Protein 7OZ4 (pdb70)

Structure (mmCIF, N/CA/C/O backbone):
data_7OZ4
#
_entry.id   7OZ4
#
_cell.length_a   1.00
_cell.length_b   1.00
_cell.length_c   1.00
_cell.angle_alpha   90.00
_cell.angle_beta   90.00
_cell.angle_gamma   90.00
#
_symmetry.space_group_name_H-M   'P 1'
#
loop_
_atom_site.group_PDB
_atom_site.id
_atom_site.type_symbol
_atom_site.label_atom_id
_atom_site.label_alt_id
_atom_site.label_comp_id
_atom_site.label_asym_id
_atom_site.label_entity_id
_atom_site.label_seq_id
_atom_site.pdbx_PDB_ins_code
_atom_site.Cartn_x
_atom_site.Cartn_y
_atom_site.Cartn_z
_atom_site.occupancy
_atom_site.B_iso_or_equiv
_atom_site.auth_seq_id
_atom_site.auth_comp_id
_atom_site.auth_asym_id
_atom_site.auth_atom_id
_atom_site.pdbx_PDB_model_num
ATOM 1 N N . VAL A 1 31 ? 384.483 499.451 662.161 1.00 50.31 31 VAL A N 1
ATOM 2 C CA . VAL A 1 31 ? 384.707 500.733 661.513 1.00 50.31 31 VAL A CA 1
ATOM 3 C C . VAL A 1 31 ? 386.197 501.000 661.414 1.00 50.31 31 VAL A C 1
ATOM 4 O O . VAL A 1 31 ? 386.617 502.008 660.856 1.00 50.31 31 VAL A O 1
ATOM 8 N N . ALA A 1 32 ? 386.989 500.101 661.970 1.00 48.85 32 ALA A N 1
ATOM 9 C CA . ALA A 1 32 ? 388.430 500.262 661.930 1.00 48.85 32 ALA A CA 1
ATOM 10 C C . ALA A 1 32 ? 389.033 499.384 660.846 1.00 48.85 32 ALA A C 1
ATOM 11 O O . ALA A 1 32 ? 388.548 498.273 660.608 1.00 48.85 32 ALA A O 1
ATOM 13 N N . PRO A 1 33 ? 390.075 499.852 660.166 1.00 46.65 33 PRO A N 1
A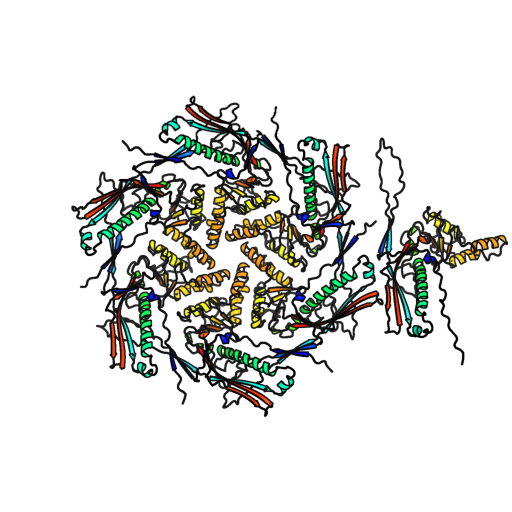TOM 14 C CA . PRO A 1 33 ? 390.677 499.044 659.101 1.00 46.65 33 PRO A CA 1
ATOM 15 C C . PRO A 1 33 ? 391.235 497.743 659.650 1.00 46.65 33 PRO A C 1
ATOM 16 O O . PRO A 1 33 ? 391.745 497.691 660.769 1.00 46.65 33 PRO A O 1
ATOM 20 N N . SER A 1 34 ? 391.136 496.688 658.850 1.00 47.39 34 SER A N 1
ATOM 21 C CA . SER A 1 34 ? 391.619 495.377 659.262 1.00 47.39 34 SER A CA 1
ATOM 22 C C . SER A 1 34 ? 393.122 495.304 659.035 1.00 47.39 34 SER A C 1
ATOM 23 O O . SER A 1 34 ? 393.585 495.366 657.892 1.00 47.39 34 SER A O 1
ATOM 26 N N . VAL A 1 35 ? 393.880 495.162 660.117 1.00 45.93 35 VAL A N 1
ATOM 27 C CA . VAL A 1 35 ? 395.335 495.113 660.014 1.00 45.93 35 VAL A CA 1
ATOM 28 C C . VAL A 1 35 ? 395.722 493.802 659.333 1.00 45.93 35 VAL A C 1
ATOM 29 O O . VAL A 1 35 ? 395.513 492.717 659.877 1.00 45.93 35 VAL A O 1
ATOM 33 N N . GLN A 1 36 ? 396.252 493.889 658.122 1.00 43.56 36 GLN A N 1
ATOM 34 C CA . GLN A 1 36 ? 396.643 492.675 657.424 1.00 43.56 36 GLN A CA 1
ATOM 35 C C . GLN A 1 36 ? 397.903 492.089 658.047 1.00 43.56 36 GLN A C 1
ATOM 36 O O . GLN A 1 36 ? 398.867 492.804 658.330 1.00 43.56 36 GLN A O 1
ATOM 42 N N . GLN A 1 37 ? 397.892 490.774 658.256 1.00 44.46 37 GLN A N 1
ATOM 43 C CA . GLN A 1 37 ? 398.934 490.091 659.006 1.00 44.46 37 GLN A CA 1
ATOM 44 C C . GLN A 1 37 ? 399.508 488.938 658.205 1.00 44.46 37 GLN A C 1
ATOM 45 O O . GLN A 1 37 ? 398.768 488.110 657.668 1.00 44.46 37 GLN A O 1
ATOM 51 N N . LYS A 1 38 ? 400.829 488.890 658.134 1.00 47.89 38 LYS A N 1
ATOM 52 C CA . LYS A 1 38 ? 401.559 487.782 657.547 1.00 47.89 38 LYS A CA 1
ATOM 53 C C . LYS A 1 38 ? 402.372 487.098 658.637 1.00 47.89 38 LYS A C 1
ATOM 54 O O . LYS A 1 38 ? 402.781 487.721 659.620 1.00 47.89 38 LYS A O 1
ATOM 60 N N . LEU A 1 39 ? 402.598 485.803 658.464 1.00 50.89 39 LEU A N 1
ATOM 61 C CA . LEU A 1 39 ? 403.259 484.998 659.478 1.00 50.89 39 LEU A CA 1
ATOM 62 C C . LEU A 1 39 ? 404.637 484.593 658.980 1.00 50.89 39 LEU A C 1
ATOM 63 O O . LEU A 1 39 ? 404.761 483.995 657.906 1.00 50.89 39 LEU A O 1
ATOM 68 N N . GLU A 1 40 ? 405.663 484.923 659.757 1.00 52.85 40 GLU A N 1
ATOM 69 C CA . GLU A 1 40 ? 407.033 484.518 659.483 1.00 52.85 40 GLU A CA 1
ATOM 70 C C . GLU A 1 40 ? 407.653 484.022 660.777 1.00 52.85 40 GLU A C 1
ATOM 71 O O . GLU A 1 40 ? 407.442 484.618 661.835 1.00 52.85 40 GLU A O 1
ATOM 77 N N . THR A 1 41 ? 408.405 482.933 660.700 1.00 56.03 41 THR A N 1
ATOM 78 C CA . THR A 1 41 ? 409.008 482.380 661.902 1.00 56.03 41 THR A CA 1
ATOM 79 C C . THR A 1 41 ? 410.135 483.273 662.406 1.00 56.03 41 THR A C 1
ATOM 80 O O . THR A 1 41 ? 410.945 483.786 661.632 1.00 56.03 41 THR A O 1
ATOM 84 N N . LYS A 1 42 ? 410.180 483.458 663.722 1.00 54.71 42 LYS A N 1
ATOM 85 C CA . LYS A 1 42 ? 411.351 484.066 664.336 1.00 54.71 42 LYS A CA 1
ATOM 86 C C . LYS A 1 42 ? 412.495 483.067 664.284 1.00 54.71 42 LYS A C 1
ATOM 87 O O . LYS A 1 42 ? 412.548 482.141 665.096 1.00 54.71 42 LYS A O 1
ATOM 93 N N . VAL A 1 43 ? 413.399 483.250 663.334 1.00 51.42 43 VAL A N 1
ATOM 94 C CA . VAL A 1 43 ? 414.444 482.267 663.082 1.00 51.42 43 VAL A CA 1
ATOM 95 C C . VAL A 1 43 ? 415.392 482.220 664.271 1.00 51.42 43 VAL A C 1
ATOM 96 O O . VAL A 1 43 ? 415.708 483.251 664.874 1.00 51.42 43 VAL A O 1
ATOM 100 N N . GLN A 1 44 ? 415.827 481.016 664.623 1.00 49.57 44 GLN A N 1
ATOM 101 C CA . GLN A 1 44 ? 416.724 480.785 665.743 1.00 49.57 44 GLN A CA 1
ATOM 102 C C . GLN A 1 44 ? 418.069 480.293 665.236 1.00 49.57 44 GLN A C 1
ATOM 103 O O . GLN A 1 44 ? 418.214 479.912 664.072 1.00 49.57 44 GLN A O 1
ATOM 109 N N . GLU A 1 45 ? 419.048 480.290 666.137 1.00 47.71 45 GLU A N 1
ATOM 110 C CA . GLU A 1 45 ? 420.404 479.907 665.773 1.00 47.71 45 GLU A CA 1
ATOM 111 C C . GLU A 1 45 ? 420.419 478.525 665.145 1.00 47.71 45 GLU A C 1
ATOM 112 O O . GLU A 1 45 ? 419.783 477.594 665.643 1.00 47.71 45 GLU A O 1
ATOM 118 N N . SER A 1 46 ? 421.133 478.404 664.035 1.00 45.91 46 SER A N 1
ATOM 119 C CA . SER A 1 46 ? 421.258 477.119 663.372 1.00 45.91 46 SER A CA 1
ATOM 120 C C . SER A 1 46 ? 422.056 476.153 664.239 1.00 45.91 46 SER A C 1
ATOM 121 O O . SER A 1 46 ? 423.027 476.533 664.895 1.00 45.91 46 SER A O 1
ATOM 124 N N . SER A 1 47 ? 421.629 474.893 664.244 1.00 43.58 47 SER A N 1
ATOM 125 C CA . SER A 1 47 ? 422.208 473.858 665.091 1.00 43.58 47 SER A CA 1
ATOM 126 C C . SER A 1 47 ? 422.853 472.752 664.268 1.00 43.58 47 SER A C 1
ATOM 127 O O . SER A 1 47 ? 422.728 471.571 664.585 1.00 43.58 47 SER A O 1
ATOM 130 N N . ASP A 1 48 ? 423.544 473.117 663.191 1.00 42.82 48 ASP A N 1
ATOM 131 C CA . ASP A 1 48 ? 424.262 472.112 662.419 1.00 42.82 48 ASP A CA 1
ATOM 132 C C . ASP A 1 48 ? 425.454 471.559 663.184 1.00 42.82 48 ASP A C 1
ATOM 133 O O . ASP A 1 48 ? 425.991 470.503 662.817 1.00 42.82 48 ASP A O 1
ATOM 138 N N . PHE A 1 49 ? 425.870 472.239 664.249 1.00 37.48 49 PHE A N 1
ATOM 139 C CA . PHE A 1 49 ? 426.898 471.686 665.115 1.00 37.48 49 PHE A CA 1
ATOM 140 C C . PHE A 1 49 ? 426.505 470.293 665.584 1.00 37.48 49 PHE A C 1
ATOM 141 O O . PHE A 1 49 ? 427.357 469.411 665.723 1.00 37.48 49 PHE A O 1
ATOM 149 N N . LEU A 1 50 ? 425.212 470.072 665.825 1.00 38.78 50 LEU A N 1
ATOM 150 C CA . LEU A 1 50 ? 424.751 468.722 666.120 1.00 38.78 50 LEU A CA 1
ATOM 151 C C . LEU A 1 50 ? 424.975 467.786 664.945 1.00 38.78 50 LEU A C 1
ATOM 152 O O . LEU A 1 50 ? 425.273 466.604 665.144 1.00 38.78 50 LEU A O 1
ATOM 157 N N . LYS A 1 51 ? 424.825 468.279 663.716 1.00 37.93 51 LYS A N 1
ATOM 158 C CA . LYS A 1 51 ? 425.118 467.430 662.570 1.00 37.93 51 LYS A CA 1
ATOM 159 C C . LYS A 1 51 ? 426.569 466.982 662.596 1.00 37.93 51 LYS A C 1
ATOM 160 O O . LYS A 1 51 ? 426.894 465.872 662.161 1.00 37.93 51 LYS A O 1
ATOM 166 N N . SER A 1 52 ? 427.455 467.831 663.108 1.00 35.58 52 SER A N 1
ATOM 167 C CA . SER A 1 52 ? 428.839 467.405 663.297 1.00 35.58 52 SER A CA 1
ATOM 168 C C . SER A 1 52 ? 428.959 466.364 664.407 1.00 35.58 52 SER A C 1
ATOM 169 O O . SER A 1 52 ? 429.725 465.404 664.281 1.00 35.58 52 SER A O 1
ATOM 172 N N . ILE A 1 53 ? 428.211 466.537 665.499 1.00 35.00 53 ILE A N 1
ATOM 173 C CA . ILE A 1 53 ? 428.287 465.620 666.629 1.00 35.00 53 ILE A CA 1
ATOM 174 C C . ILE A 1 53 ? 427.849 464.219 666.219 1.00 35.00 53 ILE A C 1
ATOM 175 O O . ILE A 1 53 ? 427.097 464.035 665.255 1.00 35.00 53 ILE A O 1
ATOM 180 N N . ASN A 1 54 ? 428.334 463.216 666.946 1.00 37.83 54 ASN A N 1
ATOM 181 C CA . ASN A 1 54 ? 427.847 461.859 666.748 1.00 37.83 54 ASN A CA 1
ATOM 182 C C . ASN A 1 54 ? 426.663 461.588 667.668 1.00 37.83 54 ASN A C 1
ATOM 183 O O . ASN A 1 54 ? 426.592 462.116 668.777 1.00 37.83 54 ASN A O 1
ATOM 188 N N . PHE A 1 55 ? 425.728 460.773 667.196 1.00 35.63 55 PHE A N 1
ATOM 189 C CA . PHE A 1 55 ? 424.619 460.285 668.005 1.00 35.63 55 PHE A CA 1
ATOM 190 C C . PHE A 1 55 ? 424.704 458.772 668.093 1.00 35.63 55 PHE A C 1
ATOM 191 O O . PHE A 1 55 ? 424.933 458.106 667.080 1.00 35.63 55 PHE A O 1
ATOM 199 N N . TYR A 1 56 ? 424.515 458.224 669.285 1.00 39.51 56 TYR A N 1
ATOM 200 C CA . TYR A 1 56 ? 424.433 456.779 669.425 1.00 39.51 56 TYR A CA 1
ATOM 201 C C . TYR A 1 56 ? 423.247 456.423 670.302 1.00 39.51 56 TYR A C 1
ATOM 202 O O . TYR A 1 56 ? 423.041 457.036 671.355 1.00 39.51 56 TYR A O 1
ATOM 211 N N . GLY A 1 57 ? 422.472 455.439 669.862 1.00 42.08 57 GLY A N 1
ATOM 212 C CA . GLY A 1 57 ? 421.346 454.952 670.626 1.00 42.08 57 GLY A CA 1
ATOM 213 C C . GLY A 1 57 ? 421.720 453.807 671.537 1.00 42.08 57 GLY A C 1
ATOM 214 O O . GLY A 1 57 ? 421.349 452.660 671.276 1.00 42.08 57 GLY A O 1
ATOM 215 N N . VAL A 1 58 ? 422.463 454.102 672.599 1.00 42.51 58 VAL A N 1
ATOM 216 C CA . VAL A 1 58 ? 422.866 453.031 673.514 1.00 42.51 58 VAL A CA 1
ATOM 217 C C . VAL A 1 58 ? 421.621 452.335 674.042 1.00 42.51 58 VAL A C 1
ATOM 218 O O . VAL A 1 58 ? 420.598 453.004 674.293 1.00 42.51 58 VAL A O 1
ATOM 222 N N . PRO A 1 59 ? 421.606 451.010 674.158 1.00 42.51 59 PRO A N 1
ATOM 223 C CA . PRO A 1 59 ? 420.430 450.319 674.697 1.00 42.51 59 PRO A CA 1
ATOM 224 C C . PRO A 1 59 ? 420.419 450.154 676.208 1.00 42.51 59 PRO A C 1
ATOM 225 O O . PRO A 1 59 ? 419.478 449.553 676.728 1.00 42.51 59 PRO A O 1
ATOM 229 N N . GLU A 1 60 ? 421.407 450.673 676.927 1.00 46.17 60 GLU A N 1
ATOM 230 C CA . GLU A 1 60 ? 421.479 450.490 678.369 1.00 46.17 60 GLU A CA 1
ATOM 231 C C . GLU A 1 60 ? 421.826 451.808 679.040 1.00 46.17 60 GLU A C 1
ATOM 232 O O . GLU A 1 60 ? 422.737 452.514 678.599 1.00 46.17 60 GLU A O 1
ATOM 238 N N . GLN A 1 61 ? 421.095 452.135 680.100 1.00 43.55 61 GLN A N 1
ATOM 239 C CA . GLN A 1 61 ? 421.367 453.338 680.870 1.00 43.55 61 GLN A CA 1
ATOM 240 C C . GLN A 1 61 ? 422.545 453.094 681.808 1.00 43.55 61 GLN A C 1
ATOM 241 O O . GLN A 1 61 ? 422.789 451.965 682.238 1.00 43.55 61 GLN A O 1
ATOM 247 N N . GLU A 1 62 ? 423.278 454.160 682.130 1.00 44.17 62 GLU A N 1
ATOM 248 C CA . GLU A 1 62 ? 424.527 454.073 682.888 1.00 44.17 62 GLU A CA 1
ATOM 249 C C . GLU A 1 62 ? 425.490 453.077 682.237 1.00 44.17 62 GLU A C 1
ATOM 250 O O . GLU A 1 62 ? 425.754 451.993 682.751 1.00 44.17 62 GLU A O 1
ATOM 256 N N . GLY A 1 63 ? 425.979 453.460 681.064 1.00 43.80 63 GLY A N 1
ATOM 257 C CA . GLY A 1 63 ? 427.055 452.746 680.413 1.00 43.80 63 GLY A CA 1
ATOM 258 C C . GLY A 1 63 ? 428.409 453.154 680.963 1.00 43.80 63 GLY A C 1
ATOM 259 O O . GLY A 1 63 ? 428.527 454.001 681.849 1.00 43.80 63 GLY A O 1
ATOM 260 N N . GLU A 1 64 ? 429.451 452.537 680.413 1.00 44.26 64 GLU A N 1
ATOM 261 C CA . GLU A 1 64 ? 430.811 452.807 680.854 1.00 44.26 64 GLU A CA 1
ATOM 262 C C . GLU A 1 64 ? 431.773 452.329 679.786 1.00 44.26 64 GLU A C 1
ATOM 263 O O . GLU A 1 64 ? 431.555 451.283 679.173 1.00 44.26 64 GLU A O 1
ATOM 269 N N . LYS A 1 65 ? 432.832 453.096 679.573 1.00 40.79 65 LYS A N 1
ATOM 270 C CA . LYS A 1 65 ? 433.850 452.778 678.579 1.00 40.79 65 LYS A CA 1
ATOM 271 C C . LYS A 1 65 ? 435.077 452.249 679.300 1.00 40.79 65 LYS A C 1
ATOM 272 O O . LYS A 1 65 ? 435.613 452.913 680.191 1.00 40.79 65 LYS A O 1
ATOM 278 N N . ILE A 1 66 ? 435.515 451.054 678.916 1.00 43.49 66 ILE A N 1
ATOM 279 C CA . ILE A 1 66 ? 436.722 450.467 679.486 1.00 43.49 66 ILE A CA 1
ATOM 280 C C . ILE A 1 66 ? 437.904 450.889 678.623 1.00 43.49 66 ILE A C 1
ATOM 281 O O . ILE A 1 66 ? 438.035 450.457 677.475 1.00 43.49 66 ILE A O 1
ATOM 286 N N . GLY A 1 67 ? 438.762 451.734 679.173 1.00 47.52 67 GLY A N 1
ATOM 287 C CA . GLY A 1 67 ? 439.958 452.153 678.483 1.00 47.52 67 GLY A CA 1
ATOM 288 C C . GLY A 1 67 ? 441.079 451.158 678.676 1.00 47.52 67 GLY A C 1
ATOM 289 O O . GLY A 1 67 ? 441.718 451.113 679.733 1.00 47.52 67 GLY A O 1
ATOM 290 N N . LEU A 1 68 ? 441.299 450.340 677.652 1.00 49.24 68 LEU A N 1
ATOM 291 C CA . LEU A 1 68 ? 442.407 449.399 677.651 1.00 49.24 68 LEU A CA 1
ATOM 292 C C . LEU A 1 68 ? 443.729 450.139 677.515 1.00 49.24 68 LEU A C 1
ATOM 293 O O . LEU A 1 68 ? 443.821 451.156 676.823 1.00 49.24 68 LEU A O 1
ATOM 298 N N . GLY A 1 69 ? 444.759 449.628 678.179 1.00 53.76 69 GLY A N 1
ATOM 299 C CA . GLY A 1 69 ? 446.053 450.275 678.114 1.00 53.76 69 GLY A CA 1
ATOM 300 C C . GLY A 1 69 ? 447.167 449.337 678.500 1.00 53.76 69 GLY A C 1
ATOM 301 O O . GLY A 1 69 ? 446.988 448.413 679.298 1.00 53.76 69 GLY A O 1
ATOM 302 N N . VAL A 1 70 ? 448.336 449.598 677.924 1.00 52.57 70 VAL A N 1
ATOM 303 C CA . VAL A 1 70 ? 449.534 448.805 678.162 1.00 52.57 70 VAL A CA 1
ATOM 304 C C . VAL A 1 70 ? 450.607 449.706 678.746 1.00 52.57 70 VAL A C 1
ATOM 305 O O . VAL A 1 70 ? 451.791 449.559 678.430 1.00 52.57 70 VAL A O 1
ATOM 309 N N . SER A 1 71 ? 450.195 450.675 679.560 1.00 57.60 71 SER A N 1
ATOM 310 C CA . SER A 1 71 ? 451.111 451.639 680.160 1.00 57.60 71 SER A CA 1
ATOM 311 C C . SER A 1 71 ? 452.342 450.981 680.761 1.00 57.60 71 SER A C 1
ATOM 312 O O . SER A 1 71 ? 452.241 450.233 681.737 1.00 57.60 71 SER A O 1
ATOM 315 N N . GLY A 1 72 ? 453.510 451.283 680.202 1.00 54.55 72 GLY A N 1
ATOM 316 C CA . GLY A 1 72 ? 454.749 450.713 680.667 1.00 54.55 72 GLY A CA 1
ATOM 317 C C . GLY A 1 72 ? 455.448 449.910 679.592 1.00 54.55 72 GLY A C 1
ATOM 318 O O . GLY A 1 72 ? 454.815 449.303 678.725 1.00 54.55 72 GLY A O 1
ATOM 319 N N . PRO A 1 73 ? 456.773 449.901 679.622 1.00 54.68 73 PRO A N 1
ATOM 320 C CA . PRO A 1 73 ? 457.535 449.092 678.673 1.00 54.68 73 PRO A CA 1
ATOM 321 C C . PRO A 1 73 ? 457.486 447.625 679.060 1.00 54.68 73 PRO A C 1
ATOM 322 O O . PRO A 1 73 ? 457.141 447.258 680.180 1.00 54.68 73 PRO A O 1
ATOM 326 N N . VAL A 1 74 ? 457.850 446.780 678.104 1.00 53.40 74 VAL A N 1
ATOM 327 C CA . VAL A 1 74 ? 457.870 445.346 678.352 1.00 53.40 74 VAL A CA 1
ATOM 328 C C . VAL A 1 74 ? 459.284 444.825 678.154 1.00 53.40 74 VAL A C 1
ATOM 329 O O . VAL A 1 74 ? 459.670 443.809 678.740 1.00 53.40 74 VAL A O 1
ATOM 333 N N . ALA A 1 75 ? 460.070 445.522 677.340 1.00 53.08 75 ALA A N 1
ATOM 334 C CA . ALA A 1 75 ? 461.385 445.023 676.974 1.00 53.08 75 ALA A CA 1
ATOM 335 C C . ALA A 1 75 ? 462.347 445.101 678.147 1.00 53.08 75 ALA A C 1
ATOM 336 O O . ALA A 1 75 ? 462.294 446.019 678.966 1.00 53.08 75 ALA A O 1
ATOM 338 N N . SER A 1 76 ? 463.222 444.109 678.228 1.00 56.86 76 SER A N 1
ATOM 339 C CA . SER A 1 76 ? 464.345 444.103 679.155 1.00 56.86 76 SER A CA 1
ATOM 340 C C . SER A 1 76 ? 465.349 443.082 678.636 1.00 56.86 76 SER A C 1
ATOM 341 O O . SER A 1 76 ? 465.187 442.536 677.541 1.00 56.86 76 SER A O 1
ATOM 344 N N . THR A 1 77 ? 466.401 442.834 679.403 1.00 60.57 77 THR A N 1
ATOM 345 C CA . THR A 1 77 ? 467.486 441.987 678.928 1.00 60.57 77 THR A CA 1
ATOM 346 C C . THR A 1 77 ? 468.001 441.067 680.029 1.00 60.57 77 THR A C 1
ATOM 347 O O . THR A 1 77 ? 469.207 440.910 680.224 1.00 60.57 77 THR A O 1
ATOM 351 N N . THR A 1 78 ? 467.088 440.427 680.753 1.00 62.58 78 THR A N 1
ATOM 352 C CA . THR A 1 78 ? 467.486 439.609 681.891 1.00 62.58 78 THR A CA 1
ATOM 353 C C . THR A 1 78 ? 468.461 438.516 681.468 1.00 62.58 78 THR A C 1
ATOM 354 O O . THR A 1 78 ? 468.321 437.910 680.403 1.00 62.58 78 THR A O 1
ATOM 358 N N . ASP A 1 79 ? 469.474 438.295 682.302 1.00 66.83 79 ASP A N 1
ATOM 359 C CA . ASP A 1 79 ? 470.542 437.339 682.019 1.00 66.83 79 ASP A CA 1
ATOM 360 C C . ASP A 1 79 ? 469.971 435.937 682.118 1.00 66.83 79 ASP A C 1
ATOM 361 O O . ASP A 1 79 ? 469.853 435.371 683.206 1.00 66.83 79 ASP A O 1
ATOM 366 N N . THR A 1 80 ? 469.634 435.359 680.971 1.00 63.77 80 THR A N 1
ATOM 367 C CA . THR A 1 80 ? 468.829 434.145 680.971 1.00 63.77 80 THR A CA 1
ATOM 368 C C . THR A 1 80 ? 469.586 432.964 681.561 1.00 63.77 80 THR A C 1
ATOM 369 O O . THR A 1 80 ? 468.969 431.998 682.020 1.00 63.77 80 THR A O 1
ATOM 373 N N . THR A 1 81 ? 470.918 433.010 681.548 1.00 67.29 81 THR A N 1
ATOM 374 C CA . THR A 1 81 ? 471.688 431.890 682.079 1.00 67.29 81 THR A CA 1
ATOM 375 C C . THR A 1 81 ? 471.609 431.826 683.600 1.00 67.29 81 THR A C 1
ATOM 376 O O . THR A 1 81 ? 471.385 430.753 684.172 1.00 67.29 81 THR A O 1
ATOM 380 N N . GLN A 1 82 ? 471.794 432.959 684.274 1.00 64.89 82 GLN A N 1
ATOM 381 C CA . GLN A 1 82 ? 471.758 432.975 685.728 1.00 64.89 82 GLN A CA 1
ATOM 382 C C . GLN A 1 82 ? 470.388 433.324 686.275 1.00 64.89 82 GLN A C 1
ATOM 383 O O . GLN A 1 82 ? 470.127 433.086 687.458 1.00 64.89 82 GLN A O 1
ATOM 389 N N . GLN A 1 83 ? 469.519 433.888 685.447 1.00 61.91 83 GLN A N 1
ATOM 390 C CA . GLN A 1 83 ? 468.225 434.366 685.907 1.00 61.91 83 GLN A CA 1
ATOM 391 C C . GLN A 1 83 ? 467.141 433.834 684.986 1.00 61.91 83 GLN A C 1
ATOM 392 O O . GLN A 1 83 ? 467.437 433.258 683.936 1.00 61.91 83 GLN A O 1
ATOM 398 N N . ASP A 1 84 ? 465.890 434.020 685.372 1.00 56.42 84 ASP A N 1
ATOM 399 C CA . ASP A 1 84 ? 464.743 433.606 684.591 1.00 56.42 84 ASP A CA 1
ATOM 400 C C . ASP A 1 84 ? 464.125 434.839 683.941 1.00 56.42 84 ASP A C 1
ATOM 401 O O . ASP A 1 84 ? 464.437 435.975 684.297 1.00 56.42 84 ASP A O 1
ATOM 406 N N . ARG A 1 85 ? 463.249 434.607 682.968 1.00 50.66 85 ARG A N 1
ATOM 407 C CA . ARG A 1 85 ? 462.561 435.689 682.270 1.00 50.66 85 ARG A CA 1
ATOM 408 C C . ARG A 1 85 ? 461.166 435.848 682.866 1.00 50.66 85 ARG A C 1
ATOM 409 O O . ARG A 1 85 ? 460.166 435.417 682.297 1.00 50.66 85 ARG A O 1
ATOM 417 N N . GLU A 1 86 ? 461.101 436.485 684.031 1.00 55.99 86 GLU A N 1
ATOM 418 C CA . GLU A 1 86 ? 459.815 436.674 684.696 1.00 55.99 86 GLU A CA 1
ATOM 419 C C . GLU A 1 86 ? 458.960 437.607 683.855 1.00 55.99 86 GLU A C 1
ATOM 420 O O . GLU A 1 86 ? 459.414 438.657 683.399 1.00 55.99 86 GLU A O 1
ATOM 426 N N . THR A 1 87 ? 457.716 437.202 683.625 1.00 55.10 87 THR A N 1
ATOM 427 C CA . THR A 1 87 ? 456.826 437.945 682.748 1.00 55.10 87 THR A CA 1
ATOM 428 C C . THR A 1 87 ? 456.158 439.080 683.514 1.00 55.10 87 THR A C 1
ATOM 429 O O . THR A 1 87 ? 455.950 438.992 684.725 1.00 55.10 87 THR A O 1
ATOM 433 N N . SER A 1 88 ? 455.830 440.157 682.805 1.00 53.38 88 SER A N 1
ATOM 434 C CA . SER A 1 88 ? 455.216 441.332 683.404 1.00 53.38 88 SER A CA 1
ATOM 435 C C . SER A 1 88 ? 453.808 441.530 682.860 1.00 53.38 88 SER A C 1
ATOM 436 O O . SER A 1 88 ? 453.595 441.514 681.645 1.00 53.38 88 SER A O 1
ATOM 438 N N . ASP A 1 89 ? 452.852 441.731 683.763 1.00 52.83 89 ASP A N 1
ATOM 439 C CA . ASP A 1 89 ? 451.453 441.916 683.386 1.00 52.83 89 ASP A CA 1
ATOM 440 C C . ASP A 1 89 ? 451.300 443.327 682.849 1.00 52.83 89 ASP A C 1
ATOM 441 O O . ASP A 1 89 ? 450.991 444.267 683.578 1.00 52.83 89 ASP A O 1
ATOM 446 N N . ILE A 1 90 ? 451.516 443.478 681.548 1.00 54.24 90 ILE A N 1
ATOM 447 C CA . ILE A 1 90 ? 451.474 444.802 680.922 1.00 54.24 90 ILE A CA 1
ATOM 448 C C . ILE A 1 90 ? 450.039 445.010 680.449 1.00 54.24 90 ILE A C 1
ATOM 449 O O . ILE A 1 90 ? 449.677 444.791 679.291 1.00 54.24 90 ILE A O 1
ATOM 454 N N . SER A 1 91 ? 449.194 445.449 681.377 1.00 54.43 91 SER A N 1
ATOM 455 C CA . SER A 1 91 ? 447.833 445.851 681.030 1.00 54.43 91 SER A CA 1
ATOM 456 C C . SER A 1 91 ? 447.311 446.772 682.124 1.00 54.43 91 SER A C 1
ATOM 457 O O . SER A 1 91 ? 446.942 446.307 683.206 1.00 54.43 91 SER A O 1
ATOM 460 N N . THR A 1 92 ? 447.293 448.068 681.844 1.00 56.57 92 THR A N 1
ATOM 461 C CA . THR A 1 92 ? 446.660 449.059 682.703 1.00 56.57 92 THR A CA 1
ATOM 462 C C . THR A 1 92 ? 445.367 449.467 682.017 1.00 56.57 92 THR A C 1
ATOM 463 O O . THR A 1 92 ? 445.392 450.143 680.984 1.00 56.57 92 THR A O 1
ATOM 467 N N . MET A 1 93 ? 444.240 449.058 682.586 1.00 55.06 93 MET A N 1
ATOM 468 C CA . MET A 1 93 ? 442.952 449.205 681.920 1.00 55.06 93 MET A CA 1
ATOM 469 C C . MET A 1 93 ? 441.961 449.828 682.892 1.00 55.06 93 MET A C 1
ATOM 470 O O . MET A 1 93 ? 441.663 449.244 683.938 1.00 55.06 93 MET A O 1
ATOM 475 N N . ASP A 1 94 ? 441.450 451.008 682.538 1.00 52.29 94 ASP A N 1
ATOM 476 C CA . ASP A 1 94 ? 440.550 451.774 683.399 1.00 52.29 94 ASP A CA 1
ATOM 477 C C . ASP A 1 94 ? 439.188 451.964 682.743 1.00 52.29 94 ASP A C 1
ATOM 478 O O . ASP A 1 94 ? 438.896 451.318 681.737 1.00 52.29 94 ASP A O 1
ATOM 483 N N . GLY A 1 95 ? 438.340 452.829 683.301 1.00 47.66 95 GLY A N 1
ATOM 484 C CA . GLY A 1 95 ? 437.023 453.024 682.728 1.00 47.66 95 GLY A CA 1
ATOM 485 C C . GLY A 1 95 ? 436.471 454.408 682.984 1.00 47.66 95 GLY A C 1
ATOM 486 O O . GLY A 1 95 ? 436.945 455.144 683.853 1.00 47.66 95 GLY A O 1
ATOM 487 N N . ARG A 1 96 ? 435.449 454.755 682.203 1.00 44.00 96 ARG A N 1
ATOM 488 C CA . ARG A 1 96 ? 434.756 456.037 682.320 1.00 44.00 96 ARG A CA 1
ATOM 489 C C . ARG A 1 96 ? 433.256 455.781 682.333 1.00 44.00 96 ARG A C 1
ATOM 490 O O . ARG A 1 96 ? 432.719 455.183 681.396 1.00 44.00 96 ARG A O 1
ATOM 498 N N . ARG A 1 97 ? 432.587 456.249 683.384 1.00 43.05 97 ARG A N 1
ATOM 499 C CA . ARG A 1 97 ? 431.166 455.999 683.588 1.00 43.05 97 ARG A CA 1
ATOM 500 C C . ARG A 1 97 ? 430.367 457.157 683.013 1.00 43.05 97 ARG A C 1
ATOM 501 O O . ARG A 1 97 ? 430.577 458.311 683.395 1.00 43.05 97 ARG A O 1
ATOM 509 N N . TYR A 1 98 ? 429.447 456.858 682.105 1.00 38.96 98 TYR A N 1
ATOM 510 C CA . TYR A 1 98 ? 428.502 457.841 681.602 1.00 38.96 98 TYR A CA 1
ATOM 511 C C . TYR A 1 98 ? 427.081 457.367 681.865 1.00 38.96 98 TYR A C 1
ATOM 512 O O . TYR A 1 98 ? 426.757 456.198 681.646 1.00 38.96 98 TYR A O 1
ATOM 521 N N . ARG A 1 99 ? 426.240 458.279 682.334 1.00 42.89 99 ARG A N 1
ATOM 522 C CA . ARG A 1 99 ? 424.896 457.950 682.789 1.00 42.89 99 ARG A CA 1
ATOM 523 C C . ARG A 1 99 ? 423.910 458.463 681.749 1.00 42.89 99 ARG A C 1
ATOM 524 O O . ARG A 1 99 ? 423.712 459.671 681.614 1.00 42.89 99 ARG A O 1
ATOM 532 N N . CYS A 1 100 ? 423.271 457.547 681.030 1.00 44.38 100 CYS A N 1
ATOM 533 C CA . CYS A 1 100 ? 422.301 457.963 680.029 1.00 44.38 100 CYS A CA 1
ATOM 534 C C . CYS A 1 100 ? 421.038 458.444 680.725 1.00 44.38 100 CYS A C 1
ATOM 535 O O . CYS A 1 100 ? 420.016 457.754 680.717 1.00 44.38 100 CYS A O 1
ATOM 538 N N . GLU A 1 101 ? 421.095 459.633 681.312 1.00 46.88 101 GLU A N 1
ATOM 539 C CA . GLU A 1 101 ? 420.046 460.099 682.202 1.00 46.88 101 GLU A CA 1
ATOM 540 C C . GLU A 1 101 ? 418.951 460.826 681.417 1.00 46.88 101 GLU A C 1
ATOM 541 O O . GLU A 1 101 ? 419.177 461.359 680.336 1.00 46.88 101 GLU A O 1
ATOM 547 N N . GLN A 1 102 ? 417.751 460.851 681.987 1.00 45.43 102 GLN A N 1
ATOM 548 C CA . GLN A 1 102 ? 416.565 461.389 681.332 1.00 45.43 102 GLN A CA 1
ATOM 549 C C . GLN A 1 102 ? 416.510 462.907 681.424 1.00 45.43 102 GLN A C 1
ATOM 550 O O . GLN A 1 102 ? 416.484 463.467 682.523 1.00 45.43 102 GLN A O 1
ATOM 556 N N . THR A 1 103 ? 416.475 463.567 680.270 1.00 48.33 103 THR A N 1
ATOM 557 C CA . THR A 1 103 ? 416.138 464.977 680.183 1.00 48.33 103 THR A CA 1
ATOM 558 C C . THR A 1 103 ? 414.685 465.083 679.741 1.00 48.33 103 THR A C 1
ATOM 559 O O . THR A 1 103 ? 414.121 464.136 679.176 1.00 48.33 103 THR A O 1
ATOM 563 N N . ASN A 1 104 ? 414.078 466.227 680.014 1.00 53.33 104 ASN A N 1
ATOM 564 C CA . ASN A 1 104 ? 412.634 466.289 680.173 1.00 53.33 104 ASN A CA 1
ATOM 565 C C . ASN A 1 104 ? 412.075 467.571 679.567 1.00 53.33 104 ASN A C 1
ATOM 566 O O . ASN A 1 104 ? 411.941 468.580 680.260 1.00 53.33 104 ASN A O 1
ATOM 571 N N . SER A 1 105 ? 411.712 467.519 678.290 1.00 53.42 105 SER A N 1
ATOM 572 C CA . SER A 1 105 ? 411.063 468.619 677.598 1.00 53.42 105 SER A CA 1
ATOM 573 C C . SER A 1 105 ? 409.558 468.401 677.550 1.00 53.42 105 SER A C 1
ATOM 574 O O . SER A 1 105 ? 409.074 467.273 677.647 1.00 53.42 105 SER A O 1
ATOM 577 N N . ASP A 1 106 ? 408.823 469.492 677.364 1.00 54.47 106 ASP A N 1
ATOM 578 C CA . ASP A 1 106 ? 407.370 469.437 677.321 1.00 54.47 106 ASP A CA 1
ATOM 579 C C . ASP A 1 106 ? 406.819 470.794 676.918 1.00 54.47 106 ASP A C 1
ATOM 580 O O . ASP A 1 106 ? 407.417 471.832 677.209 1.00 54.47 106 ASP A O 1
ATOM 585 N N . THR A 1 107 ? 405.679 470.772 676.238 1.00 52.17 107 THR A N 1
ATOM 586 C CA . THR A 1 107 ? 405.068 472.000 675.757 1.00 52.17 107 THR A CA 1
ATOM 587 C C . THR A 1 107 ? 403.571 471.806 675.591 1.00 52.17 107 THR A C 1
ATOM 588 O O . THR A 1 107 ? 403.110 470.747 675.167 1.00 52.17 107 THR A O 1
ATOM 592 N N . HIS A 1 108 ? 402.808 472.834 675.928 1.00 51.60 108 HIS A N 1
ATOM 593 C CA . HIS A 1 108 ? 401.361 472.753 675.832 1.00 51.60 108 HIS A CA 1
ATOM 594 C C . HIS A 1 108 ? 400.832 473.935 675.046 1.00 51.60 108 HIS A C 1
ATOM 595 O O . HIS A 1 108 ? 401.296 475.063 675.214 1.00 51.60 108 HIS A O 1
ATOM 602 N N . ILE A 1 109 ? 399.854 473.666 674.194 1.00 48.76 109 ILE A N 1
ATOM 603 C CA . ILE A 1 109 ? 399.203 474.695 673.394 1.00 48.76 109 ILE A CA 1
ATOM 604 C C . ILE A 1 109 ? 397.734 474.693 673.774 1.00 48.76 109 ILE A C 1
ATOM 605 O O . ILE A 1 109 ? 397.026 473.715 673.514 1.00 48.76 109 ILE A O 1
ATOM 610 N N . THR A 1 110 ? 397.276 475.764 674.408 1.00 50.22 110 THR A N 1
ATOM 611 C CA . THR A 1 110 ? 395.870 475.833 674.767 1.00 50.22 110 THR A CA 1
ATOM 612 C C . THR A 1 110 ? 395.033 475.885 673.503 1.00 50.22 110 THR A C 1
ATOM 613 O O . THR A 1 110 ? 395.426 476.493 672.508 1.00 50.22 110 THR A O 1
ATOM 617 N N . TYR A 1 111 ? 393.876 475.225 673.537 1.00 50.49 111 TYR A N 1
ATOM 618 C CA . TYR A 1 111 ? 392.999 475.237 672.372 1.00 50.49 111 TYR A CA 1
ATOM 619 C C . TYR A 1 111 ? 392.620 476.663 672.007 1.00 50.49 111 TYR A C 1
ATOM 620 O O . TYR A 1 111 ? 392.494 477.007 670.827 1.00 50.49 111 TYR A O 1
ATOM 629 N N . GLN A 1 112 ? 392.432 477.505 673.021 1.00 51.79 112 GLN A N 1
ATOM 630 C CA . GLN A 1 112 ? 392.124 478.906 672.783 1.00 51.79 112 GLN A CA 1
ATOM 631 C C . GLN A 1 112 ? 393.194 479.562 671.928 1.00 51.79 112 GLN A C 1
ATOM 632 O O . GLN A 1 112 ? 392.887 480.206 670.921 1.00 51.79 112 GLN A O 1
ATOM 638 N N . LYS A 1 113 ? 394.459 479.413 672.321 1.00 51.35 113 LYS A N 1
ATOM 639 C CA . LYS A 1 113 ? 395.550 480.026 671.574 1.00 51.35 113 LYS A CA 1
ATOM 640 C C . LYS A 1 113 ? 395.675 479.431 670.184 1.00 51.35 113 LYS A C 1
ATOM 641 O O . LYS A 1 113 ? 395.954 480.149 669.220 1.00 51.35 113 LYS A O 1
ATOM 647 N N . LEU A 1 114 ? 395.494 478.121 670.059 1.00 50.49 114 LEU A N 1
ATOM 648 C CA . LEU A 1 114 ? 395.628 477.505 668.750 1.00 50.49 114 LEU A CA 1
ATOM 649 C C . LEU A 1 114 ? 394.465 477.896 667.849 1.00 50.49 114 LEU A C 1
ATOM 650 O O . LEU A 1 114 ? 394.634 478.045 666.635 1.00 50.49 114 LEU A O 1
ATOM 655 N N . ASP A 1 115 ? 393.272 478.061 668.420 1.00 51.90 115 ASP A N 1
ATOM 656 C CA . ASP A 1 115 ? 392.144 478.512 667.611 1.00 51.90 115 ASP A CA 1
ATOM 657 C C . ASP A 1 115 ? 392.250 479.993 667.293 1.00 51.90 115 ASP A C 1
ATOM 658 O O . ASP A 1 115 ? 391.935 480.415 666.177 1.00 51.90 115 ASP A O 1
ATOM 663 N N . ALA A 1 116 ? 392.694 480.797 668.261 1.00 47.52 116 ALA A N 1
ATOM 664 C CA . ALA A 1 116 ? 392.709 482.242 668.076 1.00 47.52 116 ALA A CA 1
ATOM 665 C C . ALA A 1 116 ? 393.574 482.637 666.891 1.00 47.52 116 ALA A C 1
ATOM 666 O O . ALA A 1 116 ? 393.293 483.629 666.212 1.00 47.52 116 ALA A O 1
ATOM 668 N N . TRP A 1 117 ? 394.625 481.869 666.618 1.00 47.84 117 TRP A N 1
ATOM 669 C CA . TRP A 1 117 ? 395.478 482.115 665.469 1.00 47.84 117 TRP A CA 1
ATOM 670 C C . TRP A 1 117 ? 395.313 481.064 664.388 1.00 47.84 117 TRP A C 1
ATOM 671 O O . TRP A 1 117 ? 396.243 480.831 663.613 1.00 47.84 117 TRP A O 1
ATOM 682 N N . ALA A 1 118 ? 394.150 480.427 664.311 1.00 46.78 118 ALA A N 1
ATOM 683 C CA . ALA A 1 118 ? 393.915 479.478 663.234 1.00 46.78 118 ALA A CA 1
ATOM 684 C C . ALA A 1 118 ? 393.793 480.152 661.883 1.00 46.78 118 ALA A C 1
ATOM 685 O O . ALA A 1 118 ? 393.723 479.455 660.868 1.00 46.78 118 ALA A O 1
ATOM 687 N N . LYS A 1 119 ? 393.749 481.483 661.855 1.00 44.93 119 LYS A N 1
ATOM 688 C CA . LYS A 1 119 ? 393.794 482.211 660.596 1.00 44.93 119 LYS A CA 1
ATOM 689 C C . LYS A 1 119 ? 394.987 481.799 659.754 1.00 44.93 119 LYS A C 1
ATOM 690 O O . LYS A 1 119 ? 394.902 481.774 658.523 1.00 44.93 119 LYS A O 1
ATOM 696 N N . PHE A 1 120 ? 396.101 481.468 660.394 1.00 49.83 120 PHE A N 1
ATOM 697 C CA . PHE A 1 120 ? 397.293 480.986 659.709 1.00 49.83 120 PHE A CA 1
ATOM 698 C C . PHE A 1 120 ? 397.194 479.470 659.612 1.00 49.83 120 PHE A C 1
ATOM 699 O O . PHE A 1 120 ? 397.280 478.773 660.625 1.00 49.83 120 PHE A O 1
ATOM 707 N N . ALA A 1 121 ? 397.013 478.961 658.394 1.00 55.11 121 ALA A N 1
ATOM 708 C CA . ALA A 1 121 ? 396.867 477.520 658.227 1.00 55.11 121 ALA A CA 1
ATOM 709 C C . ALA A 1 121 ? 398.108 476.785 658.709 1.00 55.11 121 ALA A C 1
ATOM 710 O O . ALA A 1 121 ? 398.008 475.742 659.367 1.00 55.11 121 ALA A O 1
ATOM 712 N N . ASP A 1 122 ? 399.288 477.319 658.404 1.00 59.41 122 ASP A N 1
ATOM 713 C CA . ASP A 1 122 ? 400.553 476.687 658.758 1.00 59.41 122 ASP A CA 1
ATOM 714 C C . ASP A 1 122 ? 401.043 477.082 660.145 1.00 59.41 122 ASP A C 1
ATOM 715 O O . ASP A 1 122 ? 402.241 476.972 660.431 1.00 59.41 122 ASP A O 1
ATOM 720 N N . PHE A 1 123 ? 400.145 477.531 661.019 1.00 51.68 123 PHE A N 1
ATOM 721 C CA . PHE A 1 123 ? 400.546 477.927 662.364 1.00 51.68 123 PHE A CA 1
ATOM 722 C C . PHE A 1 123 ? 401.083 476.746 663.157 1.00 51.68 123 PHE A C 1
ATOM 723 O O . PHE A 1 123 ? 402.118 476.848 663.826 1.00 51.68 123 PHE A O 1
ATOM 731 N N . GLN A 1 124 ? 400.388 475.612 663.100 1.00 52.81 124 GLN A N 1
ATOM 732 C CA . GLN A 1 124 ? 400.808 474.449 663.870 1.00 52.81 124 GLN A CA 1
ATOM 733 C C . GLN A 1 124 ? 402.151 473.911 663.395 1.00 52.81 124 GLN A C 1
ATOM 734 O O . GLN A 1 124 ? 403.005 473.554 664.214 1.00 52.81 124 GLN A O 1
ATOM 740 N N . THR A 1 125 ? 402.359 473.843 662.082 1.00 54.78 125 THR A N 1
ATOM 741 C CA . THR A 1 125 ? 403.628 473.338 661.580 1.00 54.78 125 THR A CA 1
ATOM 742 C C . THR A 1 125 ? 404.775 474.254 661.974 1.00 54.78 125 THR A C 1
ATOM 743 O O . THR A 1 125 ? 405.834 473.783 662.402 1.00 54.78 125 THR A O 1
ATOM 747 N N . ARG A 1 126 ? 404.588 475.568 661.841 1.00 54.24 126 ARG A N 1
ATOM 748 C CA . ARG A 1 126 ? 405.665 476.488 662.184 1.00 54.24 126 ARG A CA 1
ATOM 749 C C . ARG A 1 126 ? 405.944 476.479 663.678 1.00 54.24 126 ARG A C 1
ATOM 750 O O . ARG A 1 126 ? 407.105 476.514 664.092 1.00 54.24 126 ARG A O 1
ATOM 758 N N . ILE A 1 127 ? 404.903 476.423 664.508 1.00 51.37 127 ILE A N 1
ATOM 759 C CA . ILE A 1 127 ? 405.146 476.428 665.945 1.00 51.37 127 ILE A CA 1
ATOM 760 C C . ILE A 1 127 ? 405.865 475.151 666.363 1.00 51.37 127 ILE A C 1
ATOM 761 O O . ILE A 1 127 ? 406.776 475.182 667.199 1.00 51.37 127 ILE A O 1
ATOM 766 N N . ARG A 1 128 ? 405.510 474.018 665.754 1.00 54.57 128 ARG A N 1
ATOM 767 C CA . ARG A 1 128 ? 406.176 472.771 666.118 1.00 54.57 128 ARG A CA 1
ATOM 768 C C . ARG A 1 128 ? 407.620 472.750 665.631 1.00 54.57 128 ARG A C 1
ATOM 769 O O . ARG A 1 128 ? 408.514 472.286 666.346 1.00 54.57 128 ARG A O 1
ATOM 777 N N . ASP A 1 129 ? 407.875 473.245 664.423 1.00 53.25 129 ASP A N 1
ATOM 778 C CA . ASP A 1 129 ? 409.248 473.264 663.932 1.00 53.25 129 ASP A CA 1
ATOM 779 C C . ASP A 1 129 ? 410.110 474.210 664.753 1.00 53.25 129 ASP A C 1
ATOM 780 O O . ASP A 1 129 ? 411.287 473.929 665.004 1.00 53.25 129 ASP A O 1
ATOM 785 N N . ALA A 1 130 ? 409.542 475.337 665.183 1.00 52.70 130 ALA A N 1
ATOM 786 C CA . ALA A 1 130 ? 410.281 476.235 666.057 1.00 52.70 130 ALA A CA 1
ATOM 787 C C . ALA A 1 130 ? 410.615 475.558 667.377 1.00 52.70 130 ALA A C 1
ATOM 788 O O . ALA A 1 130 ? 411.736 475.685 667.885 1.00 52.70 130 ALA A O 1
ATOM 790 N N . ILE A 1 131 ? 409.658 474.825 667.946 1.00 50.28 131 ILE A N 1
ATOM 791 C CA . ILE A 1 131 ? 409.934 474.098 669.180 1.00 50.28 131 ILE A CA 1
ATOM 792 C C . ILE A 1 131 ? 411.024 473.059 668.959 1.00 50.28 131 ILE A C 1
ATOM 793 O O . ILE A 1 131 ? 411.891 472.867 669.812 1.00 50.28 131 ILE A O 1
ATOM 798 N N . ILE A 1 132 ? 411.001 472.373 667.819 1.00 48.76 132 ILE A N 1
ATOM 799 C CA . ILE A 1 132 ? 412.000 471.337 667.558 1.00 48.76 132 ILE A CA 1
ATOM 800 C C . ILE A 1 132 ? 413.394 471.948 667.451 1.00 48.76 132 ILE A C 1
ATOM 801 O O . ILE A 1 132 ? 414.366 471.438 668.026 1.00 48.76 132 ILE A O 1
ATOM 806 N N . LYS A 1 133 ? 413.514 473.046 666.704 1.00 47.96 133 LYS A N 1
ATOM 807 C CA . LYS A 1 133 ? 414.817 473.684 666.554 1.00 47.96 133 LYS A CA 1
ATOM 808 C C . LYS A 1 133 ? 415.341 474.171 667.897 1.00 47.96 133 LYS A C 1
ATOM 809 O O . LYS A 1 133 ? 416.537 474.042 668.191 1.00 47.96 133 LYS A O 1
ATOM 815 N N . ARG A 1 134 ? 414.464 474.727 668.730 1.00 49.43 134 ARG A N 1
ATOM 816 C CA . ARG A 1 134 ? 414.904 475.177 670.042 1.00 49.43 134 ARG A CA 1
ATOM 817 C C . ARG A 1 134 ? 415.331 474.010 670.916 1.00 49.43 134 ARG A C 1
ATOM 818 O O . ARG A 1 134 ? 416.219 474.166 671.753 1.00 49.43 134 ARG A O 1
ATOM 826 N N . GLN A 1 135 ? 414.730 472.835 670.734 1.00 49.10 135 GLN A N 1
ATOM 827 C CA . GLN A 1 135 ? 415.192 471.662 671.468 1.00 49.10 135 GLN A CA 1
ATOM 828 C C . GLN A 1 135 ? 416.603 471.280 671.057 1.00 49.10 135 GLN A C 1
ATOM 829 O O . GLN A 1 135 ? 417.421 470.897 671.899 1.00 49.10 135 GLN A O 1
ATOM 835 N N . ALA A 1 136 ? 416.899 471.349 669.761 1.00 44.97 136 ALA A N 1
ATOM 836 C CA . ALA A 1 136 ? 418.263 471.066 669.327 1.00 44.97 136 ALA A CA 1
ATOM 837 C C . ALA A 1 136 ? 419.239 472.065 669.936 1.00 44.97 136 ALA A C 1
ATOM 838 O O . ALA A 1 136 ? 420.308 471.686 670.446 1.00 44.97 136 ALA A O 1
ATOM 840 N N . LEU A 1 137 ? 418.883 473.348 669.905 1.00 45.24 137 LEU A N 1
ATOM 841 C CA . LEU A 1 137 ? 419.707 474.348 670.567 1.00 45.24 137 LEU A CA 1
ATOM 842 C C . LEU A 1 137 ? 419.860 474.040 672.043 1.00 45.24 137 LEU A C 1
ATOM 843 O O . LEU A 1 137 ? 420.920 474.286 672.616 1.00 45.24 137 LEU A O 1
ATOM 848 N N . ASP A 1 138 ? 418.819 473.503 672.671 1.00 47.59 138 ASP A N 1
ATOM 849 C CA . ASP A 1 138 ? 418.910 473.188 674.089 1.00 47.59 138 ASP A CA 1
ATOM 850 C C . ASP A 1 138 ? 419.818 471.995 674.334 1.00 47.59 138 ASP A C 1
ATOM 851 O O . ASP A 1 138 ? 420.507 471.945 675.355 1.00 47.59 138 ASP A O 1
ATOM 856 N N . ARG A 1 139 ? 419.832 471.032 673.417 1.00 42.59 139 ARG A N 1
ATOM 857 C CA . ARG A 1 139 ? 420.820 469.964 673.499 1.00 42.59 139 ARG A CA 1
ATOM 858 C C . ARG A 1 139 ? 422.221 470.545 673.527 1.00 42.59 139 ARG A C 1
ATOM 859 O O . ARG A 1 139 ? 423.040 470.187 674.379 1.00 42.59 139 ARG A O 1
ATOM 867 N N . ILE A 1 140 ? 422.503 471.475 672.617 1.00 39.12 140 ILE A N 1
ATOM 868 C CA . ILE A 1 140 ? 423.821 472.113 672.598 1.00 39.12 140 ILE A CA 1
ATOM 869 C C . ILE A 1 140 ? 424.083 472.835 673.913 1.00 39.12 140 ILE A C 1
ATOM 870 O O . ILE A 1 140 ? 425.181 472.770 674.484 1.00 39.12 140 ILE A O 1
ATOM 875 N N . MET A 1 141 ? 423.073 473.546 674.400 1.00 43.56 141 MET A N 1
ATOM 876 C CA . MET A 1 141 ? 423.231 474.380 675.579 1.00 43.56 141 MET A CA 1
ATOM 877 C C . MET A 1 141 ? 423.540 473.532 676.799 1.00 43.56 141 MET A C 1
ATOM 878 O O . MET A 1 141 ? 424.360 473.914 677.639 1.00 43.56 141 MET A O 1
ATOM 883 N N . ILE A 1 142 ? 422.894 472.371 676.907 1.00 40.25 142 ILE A N 1
ATOM 884 C CA . ILE A 1 142 ? 423.206 471.432 677.977 1.00 40.25 142 ILE A CA 1
ATOM 885 C C . ILE A 1 142 ? 424.609 470.879 677.805 1.00 40.25 142 ILE A C 1
ATOM 886 O O . ILE A 1 142 ? 425.369 470.765 678.773 1.00 40.25 142 ILE A O 1
ATOM 891 N N . GLY A 1 143 ? 424.974 470.524 676.575 1.00 39.67 143 GLY A N 1
ATOM 892 C CA . GLY A 1 143 ? 426.273 469.926 676.347 1.00 39.67 143 GLY A CA 1
ATOM 893 C C . GLY A 1 143 ? 427.416 470.833 676.728 1.00 39.67 143 GLY A C 1
ATOM 894 O O . GLY A 1 143 ? 428.498 470.362 677.079 1.00 39.67 143 GLY A O 1
ATOM 895 N N . PHE A 1 144 ? 427.201 472.140 676.663 1.00 36.67 144 PHE A N 1
ATOM 896 C CA . PHE A 1 144 ? 428.270 473.059 677.012 1.00 36.67 144 PHE A CA 1
ATOM 897 C C . PHE A 1 144 ? 428.064 473.799 678.321 1.00 36.67 144 PHE A C 1
ATOM 898 O O . PHE A 1 144 ? 429.041 474.298 678.882 1.00 36.67 144 PHE A O 1
ATOM 906 N N . ASN A 1 145 ? 426.841 473.863 678.837 1.00 41.84 145 ASN A N 1
ATOM 907 C CA . ASN A 1 145 ? 426.574 474.578 680.075 1.00 41.84 145 ASN A CA 1
ATOM 908 C C . ASN A 1 145 ? 426.308 473.672 681.258 1.00 41.84 145 ASN A C 1
ATOM 909 O O . ASN A 1 145 ? 426.806 473.952 682.347 1.00 41.84 145 ASN A O 1
ATOM 914 N N . GLY A 1 146 ? 425.535 472.607 681.072 1.00 43.07 146 GLY A N 1
ATOM 915 C CA . GLY A 1 146 ? 425.076 471.795 682.181 1.00 43.07 146 GLY A CA 1
ATOM 916 C C . GLY A 1 146 ? 426.205 471.302 683.057 1.00 43.07 146 GLY A C 1
ATOM 917 O O . GLY A 1 146 ? 427.205 470.785 682.552 1.00 43.07 146 GLY A O 1
ATOM 918 N N . VAL A 1 147 ? 426.067 471.470 684.369 1.00 44.79 147 VAL A N 1
ATOM 919 C CA . VAL A 1 147 ? 427.148 471.111 685.274 1.00 44.79 147 VAL A CA 1
ATOM 920 C C . VAL A 1 147 ? 426.677 470.118 686.323 1.00 44.79 147 VAL A C 1
ATOM 921 O O . VAL A 1 147 ? 427.472 469.317 686.824 1.00 44.79 147 VAL A O 1
ATOM 925 N N . SER A 1 148 ? 425.394 470.150 686.665 1.00 52.08 148 SER A N 1
ATOM 926 C CA . SER A 1 148 ? 424.926 469.369 687.808 1.00 52.08 148 SER A CA 1
ATOM 927 C C . SER A 1 148 ? 423.426 469.153 687.666 1.00 52.08 148 SER A C 1
ATOM 928 O O . SER A 1 148 ? 422.649 470.100 687.800 1.00 52.08 148 SER A O 1
ATOM 931 N N . ARG A 1 149 ? 423.028 467.911 687.424 1.00 55.22 149 ARG A N 1
ATOM 932 C CA . ARG A 1 149 ? 421.606 467.617 687.378 1.00 55.22 149 ARG A CA 1
ATOM 933 C C . ARG A 1 149 ? 420.999 467.581 688.768 1.00 55.22 149 ARG A C 1
ATOM 934 O O . ARG A 1 149 ? 421.131 466.584 689.481 1.00 55.22 149 ARG A O 1
ATOM 942 N N . ALA A 1 150 ? 420.337 468.660 689.164 1.00 63.08 150 ALA A N 1
ATOM 943 C CA . ALA A 1 150 ? 419.492 468.579 690.339 1.00 63.08 150 ALA A CA 1
ATOM 944 C C . ALA A 1 150 ? 418.231 467.795 689.999 1.00 63.08 150 ALA A C 1
ATOM 945 O O . ALA A 1 150 ? 417.801 467.733 688.845 1.00 63.08 150 ALA A O 1
ATOM 947 N N . ALA A 1 151 ? 417.638 467.181 691.024 1.00 68.08 151 ALA A N 1
ATOM 948 C CA . ALA A 1 151 ? 416.397 466.445 690.810 1.00 68.08 151 ALA A CA 1
ATOM 949 C C . ALA A 1 151 ? 415.291 467.362 690.306 1.00 68.08 151 ALA A C 1
ATOM 950 O O . ALA A 1 151 ? 414.306 466.894 689.726 1.00 68.08 151 ALA A O 1
ATOM 952 N N . THR A 1 152 ? 415.433 468.663 690.524 1.00 67.82 152 THR A N 1
ATOM 953 C CA . THR A 1 152 ? 414.521 469.663 690.001 1.00 67.82 152 THR A CA 1
ATOM 954 C C . THR A 1 152 ? 415.340 470.754 689.334 1.00 67.82 152 THR A C 1
ATOM 955 O O . THR A 1 152 ? 416.330 471.225 689.900 1.00 67.82 152 THR A O 1
ATOM 959 N N . SER A 1 153 ? 414.942 471.152 688.132 1.00 64.85 153 SER A N 1
ATOM 960 C CA . SER A 1 153 ? 415.609 472.228 687.415 1.00 64.85 153 SER A CA 1
ATOM 961 C C . SER A 1 153 ? 414.772 473.489 687.548 1.00 64.85 153 SER A C 1
ATOM 962 O O . SER A 1 153 ? 413.621 473.525 687.101 1.00 64.85 153 SER A O 1
ATOM 965 N N . ASP A 1 154 ? 415.348 474.516 688.162 1.00 65.17 154 ASP A N 1
ATOM 966 C CA . ASP A 1 154 ? 414.658 475.781 688.380 1.00 65.17 154 ASP A CA 1
ATOM 967 C C . ASP A 1 154 ? 414.946 476.694 687.196 1.00 65.17 154 ASP A C 1
ATOM 968 O O . ASP A 1 154 ? 416.082 477.132 687.000 1.00 65.17 154 ASP A O 1
ATOM 973 N N . ARG A 1 155 ? 413.913 476.979 686.405 1.00 62.26 155 ARG A N 1
ATOM 974 C CA . ARG A 1 155 ? 414.092 477.806 685.221 1.00 62.26 155 ARG A CA 1
ATOM 975 C C . ARG A 1 155 ? 414.512 479.221 685.590 1.00 62.26 155 ARG A C 1
ATOM 976 O O . ARG A 1 155 ? 415.351 479.825 684.914 1.00 62.26 155 ARG A O 1
ATOM 984 N N . VAL A 1 156 ? 413.923 479.772 686.650 1.00 65.23 156 VAL A N 1
ATOM 985 C CA . VAL A 1 156 ? 414.213 481.151 687.032 1.00 65.23 156 VAL A CA 1
ATOM 986 C C . VAL A 1 156 ? 415.640 481.280 687.541 1.00 65.23 156 VAL A C 1
ATOM 987 O O . VAL A 1 156 ? 416.383 482.179 687.134 1.00 65.23 156 VAL A O 1
ATOM 991 N N . ALA A 1 157 ? 416.041 480.389 688.449 1.00 63.66 157 ALA A N 1
ATOM 992 C CA . ALA A 1 157 ? 417.367 480.496 689.047 1.00 63.66 157 ALA A CA 1
ATOM 993 C C . ALA A 1 157 ? 418.465 480.268 688.018 1.00 63.66 157 ALA A C 1
ATOM 994 O O . ALA A 1 157 ? 419.473 480.982 688.010 1.00 63.66 157 ALA A O 1
ATOM 996 N N . ASN A 1 158 ? 418.292 479.283 687.142 1.00 59.67 158 ASN A N 1
ATOM 997 C CA . ASN A 1 158 ? 419.316 478.914 686.165 1.00 59.67 158 ASN A CA 1
ATOM 998 C C . ASN A 1 158 ? 418.679 478.687 684.803 1.00 59.67 158 ASN A C 1
ATOM 999 O O . ASN A 1 158 ? 418.507 477.547 684.357 1.00 59.67 158 ASN A O 1
ATOM 1004 N N . PRO A 1 159 ? 418.313 479.769 684.107 1.00 57.85 159 PRO A N 1
ATOM 1005 C CA . PRO A 1 159 ? 417.700 479.629 682.780 1.00 57.85 159 PRO A CA 1
ATOM 1006 C C . PRO A 1 159 ? 418.677 479.246 681.685 1.00 57.85 159 PRO A C 1
ATOM 1007 O O . PRO A 1 159 ? 418.241 478.977 680.557 1.00 57.85 159 PRO A O 1
ATOM 1011 N N . MET A 1 160 ? 419.975 479.227 681.967 1.00 53.37 160 MET A N 1
ATOM 1012 C CA . MET A 1 160 ? 420.954 478.697 681.029 1.00 53.37 160 MET A CA 1
ATOM 1013 C C . MET A 1 160 ? 421.016 477.178 681.052 1.00 53.37 160 MET A C 1
ATOM 1014 O O . MET A 1 160 ? 421.879 476.600 680.389 1.00 53.37 160 MET A O 1
ATOM 1019 N N . LEU A 1 161 ? 420.123 476.539 681.808 1.00 50.05 161 LEU A N 1
ATOM 1020 C CA . LEU A 1 161 ? 419.988 475.086 681.858 1.00 50.05 161 LEU A CA 1
ATOM 1021 C C . LEU A 1 161 ? 421.216 474.417 682.467 1.00 50.05 161 LEU A C 1
ATOM 1022 O O . LEU A 1 161 ? 421.639 473.350 682.028 1.00 50.05 161 LEU A O 1
ATOM 1027 N N . GLN A 1 162 ? 421.790 475.042 683.488 1.00 51.89 162 GLN A N 1
ATOM 1028 C CA . GLN A 1 162 ? 422.822 474.384 684.280 1.00 51.89 162 GLN A CA 1
ATOM 1029 C C . GLN A 1 162 ? 422.217 473.670 685.482 1.00 51.89 162 GLN A C 1
ATOM 1030 O O . GLN A 1 162 ? 422.672 473.809 686.612 1.00 51.89 162 GLN A O 1
ATOM 1036 N N . ASP A 1 163 ? 421.159 472.908 685.236 1.00 57.41 163 ASP A N 1
ATOM 1037 C CA . ASP A 1 163 ? 420.618 471.999 686.235 1.00 57.41 163 ASP A CA 1
ATOM 1038 C C . ASP A 1 163 ? 420.121 470.688 685.660 1.00 57.41 163 ASP A C 1
ATOM 1039 O O . ASP A 1 163 ? 419.546 469.895 686.409 1.00 57.41 163 ASP A O 1
ATOM 1044 N N . VAL A 1 164 ? 420.305 470.432 684.375 1.00 51.69 164 VAL A N 1
ATOM 1045 C CA . VAL A 1 164 ? 419.655 469.296 683.749 1.00 51.69 164 VAL A CA 1
ATOM 1046 C C . VAL A 1 164 ? 420.578 468.094 683.664 1.00 51.69 164 VAL A C 1
ATOM 1047 O O . VAL A 1 164 ? 420.149 466.960 683.874 1.00 51.69 164 VAL A O 1
ATOM 1051 N N . ASN A 1 165 ? 421.849 468.307 683.368 1.00 47.55 165 ASN A N 1
ATOM 1052 C CA . ASN A 1 165 ? 422.737 467.191 683.100 1.00 47.55 165 ASN A CA 1
ATOM 1053 C C . ASN A 1 165 ? 424.168 467.657 683.328 1.00 47.55 165 ASN A C 1
ATOM 1054 O O . ASN A 1 165 ? 424.407 468.746 683.859 1.00 47.55 165 ASN A O 1
ATOM 1059 N N . LYS A 1 166 ? 425.121 466.817 682.947 1.00 45.53 166 LYS A N 1
ATOM 1060 C CA . LYS A 1 166 ? 426.538 467.158 682.977 1.00 45.53 166 LYS A CA 1
ATOM 1061 C C . LYS A 1 166 ? 426.996 467.161 681.527 1.00 45.53 166 LYS A C 1
ATOM 1062 O O . LYS A 1 166 ? 427.163 466.101 680.919 1.00 45.53 166 LYS A O 1
ATOM 1068 N N . GLY A 1 167 ? 427.195 468.348 680.973 1.00 40.42 167 GLY A N 1
ATOM 1069 C CA . GLY A 1 167 ? 427.551 468.461 679.582 1.00 40.42 167 GLY A CA 1
ATOM 1070 C C . GLY A 1 167 ? 428.962 467.970 679.325 1.00 40.42 167 GLY A C 1
ATOM 1071 O O . GLY A 1 167 ? 429.662 467.466 680.203 1.00 40.42 167 GLY A O 1
ATOM 1072 N N . TRP A 1 168 ? 429.377 468.119 678.070 1.00 35.83 168 TRP A N 1
ATOM 1073 C CA . TRP A 1 168 ? 430.715 467.700 677.680 1.00 35.83 168 TRP A CA 1
ATOM 1074 C C . TRP A 1 168 ? 431.771 468.418 678.503 1.00 35.83 168 TRP A C 1
ATOM 1075 O O . TRP A 1 168 ? 432.709 467.798 679.022 1.00 35.83 168 TRP A O 1
ATOM 1086 N N . LEU A 1 169 ? 431.627 469.734 678.641 1.00 40.42 169 LEU A N 1
ATOM 1087 C CA . LEU A 1 169 ? 432.620 470.515 679.361 1.00 40.42 169 LEU A CA 1
ATOM 1088 C C . LEU A 1 169 ? 432.645 470.181 680.842 1.00 40.42 169 LEU A C 1
ATOM 1089 O O . LEU A 1 169 ? 433.719 470.165 681.446 1.00 40.42 169 LEU A O 1
ATOM 1094 N N . GLN A 1 170 ? 431.493 469.910 681.450 1.00 43.38 170 GLN A N 1
ATOM 1095 C CA . GLN A 1 170 ? 431.518 469.504 682.847 1.00 43.38 170 GLN A CA 1
ATOM 1096 C C . GLN A 1 170 ? 432.248 468.180 683.017 1.00 43.38 170 GLN A C 1
ATOM 1097 O O . GLN A 1 170 ? 432.994 467.990 683.986 1.00 43.38 170 GLN A O 1
ATOM 1103 N N . ASN A 1 171 ? 432.053 467.253 682.081 1.00 42.68 171 ASN A N 1
ATOM 1104 C CA . ASN A 1 171 ? 432.741 465.972 682.170 1.00 42.68 171 ASN A CA 1
ATOM 1105 C C . ASN A 1 171 ? 434.248 466.168 682.187 1.00 42.68 171 ASN A C 1
ATOM 1106 O O . ASN A 1 171 ? 434.950 465.577 683.012 1.00 42.68 171 ASN A O 1
ATOM 1111 N N . LEU A 1 172 ? 434.765 467.018 681.300 1.00 40.69 172 LEU A N 1
ATOM 1112 C CA . LEU A 1 172 ? 436.186 467.338 681.373 1.00 40.69 172 LEU A CA 1
ATOM 1113 C C . LEU A 1 172 ? 436.545 467.943 682.720 1.00 40.69 172 LEU A C 1
ATOM 1114 O O . LEU A 1 172 ? 437.615 467.666 683.269 1.00 40.69 172 LEU A O 1
ATOM 1119 N N . ARG A 1 173 ? 435.665 468.776 683.268 1.00 45.53 173 ARG A N 1
ATOM 1120 C CA . ARG A 1 173 ? 435.930 469.355 684.575 1.00 45.53 173 ARG A CA 1
ATOM 1121 C C . ARG A 1 173 ? 436.018 468.275 685.641 1.00 45.53 173 ARG A C 1
ATOM 1122 O O . ARG A 1 173 ? 436.785 468.406 686.601 1.00 45.53 173 ARG A O 1
ATOM 1130 N N . GLU A 1 174 ? 435.240 467.200 685.498 1.00 45.25 174 GLU A N 1
ATOM 1131 C CA . GLU A 1 174 ? 435.303 466.096 686.455 1.00 45.25 174 GLU A CA 1
ATOM 1132 C C . GLU A 1 174 ? 436.147 464.929 685.948 1.00 45.25 174 GLU A C 1
ATOM 1133 O O . GLU A 1 174 ? 437.143 464.568 686.579 1.00 45.25 174 GLU A O 1
ATOM 1139 N N . GLN A 1 175 ? 435.770 464.327 684.823 1.00 44.70 175 GLN A N 1
ATOM 1140 C CA . GLN A 1 175 ? 436.591 463.267 684.250 1.00 44.70 175 GLN A CA 1
ATOM 1141 C C . GLN A 1 175 ? 437.901 463.862 683.767 1.00 44.70 175 GLN A C 1
ATOM 1142 O O . GLN A 1 175 ? 437.904 464.865 683.050 1.00 44.70 175 GLN A O 1
ATOM 1148 N N . ALA A 1 176 ? 439.011 463.240 684.149 1.00 45.11 176 ALA A N 1
ATOM 1149 C CA . ALA A 1 176 ? 440.342 463.719 683.801 1.00 45.11 176 ALA A CA 1
ATOM 1150 C C . ALA A 1 176 ? 440.475 465.203 684.111 1.00 45.11 176 ALA A C 1
ATOM 1151 O O . ALA A 1 176 ? 440.510 466.026 683.192 1.00 45.11 176 ALA A O 1
ATOM 1153 N N . PRO A 1 177 ? 440.529 465.584 685.387 1.00 45.85 177 PRO A N 1
ATOM 1154 C CA . PRO A 1 177 ? 440.652 467.011 685.715 1.00 45.85 177 PRO A CA 1
ATOM 1155 C C . PRO A 1 177 ? 441.878 467.671 685.119 1.00 45.85 177 PRO A C 1
ATOM 1156 O O . PRO A 1 177 ? 441.831 468.865 684.805 1.00 45.85 177 PRO A O 1
ATOM 1160 N N . GLN A 1 178 ? 442.977 466.935 684.948 1.00 45.77 178 GLN A N 1
ATOM 1161 C CA . GLN A 1 178 ? 444.187 467.539 684.407 1.00 45.77 178 GLN A CA 1
ATOM 1162 C C . GLN A 1 178 ? 444.002 468.037 682.983 1.00 45.77 178 GLN A C 1
ATOM 1163 O O . GLN A 1 178 ? 444.789 468.870 682.526 1.00 45.77 178 GLN A O 1
ATOM 1169 N N . ARG A 1 179 ? 442.984 467.557 682.274 1.00 43.89 179 ARG A N 1
ATOM 1170 C CA . ARG A 1 179 ? 442.670 468.076 680.951 1.00 43.89 179 ARG A CA 1
ATOM 1171 C C . ARG A 1 179 ? 442.108 469.484 680.984 1.00 43.89 179 ARG A C 1
ATOM 1172 O O . ARG A 1 179 ? 441.695 469.979 679.935 1.00 43.89 179 ARG A O 1
ATOM 1180 N N . VAL A 1 180 ? 442.049 470.137 682.139 1.00 44.51 180 VAL A N 1
ATOM 1181 C CA . VAL A 1 180 ? 441.372 471.416 682.267 1.00 44.51 180 VAL A CA 1
ATOM 1182 C C . VAL A 1 180 ? 442.313 472.424 682.902 1.00 44.51 180 VAL A C 1
ATOM 1183 O O . VAL A 1 180 ? 442.969 472.125 683.904 1.00 44.51 180 VAL A O 1
ATOM 1187 N N . MET A 1 181 ? 442.376 473.620 682.326 1.00 51.27 181 MET A N 1
ATOM 1188 C CA . MET A 1 181 ? 443.145 474.722 682.902 1.00 51.27 181 MET A CA 1
ATOM 1189 C C . MET A 1 181 ? 442.208 475.527 683.791 1.00 51.27 181 MET A C 1
ATOM 1190 O O . MET A 1 181 ? 441.551 476.466 683.347 1.00 51.27 181 MET A O 1
ATOM 1195 N N . LYS A 1 182 ? 442.145 475.144 685.063 1.00 60.48 182 LYS A N 1
ATOM 1196 C CA . LYS A 1 182 ? 441.355 475.915 686.013 1.00 60.48 182 LYS A CA 1
ATOM 1197 C C . LYS A 1 182 ? 441.912 477.327 686.157 1.00 60.48 182 LYS A C 1
ATOM 1198 O O . LYS A 1 182 ? 441.157 478.305 686.167 1.00 60.48 182 LYS A O 1
ATOM 1204 N N . GLU A 1 183 ? 443.236 477.452 686.254 1.00 69.43 183 GLU A N 1
ATOM 1205 C CA . GLU A 1 183 ? 443.877 478.749 686.426 1.00 69.43 183 GLU A CA 1
ATOM 1206 C C . GLU A 1 183 ? 445.093 478.878 685.523 1.00 69.43 183 GLU A C 1
ATOM 1207 O O . GLU A 1 183 ? 445.310 478.041 684.643 1.00 69.43 183 GLU A O 1
ATOM 1213 N N . GLY A 1 184 ? 445.893 479.919 685.743 1.00 77.37 184 GLY A N 1
ATOM 1214 C CA . GLY A 1 184 ? 447.119 480.116 684.994 1.00 77.37 184 GLY A CA 1
ATOM 1215 C C . GLY A 1 184 ? 448.361 480.055 685.859 1.00 77.37 184 GLY A C 1
ATOM 1216 O O . GLY A 1 184 ? 448.341 479.470 686.945 1.00 77.37 184 GLY A O 1
ATOM 1217 N N . LYS A 1 185 ? 449.449 480.659 685.390 1.00 86.33 185 LYS A N 1
ATOM 1218 C CA . LYS A 1 185 ? 450.714 480.684 686.123 1.00 86.33 185 LYS A CA 1
ATOM 1219 C C . LYS A 1 185 ? 450.708 481.899 687.041 1.00 86.33 185 LYS A C 1
ATOM 1220 O O . LYS A 1 185 ? 450.920 483.029 686.594 1.00 86.33 185 LYS A O 1
ATOM 1226 N N . ALA A 1 186 ? 450.478 481.660 688.331 1.00 89.85 186 ALA A N 1
ATOM 1227 C CA . ALA A 1 186 ? 450.370 482.715 689.336 1.00 89.85 186 ALA A CA 1
ATOM 1228 C C . ALA A 1 186 ? 449.277 483.716 688.954 1.00 89.85 186 ALA A C 1
ATOM 1229 O O . ALA A 1 186 ? 449.500 484.923 688.856 1.00 89.85 186 ALA A O 1
ATOM 1231 N N . ALA A 1 187 ? 448.083 483.180 688.730 1.00 87.33 187 ALA A N 1
ATOM 1232 C CA . ALA A 1 187 ? 446.912 483.978 688.409 1.00 87.33 187 ALA A CA 1
ATOM 1233 C C . ALA A 1 187 ? 445.904 483.896 689.547 1.00 87.33 187 ALA A C 1
ATOM 1234 O O . ALA A 1 187 ? 445.917 482.962 690.355 1.00 87.33 187 ALA A O 1
ATOM 1236 N N . ALA A 1 188 ? 445.025 484.895 689.605 1.00 87.23 188 ALA A N 1
ATOM 1237 C CA . ALA A 1 188 ? 444.046 485.006 690.687 1.00 87.23 188 ALA A CA 1
ATOM 1238 C C . ALA A 1 188 ? 442.829 484.133 690.376 1.00 87.23 188 ALA A C 1
ATOM 1239 O O . ALA A 1 188 ? 441.739 484.604 690.044 1.00 87.23 188 ALA A O 1
ATOM 1241 N N . GLY A 1 189 ? 443.038 482.822 690.490 1.00 80.63 189 GLY A N 1
ATOM 1242 C CA . GLY A 1 189 ? 441.961 481.870 690.283 1.00 80.63 189 GLY A CA 1
ATOM 1243 C C . GLY A 1 189 ? 441.407 481.837 688.879 1.00 80.63 189 GLY A C 1
ATOM 1244 O O . GLY A 1 189 ? 440.315 481.305 688.661 1.00 80.63 189 GLY A O 1
ATOM 1245 N N . LYS A 1 190 ? 442.132 482.389 687.915 1.00 72.07 190 LYS A N 1
ATOM 1246 C CA . LYS A 1 190 ? 441.675 482.466 686.537 1.00 72.07 190 LYS A CA 1
ATOM 1247 C C . LYS A 1 190 ? 442.893 482.229 685.652 1.00 72.07 190 LYS A C 1
ATOM 1248 O O . LYS A 1 190 ? 443.925 481.723 686.102 1.00 72.07 190 LYS A O 1
ATOM 1254 N N . ILE A 1 191 ? 442.777 482.562 684.374 1.00 62.89 191 ILE A N 1
ATOM 1255 C CA . ILE A 1 191 ? 443.904 482.522 683.453 1.00 62.89 191 ILE A CA 1
ATOM 1256 C C . ILE A 1 191 ? 444.100 483.938 682.942 1.00 62.89 191 ILE A C 1
ATOM 1257 O O . ILE A 1 191 ? 443.377 484.395 682.051 1.00 62.89 191 ILE A O 1
ATOM 1262 N N . THR A 1 192 ? 445.070 484.645 683.505 1.00 63.44 192 THR A N 1
ATOM 1263 C CA . THR A 1 192 ? 445.388 485.974 683.015 1.00 63.44 192 THR A CA 1
ATOM 1264 C C . THR A 1 192 ? 445.933 485.869 681.601 1.00 63.44 192 THR A C 1
ATOM 1265 O O . THR A 1 192 ? 447.053 485.396 681.400 1.00 63.44 192 THR A O 1
ATOM 1269 N N . VAL A 1 193 ? 445.162 486.284 680.627 1.00 60.84 193 VAL A N 1
ATOM 1270 C CA . VAL A 1 193 ? 445.603 486.248 679.240 1.00 60.84 193 VAL A CA 1
ATOM 1271 C C . VAL A 1 193 ? 446.498 487.457 678.996 1.00 60.84 193 VAL A C 1
ATOM 1272 O O . VAL A 1 193 ? 446.387 488.481 679.676 1.00 60.84 193 VAL A O 1
ATOM 1276 N N . GLY A 1 194 ? 447.390 487.338 678.011 1.00 65.11 194 GLY A N 1
ATOM 1277 C CA . GLY A 1 194 ? 448.489 488.287 677.876 1.00 65.11 194 GLY A CA 1
ATOM 1278 C C . GLY A 1 194 ? 448.070 489.722 677.635 1.00 65.11 194 GLY A C 1
ATOM 1279 O O . GLY A 1 194 ? 448.920 490.612 677.549 1.00 65.11 194 GLY A O 1
ATOM 1280 N N . GLY A 1 195 ? 446.772 489.969 677.511 1.00 73.18 195 GLY A N 1
ATOM 1281 C CA . GLY A 1 195 ? 446.286 491.331 677.429 1.00 73.18 195 GLY A CA 1
ATOM 1282 C C . GLY A 1 195 ? 446.619 492.112 678.683 1.00 73.18 195 GLY A C 1
ATOM 1283 O O . GLY A 1 195 ? 446.826 493.328 678.632 1.00 73.18 195 GLY A O 1
ATOM 1284 N N . ALA A 1 196 ? 446.672 491.417 679.816 1.00 74.55 196 ALA A N 1
ATOM 1285 C CA . ALA A 1 196 ? 447.025 492.008 681.100 1.00 74.55 196 ALA A CA 1
ATOM 1286 C C . ALA A 1 196 ? 448.400 491.511 681.520 1.00 74.55 196 ALA A C 1
ATOM 1287 O O . ALA A 1 196 ? 448.665 490.304 681.481 1.00 74.55 196 ALA A O 1
ATOM 1289 N N . GLY A 1 197 ? 449.268 492.441 681.913 1.00 73.27 197 GLY A N 1
ATOM 1290 C CA . GLY A 1 197 ? 450.590 492.102 682.398 1.00 73.27 197 GLY A CA 1
ATOM 1291 C C . GLY A 1 197 ? 451.391 491.244 681.445 1.00 73.27 197 GLY A C 1
ATOM 1292 O O . GLY A 1 197 ? 451.781 491.693 680.363 1.00 73.27 197 GLY A O 1
ATOM 1293 N N . ALA A 1 198 ? 451.650 490.002 681.844 1.00 70.90 198 ALA A N 1
ATOM 1294 C CA . ALA A 1 198 ? 452.390 489.068 681.004 1.00 70.90 198 ALA A CA 1
ATOM 1295 C C . ALA A 1 198 ? 452.029 487.650 681.421 1.00 70.90 198 ALA A C 1
ATOM 1296 O O . ALA A 1 198 ? 452.532 487.158 682.435 1.00 70.90 198 ALA A O 1
ATOM 1298 N N . ASP A 1 199 ? 451.153 487.006 680.651 1.00 58.16 199 ASP A N 1
ATOM 1299 C CA . ASP A 1 199 ? 450.923 485.573 680.780 1.00 58.16 199 ASP A CA 1
ATOM 1300 C C . ASP A 1 199 ? 450.149 485.046 679.581 1.00 58.16 199 ASP A C 1
ATOM 1301 O O . ASP A 1 199 ? 449.089 485.576 679.236 1.00 58.16 199 ASP A O 1
ATOM 1306 N N . TYR A 1 200 ? 450.683 484.015 678.935 1.00 48.29 200 TYR A N 1
ATOM 1307 C CA . TYR A 1 200 ? 450.086 483.354 677.780 1.00 48.29 200 TYR A CA 1
ATOM 1308 C C . TYR A 1 200 ? 449.838 484.285 676.609 1.00 48.29 200 TYR A C 1
ATOM 1309 O O . TYR A 1 200 ? 449.094 483.919 675.699 1.00 48.29 200 TYR A O 1
ATOM 1318 N N . GLY A 1 201 ? 450.434 485.476 676.610 1.00 47.75 201 GLY A N 1
ATOM 1319 C CA . GLY A 1 201 ? 450.373 486.388 675.483 1.00 47.75 201 GLY A CA 1
ATOM 1320 C C . GLY A 1 201 ? 449.017 486.471 674.819 1.00 47.75 201 GLY A C 1
ATOM 1321 O O . GLY A 1 201 ? 447.991 486.530 675.497 1.00 47.75 201 GLY A O 1
ATOM 1322 N N . ASN A 1 202 ? 448.996 486.457 673.493 1.00 43.61 202 ASN A N 1
ATOM 1323 C CA . ASN A 1 202 ? 447.726 486.374 672.801 1.00 43.61 202 ASN A CA 1
ATOM 1324 C C . ASN A 1 202 ? 447.081 485.017 673.054 1.00 43.61 202 ASN A C 1
ATOM 1325 O O . ASN A 1 202 ? 447.748 484.029 673.358 1.00 43.61 202 ASN A O 1
ATOM 1330 N N . LEU A 1 203 ? 445.757 484.982 672.934 1.00 40.88 203 LEU A N 1
ATOM 1331 C CA . LEU A 1 203 ? 445.018 483.757 673.194 1.00 40.88 203 LEU A CA 1
ATOM 1332 C C . LEU A 1 203 ? 445.461 482.609 672.298 1.00 40.88 203 LEU A C 1
ATOM 1333 O O . LEU A 1 203 ? 445.297 481.443 672.673 1.00 40.88 203 LEU A O 1
ATOM 1338 N N . ASP A 1 204 ? 446.014 482.910 671.124 1.00 41.77 204 ASP A N 1
ATOM 1339 C CA . ASP A 1 204 ? 446.542 481.856 670.268 1.00 41.77 204 ASP A CA 1
ATOM 1340 C C . ASP A 1 204 ? 447.635 481.069 670.965 1.00 41.77 204 ASP A C 1
ATOM 1341 O O . ASP A 1 204 ? 447.785 479.869 670.721 1.00 41.77 204 ASP A O 1
ATOM 1346 N N . ALA A 1 205 ? 448.408 481.720 671.833 1.00 39.59 205 ALA A N 1
ATOM 1347 C CA . ALA A 1 205 ? 449.403 480.990 672.603 1.00 39.59 205 ALA A CA 1
ATOM 1348 C C . ALA A 1 205 ? 448.741 479.971 673.507 1.00 39.59 205 ALA A C 1
ATOM 1349 O O . ALA A 1 205 ? 449.253 478.865 673.684 1.00 39.59 205 ALA A O 1
ATOM 1351 N N . LEU A 1 206 ? 447.597 480.323 674.091 1.00 39.21 206 LEU A N 1
ATOM 1352 C CA . LEU A 1 206 ? 446.883 479.369 674.930 1.00 39.21 206 LEU A CA 1
ATOM 1353 C C . LEU A 1 206 ? 446.432 478.161 674.129 1.00 39.21 206 LEU A C 1
ATOM 1354 O O . LEU A 1 206 ? 446.560 477.024 674.588 1.00 39.21 206 LEU A O 1
ATOM 1359 N N . VAL A 1 207 ? 445.897 478.386 672.931 1.00 38.40 207 VAL A N 1
ATOM 1360 C CA . VAL A 1 207 ? 445.462 477.259 672.114 1.00 38.40 207 VAL A CA 1
ATOM 1361 C C . VAL A 1 207 ? 446.647 476.395 671.716 1.00 38.40 207 VAL A C 1
ATOM 1362 O O . VAL A 1 207 ? 446.574 475.164 671.755 1.00 38.40 207 VAL A O 1
ATOM 1366 N N . TYR A 1 208 ? 447.758 477.018 671.330 1.00 38.97 208 TYR A N 1
ATOM 1367 C CA . TYR A 1 208 ? 448.951 476.248 670.995 1.00 38.97 208 TYR A CA 1
ATOM 1368 C C . TYR A 1 208 ? 449.450 475.459 672.197 1.00 38.97 208 TYR A C 1
ATOM 1369 O O . TYR A 1 208 ? 449.804 474.280 672.076 1.00 38.97 208 TYR A O 1
ATOM 1378 N N . ASP A 1 209 ? 449.479 476.089 673.368 1.00 40.67 209 ASP A N 1
ATOM 1379 C CA . ASP A 1 209 ? 449.966 475.407 674.555 1.00 40.67 209 ASP A CA 1
ATOM 1380 C C . ASP A 1 209 ? 449.055 474.259 674.948 1.00 40.67 209 ASP A C 1
ATOM 1381 O O . ASP A 1 209 ? 449.531 473.189 675.344 1.00 40.67 209 ASP A O 1
ATOM 1386 N N . ILE A 1 210 ? 447.743 474.455 674.852 1.00 37.42 210 ILE A N 1
ATOM 1387 C CA . ILE A 1 210 ? 446.817 473.398 675.236 1.00 37.42 210 ILE A CA 1
ATOM 1388 C C . ILE A 1 210 ? 446.871 472.263 674.226 1.00 37.42 210 ILE A C 1
ATOM 1389 O O . ILE A 1 210 ? 446.627 471.100 674.558 1.00 37.42 210 ILE A O 1
ATOM 1394 N N . THR A 1 211 ? 447.190 472.582 672.974 1.00 36.84 211 THR A N 1
ATOM 1395 C CA . THR A 1 211 ? 447.320 471.542 671.967 1.00 36.84 211 THR A CA 1
ATOM 1396 C C . THR A 1 211 ? 448.519 470.657 672.252 1.00 36.84 211 THR A C 1
ATOM 1397 O O . THR A 1 211 ? 448.446 469.433 672.103 1.00 36.84 211 THR A O 1
ATOM 1401 N N . ASN A 1 212 ? 449.629 471.251 672.667 1.00 36.54 212 ASN A N 1
ATOM 1402 C CA . ASN A 1 212 ? 450.871 470.506 672.744 1.00 36.54 212 ASN A CA 1
ATOM 1403 C C . ASN A 1 212 ? 451.189 469.965 674.126 1.00 36.54 212 ASN A C 1
ATOM 1404 O O . ASN A 1 212 ? 452.072 469.112 674.245 1.00 36.54 212 ASN A O 1
ATOM 1409 N N . HIS A 1 213 ? 450.503 470.412 675.167 1.00 37.72 213 HIS A N 1
ATOM 1410 C CA . HIS A 1 213 ? 450.875 469.996 676.504 1.00 37.72 213 HIS A CA 1
ATOM 1411 C C . HIS A 1 213 ? 449.740 469.392 677.312 1.00 37.72 213 HIS A C 1
ATOM 1412 O O . HIS A 1 213 ? 450.004 468.841 678.384 1.00 37.72 213 HIS A O 1
ATOM 1419 N N . LEU A 1 214 ? 448.499 469.466 676.843 1.00 38.72 214 LEU A N 1
ATOM 1420 C CA . LEU A 1 214 ? 447.391 468.739 677.449 1.00 38.72 214 LEU A CA 1
ATOM 1421 C C . LEU A 1 214 ? 446.784 467.705 676.523 1.00 38.72 214 LEU A C 1
ATOM 1422 O O . LEU A 1 214 ? 446.570 466.567 676.938 1.00 38.72 214 LEU A O 1
ATOM 1427 N N . VAL A 1 215 ? 446.490 468.078 675.279 1.00 39.47 215 VAL A N 1
ATOM 1428 C CA . VAL A 1 215 ? 446.091 467.088 674.293 1.00 39.47 215 VAL A CA 1
ATOM 1429 C C . VAL A 1 215 ? 447.171 466.028 674.211 1.00 39.47 215 VAL A C 1
ATOM 1430 O O . VAL A 1 215 ? 448.366 466.342 674.167 1.00 39.47 215 VAL A O 1
ATOM 1434 N N . GLU A 1 216 ? 446.761 464.765 674.221 1.00 46.29 216 GLU A N 1
ATOM 1435 C CA . GLU A 1 216 ? 447.730 463.685 674.145 1.00 46.29 216 GLU A CA 1
ATOM 1436 C C . GLU A 1 216 ? 448.544 463.799 672.866 1.00 46.29 216 GLU A C 1
ATOM 1437 O O . GLU A 1 216 ? 448.019 464.144 671.805 1.00 46.29 216 GLU A O 1
ATOM 1439 N N . PRO A 1 217 ? 449.838 463.502 672.982 1.00 48.43 217 PRO A N 1
ATOM 1440 C CA . PRO A 1 217 ? 450.768 463.749 671.887 1.00 48.43 217 PRO A CA 1
ATOM 1441 C C . PRO A 1 217 ? 450.308 463.090 670.598 1.00 48.43 217 PRO A C 1
ATOM 1442 O O . PRO A 1 217 ? 450.439 463.668 669.514 1.00 48.43 217 PRO A O 1
ATOM 1444 N N . TRP A 1 218 ? 449.758 461.902 670.689 1.00 51.90 218 TRP A N 1
ATOM 1445 C CA . TRP A 1 218 ? 449.376 461.233 669.457 1.00 51.90 218 TRP A CA 1
ATOM 1446 C C . TRP A 1 218 ? 448.128 461.782 668.859 1.00 51.90 218 TRP A C 1
ATOM 1447 O O . TRP A 1 218 ? 447.670 461.210 667.861 1.00 51.90 218 TRP A O 1
ATOM 1458 N N . TYR A 1 219 ? 447.564 462.851 669.420 1.00 50.80 219 TYR A N 1
ATOM 1459 C CA . TYR A 1 219 ? 446.428 463.540 668.822 1.00 50.80 219 TYR A CA 1
ATOM 1460 C C . TYR A 1 219 ? 446.682 465.001 668.505 1.00 50.80 219 TYR A C 1
ATOM 1461 O O . TYR A 1 219 ? 445.916 465.576 667.726 1.00 50.80 219 TYR A O 1
ATOM 1470 N N . ALA A 1 220 ? 447.714 465.624 669.076 1.00 48.44 220 ALA A N 1
ATOM 1471 C CA . ALA A 1 220 ? 447.962 467.037 668.820 1.00 48.44 220 ALA A CA 1
ATOM 1472 C C . ALA A 1 220 ? 448.220 467.320 667.350 1.00 48.44 220 ALA A C 1
ATOM 1473 O O . ALA A 1 220 ? 447.955 468.434 666.889 1.00 48.44 220 ALA A O 1
ATOM 1475 N N . GLU A 1 221 ? 448.725 466.345 666.605 1.00 51.77 221 GLU A N 1
ATOM 1476 C CA . GLU A 1 221 ? 448.948 466.520 665.179 1.00 51.77 221 GLU A CA 1
ATOM 1477 C C . GLU A 1 221 ? 447.739 466.152 664.336 1.00 51.77 221 GLU A C 1
ATOM 1478 O O . GLU A 1 221 ? 447.818 466.239 663.107 1.00 51.77 221 GLU A O 1
ATOM 1484 N N . ASP A 1 222 ? 446.641 465.737 664.952 1.00 51.37 222 ASP A N 1
ATOM 1485 C CA . ASP A 1 222 ? 445.473 465.344 664.184 1.00 51.37 222 ASP A CA 1
ATOM 1486 C C . ASP A 1 222 ? 444.951 466.560 663.428 1.00 51.37 222 ASP A C 1
ATOM 1487 O O . ASP A 1 222 ? 444.907 467.660 663.991 1.00 51.37 222 ASP A O 1
ATOM 1492 N N . PRO A 1 223 ? 444.556 466.414 662.161 1.00 46.75 223 PRO A N 1
ATOM 1493 C CA . PRO A 1 223 ? 444.219 467.597 661.357 1.00 46.75 223 PRO A CA 1
ATOM 1494 C C . PRO A 1 223 ? 442.877 468.218 661.692 1.00 46.75 223 PRO A C 1
ATOM 1495 O O . PRO A 1 223 ? 442.566 469.286 661.151 1.00 46.75 223 PRO A O 1
ATOM 1499 N N . ASP A 1 224 ? 442.072 467.600 662.552 1.00 41.72 224 ASP A N 1
ATOM 1500 C CA . ASP A 1 224 ? 440.720 468.073 662.807 1.00 41.72 224 ASP A CA 1
ATOM 1501 C C . ASP A 1 224 ? 440.515 468.584 664.225 1.00 41.72 224 ASP A C 1
ATOM 1502 O O . ASP A 1 224 ? 439.369 468.716 664.660 1.00 41.72 224 ASP A O 1
ATOM 1507 N N . LEU A 1 225 ? 441.586 468.882 664.956 1.00 38.01 225 LEU A N 1
ATOM 1508 C CA . LEU A 1 225 ? 441.418 469.534 666.245 1.00 38.01 225 LEU A CA 1
ATOM 1509 C C . LEU A 1 225 ? 440.823 470.914 666.042 1.00 38.01 225 LEU A C 1
ATOM 1510 O O . LEU A 1 225 ? 441.514 471.824 665.582 1.00 38.01 225 LEU A O 1
ATOM 1515 N N . VAL A 1 226 ? 439.553 471.087 666.378 1.00 34.33 226 VAL A N 1
ATOM 1516 C CA . VAL A 1 226 ? 438.894 472.371 666.247 1.00 34.33 226 VAL A CA 1
ATOM 1517 C C . VAL A 1 226 ? 438.759 472.974 667.631 1.00 34.33 226 VAL A C 1
ATOM 1518 O O . VAL A 1 226 ? 438.726 472.264 668.643 1.00 34.33 226 VAL A O 1
ATOM 1522 N N . VAL A 1 227 ? 438.694 474.294 667.677 1.00 33.94 227 VAL A N 1
ATOM 1523 C CA . VAL A 1 227 ? 438.550 475.023 668.925 1.00 33.94 227 VAL A CA 1
ATOM 1524 C C . VAL A 1 227 ? 437.100 475.472 669.008 1.00 33.94 227 VAL A C 1
ATOM 1525 O O . VAL A 1 227 ? 436.730 476.530 668.498 1.00 33.94 227 VAL A O 1
ATOM 1529 N N . VAL A 1 228 ? 436.282 474.654 669.650 1.00 36.63 228 VAL A N 1
ATOM 1530 C CA . VAL A 1 228 ? 434.906 475.010 669.949 1.00 36.63 228 VAL A CA 1
ATOM 1531 C C . VAL A 1 228 ? 434.910 476.062 671.045 1.00 36.63 228 VAL A C 1
ATOM 1532 O O . VAL A 1 228 ? 435.674 475.963 672.015 1.00 36.63 228 VAL A O 1
ATOM 1536 N N . CYS A 1 229 ? 434.074 477.080 670.885 1.00 41.27 229 CYS A N 1
ATOM 1537 C CA . CYS A 1 229 ? 434.048 478.208 671.802 1.00 41.27 229 CYS A CA 1
ATOM 1538 C C . CYS A 1 229 ? 432.962 479.175 671.370 1.00 41.27 229 CYS A C 1
ATOM 1539 O O . CYS A 1 229 ? 432.515 479.149 670.221 1.00 41.27 229 CYS A O 1
ATOM 1542 N N . GLY A 1 230 ? 432.558 480.038 672.297 1.00 43.59 230 GLY A N 1
ATOM 1543 C CA . GLY A 1 230 ? 431.464 480.940 672.029 1.00 43.59 230 GLY A CA 1
ATOM 1544 C C . GLY A 1 230 ? 431.788 481.944 670.942 1.00 43.59 230 GLY A C 1
ATOM 1545 O O . GLY A 1 230 ? 432.941 482.295 670.698 1.00 43.59 230 GLY A O 1
ATOM 1546 N N . ARG A 1 231 ? 430.730 482.396 670.267 1.00 43.78 231 ARG A N 1
ATOM 1547 C CA . ARG A 1 231 ? 430.863 483.466 669.285 1.00 43.78 231 ARG A CA 1
ATOM 1548 C C . ARG A 1 231 ? 431.588 484.658 669.888 1.00 43.78 231 ARG A C 1
ATOM 1549 O O . ARG A 1 231 ? 432.481 485.252 669.267 1.00 43.78 231 ARG A O 1
ATOM 1557 N N . ASN A 1 232 ? 431.226 485.002 671.121 1.00 41.68 232 ASN A N 1
ATOM 1558 C CA . ASN A 1 232 ? 431.816 486.159 671.772 1.00 41.68 232 ASN A CA 1
ATOM 1559 C C . ASN A 1 232 ? 433.303 485.976 672.009 1.00 41.68 232 ASN A C 1
ATOM 1560 O O . ASN A 1 232 ? 434.038 486.964 672.080 1.00 41.68 232 ASN A O 1
ATOM 1565 N N . LEU A 1 233 ? 433.777 484.736 672.129 1.00 42.20 233 LEU A N 1
ATOM 1566 C CA . LEU A 1 233 ? 435.200 484.549 672.388 1.00 42.20 233 LEU A CA 1
ATOM 1567 C C . LEU A 1 233 ? 436.037 484.942 671.180 1.00 42.20 233 LEU A C 1
ATOM 1568 O O . LEU A 1 233 ? 437.002 485.697 671.309 1.00 42.20 233 LEU A O 1
ATOM 1573 N N . LEU A 1 234 ? 435.678 484.463 669.990 1.00 42.54 234 LEU A N 1
ATOM 1574 C CA . LEU A 1 234 ? 436.366 484.962 668.804 1.00 42.54 234 LEU A CA 1
ATOM 1575 C C . LEU A 1 234 ? 436.129 486.441 668.590 1.00 42.54 234 LEU A C 1
ATOM 1576 O O . LEU A 1 234 ? 437.037 487.146 668.134 1.00 42.54 234 LEU A O 1
ATOM 1581 N N . SER A 1 235 ? 434.925 486.935 668.876 1.00 44.40 235 SER A N 1
ATOM 1582 C CA . SER A 1 235 ? 434.703 488.366 668.731 1.00 44.40 235 SER A CA 1
ATOM 1583 C C . SER A 1 235 ? 435.757 489.143 669.503 1.00 44.40 235 SER A C 1
ATOM 1584 O O . SER A 1 235 ? 436.470 489.978 668.942 1.00 44.40 235 SER A O 1
ATOM 1587 N N . ASP A 1 236 ? 435.921 488.817 670.778 1.00 43.39 236 ASP A N 1
ATOM 1588 C CA . ASP A 1 236 ? 436.879 489.511 671.621 1.00 43.39 236 ASP A CA 1
ATOM 1589 C C . ASP A 1 236 ? 438.312 489.050 671.397 1.00 43.39 236 ASP A C 1
ATOM 1590 O O . ASP A 1 236 ? 439.239 489.702 671.886 1.00 43.39 236 ASP A O 1
ATOM 1595 N N . LYS A 1 237 ? 438.528 487.955 670.676 1.00 42.25 237 LYS A N 1
ATOM 1596 C CA . LYS A 1 237 ? 439.896 487.604 670.327 1.00 42.25 237 LYS A CA 1
ATOM 1597 C C . LYS A 1 237 ? 440.365 488.405 669.126 1.00 42.25 237 LYS A C 1
ATOM 1598 O O . LYS A 1 237 ? 441.483 488.930 669.118 1.00 42.25 237 LYS A O 1
ATOM 1604 N N . TYR A 1 238 ? 439.530 488.503 668.096 1.00 43.99 238 TYR A N 1
ATOM 1605 C CA . TYR A 1 238 ? 439.870 489.317 666.938 1.00 43.99 238 TYR A CA 1
ATOM 1606 C C . TYR A 1 238 ? 439.702 490.799 667.208 1.00 43.99 238 TYR A C 1
ATOM 1607 O O . TYR A 1 238 ? 440.321 491.614 666.516 1.00 43.99 238 TYR A O 1
ATOM 1616 N N . PHE A 1 239 ? 438.892 491.162 668.195 1.00 43.30 239 PHE A N 1
ATOM 1617 C CA . PHE A 1 239 ? 438.618 492.567 668.466 1.00 43.30 239 PHE A CA 1
ATOM 1618 C C . PHE A 1 239 ? 439.861 493.419 668.672 1.00 43.30 239 PHE A C 1
ATOM 1619 O O . PHE A 1 239 ? 439.919 494.511 668.085 1.00 43.30 239 PHE A O 1
ATOM 1627 N N . PRO A 1 240 ? 440.868 493.016 669.452 1.00 46.69 240 PRO A N 1
ATOM 1628 C CA . PRO A 1 240 ? 442.049 493.876 669.602 1.00 46.69 240 PRO A CA 1
ATOM 1629 C C . PRO A 1 240 ? 442.761 494.166 668.298 1.00 46.69 240 PRO A C 1
ATOM 1630 O O . PRO A 1 240 ? 443.461 495.179 668.209 1.00 46.69 240 PRO A O 1
ATOM 1634 N N . LEU A 1 241 ? 442.608 493.313 667.284 1.00 46.17 241 LEU A N 1
ATOM 1635 C CA . LEU A 1 241 ? 443.303 493.540 666.023 1.00 46.17 241 LEU A CA 1
ATOM 1636 C C . LEU A 1 241 ? 442.821 494.801 665.332 1.00 46.17 241 LEU A C 1
ATOM 1637 O O . LEU A 1 241 ? 443.567 495.400 664.549 1.00 46.17 241 LEU A O 1
ATOM 1642 N N . VAL A 1 242 ? 441.589 495.223 665.598 1.00 46.61 242 VAL A N 1
ATOM 1643 C CA . VAL A 1 242 ? 441.040 496.435 665.012 1.00 46.61 242 VAL A CA 1
ATOM 1644 C C . VAL A 1 242 ? 440.724 497.477 666.078 1.00 46.61 242 VAL A C 1
ATOM 1645 O O . VAL A 1 242 ? 439.910 498.355 665.858 1.00 46.61 242 VAL A O 1
ATOM 1649 N N . ASN A 1 243 ? 441.376 497.391 667.230 1.00 50.65 243 ASN A N 1
ATOM 1650 C CA . ASN A 1 243 ? 441.125 498.307 668.327 1.00 50.65 243 ASN A CA 1
ATOM 1651 C C . ASN A 1 243 ? 442.389 498.960 668.865 1.00 50.65 243 ASN A C 1
ATOM 1652 O O . ASN A 1 243 ? 442.294 499.802 669.764 1.00 50.65 243 ASN A O 1
ATOM 1657 N N . ARG A 1 244 ? 443.564 498.617 668.344 1.00 58.99 244 ARG A N 1
ATOM 1658 C CA . ARG A 1 244 ? 444.814 499.129 668.894 1.00 58.99 244 ARG A CA 1
ATOM 1659 C C . ARG A 1 244 ? 445.476 500.162 667.987 1.00 58.99 244 ARG A C 1
ATOM 1660 O O . ARG A 1 244 ? 446.641 500.513 668.208 1.00 58.99 244 ARG A O 1
ATOM 1668 N N . ASP A 1 245 ? 444.761 500.662 666.982 1.00 64.83 245 ASP A N 1
ATOM 1669 C CA . ASP A 1 245 ? 445.285 501.661 666.048 1.00 64.83 245 ASP A CA 1
ATOM 1670 C C . ASP A 1 245 ? 446.596 501.190 665.421 1.00 64.83 245 ASP A C 1
ATOM 1671 O O . ASP A 1 245 ? 447.651 501.807 665.572 1.00 64.83 245 ASP A O 1
ATOM 1676 N N . ARG A 1 246 ? 446.512 500.071 664.715 1.00 63.95 246 ARG A N 1
ATOM 1677 C CA . ARG A 1 246 ? 447.677 499.478 664.084 1.00 63.95 246 ARG A CA 1
ATOM 1678 C C . ARG A 1 246 ? 447.996 500.199 662.782 1.00 63.95 246 ARG A C 1
ATOM 1679 O O . ARG A 1 246 ? 447.194 500.975 662.263 1.00 63.95 246 ARG A O 1
ATOM 1687 N N . ASP A 1 247 ? 449.192 499.943 662.263 1.00 65.64 247 ASP A N 1
ATOM 1688 C CA . ASP A 1 247 ? 449.572 500.525 660.988 1.00 65.64 247 ASP A CA 1
ATOM 1689 C C . ASP A 1 247 ? 448.678 499.968 659.882 1.00 65.64 247 ASP A C 1
ATOM 1690 O O . ASP A 1 247 ? 448.161 498.854 659.993 1.00 65.64 247 ASP A O 1
ATOM 1695 N N . PRO A 1 248 ? 448.469 500.727 658.808 1.00 60.03 248 PRO A N 1
ATOM 1696 C CA . PRO A 1 248 ? 447.562 500.255 657.752 1.00 60.03 248 PRO A CA 1
ATOM 1697 C C . PRO A 1 248 ? 447.952 498.912 657.164 1.00 60.03 248 PRO A C 1
ATOM 1698 O O . PRO A 1 248 ? 447.070 498.136 656.774 1.00 60.03 248 PRO A O 1
ATOM 1702 N N . VAL A 1 249 ? 449.247 498.607 657.083 1.00 57.52 249 VAL A N 1
ATOM 1703 C CA . VAL A 1 249 ? 449.659 497.281 656.636 1.00 57.52 249 VAL A CA 1
ATOM 1704 C C . VAL A 1 249 ? 449.147 496.227 657.606 1.00 57.52 249 VAL A C 1
ATOM 1705 O O . VAL A 1 249 ? 448.609 495.183 657.209 1.00 57.52 249 VAL A O 1
ATOM 1709 N N . GLN A 1 250 ? 449.301 496.496 658.901 1.00 57.11 250 GLN A N 1
ATOM 1710 C CA . GLN A 1 250 ? 448.772 495.585 659.899 1.00 57.11 250 GLN A CA 1
ATOM 1711 C C . GLN A 1 250 ? 447.256 495.513 659.829 1.00 57.11 250 GLN A C 1
ATOM 1712 O O . GLN A 1 250 ? 446.680 494.476 660.146 1.00 57.11 250 GLN A O 1
ATOM 1718 N N . GLN A 1 251 ? 446.589 496.592 659.406 1.00 57.21 251 GLN A N 1
ATOM 1719 C CA . GLN A 1 251 ? 445.140 496.527 659.231 1.00 57.21 251 GLN A CA 1
ATOM 1720 C C . GLN A 1 251 ? 444.759 495.599 658.088 1.00 57.21 251 GLN A C 1
ATOM 1721 O O . GLN A 1 251 ? 443.787 494.842 658.191 1.00 57.21 251 GLN A O 1
ATOM 1727 N N . ILE A 1 252 ? 445.500 495.653 656.985 1.00 56.44 252 ILE A N 1
ATOM 1728 C CA . ILE A 1 252 ? 445.237 494.740 655.877 1.00 56.44 252 ILE A CA 1
ATOM 1729 C C . ILE A 1 252 ? 445.422 493.300 656.335 1.00 56.44 252 ILE A C 1
ATOM 1730 O O . ILE A 1 252 ? 444.580 492.424 656.083 1.00 56.44 252 ILE A O 1
ATOM 1735 N N . ALA A 1 253 ? 446.527 493.038 657.032 1.00 56.22 253 ALA A N 1
ATOM 1736 C CA . ALA A 1 253 ? 446.749 491.690 657.540 1.00 56.22 253 ALA A CA 1
ATOM 1737 C C . ALA A 1 253 ? 445.698 491.303 658.566 1.00 56.22 253 ALA A C 1
ATOM 1738 O O . ALA A 1 253 ? 445.336 490.129 658.673 1.00 56.22 253 ALA A O 1
ATOM 1740 N N . ALA A 1 254 ? 445.201 492.272 659.332 1.00 53.99 254 ALA A N 1
ATOM 1741 C CA . ALA A 1 254 ? 444.151 491.989 660.299 1.00 53.99 254 ALA A CA 1
ATOM 1742 C C . ALA A 1 254 ? 442.889 491.523 659.600 1.00 53.99 254 ALA A C 1
ATOM 1743 O O . ALA A 1 254 ? 442.217 490.601 660.068 1.00 53.99 254 ALA A O 1
ATOM 1745 N N . ASP A 1 255 ? 442.544 492.156 658.483 1.00 55.61 255 ASP A N 1
ATOM 1746 C CA . ASP A 1 255 ? 441.396 491.692 657.714 1.00 55.61 255 ASP A CA 1
ATOM 1747 C C . ASP A 1 255 ? 441.617 490.270 657.223 1.00 55.61 255 ASP A C 1
ATOM 1748 O O . ASP A 1 255 ? 440.694 489.444 657.251 1.00 55.61 255 ASP A O 1
ATOM 1753 N N . LEU A 1 256 ? 442.841 489.962 656.794 1.00 52.64 256 LEU A N 1
ATOM 1754 C CA . LEU A 1 256 ? 443.140 488.606 656.345 1.00 52.64 256 LEU A CA 1
ATOM 1755 C C . LEU A 1 256 ? 442.891 487.589 657.450 1.00 52.64 256 LEU A C 1
ATOM 1756 O O . LEU A 1 256 ? 442.263 486.549 657.223 1.00 52.64 256 LEU A O 1
ATOM 1761 N N . ILE A 1 257 ? 443.378 487.871 658.657 1.00 51.43 257 ILE A N 1
ATOM 1762 C CA . ILE A 1 257 ? 443.246 486.910 659.748 1.00 51.43 257 ILE A CA 1
ATOM 1763 C C . ILE A 1 257 ? 441.797 486.802 660.208 1.00 51.43 257 ILE A C 1
ATOM 1764 O O . ILE A 1 257 ? 441.314 485.707 660.506 1.00 51.43 257 ILE A O 1
ATOM 1769 N N . ILE A 1 258 ? 441.079 487.924 660.275 1.00 49.00 258 ILE A N 1
ATOM 1770 C CA . ILE A 1 258 ? 439.673 487.870 660.658 1.00 49.00 258 ILE A CA 1
ATOM 1771 C C . ILE A 1 258 ? 438.889 487.044 659.654 1.00 49.00 258 ILE A C 1
ATOM 1772 O O . ILE A 1 258 ? 438.014 486.255 660.027 1.00 49.00 258 ILE A O 1
ATOM 1777 N N . SER A 1 259 ? 439.193 487.206 658.366 1.00 50.67 259 SER A N 1
ATOM 1778 C CA . SER A 1 259 ? 438.584 486.339 657.369 1.00 50.67 259 SER A CA 1
ATOM 1779 C C . SER A 1 259 ? 438.967 484.886 657.608 1.00 50.67 259 SER A C 1
ATOM 1780 O O . SER A 1 259 ? 438.122 483.989 657.526 1.00 50.67 259 SER A O 1
ATOM 1783 N N . GLN A 1 260 ? 440.231 484.633 657.916 1.00 48.48 260 GLN A N 1
ATOM 1784 C CA . GLN A 1 260 ? 440.696 483.276 658.177 1.00 48.48 260 GLN A CA 1
ATOM 1785 C C . GLN A 1 260 ? 440.213 482.860 659.558 1.00 48.48 260 GLN A C 1
ATOM 1786 O O . GLN A 1 260 ? 440.830 483.187 660.572 1.00 48.48 260 GLN A O 1
ATOM 1792 N N . LYS A 1 261 ? 439.113 482.110 659.601 1.00 43.90 261 LYS A N 1
ATOM 1793 C CA . LYS A 1 261 ? 438.438 481.831 660.862 1.00 43.90 261 LYS A CA 1
ATOM 1794 C C . LYS A 1 261 ? 439.320 481.118 661.877 1.00 43.90 261 LYS A C 1
ATOM 1795 O O . LYS A 1 261 ? 439.030 481.179 663.076 1.00 43.90 261 LYS A O 1
ATOM 1801 N N . ARG A 1 262 ? 440.386 480.462 661.432 1.00 37.95 262 ARG A N 1
ATOM 1802 C CA . ARG A 1 262 ? 441.164 479.606 662.311 1.00 37.95 262 ARG A CA 1
ATOM 1803 C C . ARG A 1 262 ? 441.723 480.389 663.493 1.00 37.95 262 ARG A C 1
ATOM 1804 O O . ARG A 1 262 ? 442.129 481.544 663.357 1.00 37.95 262 ARG A O 1
ATOM 1812 N N . ILE A 1 263 ? 441.728 479.755 664.661 1.00 36.38 263 ILE A N 1
ATOM 1813 C CA . ILE A 1 263 ? 442.322 480.326 665.861 1.00 36.38 263 ILE A CA 1
ATOM 1814 C C . ILE A 1 263 ? 443.550 479.502 666.211 1.00 36.38 263 ILE A C 1
ATOM 1815 O O . ILE A 1 263 ? 443.655 478.326 665.842 1.00 36.38 263 ILE A O 1
ATOM 1820 N N . GLY A 1 264 ? 444.485 480.127 666.924 1.00 40.08 264 GLY A N 1
ATOM 1821 C CA . GLY A 1 264 ? 445.730 479.467 667.253 1.00 40.08 264 GLY A CA 1
ATOM 1822 C C . GLY A 1 264 ? 446.371 478.934 665.995 1.00 40.08 264 GLY A C 1
ATOM 1823 O O . GLY A 1 264 ? 446.830 479.692 665.139 1.00 40.08 264 GLY A O 1
ATOM 1824 N N . ASN A 1 265 ? 446.386 477.616 665.875 1.00 39.95 265 ASN A N 1
ATOM 1825 C CA . ASN A 1 265 ? 446.710 476.959 664.627 1.00 39.95 265 ASN A CA 1
ATOM 1826 C C . ASN A 1 265 ? 445.550 476.119 664.125 1.00 39.95 265 ASN A C 1
ATOM 1827 O O . ASN A 1 265 ? 445.691 475.443 663.100 1.00 39.95 265 ASN A O 1
ATOM 1832 N N . LEU A 1 266 ? 444.412 476.146 664.807 1.00 35.91 266 LEU A N 1
ATOM 1833 C CA . LEU A 1 266 ? 443.371 475.165 664.586 1.00 35.91 266 LEU A CA 1
ATOM 1834 C C . LEU A 1 266 ? 442.091 475.812 664.082 1.00 35.91 266 LEU A C 1
ATOM 1835 O O . LEU A 1 266 ? 441.813 476.974 664.389 1.00 35.91 266 LEU A O 1
ATOM 1840 N N . PRO A 1 267 ? 441.293 475.085 663.305 1.00 35.21 267 PRO A N 1
ATOM 1841 C CA . PRO A 1 267 ? 439.990 475.609 662.908 1.00 35.21 267 PRO A CA 1
ATOM 1842 C C . PRO A 1 267 ? 439.146 475.883 664.136 1.00 35.21 267 PRO A C 1
ATOM 1843 O O . PRO A 1 267 ? 439.248 475.191 665.148 1.00 35.21 267 PRO A O 1
ATOM 1847 N N . ALA A 1 268 ? 438.334 476.922 664.054 1.00 34.24 268 ALA A N 1
ATOM 1848 C CA . ALA A 1 268 ? 437.471 477.295 665.159 1.00 34.24 268 ALA A CA 1
ATOM 1849 C C . ALA A 1 268 ? 436.021 477.000 664.815 1.00 34.24 268 ALA A C 1
ATOM 1850 O O . ALA A 1 268 ? 435.650 476.857 663.649 1.00 34.24 268 ALA A O 1
ATOM 1852 N N . ILE A 1 269 ? 435.206 476.890 665.856 1.00 35.65 269 ILE A N 1
ATOM 1853 C CA . ILE A 1 269 ? 433.780 476.637 665.728 1.00 35.65 269 ILE A CA 1
ATOM 1854 C C . ILE A 1 269 ? 433.039 477.718 666.497 1.00 35.65 269 ILE A C 1
ATOM 1855 O O . ILE A 1 269 ? 433.280 477.914 667.691 1.00 35.65 269 ILE A O 1
ATOM 1860 N N . ARG A 1 270 ? 432.141 478.414 665.817 1.00 41.23 270 ARG A N 1
ATOM 1861 C CA . ARG A 1 270 ? 431.354 479.470 666.445 1.00 41.23 270 ARG A CA 1
ATOM 1862 C C . ARG A 1 270 ? 430.065 478.914 667.036 1.00 41.23 270 ARG A C 1
ATOM 1863 O O . ARG A 1 270 ? 428.972 479.391 666.742 1.00 41.23 270 ARG A O 1
ATOM 1871 N N . VAL A 1 271 ? 430.194 477.895 667.874 1.00 37.45 271 VAL A N 1
ATOM 1872 C CA . VAL A 1 271 ? 429.015 477.188 668.385 1.00 37.45 271 VAL A CA 1
ATOM 1873 C C . VAL A 1 271 ? 428.171 478.149 669.210 1.00 37.45 271 VAL A C 1
ATOM 1874 O O . VAL A 1 271 ? 428.728 479.040 669.875 1.00 37.45 271 VAL A O 1
ATOM 1878 N N . PRO A 1 272 ? 426.850 478.058 669.161 1.00 37.31 272 PRO A N 1
ATOM 1879 C CA . PRO A 1 272 ? 426.026 478.935 669.992 1.00 37.31 272 PRO A CA 1
ATOM 1880 C C . PRO A 1 272 ? 425.921 478.438 671.421 1.00 37.31 272 PRO A C 1
ATOM 1881 O O . PRO A 1 272 ? 425.974 477.240 671.700 1.00 37.31 272 PRO A O 1
ATOM 1885 N N . TYR A 1 273 ? 425.778 479.397 672.334 1.00 40.27 273 TYR A N 1
ATOM 1886 C CA . TYR A 1 273 ? 425.514 479.134 673.746 1.00 40.27 273 TYR A CA 1
ATOM 1887 C C . TYR A 1 273 ? 426.662 478.405 674.425 1.00 40.27 273 TYR A C 1
ATOM 1888 O O . TYR A 1 273 ? 426.466 477.707 675.417 1.00 40.27 273 TYR A O 1
ATOM 1897 N N . PHE A 1 274 ? 427.866 478.559 673.903 1.00 38.69 274 PHE A N 1
ATOM 1898 C CA . PHE A 1 274 ? 429.034 478.150 674.653 1.00 38.69 274 PHE A CA 1
ATOM 1899 C C . PHE A 1 274 ? 429.213 479.077 675.854 1.00 38.69 274 PHE A C 1
ATOM 1900 O O . PHE A 1 274 ? 428.843 480.251 675.799 1.00 38.69 274 PHE A O 1
ATOM 1908 N N . PRO A 1 275 ? 429.746 478.573 676.964 1.00 39.27 275 PRO A N 1
ATOM 1909 C CA . PRO A 1 275 ? 430.002 479.451 678.107 1.00 39.27 275 PRO A CA 1
ATOM 1910 C C . PRO A 1 275 ? 431.017 480.524 677.762 1.00 39.27 275 PRO A C 1
ATOM 1911 O O . PRO A 1 275 ? 431.910 480.325 676.939 1.00 39.27 275 PRO A O 1
ATOM 1915 N N . ALA A 1 276 ? 430.865 481.678 678.399 1.00 43.07 276 ALA A N 1
ATOM 1916 C CA . ALA A 1 276 ? 431.847 482.736 678.243 1.00 43.07 276 ALA A CA 1
ATOM 1917 C C . ALA A 1 276 ? 433.168 482.318 678.870 1.00 43.07 276 ALA A C 1
ATOM 1918 O O . ALA A 1 276 ? 433.204 481.581 679.858 1.00 43.07 276 ALA A O 1
ATOM 1920 N N . ASN A 1 277 ? 434.261 482.786 678.272 1.00 42.81 277 ASN A N 1
ATOM 1921 C CA . ASN A 1 277 ? 435.606 482.571 678.806 1.00 42.81 277 ASN A CA 1
ATOM 1922 C C . ASN A 1 277 ? 435.944 481.087 678.898 1.00 42.81 277 ASN A C 1
ATOM 1923 O O . ASN A 1 277 ? 436.719 480.658 679.754 1.00 42.81 277 ASN A O 1
ATOM 1928 N N . GLY A 1 278 ? 435.363 480.296 678.010 1.00 42.22 278 GLY A N 1
ATOM 1929 C CA . GLY A 1 278 ? 435.667 478.884 677.937 1.00 42.22 278 GLY A CA 1
ATOM 1930 C C . GLY A 1 278 ? 436.198 478.541 676.563 1.00 42.22 278 GLY A C 1
ATOM 1931 O O . GLY A 1 278 ? 435.809 479.136 675.559 1.00 42.22 278 GLY A O 1
ATOM 1932 N N . LEU A 1 279 ? 437.104 477.569 676.528 1.00 39.15 279 LEU A N 1
ATOM 1933 C CA . LEU A 1 279 ? 437.773 477.222 675.275 1.00 39.15 279 LEU A CA 1
ATOM 1934 C C . LEU A 1 279 ? 437.972 475.715 675.209 1.00 39.15 279 LEU A C 1
ATOM 1935 O O . LEU A 1 279 ? 438.759 475.167 675.977 1.00 39.15 279 LEU A O 1
ATOM 1940 N N . LEU A 1 280 ? 437.283 475.050 674.289 1.00 35.64 280 LEU A N 1
ATOM 1941 C CA . LEU A 1 280 ? 437.414 473.614 674.108 1.00 35.64 280 LEU A CA 1
ATOM 1942 C C . LEU A 1 280 ? 438.243 473.370 672.859 1.00 35.64 280 LEU A C 1
ATOM 1943 O O . LEU A 1 280 ? 438.003 473.998 671.829 1.00 35.64 280 LEU A O 1
ATOM 1948 N N . VAL A 1 281 ? 439.234 472.497 672.954 1.00 35.48 281 VAL A N 1
ATOM 1949 C CA . VAL A 1 281 ? 440.010 472.053 671.805 1.00 35.48 281 VAL A CA 1
ATOM 1950 C C . VAL A 1 281 ? 439.862 470.547 671.714 1.00 35.48 281 VAL A C 1
ATOM 1951 O O . VAL A 1 281 ? 440.142 469.819 672.675 1.00 35.48 281 VAL A O 1
ATOM 1955 N N . THR A 1 282 ? 439.405 470.078 670.559 1.00 35.17 282 THR A N 1
ATOM 1956 C CA . THR A 1 282 ? 439.082 468.670 670.414 1.00 35.17 282 THR A CA 1
ATOM 1957 C C . THR A 1 282 ? 438.644 468.404 668.991 1.00 35.17 282 THR A C 1
ATOM 1958 O O . THR A 1 282 ? 438.317 469.329 668.250 1.00 35.17 282 THR A O 1
ATOM 1962 N N . ARG A 1 283 ? 438.669 467.137 668.613 1.00 34.45 283 ARG A N 1
ATOM 1963 C CA . ARG A 1 283 ? 438.033 466.740 667.373 1.00 34.45 283 ARG A CA 1
ATOM 1964 C C . ARG A 1 283 ? 436.546 466.590 667.624 1.00 34.45 283 ARG A C 1
ATOM 1965 O O . ARG A 1 283 ? 436.135 466.014 668.631 1.00 34.45 283 ARG A O 1
ATOM 1973 N N . LEU A 1 284 ? 435.726 467.125 666.723 1.00 34.20 284 LEU A N 1
ATOM 1974 C CA . LEU A 1 284 ? 434.289 467.048 666.954 1.00 34.20 284 LEU A CA 1
ATOM 1975 C C . LEU A 1 284 ? 433.806 465.611 666.977 1.00 34.20 284 LEU A C 1
ATOM 1976 O O . LEU A 1 284 ? 432.782 465.311 667.595 1.00 34.20 284 LEU A O 1
ATOM 1981 N N . ASP A 1 285 ? 434.532 464.706 666.330 1.00 38.00 285 ASP A N 1
ATOM 1982 C CA . ASP A 1 285 ? 434.178 463.302 666.423 1.00 38.00 285 ASP A CA 1
ATOM 1983 C C . ASP A 1 285 ? 434.289 462.784 667.850 1.00 38.00 285 ASP A C 1
ATOM 1984 O O . ASP A 1 285 ? 433.615 461.811 668.193 1.00 38.00 285 ASP A O 1
ATOM 1989 N N . ASN A 1 286 ? 435.117 463.416 668.688 1.00 37.72 286 ASN A N 1
ATOM 1990 C CA . ASN A 1 286 ? 435.176 463.028 670.094 1.00 37.72 286 ASN A CA 1
ATOM 1991 C C . ASN A 1 286 ? 433.834 463.227 670.769 1.00 37.72 286 ASN A C 1
ATOM 1992 O O . ASN A 1 286 ? 433.458 462.466 671.666 1.00 37.72 286 ASN A O 1
ATOM 1997 N N . LEU A 1 287 ? 433.101 464.249 670.358 1.00 36.60 287 LEU A N 1
ATOM 1998 C CA . LEU A 1 287 ? 431.902 464.661 671.061 1.00 36.60 287 LEU A CA 1
ATOM 1999 C C . LEU A 1 287 ? 430.726 463.852 670.537 1.00 36.60 287 LEU A C 1
ATOM 2000 O O . LEU A 1 287 ? 430.426 463.873 669.332 1.00 36.60 287 LEU A O 1
ATOM 2005 N N . SER A 1 288 ? 430.061 463.132 671.433 1.00 34.73 288 SER A N 1
ATOM 2006 C CA . SER A 1 288 ? 428.929 462.339 671.014 1.00 34.73 288 SER A CA 1
ATOM 2007 C C . SER A 1 288 ? 427.867 462.390 672.093 1.00 34.73 288 SER A C 1
ATOM 2008 O O . SER A 1 288 ? 428.139 462.696 673.256 1.00 34.73 288 SER A O 1
ATOM 2011 N N . ILE A 1 289 ? 426.639 462.121 671.675 1.00 35.11 289 ILE A N 1
ATOM 2012 C CA . ILE A 1 289 ? 425.492 462.065 672.565 1.00 35.11 289 ILE A CA 1
ATOM 2013 C C . ILE A 1 289 ? 424.984 460.635 672.571 1.00 35.11 289 ILE A C 1
ATOM 2014 O O . ILE A 1 289 ? 424.643 460.079 671.519 1.00 35.11 289 ILE A O 1
ATOM 2019 N N . TYR A 1 290 ? 424.960 460.039 673.751 1.00 35.58 290 TYR A N 1
ATOM 2020 C CA . TYR A 1 290 ? 424.456 458.691 673.936 1.00 35.58 290 TYR A CA 1
ATOM 2021 C C . TYR A 1 290 ? 423.043 458.790 674.483 1.00 35.58 290 TYR A C 1
ATOM 2022 O O . TYR A 1 290 ? 422.849 459.143 675.650 1.00 35.58 290 TYR A O 1
ATOM 2031 N N . TYR A 1 291 ? 422.063 458.497 673.641 1.00 39.51 291 TYR A N 1
ATOM 2032 C CA . TYR A 1 291 ? 420.668 458.555 674.028 1.00 39.51 291 TYR A CA 1
ATOM 2033 C C . TYR A 1 291 ? 420.121 457.142 674.102 1.00 39.51 291 TYR A C 1
ATOM 2034 O O . TYR A 1 291 ? 420.455 456.293 673.273 1.00 39.51 291 TYR A O 1
ATOM 2043 N N . GLN A 1 292 ? 419.303 456.891 675.109 1.00 42.98 292 GLN A N 1
ATOM 2044 C CA . GLN A 1 292 ? 418.662 455.597 675.243 1.00 42.98 292 GLN A CA 1
ATOM 2045 C C . GLN A 1 292 ? 417.737 455.343 674.070 1.00 42.98 292 GLN A C 1
ATOM 2046 O O . GLN A 1 292 ? 416.720 456.023 673.917 1.00 42.98 292 GLN A O 1
ATOM 2052 N N . GLU A 1 293 ? 418.082 454.368 673.242 1.00 50.44 293 GLU A N 1
ATOM 2053 C CA . GLU A 1 293 ? 417.146 453.924 672.225 1.00 50.44 293 GLU A CA 1
ATOM 2054 C C . GLU A 1 293 ? 415.932 453.312 672.901 1.00 50.44 293 GLU A C 1
ATOM 2055 O O . GLU A 1 293 ? 416.061 452.406 673.728 1.00 50.44 293 GLU A O 1
ATOM 2061 N N . GLY A 1 294 ? 414.752 453.813 672.559 1.00 52.12 294 GLY A N 1
ATOM 2062 C CA . GLY A 1 294 ? 413.531 453.404 673.207 1.00 52.12 294 GLY A CA 1
ATOM 2063 C C . GLY A 1 294 ? 413.198 454.170 674.469 1.00 52.12 294 GLY A C 1
ATOM 2064 O O . GLY A 1 294 ? 412.068 454.074 674.956 1.00 52.12 294 GLY A O 1
ATOM 2065 N N . GLY A 1 295 ? 414.142 454.926 675.009 1.00 51.89 295 GLY A N 1
ATOM 2066 C CA . GLY A 1 295 ? 413.835 455.792 676.120 1.00 51.89 295 GLY A CA 1
ATOM 2067 C C . GLY A 1 295 ? 413.255 457.125 675.724 1.00 51.89 295 GLY A C 1
ATOM 2068 O O . GLY A 1 295 ? 413.014 457.973 676.584 1.00 51.89 295 GLY A O 1
ATOM 2069 N N . ARG A 1 296 ? 413.031 457.337 674.431 1.00 50.13 296 ARG A N 1
ATOM 2070 C CA . ARG A 1 296 ? 412.480 458.586 673.917 1.00 50.13 296 ARG A CA 1
ATOM 2071 C C . ARG A 1 296 ? 410.963 458.502 673.905 1.00 50.13 296 ARG A C 1
ATOM 2072 O O . ARG A 1 296 ? 410.358 458.079 672.921 1.00 50.13 296 ARG A O 1
ATOM 2080 N N . ARG A 1 297 ? 410.318 458.907 674.995 1.00 51.29 297 ARG A N 1
ATOM 2081 C CA . ARG A 1 297 ? 408.879 459.117 674.919 1.00 51.29 297 ARG A CA 1
ATOM 2082 C C . ARG A 1 297 ? 408.575 460.405 674.177 1.00 51.29 297 ARG A C 1
ATOM 2083 O O . ARG A 1 297 ? 409.036 461.483 674.569 1.00 51.29 297 ARG A O 1
ATOM 2091 N N . ARG A 1 298 ? 407.783 460.281 673.122 1.00 53.66 298 ARG A N 1
ATOM 2092 C CA . ARG A 1 298 ? 407.027 461.386 672.563 1.00 53.66 298 ARG A CA 1
ATOM 2093 C C . ARG A 1 298 ? 405.552 461.067 672.739 1.00 53.66 298 ARG A C 1
ATOM 2094 O O . ARG A 1 298 ? 405.022 460.177 672.069 1.00 53.66 298 ARG A O 1
ATOM 2102 N N . THR A 1 299 ? 404.899 461.793 673.636 1.00 49.59 299 THR A N 1
ATOM 2103 C CA . THR A 1 299 ? 403.490 461.607 673.929 1.00 49.59 299 THR A CA 1
ATOM 2104 C C . THR A 1 299 ? 402.727 462.830 673.460 1.00 49.59 299 THR A C 1
ATOM 2105 O O . THR A 1 299 ? 403.152 463.959 673.712 1.00 49.59 299 THR A O 1
ATOM 2109 N N . ILE A 1 300 ? 401.624 462.608 672.769 1.00 47.55 300 ILE A N 1
ATOM 2110 C CA . ILE A 1 300 ? 400.718 463.680 672.381 1.00 47.55 300 ILE A CA 1
ATOM 2111 C C . ILE A 1 300 ? 399.407 463.382 673.095 1.00 47.55 300 ILE A C 1
ATOM 2112 O O . ILE A 1 300 ? 398.663 462.471 672.723 1.00 47.55 300 ILE A O 1
ATOM 2117 N N . LEU A 1 301 ? 399.127 464.131 674.154 1.00 50.83 301 LEU A N 1
ATOM 2118 C CA . LEU A 1 301 ? 397.929 463.920 674.957 1.00 50.83 301 LEU A CA 1
ATOM 2119 C C . LEU A 1 301 ? 397.043 465.145 674.764 1.00 50.83 301 LEU A C 1
ATOM 2120 O O . LEU A 1 301 ? 397.368 466.248 675.196 1.00 50.83 301 LEU A O 1
ATOM 2125 N N . ASP A 1 302 ? 395.920 464.952 674.084 1.00 54.31 302 ASP A N 1
ATOM 2126 C CA . ASP A 1 302 ? 394.964 466.035 673.887 1.00 54.31 302 ASP A CA 1
ATOM 2127 C C . ASP A 1 302 ? 394.206 466.236 675.183 1.00 54.31 302 ASP A C 1
ATOM 2128 O O . ASP A 1 302 ? 393.108 465.711 675.368 1.00 54.31 302 ASP A O 1
ATOM 2133 N N . ASN A 1 303 ? 394.784 467.024 676.083 1.00 55.16 303 ASN A N 1
ATOM 2134 C CA . ASN A 1 303 ? 394.235 467.197 677.419 1.00 55.16 303 ASN A CA 1
ATOM 2135 C C . ASN A 1 303 ? 392.982 468.049 677.284 1.00 55.16 303 ASN A C 1
ATOM 2136 O O . ASN A 1 303 ? 392.948 469.239 677.608 1.00 55.16 303 ASN A O 1
ATOM 2141 N N . ALA A 1 304 ? 391.929 467.418 676.777 1.00 56.25 304 ALA A N 1
ATOM 2142 C CA . ALA A 1 304 ? 390.664 468.110 676.643 1.00 56.25 304 ALA A CA 1
ATOM 2143 C C . ALA A 1 304 ? 390.087 468.526 677.981 1.00 56.25 304 ALA A C 1
ATOM 2144 O O . ALA A 1 304 ? 389.223 469.402 678.011 1.00 56.25 304 ALA A O 1
ATOM 2146 N N . LYS A 1 305 ? 390.534 467.935 679.084 1.00 60.04 305 LYS A N 1
ATOM 2147 C CA . LYS A 1 305 ? 390.128 468.400 680.398 1.00 60.04 305 LYS A CA 1
ATOM 2148 C C . LYS A 1 305 ? 390.640 469.798 680.697 1.00 60.04 305 LYS A C 1
ATOM 2149 O O . LYS A 1 305 ? 389.941 470.571 681.362 1.00 60.04 305 LYS A O 1
ATOM 2155 N N . ARG A 1 306 ? 391.837 470.136 680.221 1.00 59.70 306 ARG A N 1
ATOM 2156 C CA . ARG A 1 306 ? 392.367 471.490 680.309 1.00 59.70 306 ARG A CA 1
ATOM 2157 C C . ARG A 1 306 ? 392.257 472.232 678.989 1.00 59.70 306 ARG A C 1
ATOM 2158 O O . ARG A 1 306 ? 392.654 473.399 678.913 1.00 59.70 306 ARG A O 1
ATOM 2166 N N . ASP A 1 307 ? 391.740 471.583 677.949 1.00 56.52 307 ASP A N 1
ATOM 2167 C CA . ASP A 1 307 ? 391.678 472.155 676.607 1.00 56.52 307 ASP A CA 1
ATOM 2168 C C . ASP A 1 307 ? 393.063 472.607 676.151 1.00 56.52 307 ASP A C 1
ATOM 2169 O O . ASP A 1 307 ? 393.283 473.758 675.780 1.00 56.52 307 ASP A O 1
ATOM 2171 N N . ARG A 1 308 ? 394.003 471.668 676.189 1.00 51.89 308 ARG A N 1
ATOM 2172 C CA . ARG A 1 308 ? 395.369 471.918 675.768 1.00 51.89 308 ARG A CA 1
ATOM 2173 C C . ARG A 1 308 ? 395.829 470.776 674.885 1.00 51.89 308 ARG A C 1
ATOM 2174 O O . ARG A 1 308 ? 395.242 469.696 674.907 1.00 51.89 308 ARG A O 1
ATOM 2182 N N . ILE A 1 309 ? 396.867 471.016 674.102 1.00 48.85 309 ILE A N 1
ATOM 2183 C CA . ILE A 1 309 ? 397.570 469.955 673.399 1.00 48.85 309 ILE A CA 1
ATOM 2184 C C . ILE A 1 309 ? 398.902 469.807 674.117 1.00 48.85 309 ILE A C 1
ATOM 2185 O O . ILE A 1 309 ? 399.772 470.676 674.034 1.00 48.85 309 ILE A O 1
ATOM 2190 N N . GLU A 1 310 ? 399.042 468.710 674.861 1.00 51.50 310 GLU A N 1
ATOM 2191 C CA . GLU A 1 310 ? 400.253 468.422 675.604 1.00 51.50 310 GLU A CA 1
ATOM 2192 C C . GLU A 1 310 ? 401.163 467.563 674.750 1.00 51.50 310 GLU A C 1
ATOM 2193 O O . GLU A 1 310 ? 400.722 466.569 674.168 1.00 51.50 310 GLU A O 1
ATOM 2199 N N . ASN A 1 311 ? 402.434 467.931 674.686 1.00 49.89 311 ASN A N 1
ATOM 2200 C CA . ASN A 1 311 ? 403.414 467.225 673.878 1.00 49.89 311 ASN A CA 1
ATOM 2201 C C . ASN A 1 311 ? 404.612 467.013 674.789 1.00 49.89 311 ASN A C 1
ATOM 2202 O O . ASN A 1 311 ? 405.319 467.963 675.129 1.00 49.89 311 ASN A O 1
ATOM 2207 N N . TYR A 1 312 ? 404.813 465.766 675.191 1.00 48.21 312 TYR A N 1
ATOM 2208 C CA . TYR A 1 312 ? 405.835 465.382 676.146 1.00 48.21 312 TYR A CA 1
ATOM 2209 C C . TYR A 1 312 ? 406.997 464.729 675.419 1.00 48.21 312 TYR A C 1
ATOM 2210 O O . TYR A 1 312 ? 406.790 463.856 674.573 1.00 48.21 312 TYR A O 1
ATOM 2219 N N . GLU A 1 313 ? 408.215 465.155 675.743 1.00 52.24 313 GLU A N 1
ATOM 2220 C CA . GLU A 1 313 ? 409.434 464.674 675.111 1.00 52.24 313 GLU A CA 1
ATOM 2221 C C . GLU A 1 313 ? 410.370 464.237 676.228 1.00 52.24 313 GLU A C 1
ATOM 2222 O O . GLU A 1 313 ? 411.208 465.014 676.691 1.00 52.24 313 GLU A O 1
ATOM 2228 N N . SER A 1 314 ? 410.241 462.997 676.663 1.00 51.61 314 SER A N 1
ATOM 2229 C CA . SER A 1 314 ? 411.089 462.469 677.722 1.00 51.61 314 SER A CA 1
ATOM 2230 C C . SER A 1 314 ? 412.233 461.723 677.055 1.00 51.61 314 SER A C 1
ATOM 2231 O O . SER A 1 314 ? 412.093 460.547 676.711 1.00 51.61 314 SER A O 1
ATOM 2234 N N . SER A 1 315 ? 413.353 462.403 676.848 1.00 49.13 315 SER A N 1
ATOM 2235 C CA . SER A 1 315 ? 414.434 461.830 676.068 1.00 49.13 315 SER A CA 1
ATOM 2236 C C . SER A 1 315 ? 415.662 461.675 676.941 1.00 49.13 315 SER A C 1
ATOM 2237 O O . SER A 1 315 ? 416.046 462.604 677.645 1.00 49.13 315 SER A O 1
ATOM 2240 N N . ASN A 1 316 ? 416.273 460.502 676.906 1.00 45.88 316 ASN A N 1
ATOM 2241 C CA . ASN A 1 316 ? 417.515 460.317 677.632 1.00 45.88 316 ASN A CA 1
ATOM 2242 C C . ASN A 1 316 ? 418.682 460.825 676.803 1.00 45.88 316 ASN A C 1
ATOM 2243 O O . ASN A 1 316 ? 418.707 460.684 675.580 1.00 45.88 316 ASN A O 1
ATOM 2248 N N . ASP A 1 317 ? 419.654 461.427 677.482 1.00 43.14 317 ASP A N 1
ATOM 2249 C CA . ASP A 1 317 ? 420.839 461.971 676.848 1.00 43.14 317 ASP A CA 1
ATOM 2250 C C . ASP A 1 317 ? 422.041 461.650 677.718 1.00 43.14 317 ASP A C 1
ATOM 2251 O O . ASP A 1 317 ? 421.915 461.441 678.925 1.00 43.14 317 ASP A O 1
ATOM 2256 N N . ALA A 1 318 ? 423.212 461.601 677.087 1.00 37.61 318 ALA A N 1
ATOM 2257 C CA . ALA A 1 318 ? 424.469 461.417 677.809 1.00 37.61 318 ALA A CA 1
ATOM 2258 C C . ALA A 1 318 ? 425.564 462.051 676.961 1.00 37.61 318 ALA A C 1
ATOM 2259 O O . ALA A 1 318 ? 425.992 461.470 675.962 1.00 37.61 318 ALA A O 1
ATOM 2261 N N . TYR A 1 319 ? 426.004 463.232 677.362 1.00 38.04 319 TYR A N 1
ATOM 2262 C CA . TYR A 1 319 ? 427.002 463.970 676.604 1.00 38.04 319 TYR A CA 1
ATOM 2263 C C . TYR A 1 319 ? 428.380 463.450 676.978 1.00 38.04 319 TYR A C 1
ATOM 2264 O O . TYR A 1 319 ? 428.865 463.703 678.083 1.00 38.04 319 TYR A O 1
ATOM 2273 N N . VAL A 1 320 ? 429.012 462.712 676.073 1.00 35.97 320 VAL A N 1
ATOM 2274 C CA . VAL A 1 320 ? 430.218 461.967 676.391 1.00 35.97 320 VAL A CA 1
ATOM 2275 C C . VAL A 1 320 ? 431.317 462.321 675.405 1.00 35.97 320 VAL A C 1
ATOM 2276 O O . VAL A 1 320 ? 431.074 462.447 674.197 1.00 35.97 320 VAL A O 1
ATOM 2280 N N . ILE A 1 321 ? 432.525 462.482 675.923 1.00 36.09 321 ILE A N 1
ATOM 2281 C CA . ILE A 1 321 ? 433.714 462.581 675.095 1.00 36.09 321 ILE A CA 1
ATOM 2282 C C . ILE A 1 321 ? 434.219 461.170 674.860 1.00 36.09 321 ILE A C 1
ATOM 2283 O O . ILE A 1 321 ? 434.462 460.430 675.817 1.00 36.09 321 ILE A O 1
ATOM 2288 N N . GLU A 1 322 ? 434.363 460.786 673.591 1.00 38.38 322 GLU A N 1
ATOM 2289 C CA . GLU A 1 322 ? 434.730 459.407 673.300 1.00 38.38 322 GLU A CA 1
ATOM 2290 C C . GLU A 1 322 ? 436.097 459.071 673.880 1.00 38.38 322 GLU A C 1
ATOM 2291 O O . GLU A 1 322 ? 436.279 458.001 674.471 1.00 38.38 322 GLU A O 1
ATOM 2297 N N . ASP A 1 323 ? 437.066 459.974 673.743 1.00 41.75 323 ASP A N 1
ATOM 2298 C CA . ASP A 1 323 ? 438.380 459.774 674.334 1.00 41.75 323 ASP A CA 1
ATOM 2299 C C . ASP A 1 323 ? 438.867 461.091 674.907 1.00 41.75 323 ASP A C 1
ATOM 2300 O O . ASP A 1 323 ? 438.908 462.103 674.203 1.00 41.75 323 ASP A O 1
ATOM 2305 N N . LEU A 1 324 ? 439.249 461.068 676.178 1.00 37.60 324 LEU A N 1
ATOM 2306 C CA . LEU A 1 324 ? 439.666 462.268 676.881 1.00 37.60 324 LEU A CA 1
ATOM 2307 C C . LEU A 1 324 ? 441.112 462.641 676.612 1.00 37.60 324 LEU A C 1
ATOM 2308 O O . LEU A 1 324 ? 441.577 463.663 677.124 1.00 37.60 324 LEU A O 1
ATOM 2313 N N . ALA A 1 325 ? 441.834 461.846 675.830 1.00 43.41 325 ALA A N 1
ATOM 2314 C CA . ALA A 1 325 ? 443.227 462.171 675.557 1.00 43.41 325 ALA A CA 1
ATOM 2315 C C . ALA A 1 325 ? 443.351 463.361 674.621 1.00 43.41 325 ALA A C 1
ATOM 2316 O O . ALA A 1 325 ? 444.382 464.041 674.626 1.00 43.41 325 ALA A O 1
ATOM 2318 N N . CYS A 1 326 ? 442.332 463.627 673.815 1.00 44.44 326 CYS A N 1
ATOM 2319 C CA . CYS A 1 326 ? 442.333 464.744 672.878 1.00 44.44 326 CYS A CA 1
ATOM 2320 C C . CYS A 1 326 ? 441.103 465.606 673.080 1.00 44.44 326 CYS A C 1
ATOM 2321 O O . CYS A 1 326 ? 440.378 465.941 672.143 1.00 44.44 326 CYS A O 1
ATOM 2324 N N . ALA A 1 327 ? 440.841 465.962 674.332 1.00 39.30 327 ALA A N 1
ATOM 2325 C CA . ALA A 1 327 ? 439.786 466.923 674.639 1.00 39.30 327 ALA A CA 1
ATOM 2326 C C . ALA A 1 327 ? 440.235 467.685 675.883 1.00 39.30 327 ALA A C 1
ATOM 2327 O O . ALA A 1 327 ? 440.016 467.240 677.009 1.00 39.30 327 ALA A O 1
ATOM 2329 N N . ALA A 1 328 ? 440.867 468.828 675.662 1.00 38.50 328 ALA A N 1
ATOM 2330 C CA . ALA A 1 328 ? 441.327 469.668 676.750 1.00 38.50 328 ALA A CA 1
ATOM 2331 C C . ALA A 1 328 ? 440.549 470.972 676.717 1.00 38.50 328 ALA A C 1
ATOM 2332 O O . ALA A 1 328 ? 439.863 471.269 675.744 1.00 38.50 328 ALA A O 1
ATOM 2334 N N . MET A 1 329 ? 440.633 471.748 677.791 1.00 41.91 329 MET A N 1
ATOM 2335 C CA . MET A 1 329 ? 439.868 472.981 677.828 1.00 41.91 329 MET A CA 1
ATOM 2336 C C . MET A 1 329 ? 440.476 473.929 678.848 1.00 41.91 329 MET A C 1
ATOM 2337 O O . MET A 1 329 ? 441.270 473.535 679.701 1.00 41.91 329 MET A O 1
ATOM 2342 N N . ALA A 1 330 ? 440.100 475.193 678.730 1.00 45.46 330 ALA A N 1
ATOM 2343 C CA . ALA A 1 330 ? 440.593 476.256 679.586 1.00 45.46 330 ALA A CA 1
ATOM 2344 C C . ALA A 1 330 ? 439.420 477.028 680.168 1.00 45.46 330 ALA A C 1
ATOM 2345 O O . ALA A 1 330 ? 438.442 477.316 679.468 1.00 45.46 330 ALA A O 1
ATOM 2347 N N . GLU A 1 331 ? 439.547 477.365 681.446 1.00 52.59 331 GLU A N 1
ATOM 2348 C CA . GLU A 1 331 ? 438.548 478.084 682.215 1.00 52.59 331 GLU A CA 1
ATOM 2349 C C . GLU A 1 331 ? 438.977 479.525 682.430 1.00 52.59 331 GLU A C 1
ATOM 2350 O O . GLU A 1 331 ? 440.169 479.831 682.492 1.00 52.59 331 GLU A O 1
ATOM 2356 N N . ASN A 1 332 ? 437.986 480.400 682.559 1.00 55.29 332 ASN A N 1
ATOM 2357 C CA . ASN A 1 332 ? 438.199 481.737 683.103 1.00 55.29 332 ASN A CA 1
ATOM 2358 C C . ASN A 1 332 ? 439.281 482.491 682.339 1.00 55.29 332 ASN A C 1
ATOM 2359 O O . ASN A 1 332 ? 440.098 483.202 682.921 1.00 55.29 332 ASN A O 1
ATOM 2364 N N . ILE A 1 333 ? 439.287 482.341 681.021 1.00 50.64 333 ILE A N 1
ATOM 2365 C CA . ILE A 1 333 ? 440.291 483.014 680.214 1.00 50.64 333 ILE A CA 1
ATOM 2366 C C . ILE A 1 333 ? 439.854 484.456 680.002 1.00 50.64 333 ILE A C 1
ATOM 2367 O O . ILE A 1 333 ? 439.187 484.796 679.020 1.00 50.64 333 ILE A O 1
ATOM 2372 N N . ALA A 1 334 ? 440.231 485.319 680.940 1.00 55.78 334 ALA A N 1
ATOM 2373 C CA . ALA A 1 334 ? 439.815 486.711 680.895 1.00 55.78 334 ALA A CA 1
ATOM 2374 C C . ALA A 1 334 ? 440.659 487.477 679.893 1.00 55.78 334 ALA A C 1
ATOM 2375 O O . ALA A 1 334 ? 441.678 488.071 680.255 1.00 55.78 334 ALA A O 1
ATOM 2377 N N . LEU A 1 335 ? 440.248 487.470 678.630 1.00 56.65 335 LEU A N 1
ATOM 2378 C CA . LEU A 1 335 ? 441.018 488.119 677.577 1.00 56.65 335 LEU A CA 1
ATOM 2379 C C . LEU A 1 335 ? 440.844 489.619 677.745 1.00 56.65 335 LEU A C 1
ATOM 2380 O O . LEU A 1 335 ? 439.787 490.172 677.434 1.00 56.65 335 LEU A O 1
ATOM 2385 N N . ALA A 1 336 ? 441.879 490.285 678.244 1.00 64.64 336 ALA A N 1
ATOM 2386 C CA . ALA A 1 336 ? 441.820 491.725 678.448 1.00 64.64 336 ALA A CA 1
ATOM 2387 C C . ALA A 1 336 ? 442.931 492.426 677.688 1.00 64.64 336 ALA A C 1
ATOM 2388 O O . ALA A 1 336 ? 443.489 493.412 678.163 1.00 64.64 336 ALA A O 1
ATOM 2390 N N . VAL B 1 31 ? 458.908 378.121 686.724 1.00 44.25 31 VAL G N 1
ATOM 2391 C CA . VAL B 1 31 ? 458.562 379.533 686.649 1.00 44.25 31 VAL G CA 1
ATOM 2392 C C . VAL B 1 31 ? 457.128 379.755 687.095 1.00 44.25 31 VAL G C 1
ATOM 2393 O O . VAL B 1 31 ? 456.223 379.029 686.703 1.00 44.25 31 VAL G O 1
ATOM 2397 N N . ALA B 1 32 ? 456.930 380.751 687.932 1.00 43.67 32 ALA G N 1
ATOM 2398 C CA . ALA B 1 32 ? 455.594 381.055 688.418 1.00 43.67 32 ALA G CA 1
ATOM 2399 C C . ALA B 1 32 ? 454.796 381.747 687.323 1.00 43.67 32 ALA G C 1
ATOM 2400 O O . ALA B 1 32 ? 455.258 382.750 686.772 1.00 43.67 32 ALA G O 1
ATOM 2402 N N . PRO B 1 33 ? 453.612 381.243 686.974 1.00 44.10 33 PRO G N 1
ATOM 2403 C CA . PRO B 1 33 ? 452.800 381.916 685.958 1.00 44.10 33 PRO G CA 1
ATOM 2404 C C . PRO B 1 33 ? 452.506 383.349 686.361 1.00 44.10 33 PRO G C 1
ATOM 2405 O O . PRO B 1 33 ? 452.288 383.653 687.535 1.00 44.10 33 PRO G O 1
ATOM 2409 N N . SER B 1 34 ? 452.518 384.236 685.375 1.00 44.74 34 SER G N 1
ATOM 2410 C CA . SER B 1 34 ? 452.263 385.639 685.645 1.00 44.74 34 SER G CA 1
ATOM 2411 C C . SER B 1 34 ? 450.837 385.834 686.131 1.00 44.74 34 SER G C 1
ATOM 2412 O O . SER B 1 34 ? 449.886 385.305 685.549 1.00 44.74 34 SER G O 1
ATOM 2415 N N . VAL B 1 35 ? 450.687 386.604 687.201 1.00 45.19 35 VAL G N 1
ATOM 2416 C CA . VAL B 1 35 ? 449.372 386.871 687.769 1.00 45.19 35 VAL G CA 1
ATOM 2417 C C . VAL B 1 35 ? 448.689 387.944 686.931 1.00 45.19 35 VAL G C 1
ATOM 2418 O O . VAL B 1 35 ? 449.118 389.100 686.903 1.00 45.19 35 VAL G O 1
ATOM 2422 N N . GLN B 1 36 ? 447.646 387.555 686.207 1.00 44.34 36 GLN G N 1
ATOM 2423 C CA . GLN B 1 36 ? 447.106 388.434 685.181 1.00 44.34 36 GLN G CA 1
ATOM 2424 C C . GLN B 1 36 ? 446.287 389.539 685.842 1.00 44.34 36 GLN G C 1
ATOM 2425 O O . GLN B 1 36 ? 445.719 389.344 686.917 1.00 44.34 36 GLN G O 1
ATOM 2431 N N . GLN B 1 37 ? 446.235 390.709 685.210 1.00 43.48 37 GLN G N 1
ATOM 2432 C CA . GLN B 1 37 ? 445.647 391.894 685.821 1.00 43.48 37 GLN G CA 1
ATOM 2433 C C . GLN B 1 37 ? 444.232 392.161 685.311 1.00 43.48 37 GLN G C 1
ATOM 2434 O O . GLN B 1 37 ? 443.869 391.807 684.189 1.00 43.48 37 GLN G O 1
ATOM 2440 N N . LYS B 1 38 ? 443.436 392.807 686.166 1.00 44.13 38 LYS G N 1
ATOM 2441 C CA . LYS B 1 38 ? 442.158 393.416 685.806 1.00 44.13 38 LYS G CA 1
ATOM 2442 C C . LYS B 1 38 ? 442.188 394.883 686.191 1.00 44.13 38 LYS G C 1
ATOM 2443 O O . LYS B 1 38 ? 442.628 395.222 687.291 1.00 44.13 38 LYS G O 1
ATOM 2449 N N . LEU B 1 39 ? 441.705 395.744 685.309 1.00 45.58 39 LEU G N 1
ATOM 2450 C CA . LEU B 1 39 ? 441.603 397.173 685.590 1.00 45.58 39 LEU G CA 1
ATOM 2451 C C . LEU B 1 39 ? 440.131 397.564 685.641 1.00 45.58 39 LEU G C 1
ATOM 2452 O O . LEU B 1 39 ? 439.459 397.613 684.607 1.00 45.58 39 LEU G O 1
ATOM 2457 N N . GLU B 1 40 ? 439.637 397.855 686.842 1.00 48.90 40 GLU G N 1
ATOM 2458 C CA . GLU B 1 40 ? 438.302 398.397 687.035 1.00 48.90 40 GLU G CA 1
ATOM 2459 C C . GLU B 1 40 ? 438.415 399.549 688.012 1.00 48.90 40 GLU G C 1
ATOM 2460 O O . GLU B 1 40 ? 439.390 399.633 688.761 1.00 48.90 40 GLU G O 1
ATOM 2466 N N . THR B 1 41 ? 437.428 400.436 688.010 1.00 49.43 41 THR G N 1
ATOM 2467 C CA . THR B 1 41 ? 437.477 401.574 688.916 1.00 49.43 41 THR G CA 1
ATOM 2468 C C . THR B 1 41 ? 437.128 401.152 690.337 1.00 49.43 41 THR G C 1
ATOM 2469 O O . THR B 1 41 ? 436.182 400.393 690.564 1.00 49.43 41 THR G O 1
ATOM 2473 N N . LYS B 1 42 ? 437.925 401.620 691.292 1.00 50.25 42 LYS G N 1
ATOM 2474 C CA . LYS B 1 42 ? 437.617 401.442 692.702 1.00 50.25 42 LYS G CA 1
ATOM 2475 C C . LYS B 1 42 ? 436.409 402.302 693.022 1.00 50.25 42 LYS G C 1
ATOM 2476 O O . LYS B 1 42 ? 436.540 403.526 693.120 1.00 50.25 42 LYS G O 1
ATOM 2482 N N . VAL B 1 43 ? 435.238 401.683 693.178 1.00 48.83 43 VAL G N 1
ATOM 2483 C CA . VAL B 1 43 ? 433.978 402.419 693.162 1.00 48.83 43 VAL G CA 1
ATOM 2484 C C . VAL B 1 43 ? 433.997 403.497 694.234 1.00 48.83 43 VAL G C 1
ATOM 2485 O O . VAL B 1 43 ? 434.104 403.208 695.430 1.00 48.83 43 VAL G O 1
ATOM 2489 N N . GLN B 1 44 ? 433.903 404.746 693.794 1.00 46.35 44 GLN G N 1
ATOM 2490 C CA . GLN B 1 44 ? 434.078 405.901 694.654 1.00 46.35 44 GLN G CA 1
ATOM 2491 C C . GLN B 1 44 ? 432.726 406.407 695.142 1.00 46.35 44 GLN G C 1
ATOM 2492 O O . GLN B 1 44 ? 431.686 406.119 694.544 1.00 46.35 44 GLN G O 1
ATOM 2498 N N . GLU B 1 45 ? 432.754 407.155 696.246 1.00 47.39 45 GLU G N 1
ATOM 2499 C CA . GLU B 1 45 ? 431.567 407.718 696.881 1.00 47.39 45 GLU G CA 1
ATOM 2500 C C . GLU B 1 45 ? 430.604 408.258 695.840 1.00 47.39 45 GLU G C 1
ATOM 2501 O O . GLU B 1 45 ? 430.943 409.162 695.075 1.00 47.39 45 GLU G O 1
ATOM 2507 N N . SER B 1 46 ? 429.393 407.711 695.818 1.00 45.80 46 SER G N 1
ATOM 2508 C CA . SER B 1 46 ? 428.472 407.954 694.716 1.00 45.80 46 SER G CA 1
ATOM 2509 C C . SER B 1 46 ? 427.926 409.371 694.787 1.00 45.80 46 SER G C 1
ATOM 2510 O O . SER B 1 46 ? 427.157 409.704 695.691 1.00 45.80 46 SER G O 1
ATOM 2513 N N . SER B 1 47 ? 428.325 410.200 693.831 1.00 42.89 47 SER G N 1
ATOM 2514 C CA . SER B 1 47 ? 427.839 411.566 693.753 1.00 42.89 47 SER G CA 1
ATOM 2515 C C . SER B 1 47 ? 426.684 411.691 692.772 1.00 42.89 47 SER G C 1
ATOM 2516 O O . SER B 1 47 ? 426.750 412.497 691.840 1.00 42.89 47 SER G O 1
ATOM 2519 N N . ASP B 1 48 ? 425.626 410.908 692.959 1.00 43.42 48 ASP G N 1
ATOM 2520 C CA . ASP B 1 48 ? 424.443 411.080 692.125 1.00 43.42 48 ASP G CA 1
ATOM 2521 C C . ASP B 1 48 ? 423.612 412.278 692.551 1.00 43.42 48 ASP G C 1
ATOM 2522 O O . ASP B 1 48 ? 422.816 412.779 691.749 1.00 43.42 48 ASP G O 1
ATOM 2527 N N . PHE B 1 49 ? 423.793 412.746 693.785 1.00 37.62 49 PHE G N 1
ATOM 2528 C CA . PHE B 1 49 ? 423.140 413.964 694.237 1.00 37.62 49 PHE G CA 1
ATOM 2529 C C . PHE B 1 49 ? 423.414 415.112 693.281 1.00 37.62 49 PHE G C 1
ATOM 2530 O O . PHE B 1 49 ? 422.520 415.909 692.974 1.00 37.62 49 PHE G O 1
ATOM 2538 N N . LEU B 1 50 ? 424.635 415.180 692.758 1.00 37.62 50 LEU G N 1
ATOM 2539 C CA . LEU B 1 50 ? 425.016 416.249 691.850 1.00 37.62 50 LEU G CA 1
ATOM 2540 C C . LEU B 1 50 ? 424.255 416.204 690.536 1.00 37.62 50 LEU G C 1
ATOM 2541 O O . LEU B 1 50 ? 424.309 417.175 689.777 1.00 37.62 50 LEU G O 1
ATOM 2546 N N . LYS B 1 51 ? 423.564 415.107 690.234 1.00 38.10 51 LYS G N 1
ATOM 2547 C CA . LYS B 1 51 ? 422.729 415.113 689.041 1.00 38.10 51 LYS G CA 1
ATOM 2548 C C . LYS B 1 51 ? 421.518 416.013 689.217 1.00 38.10 51 LYS G C 1
ATOM 2549 O O . LYS B 1 51 ? 421.046 416.608 688.243 1.00 38.10 51 LYS G O 1
ATOM 2555 N N . SER B 1 52 ? 421.005 416.142 690.444 1.00 37.91 52 SER G N 1
ATOM 2556 C CA . SER B 1 52 ? 419.863 417.024 690.654 1.00 37.91 52 SER G CA 1
ATOM 2557 C C . SER B 1 52 ? 420.272 418.491 690.671 1.00 37.91 52 SER G C 1
ATOM 2558 O O . SER B 1 52 ? 419.510 419.347 690.213 1.00 37.91 52 SER G O 1
ATOM 2561 N N . ILE B 1 53 ? 421.461 418.799 691.189 1.00 37.02 53 ILE G N 1
ATOM 2562 C CA . ILE B 1 53 ? 421.930 420.177 691.236 1.00 37.02 53 ILE G CA 1
ATOM 2563 C C . ILE B 1 53 ? 422.018 420.751 689.833 1.00 37.02 53 ILE G C 1
ATOM 2564 O O . ILE B 1 53 ? 422.495 420.093 688.903 1.00 37.02 53 ILE G O 1
ATOM 2569 N N . ASN B 1 54 ? 421.561 421.989 689.672 1.00 37.47 54 ASN G N 1
ATOM 2570 C CA . ASN B 1 54 ? 421.599 422.587 688.347 1.00 37.47 54 ASN G CA 1
ATOM 2571 C C . ASN B 1 54 ? 423.007 423.042 687.977 1.00 37.47 54 ASN G C 1
ATOM 2572 O O . ASN B 1 54 ? 423.836 423.363 688.829 1.00 37.47 54 ASN G O 1
ATOM 2577 N N . PHE B 1 55 ? 423.255 423.079 686.671 1.00 36.48 55 PHE G N 1
ATOM 2578 C CA . PHE B 1 55 ? 424.487 423.589 686.093 1.00 36.48 55 PHE G CA 1
ATOM 2579 C C . PHE B 1 55 ? 424.138 424.653 685.072 1.00 36.48 55 PHE G C 1
ATOM 2580 O O . PHE B 1 55 ? 423.129 424.538 684.374 1.00 36.48 55 PHE G O 1
ATOM 2588 N N . TYR B 1 56 ? 424.967 425.685 684.976 1.00 39.24 56 TYR G N 1
ATOM 2589 C CA . TYR B 1 56 ? 424.730 426.720 683.986 1.00 39.24 56 TYR G CA 1
ATOM 2590 C C . TYR B 1 56 ? 426.048 427.282 683.484 1.00 39.24 56 TYR G C 1
ATOM 2591 O O . TYR B 1 56 ? 426.969 427.536 684.268 1.00 39.24 56 TYR G O 1
ATOM 2600 N N . GLY B 1 57 ? 426.119 427.494 682.173 1.00 38.63 57 GLY G N 1
ATOM 2601 C CA . GLY B 1 57 ? 427.293 428.075 681.556 1.00 38.63 57 GLY G CA 1
ATOM 2602 C C . GLY B 1 57 ? 427.255 429.585 681.464 1.00 38.63 57 GLY G C 1
ATOM 2603 O O . GLY B 1 57 ? 427.266 430.148 680.368 1.00 38.63 57 GLY G O 1
ATOM 2604 N N . VAL B 1 58 ? 427.207 430.251 682.605 1.00 39.25 58 VAL G N 1
ATOM 2605 C CA . VAL B 1 58 ? 427.243 431.716 682.609 1.00 39.25 58 VAL G CA 1
ATOM 2606 C C . VAL B 1 58 ? 428.628 432.185 682.190 1.00 39.25 58 VAL G C 1
ATOM 2607 O O . VAL B 1 58 ? 429.622 431.791 682.817 1.00 39.25 58 VAL G O 1
ATOM 2611 N N . PRO B 1 59 ? 428.755 432.999 681.146 1.00 39.34 59 PRO G N 1
ATOM 2612 C CA . PRO B 1 59 ? 430.067 433.506 680.730 1.00 39.34 59 PRO G CA 1
ATOM 2613 C C . PRO B 1 59 ? 430.491 434.790 681.437 1.00 39.34 59 PRO G C 1
ATOM 2614 O O . PRO B 1 59 ? 430.963 435.740 680.810 1.00 39.34 59 PRO G O 1
ATOM 2618 N N . GLU B 1 60 ? 430.337 434.825 682.759 1.00 41.07 60 GLU G N 1
ATOM 2619 C CA . GLU B 1 60 ? 430.775 435.979 683.537 1.00 41.07 60 GLU G CA 1
ATOM 2620 C C . GLU B 1 60 ? 431.252 435.518 684.902 1.00 41.07 60 GLU G C 1
ATOM 2621 O O . GLU B 1 60 ? 430.583 434.716 685.556 1.00 41.07 60 GLU G O 1
ATOM 2627 N N . GLN B 1 61 ? 432.397 436.046 685.331 1.00 44.93 61 GLN G N 1
ATOM 2628 C CA . GLN B 1 61 ? 432.988 435.620 686.592 1.00 44.93 61 GLN G CA 1
ATOM 2629 C C . GLN B 1 61 ? 432.081 435.948 687.767 1.00 44.93 61 GLN G C 1
ATOM 2630 O O . GLN B 1 61 ? 431.930 435.135 688.684 1.00 44.93 61 GLN G O 1
ATOM 2636 N N . GLU B 1 62 ? 431.477 437.130 687.768 1.00 46.41 62 GLU G N 1
ATOM 2637 C CA . GLU B 1 62 ? 430.612 437.545 688.862 1.00 46.41 62 GLU G CA 1
ATOM 2638 C C . GLU B 1 62 ? 429.328 438.114 688.289 1.00 46.41 62 GLU G C 1
ATOM 2639 O O . GLU B 1 62 ? 429.333 438.712 687.211 1.00 46.41 62 GLU G O 1
ATOM 2645 N N . GLY B 1 63 ? 428.228 437.923 689.010 1.00 48.58 63 GLY G N 1
ATOM 2646 C CA . GLY B 1 63 ? 426.955 438.472 688.597 1.00 48.58 63 GLY G CA 1
ATOM 2647 C C . GLY B 1 63 ? 426.001 438.575 689.766 1.00 48.58 63 GLY G C 1
ATOM 2648 O O . GLY B 1 63 ? 426.308 438.166 690.888 1.00 48.58 63 GLY G O 1
ATOM 2649 N N . GLU B 1 64 ? 424.828 439.136 689.492 1.00 47.87 64 GLU G N 1
ATOM 2650 C CA . GLU B 1 64 ? 423.748 439.188 690.458 1.00 47.87 64 GLU G CA 1
ATOM 2651 C C . GLU B 1 64 ? 422.521 438.491 689.900 1.00 47.87 64 GLU G C 1
ATOM 2652 O O . GLU B 1 64 ? 422.393 438.275 688.694 1.00 47.87 64 GLU G O 1
ATOM 2658 N N . LYS B 1 65 ? 421.625 438.124 690.805 1.00 45.58 65 LYS G N 1
ATOM 2659 C CA . LYS B 1 65 ? 420.349 437.517 690.463 1.00 45.58 65 LYS G CA 1
ATOM 2660 C C . LYS B 1 65 ? 419.245 438.457 690.920 1.00 45.58 65 LYS G C 1
ATOM 2661 O O . LYS B 1 65 ? 419.148 438.772 692.109 1.00 45.58 65 LYS G O 1
ATOM 2667 N N . ILE B 1 66 ? 418.418 438.904 689.981 1.00 45.35 66 ILE G N 1
ATOM 2668 C CA . ILE B 1 66 ? 417.390 439.900 690.247 1.00 45.35 66 ILE G CA 1
ATOM 2669 C C . ILE B 1 66 ? 416.030 439.228 690.186 1.00 45.35 66 ILE G C 1
ATOM 2670 O O . ILE B 1 66 ? 415.673 438.624 689.169 1.00 45.35 66 ILE G O 1
ATOM 2675 N N . GLY B 1 67 ? 415.281 439.330 691.272 1.00 49.16 67 GLY G N 1
ATOM 2676 C CA . GLY B 1 67 ? 413.909 438.855 691.319 1.00 49.16 67 GLY G CA 1
ATOM 2677 C C . GLY B 1 67 ? 412.974 440.029 691.528 1.00 49.16 67 GLY G C 1
ATOM 2678 O O . GLY B 1 67 ? 413.281 440.942 692.292 1.00 49.16 67 GLY G O 1
ATOM 2679 N N . LEU B 1 68 ? 411.834 439.998 690.844 1.00 51.89 68 LEU G N 1
ATOM 2680 C CA . LEU B 1 68 ? 410.949 441.155 690.846 1.00 51.89 68 LEU G CA 1
ATOM 2681 C C . LEU B 1 68 ? 410.059 441.189 692.081 1.00 51.89 68 LEU G C 1
ATOM 2682 O O . LEU B 1 68 ? 410.137 442.118 692.892 1.00 51.89 68 LEU G O 1
ATOM 2687 N N . GLY B 1 69 ? 409.198 440.191 692.231 1.00 55.83 69 GLY G N 1
ATOM 2688 C CA . GLY B 1 69 ? 408.269 440.161 693.334 1.00 55.83 69 GLY G CA 1
ATOM 2689 C C . GLY B 1 69 ? 407.266 441.299 693.242 1.00 55.83 69 GLY G C 1
ATOM 2690 O O . GLY B 1 69 ? 407.088 441.936 692.203 1.00 55.83 69 GLY G O 1
ATOM 2691 N N . VAL B 1 70 ? 406.595 441.540 694.370 1.00 54.67 70 VAL G N 1
ATOM 2692 C CA . VAL B 1 70 ? 405.698 442.676 694.537 1.00 54.67 70 VAL G CA 1
ATOM 2693 C C . VAL B 1 70 ? 405.847 443.190 695.959 1.00 54.67 70 VAL G C 1
ATOM 2694 O O . VAL B 1 70 ? 406.429 442.533 696.823 1.00 54.67 70 VAL G O 1
ATOM 2698 N N . SER B 1 71 ? 405.292 444.376 696.199 1.00 60.08 71 SER G N 1
ATOM 2699 C CA . SER B 1 71 ? 405.401 445.042 697.490 1.00 60.08 71 SER G CA 1
ATOM 2700 C C . SER B 1 71 ? 404.246 444.706 698.427 1.00 60.08 71 SER G C 1
ATOM 2701 O O . SER B 1 71 ? 404.173 445.263 699.527 1.00 60.08 71 SER G O 1
ATOM 2704 N N . GLY B 1 72 ? 403.340 443.820 698.020 1.00 52.31 72 GLY G N 1
ATOM 2705 C CA . GLY B 1 72 ? 402.273 443.401 698.894 1.00 52.31 72 GLY G CA 1
ATOM 2706 C C . GLY B 1 72 ? 400.922 443.331 698.219 1.00 52.31 72 GLY G C 1
ATOM 2707 O O . GLY B 1 72 ? 400.813 443.083 697.016 1.00 52.31 72 GLY G O 1
ATOM 2708 N N . PRO B 1 73 ? 399.859 443.540 698.993 1.00 51.99 73 PRO G N 1
ATOM 2709 C CA . PRO B 1 73 ? 398.502 443.423 698.450 1.00 51.99 73 PRO G CA 1
ATOM 2710 C C . PRO B 1 73 ? 398.277 444.398 697.309 1.00 51.99 73 PRO G C 1
ATOM 2711 O O . PRO B 1 73 ? 398.805 445.511 697.280 1.00 51.99 73 PRO G O 1
ATOM 2715 N N . VAL B 1 74 ? 397.471 443.961 696.347 1.00 48.64 74 VAL G N 1
ATOM 2716 C CA . VAL B 1 74 ? 397.311 444.707 695.109 1.00 48.64 74 VAL G CA 1
ATOM 2717 C C . VAL B 1 74 ? 395.867 445.138 694.948 1.00 48.64 74 VAL G C 1
ATOM 2718 O O . VAL B 1 74 ? 395.558 446.333 694.932 1.00 48.64 74 VAL G O 1
ATOM 2722 N N . ALA B 1 75 ? 394.975 444.160 694.827 1.00 48.38 75 ALA G N 1
ATOM 2723 C CA . ALA B 1 75 ? 393.585 444.461 694.538 1.00 48.38 75 ALA G CA 1
ATOM 2724 C C . ALA B 1 75 ? 392.980 445.287 695.656 1.00 48.38 75 ALA G C 1
ATOM 2725 O O . ALA B 1 75 ? 393.073 444.928 696.831 1.00 48.38 75 ALA G O 1
ATOM 2727 N N . SER B 1 76 ? 392.365 446.401 695.282 1.00 53.01 76 SER G N 1
ATOM 2728 C CA . SER B 1 76 ? 391.720 447.277 696.253 1.00 53.01 76 SER G CA 1
ATOM 2729 C C . SER B 1 76 ? 390.746 448.152 695.485 1.00 53.01 76 SER G C 1
ATOM 2730 O O . SER B 1 76 ? 391.162 448.918 694.612 1.00 53.01 76 SER G O 1
ATOM 2733 N N . THR B 1 77 ? 389.463 448.022 695.789 1.00 54.86 77 THR G N 1
ATOM 2734 C CA . THR B 1 77 ? 388.464 448.868 695.168 1.00 54.86 77 THR G CA 1
ATOM 2735 C C . THR B 1 77 ? 388.652 450.302 695.625 1.00 54.86 77 THR G C 1
ATOM 2736 O O . THR B 1 77 ? 389.133 450.559 696.731 1.00 54.86 77 THR G O 1
ATOM 2740 N N . THR B 1 78 ? 388.292 451.237 694.756 1.00 57.83 78 THR G N 1
ATOM 2741 C CA . THR B 1 78 ? 388.345 452.655 695.066 1.00 57.83 78 THR G CA 1
ATOM 2742 C C . THR B 1 78 ? 387.010 453.286 694.716 1.00 57.83 78 THR G C 1
ATOM 2743 O O . THR B 1 78 ? 386.377 452.910 693.728 1.00 57.83 78 THR G O 1
ATOM 2747 N N . ASP B 1 79 ? 386.581 454.240 695.533 1.00 60.76 79 ASP G N 1
ATOM 2748 C CA . ASP B 1 79 ? 385.341 454.952 695.264 1.00 60.76 79 ASP G CA 1
ATOM 2749 C C . ASP B 1 79 ? 385.551 455.918 694.108 1.00 60.76 79 ASP G C 1
ATOM 2750 O O . ASP B 1 79 ? 385.656 457.131 694.314 1.00 60.76 79 ASP G O 1
ATOM 2755 N N . THR B 1 80 ? 385.587 455.387 692.885 1.00 60.00 80 THR G N 1
ATOM 2756 C CA . THR B 1 80 ? 385.984 456.172 691.725 1.00 60.00 80 THR G CA 1
ATOM 2757 C C . THR B 1 80 ? 385.035 457.320 691.435 1.00 60.00 80 THR G C 1
ATOM 2758 O O . THR B 1 80 ? 385.387 458.202 690.645 1.00 60.00 80 THR G O 1
ATOM 2762 N N . THR B 1 81 ? 383.844 457.325 692.029 1.00 61.92 81 THR G N 1
ATOM 2763 C CA . THR B 1 81 ? 382.931 458.444 691.839 1.00 61.92 81 THR G CA 1
ATOM 2764 C C . THR B 1 81 ? 383.442 459.710 692.516 1.00 61.92 81 THR G C 1
ATOM 2765 O O . THR B 1 81 ? 383.421 460.789 691.915 1.00 61.92 81 THR G O 1
ATOM 2769 N N . GLN B 1 82 ? 383.909 459.594 693.758 1.00 63.73 82 GLN G N 1
ATOM 2770 C CA . GLN B 1 82 ? 384.382 460.739 694.523 1.00 63.73 82 GLN G CA 1
ATOM 2771 C C . GLN B 1 82 ? 385.860 460.664 694.864 1.00 63.73 82 GLN G C 1
ATOM 2772 O O . GLN B 1 82 ? 386.352 461.523 695.602 1.00 63.73 82 GLN G O 1
ATOM 2778 N N . GLN B 1 83 ? 386.578 459.668 694.358 1.00 59.65 83 GLN G N 1
ATOM 2779 C CA . GLN B 1 83 ? 387.979 459.484 694.691 1.00 59.65 83 GLN G CA 1
ATOM 2780 C C . GLN B 1 83 ? 388.738 459.035 693.455 1.00 59.65 83 GLN G C 1
ATOM 2781 O O . GLN B 1 83 ? 388.204 458.324 692.603 1.00 59.65 83 GLN G O 1
ATOM 2787 N N . ASP B 1 84 ? 389.991 459.464 693.364 1.00 57.40 84 ASP G N 1
ATOM 2788 C CA . ASP B 1 84 ? 390.869 458.979 692.311 1.00 57.40 84 ASP G CA 1
ATOM 2789 C C . ASP B 1 84 ? 391.175 457.504 692.529 1.00 57.40 84 ASP G C 1
ATOM 2790 O O . ASP B 1 84 ? 391.115 456.991 693.649 1.00 57.40 84 ASP G O 1
ATOM 2795 N N . ARG B 1 85 ? 391.500 456.814 691.441 1.00 53.38 85 ARG G N 1
ATOM 2796 C CA . ARG B 1 85 ? 392.050 455.468 691.537 1.00 53.38 85 ARG G CA 1
ATOM 2797 C C . ARG B 1 85 ? 393.535 455.598 691.849 1.00 53.38 85 ARG G C 1
ATOM 2798 O O . ARG B 1 85 ? 394.347 455.875 690.964 1.00 53.38 85 ARG G O 1
ATOM 2806 N N . GLU B 1 86 ? 393.891 455.406 693.116 1.00 59.56 86 GLU G N 1
ATOM 2807 C CA . GLU B 1 86 ? 395.272 455.577 693.548 1.00 59.56 86 GLU G CA 1
ATOM 2808 C C . GLU B 1 86 ? 396.127 454.410 693.081 1.00 59.56 86 GLU G C 1
ATOM 2809 O O . GLU B 1 86 ? 395.776 453.248 693.300 1.00 59.56 86 GLU G O 1
ATOM 2815 N N . THR B 1 87 ? 397.267 454.719 692.467 1.00 54.41 87 THR G N 1
ATOM 2816 C CA . THR B 1 87 ? 398.144 453.713 691.884 1.00 54.41 87 THR G CA 1
ATOM 2817 C C . THR B 1 87 ? 399.462 453.675 692.640 1.00 54.41 87 THR G C 1
ATOM 2818 O O . THR B 1 87 ? 400.055 454.724 692.909 1.00 54.41 87 THR G O 1
ATOM 2822 N N . SER B 1 88 ? 399.920 452.471 692.972 1.00 56.31 88 SER G N 1
ATOM 2823 C CA . SER B 1 88 ? 401.164 452.273 693.704 1.00 56.31 88 SER G CA 1
ATOM 2824 C C . SER B 1 88 ? 402.012 451.232 692.992 1.00 56.31 88 SER G C 1
ATOM 2825 O O . SER B 1 88 ? 401.489 450.213 692.532 1.00 56.31 88 SER G O 1
ATOM 2827 N N . ASP B 1 89 ? 403.316 451.485 692.905 1.00 57.05 89 ASP G N 1
ATOM 2828 C CA . ASP B 1 89 ? 404.219 450.535 692.274 1.00 57.05 89 ASP G CA 1
ATOM 2829 C C . ASP B 1 89 ? 404.367 449.288 693.126 1.00 57.05 89 ASP G C 1
ATOM 2830 O O . ASP B 1 89 ? 404.413 449.357 694.357 1.00 57.05 89 ASP G O 1
ATOM 2835 N N . ILE B 1 90 ? 404.462 448.145 692.459 1.00 57.65 90 ILE G N 1
ATOM 2836 C CA . ILE B 1 90 ? 404.721 446.865 693.111 1.00 57.65 90 ILE G CA 1
ATOM 2837 C C . ILE B 1 90 ? 405.787 446.136 692.295 1.00 57.65 90 ILE G C 1
ATOM 2838 O O . ILE B 1 90 ? 405.498 445.419 691.332 1.00 57.65 90 ILE G O 1
ATOM 2843 N N . SER B 1 91 ? 407.049 446.355 692.653 1.00 58.74 91 SER G N 1
ATOM 2844 C CA . SER B 1 91 ? 408.141 445.557 692.113 1.00 58.74 91 SER G CA 1
ATOM 2845 C C . SER B 1 91 ? 409.291 445.686 693.108 1.00 58.74 91 SER G C 1
ATOM 2846 O O . SER B 1 91 ? 409.963 446.720 693.143 1.00 58.74 91 SER G O 1
ATOM 2849 N N . THR B 1 92 ? 409.493 444.657 693.915 1.00 60.25 92 THR G N 1
ATOM 2850 C CA . THR B 1 92 ? 410.555 444.657 694.910 1.00 60.25 92 THR G CA 1
ATOM 2851 C C . THR B 1 92 ? 411.730 443.902 694.298 1.00 60.25 92 THR G C 1
ATOM 2852 O O . THR B 1 92 ? 411.946 442.723 694.577 1.00 60.25 92 THR G O 1
ATOM 2856 N N . MET B 1 93 ? 412.488 444.599 693.464 1.00 52.20 93 MET G N 1
ATOM 2857 C CA . MET B 1 93 ? 413.624 444.011 692.765 1.00 52.20 93 MET G CA 1
ATOM 2858 C C . MET B 1 93 ? 414.740 443.768 693.764 1.00 52.20 93 MET G C 1
ATOM 2859 O O . MET B 1 93 ? 415.515 444.670 694.079 1.00 52.20 93 MET G O 1
ATOM 2864 N N . ASP B 1 94 ? 414.814 442.548 694.280 1.00 51.93 94 ASP G N 1
ATOM 2865 C CA . ASP B 1 94 ? 415.853 442.188 695.228 1.00 51.93 94 ASP G CA 1
ATOM 2866 C C . ASP B 1 94 ? 417.010 441.545 694.481 1.00 51.93 94 ASP G C 1
ATOM 2867 O O . ASP B 1 94 ? 416.807 440.739 693.569 1.00 51.93 94 ASP G O 1
ATOM 2872 N N . GLY B 1 95 ? 418.225 441.914 694.867 1.00 52.71 95 GLY G N 1
ATOM 2873 C CA . GLY B 1 95 ? 419.398 441.491 694.137 1.00 52.71 95 GLY G CA 1
ATOM 2874 C C . GLY B 1 95 ? 420.373 440.642 694.922 1.00 52.71 95 GLY G C 1
ATOM 2875 O O . GLY B 1 95 ? 421.005 441.117 695.868 1.00 52.71 95 GLY G O 1
ATOM 2876 N N . ARG B 1 96 ? 420.504 439.385 694.528 1.00 49.83 96 ARG G N 1
ATOM 2877 C CA . ARG B 1 96 ? 421.500 438.488 695.074 1.00 49.83 96 ARG G CA 1
ATOM 2878 C C . ARG B 1 96 ? 422.836 438.706 694.381 1.00 49.83 96 ARG G C 1
ATOM 2879 O O . ARG B 1 96 ? 422.970 439.551 693.496 1.00 49.83 96 ARG G O 1
ATOM 2887 N N . ARG B 1 97 ? 423.846 437.947 694.796 1.00 49.40 97 ARG G N 1
ATOM 2888 C CA . ARG B 1 97 ? 425.172 438.024 694.208 1.00 49.40 97 ARG G CA 1
ATOM 2889 C C . ARG B 1 97 ? 425.764 436.627 694.123 1.00 49.40 97 ARG G C 1
ATOM 2890 O O . ARG B 1 97 ? 425.490 435.771 694.964 1.00 49.40 97 ARG G O 1
ATOM 2898 N N . TYR B 1 98 ? 426.587 436.408 693.105 1.00 43.58 98 TYR G N 1
ATOM 2899 C CA . TYR B 1 98 ? 427.318 435.159 692.963 1.00 43.58 98 TYR G CA 1
ATOM 2900 C C . TYR B 1 98 ? 428.648 435.481 692.311 1.00 43.58 98 TYR G C 1
ATOM 2901 O O . TYR B 1 98 ? 428.791 436.499 691.633 1.00 43.58 98 TYR G O 1
ATOM 2910 N N . ARG B 1 99 ? 429.624 434.601 692.503 1.00 45.78 99 ARG G N 1
ATOM 2911 C CA . ARG B 1 99 ? 430.981 434.869 692.039 1.00 45.78 99 ARG G CA 1
ATOM 2912 C C . ARG B 1 99 ? 431.631 433.568 691.604 1.00 45.78 99 ARG G C 1
ATOM 2913 O O . ARG B 1 99 ? 432.130 432.814 692.442 1.00 45.78 99 ARG G O 1
ATOM 2921 N N . CYS B 1 100 ? 431.670 433.328 690.296 1.00 48.32 100 CYS G N 1
ATOM 2922 C CA . CYS B 1 100 ? 432.218 432.089 689.754 1.00 48.32 100 CYS G CA 1
ATOM 2923 C C . CYS B 1 100 ? 433.728 432.136 689.947 1.00 48.32 100 CYS G C 1
ATOM 2924 O O . CYS B 1 100 ? 434.509 432.346 689.016 1.00 48.32 100 CYS G O 1
ATOM 2927 N N . GLU B 1 101 ? 434.140 431.941 691.190 1.00 52.78 101 GLU G N 1
ATOM 2928 C CA . GLU B 1 101 ? 435.535 432.090 691.562 1.00 52.78 101 GLU G CA 1
ATOM 2929 C C . GLU B 1 101 ? 436.301 430.797 691.320 1.00 52.78 101 GLU G C 1
ATOM 2930 O O . GLU B 1 101 ? 435.726 429.712 691.236 1.00 52.78 101 GLU G O 1
ATOM 2936 N N . GLN B 1 102 ? 437.616 430.932 691.200 1.00 51.20 102 GLN G N 1
ATOM 2937 C CA . GLN B 1 102 ? 438.446 429.853 690.689 1.00 51.20 102 GLN G CA 1
ATOM 2938 C C . GLN B 1 102 ? 438.823 428.873 691.785 1.00 51.20 102 GLN G C 1
ATOM 2939 O O . GLN B 1 102 ? 439.247 429.275 692.869 1.00 51.20 102 GLN G O 1
ATOM 2945 N N . THR B 1 103 ? 438.676 427.583 691.496 1.00 52.78 103 THR G N 1
ATOM 2946 C CA . THR B 1 103 ? 439.138 426.518 692.373 1.00 52.78 103 THR G CA 1
ATOM 2947 C C . THR B 1 103 ? 439.900 425.516 691.528 1.00 52.78 103 THR G C 1
ATOM 2948 O O . THR B 1 103 ? 439.320 424.885 690.638 1.00 52.78 103 THR G O 1
ATOM 2952 N N . ASN B 1 104 ? 441.185 425.363 691.810 1.00 53.48 104 ASN G N 1
ATOM 2953 C CA . ASN B 1 104 ? 442.046 424.550 690.973 1.00 53.48 104 ASN G CA 1
ATOM 2954 C C . ASN B 1 104 ? 441.946 423.082 691.343 1.00 53.48 104 ASN G C 1
ATOM 2955 O O . ASN B 1 104 ? 441.631 422.719 692.476 1.00 53.48 104 ASN G O 1
ATOM 2960 N N . SER B 1 105 ? 442.234 422.234 690.364 1.00 50.39 105 SER G N 1
ATOM 2961 C CA . SER B 1 105 ? 442.513 420.829 690.581 1.00 50.39 105 SER G CA 1
ATOM 2962 C C . SER B 1 105 ? 443.668 420.461 689.670 1.00 50.39 105 SER G C 1
ATOM 2963 O O . SER B 1 105 ? 443.809 421.025 688.583 1.00 50.39 105 SER G O 1
ATOM 2966 N N . ASP B 1 106 ? 444.495 419.531 690.113 1.00 51.68 106 ASP G N 1
ATOM 2967 C CA . ASP B 1 106 ? 445.679 419.196 689.335 1.00 51.68 106 ASP G CA 1
ATOM 2968 C C . ASP B 1 106 ? 446.223 417.853 689.784 1.00 51.68 106 ASP G C 1
ATOM 2969 O O . ASP B 1 106 ? 446.536 417.666 690.962 1.00 51.68 106 ASP G O 1
ATOM 2974 N N . THR B 1 107 ? 446.315 416.919 688.849 1.00 48.66 107 THR G N 1
ATOM 2975 C CA . THR B 1 107 ? 446.838 415.596 689.144 1.00 48.66 107 THR G CA 1
ATOM 2976 C C . THR B 1 107 ? 447.931 415.255 688.153 1.00 48.66 107 THR G C 1
ATOM 2977 O O . THR B 1 107 ? 447.801 415.510 686.955 1.00 48.66 107 THR G O 1
ATOM 2981 N N . HIS B 1 108 ? 449.002 414.673 688.659 1.00 44.90 108 HIS G N 1
ATOM 2982 C CA . HIS B 1 108 ? 450.132 414.302 687.830 1.00 44.90 108 HIS G CA 1
ATOM 2983 C C . HIS B 1 108 ? 450.300 412.798 687.922 1.00 44.90 108 HIS G C 1
ATOM 2984 O O . HIS B 1 108 ? 450.412 412.247 689.020 1.00 44.90 108 HIS G O 1
ATOM 2991 N N . ILE B 1 109 ? 450.303 412.135 686.773 1.00 43.69 109 ILE G N 1
ATOM 2992 C CA . ILE B 1 109 ? 450.610 410.713 686.754 1.00 43.69 109 ILE G CA 1
ATOM 2993 C C . ILE B 1 109 ? 452.095 410.552 686.483 1.00 43.69 109 ILE G C 1
ATOM 2994 O O . ILE B 1 109 ? 452.610 411.028 685.465 1.00 43.69 109 ILE G O 1
ATOM 2999 N N . THR B 1 110 ? 452.792 409.910 687.409 1.00 43.74 110 THR G N 1
ATOM 3000 C CA . THR B 1 110 ? 454.223 409.724 687.261 1.00 43.74 110 THR G CA 1
ATOM 3001 C C . THR B 1 110 ? 454.493 408.897 686.014 1.00 43.74 110 THR G C 1
ATOM 3002 O O . THR B 1 110 ? 453.825 407.890 685.772 1.00 43.74 110 THR G O 1
ATOM 3006 N N . TYR B 1 111 ? 455.457 409.334 685.204 1.00 45.65 111 TYR G N 1
ATOM 3007 C CA . TYR B 1 111 ? 455.660 408.674 683.921 1.00 45.65 111 TYR G CA 1
ATOM 3008 C C . TYR B 1 111 ? 456.066 407.223 684.119 1.00 45.65 111 TYR G C 1
ATOM 3009 O O . TYR B 1 111 ? 455.684 406.356 683.333 1.00 45.65 111 TYR G O 1
ATOM 3018 N N . GLN B 1 112 ? 456.838 406.940 685.167 1.00 47.72 112 GLN G N 1
ATOM 3019 C CA . GLN B 1 112 ? 457.226 405.559 685.430 1.00 47.72 112 GLN G CA 1
ATOM 3020 C C . GLN B 1 112 ? 456.024 404.713 685.839 1.00 47.72 112 GLN G C 1
ATOM 3021 O O . GLN B 1 112 ? 455.932 403.540 685.463 1.00 47.72 112 GLN G O 1
ATOM 3027 N N . LYS B 1 113 ? 455.086 405.286 686.596 1.00 45.20 113 LYS G N 1
ATOM 3028 C CA . LYS B 1 113 ? 453.838 404.573 686.857 1.00 45.20 113 LYS G CA 1
ATOM 3029 C C . LYS B 1 113 ? 452.968 404.482 685.616 1.00 45.20 113 LYS G C 1
ATOM 3030 O O . LYS B 1 113 ? 452.251 403.494 685.435 1.00 45.20 113 LYS G O 1
ATOM 3036 N N . LEU B 1 114 ? 452.999 405.505 684.767 1.00 46.15 114 LEU G N 1
ATOM 3037 C CA . LEU B 1 114 ? 452.265 405.441 683.511 1.00 46.15 114 LEU G CA 1
ATOM 3038 C C . LEU B 1 114 ? 452.776 404.300 682.648 1.00 46.15 114 LEU G C 1
ATOM 3039 O O . LEU B 1 114 ? 451.997 403.593 682.004 1.00 46.15 114 LEU G O 1
ATOM 3044 N N . ASP B 1 115 ? 454.087 404.127 682.599 1.00 46.08 115 ASP G N 1
ATOM 3045 C CA . ASP B 1 115 ? 454.657 403.082 681.768 1.00 46.08 115 ASP G CA 1
ATOM 3046 C C . ASP B 1 115 ? 454.517 401.706 682.398 1.00 46.08 115 ASP G C 1
ATOM 3047 O O . ASP B 1 115 ? 454.315 400.723 681.679 1.00 46.08 115 ASP G O 1
ATOM 3052 N N . ALA B 1 116 ? 454.611 401.613 683.727 1.00 45.44 116 ALA G N 1
ATOM 3053 C CA . ALA B 1 116 ? 454.560 400.316 684.392 1.00 45.44 116 ALA G CA 1
ATOM 3054 C C . ALA B 1 116 ? 453.245 399.594 684.152 1.00 45.44 116 ALA G C 1
ATOM 3055 O O . ALA B 1 116 ? 453.179 398.374 684.330 1.00 45.44 116 ALA G O 1
ATOM 3057 N N . TRP B 1 117 ? 452.207 400.316 683.747 1.00 42.83 117 TRP G N 1
ATOM 3058 C CA . TRP B 1 117 ? 450.904 399.752 683.435 1.00 42.83 117 TRP G CA 1
ATOM 3059 C C . TRP B 1 117 ? 450.586 399.879 681.953 1.00 42.83 117 TRP G C 1
ATOM 3060 O O . TRP B 1 117 ? 449.466 400.223 681.576 1.00 42.83 117 TRP G O 1
ATOM 3071 N N . ALA B 1 118 ? 451.569 399.616 681.106 1.00 46.00 118 ALA G N 1
ATOM 3072 C CA . ALA B 1 118 ? 451.332 399.685 679.673 1.00 46.00 118 ALA G CA 1
ATOM 3073 C C . ALA B 1 118 ? 450.523 398.512 679.155 1.00 46.00 118 ALA G C 1
ATOM 3074 O O . ALA B 1 118 ? 450.143 398.527 677.980 1.00 46.00 118 ALA G O 1
ATOM 3076 N N . LYS B 1 119 ? 450.260 397.495 679.979 1.00 47.31 119 LYS G N 1
ATOM 3077 C CA . LYS B 1 119 ? 449.348 396.442 679.550 1.00 47.31 119 LYS G CA 1
ATOM 3078 C C . LYS B 1 119 ? 447.994 397.015 679.182 1.00 47.31 119 LYS G C 1
ATOM 3079 O O . LYS B 1 119 ? 447.349 396.537 678.245 1.00 47.31 119 LYS G O 1
ATOM 3085 N N . PHE B 1 120 ? 447.566 398.047 679.894 1.00 47.86 120 PHE G N 1
ATOM 3086 C CA . PHE B 1 120 ? 446.223 398.586 679.783 1.00 47.86 120 PHE G CA 1
ATOM 3087 C C . PHE B 1 120 ? 446.281 399.782 678.849 1.00 47.86 120 PHE G C 1
ATOM 3088 O O . PHE B 1 120 ? 446.819 400.832 679.216 1.00 47.86 120 PHE G O 1
ATOM 3096 N N . ALA B 1 121 ? 445.744 399.625 677.643 1.00 53.97 121 ALA G N 1
ATOM 3097 C CA . ALA B 1 121 ? 445.743 400.741 676.709 1.00 53.97 121 ALA G CA 1
ATOM 3098 C C . ALA B 1 121 ? 444.953 401.911 677.271 1.00 53.97 121 ALA G C 1
ATOM 3099 O O . ALA B 1 121 ? 445.362 403.070 677.142 1.00 53.97 121 ALA G O 1
ATOM 3101 N N . ASP B 1 122 ? 443.828 401.624 677.916 1.00 54.34 122 ASP G N 1
ATOM 3102 C CA . ASP B 1 122 ? 442.934 402.641 678.439 1.00 54.34 122 ASP G CA 1
ATOM 3103 C C . ASP B 1 122 ? 443.295 403.077 679.854 1.00 54.34 122 ASP G C 1
ATOM 3104 O O . ASP B 1 122 ? 442.440 403.631 680.552 1.00 54.34 122 ASP G O 1
ATOM 3109 N N . PHE B 1 123 ? 444.529 402.831 680.296 1.00 47.55 123 PHE G N 1
ATOM 3110 C CA . PHE B 1 123 ? 444.893 403.195 681.659 1.00 47.55 123 PHE G CA 1
ATOM 3111 C C . PHE B 1 123 ? 444.699 404.681 681.897 1.00 47.55 123 PHE G C 1
ATOM 3112 O O . PHE B 1 123 ? 444.093 405.085 682.896 1.00 47.55 123 PHE G O 1
ATOM 3120 N N . GLN B 1 124 ? 445.196 405.517 680.983 1.00 50.09 124 GLN G N 1
ATOM 3121 C CA . GLN B 1 124 ? 444.998 406.951 681.140 1.00 50.09 124 GLN G CA 1
ATOM 3122 C C . GLN B 1 124 ? 443.521 407.293 681.136 1.00 50.09 124 GLN G C 1
ATOM 3123 O O . GLN B 1 124 ? 443.078 408.148 681.902 1.00 50.09 124 GLN G O 1
ATOM 3129 N N . THR B 1 125 ? 442.737 406.626 680.289 1.00 49.04 125 THR G N 1
ATOM 3130 C CA . THR B 1 125 ? 441.308 406.912 680.243 1.00 49.04 125 THR G CA 1
ATOM 3131 C C . THR B 1 125 ? 440.631 406.542 681.552 1.00 49.04 125 THR G C 1
ATOM 3132 O O . THR B 1 125 ? 439.772 407.280 682.044 1.00 49.04 125 THR G O 1
ATOM 3136 N N . ARG B 1 126 ? 441.006 405.411 682.143 1.00 50.86 126 ARG G N 1
ATOM 3137 C CA . ARG B 1 126 ? 440.342 405.008 683.375 1.00 50.86 126 ARG G CA 1
ATOM 3138 C C . ARG B 1 126 ? 440.753 405.883 684.553 1.00 50.86 126 ARG G C 1
ATOM 3139 O O . ARG B 1 126 ? 439.906 406.232 685.382 1.00 50.86 126 ARG G O 1
ATOM 3147 N N . ILE B 1 127 ? 442.028 406.261 684.645 1.00 46.42 127 ILE G N 1
ATOM 3148 C CA . ILE B 1 127 ? 442.430 407.149 685.732 1.00 46.42 127 ILE G CA 1
ATOM 3149 C C . ILE B 1 127 ? 441.791 408.519 685.551 1.00 46.42 127 ILE G C 1
ATOM 3150 O O . ILE B 1 127 ? 441.489 409.211 686.528 1.00 46.42 127 ILE G O 1
ATOM 3155 N N . ARG B 1 128 ? 441.543 408.920 684.304 1.00 50.57 128 ARG G N 1
ATOM 3156 C CA . ARG B 1 128 ? 440.825 410.160 684.036 1.00 50.57 128 ARG G CA 1
ATOM 3157 C C . ARG B 1 128 ? 439.385 410.083 684.520 1.00 50.57 128 ARG G C 1
ATOM 3158 O O . ARG B 1 128 ? 438.863 411.036 685.110 1.00 50.57 128 ARG G O 1
ATOM 3166 N N . ASP B 1 129 ? 438.718 408.960 684.276 1.00 47.15 129 ASP G N 1
ATOM 3167 C CA . ASP B 1 129 ? 437.355 408.803 684.767 1.00 47.15 129 ASP G CA 1
ATOM 3168 C C . ASP B 1 129 ? 437.321 408.863 686.286 1.00 47.15 129 ASP G C 1
ATOM 3169 O O . ASP B 1 129 ? 436.425 409.478 686.877 1.00 47.15 129 ASP G O 1
ATOM 3174 N N . ALA B 1 130 ? 438.301 408.238 686.936 1.00 44.64 130 ALA G N 1
ATOM 3175 C CA . ALA B 1 130 ? 438.359 408.281 688.391 1.00 44.64 130 ALA G CA 1
ATOM 3176 C C . ALA B 1 130 ? 438.540 409.704 688.897 1.00 44.64 130 ALA G C 1
ATOM 3177 O O . ALA B 1 130 ? 437.920 410.095 689.889 1.00 44.64 130 ALA G O 1
ATOM 3179 N N . ILE B 1 131 ? 439.394 410.493 688.243 1.00 44.64 131 ILE G N 1
ATOM 3180 C CA . ILE B 1 131 ? 439.596 411.857 688.713 1.00 44.64 131 ILE G CA 1
ATOM 3181 C C . ILE B 1 131 ? 438.366 412.715 688.455 1.00 44.64 131 ILE G C 1
ATOM 3182 O O . ILE B 1 131 ? 438.067 413.612 689.242 1.00 44.64 131 ILE G O 1
ATOM 3187 N N . ILE B 1 132 ? 437.620 412.461 687.379 1.00 43.04 132 ILE G N 1
ATOM 3188 C CA . ILE B 1 132 ? 436.375 413.203 687.189 1.00 43.04 132 ILE G CA 1
ATOM 3189 C C . ILE B 1 132 ? 435.374 412.874 688.288 1.00 43.04 132 ILE G C 1
ATOM 3190 O O . ILE B 1 132 ? 434.688 413.765 688.813 1.00 43.04 132 ILE G O 1
ATOM 3195 N N . LYS B 1 133 ? 435.260 411.598 688.648 1.00 43.75 133 LYS G N 1
ATOM 3196 C CA . LYS B 1 133 ? 434.340 411.228 689.716 1.00 43.75 133 LYS G CA 1
ATOM 3197 C C . LYS B 1 133 ? 434.711 411.942 691.009 1.00 43.75 133 LYS G C 1
ATOM 3198 O O . LYS B 1 133 ? 433.848 412.491 691.702 1.00 43.75 133 LYS G O 1
ATOM 3204 N N . ARG B 1 134 ? 436.002 411.970 691.335 1.00 46.30 134 ARG G N 1
ATOM 3205 C CA . ARG B 1 134 ? 436.419 412.644 692.552 1.00 46.30 134 ARG G CA 1
ATOM 3206 C C . ARG B 1 134 ? 436.211 414.143 692.447 1.00 46.30 134 ARG G C 1
ATOM 3207 O O . ARG B 1 134 ? 435.916 414.796 693.449 1.00 46.30 134 ARG G O 1
ATOM 3215 N N . GLN B 1 135 ? 436.347 414.706 691.252 1.00 45.15 135 GLN G N 1
ATOM 3216 C CA . GLN B 1 135 ? 436.097 416.130 691.091 1.00 45.15 135 GLN G CA 1
ATOM 3217 C C . GLN B 1 135 ? 434.631 416.457 691.308 1.00 45.15 135 GLN G C 1
ATOM 3218 O O . GLN B 1 135 ? 434.306 417.425 691.997 1.00 45.15 135 GLN G O 1
ATOM 3224 N N . ALA B 1 136 ? 433.733 415.666 690.732 1.00 44.21 136 ALA G N 1
ATOM 3225 C CA . ALA B 1 136 ? 432.314 415.897 690.976 1.00 44.21 136 ALA G CA 1
ATOM 3226 C C . ALA B 1 136 ? 431.989 415.717 692.454 1.00 44.21 136 ALA G C 1
ATOM 3227 O O . ALA B 1 136 ? 431.234 416.505 693.047 1.00 44.21 136 ALA G O 1
ATOM 3229 N N . LEU B 1 137 ? 432.570 414.690 693.068 1.00 45.88 137 LEU G N 1
ATOM 3230 C CA . LEU B 1 137 ? 432.354 414.449 694.486 1.00 45.88 137 LEU G CA 1
ATOM 3231 C C . LEU B 1 137 ? 432.863 415.606 695.330 1.00 45.88 137 LEU G C 1
ATOM 3232 O O . LEU B 1 137 ? 432.189 416.047 696.268 1.00 45.88 137 LEU G O 1
ATOM 3237 N N . ASP B 1 138 ? 434.051 416.117 695.014 1.00 47.59 138 ASP G N 1
ATOM 3238 C CA . ASP B 1 138 ? 434.584 417.252 695.751 1.00 47.59 138 ASP G CA 1
ATOM 3239 C C . ASP B 1 138 ? 433.799 418.526 695.484 1.00 47.59 138 ASP G C 1
ATOM 3240 O O . ASP B 1 138 ? 433.815 419.428 696.320 1.00 47.59 138 ASP G O 1
ATOM 3245 N N . ARG B 1 139 ? 433.097 418.615 694.360 1.00 40.44 139 ARG G N 1
ATOM 3246 C CA . ARG B 1 139 ? 432.170 419.720 694.167 1.00 40.44 139 ARG G CA 1
ATOM 3247 C C . ARG B 1 139 ? 431.098 419.714 695.243 1.00 40.44 139 ARG G C 1
ATOM 3248 O O . ARG B 1 139 ? 430.792 420.753 695.835 1.00 40.44 139 ARG G O 1
ATOM 3256 N N . ILE B 1 140 ? 430.533 418.544 695.534 1.00 43.72 140 ILE G N 1
ATOM 3257 C CA . ILE B 1 140 ? 429.567 418.458 696.632 1.00 43.72 140 ILE G CA 1
ATOM 3258 C C . ILE B 1 140 ? 430.221 418.823 697.956 1.00 43.72 140 ILE G C 1
ATOM 3259 O O . ILE B 1 140 ? 429.660 419.577 698.762 1.00 43.72 140 ILE G O 1
ATOM 3264 N N . MET B 1 141 ? 431.404 418.272 698.212 1.00 49.74 141 MET G N 1
ATOM 3265 C CA . MET B 1 141 ? 432.049 418.472 699.503 1.00 49.74 141 MET G CA 1
ATOM 3266 C C . MET B 1 141 ? 432.378 419.937 699.741 1.00 49.74 141 MET G C 1
ATOM 3267 O O . MET B 1 141 ? 432.178 420.454 700.847 1.00 49.74 141 MET G O 1
ATOM 3272 N N . ILE B 1 142 ? 432.860 420.632 698.715 1.00 46.70 142 ILE G N 1
ATOM 3273 C CA . ILE B 1 142 ? 433.114 422.061 698.843 1.00 46.70 142 ILE G CA 1
ATOM 3274 C C . ILE B 1 142 ? 431.805 422.820 698.999 1.00 46.70 142 ILE G C 1
ATOM 3275 O O . ILE B 1 142 ? 431.660 423.655 699.897 1.00 46.70 142 ILE G O 1
ATOM 3280 N N . GLY B 1 143 ? 430.824 422.526 698.143 1.00 44.60 143 GLY G N 1
ATOM 3281 C CA . GLY B 1 143 ? 429.578 423.265 698.179 1.00 44.60 143 GLY G CA 1
ATOM 3282 C C . GLY B 1 143 ? 428.867 423.169 699.509 1.00 44.60 143 GLY G C 1
ATOM 3283 O O . GLY B 1 143 ? 428.098 424.058 699.872 1.00 44.60 143 GLY G O 1
ATOM 3284 N N . PHE B 1 144 ? 429.103 422.094 700.250 1.00 45.92 144 PHE G N 1
ATOM 3285 C CA . PHE B 1 144 ? 428.506 421.976 701.571 1.00 45.92 144 PHE G CA 1
ATOM 3286 C C . PHE B 1 144 ? 429.465 422.308 702.703 1.00 45.92 144 PHE G C 1
ATOM 3287 O O . PHE B 1 144 ? 429.014 422.495 703.834 1.00 45.92 144 PHE G O 1
ATOM 3295 N N . ASN B 1 145 ? 430.765 422.392 702.438 1.00 51.27 145 ASN G N 1
ATOM 3296 C CA . ASN B 1 145 ? 431.728 422.674 703.488 1.00 51.27 145 ASN G CA 1
ATOM 3297 C C . ASN B 1 145 ? 432.487 423.972 703.308 1.00 51.27 145 ASN G C 1
ATOM 3298 O O . ASN B 1 145 ? 433.089 424.445 704.275 1.00 51.27 145 ASN G O 1
ATOM 3303 N N . GLY B 1 146 ? 432.499 424.550 702.115 1.00 52.46 146 GLY G N 1
ATOM 3304 C CA . GLY B 1 146 ? 433.286 425.743 701.899 1.00 52.46 146 GLY G CA 1
ATOM 3305 C C . GLY B 1 146 ? 432.804 426.909 702.728 1.00 52.46 146 GLY G C 1
ATOM 3306 O O . GLY B 1 146 ? 431.766 427.497 702.427 1.00 52.46 146 GLY G O 1
ATOM 3307 N N . VAL B 1 147 ? 433.557 427.263 703.766 1.00 56.90 147 VAL G N 1
ATOM 3308 C CA . VAL B 1 147 ? 433.179 428.354 704.651 1.00 56.90 147 VAL G CA 1
ATOM 3309 C C . VAL B 1 147 ? 433.859 429.662 704.290 1.00 56.90 147 VAL G C 1
ATOM 3310 O O . VAL B 1 147 ? 433.405 430.721 704.749 1.00 56.90 147 VAL G O 1
ATOM 3314 N N . SER B 1 148 ? 434.922 429.638 703.499 1.00 60.64 148 SER G N 1
ATOM 3315 C CA . SER B 1 148 ? 435.683 430.850 703.253 1.00 60.64 148 SER G CA 1
ATOM 3316 C C . SER B 1 148 ? 436.510 430.669 701.992 1.00 60.64 148 SER G C 1
ATOM 3317 O O . SER B 1 148 ? 436.560 429.588 701.404 1.00 60.64 148 SER G O 1
ATOM 3320 N N . ARG B 1 149 ? 437.164 431.747 701.587 1.00 60.88 149 ARG G N 1
ATOM 3321 C CA . ARG B 1 149 ? 438.036 431.736 700.420 1.00 60.88 149 ARG G CA 1
ATOM 3322 C C . ARG B 1 149 ? 439.433 432.144 700.867 1.00 60.88 149 ARG G C 1
ATOM 3323 O O . ARG B 1 149 ? 439.723 433.333 701.030 1.00 60.88 149 ARG G O 1
ATOM 3331 N N . ALA B 1 150 ? 440.296 431.158 701.073 1.00 69.37 150 ALA G N 1
ATOM 3332 C CA . ALA B 1 150 ? 441.709 431.415 701.293 1.00 69.37 150 ALA G CA 1
ATOM 3333 C C . ALA B 1 150 ? 442.401 431.440 699.940 1.00 69.37 150 ALA G C 1
ATOM 3334 O O . ALA B 1 150 ? 442.104 430.614 699.075 1.00 69.37 150 ALA G O 1
ATOM 3336 N N . ALA B 1 151 ? 443.305 432.402 699.750 1.00 68.60 151 ALA G N 1
ATOM 3337 C CA . ALA B 1 151 ? 444.009 432.491 698.477 1.00 68.60 151 ALA G CA 1
ATOM 3338 C C . ALA B 1 151 ? 444.731 431.190 698.169 1.00 68.60 151 ALA G C 1
ATOM 3339 O O . ALA B 1 151 ? 444.664 430.686 697.044 1.00 68.60 151 ALA G O 1
ATOM 3341 N N . THR B 1 152 ? 445.418 430.628 699.157 1.00 69.58 152 THR G N 1
ATOM 3342 C CA . THR B 1 152 ? 445.964 429.282 699.076 1.00 69.58 152 THR G CA 1
ATOM 3343 C C . THR B 1 152 ? 445.245 428.427 700.106 1.00 69.58 152 THR G C 1
ATOM 3344 O O . THR B 1 152 ? 445.137 428.818 701.272 1.00 69.58 152 THR G O 1
ATOM 3348 N N . SER B 1 153 ? 444.748 427.273 699.678 1.00 71.64 153 SER G N 1
ATOM 3349 C CA . SER B 1 153 ? 443.992 426.394 700.560 1.00 71.64 153 SER G CA 1
ATOM 3350 C C . SER B 1 153 ? 444.898 425.262 701.024 1.00 71.64 153 SER G C 1
ATOM 3351 O O . SER B 1 153 ? 445.411 424.491 700.207 1.00 71.64 153 SER G O 1
ATOM 3354 N N . ASP B 1 154 ? 445.103 425.168 702.332 1.00 73.49 154 ASP G N 1
ATOM 3355 C CA . ASP B 1 154 ? 445.840 424.049 702.897 1.00 73.49 154 ASP G CA 1
ATOM 3356 C C . ASP B 1 154 ? 445.013 422.778 702.775 1.00 73.49 154 ASP G C 1
ATOM 3357 O O . ASP B 1 154 ? 443.783 422.810 702.861 1.00 73.49 154 ASP G O 1
ATOM 3362 N N . ARG B 1 155 ? 445.696 421.657 702.557 1.00 68.79 155 ARG G N 1
ATOM 3363 C CA . ARG B 1 155 ? 445.071 420.344 702.552 1.00 68.79 155 ARG G CA 1
ATOM 3364 C C . ARG B 1 155 ? 445.396 419.538 703.797 1.00 68.79 155 ARG G C 1
ATOM 3365 O O . ARG B 1 155 ? 445.044 418.358 703.867 1.00 68.79 155 ARG G O 1
ATOM 3373 N N . VAL B 1 156 ? 446.066 420.138 704.775 1.00 71.63 156 VAL G N 1
ATOM 3374 C CA . VAL B 1 156 ? 446.415 419.435 706.001 1.00 71.63 156 VAL G CA 1
ATOM 3375 C C . VAL B 1 156 ? 445.439 419.854 707.088 1.00 71.63 156 VAL G C 1
ATOM 3376 O O . VAL B 1 156 ? 444.714 419.024 707.644 1.00 71.63 156 VAL G O 1
ATOM 3380 N N . ALA B 1 157 ? 445.411 421.148 707.394 1.00 73.46 157 ALA G N 1
ATOM 3381 C CA . ALA B 1 157 ? 444.480 421.672 708.382 1.00 73.46 157 ALA G CA 1
ATOM 3382 C C . ALA B 1 157 ? 443.083 421.872 707.820 1.00 73.46 157 ALA G C 1
ATOM 3383 O O . ALA B 1 157 ? 442.167 422.208 708.577 1.00 73.46 157 ALA G O 1
ATOM 3385 N N . ASN B 1 158 ? 442.900 421.681 706.518 1.00 72.12 158 ASN G N 1
ATOM 3386 C CA . ASN B 1 158 ? 441.594 421.780 705.876 1.00 72.12 158 ASN G CA 1
ATOM 3387 C C . ASN B 1 158 ? 441.381 420.545 705.014 1.00 72.12 158 ASN G C 1
ATOM 3388 O O . ASN B 1 158 ? 441.350 420.627 703.782 1.00 72.12 158 ASN G O 1
ATOM 3393 N N . PRO B 1 159 ? 441.244 419.372 705.636 1.00 70.51 159 PRO G N 1
ATOM 3394 C CA . PRO B 1 159 ? 441.062 418.150 704.843 1.00 70.51 159 PRO G CA 1
ATOM 3395 C C . PRO B 1 159 ? 439.733 418.108 704.123 1.00 70.51 159 PRO G C 1
ATOM 3396 O O . PRO B 1 159 ? 439.623 417.439 703.092 1.00 70.51 159 PRO G O 1
ATOM 3400 N N . MET B 1 160 ? 438.726 418.803 704.634 1.00 65.97 160 MET G N 1
ATOM 3401 C CA . MET B 1 160 ? 437.411 418.866 704.023 1.00 65.97 160 MET G CA 1
ATOM 3402 C C . MET B 1 160 ? 437.331 419.961 702.963 1.00 65.97 160 MET G C 1
ATOM 3403 O O . MET B 1 160 ? 436.268 420.165 702.370 1.00 65.97 160 MET G O 1
ATOM 3408 N N . LEU B 1 161 ? 438.447 420.635 702.683 1.00 60.67 161 LEU G N 1
ATOM 3409 C CA . LEU B 1 161 ? 438.496 421.765 701.758 1.00 60.67 161 LEU G CA 1
ATOM 3410 C C . LEU B 1 161 ? 437.548 422.870 702.180 1.00 60.67 161 LEU G C 1
ATOM 3411 O O . LEU B 1 161 ? 436.930 423.525 701.341 1.00 60.67 161 LEU G O 1
ATOM 3416 N N . GLN B 1 162 ? 437.438 423.092 703.484 1.00 63.36 162 GLN G N 1
ATOM 3417 C CA . GLN B 1 162 ? 436.452 424.038 703.975 1.00 63.36 162 GLN G CA 1
ATOM 3418 C C . GLN B 1 162 ? 436.722 425.461 703.510 1.00 63.36 162 GLN G C 1
ATOM 3419 O O . GLN B 1 162 ? 435.811 426.291 703.561 1.00 63.36 162 GLN G O 1
ATOM 3425 N N . ASP B 1 163 ? 437.932 425.772 703.044 1.00 65.17 163 ASP G N 1
ATOM 3426 C CA . ASP B 1 163 ? 438.241 427.136 702.636 1.00 65.17 163 ASP G CA 1
ATOM 3427 C C . ASP B 1 163 ? 438.606 427.262 701.163 1.00 65.17 163 ASP G C 1
ATOM 3428 O O . ASP B 1 163 ? 439.144 428.297 700.759 1.00 65.17 163 ASP G O 1
ATOM 3433 N N . VAL B 1 164 ? 438.334 426.245 700.348 1.00 57.80 164 VAL G N 1
ATOM 3434 C CA . VAL B 1 164 ? 438.606 426.369 698.922 1.00 57.80 164 VAL G CA 1
ATOM 3435 C C . VAL B 1 164 ? 437.627 427.336 698.270 1.00 57.80 164 VAL G C 1
ATOM 3436 O O . VAL B 1 164 ? 437.998 428.104 697.376 1.00 57.80 164 VAL G O 1
ATOM 3440 N N . ASN B 1 165 ? 436.372 427.319 698.696 1.00 53.61 165 ASN G N 1
ATOM 3441 C CA . ASN B 1 165 ? 435.365 428.208 698.137 1.00 53.61 165 ASN G CA 1
ATOM 3442 C C . ASN B 1 165 ? 434.290 428.438 699.189 1.00 53.61 165 ASN G C 1
ATOM 3443 O O . ASN B 1 165 ? 434.445 428.059 700.352 1.00 53.61 165 ASN G O 1
ATOM 3448 N N . LYS B 1 166 ? 433.192 429.065 698.784 1.00 52.84 166 LYS G N 1
ATOM 3449 C CA . LYS B 1 166 ? 432.078 429.362 699.677 1.00 52.84 166 LYS G CA 1
ATOM 3450 C C . LYS B 1 166 ? 430.869 428.576 699.192 1.00 52.84 166 LYS G C 1
ATOM 3451 O O . LYS B 1 166 ? 430.284 428.902 698.156 1.00 52.84 166 LYS G O 1
ATOM 3457 N N . GLY B 1 167 ? 430.492 427.546 699.940 1.00 48.12 167 GLY G N 1
ATOM 3458 C CA . GLY B 1 167 ? 429.427 426.666 699.521 1.00 48.12 167 GLY G CA 1
ATOM 3459 C C . GLY B 1 167 ? 428.052 427.234 699.780 1.00 48.12 167 GLY G C 1
ATOM 3460 O O . GLY B 1 167 ? 427.880 428.359 700.243 1.00 48.12 167 GLY G O 1
ATOM 3461 N N . TRP B 1 168 ? 427.044 426.420 699.468 1.00 42.80 168 TRP G N 1
ATOM 3462 C CA . TRP B 1 168 ? 425.663 426.854 699.638 1.00 42.80 168 TRP G CA 1
ATOM 3463 C C . TRP B 1 168 ? 425.392 427.245 701.080 1.00 42.80 168 TRP G C 1
ATOM 3464 O O . TRP B 1 168 ? 424.782 428.287 701.352 1.00 42.80 168 TRP G O 1
ATOM 3475 N N . LEU B 1 169 ? 425.838 426.416 702.021 1.00 53.69 169 LEU G N 1
ATOM 3476 C CA . LEU B 1 169 ? 425.558 426.696 703.419 1.00 53.69 169 LEU G CA 1
ATOM 3477 C C . LEU B 1 169 ? 426.202 428.001 703.849 1.00 53.69 169 LEU G C 1
ATOM 3478 O O . LEU B 1 169 ? 425.616 428.766 704.622 1.00 53.69 169 LEU G O 1
ATOM 3483 N N . GLN B 1 170 ? 427.403 428.291 703.349 1.00 54.24 170 GLN G N 1
ATOM 3484 C CA . GLN B 1 170 ? 428.018 429.557 703.714 1.00 54.24 170 GLN G CA 1
ATOM 3485 C C . GLN B 1 170 ? 427.331 430.730 703.031 1.00 54.24 170 GLN G C 1
ATOM 3486 O O . GLN B 1 170 ? 427.325 431.840 703.573 1.00 54.24 170 GLN G O 1
ATOM 3492 N N . ASN B 1 171 ? 426.737 430.511 701.859 1.00 54.19 171 ASN G N 1
ATOM 3493 C CA . ASN B 1 171 ? 425.900 431.556 701.285 1.00 54.19 171 ASN G CA 1
ATOM 3494 C C . ASN B 1 171 ? 424.724 431.867 702.195 1.00 54.19 171 ASN G C 1
ATOM 3495 O O . ASN B 1 171 ? 424.384 433.036 702.400 1.00 54.19 171 ASN G O 1
ATOM 3500 N N . LEU B 1 172 ? 424.097 430.839 702.769 1.00 56.40 172 LEU G N 1
ATOM 3501 C CA . LEU B 1 172 ? 423.003 431.098 703.702 1.00 56.40 172 LEU G CA 1
ATOM 3502 C C . LEU B 1 172 ? 423.494 431.791 704.966 1.00 56.40 172 LEU G C 1
ATOM 3503 O O . LEU B 1 172 ? 422.801 432.650 705.517 1.00 56.40 172 LEU G O 1
ATOM 3508 N N . ARG B 1 173 ? 424.677 431.429 705.445 1.00 57.66 173 ARG G N 1
ATOM 3509 C CA . ARG B 1 173 ? 425.175 432.064 706.655 1.00 57.66 173 ARG G CA 1
ATOM 3510 C C . ARG B 1 173 ? 425.651 433.490 706.421 1.00 57.66 173 ARG G C 1
ATOM 3511 O O . ARG B 1 173 ? 425.691 434.271 707.376 1.00 57.66 173 ARG G O 1
ATOM 3519 N N . GLU B 1 174 ? 426.018 433.854 705.192 1.00 60.76 174 GLU G N 1
ATOM 3520 C CA . GLU B 1 174 ? 426.465 435.219 704.940 1.00 60.76 174 GLU G CA 1
ATOM 3521 C C . GLU B 1 174 ? 425.348 436.135 704.466 1.00 60.76 174 GLU G C 1
ATOM 3522 O O . GLU B 1 174 ? 425.358 437.322 704.798 1.00 60.76 174 GLU G O 1
ATOM 3528 N N . GLN B 1 175 ? 424.391 435.618 703.707 1.00 60.37 175 GLN G N 1
ATOM 3529 C CA . GLN B 1 175 ? 423.252 436.390 703.236 1.00 60.37 175 GLN G CA 1
ATOM 3530 C C . GLN B 1 175 ? 421.974 435.667 703.633 1.00 60.37 175 GLN G C 1
ATOM 3531 O O . GLN B 1 175 ? 421.847 434.457 703.421 1.00 60.37 175 GLN G O 1
ATOM 3537 N N . ALA B 1 176 ? 421.045 436.412 704.225 1.00 63.90 176 ALA G N 1
ATOM 3538 C CA . ALA B 1 176 ? 419.874 435.883 704.909 1.00 63.90 176 ALA G CA 1
ATOM 3539 C C . ALA B 1 176 ? 420.301 434.943 706.029 1.00 63.90 176 ALA G C 1
ATOM 3540 O O . ALA B 1 176 ? 420.039 433.738 705.958 1.00 63.90 176 ALA G O 1
ATOM 3542 N N . PRO B 1 177 ? 420.970 435.447 707.068 1.00 64.62 177 PRO G N 1
ATOM 3543 C CA . PRO B 1 177 ? 421.290 434.582 708.209 1.00 64.62 177 PRO G CA 1
ATOM 3544 C C . PRO B 1 177 ? 420.066 434.139 708.974 1.00 64.62 177 PRO G C 1
ATOM 3545 O O . PRO B 1 177 ? 420.130 433.130 709.685 1.00 64.62 177 PRO G O 1
ATOM 3549 N N . GLN B 1 178 ? 418.952 434.866 708.853 1.00 65.36 178 GLN G N 1
ATOM 3550 C CA . GLN B 1 178 ? 417.729 434.472 709.540 1.00 65.36 178 GLN G CA 1
ATOM 3551 C C . GLN B 1 178 ? 417.315 433.061 709.162 1.00 65.36 178 GLN G C 1
ATOM 3552 O O . GLN B 1 178 ? 416.765 432.334 709.995 1.00 65.36 178 GLN G O 1
ATOM 3558 N N . ARG B 1 179 ? 417.592 432.645 707.927 1.00 63.07 179 ARG G N 1
ATOM 3559 C CA . ARG B 1 179 ? 417.316 431.277 707.517 1.00 63.07 179 ARG G CA 1
ATOM 3560 C C . ARG B 1 179 ? 418.175 430.264 708.254 1.00 63.07 179 ARG G C 1
ATOM 3561 O O . ARG B 1 179 ? 417.867 429.071 708.211 1.00 63.07 179 ARG G O 1
ATOM 3569 N N . VAL B 1 180 ? 419.236 430.701 708.916 1.00 68.68 180 VAL G N 1
ATOM 3570 C CA . VAL B 1 180 ? 420.144 429.806 709.618 1.00 68.68 180 VAL G CA 1
ATOM 3571 C C . VAL B 1 180 ? 419.802 429.830 711.095 1.00 68.68 180 VAL G C 1
ATOM 3572 O O . VAL B 1 180 ? 419.593 430.900 711.678 1.00 68.68 180 VAL G O 1
ATOM 3576 N N . MET B 1 181 ? 419.728 428.655 711.699 1.00 79.93 181 MET G N 1
ATOM 3577 C CA . MET B 1 181 ? 419.444 428.517 713.120 1.00 79.93 181 MET G CA 1
ATOM 3578 C C . MET B 1 181 ? 420.727 428.059 713.801 1.00 79.93 181 MET G C 1
ATOM 3579 O O . MET B 1 181 ? 421.230 426.967 713.519 1.00 79.93 181 MET G O 1
ATOM 3584 N N . LYS B 1 182 ? 421.266 428.898 714.679 1.00 84.67 182 LYS G N 1
ATOM 3585 C CA . LYS B 1 182 ? 422.495 428.583 715.395 1.00 84.67 182 LYS G CA 1
ATOM 3586 C C . LYS B 1 182 ? 422.259 428.238 716.854 1.00 84.67 182 LYS G C 1
ATOM 3587 O O . LYS B 1 182 ? 422.798 427.243 717.345 1.00 84.67 182 LYS G O 1
ATOM 3593 N N . GLU B 1 183 ? 421.467 429.035 717.560 1.00 90.87 183 GLU G N 1
ATOM 3594 C CA . GLU B 1 183 ? 421.162 428.802 718.963 1.00 90.87 183 GLU G CA 1
ATOM 3595 C C . GLU B 1 183 ? 419.734 428.296 719.073 1.00 90.87 183 GLU G C 1
ATOM 3596 O O . GLU B 1 183 ? 418.814 428.899 718.511 1.00 90.87 183 GLU G O 1
ATOM 3602 N N . GLY B 1 184 ? 419.555 427.196 719.792 1.00 97.52 184 GLY G N 1
ATOM 3603 C CA . GLY B 1 184 ? 418.249 426.584 719.899 1.00 97.52 184 GLY G CA 1
ATOM 3604 C C . GLY B 1 184 ? 417.343 427.344 720.838 1.00 97.52 184 GLY G C 1
ATOM 3605 O O . GLY B 1 184 ? 417.404 428.575 720.911 1.00 97.52 184 GLY G O 1
ATOM 3606 N N . LYS B 1 185 ? 416.511 426.621 721.581 1.00 102.85 185 LYS G N 1
ATOM 3607 C CA . LYS B 1 185 ? 415.579 427.244 722.518 1.00 102.85 185 LYS G CA 1
ATOM 3608 C C . LYS B 1 185 ? 416.373 427.770 723.710 1.00 102.85 185 LYS G C 1
ATOM 3609 O O . LYS B 1 185 ? 416.320 427.238 724.822 1.00 102.85 185 LYS G O 1
ATOM 3615 N N . ALA B 1 186 ? 417.123 428.839 723.459 1.00 101.06 186 ALA G N 1
ATOM 3616 C CA . ALA B 1 186 ? 417.958 429.501 724.459 1.00 101.06 186 ALA G CA 1
ATOM 3617 C C . ALA B 1 186 ? 418.909 428.509 725.125 1.00 101.06 186 ALA G C 1
ATOM 3618 O O . ALA B 1 186 ? 418.850 428.245 726.326 1.00 101.06 186 ALA G O 1
ATOM 3620 N N . ALA B 1 187 ? 419.792 427.949 724.310 1.00 101.29 187 ALA G N 1
ATOM 3621 C CA . ALA B 1 187 ? 420.818 427.034 724.777 1.00 101.29 187 ALA G CA 1
ATOM 3622 C C . ALA B 1 187 ? 422.192 427.653 724.564 1.00 101.29 187 ALA G C 1
ATOM 3623 O O . ALA B 1 187 ? 422.330 428.752 724.021 1.00 101.29 187 ALA G O 1
ATOM 3625 N N . ALA B 1 188 ? 423.224 426.925 724.991 1.00 99.63 188 ALA G N 1
ATOM 3626 C CA . ALA B 1 188 ? 424.597 427.429 724.954 1.00 99.63 188 ALA G CA 1
ATOM 3627 C C . ALA B 1 188 ? 425.152 427.395 723.528 1.00 99.63 188 ALA G C 1
ATOM 3628 O O . ALA B 1 188 ? 426.095 426.673 723.207 1.00 99.63 188 ALA G O 1
ATOM 3630 N N . GLY B 1 189 ? 424.540 428.203 722.665 1.00 94.80 189 GLY G N 1
ATOM 3631 C CA . GLY B 1 189 ? 424.973 428.310 721.287 1.00 94.80 189 GLY G CA 1
ATOM 3632 C C . GLY B 1 189 ? 424.790 427.063 720.452 1.00 94.80 189 GLY G C 1
ATOM 3633 O O . GLY B 1 189 ? 425.259 427.028 719.312 1.00 94.80 189 GLY G O 1
ATOM 3634 N N . LYS B 1 190 ? 424.107 426.047 720.977 1.00 90.41 190 LYS G N 1
ATOM 3635 C CA . LYS B 1 190 ? 423.942 424.765 720.310 1.00 90.41 190 LYS G CA 1
ATOM 3636 C C . LYS B 1 190 ? 422.463 424.420 720.250 1.00 90.41 190 LYS G C 1
ATOM 3637 O O . LYS B 1 190 ? 421.689 424.749 721.150 1.00 90.41 190 LYS G O 1
ATOM 3643 N N . ILE B 1 191 ? 422.076 423.740 719.180 1.00 90.02 191 ILE G N 1
ATOM 3644 C CA . ILE B 1 191 ? 420.707 423.281 718.998 1.00 90.02 191 ILE G CA 1
ATOM 3645 C C . ILE B 1 191 ? 420.624 421.902 719.637 1.00 90.02 191 ILE G C 1
ATOM 3646 O O . ILE B 1 191 ? 420.964 420.896 719.011 1.00 90.02 191 ILE G O 1
ATOM 3651 N N . THR B 1 192 ? 420.164 421.840 720.876 1.00 95.21 192 THR G N 1
ATOM 3652 C CA . THR B 1 192 ? 420.177 420.577 721.596 1.00 95.21 192 THR G CA 1
ATOM 3653 C C . THR B 1 192 ? 418.919 419.786 721.244 1.00 95.21 192 THR G C 1
ATOM 3654 O O . THR B 1 192 ? 418.184 420.140 720.319 1.00 95.21 192 THR G O 1
ATOM 3658 N N . VAL B 1 193 ? 418.667 418.696 721.960 1.00 99.08 193 VAL G N 1
ATOM 3659 C CA . VAL B 1 193 ? 417.548 417.812 721.686 1.00 99.08 193 VAL G CA 1
ATOM 3660 C C . VAL B 1 193 ? 416.774 417.573 722.976 1.00 99.08 193 VAL G C 1
ATOM 3661 O O . VAL B 1 193 ? 417.054 418.169 724.015 1.00 99.08 193 VAL G O 1
ATOM 3665 N N . GLY B 1 194 ? 415.791 416.677 722.892 1.00 105.14 194 GLY G N 1
ATOM 3666 C CA . GLY B 1 194 ? 414.852 416.452 723.977 1.00 105.14 194 GLY G CA 1
ATOM 3667 C C . GLY B 1 194 ? 415.474 415.964 725.265 1.00 105.14 194 GLY G C 1
ATOM 3668 O O . GLY B 1 194 ? 414.809 416.006 726.306 1.00 105.14 194 GLY G O 1
ATOM 3669 N N . GLY B 1 195 ? 416.720 415.498 725.230 1.00 104.68 195 GLY G N 1
ATOM 3670 C CA . GLY B 1 195 ? 417.388 415.152 726.468 1.00 104.68 195 GLY G CA 1
ATOM 3671 C C . GLY B 1 195 ? 417.826 416.340 727.296 1.00 104.68 195 GLY G C 1
ATOM 3672 O O . GLY B 1 195 ? 418.156 416.164 728.474 1.00 104.68 195 GLY G O 1
ATOM 3673 N N . ALA B 1 196 ? 417.822 417.539 726.719 1.00 104.37 196 ALA G N 1
ATOM 3674 C CA . ALA B 1 196 ? 418.298 418.750 727.383 1.00 104.37 196 ALA G CA 1
ATOM 3675 C C . ALA B 1 196 ? 417.102 419.659 727.653 1.00 104.37 196 ALA G C 1
ATOM 3676 O O . ALA B 1 196 ? 416.734 420.489 726.822 1.00 104.37 196 ALA G O 1
ATOM 3678 N N . GLY B 1 197 ? 416.504 419.495 728.826 1.00 102.84 197 GLY G N 1
ATOM 3679 C CA . GLY B 1 197 ? 415.404 420.356 729.228 1.00 102.84 197 GLY G CA 1
ATOM 3680 C C . GLY B 1 197 ? 414.253 420.257 728.252 1.00 102.84 197 GLY G C 1
ATOM 3681 O O . GLY B 1 197 ? 413.734 419.170 727.972 1.00 102.84 197 GLY G O 1
ATOM 3682 N N . ALA B 1 198 ? 413.839 421.410 727.729 1.00 104.54 198 ALA G N 1
ATOM 3683 C CA . ALA B 1 198 ? 412.799 421.498 726.707 1.00 104.54 198 ALA G CA 1
ATOM 3684 C C . ALA B 1 198 ? 413.396 422.243 725.518 1.00 104.54 198 ALA G C 1
ATOM 3685 O O . ALA B 1 198 ? 413.449 423.476 725.512 1.00 104.54 198 ALA G O 1
ATOM 3687 N N . ASP B 1 199 ? 413.855 421.495 724.514 1.00 101.59 199 ASP G N 1
ATOM 3688 C CA . ASP B 1 199 ? 414.459 422.109 723.336 1.00 101.59 199 ASP G CA 1
ATOM 3689 C C . ASP B 1 199 ? 414.228 421.190 722.139 1.00 101.59 199 ASP G C 1
ATOM 3690 O O . ASP B 1 199 ? 414.971 420.224 721.945 1.00 101.59 199 ASP G O 1
ATOM 3695 N N . TYR B 1 200 ? 413.188 421.486 721.358 1.00 97.74 200 TYR G N 1
ATOM 3696 C CA . TYR B 1 200 ? 412.971 420.883 720.046 1.00 97.74 200 TYR G CA 1
ATOM 3697 C C . TYR B 1 200 ? 412.772 419.374 720.039 1.00 97.74 200 TYR G C 1
ATOM 3698 O O . TYR B 1 200 ? 412.612 418.791 718.964 1.00 97.74 200 TYR G O 1
ATOM 3707 N N . GLY B 1 201 ? 412.769 418.732 721.201 1.00 102.98 201 GLY G N 1
ATOM 3708 C CA . GLY B 1 201 ? 412.529 417.299 721.223 1.00 102.98 201 GLY G CA 1
ATOM 3709 C C . GLY B 1 201 ? 413.502 416.562 720.325 1.00 102.98 201 GLY G C 1
ATOM 3710 O O . GLY B 1 201 ? 414.722 416.651 720.485 1.00 102.98 201 GLY G O 1
ATOM 3711 N N . ASN B 1 202 ? 412.958 415.829 719.359 1.00 98.11 202 ASN G N 1
ATOM 3712 C CA . ASN B 1 202 ? 413.752 415.077 718.401 1.00 98.11 202 ASN G CA 1
ATOM 3713 C C . ASN B 1 202 ? 414.080 415.946 717.190 1.00 98.11 202 ASN G C 1
ATOM 3714 O O . ASN B 1 202 ? 413.759 417.135 717.146 1.00 98.11 202 ASN G O 1
ATOM 3719 N N . LEU B 1 203 ? 414.729 415.359 716.183 1.00 90.47 203 LEU G N 1
ATOM 3720 C CA . LEU B 1 203 ? 414.987 416.091 714.951 1.00 90.47 203 LEU G CA 1
ATOM 3721 C C . LEU B 1 203 ? 413.713 416.386 714.181 1.00 90.47 203 LEU G C 1
ATOM 3722 O O . LEU B 1 203 ? 413.705 417.297 713.349 1.00 90.47 203 LEU G O 1
ATOM 3727 N N . ASP B 1 204 ? 412.649 415.624 714.421 1.00 92.12 204 ASP G N 1
ATOM 3728 C CA . ASP B 1 204 ? 411.412 415.823 713.676 1.00 92.12 204 ASP G CA 1
ATOM 3729 C C . ASP B 1 204 ? 410.802 417.182 713.975 1.00 92.12 204 ASP G C 1
ATOM 3730 O O . ASP B 1 204 ? 410.400 417.905 713.058 1.00 92.12 204 ASP G O 1
ATOM 3735 N N . ALA B 1 205 ? 410.735 417.555 715.251 1.00 91.47 205 ALA G N 1
ATOM 3736 C CA . ALA B 1 205 ? 410.222 418.872 715.601 1.00 91.47 205 ALA G CA 1
ATOM 3737 C C . ALA B 1 205 ? 411.120 419.969 715.054 1.00 91.47 205 ALA G C 1
ATOM 3738 O O . ALA B 1 205 ? 410.634 421.017 714.617 1.00 91.47 205 ALA G O 1
ATOM 3740 N N . LEU B 1 206 ? 412.434 419.755 715.088 1.00 87.35 206 LEU G N 1
ATOM 3741 C CA . LEU B 1 206 ? 413.354 420.765 714.585 1.00 87.35 206 LEU G CA 1
ATOM 3742 C C . LEU B 1 206 ? 413.140 421.016 713.102 1.00 87.35 206 LEU G C 1
ATOM 3743 O O . LEU B 1 206 ? 413.097 422.166 712.655 1.00 87.35 206 LEU G O 1
ATOM 3748 N N . VAL B 1 207 ? 413.008 419.948 712.320 1.00 83.65 207 VAL G N 1
ATOM 3749 C CA . VAL B 1 207 ? 412.753 420.113 710.896 1.00 83.65 207 VAL G CA 1
ATOM 3750 C C . VAL B 1 207 ? 411.371 420.702 710.669 1.00 83.65 207 VAL G C 1
ATOM 3751 O O . VAL B 1 207 ? 411.165 421.491 709.743 1.00 83.65 207 VAL G O 1
ATOM 3755 N N . TYR B 1 208 ? 410.401 420.347 711.512 1.00 84.19 208 TYR G N 1
ATOM 3756 C CA . TYR B 1 208 ? 409.083 420.947 711.371 1.00 84.19 208 TYR G CA 1
ATOM 3757 C C . TYR B 1 208 ? 409.130 422.452 711.604 1.00 84.19 208 TYR G C 1
ATOM 3758 O O . TYR B 1 208 ? 408.506 423.222 710.864 1.00 84.19 208 TYR G O 1
ATOM 3767 N N . ASP B 1 209 ? 409.864 422.892 712.623 1.00 82.14 209 ASP G N 1
ATOM 3768 C CA . ASP B 1 209 ? 410.001 424.325 712.848 1.00 82.14 209 ASP G CA 1
ATOM 3769 C C . ASP B 1 209 ? 410.797 424.985 711.736 1.00 82.14 209 ASP G C 1
ATOM 3770 O O . ASP B 1 209 ? 410.489 426.111 711.336 1.00 82.14 209 ASP G O 1
ATOM 3775 N N . ILE B 1 210 ? 411.821 424.311 711.224 1.00 76.49 210 ILE G N 1
ATOM 3776 C CA . ILE B 1 210 ? 412.551 424.853 710.083 1.00 76.49 210 ILE G CA 1
ATOM 3777 C C . ILE B 1 210 ? 411.620 425.009 708.891 1.00 76.49 210 ILE G C 1
ATOM 3778 O O . ILE B 1 210 ? 411.621 426.041 708.209 1.00 76.49 210 ILE G O 1
ATOM 3783 N N . THR B 1 211 ? 410.804 423.992 708.626 1.00 76.30 211 THR G N 1
ATOM 3784 C CA . THR B 1 211 ? 409.914 424.039 707.475 1.00 76.30 211 THR G CA 1
ATOM 3785 C C . THR B 1 211 ? 408.864 425.128 707.630 1.00 76.30 211 THR G C 1
ATOM 3786 O O . THR B 1 211 ? 408.548 425.834 706.668 1.00 76.30 211 THR G O 1
ATOM 3790 N N . ASN B 1 212 ? 408.312 425.282 708.832 1.00 75.95 212 ASN G N 1
ATOM 3791 C CA . ASN B 1 212 ? 407.244 426.259 709.007 1.00 75.95 212 ASN G CA 1
ATOM 3792 C C . ASN B 1 212 ? 407.795 427.661 709.221 1.00 75.95 212 ASN G C 1
ATOM 3793 O O . ASN B 1 212 ? 407.461 428.585 708.471 1.00 75.95 212 ASN G O 1
ATOM 3798 N N . HIS B 1 213 ? 408.645 427.842 710.224 1.00 74.04 213 HIS G N 1
ATOM 3799 C CA . HIS B 1 213 ? 409.115 429.172 710.583 1.00 74.04 213 HIS G CA 1
ATOM 3800 C C . HIS B 1 213 ? 410.143 429.701 709.589 1.00 74.04 213 HIS G C 1
ATOM 3801 O O . HIS B 1 213 ? 409.927 430.741 708.961 1.00 74.04 213 HIS G O 1
ATOM 3808 N N . LEU B 1 214 ? 411.258 428.990 709.428 1.00 68.51 214 LEU G N 1
ATOM 3809 C CA . LEU B 1 214 ? 412.356 429.522 708.630 1.00 68.51 214 LEU G CA 1
ATOM 3810 C C . LEU B 1 214 ? 412.017 429.519 707.146 1.00 68.51 214 LEU G C 1
ATOM 3811 O O . LEU B 1 214 ? 412.047 430.566 706.492 1.00 68.51 214 LEU G O 1
ATOM 3816 N N . VAL B 1 215 ? 411.700 428.348 706.592 1.00 64.17 215 VAL G N 1
ATOM 3817 C CA . VAL B 1 215 ? 411.263 428.296 705.204 1.00 64.17 215 VAL G CA 1
ATOM 3818 C C . VAL B 1 215 ? 410.007 429.133 705.045 1.00 64.17 215 VAL G C 1
ATOM 3819 O O . VAL B 1 215 ? 409.128 429.135 705.916 1.00 64.17 215 VAL G O 1
ATOM 3823 N N . GLU B 1 216 ? 409.933 429.885 703.950 1.00 56.48 216 GLU G N 1
ATOM 3824 C CA . GLU B 1 216 ? 408.748 430.689 703.691 1.00 56.48 216 GLU G CA 1
ATOM 3825 C C . GLU B 1 216 ? 407.527 429.792 703.589 1.00 56.48 216 GLU G C 1
ATOM 3826 O O . GLU B 1 216 ? 407.572 428.729 702.965 1.00 56.48 216 GLU G O 1
ATOM 3828 N N . PRO B 1 217 ? 406.428 430.237 704.196 1.00 54.86 217 PRO G N 1
ATOM 3829 C CA . PRO B 1 217 ? 405.278 429.368 704.397 1.00 54.86 217 PRO G CA 1
ATOM 3830 C C . PRO B 1 217 ? 404.686 428.861 703.093 1.00 54.86 217 PRO G C 1
ATOM 3831 O O . PRO B 1 217 ? 403.968 427.856 703.108 1.00 54.86 217 PRO G O 1
ATOM 3833 N N . TRP B 1 218 ? 404.962 429.511 701.966 1.00 49.86 218 TRP G N 1
ATOM 3834 C CA . TRP B 1 218 ? 404.437 429.034 700.697 1.00 49.86 218 TRP G CA 1
ATOM 3835 C C . TRP B 1 218 ? 405.304 427.951 700.074 1.00 49.86 218 TRP G C 1
ATOM 3836 O O . TRP B 1 218 ? 405.065 427.563 698.924 1.00 49.86 218 TRP G O 1
ATOM 3847 N N . TYR B 1 219 ? 406.307 427.459 700.802 1.00 52.18 219 TYR G N 1
ATOM 3848 C CA . TYR B 1 219 ? 407.072 426.295 700.382 1.00 52.18 219 TYR G CA 1
ATOM 3849 C C . TYR B 1 219 ? 406.852 425.079 701.263 1.00 52.18 219 TYR G C 1
ATOM 3850 O O . TYR B 1 219 ? 407.153 423.966 700.827 1.00 52.18 219 TYR G O 1
ATOM 3859 N N . ALA B 1 220 ? 406.333 425.250 702.479 1.00 55.74 220 ALA G N 1
ATOM 3860 C CA . ALA B 1 220 ? 406.138 424.099 703.350 1.00 55.74 220 ALA G CA 1
ATOM 3861 C C . ALA B 1 220 ? 405.250 423.056 702.692 1.00 55.74 220 ALA G C 1
ATOM 3862 O O . ALA B 1 220 ? 405.545 421.856 702.755 1.00 55.74 220 ALA G O 1
ATOM 3864 N N . GLU B 1 221 ? 404.180 423.489 702.034 1.00 54.40 221 GLU G N 1
ATOM 3865 C CA . GLU B 1 221 ? 403.305 422.567 701.325 1.00 54.40 221 GLU G CA 1
ATOM 3866 C C . GLU B 1 221 ? 403.975 421.925 700.122 1.00 54.40 221 GLU G C 1
ATOM 3867 O O . GLU B 1 221 ? 403.453 420.935 699.599 1.00 54.40 221 GLU G O 1
ATOM 3873 N N . ASP B 1 222 ? 405.101 422.460 699.668 1.00 51.02 222 ASP G N 1
ATOM 3874 C CA . ASP B 1 222 ? 405.786 421.883 698.521 1.00 51.02 222 ASP G CA 1
ATOM 3875 C C . ASP B 1 222 ? 406.236 420.464 698.861 1.00 51.02 222 ASP G C 1
ATOM 3876 O O . ASP B 1 222 ? 406.660 420.211 699.997 1.00 51.02 222 ASP G O 1
ATOM 3881 N N . PRO B 1 223 ? 406.128 419.514 697.933 1.00 49.65 223 PRO G N 1
ATOM 3882 C CA . PRO B 1 223 ? 406.555 418.140 698.206 1.00 49.65 223 PRO G CA 1
ATOM 3883 C C . PRO B 1 223 ? 408.041 417.878 698.014 1.00 49.65 223 PRO G C 1
ATOM 3884 O O . PRO B 1 223 ? 408.475 416.743 698.220 1.00 49.65 223 PRO G O 1
ATOM 3888 N N . ASP B 1 224 ? 408.842 418.869 697.630 1.00 50.33 224 ASP G N 1
ATOM 3889 C CA . ASP B 1 224 ? 410.248 418.633 697.343 1.00 50.33 224 ASP G CA 1
ATOM 3890 C C . ASP B 1 224 ? 411.195 419.150 698.416 1.00 50.33 224 ASP G C 1
ATOM 3891 O O . ASP B 1 224 ? 412.408 419.131 698.202 1.00 50.33 224 ASP G O 1
ATOM 3896 N N . LEU B 1 225 ? 410.691 419.605 699.558 1.00 49.41 225 LEU G N 1
ATOM 3897 C CA . LEU B 1 225 ? 411.572 419.985 700.661 1.00 49.41 225 LEU G CA 1
ATOM 3898 C C . LEU B 1 225 ? 412.207 418.736 701.235 1.00 49.41 225 LEU G C 1
ATOM 3899 O O . LEU B 1 225 ? 411.599 418.025 702.034 1.00 49.41 225 LEU G O 1
ATOM 3904 N N . VAL B 1 226 ? 413.441 418.468 700.830 1.00 47.77 226 VAL G N 1
ATOM 3905 C CA . VAL B 1 226 ? 414.203 417.341 701.329 1.00 47.77 226 VAL G CA 1
ATOM 3906 C C . VAL B 1 226 ? 415.153 417.846 702.398 1.00 47.77 226 VAL G C 1
ATOM 3907 O O . VAL B 1 226 ? 415.581 419.009 702.373 1.00 47.77 226 VAL G O 1
ATOM 3911 N N . VAL B 1 227 ? 415.465 416.971 703.348 1.00 52.95 227 VAL G N 1
ATOM 3912 C CA . VAL B 1 227 ? 416.429 417.256 704.399 1.00 52.95 227 VAL G CA 1
ATOM 3913 C C . VAL B 1 227 ? 417.766 416.681 703.952 1.00 52.95 227 VAL G C 1
ATOM 3914 O O . VAL B 1 227 ? 417.973 415.469 703.965 1.00 52.95 227 VAL G O 1
ATOM 3918 N N . VAL B 1 228 ? 418.677 417.560 703.559 1.00 53.13 228 VAL G N 1
ATOM 3919 C CA . VAL B 1 228 ? 420.027 417.160 703.195 1.00 53.13 228 VAL G CA 1
ATOM 3920 C C . VAL B 1 228 ? 420.821 416.992 704.484 1.00 53.13 228 VAL G C 1
ATOM 3921 O O . VAL B 1 228 ? 420.891 417.911 705.303 1.00 53.13 228 VAL G O 1
ATOM 3925 N N . CYS B 1 229 ? 421.414 415.819 704.676 1.00 59.41 229 CYS G N 1
ATOM 3926 C CA . CYS B 1 229 ? 422.087 415.542 705.934 1.00 59.41 229 CYS G CA 1
ATOM 3927 C C . CYS B 1 229 ? 423.074 414.403 705.748 1.00 59.41 229 CYS G C 1
ATOM 3928 O O . CYS B 1 229 ? 422.963 413.604 704.818 1.00 59.41 229 CYS G O 1
ATOM 3931 N N . GLY B 1 230 ? 424.036 414.335 706.665 1.00 65.14 230 GLY G N 1
ATOM 3932 C CA . GLY B 1 230 ? 425.013 413.272 706.633 1.00 65.14 230 GLY G CA 1
ATOM 3933 C C . GLY B 1 230 ? 424.511 411.997 707.275 1.00 65.14 230 GLY G C 1
ATOM 3934 O O . GLY B 1 230 ? 423.533 411.981 708.018 1.00 65.14 230 GLY G O 1
ATOM 3935 N N . ARG B 1 231 ? 425.214 410.904 706.979 1.00 66.64 231 ARG G N 1
ATOM 3936 C CA . ARG B 1 231 ? 424.811 409.605 707.501 1.00 66.64 231 ARG G CA 1
ATOM 3937 C C . ARG B 1 231 ? 424.878 409.581 709.018 1.00 66.64 231 ARG G C 1
ATOM 3938 O O . ARG B 1 231 ? 424.014 408.996 709.677 1.00 66.64 231 ARG G O 1
ATOM 3946 N N . ASN B 1 232 ? 425.907 410.204 709.593 1.00 73.78 232 ASN G N 1
ATOM 3947 C CA . ASN B 1 232 ? 426.090 410.142 711.038 1.00 73.78 232 ASN G CA 1
ATOM 3948 C C . ASN B 1 232 ? 424.918 410.766 711.782 1.00 73.78 232 ASN G C 1
ATOM 3949 O O . ASN B 1 232 ? 424.550 410.297 712.866 1.00 73.78 232 ASN G O 1
ATOM 3954 N N . LEU B 1 233 ? 424.316 411.817 711.220 1.00 74.50 233 LEU G N 1
ATOM 3955 C CA . LEU B 1 233 ? 423.124 412.391 711.834 1.00 74.50 233 LEU G CA 1
ATOM 3956 C C . LEU B 1 233 ? 421.985 411.385 711.858 1.00 74.50 233 LEU G C 1
ATOM 3957 O O . LEU B 1 233 ? 421.343 411.175 712.893 1.00 74.50 233 LEU G O 1
ATOM 3962 N N . LEU B 1 234 ? 421.723 410.743 710.721 1.00 77.91 234 LEU G N 1
ATOM 3963 C CA . LEU B 1 234 ? 420.695 409.711 710.682 1.00 77.91 234 LEU G CA 1
ATOM 3964 C C . LEU B 1 234 ? 421.057 408.546 711.592 1.00 77.91 234 LEU G C 1
ATOM 3965 O O . LEU B 1 234 ? 420.180 407.937 712.213 1.00 77.91 234 LEU G O 1
ATOM 3970 N N . SER B 1 235 ? 422.342 408.210 711.667 1.00 79.69 235 SER G N 1
ATOM 3971 C CA . SER B 1 235 ? 422.769 407.125 712.538 1.00 79.69 235 SER G CA 1
ATOM 3972 C C . SER B 1 235 ? 422.378 407.405 713.979 1.00 79.69 235 SER G C 1
ATOM 3973 O O . SER B 1 235 ? 421.822 406.540 714.660 1.00 79.69 235 SER G O 1
ATOM 3976 N N . ASP B 1 236 ? 422.648 408.618 714.458 1.00 82.53 236 ASP G N 1
ATOM 3977 C CA . ASP B 1 236 ? 422.272 408.965 715.823 1.00 82.53 236 ASP G CA 1
ATOM 3978 C C . ASP B 1 236 ? 420.775 409.179 715.976 1.00 82.53 236 ASP G C 1
ATOM 3979 O O . ASP B 1 236 ? 420.264 409.096 717.097 1.00 82.53 236 ASP G O 1
ATOM 3984 N N . LYS B 1 237 ? 420.065 409.472 714.888 1.00 87.20 237 LYS G N 1
ATOM 3985 C CA . LYS B 1 237 ? 418.612 409.555 714.968 1.00 87.20 237 LYS G CA 1
ATOM 3986 C C . LYS B 1 237 ? 417.982 408.171 715.060 1.00 87.20 237 LYS G C 1
ATOM 3987 O O . LYS B 1 237 ? 417.059 407.955 715.851 1.00 87.20 237 LYS G O 1
ATOM 3993 N N . TYR B 1 238 ? 418.475 407.222 714.269 1.00 87.05 238 TYR G N 1
ATOM 3994 C CA . TYR B 1 238 ? 417.874 405.897 714.199 1.00 87.05 238 TYR G CA 1
ATOM 3995 C C . TYR B 1 238 ? 418.467 404.905 715.187 1.00 87.05 238 TYR G C 1
ATOM 3996 O O . TYR B 1 238 ? 417.886 403.833 715.376 1.00 87.05 238 TYR G O 1
ATOM 4005 N N . PHE B 1 239 ? 419.604 405.215 715.804 1.00 92.39 239 PHE G N 1
ATOM 4006 C CA . PHE B 1 239 ? 420.193 404.269 716.749 1.00 92.39 239 PHE G CA 1
ATOM 4007 C C . PHE B 1 239 ? 419.333 404.051 717.984 1.00 92.39 239 PHE G C 1
ATOM 4008 O O . PHE B 1 239 ? 419.101 402.883 718.342 1.00 92.39 239 PHE G O 1
ATOM 4016 N N . PRO B 1 240 ? 418.835 405.081 718.675 1.00 98.15 240 PRO G N 1
ATOM 4017 C CA . PRO B 1 240 ? 417.964 404.811 719.826 1.00 98.15 240 PRO G CA 1
ATOM 4018 C C . PRO B 1 240 ? 416.702 404.071 719.448 1.00 98.15 240 PRO G C 1
ATOM 4019 O O . PRO B 1 240 ? 416.044 403.506 720.326 1.00 98.15 240 PRO G O 1
ATOM 4023 N N . LEU B 1 241 ? 416.338 404.059 718.169 1.00 99.37 241 LEU G N 1
ATOM 4024 C CA . LEU B 1 241 ? 415.128 403.363 717.760 1.00 99.37 241 LEU G CA 1
ATOM 4025 C C . LEU B 1 241 ? 415.319 401.853 717.728 1.00 99.37 241 LEU G C 1
ATOM 4026 O O . LEU B 1 241 ? 414.340 401.111 717.838 1.00 99.37 241 LEU G O 1
ATOM 4031 N N . VAL B 1 242 ? 416.553 401.374 717.583 1.00 98.38 242 VAL G N 1
ATOM 4032 C CA . VAL B 1 242 ? 416.751 399.977 717.209 1.00 98.38 242 VAL G CA 1
ATOM 4033 C C . VAL B 1 242 ? 417.545 399.183 718.230 1.00 98.38 242 VAL G C 1
ATOM 4034 O O . VAL B 1 242 ? 418.073 398.114 717.906 1.00 98.38 242 VAL G O 1
ATOM 4038 N N . ASN B 1 243 ? 417.651 399.677 719.458 1.00 106.59 243 ASN G N 1
ATOM 4039 C CA . ASN B 1 243 ? 418.290 398.886 720.499 1.00 106.59 243 ASN G CA 1
ATOM 4040 C C . ASN B 1 243 ? 417.567 398.955 721.833 1.00 106.59 243 ASN G C 1
ATOM 4041 O O . ASN B 1 243 ? 418.188 398.684 722.863 1.00 106.59 243 ASN G O 1
ATOM 4046 N N . ARG B 1 244 ? 416.284 399.308 721.850 1.00 120.94 244 ARG G N 1
ATOM 4047 C CA . ARG B 1 244 ? 415.557 399.488 723.096 1.00 120.94 244 ARG G CA 1
ATOM 4048 C C . ARG B 1 244 ? 415.147 398.181 723.761 1.00 120.94 244 ARG G C 1
ATOM 4049 O O . ARG B 1 244 ? 414.971 398.166 724.984 1.00 120.94 244 ARG G O 1
ATOM 4057 N N . ASP B 1 245 ? 414.996 397.099 722.997 1.00 119.01 245 ASP G N 1
ATOM 4058 C CA . ASP B 1 245 ? 414.510 395.818 723.521 1.00 119.01 245 ASP G CA 1
ATOM 4059 C C . ASP B 1 245 ? 413.133 395.970 724.163 1.00 119.01 245 ASP G C 1
ATOM 4060 O O . ASP B 1 245 ? 412.944 395.700 725.350 1.00 119.01 245 ASP G O 1
ATOM 4065 N N . ARG B 1 246 ? 412.166 396.422 723.371 1.00 129.80 246 ARG G N 1
ATOM 4066 C CA . ARG B 1 246 ? 410.816 396.655 723.850 1.00 129.80 246 ARG G CA 1
ATOM 4067 C C . ARG B 1 246 ? 409.848 395.631 723.255 1.00 129.80 246 ARG G C 1
ATOM 4068 O O . ARG B 1 246 ? 410.240 394.670 722.589 1.00 129.80 246 ARG G O 1
ATOM 4076 N N . ASP B 1 247 ? 408.553 395.854 723.504 1.00 134.04 247 ASP G N 1
ATOM 4077 C CA . ASP B 1 247 ? 407.500 394.992 722.993 1.00 134.04 247 ASP G CA 1
ATOM 4078 C C . ASP B 1 247 ? 407.546 394.952 721.467 1.00 134.04 247 ASP G C 1
ATOM 4079 O O . ASP B 1 247 ? 408.045 395.883 720.831 1.00 134.04 247 ASP G O 1
ATOM 4084 N N . PRO B 1 248 ? 407.035 393.865 720.853 1.00 128.16 248 PRO G N 1
ATOM 4085 C CA . PRO B 1 248 ? 407.261 393.646 719.419 1.00 128.16 248 PRO G CA 1
ATOM 4086 C C . PRO B 1 248 ? 406.889 394.831 718.555 1.00 128.16 248 PRO G C 1
ATOM 4087 O O . PRO B 1 248 ? 407.749 395.364 717.853 1.00 128.16 248 PRO G O 1
ATOM 4091 N N . VAL B 1 249 ? 405.632 395.272 718.630 1.00 125.62 249 VAL G N 1
ATOM 4092 C CA . VAL B 1 249 ? 405.161 396.351 717.765 1.00 125.62 249 VAL G CA 1
ATOM 4093 C C . VAL B 1 249 ? 406.078 397.563 717.835 1.00 125.62 249 VAL G C 1
ATOM 4094 O O . VAL B 1 249 ? 406.268 398.265 716.836 1.00 125.62 249 VAL G O 1
ATOM 4098 N N . GLN B 1 250 ? 406.691 397.807 718.994 1.00 125.71 250 GLN G N 1
ATOM 4099 C CA . GLN B 1 250 ? 407.626 398.918 719.100 1.00 125.71 250 GLN G CA 1
ATOM 4100 C C . GLN B 1 250 ? 408.808 398.726 718.161 1.00 125.71 250 GLN G C 1
ATOM 4101 O O . GLN B 1 250 ? 409.098 399.590 717.328 1.00 125.71 250 GLN G O 1
ATOM 4107 N N . GLN B 1 251 ? 409.476 397.575 718.255 1.00 116.37 251 GLN G N 1
ATOM 4108 C CA . GLN B 1 251 ? 410.613 397.310 717.380 1.00 116.37 251 GLN G CA 1
ATOM 4109 C C . GLN B 1 251 ? 410.185 397.264 715.924 1.00 116.37 251 GLN G C 1
ATOM 4110 O O . GLN B 1 251 ? 410.942 397.661 715.032 1.00 116.37 251 GLN G O 1
ATOM 4116 N N . ILE B 1 252 ? 408.961 396.820 715.673 1.00 112.73 252 ILE G N 1
ATOM 4117 C CA . ILE B 1 252 ? 408.461 396.636 714.320 1.00 112.73 252 ILE G CA 1
ATOM 4118 C C . ILE B 1 252 ? 408.236 397.975 713.638 1.00 112.73 252 ILE G C 1
ATOM 4119 O O . ILE B 1 252 ? 408.701 398.225 712.517 1.00 112.73 252 ILE G O 1
ATOM 4124 N N . ALA B 1 253 ? 407.539 398.874 714.321 1.00 109.42 253 ALA G N 1
ATOM 4125 C CA . ALA B 1 253 ? 407.326 400.196 713.763 1.00 109.42 253 ALA G CA 1
ATOM 4126 C C . ALA B 1 253 ? 408.630 400.980 713.712 1.00 109.42 253 ALA G C 1
ATOM 4127 O O . ALA B 1 253 ? 408.812 401.838 712.842 1.00 109.42 253 ALA G O 1
ATOM 4129 N N . ALA B 1 254 ? 409.555 400.710 714.641 1.00 103.02 254 ALA G N 1
ATOM 4130 C CA . ALA B 1 254 ? 410.860 401.360 714.578 1.00 103.02 254 ALA G CA 1
ATOM 4131 C C . ALA B 1 254 ? 411.598 400.965 713.309 1.00 103.02 254 ALA G C 1
ATOM 4132 O O . ALA B 1 254 ? 412.290 401.787 712.695 1.00 103.02 254 ALA G O 1
ATOM 4134 N N . ASP B 1 255 ? 411.464 399.706 712.902 1.00 97.58 255 ASP G N 1
ATOM 4135 C CA . ASP B 1 255 ? 412.029 399.284 711.629 1.00 97.58 255 ASP G CA 1
ATOM 4136 C C . ASP B 1 255 ? 411.376 400.022 710.469 1.00 97.58 255 ASP G C 1
ATOM 4137 O O . ASP B 1 255 ? 412.048 400.378 709.494 1.00 97.58 255 ASP G O 1
ATOM 4142 N N . LEU B 1 256 ? 410.067 400.271 710.559 1.00 90.53 256 LEU G N 1
ATOM 4143 C CA . LEU B 1 256 ? 409.407 401.050 709.512 1.00 90.53 256 LEU G CA 1
ATOM 4144 C C . LEU B 1 256 ? 410.053 402.418 709.351 1.00 90.53 256 LEU G C 1
ATOM 4145 O O . LEU B 1 256 ? 410.265 402.884 708.227 1.00 90.53 256 LEU G O 1
ATOM 4150 N N . ILE B 1 257 ? 410.372 403.078 710.463 1.00 89.11 257 ILE G N 1
ATOM 4151 C CA . ILE B 1 257 ? 410.986 404.401 710.391 1.00 89.11 257 ILE G CA 1
ATOM 4152 C C . ILE B 1 257 ? 412.368 404.328 709.759 1.00 89.11 257 ILE G C 1
ATOM 4153 O O . ILE B 1 257 ? 412.673 405.067 708.820 1.00 89.11 257 ILE G O 1
ATOM 4158 N N . ILE B 1 258 ? 413.225 403.437 710.259 1.00 86.35 258 ILE G N 1
ATOM 4159 C CA . ILE B 1 258 ? 414.594 403.422 709.754 1.00 86.35 258 ILE G CA 1
ATOM 4160 C C . ILE B 1 258 ? 414.621 402.999 708.295 1.00 86.35 258 ILE G C 1
ATOM 4161 O O . ILE B 1 258 ? 415.575 403.302 707.572 1.00 86.35 258 ILE G O 1
ATOM 4166 N N . SER B 1 259 ? 413.582 402.296 707.839 1.00 85.16 259 SER G N 1
ATOM 4167 C CA . SER B 1 259 ? 413.445 401.964 706.427 1.00 85.16 259 SER G CA 1
ATOM 4168 C C . SER B 1 259 ? 412.692 403.033 705.645 1.00 85.16 259 SER G C 1
ATOM 4169 O O . SER B 1 259 ? 412.536 402.898 704.428 1.00 85.16 259 SER G O 1
ATOM 4172 N N . GLN B 1 260 ? 412.211 404.071 706.318 1.00 79.64 260 GLN G N 1
ATOM 4173 C CA . GLN B 1 260 ? 411.548 405.202 705.685 1.00 79.64 260 GLN G CA 1
ATOM 4174 C C . GLN B 1 260 ? 412.374 406.443 706.009 1.00 79.64 260 GLN G C 1
ATOM 4175 O O . GLN B 1 260 ? 412.267 406.997 707.105 1.00 79.64 260 GLN G O 1
ATOM 4181 N N . LYS B 1 261 ? 413.192 406.884 705.054 1.00 72.08 261 LYS G N 1
ATOM 4182 C CA . LYS B 1 261 ? 414.235 407.851 705.370 1.00 72.08 261 LYS G CA 1
ATOM 4183 C C . LYS B 1 261 ? 413.687 409.224 705.742 1.00 72.08 261 LYS G C 1
ATOM 4184 O O . LYS B 1 261 ? 414.458 410.089 706.168 1.00 72.08 261 LYS G O 1
ATOM 4190 N N . ARG B 1 262 ? 412.379 409.430 705.637 1.00 70.01 262 ARG G N 1
ATOM 4191 C CA . ARG B 1 262 ? 411.783 410.725 705.926 1.00 70.01 262 ARG G CA 1
ATOM 4192 C C . ARG B 1 262 ? 412.122 411.204 707.334 1.00 70.01 262 ARG G C 1
ATOM 4193 O O . ARG B 1 262 ? 412.139 410.421 708.286 1.00 70.01 262 ARG G O 1
ATOM 4201 N N . ILE B 1 263 ? 412.398 412.501 707.457 1.00 68.92 263 ILE G N 1
ATOM 4202 C CA . ILE B 1 263 ? 412.542 413.173 708.744 1.00 68.92 263 ILE G CA 1
ATOM 4203 C C . ILE B 1 263 ? 411.340 414.084 708.933 1.00 68.92 263 ILE G C 1
ATOM 4204 O O . ILE B 1 263 ? 411.045 414.916 708.067 1.00 68.92 263 ILE G O 1
ATOM 4209 N N . GLY B 1 264 ? 410.664 413.943 710.064 1.00 75.72 264 GLY G N 1
ATOM 4210 C CA . GLY B 1 264 ? 409.391 414.625 710.218 1.00 75.72 264 GLY G CA 1
ATOM 4211 C C . GLY B 1 264 ? 408.449 414.096 709.161 1.00 75.72 264 GLY G C 1
ATOM 4212 O O . GLY B 1 264 ? 407.954 412.966 709.243 1.00 75.72 264 GLY G O 1
ATOM 4213 N N . ASN B 1 265 ? 408.185 414.915 708.149 1.00 68.35 265 ASN G N 1
ATOM 4214 C CA . ASN B 1 265 ? 407.564 414.435 706.924 1.00 68.35 265 ASN G CA 1
ATOM 4215 C C . ASN B 1 265 ? 408.470 414.581 705.718 1.00 68.35 265 ASN G C 1
ATOM 4216 O O . ASN B 1 265 ? 408.244 413.913 704.703 1.00 68.35 265 ASN G O 1
ATOM 4221 N N . LEU B 1 266 ? 409.486 415.424 705.814 1.00 61.28 266 LEU G N 1
ATOM 4222 C CA . LEU B 1 266 ? 410.327 415.720 704.671 1.00 61.28 266 LEU G CA 1
ATOM 4223 C C . LEU B 1 266 ? 411.227 414.530 704.356 1.00 61.28 266 LEU G C 1
ATOM 4224 O O . LEU B 1 266 ? 411.799 413.929 705.267 1.00 61.28 266 LEU G O 1
ATOM 4229 N N . PRO B 1 267 ? 411.362 414.159 703.087 1.00 56.51 267 PRO G N 1
ATOM 4230 C CA . PRO B 1 267 ? 412.327 413.119 702.731 1.00 56.51 267 PRO G CA 1
ATOM 4231 C C . PRO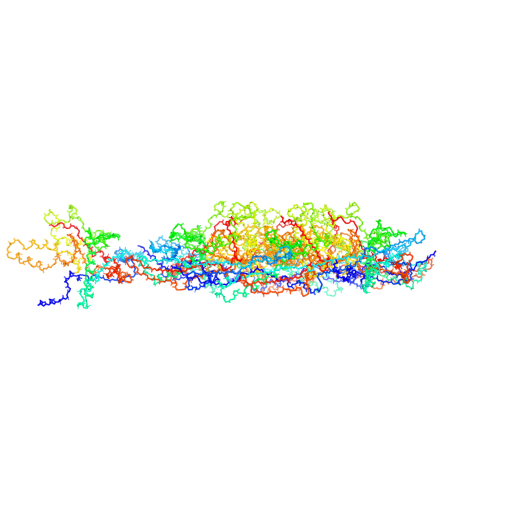 B 1 267 ? 413.732 413.550 703.099 1.00 56.51 267 PRO G C 1
ATOM 4232 O O . PRO B 1 267 ? 414.055 414.737 703.120 1.00 56.51 267 PRO G O 1
ATOM 4236 N N . ALA B 1 268 ? 414.567 412.569 703.416 1.00 59.74 268 ALA G N 1
ATOM 4237 C CA . ALA B 1 268 ? 415.955 412.810 703.773 1.00 59.74 268 ALA G CA 1
ATOM 4238 C C . ALA B 1 268 ? 416.842 412.331 702.640 1.00 59.74 268 ALA G C 1
ATOM 4239 O O . ALA B 1 268 ? 416.618 411.253 702.083 1.00 59.74 268 ALA G O 1
ATOM 4241 N N . ILE B 1 269 ? 417.833 413.134 702.292 1.00 54.48 269 ILE G N 1
ATOM 4242 C CA . ILE B 1 269 ? 418.768 412.808 701.230 1.00 54.48 269 ILE G CA 1
ATOM 4243 C C . ILE B 1 269 ? 420.151 412.750 701.855 1.00 54.48 269 ILE G C 1
ATOM 4244 O O . ILE B 1 269 ? 420.809 413.783 702.020 1.00 54.48 269 ILE G O 1
ATOM 4249 N N . ARG B 1 270 ? 420.591 411.552 702.221 1.00 58.29 270 ARG G N 1
ATOM 4250 C CA . ARG B 1 270 ? 421.945 411.372 702.718 1.00 58.29 270 ARG G CA 1
ATOM 4251 C C . ARG B 1 270 ? 422.916 411.754 701.613 1.00 58.29 270 ARG G C 1
ATOM 4252 O O . ARG B 1 270 ? 422.990 411.077 700.583 1.00 58.29 270 ARG G O 1
ATOM 4260 N N . VAL B 1 271 ? 423.649 412.839 701.809 1.00 51.57 271 VAL G N 1
ATOM 4261 C CA . VAL B 1 271 ? 424.585 413.366 700.819 1.00 51.57 271 VAL G CA 1
ATOM 4262 C C . VAL B 1 271 ? 425.995 413.237 701.378 1.00 51.57 271 VAL G C 1
ATOM 4263 O O . VAL B 1 271 ? 426.218 413.578 702.543 1.00 51.57 271 VAL G O 1
ATOM 4267 N N . PRO B 1 272 ? 426.958 412.756 700.596 1.00 52.19 272 PRO G N 1
ATOM 4268 C CA . PRO B 1 272 ? 428.315 412.582 701.123 1.00 52.19 272 PRO G CA 1
ATOM 4269 C C . PRO B 1 272 ? 428.918 413.898 701.580 1.00 52.19 272 PRO G C 1
ATOM 4270 O O . PRO B 1 272 ? 428.665 414.958 701.008 1.00 52.19 272 PRO G O 1
ATOM 4274 N N . TYR B 1 273 ? 429.727 413.813 702.633 1.00 50.73 273 TYR G N 1
ATOM 4275 C CA . TYR B 1 273 ? 430.468 414.954 703.159 1.00 50.73 273 TYR G CA 1
ATOM 4276 C C . TYR B 1 273 ? 429.555 416.095 703.583 1.00 50.73 273 TYR G C 1
ATOM 4277 O O . TYR B 1 273 ? 429.746 417.238 703.172 1.00 50.73 273 TYR G O 1
ATOM 4286 N N . PHE B 1 274 ? 428.543 415.800 704.370 1.00 56.04 274 PHE G N 1
ATOM 4287 C CA . PHE B 1 274 ? 427.808 416.880 705.002 1.00 56.04 274 PHE G CA 1
ATOM 4288 C C . PHE B 1 274 ? 428.478 417.253 706.324 1.00 56.04 274 PHE G C 1
ATOM 4289 O O . PHE B 1 274 ? 429.072 416.398 706.984 1.00 56.04 274 PHE G O 1
ATOM 4297 N N . PRO B 1 275 ? 428.409 418.520 706.729 1.00 57.06 275 PRO G N 1
ATOM 4298 C CA . PRO B 1 275 ? 429.132 418.955 707.928 1.00 57.06 275 PRO G CA 1
ATOM 4299 C C . PRO B 1 275 ? 428.664 418.235 709.182 1.00 57.06 275 PRO G C 1
ATOM 4300 O O . PRO B 1 275 ? 427.694 417.475 709.191 1.00 57.06 275 PRO G O 1
ATOM 4304 N N . ALA B 1 276 ? 429.386 418.490 710.268 1.00 65.47 276 ALA G N 1
ATOM 4305 C CA . ALA B 1 276 ? 429.138 417.786 711.517 1.00 65.47 276 ALA G CA 1
ATOM 4306 C C . ALA B 1 276 ? 427.879 418.312 712.189 1.00 65.47 276 ALA G C 1
ATOM 4307 O O . ALA B 1 276 ? 427.758 419.512 712.452 1.00 65.47 276 ALA G O 1
ATOM 4309 N N . ASN B 1 277 ? 426.945 417.406 712.470 1.00 69.61 277 ASN G N 1
ATOM 4310 C CA . ASN B 1 277 ? 425.713 417.734 713.180 1.00 69.61 277 ASN G CA 1
ATOM 4311 C C . ASN B 1 277 ? 424.945 418.841 712.469 1.00 69.61 277 ASN G C 1
ATOM 4312 O O . ASN B 1 277 ? 424.235 419.632 713.089 1.00 69.61 277 ASN G O 1
ATOM 4317 N N . GLY B 1 278 ? 425.089 418.901 711.144 1.00 64.85 278 GLY G N 1
ATOM 4318 C CA . GLY B 1 278 ? 424.457 419.923 710.345 1.00 64.85 278 GLY G CA 1
ATOM 4319 C C . GLY B 1 278 ? 423.224 419.381 709.640 1.00 64.85 278 GLY G C 1
ATOM 4320 O O . GLY B 1 278 ? 423.061 418.169 709.455 1.00 64.85 278 GLY G O 1
ATOM 4321 N N . LEU B 1 279 ? 422.356 420.303 709.239 1.00 60.74 279 LEU G N 1
ATOM 4322 C CA . LEU B 1 279 ? 421.126 419.930 708.560 1.00 60.74 279 LEU G CA 1
ATOM 4323 C C . LEU B 1 279 ? 420.716 421.054 707.628 1.00 60.74 279 LEU G C 1
ATOM 4324 O O . LEU B 1 279 ? 420.841 422.227 707.970 1.00 60.74 279 LEU G O 1
ATOM 4329 N N . LEU B 1 280 ? 420.198 420.689 706.460 1.00 53.80 280 LEU G N 1
ATOM 4330 C CA . LEU B 1 280 ? 419.702 421.661 705.501 1.00 53.80 280 LEU G CA 1
ATOM 4331 C C . LEU B 1 280 ? 418.333 421.205 705.038 1.00 53.80 280 LEU G C 1
ATOM 4332 O O . LEU B 1 280 ? 418.071 420.003 704.982 1.00 53.80 280 LEU G O 1
ATOM 4337 N N . VAL B 1 281 ? 417.466 422.151 704.706 1.00 52.45 281 VAL G N 1
ATOM 4338 C CA . VAL B 1 281 ? 416.157 421.870 704.144 1.00 52.45 281 VAL G CA 1
ATOM 4339 C C . VAL B 1 281 ? 416.007 422.721 702.902 1.00 52.45 281 VAL G C 1
ATOM 4340 O O . VAL B 1 281 ? 416.069 423.955 702.982 1.00 52.45 281 VAL G O 1
ATOM 4344 N N . THR B 1 282 ? 415.805 422.070 701.762 1.00 47.46 282 THR G N 1
ATOM 4345 C CA . THR B 1 282 ? 415.664 422.802 700.512 1.00 47.46 282 THR G CA 1
ATOM 4346 C C . THR B 1 282 ? 415.212 421.840 699.437 1.00 47.46 282 THR G C 1
ATOM 4347 O O . THR B 1 282 ? 415.154 420.631 699.653 1.00 47.46 282 THR G O 1
ATOM 4351 N N . ARG B 1 283 ? 414.873 422.389 698.280 1.00 43.83 283 ARG G N 1
ATOM 4352 C CA . ARG B 1 283 ? 414.677 421.555 697.107 1.00 43.83 283 ARG G CA 1
ATOM 4353 C C . ARG B 1 283 ? 416.029 421.265 696.480 1.00 43.83 283 ARG G C 1
ATOM 4354 O O . ARG B 1 283 ? 416.907 422.127 696.451 1.00 43.83 283 ARG G O 1
ATOM 4362 N N . LEU B 1 284 ? 416.210 420.039 695.994 1.00 39.88 284 LEU G N 1
ATOM 4363 C CA . LEU B 1 284 ? 417.480 419.710 695.361 1.00 39.88 284 LEU G CA 1
ATOM 4364 C C . LEU B 1 284 ? 417.734 420.608 694.163 1.00 39.88 284 LEU G C 1
ATOM 4365 O O . LEU B 1 284 ? 418.870 421.026 693.923 1.00 39.88 284 LEU G O 1
ATOM 4370 N N . ASP B 1 285 ? 416.690 420.917 693.400 1.00 41.37 285 ASP G N 1
ATOM 4371 C CA . ASP B 1 285 ? 416.858 421.799 692.256 1.00 41.37 285 ASP G CA 1
ATOM 4372 C C . ASP B 1 285 ? 417.064 423.246 692.662 1.00 41.37 285 ASP G C 1
ATOM 4373 O O . ASP B 1 285 ? 417.446 424.054 691.815 1.00 41.37 285 ASP G O 1
ATOM 4378 N N . ASN B 1 286 ? 416.819 423.589 693.926 1.00 44.11 286 ASN G N 1
ATOM 4379 C CA . ASN B 1 286 ? 417.021 424.962 694.372 1.00 44.11 286 ASN G CA 1
ATOM 4380 C C . ASN B 1 286 ? 418.493 425.341 694.393 1.00 44.11 286 ASN G C 1
ATOM 4381 O O . ASN B 1 286 ? 418.827 426.525 694.311 1.00 44.11 286 ASN G O 1
ATOM 4386 N N . LEU B 1 287 ? 419.383 424.360 694.492 1.00 39.35 287 LEU G N 1
ATOM 4387 C CA . LEU B 1 287 ? 420.811 424.618 694.581 1.00 39.35 287 LEU G CA 1
ATOM 4388 C C . LEU B 1 287 ? 421.440 424.473 693.206 1.00 39.35 287 LEU G C 1
ATOM 4389 O O . LEU B 1 287 ? 421.147 423.515 692.482 1.00 39.35 287 LEU G O 1
ATOM 4394 N N . SER B 1 288 ? 422.303 425.417 692.842 1.00 39.00 288 SER G N 1
ATOM 4395 C CA . SER B 1 288 ? 422.949 425.354 691.546 1.00 39.00 288 SER G CA 1
ATOM 4396 C C . SER B 1 288 ? 424.414 425.711 691.704 1.00 39.00 288 SER G C 1
ATOM 4397 O O . SER B 1 288 ? 424.825 426.318 692.696 1.00 39.00 288 SER G O 1
ATOM 4400 N N . ILE B 1 289 ? 425.201 425.289 690.731 1.00 38.13 289 ILE G N 1
ATOM 4401 C CA . ILE B 1 289 ? 426.624 425.592 690.682 1.00 38.13 289 ILE G CA 1
ATOM 4402 C C . ILE B 1 289 ? 426.868 426.293 689.356 1.00 38.13 289 ILE G C 1
ATOM 4403 O O . ILE B 1 289 ? 427.162 425.653 688.347 1.00 38.13 289 ILE G O 1
ATOM 4408 N N . TYR B 1 290 ? 426.763 427.617 689.347 1.00 39.38 290 TYR G N 1
ATOM 4409 C CA . TYR B 1 290 ? 427.073 428.342 688.128 1.00 39.38 290 TYR G CA 1
ATOM 4410 C C . TYR B 1 290 ? 428.561 428.234 687.860 1.00 39.38 290 TYR G C 1
ATOM 4411 O O . TYR B 1 290 ? 429.372 428.362 688.777 1.00 39.38 290 TYR G O 1
ATOM 4420 N N . TYR B 1 291 ? 428.938 427.979 686.613 1.00 38.56 291 TYR G N 1
ATOM 4421 C CA . TYR B 1 291 ? 430.357 427.920 686.308 1.00 38.56 291 TYR G CA 1
ATOM 4422 C C . TYR B 1 291 ? 430.624 428.657 685.012 1.00 38.56 291 TYR G C 1
ATOM 4423 O O . TYR B 1 291 ? 429.794 428.669 684.103 1.00 38.56 291 TYR G O 1
ATOM 4432 N N . GLN B 1 292 ? 431.798 429.265 684.937 1.00 39.91 292 GLN G N 1
ATOM 4433 C CA . GLN B 1 292 ? 432.155 430.099 683.797 1.00 39.91 292 GLN G CA 1
ATOM 4434 C C . GLN B 1 292 ? 432.634 429.199 682.673 1.00 39.91 292 GLN G C 1
ATOM 4435 O O . GLN B 1 292 ? 433.829 428.984 682.487 1.00 39.91 292 GLN G O 1
ATOM 4441 N N . GLU B 1 293 ? 431.687 428.654 681.914 1.00 40.51 293 GLU G N 1
ATOM 4442 C CA . GLU B 1 293 ? 432.050 427.846 680.762 1.00 40.51 293 GLU G CA 1
ATOM 4443 C C . GLU B 1 293 ? 432.792 428.699 679.750 1.00 40.51 293 GLU G C 1
ATOM 4444 O O . GLU B 1 293 ? 432.376 429.816 679.430 1.00 40.51 293 GLU G O 1
ATOM 4450 N N . GLY B 1 294 ? 433.895 428.165 679.243 1.00 39.50 294 GLY G N 1
ATOM 4451 C CA . GLY B 1 294 ? 434.841 428.935 678.484 1.00 39.50 294 GLY G CA 1
ATOM 4452 C C . GLY B 1 294 ? 435.944 429.536 679.322 1.00 39.50 294 GLY G C 1
ATOM 4453 O O . GLY B 1 294 ? 436.994 429.891 678.781 1.00 39.50 294 GLY G O 1
ATOM 4454 N N . GLY B 1 295 ? 435.724 429.663 680.626 1.00 42.33 295 GLY G N 1
ATOM 4455 C CA . GLY B 1 295 ? 436.759 429.949 681.593 1.00 42.33 295 GLY G CA 1
ATOM 4456 C C . GLY B 1 295 ? 437.280 428.716 682.290 1.00 42.33 295 GLY G C 1
ATOM 4457 O O . GLY B 1 295 ? 437.996 428.841 683.292 1.00 42.33 295 GLY G O 1
ATOM 4458 N N . ARG B 1 296 ? 436.928 427.530 681.802 1.00 42.04 296 ARG G N 1
ATOM 4459 C CA . ARG B 1 296 ? 437.405 426.262 682.334 1.00 42.04 296 ARG G CA 1
ATOM 4460 C C . ARG B 1 296 ? 438.647 425.818 681.576 1.00 42.04 296 ARG G C 1
ATOM 4461 O O . ARG B 1 296 ? 438.599 425.627 680.358 1.00 42.04 296 ARG G O 1
ATOM 4469 N N . ARG B 1 297 ? 439.750 425.642 682.294 1.00 44.38 297 ARG G N 1
ATOM 4470 C CA . ARG B 1 297 ? 441.039 425.335 681.692 1.00 44.38 297 ARG G CA 1
ATOM 4471 C C . ARG B 1 297 ? 441.470 423.924 682.061 1.00 44.38 297 ARG G C 1
ATOM 4472 O O . ARG B 1 297 ? 441.534 423.585 683.242 1.00 44.38 297 ARG G O 1
ATOM 4480 N N . ARG B 1 298 ? 441.801 423.122 681.050 1.00 48.98 298 ARG G N 1
ATOM 4481 C CA . ARG B 1 298 ? 442.169 421.720 681.228 1.00 48.98 298 ARG G CA 1
ATOM 4482 C C . ARG B 1 298 ? 443.486 421.446 680.505 1.00 48.98 298 ARG G C 1
ATOM 4483 O O . ARG B 1 298 ? 443.596 420.558 679.665 1.00 48.98 298 ARG G O 1
ATOM 4491 N N . THR B 1 299 ? 444.494 422.253 680.808 1.00 48.40 299 THR G N 1
ATOM 4492 C CA . THR B 1 299 ? 445.760 422.176 680.095 1.00 48.40 299 THR G CA 1
ATOM 4493 C C . THR B 1 299 ? 446.542 420.939 680.518 1.00 48.40 299 THR G C 1
ATOM 4494 O O . THR B 1 299 ? 446.668 420.648 681.712 1.00 48.40 299 THR G O 1
ATOM 4498 N N . ILE B 1 300 ? 447.060 420.208 679.536 1.00 49.23 300 ILE G N 1
ATOM 4499 C CA . ILE B 1 300 ? 447.906 419.047 679.772 1.00 49.23 300 ILE G CA 1
ATOM 4500 C C . ILE B 1 300 ? 449.344 419.458 679.510 1.00 49.23 300 ILE G C 1
ATOM 4501 O O . ILE B 1 300 ? 449.784 419.494 678.355 1.00 49.23 300 ILE G O 1
ATOM 4506 N N . LEU B 1 301 ? 450.083 419.767 680.569 1.00 47.76 301 LEU G N 1
ATOM 4507 C CA . LEU B 1 301 ? 451.477 420.164 680.440 1.00 47.76 301 LEU G CA 1
ATOM 4508 C C . LEU B 1 301 ? 452.340 418.931 680.628 1.00 47.76 301 LEU G C 1
ATOM 4509 O O . LEU B 1 301 ? 452.361 418.350 681.713 1.00 47.76 301 LEU G O 1
ATOM 4514 N N . ASP B 1 302 ? 453.056 418.545 679.576 1.00 48.63 302 ASP G N 1
ATOM 4515 C CA . ASP B 1 302 ? 453.829 417.306 679.550 1.00 48.63 302 ASP G CA 1
ATOM 4516 C C . ASP B 1 302 ? 455.207 417.565 680.150 1.00 48.63 302 ASP G C 1
ATOM 4517 O O . ASP B 1 302 ? 456.234 417.560 679.471 1.00 48.63 302 ASP G O 1
ATOM 4522 N N . ASN B 1 303 ? 455.227 417.755 681.466 1.00 47.74 303 ASN G N 1
ATOM 4523 C CA . ASN B 1 303 ? 456.418 418.238 682.158 1.00 47.74 303 ASN G CA 1
ATOM 4524 C C . ASN B 1 303 ? 457.473 417.141 682.155 1.00 47.74 303 ASN G C 1
ATOM 4525 O O . ASN B 1 303 ? 457.689 416.429 683.136 1.00 47.74 303 ASN G O 1
ATOM 4530 N N . ALA B 1 304 ? 458.162 417.027 681.024 1.00 47.19 304 ALA G N 1
ATOM 4531 C CA . ALA B 1 304 ? 459.246 416.067 680.902 1.00 47.19 304 ALA G CA 1
ATOM 4532 C C . ALA B 1 304 ? 460.357 416.308 681.901 1.00 47.19 304 ALA G C 1
ATOM 4533 O O . ALA B 1 304 ? 461.074 415.365 682.239 1.00 47.19 304 ALA G O 1
ATOM 4535 N N . LYS B 1 305 ? 460.491 417.536 682.399 1.00 50.87 305 LYS G N 1
ATOM 4536 C CA . LYS B 1 305 ? 461.544 417.865 683.348 1.00 50.87 305 LYS G CA 1
ATOM 4537 C C . LYS B 1 305 ? 461.496 416.990 684.591 1.00 50.87 305 LYS G C 1
ATOM 4538 O O . LYS B 1 305 ? 462.529 416.805 685.240 1.00 50.87 305 LYS G O 1
ATOM 4544 N N . ARG B 1 306 ? 460.328 416.447 684.930 1.00 50.11 306 ARG G N 1
ATOM 4545 C CA . ARG B 1 306 ? 460.172 415.609 686.110 1.00 50.11 306 ARG G CA 1
ATOM 4546 C C . ARG B 1 306 ? 459.711 414.199 685.778 1.00 50.11 306 ARG G C 1
ATOM 4547 O O . ARG B 1 306 ? 459.318 413.463 686.691 1.00 50.11 306 ARG G O 1
ATOM 4555 N N . ASP B 1 307 ? 459.758 413.796 684.509 1.00 48.89 307 ASP G N 1
ATOM 4556 C CA . ASP B 1 307 ? 459.210 412.513 684.075 1.00 48.89 307 ASP G CA 1
ATOM 4557 C C . ASP B 1 307 ? 457.782 412.362 684.596 1.00 48.89 307 ASP G C 1
ATOM 4558 O O . ASP B 1 307 ? 457.474 411.535 685.450 1.00 48.89 307 ASP G O 1
ATOM 4560 N N . ARG B 1 308 ? 456.929 413.231 684.077 1.00 45.69 308 ARG G N 1
ATOM 4561 C CA . ARG B 1 308 ? 455.646 413.477 684.705 1.00 45.69 308 ARG G CA 1
ATOM 4562 C C . ARG B 1 308 ? 454.696 414.035 683.662 1.00 45.69 308 ARG G C 1
ATOM 4563 O O . ARG B 1 308 ? 455.121 414.713 682.727 1.00 45.69 308 ARG G O 1
ATOM 4571 N N . ILE B 1 309 ? 453.413 413.733 683.815 1.00 44.23 309 ILE G N 1
ATOM 4572 C CA . ILE B 1 309 ? 452.376 414.358 683.009 1.00 44.23 309 ILE G CA 1
ATOM 4573 C C . ILE B 1 309 ? 451.489 415.135 683.972 1.00 44.23 309 ILE G C 1
ATOM 4574 O O . ILE B 1 309 ? 450.984 414.594 684.962 1.00 44.23 309 ILE G O 1
ATOM 4579 N N . GLU B 1 310 ? 451.353 416.427 683.714 1.00 49.19 310 GLU G N 1
ATOM 4580 C CA . GLU B 1 310 ? 450.585 417.312 684.571 1.00 49.19 310 GLU G CA 1
ATOM 4581 C C . GLU B 1 310 ? 449.250 417.634 683.926 1.00 49.19 310 GLU G C 1
ATOM 4582 O O . GLU B 1 310 ? 449.190 418.013 682.754 1.00 49.19 310 GLU G O 1
ATOM 4588 N N . ASN B 1 311 ? 448.179 417.513 684.701 1.00 48.21 311 ASN G N 1
ATOM 4589 C CA . ASN B 1 311 ? 446.845 417.901 684.260 1.00 48.21 311 ASN G CA 1
ATOM 4590 C C . ASN B 1 311 ? 446.397 418.994 685.219 1.00 48.21 311 ASN G C 1
ATOM 4591 O O . ASN B 1 311 ? 446.106 418.712 686.387 1.00 48.21 311 ASN G O 1
ATOM 4596 N N . TYR B 1 312 ? 446.390 420.236 684.733 1.00 47.84 312 TYR G N 1
ATOM 4597 C CA . TYR B 1 312 ? 445.890 421.380 685.488 1.00 47.84 312 TYR G CA 1
ATOM 4598 C C . TYR B 1 312 ? 444.486 421.673 684.996 1.00 47.84 312 TYR G C 1
ATOM 4599 O O . TYR B 1 312 ? 444.301 422.172 683.882 1.00 47.84 312 TYR G O 1
ATOM 4608 N N . GLU B 1 313 ? 443.487 421.374 685.812 1.00 48.92 313 GLU G N 1
ATOM 4609 C CA . GLU B 1 313 ? 442.107 421.671 685.471 1.00 48.92 313 GLU G CA 1
ATOM 4610 C C . GLU B 1 313 ? 441.601 422.704 686.473 1.00 48.92 313 GLU G C 1
ATOM 4611 O O . GLU B 1 313 ? 441.269 422.399 687.617 1.00 48.92 313 GLU G O 1
ATOM 4617 N N . SER B 1 314 ? 441.590 423.948 686.035 1.00 47.35 314 SER G N 1
ATOM 4618 C CA . SER B 1 314 ? 440.964 425.012 686.788 1.00 47.35 314 SER G CA 1
ATOM 4619 C C . SER B 1 314 ? 439.488 425.061 686.449 1.00 47.35 314 SER G C 1
ATOM 4620 O O . SER B 1 314 ? 439.070 424.672 685.357 1.00 47.35 314 SER G O 1
ATOM 4623 N N . SER B 1 315 ? 438.695 425.537 687.399 1.00 45.98 315 SER G N 1
ATOM 4624 C CA . SER B 1 315 ? 437.275 425.690 687.142 1.00 45.98 315 SER G CA 1
ATOM 4625 C C . SER B 1 315 ? 436.755 426.846 687.975 1.00 45.98 315 SER G C 1
ATOM 4626 O O . SER B 1 315 ? 437.136 427.017 689.135 1.00 45.98 315 SER G O 1
ATOM 4629 N N . ASN B 1 316 ? 435.884 427.636 687.368 1.00 45.03 316 ASN G N 1
ATOM 4630 C CA . ASN B 1 316 ? 435.261 428.771 688.030 1.00 45.03 316 ASN G CA 1
ATOM 4631 C C . ASN B 1 316 ? 433.884 428.326 688.493 1.00 45.03 316 ASN G C 1
ATOM 4632 O O . ASN B 1 316 ? 433.040 427.951 687.675 1.00 45.03 316 ASN G O 1
ATOM 4637 N N . ASP B 1 317 ? 433.659 428.365 689.799 1.00 46.45 317 ASP G N 1
ATOM 4638 C CA . ASP B 1 317 ? 432.420 427.892 690.392 1.00 46.45 317 ASP G CA 1
ATOM 4639 C C . ASP B 1 317 ? 431.843 428.969 691.292 1.00 46.45 317 ASP G C 1
ATOM 4640 O O . ASP B 1 317 ? 432.581 429.802 691.829 1.00 46.45 317 ASP G O 1
ATOM 4645 N N . ALA B 1 318 ? 430.520 428.957 691.439 1.00 43.71 318 ALA G N 1
ATOM 4646 C CA . ALA B 1 318 ? 429.795 429.858 692.326 1.00 43.71 318 ALA G CA 1
ATOM 4647 C C . ALA B 1 318 ? 428.656 429.043 692.905 1.00 43.71 318 ALA G C 1
ATOM 4648 O O . ALA B 1 318 ? 427.656 428.799 692.224 1.00 43.71 318 ALA G O 1
ATOM 4650 N N . TYR B 1 319 ? 428.821 428.597 694.141 1.00 45.06 319 TYR G N 1
ATOM 4651 C CA . TYR B 1 319 ? 427.752 427.877 694.804 1.00 45.06 319 TYR G CA 1
ATOM 4652 C C . TYR B 1 319 ? 426.715 428.881 695.258 1.00 45.06 319 TYR G C 1
ATOM 4653 O O . TYR B 1 319 ? 427.025 429.798 696.023 1.00 45.06 319 TYR G O 1
ATOM 4662 N N . VAL B 1 320 ? 425.490 428.734 694.773 1.00 43.15 320 VAL G N 1
ATOM 4663 C CA . VAL B 1 320 ? 424.457 429.711 695.053 1.00 43.15 320 VAL G CA 1
ATOM 4664 C C . VAL B 1 320 ? 423.167 428.965 695.350 1.00 43.15 320 VAL G C 1
ATOM 4665 O O . VAL B 1 320 ? 423.008 427.786 695.011 1.00 43.15 320 VAL G O 1
ATOM 4669 N N . ILE B 1 321 ? 422.255 429.666 696.004 1.00 44.43 321 ILE G N 1
ATOM 4670 C CA . ILE B 1 321 ? 420.918 429.180 696.284 1.00 44.43 321 ILE G CA 1
ATOM 4671 C C . ILE B 1 321 ? 419.958 429.986 695.432 1.00 44.43 321 ILE G C 1
ATOM 4672 O O . ILE B 1 321 ? 419.914 431.216 695.540 1.00 44.43 321 ILE G O 1
ATOM 4677 N N . GLU B 1 322 ? 419.199 429.312 694.572 1.00 47.92 322 GLU G N 1
ATOM 4678 C CA . GLU B 1 322 ? 418.305 430.051 693.691 1.00 47.92 322 GLU G CA 1
ATOM 4679 C C . GLU B 1 322 ? 417.241 430.794 694.482 1.00 47.92 322 GLU G C 1
ATOM 4680 O O . GLU B 1 322 ? 416.901 431.936 694.158 1.00 47.92 322 GLU G O 1
ATOM 4686 N N . ASP B 1 323 ? 416.703 430.167 695.521 1.00 51.50 323 ASP G N 1
ATOM 4687 C CA . ASP B 1 323 ? 415.635 430.767 696.311 1.00 51.50 323 ASP G CA 1
ATOM 4688 C C . ASP B 1 323 ? 416.015 430.637 697.778 1.00 51.50 323 ASP G C 1
ATOM 4689 O O . ASP B 1 323 ? 416.127 429.522 698.292 1.00 51.50 323 ASP G O 1
ATOM 4694 N N . LEU B 1 324 ? 416.191 431.771 698.454 1.00 52.99 324 LEU G N 1
ATOM 4695 C CA . LEU B 1 324 ? 416.477 431.744 699.884 1.00 52.99 324 LEU G CA 1
ATOM 4696 C C . LEU B 1 324 ? 415.272 431.398 700.734 1.00 52.99 324 LEU G C 1
ATOM 4697 O O . LEU B 1 324 ? 415.453 430.901 701.848 1.00 52.99 324 LEU G O 1
ATOM 4702 N N . ALA B 1 325 ? 414.058 431.669 700.262 1.00 56.52 325 ALA G N 1
ATOM 4703 C CA . ALA B 1 325 ? 412.885 431.286 701.033 1.00 56.52 325 ALA G CA 1
ATOM 4704 C C . ALA B 1 325 ? 412.842 429.776 701.229 1.00 56.52 325 ALA G C 1
ATOM 4705 O O . ALA B 1 325 ? 412.520 429.285 702.316 1.00 56.52 325 ALA G O 1
ATOM 4707 N N . CYS B 1 326 ? 413.181 429.023 700.184 1.00 55.42 326 CYS G N 1
ATOM 4708 C CA . CYS B 1 326 ? 413.189 427.563 700.247 1.00 55.42 326 CYS G CA 1
ATOM 4709 C C . CYS B 1 326 ? 414.588 427.043 700.582 1.00 55.42 326 CYS G C 1
ATOM 4710 O O . CYS B 1 326 ? 415.140 426.173 699.916 1.00 55.42 326 CYS G O 1
ATOM 4713 N N . ALA B 1 327 ? 415.177 427.610 701.631 1.00 54.40 327 ALA G N 1
ATOM 4714 C CA . ALA B 1 327 ? 416.504 427.160 702.049 1.00 54.40 327 ALA G CA 1
ATOM 4715 C C . ALA B 1 327 ? 416.699 427.561 703.510 1.00 54.40 327 ALA G C 1
ATOM 4716 O O . ALA B 1 327 ? 416.937 428.731 703.812 1.00 54.40 327 ALA G O 1
ATOM 4718 N N . ALA B 1 328 ? 416.610 426.585 704.404 1.00 57.64 328 ALA G N 1
ATOM 4719 C CA . ALA B 1 328 ? 416.820 426.854 705.818 1.00 57.64 328 ALA G CA 1
ATOM 4720 C C . ALA B 1 328 ? 417.629 425.734 706.442 1.00 57.64 328 ALA G C 1
ATOM 4721 O O . ALA B 1 328 ? 417.360 424.563 706.193 1.00 57.64 328 ALA G O 1
ATOM 4723 N N . MET B 1 329 ? 418.609 426.085 707.262 1.00 65.35 329 MET G N 1
ATOM 4724 C CA . MET B 1 329 ? 419.465 425.066 707.842 1.00 65.35 329 MET G CA 1
ATOM 4725 C C . MET B 1 329 ? 419.358 425.083 709.355 1.00 65.35 329 MET G C 1
ATOM 4726 O O . MET B 1 329 ? 418.663 425.905 709.953 1.00 65.35 329 MET G O 1
ATOM 4731 N N . ALA B 1 330 ? 420.072 424.145 709.961 1.00 71.47 330 ALA G N 1
ATOM 4732 C CA . ALA B 1 330 ? 420.312 424.108 711.394 1.00 71.47 330 ALA G CA 1
ATOM 4733 C C . ALA B 1 330 ? 421.774 423.758 711.588 1.00 71.47 330 ALA G C 1
ATOM 4734 O O . ALA B 1 330 ? 422.231 422.713 711.111 1.00 71.47 330 ALA G O 1
ATOM 4736 N N . GLU B 1 331 ? 422.507 424.631 712.258 1.00 76.12 331 GLU G N 1
ATOM 4737 C CA . GLU B 1 331 ? 423.917 424.404 712.518 1.00 76.12 331 GLU G CA 1
ATOM 4738 C C . GLU B 1 331 ? 424.108 424.013 713.974 1.00 76.12 331 GLU G C 1
ATOM 4739 O O . GLU B 1 331 ? 423.399 424.504 714.855 1.00 76.12 331 GLU G O 1
ATOM 4745 N N . ASN B 1 332 ? 425.065 423.119 714.216 1.00 79.82 332 ASN G N 1
ATOM 4746 C CA . ASN B 1 332 ? 425.460 422.719 715.563 1.00 79.82 332 ASN G CA 1
ATOM 4747 C C . ASN B 1 332 ? 424.290 422.071 716.306 1.00 79.82 332 ASN G C 1
ATOM 4748 O O . ASN B 1 332 ? 423.825 422.547 717.342 1.00 79.82 332 ASN G O 1
ATOM 4753 N N . ILE B 1 333 ? 423.817 420.970 715.730 1.00 78.34 333 ILE G N 1
ATOM 4754 C CA . ILE B 1 333 ? 422.755 420.191 716.351 1.00 78.34 333 ILE G CA 1
ATOM 4755 C C . ILE B 1 333 ? 423.363 419.318 717.434 1.00 78.34 333 ILE G C 1
ATOM 4756 O O . ILE B 1 333 ? 423.884 418.235 717.155 1.00 78.34 333 ILE G O 1
ATOM 4761 N N . ALA B 1 334 ? 423.314 419.785 718.674 1.00 85.11 334 ALA G N 1
ATOM 4762 C CA . ALA B 1 334 ? 423.788 418.974 719.785 1.00 85.11 334 ALA G CA 1
ATOM 4763 C C . ALA B 1 334 ? 422.869 417.780 719.990 1.00 85.11 334 ALA G C 1
ATOM 4764 O O . ALA B 1 334 ? 421.731 417.938 720.438 1.00 85.11 334 ALA G O 1
ATOM 4766 N N . LEU B 1 335 ? 423.345 416.584 719.668 1.00 84.74 335 LEU G N 1
ATOM 4767 C CA . LEU B 1 335 ? 422.522 415.388 719.796 1.00 84.74 335 LEU G CA 1
ATOM 4768 C C . LEU B 1 335 ? 422.683 414.739 721.164 1.00 84.74 335 LEU G C 1
ATOM 4769 O O . LEU B 1 335 ? 421.933 413.830 721.519 1.00 84.74 335 LEU G O 1
ATOM 4774 N N . VAL C 1 31 ? 418.192 448.117 693.959 1.00 49.78 31 VAL F N 1
ATOM 4775 C CA . VAL C 1 31 ? 419.524 447.558 693.780 1.00 49.78 31 VAL F CA 1
ATOM 4776 C C . VAL C 1 31 ? 420.256 448.288 692.668 1.00 49.78 31 VAL F C 1
ATOM 4777 O O . VAL C 1 31 ? 419.791 449.311 692.170 1.00 49.78 31 VAL F O 1
ATOM 4781 N N . ALA C 1 32 ? 421.408 447.755 692.281 1.00 50.25 32 ALA F N 1
ATOM 4782 C CA . ALA C 1 32 ? 422.236 448.427 691.302 1.00 50.25 32 ALA F CA 1
ATOM 4783 C C . ALA C 1 32 ? 421.613 448.353 689.909 1.00 50.25 32 ALA F C 1
ATOM 4784 O O . ALA C 1 32 ? 421.021 447.342 689.533 1.00 50.25 32 ALA F O 1
ATOM 4786 N N . PRO C 1 33 ? 421.736 449.411 689.136 1.00 48.61 33 PRO F N 1
ATOM 4787 C CA . PRO C 1 33 ? 421.365 449.369 687.718 1.00 48.61 33 PRO F CA 1
ATOM 4788 C C . PRO C 1 33 ? 422.495 448.804 686.874 1.00 48.61 33 PRO F C 1
ATOM 4789 O O . PRO C 1 33 ? 422.615 449.136 685.691 1.00 48.61 33 PRO F O 1
ATOM 4793 N N . SER C 1 34 ? 423.298 447.934 687.489 1.00 47.18 34 SER F N 1
ATOM 4794 C CA . SER C 1 34 ? 424.723 447.743 687.227 1.00 47.18 34 SER F CA 1
ATOM 4795 C C . SER C 1 34 ? 425.131 447.975 685.780 1.00 47.18 34 SER F C 1
ATOM 4796 O O . SER C 1 34 ? 424.478 447.514 684.841 1.00 47.18 34 SER F O 1
ATOM 4799 N N . VAL C 1 35 ? 426.269 448.655 685.634 1.00 41.54 35 VAL F N 1
ATOM 4800 C CA . VAL C 1 35 ? 426.673 449.289 684.388 1.00 41.54 35 VAL F CA 1
ATOM 4801 C C . VAL C 1 35 ? 426.828 448.289 683.253 1.00 41.54 35 VAL F C 1
ATOM 4802 O O . VAL C 1 35 ? 426.982 447.081 683.467 1.00 41.54 35 VAL F O 1
ATOM 4806 N N . GLN C 1 36 ? 426.753 448.798 682.026 1.00 42.52 36 GLN F N 1
ATOM 4807 C CA . GLN C 1 36 ? 427.155 448.057 680.842 1.00 42.52 36 GLN F CA 1
ATOM 4808 C C . GLN C 1 36 ? 428.483 448.614 680.342 1.00 42.52 36 GLN F C 1
ATOM 4809 O O . GLN C 1 36 ? 428.639 449.831 680.208 1.00 42.52 36 GLN F O 1
ATOM 4815 N N . GLN C 1 37 ? 429.440 447.732 680.072 1.00 41.18 37 GLN F N 1
ATOM 4816 C CA . GLN C 1 37 ? 430.812 448.132 679.793 1.00 41.18 37 GLN F CA 1
ATOM 4817 C C . GLN C 1 37 ? 431.211 447.731 678.383 1.00 41.18 37 GLN F C 1
ATOM 4818 O O . GLN C 1 37 ? 431.046 446.571 677.996 1.00 41.18 37 GLN F O 1
ATOM 4824 N N . LYS C 1 38 ? 431.750 448.681 677.626 1.00 41.08 38 LYS F N 1
ATOM 4825 C CA . LYS C 1 38 ? 432.276 448.420 676.295 1.00 41.08 38 LYS F CA 1
ATOM 4826 C C . LYS C 1 38 ? 433.784 448.617 676.307 1.00 41.08 38 LYS F C 1
ATOM 4827 O O . LYS C 1 38 ? 434.299 449.490 677.013 1.00 41.08 38 LYS F O 1
ATOM 4833 N N . LEU C 1 39 ? 434.489 447.796 675.537 1.00 44.59 39 LEU F N 1
ATOM 4834 C CA . LEU C 1 39 ? 435.945 447.786 675.551 1.00 44.59 39 LEU F CA 1
ATOM 4835 C C . LEU C 1 39 ? 436.494 448.636 674.418 1.00 44.59 39 LEU F C 1
ATOM 4836 O O . LEU C 1 39 ? 436.096 448.469 673.263 1.00 44.59 39 LEU F O 1
ATOM 4841 N N . GLU C 1 40 ? 437.413 449.535 674.745 1.00 45.79 40 GLU F N 1
ATOM 4842 C CA . GLU C 1 40 ? 438.060 450.358 673.739 1.00 45.79 40 GLU F CA 1
ATOM 4843 C C . GLU C 1 40 ? 439.527 450.523 674.091 1.00 45.79 40 GLU F C 1
ATOM 4844 O O . GLU C 1 40 ? 439.878 450.693 675.261 1.00 45.79 40 GLU F O 1
ATOM 4850 N N . THR C 1 41 ? 440.380 450.471 673.074 1.00 46.41 41 THR F N 1
ATOM 4851 C CA . THR C 1 41 ? 441.821 450.539 673.268 1.00 46.41 41 THR F CA 1
ATOM 4852 C C . THR C 1 41 ? 442.275 451.990 673.253 1.00 46.41 41 THR F C 1
ATOM 4853 O O . THR C 1 41 ? 442.060 452.703 672.269 1.00 46.41 41 THR F O 1
ATOM 4857 N N . LYS C 1 42 ? 442.909 452.421 674.335 1.00 50.41 42 LYS F N 1
ATOM 4858 C CA . LYS C 1 42 ? 443.492 453.752 674.369 1.00 50.41 42 LYS F CA 1
ATOM 4859 C C . LYS C 1 42 ? 444.737 453.767 673.495 1.00 50.41 42 LYS F C 1
ATOM 4860 O O . LYS C 1 42 ? 445.706 453.051 673.769 1.00 50.41 42 LYS F O 1
ATOM 4866 N N . VAL C 1 43 ? 444.705 454.579 672.437 1.00 49.93 43 VAL F N 1
ATOM 4867 C CA . VAL C 1 43 ? 445.724 454.497 671.401 1.00 49.93 43 VAL F CA 1
ATOM 4868 C C . VAL C 1 43 ? 447.077 454.910 671.956 1.00 49.93 43 VAL F C 1
ATOM 4869 O O . VAL C 1 43 ? 447.219 455.967 672.581 1.00 49.93 43 VAL F O 1
ATOM 4873 N N . GLN C 1 44 ? 448.079 454.061 671.742 1.00 48.25 44 GLN F N 1
ATOM 4874 C CA . GLN C 1 44 ? 449.457 454.383 672.076 1.00 48.25 44 GLN F CA 1
ATOM 4875 C C . GLN C 1 44 ? 450.078 455.216 670.961 1.00 48.25 44 GLN F C 1
ATOM 4876 O O . GLN C 1 44 ? 449.572 455.275 669.841 1.00 48.25 44 GLN F O 1
ATOM 4882 N N . GLU C 1 45 ? 451.198 455.858 671.283 1.00 48.60 45 GLU F N 1
ATOM 4883 C CA . GLU C 1 45 ? 451.852 456.755 670.341 1.00 48.60 45 GLU F CA 1
ATOM 4884 C C . GLU C 1 45 ? 452.128 456.031 669.034 1.00 48.60 45 GLU F C 1
ATOM 4885 O O . GLU C 1 45 ? 452.594 454.891 669.031 1.00 48.60 45 GLU F O 1
ATOM 4891 N N . SER C 1 46 ? 451.815 456.686 667.923 1.00 47.19 46 SER F N 1
ATOM 4892 C CA . SER C 1 46 ? 451.970 456.044 666.627 1.00 47.19 46 SER F CA 1
ATOM 4893 C C . SER C 1 46 ? 453.448 455.888 666.298 1.00 47.19 46 SER F C 1
ATOM 4894 O O . SER C 1 46 ? 454.234 456.829 666.442 1.00 47.19 46 SER F O 1
ATOM 4897 N N . SER C 1 47 ? 453.822 454.688 665.856 1.00 45.73 47 SER F N 1
ATOM 4898 C CA . SER C 1 47 ? 455.205 454.325 665.589 1.00 45.73 47 SER F CA 1
ATOM 4899 C C . SER C 1 47 ? 455.561 454.440 664.116 1.00 45.73 47 SER F C 1
ATOM 4900 O O . SER C 1 47 ? 456.430 453.709 663.631 1.00 45.73 47 SER F O 1
ATOM 4903 N N . ASP C 1 48 ? 454.906 455.341 663.388 1.00 45.23 48 ASP F N 1
ATOM 4904 C CA . ASP C 1 48 ? 455.180 455.485 661.966 1.00 45.23 48 ASP F CA 1
ATOM 4905 C C . ASP C 1 48 ? 456.602 455.943 661.690 1.00 45.23 48 ASP F C 1
ATOM 4906 O O . ASP C 1 48 ? 457.065 455.814 660.552 1.00 45.23 48 ASP F O 1
ATOM 4911 N N . PHE C 1 49 ? 457.299 456.468 662.696 1.00 39.67 49 PHE F N 1
ATOM 4912 C CA . PHE C 1 49 ? 458.719 456.761 662.546 1.00 39.67 49 PHE F CA 1
ATOM 4913 C C . PHE C 1 49 ? 459.496 455.522 662.128 1.00 39.67 49 PHE F C 1
ATOM 4914 O O . PHE C 1 49 ? 460.474 455.618 661.382 1.00 39.67 49 PHE F O 1
ATOM 4922 N N . LEU C 1 50 ? 459.070 454.347 662.590 1.00 38.28 50 LEU F N 1
ATOM 4923 C CA . LEU C 1 50 ? 459.749 453.112 662.226 1.00 38.28 50 LEU F CA 1
ATOM 4924 C C . LEU C 1 50 ? 459.583 452.767 660.756 1.00 38.28 50 LEU F C 1
ATOM 4925 O O . LEU C 1 50 ? 460.239 451.838 660.279 1.00 38.28 50 LEU F O 1
ATOM 4930 N N . LYS C 1 51 ? 458.708 453.462 660.039 1.00 39.73 51 LYS F N 1
ATOM 4931 C CA . LYS C 1 51 ? 458.592 453.251 658.606 1.00 39.73 51 LYS F CA 1
ATOM 4932 C C . LYS C 1 51 ? 459.667 453.983 657.817 1.00 39.73 51 LYS F C 1
ATOM 4933 O O . LYS C 1 51 ? 459.781 453.759 656.609 1.00 39.73 51 LYS F O 1
ATOM 4939 N N . SER C 1 52 ? 460.447 454.846 658.460 1.00 39.95 52 SER F N 1
ATOM 4940 C CA . SER C 1 52 ? 461.502 455.575 657.775 1.00 39.95 52 SER F CA 1
ATOM 4941 C C . SER C 1 52 ? 462.893 455.026 658.049 1.00 39.95 52 SER F C 1
ATOM 4942 O O . SER C 1 52 ? 463.766 455.136 657.185 1.00 39.95 52 SER F O 1
ATOM 4945 N N . ILE C 1 53 ? 463.127 454.443 659.219 1.00 38.10 53 ILE F N 1
ATOM 4946 C CA . ILE C 1 53 ? 464.402 453.795 659.491 1.00 38.10 53 ILE F CA 1
ATOM 4947 C C . ILE C 1 53 ? 464.451 452.503 658.700 1.00 38.10 53 ILE F C 1
ATOM 4948 O O . ILE C 1 53 ? 463.426 452.039 658.189 1.00 38.10 53 ILE F O 1
ATOM 4953 N N . ASN C 1 54 ? 465.629 451.911 658.587 1.00 40.14 54 ASN F N 1
ATOM 4954 C CA . ASN C 1 54 ? 465.827 450.733 657.754 1.00 40.14 54 ASN F CA 1
ATOM 4955 C C . ASN C 1 54 ? 465.959 449.503 658.642 1.00 40.14 54 ASN F C 1
ATOM 4956 O O . ASN C 1 54 ? 466.897 449.399 659.436 1.00 40.14 54 ASN F O 1
ATOM 4961 N N . PHE C 1 55 ? 465.024 448.572 658.508 1.00 39.35 55 PHE F N 1
ATOM 4962 C CA . PHE C 1 55 ? 465.147 447.276 659.153 1.00 39.35 55 PHE F CA 1
ATOM 4963 C C . PHE C 1 55 ? 465.908 446.347 658.224 1.00 39.35 55 PHE F C 1
ATOM 4964 O O . PHE C 1 55 ? 465.433 446.039 657.129 1.00 39.35 55 PHE F O 1
ATOM 4972 N N . TYR C 1 56 ? 467.080 445.894 658.649 1.00 42.17 56 TYR F N 1
ATOM 4973 C CA . TYR C 1 56 ? 467.821 444.914 657.873 1.00 42.17 56 TYR F CA 1
ATOM 4974 C C . TYR C 1 56 ? 467.870 443.605 658.639 1.00 42.17 56 TYR F C 1
ATOM 4975 O O . TYR C 1 56 ? 468.266 443.577 659.809 1.00 42.17 56 TYR F O 1
ATOM 4984 N N . GLY C 1 57 ? 467.459 442.530 657.975 1.00 43.94 57 GLY F N 1
ATOM 4985 C CA . GLY C 1 57 ? 467.451 441.215 658.572 1.00 43.94 57 GLY F CA 1
ATOM 4986 C C . GLY C 1 57 ? 468.759 440.486 658.374 1.00 43.94 57 GLY F C 1
ATOM 4987 O O . GLY C 1 57 ? 468.824 439.483 657.659 1.00 43.94 57 GLY F O 1
ATOM 4988 N N . VAL C 1 58 ? 469.814 440.994 658.996 1.00 43.08 58 VAL F N 1
ATOM 4989 C CA . VAL C 1 58 ? 471.092 440.289 658.946 1.00 43.08 58 VAL F CA 1
ATOM 4990 C C . VAL C 1 58 ? 470.928 438.924 659.598 1.00 43.08 58 VAL F C 1
ATOM 4991 O O . VAL C 1 58 ? 470.350 438.831 660.696 1.00 43.08 58 VAL F O 1
ATOM 4995 N N . PRO C 1 59 ? 471.368 437.834 658.966 1.00 43.62 59 PRO F N 1
ATOM 4996 C CA . PRO C 1 59 ? 471.227 436.519 659.604 1.00 43.62 59 PRO F CA 1
ATOM 4997 C C . PRO C 1 59 ? 472.214 436.269 660.729 1.00 43.62 59 PRO F C 1
ATOM 4998 O O . PRO C 1 59 ? 471.937 435.423 661.586 1.00 43.62 59 PRO F O 1
ATOM 5002 N N . GLU C 1 60 ? 473.341 436.966 660.772 1.00 46.13 60 GLU F N 1
ATOM 5003 C CA . GLU C 1 60 ? 474.339 436.727 661.801 1.00 46.13 60 GLU F CA 1
ATOM 5004 C C . GLU C 1 60 ? 474.209 437.765 662.907 1.00 46.13 60 GLU F C 1
ATOM 5005 O O . GLU C 1 60 ? 473.885 438.926 662.654 1.00 46.13 60 GLU F O 1
ATOM 5011 N N . GLN C 1 61 ? 474.474 437.330 664.139 1.00 45.58 61 GLN F N 1
ATOM 5012 C CA . GLN C 1 61 ? 474.287 438.202 665.293 1.00 45.58 61 GLN F CA 1
ATOM 5013 C C . GLN C 1 61 ? 475.225 439.399 665.251 1.00 45.58 61 GLN F C 1
ATOM 5014 O O . GLN C 1 61 ? 474.785 440.549 665.339 1.00 45.58 61 GLN F O 1
ATOM 5020 N N . GLU C 1 62 ? 476.518 439.156 665.108 1.00 45.38 62 GLU F N 1
ATOM 5021 C CA . GLU C 1 62 ? 477.522 440.207 665.235 1.00 45.38 62 GLU F CA 1
ATOM 5022 C C . GLU C 1 62 ? 478.185 440.427 663.885 1.00 45.38 62 GLU F C 1
ATOM 5023 O O . GLU C 1 62 ? 479.025 439.627 663.462 1.00 45.38 62 GLU F O 1
ATOM 5029 N N . GLY C 1 63 ? 477.809 441.502 663.209 1.00 45.84 63 GLY F N 1
ATOM 5030 C CA . GLY C 1 63 ? 478.454 441.891 661.979 1.00 45.84 63 GLY F CA 1
ATOM 5031 C C . GLY C 1 63 ? 479.548 442.910 662.236 1.00 45.84 63 GLY F C 1
ATOM 5032 O O . GLY C 1 63 ? 479.856 443.257 663.371 1.00 45.84 63 GLY F O 1
ATOM 5033 N N . GLU C 1 64 ? 480.136 443.390 661.147 1.00 46.79 64 GLU F N 1
ATOM 5034 C CA . GLU C 1 64 ? 481.241 444.330 661.243 1.00 46.79 64 GLU F CA 1
ATOM 5035 C C . GLU C 1 64 ? 481.309 445.154 659.973 1.00 46.79 64 GLU F C 1
ATOM 5036 O O . GLU C 1 64 ? 481.326 444.605 658.869 1.00 46.79 64 GLU F O 1
ATOM 5042 N N . LYS C 1 65 ? 481.364 446.469 660.135 1.00 50.22 65 LYS F N 1
ATOM 5043 C CA . LYS C 1 65 ? 481.449 447.389 659.009 1.00 50.22 65 LYS F CA 1
ATOM 5044 C C . LYS C 1 65 ? 482.837 448.004 659.014 1.00 50.22 65 LYS F C 1
ATOM 5045 O O . LYS C 1 65 ? 483.156 448.805 659.895 1.00 50.22 65 LYS F O 1
ATOM 5051 N N . ILE C 1 66 ? 483.659 447.630 658.042 1.00 53.07 66 ILE F N 1
ATOM 5052 C CA . ILE C 1 66 ? 485.026 448.125 657.950 1.00 53.07 66 ILE F CA 1
ATOM 5053 C C . ILE C 1 66 ? 485.077 449.169 656.844 1.00 53.07 66 ILE F C 1
ATOM 5054 O O . ILE C 1 66 ? 484.663 448.917 655.706 1.00 53.07 66 ILE F O 1
ATOM 5059 N N . GLY C 1 67 ? 485.550 450.365 657.190 1.00 54.99 67 GLY F N 1
ATOM 5060 C CA . GLY C 1 67 ? 485.547 451.477 656.268 1.00 54.99 67 GLY F CA 1
ATOM 5061 C C . GLY C 1 67 ? 486.956 451.884 655.902 1.00 54.99 67 GLY F C 1
ATOM 5062 O O . GLY C 1 67 ? 487.838 451.966 656.765 1.00 54.99 67 GLY F O 1
ATOM 5063 N N . LEU C 1 68 ? 487.159 452.144 654.613 1.00 54.81 68 LEU F N 1
ATOM 5064 C CA . LEU C 1 68 ? 488.451 452.521 654.063 1.00 54.81 68 LEU F CA 1
ATOM 5065 C C . LEU C 1 68 ? 488.601 454.031 654.100 1.00 54.81 68 LEU F C 1
ATOM 5066 O O . LEU C 1 68 ? 487.836 454.750 653.449 1.00 54.81 68 LEU F O 1
ATOM 5071 N N . GLY C 1 69 ? 489.607 454.510 654.834 1.00 57.51 69 GLY F N 1
ATOM 5072 C CA . GLY C 1 69 ? 489.873 455.923 654.952 1.00 57.51 69 GLY F CA 1
ATOM 5073 C C . GLY C 1 69 ? 491.223 456.288 654.356 1.00 57.51 69 GLY F C 1
ATOM 5074 O O . GLY C 1 69 ? 491.976 455.435 653.875 1.00 57.51 69 GLY F O 1
ATOM 5075 N N . VAL C 1 70 ? 491.509 457.584 654.380 1.00 53.89 70 VAL F N 1
ATOM 5076 C CA . VAL C 1 70 ? 492.771 458.124 653.903 1.00 53.89 70 VAL F CA 1
ATOM 5077 C C . VAL C 1 70 ? 493.241 459.161 654.909 1.00 53.89 70 VAL F C 1
ATOM 5078 O O . VAL C 1 70 ? 492.507 460.104 655.221 1.00 53.89 70 VAL F O 1
ATOM 5082 N N . SER C 1 71 ? 494.466 458.997 655.405 1.00 55.77 71 SER F N 1
ATOM 5083 C CA . SER C 1 71 ? 494.978 459.807 656.510 1.00 55.77 71 SER F CA 1
ATOM 5084 C C . SER C 1 71 ? 495.582 461.112 655.988 1.00 55.77 71 SER F C 1
ATOM 5085 O O . SER C 1 71 ? 496.796 461.322 655.981 1.00 55.77 71 SER F O 1
ATOM 5088 N N . GLY C 1 72 ? 494.695 462.006 655.563 1.00 52.36 72 GLY F N 1
ATOM 5089 C CA . GLY C 1 72 ? 495.077 463.349 655.204 1.00 52.36 72 GLY F CA 1
ATOM 5090 C C . GLY C 1 72 ? 495.994 463.439 654.000 1.00 52.36 72 GLY F C 1
ATOM 5091 O O . GLY C 1 72 ? 495.659 463.002 652.899 1.00 52.36 72 GLY F O 1
ATOM 5092 N N . PRO C 1 73 ? 497.171 464.027 654.192 1.00 48.60 73 PRO F N 1
ATOM 5093 C CA . PRO C 1 73 ? 498.047 464.315 653.052 1.00 48.60 73 PRO F CA 1
ATOM 5094 C C . PRO C 1 73 ? 498.681 463.060 652.481 1.00 48.60 73 PRO F C 1
ATOM 5095 O O . PRO C 1 73 ? 498.991 462.114 653.207 1.00 48.60 73 PRO F O 1
ATOM 5099 N N . VAL C 1 74 ? 498.891 463.065 651.168 1.00 48.50 74 VAL F N 1
ATOM 5100 C CA . VAL C 1 74 ? 499.668 462.016 650.519 1.00 48.50 74 VAL F CA 1
ATOM 5101 C C . VAL C 1 74 ? 500.736 462.661 649.650 1.00 48.50 74 VAL F C 1
ATOM 5102 O O . VAL C 1 74 ? 501.547 461.967 649.028 1.00 48.50 74 VAL F O 1
ATOM 5106 N N . ALA C 1 75 ? 500.737 463.989 649.592 1.00 44.13 75 ALA F N 1
ATOM 5107 C CA . ALA C 1 75 ? 501.706 464.742 648.809 1.00 44.13 75 ALA F CA 1
ATOM 5108 C C . ALA C 1 75 ? 502.774 465.306 649.731 1.00 44.13 75 ALA F C 1
ATOM 5109 O O . ALA C 1 75 ? 502.455 465.944 650.736 1.00 44.13 75 ALA F O 1
ATOM 5111 N N . SER C 1 76 ? 504.037 465.062 649.392 1.00 49.14 76 SER F N 1
ATOM 5112 C CA . SER C 1 76 ? 505.145 465.521 650.227 1.00 49.14 76 SER F CA 1
ATOM 5113 C C . SER C 1 76 ? 506.406 465.594 649.380 1.00 49.14 76 SER F C 1
ATOM 5114 O O . SER C 1 76 ? 506.954 464.557 649.005 1.00 49.14 76 SER F O 1
ATOM 5117 N N . THR C 1 77 ? 506.875 466.806 649.105 1.00 50.88 77 THR F N 1
ATOM 5118 C CA . THR C 1 77 ? 508.135 466.955 648.398 1.00 50.88 77 THR F CA 1
ATOM 5119 C C . THR C 1 77 ? 509.298 466.708 649.346 1.00 50.88 77 THR F C 1
ATOM 5120 O O . THR C 1 77 ? 509.238 467.042 650.533 1.00 50.88 77 THR F O 1
ATOM 5124 N N . THR C 1 78 ? 510.355 466.096 648.822 1.00 55.27 78 THR F N 1
ATOM 5125 C CA . THR C 1 78 ? 511.583 465.885 649.570 1.00 55.27 78 THR F CA 1
ATOM 5126 C C . THR C 1 78 ? 512.773 466.030 648.637 1.00 55.27 78 THR F C 1
ATOM 5127 O O . THR C 1 78 ? 512.654 465.879 647.419 1.00 55.27 78 THR F O 1
ATOM 5131 N N . ASP C 1 79 ? 513.923 466.337 649.227 1.00 63.90 79 ASP F N 1
ATOM 5132 C CA . ASP C 1 79 ? 515.165 466.479 648.473 1.00 63.90 79 ASP F CA 1
ATOM 5133 C C . ASP C 1 79 ? 515.707 465.080 648.206 1.00 63.90 79 ASP F C 1
ATOM 5134 O O . ASP C 1 79 ? 515.867 464.270 649.119 1.00 63.90 79 ASP F O 1
ATOM 5139 N N . THR C 1 80 ? 515.894 464.757 646.930 1.00 61.03 80 THR F N 1
ATOM 5140 C CA . THR C 1 80 ? 516.397 463.440 646.576 1.00 61.03 80 THR F CA 1
ATOM 5141 C C . THR C 1 80 ? 517.861 463.278 646.948 1.00 61.03 80 THR F C 1
ATOM 5142 O O . THR C 1 80 ? 518.373 462.155 646.937 1.00 61.03 80 THR F O 1
ATOM 5146 N N . THR C 1 81 ? 518.546 464.376 647.275 1.00 68.43 81 THR F N 1
ATOM 5147 C CA . THR C 1 81 ? 519.983 464.310 647.521 1.00 68.43 81 THR F CA 1
ATOM 5148 C C . THR C 1 81 ? 520.293 463.891 648.953 1.00 68.43 81 THR F C 1
ATOM 5149 O O . THR C 1 81 ? 521.055 462.943 649.175 1.00 68.43 81 THR F O 1
ATOM 5153 N N . GLN C 1 82 ? 519.714 464.577 649.938 1.00 69.37 82 GLN F N 1
ATOM 5154 C CA . GLN C 1 82 ? 519.982 464.267 651.336 1.00 69.37 82 GLN F CA 1
ATOM 5155 C C . GLN C 1 82 ? 518.993 463.246 651.884 1.00 69.37 82 GLN F C 1
ATOM 5156 O O . GLN C 1 82 ? 519.386 462.147 652.282 1.00 69.37 82 GLN F O 1
ATOM 5162 N N . GLN C 1 83 ? 517.709 463.581 651.889 1.00 64.60 83 GLN F N 1
ATOM 5163 C CA . GLN C 1 83 ? 516.683 462.706 652.442 1.00 64.60 83 GLN F CA 1
ATOM 5164 C C . GLN C 1 83 ? 516.216 461.767 651.342 1.00 64.60 83 GLN F C 1
ATOM 5165 O O . GLN C 1 83 ? 515.460 462.169 650.455 1.00 64.60 83 GLN F O 1
ATOM 5171 N N . ASP C 1 84 ? 516.658 460.516 651.400 1.00 59.31 84 ASP F N 1
ATOM 5172 C CA . ASP C 1 84 ? 516.232 459.557 650.396 1.00 59.31 84 ASP F CA 1
ATOM 5173 C C . ASP C 1 84 ? 514.723 459.372 650.469 1.00 59.31 84 ASP F C 1
ATOM 5174 O O . ASP C 1 84 ? 514.115 459.481 651.537 1.00 59.31 84 ASP F O 1
ATOM 5179 N N . ARG C 1 85 ? 514.118 459.099 649.313 1.00 52.05 85 ARG F N 1
ATOM 5180 C CA . ARG C 1 85 ? 512.669 459.173 649.157 1.00 52.05 85 ARG F CA 1
ATOM 5181 C C . ARG C 1 85 ? 511.905 458.328 650.159 1.00 52.05 85 ARG F C 1
ATOM 5182 O O . ARG C 1 85 ? 511.938 457.096 650.106 1.00 52.05 85 ARG F O 1
ATOM 5190 N N . GLU C 1 86 ? 511.187 458.992 651.054 1.00 55.50 86 GLU F N 1
ATOM 5191 C CA . GLU C 1 86 ? 510.389 458.334 652.074 1.00 55.50 86 GLU F CA 1
ATOM 5192 C C . GLU C 1 86 ? 508.972 458.140 651.562 1.00 55.50 86 GLU F C 1
ATOM 5193 O O . GLU C 1 86 ? 508.482 458.930 650.750 1.00 55.50 86 GLU F O 1
ATOM 5199 N N . THR C 1 87 ? 508.322 457.082 652.030 1.00 54.05 87 THR F N 1
ATOM 5200 C CA . THR C 1 87 ? 506.931 456.821 651.713 1.00 54.05 87 THR F CA 1
ATOM 5201 C C . THR C 1 87 ? 506.215 456.376 652.978 1.00 54.05 87 THR F C 1
ATOM 5202 O O . THR C 1 87 ? 506.835 455.887 653.926 1.00 54.05 87 THR F O 1
ATOM 5206 N N . SER C 1 88 ? 504.899 456.568 652.996 1.00 58.02 88 SER F N 1
ATOM 5207 C CA . SER C 1 88 ? 504.094 456.244 654.165 1.00 58.02 88 SER F CA 1
ATOM 5208 C C . SER C 1 88 ? 502.842 455.494 653.738 1.00 58.02 88 SER F C 1
ATOM 5209 O O . SER C 1 88 ? 502.359 455.647 652.615 1.00 58.02 88 SER F O 1
ATOM 5211 N N . ASP C 1 89 ? 502.327 454.670 654.649 1.00 60.43 89 ASP F N 1
ATOM 5212 C CA . ASP C 1 89 ? 501.165 453.825 654.375 1.00 60.43 89 ASP F CA 1
ATOM 5213 C C . ASP C 1 89 ? 499.911 454.602 654.741 1.00 60.43 89 ASP F C 1
ATOM 5214 O O . ASP C 1 89 ? 499.398 454.509 655.856 1.00 60.43 89 ASP F O 1
ATOM 5219 N N . ILE C 1 90 ? 499.406 455.382 653.791 1.00 60.00 90 ILE F N 1
ATOM 5220 C CA . ILE C 1 90 ? 498.157 456.123 653.997 1.00 60.00 90 ILE F CA 1
ATOM 5221 C C . ILE C 1 90 ? 497.043 455.210 653.498 1.00 60.00 90 ILE F C 1
ATOM 5222 O O . ILE C 1 90 ? 496.526 455.339 652.386 1.00 60.00 90 ILE F O 1
ATOM 5227 N N . SER C 1 91 ? 496.691 454.233 654.328 1.00 58.40 91 SER F N 1
ATOM 5228 C CA . SER C 1 91 ? 495.607 453.313 654.000 1.00 58.40 91 SER F CA 1
ATOM 5229 C C . SER C 1 91 ? 494.843 452.901 655.256 1.00 58.40 91 SER F C 1
ATOM 5230 O O . SER C 1 91 ? 494.548 451.725 655.469 1.00 58.40 91 SER F O 1
ATOM 5233 N N . THR C 1 92 ? 494.520 453.863 656.116 1.00 59.15 92 THR F N 1
ATOM 5234 C CA . THR C 1 92 ? 493.877 453.540 657.385 1.00 59.15 92 THR F CA 1
ATOM 5235 C C . THR C 1 92 ? 492.522 452.874 657.171 1.00 59.15 92 THR F C 1
ATOM 5236 O O . THR C 1 92 ? 491.821 453.133 656.190 1.00 59.15 92 THR F O 1
ATOM 5240 N N . MET C 1 93 ? 492.168 451.982 658.095 1.00 55.59 93 MET F N 1
ATOM 5241 C CA . MET C 1 93 ? 490.892 451.284 658.067 1.00 55.59 93 MET F CA 1
ATOM 5242 C C . MET C 1 93 ? 490.382 451.115 659.485 1.00 55.59 93 MET F C 1
ATOM 5243 O O . MET C 1 93 ? 491.168 450.900 660.410 1.00 55.59 93 MET F O 1
ATOM 5248 N N . ASP C 1 94 ? 489.068 451.207 659.653 1.00 57.95 94 ASP F N 1
ATOM 5249 C CA . ASP C 1 94 ? 488.487 451.015 660.976 1.00 57.95 94 ASP F CA 1
ATOM 5250 C C . ASP C 1 94 ? 487.187 450.225 660.890 1.00 57.95 94 ASP F C 1
ATOM 5251 O O . ASP C 1 94 ? 486.459 450.286 659.901 1.00 57.95 94 ASP F O 1
ATOM 5256 N N . GLY C 1 95 ? 486.904 449.475 661.952 1.00 52.48 95 GLY F N 1
ATOM 5257 C CA . GLY C 1 95 ? 485.777 448.575 661.958 1.00 52.48 95 GLY F CA 1
ATOM 5258 C C . GLY C 1 95 ? 484.749 448.968 662.999 1.00 52.48 95 GLY F C 1
ATOM 5259 O O . GLY C 1 95 ? 485.061 449.566 664.027 1.00 52.48 95 GLY F O 1
ATOM 5260 N N . ARG C 1 96 ? 483.501 448.619 662.703 1.00 46.62 96 ARG F N 1
ATOM 5261 C CA . ARG C 1 96 ? 482.381 448.865 663.597 1.00 46.62 96 ARG F CA 1
ATOM 5262 C C . ARG C 1 96 ? 481.621 447.562 663.779 1.00 46.62 96 ARG F C 1
ATOM 5263 O O . ARG C 1 96 ? 481.205 446.943 662.793 1.00 46.62 96 ARG F O 1
ATOM 5271 N N . ARG C 1 97 ? 481.458 447.143 665.029 1.00 45.47 97 ARG F N 1
ATOM 5272 C CA . ARG C 1 97 ? 480.689 445.957 665.357 1.00 45.47 97 ARG F CA 1
ATOM 5273 C C . ARG C 1 97 ? 479.232 446.326 665.595 1.00 45.47 97 ARG F C 1
ATOM 5274 O O . ARG C 1 97 ? 478.869 447.501 665.672 1.00 45.47 97 ARG F O 1
ATOM 5282 N N . TYR C 1 98 ? 478.384 445.302 665.689 1.00 40.31 98 TYR F N 1
ATOM 5283 C CA . TYR C 1 98 ? 477.050 445.486 666.256 1.00 40.31 98 TYR F CA 1
ATOM 5284 C C . TYR C 1 98 ? 476.542 444.128 666.740 1.00 40.31 98 TYR F C 1
ATOM 5285 O O . TYR C 1 98 ? 476.098 443.310 665.933 1.00 40.31 98 TYR F O 1
ATOM 5294 N N . ARG C 1 99 ? 476.608 443.903 668.044 1.00 45.56 99 ARG F N 1
ATOM 5295 C CA . ARG C 1 99 ? 476.091 442.668 668.613 1.00 45.56 99 ARG F CA 1
ATOM 5296 C C . ARG C 1 99 ? 474.571 442.728 668.608 1.00 45.56 99 ARG F C 1
ATOM 5297 O O . ARG C 1 99 ? 473.973 443.527 669.333 1.00 45.56 99 ARG F O 1
ATOM 5305 N N . CYS C 1 100 ? 473.939 441.874 667.805 1.00 45.93 100 CYS F N 1
ATOM 5306 C CA . CYS C 1 100 ? 472.485 441.829 667.766 1.00 45.93 100 CYS F CA 1
ATOM 5307 C C . CYS C 1 100 ? 471.979 441.193 669.048 1.00 45.93 100 CYS F C 1
ATOM 5308 O O . CYS C 1 100 ? 471.487 440.063 669.042 1.00 45.93 100 CYS F O 1
ATOM 5311 N N . GLU C 1 101 ? 472.106 441.923 670.149 1.00 50.93 101 GLU F N 1
ATOM 5312 C CA . GLU C 1 101 ? 471.788 441.411 671.468 1.00 50.93 101 GLU F CA 1
ATOM 5313 C C . GLU C 1 101 ? 470.314 441.033 671.566 1.00 50.93 101 GLU F C 1
ATOM 5314 O O . GLU C 1 101 ? 469.461 441.565 670.853 1.00 50.93 101 GLU F O 1
ATOM 5320 N N . GLN C 1 102 ? 470.023 440.086 672.451 1.00 47.41 102 GLN F N 1
ATOM 5321 C CA . GLN C 1 102 ? 468.664 439.593 672.618 1.00 47.41 102 GLN F CA 1
ATOM 5322 C C . GLN C 1 102 ? 467.909 440.454 673.617 1.00 47.41 102 GLN F C 1
ATOM 5323 O O . GLN C 1 102 ? 468.228 440.451 674.809 1.00 47.41 102 GLN F O 1
ATOM 5329 N N . THR C 1 103 ? 466.902 441.175 673.137 1.00 49.49 103 THR F N 1
ATOM 5330 C CA . THR C 1 103 ? 465.989 441.917 673.991 1.00 49.49 103 THR F CA 1
ATOM 5331 C C . THR C 1 103 ? 464.837 440.999 674.373 1.00 49.49 103 THR F C 1
ATOM 5332 O O . THR C 1 103 ? 464.190 440.401 673.504 1.00 49.49 103 THR F O 1
ATOM 5336 N N . ASN C 1 104 ? 464.596 440.891 675.673 1.00 52.91 104 ASN F N 1
ATOM 5337 C CA . ASN C 1 104 ? 463.602 439.979 676.226 1.00 52.91 104 ASN F CA 1
ATOM 5338 C C . ASN C 1 104 ? 462.320 440.761 676.453 1.00 52.91 104 ASN F C 1
ATOM 5339 O O . ASN C 1 104 ? 462.233 441.582 677.367 1.00 52.91 104 ASN F O 1
ATOM 5344 N N . SER C 1 105 ? 461.326 440.515 675.613 1.00 49.68 105 SER F N 1
ATOM 5345 C CA . SER C 1 105 ? 459.991 441.059 675.806 1.00 49.68 105 SER F CA 1
ATOM 5346 C C . SER C 1 105 ? 459.063 439.937 676.241 1.00 49.68 105 SER F C 1
ATOM 5347 O O . SER C 1 105 ? 458.943 438.923 675.547 1.00 49.68 105 SER F O 1
ATOM 5350 N N . ASP C 1 106 ? 458.417 440.113 677.389 1.00 53.03 106 ASP F N 1
ATOM 5351 C CA . ASP C 1 106 ? 457.565 439.068 677.932 1.00 53.03 106 ASP F CA 1
ATOM 5352 C C . ASP C 1 106 ? 456.308 439.683 678.522 1.00 53.03 106 ASP F C 1
ATOM 5353 O O . ASP C 1 106 ? 456.376 440.654 679.280 1.00 53.03 106 ASP F O 1
ATOM 5358 N N . THR C 1 107 ? 455.162 439.108 678.179 1.00 49.41 107 THR F N 1
ATOM 5359 C CA . THR C 1 107 ? 453.882 439.607 678.657 1.00 49.41 107 THR F CA 1
ATOM 5360 C C . THR C 1 107 ? 453.030 438.434 679.104 1.00 49.41 107 THR F C 1
ATOM 5361 O O . THR C 1 107 ? 452.969 437.416 678.417 1.00 49.41 107 THR F O 1
ATOM 5365 N N . HIS C 1 108 ? 452.357 438.576 680.242 1.00 48.17 108 HIS F N 1
ATOM 5366 C CA . HIS C 1 108 ? 451.487 437.515 680.722 1.00 48.17 108 HIS F CA 1
ATOM 5367 C C . HIS C 1 108 ? 450.142 438.086 681.132 1.00 48.17 108 HIS F C 1
ATOM 5368 O O . HIS C 1 108 ? 450.038 439.238 681.556 1.00 48.17 108 HIS F O 1
ATOM 5375 N N . ILE C 1 109 ? 449.115 437.253 681.012 1.00 44.88 109 ILE F N 1
ATOM 5376 C CA . ILE C 1 109 ? 447.734 437.633 681.287 1.00 44.88 109 ILE F CA 1
ATOM 5377 C C . ILE C 1 109 ? 447.179 436.579 682.234 1.00 44.88 109 ILE F C 1
ATOM 5378 O O . ILE C 1 109 ? 446.829 435.476 681.808 1.00 44.88 109 ILE F O 1
ATOM 5383 N N . THR C 1 110 ? 447.080 436.915 683.513 1.00 44.49 110 THR F N 1
ATOM 5384 C CA . THR C 1 110 ? 446.679 435.933 684.507 1.00 44.49 110 THR F CA 1
ATOM 5385 C C . THR C 1 110 ? 445.279 435.410 684.218 1.00 44.49 110 THR F C 1
ATOM 5386 O O . THR C 1 110 ? 444.452 436.091 683.613 1.00 44.49 110 THR F O 1
ATOM 5390 N N . TYR C 1 111 ? 445.021 434.172 684.644 1.00 45.26 111 TYR F N 1
ATOM 5391 C CA . TYR C 1 111 ? 443.712 433.577 684.405 1.00 45.26 111 TYR F CA 1
ATOM 5392 C C . TYR C 1 111 ? 442.606 434.325 685.128 1.00 45.26 111 TYR F C 1
ATOM 5393 O O . TYR C 1 111 ? 441.482 434.386 684.628 1.00 45.26 111 TYR F O 1
ATOM 5402 N N . GLN C 1 112 ? 442.880 434.869 686.311 1.00 45.79 112 GLN F N 1
ATOM 5403 C CA . GLN C 1 112 ? 441.843 435.626 686.998 1.00 45.79 112 GLN F CA 1
ATOM 5404 C C . GLN C 1 112 ? 441.464 436.868 686.202 1.00 45.79 112 GLN F C 1
ATOM 5405 O O . GLN C 1 112 ? 440.278 437.138 685.985 1.00 45.79 112 GLN F O 1
ATOM 5411 N N . LYS C 1 113 ? 442.456 437.622 685.731 1.00 41.69 113 LYS F N 1
ATOM 5412 C CA . LYS C 1 113 ? 442.159 438.790 684.916 1.00 41.69 113 LYS F CA 1
ATOM 5413 C C . LYS C 1 113 ? 441.700 438.415 683.517 1.00 41.69 113 LYS F C 1
ATOM 5414 O O . LYS C 1 113 ? 441.126 439.255 682.820 1.00 41.69 113 LYS F O 1
ATOM 5420 N N . LEU C 1 114 ? 441.925 437.179 683.091 1.00 41.09 114 LEU F N 1
ATOM 5421 C CA . LEU C 1 114 ? 441.471 436.762 681.774 1.00 41.09 114 LEU F CA 1
ATOM 5422 C C . LEU C 1 114 ? 440.044 436.243 681.800 1.00 41.09 114 LEU F C 1
ATOM 5423 O O . LEU C 1 114 ? 439.304 436.410 680.828 1.00 41.09 114 LEU F O 1
ATOM 5428 N N . ASP C 1 115 ? 439.640 435.612 682.901 1.00 44.41 115 ASP F N 1
ATOM 5429 C CA . ASP C 1 115 ? 438.267 435.156 683.035 1.00 44.41 115 ASP F CA 1
ATOM 5430 C C . ASP C 1 115 ? 437.379 436.210 683.675 1.00 44.41 115 ASP F C 1
ATOM 5431 O O . ASP C 1 115 ? 436.159 436.177 683.488 1.00 44.41 115 ASP F O 1
ATOM 5436 N N . ALA C 1 116 ? 437.962 437.146 684.423 1.00 41.30 116 ALA F N 1
ATOM 5437 C CA . ALA C 1 116 ? 437.176 438.269 684.914 1.00 41.30 116 ALA F CA 1
ATOM 5438 C C . ALA C 1 116 ? 436.611 439.082 683.759 1.00 41.30 116 ALA F C 1
ATOM 5439 O O . ALA C 1 116 ? 435.443 439.484 683.782 1.00 41.30 116 ALA F O 1
ATOM 5441 N N . TRP C 1 117 ? 437.417 439.313 682.727 1.00 40.01 117 TRP F N 1
ATOM 5442 C CA . TRP C 1 117 ? 437.027 440.110 681.568 1.00 40.01 117 TRP F CA 1
ATOM 5443 C C . TRP C 1 117 ? 436.589 439.241 680.406 1.00 40.01 117 TRP F C 1
ATOM 5444 O O . TRP C 1 117 ? 436.842 439.563 679.247 1.00 40.01 117 TRP F O 1
ATOM 5455 N N . ALA C 1 118 ? 435.938 438.120 680.689 1.00 38.21 118 ALA F N 1
ATOM 5456 C CA . ALA C 1 118 ? 435.467 437.268 679.612 1.00 38.21 118 ALA F CA 1
ATOM 5457 C C . ALA C 1 118 ? 434.285 437.862 678.863 1.00 38.21 118 ALA F C 1
ATOM 5458 O O . ALA C 1 118 ? 433.924 437.338 677.805 1.00 38.21 118 ALA F O 1
ATOM 5460 N N . LYS C 1 119 ? 433.683 438.936 679.370 1.00 42.59 119 LYS F N 1
ATOM 5461 C CA . LYS C 1 119 ? 432.510 439.501 678.718 1.00 42.59 119 LYS F CA 1
ATOM 5462 C C . LYS C 1 119 ? 432.820 440.073 677.344 1.00 42.59 119 LYS F C 1
ATOM 5463 O O . LYS C 1 119 ? 431.887 440.341 676.582 1.00 42.59 119 LYS F O 1
ATOM 5469 N N . PHE C 1 120 ? 434.088 440.273 677.009 1.00 41.42 120 PHE F N 1
ATOM 5470 C CA . PHE C 1 120 ? 434.473 440.727 675.681 1.00 41.42 120 PHE F CA 1
ATOM 5471 C C . PHE C 1 120 ? 434.895 439.526 674.851 1.00 41.42 120 PHE F C 1
ATOM 5472 O O . PHE C 1 120 ? 435.605 438.644 675.343 1.00 41.42 120 PHE F O 1
ATOM 5480 N N . ALA C 1 121 ? 434.457 439.496 673.596 1.00 45.49 121 ALA F N 1
ATOM 5481 C CA . ALA C 1 121 ? 434.774 438.391 672.704 1.00 45.49 121 ALA F CA 1
ATOM 5482 C C . ALA C 1 121 ? 436.171 438.483 672.114 1.00 45.49 121 ALA F C 1
ATOM 5483 O O . ALA C 1 121 ? 436.595 437.554 671.421 1.00 45.49 121 ALA F O 1
ATOM 5485 N N . ASP C 1 122 ? 436.892 439.574 672.358 1.00 46.05 122 ASP F N 1
ATOM 5486 C CA . ASP C 1 122 ? 438.185 439.768 671.723 1.00 46.05 122 ASP F CA 1
ATOM 5487 C C . ASP C 1 122 ? 439.225 440.338 672.680 1.00 46.05 122 ASP F C 1
ATOM 5488 O O . ASP C 1 122 ? 440.151 441.033 672.251 1.00 46.05 122 ASP F O 1
ATOM 5493 N N . PHE C 1 123 ? 439.108 440.038 673.970 1.00 40.53 123 PHE F N 1
ATOM 5494 C CA . PHE C 1 123 ? 440.016 440.640 674.937 1.00 40.53 123 PHE F CA 1
ATOM 5495 C C . PHE C 1 123 ? 441.459 440.247 674.653 1.00 40.53 123 PHE F C 1
ATOM 5496 O O . PHE C 1 123 ? 442.359 441.094 674.676 1.00 40.53 123 PHE F O 1
ATOM 5504 N N . GLN C 1 124 ? 441.694 438.969 674.362 1.00 41.44 124 GLN F N 1
ATOM 5505 C CA . GLN C 1 124 ? 443.044 438.533 674.025 1.00 41.44 124 GLN F CA 1
ATOM 5506 C C . GLN C 1 124 ? 443.533 439.219 672.761 1.00 41.44 124 GLN F C 1
ATOM 5507 O O . GLN C 1 124 ? 444.681 439.668 672.688 1.00 41.44 124 GLN F O 1
ATOM 5513 N N . THR C 1 125 ? 442.666 439.319 671.752 1.00 42.16 125 THR F N 1
ATOM 5514 C CA . THR C 1 125 ? 443.049 439.971 670.508 1.00 42.16 125 THR F CA 1
ATOM 5515 C C . THR C 1 125 ? 443.426 441.426 670.742 1.00 42.16 125 THR F C 1
ATOM 5516 O O . THR C 1 125 ? 444.449 441.906 670.235 1.00 42.16 125 THR F O 1
ATOM 5520 N N . ARG C 1 126 ? 442.611 442.138 671.514 1.00 43.55 126 ARG F N 1
ATOM 5521 C CA . ARG C 1 126 ? 442.847 443.557 671.722 1.00 43.55 126 ARG F CA 1
ATOM 5522 C C . ARG C 1 126 ? 444.126 443.791 672.508 1.00 43.55 126 ARG F C 1
ATOM 5523 O O . ARG C 1 126 ? 444.911 444.689 672.176 1.00 43.55 126 ARG F O 1
ATOM 5531 N N . ILE C 1 127 ? 444.368 442.988 673.543 1.00 38.04 127 ILE F N 1
ATOM 5532 C CA . ILE C 1 127 ? 445.604 443.166 674.287 1.00 38.04 127 ILE F CA 1
ATOM 5533 C C . ILE C 1 127 ? 446.800 442.779 673.429 1.00 38.04 127 ILE F C 1
ATOM 5534 O O . ILE C 1 127 ? 447.877 443.370 673.556 1.00 38.04 127 ILE F O 1
ATOM 5539 N N . ARG C 1 128 ? 446.632 441.826 672.511 1.00 40.53 128 ARG F N 1
ATOM 5540 C CA . ARG C 1 128 ? 447.728 441.460 671.619 1.00 40.53 128 ARG F CA 1
ATOM 5541 C C . ARG C 1 128 ? 448.130 442.620 670.723 1.00 40.53 128 ARG F C 1
ATOM 5542 O O . ARG C 1 128 ? 449.319 442.901 670.547 1.00 40.53 128 ARG F O 1
ATOM 5550 N N . ASP C 1 129 ? 447.147 443.287 670.123 1.00 41.42 129 ASP F N 1
ATOM 5551 C CA . ASP C 1 129 ? 447.472 444.415 669.259 1.00 41.42 129 ASP F CA 1
ATOM 5552 C C . ASP C 1 129 ? 448.146 445.525 670.050 1.00 41.42 129 ASP F C 1
ATOM 5553 O O . ASP C 1 129 ? 449.130 446.130 669.591 1.00 41.42 129 ASP F O 1
ATOM 5558 N N . ALA C 1 130 ? 447.635 445.804 671.248 1.00 40.99 130 ALA F N 1
ATOM 5559 C CA . ALA C 1 130 ? 448.246 446.833 672.073 1.00 40.99 130 ALA F CA 1
ATOM 5560 C C . ALA C 1 130 ? 449.695 446.492 672.376 1.00 40.99 130 ALA F C 1
ATOM 5561 O O . ALA C 1 130 ? 450.560 447.370 672.348 1.00 40.99 130 ALA F O 1
ATOM 5563 N N . ILE C 1 131 ? 449.982 445.220 672.651 1.00 39.19 131 ILE F N 1
ATOM 5564 C CA . ILE C 1 131 ? 451.352 444.830 672.957 1.00 39.19 131 ILE F CA 1
ATOM 5565 C C . ILE C 1 131 ? 452.232 444.923 671.720 1.00 39.19 131 ILE F C 1
ATOM 5566 O O . ILE C 1 131 ? 453.398 445.315 671.806 1.00 39.19 131 ILE F O 1
ATOM 5571 N N . ILE C 1 132 ? 451.702 444.563 670.552 1.00 39.31 132 ILE F N 1
ATOM 5572 C CA . ILE C 1 132 ? 452.481 444.715 669.322 1.00 39.31 132 ILE F CA 1
ATOM 5573 C C . ILE C 1 132 ? 452.892 446.168 669.140 1.00 39.31 132 ILE F C 1
ATOM 5574 O O . ILE C 1 132 ? 454.062 446.482 668.879 1.00 39.31 132 ILE F O 1
ATOM 5579 N N . LYS C 1 133 ? 451.932 447.079 669.273 1.00 42.31 133 LYS F N 1
ATOM 5580 C CA . LYS C 1 133 ? 452.255 448.480 669.032 1.00 42.31 133 LYS F CA 1
ATOM 5581 C C . LYS C 1 133 ? 453.162 449.026 670.130 1.00 42.31 133 LYS F C 1
ATOM 5582 O O . LYS C 1 133 ? 454.072 449.820 669.859 1.00 42.31 133 LYS F O 1
ATOM 5588 N N . ARG C 1 134 ? 452.951 448.589 671.370 1.00 43.02 134 ARG F N 1
ATOM 5589 C CA . ARG C 1 134 ? 453.841 448.997 672.447 1.00 43.02 134 ARG F CA 1
ATOM 5590 C C . ARG C 1 134 ? 455.252 448.482 672.227 1.00 43.02 134 ARG F C 1
ATOM 5591 O O . ARG C 1 134 ? 456.211 449.125 672.655 1.00 43.02 134 ARG F O 1
ATOM 5599 N N . GLN C 1 135 ? 455.415 447.345 671.555 1.00 44.96 135 GLN F N 1
ATOM 5600 C CA . GLN C 1 135 ? 456.765 446.887 671.240 1.00 44.96 135 GLN F CA 1
ATOM 5601 C C . GLN C 1 135 ? 457.408 447.762 670.182 1.00 44.96 135 GLN F C 1
ATOM 5602 O O . GLN C 1 135 ? 458.619 447.997 670.220 1.00 44.96 135 GLN F O 1
ATOM 5608 N N . ALA C 1 136 ? 456.626 448.248 669.226 1.00 40.01 136 ALA F N 1
ATOM 5609 C CA . ALA C 1 136 ? 457.185 449.213 668.285 1.00 40.01 136 ALA F CA 1
ATOM 5610 C C . ALA C 1 136 ? 457.717 450.434 669.031 1.00 40.01 136 ALA F C 1
ATOM 5611 O O . ALA C 1 136 ? 458.852 450.886 668.805 1.00 40.01 136 ALA F O 1
ATOM 5613 N N . LEU C 1 137 ? 456.912 450.958 669.951 1.00 42.28 137 LEU F N 1
ATOM 5614 C CA . LEU C 1 137 ? 457.360 452.103 670.736 1.00 42.28 137 LEU F CA 1
ATOM 5615 C C . LEU C 1 137 ? 458.561 451.749 671.596 1.00 42.28 137 LEU F C 1
ATOM 5616 O O . LEU C 1 137 ? 459.411 452.603 671.847 1.00 42.28 137 LEU F O 1
ATOM 5621 N N . ASP C 1 138 ? 458.647 450.506 672.060 1.00 43.83 138 ASP F N 1
ATOM 5622 C CA . ASP C 1 138 ? 459.838 450.074 672.775 1.00 43.83 138 ASP F CA 1
ATOM 5623 C C . ASP C 1 138 ? 461.055 450.095 671.867 1.00 43.83 138 ASP F C 1
ATOM 5624 O O . ASP C 1 138 ? 462.144 450.469 672.300 1.00 43.83 138 ASP F O 1
ATOM 5629 N N . ARG C 1 139 ? 460.898 449.673 670.614 1.00 42.05 139 ARG F N 1
ATOM 5630 C CA . ARG C 1 139 ? 462.032 449.724 669.699 1.00 42.05 139 ARG F CA 1
ATOM 5631 C C . ARG C 1 139 ? 462.516 451.154 669.541 1.00 42.05 139 ARG F C 1
ATOM 5632 O O . ARG C 1 139 ? 463.716 451.433 669.650 1.00 42.05 139 ARG F O 1
ATOM 5640 N N . ILE C 1 140 ? 461.586 452.089 669.344 1.00 38.31 140 ILE F N 1
ATOM 5641 C CA . ILE C 1 140 ? 461.981 453.493 669.231 1.00 38.31 140 ILE F CA 1
ATOM 5642 C C . ILE C 1 140 ? 462.648 453.970 670.517 1.00 38.31 140 ILE F C 1
ATOM 5643 O O . ILE C 1 140 ? 463.714 454.599 670.496 1.00 38.31 140 ILE F O 1
ATOM 5648 N N . MET C 1 141 ? 462.021 453.682 671.657 1.00 44.54 141 MET F N 1
ATOM 5649 C CA . MET C 1 141 ? 462.464 454.255 672.916 1.00 44.54 141 MET F CA 1
ATOM 5650 C C . MET C 1 141 ? 463.773 453.646 673.385 1.00 44.54 141 MET F C 1
ATOM 5651 O O . MET C 1 141 ? 464.566 454.326 674.037 1.00 44.54 141 MET F O 1
ATOM 5656 N N . ILE C 1 142 ? 464.029 452.377 673.074 1.00 42.02 142 ILE F N 1
ATOM 5657 C CA . ILE C 1 142 ? 465.339 451.818 673.374 1.00 42.02 142 ILE F CA 1
ATOM 5658 C C . ILE C 1 142 ? 466.384 452.415 672.450 1.00 42.02 142 ILE F C 1
ATOM 5659 O O . ILE C 1 142 ? 467.505 452.715 672.874 1.00 42.02 142 ILE F O 1
ATOM 5664 N N . GLY C 1 143 ? 466.037 452.611 671.177 1.00 40.85 143 GLY F N 1
ATOM 5665 C CA . GLY C 1 143 ? 466.994 453.182 670.251 1.00 40.85 143 GLY F CA 1
ATOM 5666 C C . GLY C 1 143 ? 467.476 454.552 670.672 1.00 40.85 143 GLY F C 1
ATOM 5667 O O . GLY C 1 143 ? 468.632 454.905 670.431 1.00 40.85 143 GLY F O 1
ATOM 5668 N N . PHE C 1 144 ? 466.610 455.343 671.299 1.00 39.28 144 PHE F N 1
ATOM 5669 C CA . PHE C 1 144 ? 467.017 456.672 671.739 1.00 39.28 144 PHE F CA 1
ATOM 5670 C C . PHE C 1 144 ? 467.429 456.702 673.207 1.00 39.28 144 PHE F C 1
ATOM 5671 O O . PHE C 1 144 ? 468.568 457.053 673.529 1.00 39.28 144 PHE F O 1
ATOM 5679 N N . ASN C 1 145 ? 466.525 456.331 674.108 1.00 45.07 145 ASN F N 1
ATOM 5680 C CA . ASN C 1 145 ? 466.826 456.412 675.527 1.00 45.07 145 ASN F CA 1
ATOM 5681 C C . ASN C 1 145 ? 467.810 455.351 675.983 1.00 45.07 145 ASN F C 1
ATOM 5682 O O . ASN C 1 145 ? 468.408 455.508 677.052 1.00 45.07 145 ASN F O 1
ATOM 5687 N N . GLY C 1 146 ? 467.976 454.274 675.222 1.00 47.39 146 GLY F N 1
ATOM 5688 C CA . GLY C 1 146 ? 468.890 453.233 675.643 1.00 47.39 146 GLY F CA 1
ATOM 5689 C C . GLY C 1 146 ? 470.285 453.790 675.783 1.00 47.39 146 GLY F C 1
ATOM 5690 O O . GLY C 1 146 ? 470.960 454.054 674.787 1.00 47.39 146 GLY F O 1
ATOM 5691 N N . VAL C 1 147 ? 470.732 453.954 677.024 1.00 52.45 147 VAL F N 1
ATOM 5692 C CA . VAL C 1 147 ? 471.967 454.672 677.310 1.00 52.45 147 VAL F CA 1
ATOM 5693 C C . VAL C 1 147 ? 473.100 453.738 677.690 1.00 52.45 147 VAL F C 1
ATOM 5694 O O . VAL C 1 147 ? 474.252 454.190 677.781 1.00 52.45 147 VAL F O 1
ATOM 5698 N N . SER C 1 148 ? 472.825 452.461 677.906 1.00 55.56 148 SER F N 1
ATOM 5699 C CA . SER C 1 148 ? 473.861 451.546 678.358 1.00 55.56 148 SER F CA 1
ATOM 5700 C C . SER C 1 148 ? 473.354 450.125 678.189 1.00 55.56 148 SER F C 1
ATOM 5701 O O . SER C 1 148 ? 472.197 449.894 677.832 1.00 55.56 148 SER F O 1
ATOM 5704 N N . ARG C 1 149 ? 474.238 449.174 678.450 1.00 58.00 149 ARG F N 1
ATOM 5705 C CA . ARG C 1 149 ? 473.911 447.762 678.394 1.00 58.00 149 ARG F CA 1
ATOM 5706 C C . ARG C 1 149 ? 473.986 447.166 679.790 1.00 58.00 149 ARG F C 1
ATOM 5707 O O . ARG C 1 149 ? 474.919 447.449 680.546 1.00 58.00 149 ARG F O 1
ATOM 5715 N N . ALA C 1 150 ? 472.993 446.350 680.132 1.00 62.95 150 ALA F N 1
ATOM 5716 C CA . ALA C 1 150 ? 472.981 445.649 681.403 1.00 62.95 150 ALA F CA 1
ATOM 5717 C C . ALA C 1 150 ? 472.664 444.184 681.155 1.00 62.95 150 ALA F C 1
ATOM 5718 O O . ALA C 1 150 ? 471.890 443.848 680.258 1.00 62.95 150 ALA F O 1
ATOM 5720 N N . ALA C 1 151 ? 473.284 443.314 681.953 1.00 65.73 151 ALA F N 1
ATOM 5721 C CA . ALA C 1 151 ? 473.030 441.884 681.821 1.00 65.73 151 ALA F CA 1
ATOM 5722 C C . ALA C 1 151 ? 471.690 441.497 682.426 1.00 65.73 151 ALA F C 1
ATOM 5723 O O . ALA C 1 151 ? 471.076 440.517 681.992 1.00 65.73 151 ALA F O 1
ATOM 5725 N N . THR C 1 152 ? 471.227 442.238 683.427 1.00 68.93 152 THR F N 1
ATOM 5726 C CA . THR C 1 152 ? 469.921 442.005 684.035 1.00 68.93 152 THR F CA 1
ATOM 5727 C C . THR C 1 152 ? 469.363 443.359 684.438 1.00 68.93 152 THR F C 1
ATOM 5728 O O . THR C 1 152 ? 469.750 443.909 685.474 1.00 68.93 152 THR F O 1
ATOM 5732 N N . SER C 1 153 ? 468.457 443.898 683.630 1.00 69.30 153 SER F N 1
ATOM 5733 C CA . SER C 1 153 ? 467.976 445.265 683.801 1.00 69.30 153 SER F CA 1
ATOM 5734 C C . SER C 1 153 ? 466.612 445.226 684.476 1.00 69.30 153 SER F C 1
ATOM 5735 O O . SER C 1 153 ? 465.682 444.575 683.993 1.00 69.30 153 SER F O 1
ATOM 5738 N N . ASP C 1 154 ? 466.501 445.924 685.602 1.00 74.12 154 ASP F N 1
ATOM 5739 C CA . ASP C 1 154 ? 465.217 446.090 686.268 1.00 74.12 154 ASP F CA 1
ATOM 5740 C C . ASP C 1 154 ? 464.383 447.155 685.563 1.00 74.12 154 ASP F C 1
ATOM 5741 O O . ASP C 1 154 ? 464.888 448.224 685.207 1.00 74.12 154 ASP F O 1
ATOM 5746 N N . ARG C 1 155 ? 463.110 446.848 685.326 1.00 69.63 155 ARG F N 1
ATOM 5747 C CA . ARG C 1 155 ? 462.261 447.789 684.608 1.00 69.63 155 ARG F CA 1
ATOM 5748 C C . ARG C 1 155 ? 461.865 448.964 685.491 1.00 69.63 155 ARG F C 1
ATOM 5749 O O . ARG C 1 155 ? 461.824 450.109 685.027 1.00 69.63 155 ARG F O 1
ATOM 5757 N N . VAL C 1 156 ? 461.572 448.704 686.764 1.00 73.90 156 VAL F N 1
ATOM 5758 C CA . VAL C 1 156 ? 461.054 449.758 687.628 1.00 73.90 156 VAL F CA 1
ATOM 5759 C C . VAL C 1 156 ? 462.102 450.840 687.856 1.00 73.90 156 VAL F C 1
ATOM 5760 O O . VAL C 1 15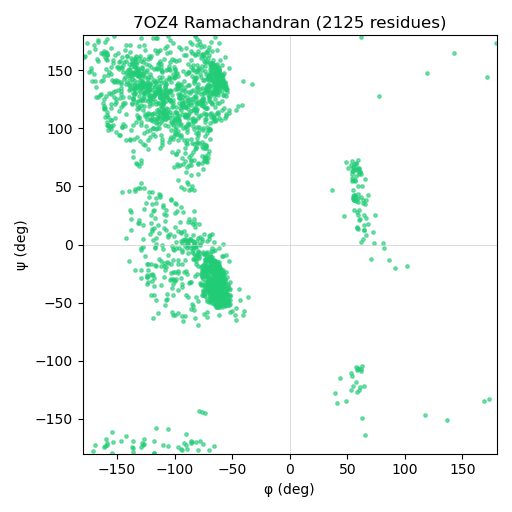6 ? 461.774 452.028 687.946 1.00 73.90 156 VAL F O 1
ATOM 5764 N N . ALA C 1 157 ? 463.376 450.456 687.944 1.00 74.56 157 ALA F N 1
ATOM 5765 C CA . ALA C 1 157 ? 464.414 451.441 688.230 1.00 74.56 157 ALA F CA 1
ATOM 5766 C C . ALA C 1 157 ? 464.657 452.370 687.050 1.00 74.56 157 ALA F C 1
ATOM 5767 O O . ALA C 1 157 ? 465.007 453.537 687.247 1.00 74.56 157 ALA F O 1
ATOM 5769 N N . ASN C 1 158 ? 464.486 451.879 685.826 1.00 69.93 158 ASN F N 1
ATOM 5770 C CA . ASN C 1 158 ? 464.742 452.667 684.624 1.00 69.93 158 ASN F CA 1
ATOM 5771 C C . ASN C 1 158 ? 463.530 452.551 683.716 1.00 69.93 158 ASN F C 1
ATOM 5772 O O . ASN C 1 158 ? 463.464 451.658 682.862 1.00 69.93 158 ASN F O 1
ATOM 5777 N N . PRO C 1 159 ? 462.545 453.430 683.879 1.00 63.80 159 PRO F N 1
ATOM 5778 C CA . PRO C 1 159 ? 461.322 453.314 683.075 1.00 63.80 159 PRO F CA 1
ATOM 5779 C C . PRO C 1 159 ? 461.571 453.441 681.589 1.00 63.80 159 PRO F C 1
ATOM 5780 O O . PRO C 1 159 ? 460.870 452.805 680.793 1.00 63.80 159 PRO F O 1
ATOM 5784 N N . MET C 1 160 ? 462.554 454.237 681.189 1.00 57.23 160 MET F N 1
ATOM 5785 C CA . MET C 1 160 ? 462.827 454.483 679.784 1.00 57.23 160 MET F CA 1
ATOM 5786 C C . MET C 1 160 ? 463.661 453.395 679.139 1.00 57.23 160 MET F C 1
ATOM 5787 O O . MET C 1 160 ? 464.189 453.622 678.047 1.00 57.23 160 MET F O 1
ATOM 5792 N N . LEU C 1 161 ? 463.796 452.232 679.774 1.00 53.78 161 LEU F N 1
ATOM 5793 C CA . LEU C 1 161 ? 464.608 451.144 679.236 1.00 53.78 161 LEU F CA 1
ATOM 5794 C C . LEU C 1 161 ? 466.024 451.618 678.953 1.00 53.78 161 LEU F C 1
ATOM 5795 O O . LEU C 1 161 ? 466.636 451.253 677.949 1.00 53.78 161 LEU F O 1
ATOM 5800 N N . GLN C 1 162 ? 466.546 452.453 679.848 1.00 58.09 162 GLN F N 1
ATOM 5801 C CA . GLN C 1 162 ? 467.819 453.106 679.583 1.00 58.09 162 GLN F CA 1
ATOM 5802 C C . GLN C 1 162 ? 468.953 452.104 679.450 1.00 58.09 162 GLN F C 1
ATOM 5803 O O . GLN C 1 162 ? 469.914 452.351 678.713 1.00 58.09 162 GLN F O 1
ATOM 5809 N N . ASP C 1 163 ? 468.859 450.971 680.137 1.00 60.69 163 ASP F N 1
ATOM 5810 C CA . ASP C 1 163 ? 469.918 449.972 680.159 1.00 60.69 163 ASP F CA 1
ATOM 5811 C C . ASP C 1 163 ? 469.443 448.629 679.616 1.00 60.69 163 ASP F C 1
ATOM 5812 O O . ASP C 1 163 ? 469.708 447.577 680.197 1.00 60.69 163 ASP F O 1
ATOM 5817 N N . VAL C 1 164 ? 468.727 448.651 678.498 1.00 52.09 164 VAL F N 1
ATOM 5818 C CA . VAL C 1 164 ? 468.302 447.433 677.830 1.00 52.09 164 VAL F CA 1
ATOM 5819 C C . VAL C 1 164 ? 469.169 447.126 676.621 1.00 52.09 164 VAL F C 1
ATOM 5820 O O . VAL C 1 164 ? 469.482 445.967 676.352 1.00 52.09 164 VAL F O 1
ATOM 5824 N N . ASN C 1 165 ? 469.574 448.153 675.889 1.00 49.72 165 ASN F N 1
ATOM 5825 C CA . ASN C 1 165 ? 470.431 447.974 674.732 1.00 49.72 165 ASN F CA 1
ATOM 5826 C C . ASN C 1 165 ? 471.240 449.245 674.526 1.00 49.72 165 ASN F C 1
ATOM 5827 O O . ASN C 1 165 ? 471.116 450.218 675.273 1.00 49.72 165 ASN F O 1
ATOM 5832 N N . LYS C 1 166 ? 472.073 449.229 673.504 1.00 48.10 166 LYS F N 1
ATOM 5833 C CA . LYS C 1 166 ? 472.939 450.348 673.176 1.00 48.10 166 LYS F CA 1
ATOM 5834 C C . LYS C 1 166 ? 472.271 451.115 672.044 1.00 48.10 166 LYS F C 1
ATOM 5835 O O . LYS C 1 166 ? 472.263 450.662 670.896 1.00 48.10 166 LYS F O 1
ATOM 5841 N N . GLY C 1 167 ? 471.694 452.260 672.369 1.00 45.73 167 GLY F N 1
ATOM 5842 C CA . GLY C 1 167 ? 470.886 452.976 671.410 1.00 45.73 167 GLY F CA 1
ATOM 5843 C C . GLY C 1 167 ? 471.699 453.745 670.388 1.00 45.73 167 GLY F C 1
ATOM 5844 O O . GLY C 1 167 ? 472.922 453.842 670.468 1.00 45.73 167 GLY F O 1
ATOM 5845 N N . TRP C 1 168 ? 470.982 454.292 669.402 1.00 37.59 168 TRP F N 1
ATOM 5846 C CA . TRP C 1 168 ? 471.618 455.147 668.407 1.00 37.59 168 TRP F CA 1
ATOM 5847 C C . TRP C 1 168 ? 472.385 456.269 669.083 1.00 37.59 168 TRP F C 1
ATOM 5848 O O . TRP C 1 168 ? 473.569 456.503 668.800 1.00 37.59 168 TRP F O 1
ATOM 5859 N N . LEU C 1 169 ? 471.719 456.971 669.992 1.00 44.20 169 LEU F N 1
ATOM 5860 C CA . LEU C 1 169 ? 472.323 458.137 670.612 1.00 44.20 169 LEU F CA 1
ATOM 5861 C C . LEU C 1 169 ? 473.558 457.753 671.406 1.00 44.20 169 LEU F C 1
ATOM 5862 O O . LEU C 1 169 ? 474.560 458.477 671.402 1.00 44.20 169 LEU F O 1
ATOM 5867 N N . GLN C 1 170 ? 473.519 456.614 672.090 1.00 45.84 170 GLN F N 1
ATOM 5868 C CA . GLN C 1 170 ? 474.706 456.198 672.821 1.00 45.84 170 GLN F CA 1
ATOM 5869 C C . GLN C 1 170 ? 475.815 455.782 671.871 1.00 45.84 170 GLN F C 1
ATOM 5870 O O . GLN C 1 170 ? 476.997 455.925 672.201 1.00 45.84 170 GLN F O 1
ATOM 5876 N N . ASN C 1 171 ? 475.463 455.288 670.683 1.00 46.36 171 ASN F N 1
ATOM 5877 C CA . ASN C 1 171 ? 476.487 455.032 669.679 1.00 46.36 171 ASN F CA 1
ATOM 5878 C C . ASN C 1 171 ? 477.237 456.307 669.337 1.00 46.36 171 ASN F C 1
ATOM 5879 O O . ASN C 1 171 ? 478.467 456.299 669.231 1.00 46.36 171 ASN F O 1
ATOM 5884 N N . LEU C 1 172 ? 476.519 457.418 669.182 1.00 43.96 172 LEU F N 1
ATOM 5885 C CA . LEU C 1 172 ? 477.201 458.690 668.971 1.00 43.96 172 LEU F CA 1
ATOM 5886 C C . LEU C 1 172 ? 478.093 459.041 670.151 1.00 43.96 172 LEU F C 1
ATOM 5887 O O . LEU C 1 172 ? 479.223 459.504 669.970 1.00 43.96 172 LEU F O 1
ATOM 5892 N N . ARG C 1 173 ? 477.605 458.828 671.368 1.00 46.65 173 ARG F N 1
ATOM 5893 C CA . ARG C 1 173 ? 478.377 459.201 672.541 1.00 46.65 173 ARG F CA 1
ATOM 5894 C C . ARG C 1 173 ? 479.565 458.286 672.790 1.00 46.65 173 ARG F C 1
ATOM 5895 O O . ARG C 1 173 ? 480.379 458.591 673.666 1.00 46.65 173 ARG F O 1
ATOM 5903 N N . GLU C 1 174 ? 479.682 457.178 672.072 1.00 50.99 174 GLU F N 1
ATOM 5904 C CA . GLU C 1 174 ? 480.872 456.342 672.188 1.00 50.99 174 GLU F CA 1
ATOM 5905 C C . GLU C 1 174 ? 481.657 456.213 670.896 1.00 50.99 174 GLU F C 1
ATOM 5906 O O . GLU C 1 174 ? 482.885 456.143 670.935 1.00 50.99 174 GLU F O 1
ATOM 5912 N N . GLN C 1 175 ? 480.992 456.176 669.747 1.00 49.42 175 GLN F N 1
ATOM 5913 C CA . GLN C 1 175 ? 481.668 456.249 668.459 1.00 49.42 175 GLN F CA 1
ATOM 5914 C C . GLN C 1 175 ? 481.681 457.707 668.021 1.00 49.42 175 GLN F C 1
ATOM 5915 O O . GLN C 1 175 ? 480.619 458.310 667.835 1.00 49.42 175 GLN F O 1
ATOM 5921 N N . ALA C 1 176 ? 482.873 458.265 667.857 1.00 48.51 176 ALA F N 1
ATOM 5922 C CA . ALA C 1 176 ? 483.040 459.670 667.508 1.00 48.51 176 ALA F CA 1
ATOM 5923 C C . ALA C 1 176 ? 482.292 460.561 668.488 1.00 48.51 176 ALA F C 1
ATOM 5924 O O . ALA C 1 176 ? 481.261 461.143 668.135 1.00 48.51 176 ALA F O 1
ATOM 5926 N N . PRO C 1 177 ? 482.771 460.688 669.727 1.00 47.56 177 PRO F N 1
ATOM 5927 C CA . PRO C 1 177 ? 482.103 461.584 670.678 1.00 47.56 177 PRO F CA 1
ATOM 5928 C C . PRO C 1 177 ? 482.117 463.036 670.252 1.00 47.56 177 PRO F C 1
ATOM 5929 O O . PRO C 1 177 ? 481.298 463.816 670.753 1.00 47.56 177 PRO F O 1
ATOM 5933 N N . GLN C 1 178 ? 483.016 463.432 669.348 1.00 47.75 178 GLN F N 1
ATOM 5934 C CA . GLN C 1 178 ? 483.017 464.810 668.871 1.00 47.75 178 GLN F CA 1
ATOM 5935 C C . GLN C 1 178 ? 481.710 465.184 668.195 1.00 47.75 178 GLN F C 1
ATOM 5936 O O . GLN C 1 178 ? 481.379 466.370 668.127 1.00 47.75 178 GLN F O 1
ATOM 5942 N N . ARG C 1 179 ? 480.956 464.204 667.698 1.00 43.24 179 ARG F N 1
ATOM 5943 C CA . ARG C 1 179 ? 479.661 464.490 667.101 1.00 43.24 179 ARG F CA 1
ATOM 5944 C C . ARG C 1 179 ? 478.656 465.024 668.104 1.00 43.24 179 ARG F C 1
ATOM 5945 O O . ARG C 1 179 ? 477.628 465.568 667.692 1.00 43.24 179 ARG F O 1
ATOM 5953 N N . VAL C 1 180 ? 478.915 464.883 669.394 1.00 42.42 180 VAL F N 1
ATOM 5954 C CA . VAL C 1 180 ? 477.959 465.252 670.427 1.00 42.42 180 VAL F CA 1
ATOM 5955 C C . VAL C 1 180 ? 478.449 466.514 671.116 1.00 42.42 180 VAL F C 1
ATOM 5956 O O . VAL C 1 180 ? 479.648 466.693 671.345 1.00 42.42 180 VAL F O 1
ATOM 5960 N N . MET C 1 181 ? 477.515 467.402 671.438 1.00 46.96 181 MET F N 1
ATOM 5961 C CA . MET C 1 181 ? 477.800 468.588 672.235 1.00 46.96 181 MET F CA 1
ATOM 5962 C C . MET C 1 181 ? 477.258 468.335 673.634 1.00 46.96 181 MET F C 1
ATOM 5963 O O . MET C 1 181 ? 476.117 468.675 673.945 1.00 46.96 181 MET F O 1
ATOM 5968 N N . LYS C 1 182 ? 478.086 467.736 674.483 1.00 52.28 182 LYS F N 1
ATOM 5969 C CA . LYS C 1 182 ? 477.667 467.475 675.850 1.00 52.28 182 LYS F CA 1
ATOM 5970 C C . LYS C 1 182 ? 477.528 468.746 676.670 1.00 52.28 182 LYS F C 1
ATOM 5971 O O . LYS C 1 182 ? 476.933 468.707 677.750 1.00 52.28 182 LYS F O 1
ATOM 5977 N N . GLU C 1 183 ? 478.054 469.864 676.185 1.00 62.56 183 GLU F N 1
ATOM 5978 C CA . GLU C 1 183 ? 477.923 471.136 676.874 1.00 62.56 183 GLU F CA 1
ATOM 5979 C C . GLU C 1 183 ? 477.899 472.240 675.833 1.00 62.56 183 GLU F C 1
ATOM 5980 O O . GLU C 1 183 ? 478.267 472.038 674.674 1.00 62.56 183 GLU F O 1
ATOM 5986 N N . GLY C 1 184 ? 477.472 473.418 676.261 1.00 66.36 184 GLY F N 1
ATOM 5987 C CA . GLY C 1 184 ? 477.403 474.547 675.369 1.00 66.36 184 GLY F CA 1
ATOM 5988 C C . GLY C 1 184 ? 478.782 475.006 674.954 1.00 66.36 184 GLY F C 1
ATOM 5989 O O . GLY C 1 184 ? 479.813 474.527 675.428 1.00 66.36 184 GLY F O 1
ATOM 5990 N N . LYS C 1 185 ? 478.796 475.970 674.042 1.00 71.51 185 LYS F N 1
ATOM 5991 C CA . LYS C 1 185 ? 480.048 476.537 673.552 1.00 71.51 185 LYS F CA 1
ATOM 5992 C C . LYS C 1 185 ? 480.674 477.327 674.691 1.00 71.51 185 LYS F C 1
ATOM 5993 O O . LYS C 1 185 ? 480.295 478.471 674.952 1.00 71.51 185 LYS F O 1
ATOM 5999 N N . ALA C 1 186 ? 481.631 476.709 675.379 1.00 74.64 186 ALA F N 1
ATOM 6000 C CA . ALA C 1 186 ? 482.249 477.290 676.567 1.00 74.64 186 ALA F CA 1
ATOM 6001 C C . ALA C 1 186 ? 481.184 477.607 677.621 1.00 74.64 186 ALA F C 1
ATOM 6002 O O . ALA C 1 186 ? 480.928 478.758 677.972 1.00 74.64 186 ALA F O 1
ATOM 6004 N N . ALA C 1 187 ? 480.544 476.543 678.095 1.00 73.55 187 ALA F N 1
ATOM 6005 C CA . ALA C 1 187 ? 479.470 476.639 679.076 1.00 73.55 187 ALA F CA 1
ATOM 6006 C C . ALA C 1 187 ? 479.731 475.691 680.245 1.00 73.55 187 ALA F C 1
ATOM 6007 O O . ALA C 1 187 ? 480.713 474.947 680.269 1.00 73.55 187 ALA F O 1
ATOM 6009 N N . ALA C 1 188 ? 478.830 475.731 681.224 1.00 71.73 188 ALA F N 1
ATOM 6010 C CA . ALA C 1 188 ? 478.965 474.945 682.450 1.00 71.73 188 ALA F CA 1
ATOM 6011 C C . ALA C 1 188 ? 478.153 473.655 682.347 1.00 71.73 188 ALA F C 1
ATOM 6012 O O . ALA C 1 188 ? 477.158 473.449 683.041 1.00 71.73 188 ALA F O 1
ATOM 6014 N N . GLY C 1 189 ? 478.602 472.781 681.452 1.00 67.09 189 GLY F N 1
ATOM 6015 C CA . GLY C 1 189 ? 478.014 471.454 681.339 1.00 67.09 189 GLY F CA 1
ATOM 6016 C C . GLY C 1 189 ? 476.560 471.431 680.922 1.00 67.09 189 GLY F C 1
ATOM 6017 O O . GLY C 1 189 ? 475.799 470.572 681.388 1.00 67.09 189 GLY F O 1
ATOM 6018 N N . LYS C 1 190 ? 476.154 472.355 680.053 1.00 59.29 190 LYS F N 1
ATOM 6019 C CA . LYS C 1 190 ? 474.798 472.399 679.527 1.00 59.29 190 LYS F CA 1
ATOM 6020 C C . LYS C 1 190 ? 474.747 473.394 678.381 1.00 59.29 190 LYS F C 1
ATOM 6021 O O . LYS C 1 190 ? 475.385 474.448 678.443 1.00 59.29 190 LYS F O 1
ATOM 6027 N N . ILE C 1 191 ? 473.993 473.054 677.341 1.00 55.09 191 ILE F N 1
ATOM 6028 C CA . ILE C 1 191 ? 473.783 473.963 676.221 1.00 55.09 191 ILE F CA 1
ATOM 6029 C C . ILE C 1 191 ? 472.657 474.911 676.605 1.00 55.09 191 ILE F C 1
ATOM 6030 O O . ILE C 1 191 ? 471.520 474.483 676.811 1.00 55.09 191 ILE F O 1
ATOM 6035 N N . THR C 1 192 ? 472.961 476.195 676.692 1.00 57.19 192 THR F N 1
ATOM 6036 C CA . THR C 1 192 ? 471.960 477.174 677.074 1.00 57.19 192 THR F CA 1
ATOM 6037 C C . THR C 1 192 ? 471.286 477.734 675.824 1.00 57.19 192 THR F C 1
ATOM 6038 O O . THR C 1 192 ? 471.462 477.228 674.715 1.00 57.19 192 THR F O 1
ATOM 6042 N N . VAL C 1 193 ? 470.476 478.772 676.004 1.00 61.72 193 VAL F N 1
ATOM 6043 C CA . VAL C 1 193 ? 469.929 479.562 674.914 1.00 61.72 193 VAL F CA 1
ATOM 6044 C C . VAL C 1 193 ? 470.037 481.033 675.299 1.00 61.72 193 VAL F C 1
ATOM 6045 O O . VAL C 1 193 ? 470.532 481.380 676.374 1.00 61.72 193 VAL F O 1
ATOM 6049 N N . GLY C 1 194 ? 469.554 481.906 674.412 1.00 69.91 194 GLY F N 1
ATOM 6050 C CA . GLY C 1 194 ? 469.791 483.334 674.551 1.00 69.91 194 GLY F CA 1
ATOM 6051 C C . GLY C 1 194 ? 469.274 483.948 675.832 1.00 69.91 194 GLY F C 1
ATOM 6052 O O . GLY C 1 194 ? 469.823 484.955 676.291 1.00 69.91 194 GLY F O 1
ATOM 6053 N N . GLY C 1 195 ? 468.234 483.367 676.426 1.00 80.72 195 GLY F N 1
ATOM 6054 C CA . GLY C 1 195 ? 467.679 483.937 677.638 1.00 80.72 195 GLY F CA 1
ATOM 6055 C C . GLY C 1 195 ? 468.578 483.815 678.851 1.00 80.72 195 GLY F C 1
ATOM 6056 O O . GLY C 1 195 ? 468.391 484.556 679.822 1.00 80.72 195 GLY F O 1
ATOM 6057 N N . ALA C 1 196 ? 469.545 482.900 678.819 1.00 81.62 196 ALA F N 1
ATOM 6058 C CA . ALA C 1 196 ? 470.449 482.667 679.940 1.00 81.62 196 ALA F CA 1
ATOM 6059 C C . ALA C 1 196 ? 471.877 482.916 679.472 1.00 81.62 196 ALA F C 1
ATOM 6060 O O . ALA C 1 196 ? 472.325 482.314 678.491 1.00 81.62 196 ALA F O 1
ATOM 6062 N N . GLY C 1 197 ? 472.585 483.794 680.176 1.00 85.78 197 GLY F N 1
ATOM 6063 C CA . GLY C 1 197 ? 473.963 484.090 679.822 1.00 85.78 197 GLY F CA 1
ATOM 6064 C C . GLY C 1 197 ? 474.044 484.604 678.402 1.00 85.78 197 GLY F C 1
ATOM 6065 O O . GLY C 1 197 ? 473.353 485.556 678.022 1.00 85.78 197 GLY F O 1
ATOM 6066 N N . ALA C 1 198 ? 474.902 483.973 677.600 1.00 78.40 198 ALA F N 1
ATOM 6067 C CA . ALA C 1 198 ? 474.972 484.282 676.174 1.00 78.40 198 ALA F CA 1
ATOM 6068 C C . ALA C 1 198 ? 475.584 483.074 675.463 1.00 78.40 198 ALA F C 1
ATOM 6069 O O . ALA C 1 198 ? 476.807 482.913 675.468 1.00 78.40 198 ALA F O 1
ATOM 6071 N N . ASP C 1 199 ? 474.728 482.236 674.873 1.00 62.35 199 ASP F N 1
ATOM 6072 C CA . ASP C 1 199 ? 475.182 481.136 674.029 1.00 62.35 199 ASP F CA 1
ATOM 6073 C C . ASP C 1 199 ? 474.021 480.530 673.256 1.00 62.35 199 ASP F C 1
ATOM 6074 O O . ASP C 1 199 ? 473.013 480.154 673.858 1.00 62.35 199 ASP F O 1
ATOM 6079 N N . TYR C 1 200 ? 474.153 480.422 671.932 1.00 51.82 200 TYR F N 1
ATOM 6080 C CA . TYR C 1 200 ? 473.139 479.799 671.085 1.00 51.82 200 TYR F CA 1
ATOM 6081 C C . TYR C 1 200 ? 471.771 480.458 671.288 1.00 51.82 200 TYR F C 1
ATOM 6082 O O . TYR C 1 200 ? 470.831 479.866 671.815 1.00 51.82 200 TYR F O 1
ATOM 6091 N N . GLY C 1 201 ? 471.708 481.716 670.863 1.00 50.22 201 GLY F N 1
ATOM 6092 C CA . GLY C 1 201 ? 470.536 482.551 671.032 1.00 50.22 201 GLY F CA 1
ATOM 6093 C C . GLY C 1 201 ? 469.202 481.853 670.893 1.00 50.22 201 GLY F C 1
ATOM 6094 O O . GLY C 1 201 ? 468.306 482.058 671.713 1.00 50.22 201 GLY F O 1
ATOM 6095 N N . ASN C 1 202 ? 469.051 481.018 669.874 1.00 44.07 202 ASN F N 1
ATOM 6096 C CA . ASN C 1 202 ? 467.812 480.294 669.659 1.00 44.07 202 ASN F CA 1
ATOM 6097 C C . ASN C 1 202 ? 468.109 478.843 669.323 1.00 44.07 202 ASN F C 1
ATOM 6098 O O . ASN C 1 202 ? 469.188 478.506 668.838 1.00 44.07 202 ASN F O 1
ATOM 6103 N N . LEU C 1 203 ? 467.125 477.982 669.579 1.00 39.71 203 LEU F N 1
ATOM 6104 C CA . LEU C 1 203 ? 467.302 476.566 669.293 1.00 39.71 203 LEU F CA 1
ATOM 6105 C C . LEU C 1 203 ? 467.589 476.332 667.819 1.00 39.71 203 LEU F C 1
ATOM 6106 O O . LEU C 1 203 ? 468.435 475.502 667.467 1.00 39.71 203 LEU F O 1
ATOM 6111 N N . ASP C 1 204 ? 466.896 477.055 666.939 1.00 41.27 204 ASP F N 1
ATOM 6112 C CA . ASP C 1 204 ? 467.163 476.918 665.513 1.00 41.27 204 ASP F CA 1
ATOM 6113 C C . ASP C 1 204 ? 468.603 477.279 665.183 1.00 41.27 204 ASP F C 1
ATOM 6114 O O . ASP C 1 204 ? 469.192 476.708 664.260 1.00 41.27 204 ASP F O 1
ATOM 6119 N N . ALA C 1 205 ? 469.190 478.210 665.933 1.00 40.73 205 ALA F N 1
ATOM 6120 C CA . ALA C 1 205 ? 470.606 478.505 665.764 1.00 40.73 205 ALA F CA 1
ATOM 6121 C C . ALA C 1 205 ? 471.468 477.310 666.135 1.00 40.73 205 ALA F C 1
ATOM 6122 O O . ALA C 1 205 ? 472.459 477.018 665.458 1.00 40.73 205 ALA F O 1
ATOM 6124 N N . LEU C 1 206 ? 471.121 476.620 667.220 1.00 40.52 206 LEU F N 1
ATOM 6125 C CA . LEU C 1 206 ? 471.858 475.416 667.575 1.00 40.52 206 LEU F CA 1
ATOM 6126 C C . LEU C 1 206 ? 471.775 474.388 666.463 1.00 40.52 206 LEU F C 1
ATOM 6127 O O . LEU C 1 206 ? 472.774 473.747 666.122 1.00 40.52 206 LEU F O 1
ATOM 6132 N N . VAL C 1 207 ? 470.592 474.227 665.873 1.00 38.14 207 VAL F N 1
ATOM 6133 C CA . VAL C 1 207 ? 470.448 473.284 664.771 1.00 38.14 207 VAL F CA 1
ATOM 6134 C C . VAL C 1 207 ? 471.320 473.694 663.598 1.00 38.14 207 VAL F C 1
ATOM 6135 O O . VAL C 1 207 ? 471.968 472.854 662.970 1.00 38.14 207 VAL F O 1
ATOM 6139 N N . TYR C 1 208 ? 471.340 474.984 663.267 1.00 39.64 208 TYR F N 1
ATOM 6140 C CA . TYR C 1 208 ? 472.168 475.422 662.148 1.00 39.64 208 TYR F CA 1
ATOM 6141 C C . TYR C 1 208 ? 473.647 475.216 662.438 1.00 39.64 208 TYR F C 1
ATOM 6142 O O . TYR C 1 208 ? 474.396 474.746 661.571 1.00 39.64 208 TYR F O 1
ATOM 6151 N N . ASP C 1 209 ? 474.088 475.566 663.645 1.00 41.16 209 ASP F N 1
ATOM 6152 C CA . ASP C 1 209 ? 475.491 475.386 663.990 1.00 41.16 209 ASP F CA 1
ATOM 6153 C C . ASP C 1 209 ? 475.876 473.916 663.957 1.00 41.16 209 ASP F C 1
ATOM 6154 O O . ASP C 1 209 ? 476.938 473.549 663.440 1.00 41.16 209 ASP F O 1
ATOM 6159 N N . ILE C 1 210 ? 475.012 473.058 664.497 1.00 37.79 210 ILE F N 1
ATOM 6160 C CA . ILE C 1 210 ? 475.263 471.624 664.461 1.00 37.79 210 ILE F CA 1
ATOM 6161 C C . ILE C 1 210 ? 475.397 471.154 663.025 1.00 37.79 210 ILE F C 1
ATOM 6162 O O . ILE C 1 210 ? 476.327 470.421 662.674 1.00 37.79 210 ILE F O 1
ATOM 6167 N N . THR C 1 211 ? 474.472 471.581 662.170 1.00 38.21 211 THR F N 1
ATOM 6168 C CA . THR C 1 211 ? 474.432 471.089 660.805 1.00 38.21 211 THR F CA 1
ATOM 6169 C C . THR C 1 211 ? 475.719 471.424 660.074 1.00 38.21 211 THR F C 1
ATOM 6170 O O . THR C 1 211 ? 476.275 470.592 659.352 1.00 38.21 211 THR F O 1
ATOM 6174 N N . ASN C 1 212 ? 476.206 472.647 660.248 1.00 37.32 212 ASN F N 1
ATOM 6175 C CA . ASN C 1 212 ? 477.414 473.042 659.542 1.00 37.32 212 ASN F CA 1
ATOM 6176 C C . ASN C 1 212 ? 478.636 472.340 660.113 1.00 37.32 212 ASN F C 1
ATOM 6177 O O . ASN C 1 212 ? 479.425 471.747 659.370 1.00 37.32 212 ASN F O 1
ATOM 6182 N N . HIS C 1 213 ? 478.793 472.360 661.435 1.00 39.41 213 HIS F N 1
ATOM 6183 C CA . HIS C 1 213 ? 480.061 471.954 662.027 1.00 39.41 213 HIS F CA 1
ATOM 6184 C C . HIS C 1 213 ? 480.173 470.450 662.239 1.00 39.41 213 HIS F C 1
ATOM 6185 O O . HIS C 1 213 ? 481.158 469.837 661.823 1.00 39.41 213 HIS F O 1
ATOM 6192 N N . LEU C 1 214 ? 479.182 469.841 662.886 1.00 36.70 214 LEU F N 1
ATOM 6193 C CA . LEU C 1 214 ? 479.310 468.438 663.250 1.00 36.70 214 LEU F CA 1
ATOM 6194 C C . LEU C 1 214 ? 479.029 467.528 662.064 1.00 36.70 214 LEU F C 1
ATOM 6195 O O . LEU C 1 214 ? 479.800 466.606 661.787 1.00 36.70 214 LEU F O 1
ATOM 6200 N N . VAL C 1 215 ? 477.930 467.770 661.352 1.00 38.30 215 VAL F N 1
ATOM 6201 C CA . VAL C 1 215 ? 477.647 466.995 660.155 1.00 38.30 215 VAL F CA 1
ATOM 6202 C C . VAL C 1 215 ? 478.770 467.195 659.150 1.00 38.30 215 VAL F C 1
ATOM 6203 O O . VAL C 1 215 ? 479.303 468.299 659.002 1.00 38.30 215 VAL F O 1
ATOM 6207 N N . GLU C 1 216 ? 479.154 466.117 658.474 1.00 45.42 216 GLU F N 1
ATOM 6208 C CA . GLU C 1 216 ? 480.160 466.226 657.429 1.00 45.42 216 GLU F CA 1
ATOM 6209 C C . GLU C 1 216 ? 479.646 467.102 656.297 1.00 45.42 216 GLU F C 1
ATOM 6210 O O . GLU C 1 216 ? 478.442 467.184 656.042 1.00 45.42 216 GLU F O 1
ATOM 6212 N N . PRO C 1 217 ? 480.579 467.758 655.606 1.00 49.02 217 PRO F N 1
ATOM 6213 C CA . PRO C 1 217 ? 480.208 468.800 654.655 1.00 49.02 217 PRO F CA 1
ATOM 6214 C C . PRO C 1 217 ? 479.301 468.272 653.551 1.00 49.02 217 PRO F C 1
ATOM 6215 O O . PRO C 1 217 ? 478.296 468.905 653.212 1.00 49.02 217 PRO F O 1
ATOM 6217 N N . TRP C 1 218 ? 479.633 467.123 652.973 1.00 51.25 218 TRP F N 1
ATOM 6218 C CA . TRP C 1 218 ? 478.882 466.643 651.821 1.00 51.25 218 TRP F CA 1
ATOM 6219 C C . TRP C 1 218 ? 477.483 466.153 652.175 1.00 51.25 218 TRP F C 1
ATOM 6220 O O . TRP C 1 218 ? 476.673 465.948 651.267 1.00 51.25 218 TRP F O 1
ATOM 6231 N N . TYR C 1 219 ? 477.172 465.961 653.456 1.00 49.53 219 TYR F N 1
ATOM 6232 C CA . TYR C 1 219 ? 475.812 465.656 653.874 1.00 49.53 219 TYR F CA 1
ATOM 6233 C C . TYR C 1 219 ? 475.054 466.856 654.409 1.00 49.53 219 TYR F C 1
ATOM 6234 O O . TYR C 1 219 ? 473.821 466.847 654.369 1.00 49.53 219 TYR F O 1
ATOM 6243 N N . ALA C 1 220 ? 475.750 467.882 654.899 1.00 50.43 220 ALA F N 1
ATOM 6244 C CA . ALA C 1 220 ? 475.071 469.020 655.506 1.00 50.43 220 ALA F CA 1
ATOM 6245 C C . ALA C 1 220 ? 474.067 469.656 654.555 1.00 50.43 220 ALA F C 1
ATOM 6246 O O . ALA C 1 220 ? 473.048 470.193 654.999 1.00 50.43 220 ALA F O 1
ATOM 6248 N N . GLU C 1 221 ? 474.328 469.600 653.253 1.00 57.13 221 GLU F N 1
ATOM 6249 C CA . GLU C 1 221 ? 473.413 470.136 652.258 1.00 57.13 221 GLU F CA 1
ATOM 6250 C C . GLU C 1 221 ? 472.449 469.092 651.719 1.00 57.13 221 GLU F C 1
ATOM 6251 O O . GLU C 1 221 ? 471.642 469.415 650.841 1.00 57.13 221 GLU F O 1
ATOM 6257 N N . ASP C 1 222 ? 472.514 467.862 652.215 1.00 56.46 222 ASP F N 1
ATOM 6258 C CA . ASP C 1 222 ? 471.626 466.827 651.714 1.00 56.46 222 ASP F CA 1
ATOM 6259 C C . ASP C 1 222 ? 470.175 467.215 651.980 1.00 56.46 222 ASP F C 1
ATOM 6260 O O . ASP C 1 222 ? 469.858 467.721 653.060 1.00 56.46 222 ASP F O 1
ATOM 6265 N N . PRO C 1 223 ? 469.279 467.020 651.014 1.00 56.00 223 PRO F N 1
ATOM 6266 C CA . PRO C 1 223 ? 467.866 467.330 651.273 1.00 56.00 223 PRO F CA 1
ATOM 6267 C C . PRO C 1 223 ? 467.288 466.562 652.446 1.00 56.00 223 PRO F C 1
ATOM 6268 O O . PRO C 1 223 ? 466.502 467.118 653.224 1.00 56.00 223 PRO F O 1
ATOM 6272 N N . ASP C 1 224 ? 467.684 465.306 652.616 1.00 51.88 224 ASP F N 1
ATOM 6273 C CA . ASP C 1 224 ? 467.021 464.410 653.549 1.00 51.88 224 ASP F CA 1
ATOM 6274 C C . ASP C 1 224 ? 467.517 464.554 654.976 1.00 51.88 224 ASP F C 1
ATOM 6275 O O . ASP C 1 224 ? 466.974 463.900 655.869 1.00 51.88 224 ASP F O 1
ATOM 6280 N N . LEU C 1 225 ? 468.530 465.376 655.213 1.00 39.79 225 LEU F N 1
ATOM 6281 C CA . LEU C 1 225 ? 468.998 465.604 656.569 1.00 39.79 225 LEU F CA 1
ATOM 6282 C C . LEU C 1 225 ? 467.868 466.215 657.383 1.00 39.79 225 LEU F C 1
ATOM 6283 O O . LEU C 1 225 ? 467.330 467.259 657.011 1.00 39.79 225 LEU F O 1
ATOM 6288 N N . VAL C 1 226 ? 467.475 465.554 658.474 1.00 36.25 226 VAL F N 1
ATOM 6289 C CA . VAL C 1 226 ? 466.369 466.021 659.292 1.00 36.25 226 VAL F CA 1
ATOM 6290 C C . VAL C 1 226 ? 466.785 466.029 660.755 1.00 36.25 226 VAL F C 1
ATOM 6291 O O . VAL C 1 226 ? 467.736 465.359 661.167 1.00 36.25 226 VAL F O 1
ATOM 6295 N N . VAL C 1 227 ? 466.040 466.792 661.541 1.00 34.23 227 VAL F N 1
ATOM 6296 C CA . VAL C 1 227 ? 466.322 466.985 662.954 1.00 34.23 227 VAL F CA 1
ATOM 6297 C C . VAL C 1 227 ? 465.272 466.230 663.747 1.00 34.23 227 VAL F C 1
ATOM 6298 O O . VAL C 1 227 ? 464.094 466.603 663.750 1.00 34.23 227 VAL F O 1
ATOM 6302 N N . VAL C 1 228 ? 465.700 465.177 664.422 1.00 32.93 228 VAL F N 1
ATOM 6303 C CA . VAL C 1 228 ? 464.824 464.347 665.229 1.00 32.93 228 VAL F CA 1
ATOM 6304 C C . VAL C 1 228 ? 464.904 464.819 666.670 1.00 32.93 228 VAL F C 1
ATOM 6305 O O . VAL C 1 228 ? 465.996 464.911 667.246 1.00 32.93 228 VAL F O 1
ATOM 6309 N N . CYS C 1 229 ? 463.754 465.124 667.256 1.00 34.48 229 CYS F N 1
ATOM 6310 C CA . CYS C 1 229 ? 463.705 465.513 668.653 1.00 34.48 229 CYS F CA 1
ATOM 6311 C C . CYS C 1 229 ? 462.298 465.293 669.176 1.00 34.48 229 CYS F C 1
ATOM 6312 O O . CYS C 1 229 ? 461.342 465.151 668.413 1.00 34.48 229 CYS F O 1
ATOM 6315 N N . GLY C 1 230 ? 462.183 465.269 670.497 1.00 38.91 230 GLY F N 1
ATOM 6316 C CA . GLY C 1 230 ? 460.892 465.092 671.115 1.00 38.91 230 GLY F CA 1
ATOM 6317 C C . GLY C 1 230 ? 459.976 466.271 670.872 1.00 38.91 230 GLY F C 1
ATOM 6318 O O . GLY C 1 230 ? 460.402 467.381 670.566 1.00 38.91 230 GLY F O 1
ATOM 6319 N N . ARG C 1 231 ? 458.679 466.009 671.006 1.00 41.78 231 ARG F N 1
ATOM 6320 C CA . ARG C 1 231 ? 457.687 467.047 670.766 1.00 41.78 231 ARG F CA 1
ATOM 6321 C C . ARG C 1 231 ? 457.797 468.173 671.782 1.00 41.78 231 ARG F C 1
ATOM 6322 O O . ARG C 1 231 ? 457.480 469.326 671.468 1.00 41.78 231 ARG F O 1
ATOM 6330 N N . ASN C 1 232 ? 458.247 467.857 672.996 1.00 39.29 232 ASN F N 1
ATOM 6331 C CA . ASN C 1 232 ? 458.408 468.878 674.023 1.00 39.29 232 ASN F CA 1
ATOM 6332 C C . ASN C 1 232 ? 459.376 469.958 673.571 1.00 39.29 232 ASN F C 1
ATOM 6333 O O . ASN C 1 232 ? 459.126 471.154 673.764 1.00 39.29 232 ASN F O 1
ATOM 6338 N N . LEU C 1 233 ? 460.485 469.555 672.965 1.00 37.28 233 LEU F N 1
ATOM 6339 C CA . LEU C 1 233 ? 461.505 470.514 672.579 1.00 37.28 233 LEU F CA 1
ATOM 6340 C C . LEU C 1 233 ? 460.991 471.453 671.496 1.00 37.28 233 LEU F C 1
ATOM 6341 O O . LEU C 1 233 ? 461.173 472.671 671.576 1.00 37.28 233 LEU F O 1
ATOM 6346 N N . LEU C 1 234 ? 460.318 470.905 670.486 1.00 37.55 234 LEU F N 1
ATOM 6347 C CA . LEU C 1 234 ? 459.772 471.748 669.431 1.00 37.55 234 LEU F CA 1
ATOM 6348 C C . LEU C 1 234 ? 458.641 472.627 669.942 1.00 37.55 234 LEU F C 1
ATOM 6349 O O . LEU C 1 234 ? 458.512 473.781 669.519 1.00 37.55 234 LEU F O 1
ATOM 6354 N N . SER C 1 235 ? 457.795 472.096 670.825 1.00 39.89 235 SER F N 1
ATOM 6355 C CA . SER C 1 235 ? 456.731 472.922 671.386 1.00 39.89 235 SER F CA 1
ATOM 6356 C C . SER C 1 235 ? 457.313 474.105 672.144 1.00 39.89 235 SER F C 1
ATOM 6357 O O . SER C 1 235 ? 456.858 475.242 671.981 1.00 39.89 235 SER F O 1
ATOM 6360 N N . ASP C 1 236 ? 458.343 473.860 672.955 1.00 38.52 236 ASP F N 1
ATOM 6361 C CA . ASP C 1 236 ? 458.999 474.964 673.644 1.00 38.52 236 ASP F CA 1
ATOM 6362 C C . ASP C 1 236 ? 459.569 475.961 672.650 1.00 38.52 236 ASP F C 1
ATOM 6363 O O . ASP C 1 236 ? 459.460 477.174 672.849 1.00 38.52 236 ASP F O 1
ATOM 6368 N N . LYS C 1 237 ? 460.188 475.471 671.577 1.00 38.71 237 LYS F N 1
ATOM 6369 C CA . LYS C 1 237 ? 460.798 476.377 670.614 1.00 38.71 237 LYS F CA 1
ATOM 6370 C C . LYS C 1 237 ? 459.753 477.263 669.959 1.00 38.71 237 LYS F C 1
ATOM 6371 O O . LYS C 1 237 ? 459.913 478.485 669.892 1.00 38.71 237 LYS F O 1
ATOM 6377 N N . TYR C 1 238 ? 458.667 476.667 669.477 1.00 39.76 238 TYR F N 1
ATOM 6378 C CA . TYR C 1 238 ? 457.671 477.450 668.762 1.00 39.76 238 TYR F CA 1
ATOM 6379 C C . TYR C 1 238 ? 456.796 478.276 669.687 1.00 39.76 238 TYR F C 1
ATOM 6380 O O . TYR C 1 238 ? 456.156 479.219 669.218 1.00 39.76 238 TYR F O 1
ATOM 6389 N N . PHE C 1 239 ? 456.735 477.946 670.974 1.00 41.28 239 PHE F N 1
ATOM 6390 C CA . PHE C 1 239 ? 455.783 478.633 671.842 1.00 41.28 239 PHE F CA 1
ATOM 6391 C C . PHE C 1 239 ? 456.015 480.133 671.919 1.00 41.28 239 PHE F C 1
ATOM 6392 O O . PHE C 1 239 ? 455.057 480.889 671.683 1.00 41.28 239 PHE F O 1
ATOM 6400 N N . PRO C 1 240 ? 457.218 480.640 672.216 1.00 41.28 240 PRO F N 1
ATOM 6401 C CA . PRO C 1 240 ? 457.393 482.099 672.228 1.00 41.28 240 PRO F CA 1
ATOM 6402 C C . PRO C 1 240 ? 457.209 482.728 670.868 1.00 41.28 240 PRO F C 1
ATOM 6403 O O . PRO C 1 240 ? 457.064 483.951 670.786 1.00 41.28 240 PRO F O 1
ATOM 6407 N N . LEU C 1 241 ? 457.217 481.935 669.800 1.00 45.51 241 LEU F N 1
ATOM 6408 C CA . LEU C 1 241 ? 456.964 482.470 668.472 1.00 45.51 241 LEU F CA 1
ATOM 6409 C C . LEU C 1 241 ? 455.517 482.913 668.300 1.00 45.51 241 LEU F C 1
ATOM 6410 O O . LEU C 1 241 ? 455.222 483.671 667.373 1.00 45.51 241 LEU F O 1
ATOM 6415 N N . VAL C 1 242 ? 454.612 482.459 669.160 1.00 42.53 242 VAL F N 1
ATOM 6416 C CA . VAL C 1 242 ? 453.227 482.913 669.154 1.00 42.53 242 VAL F CA 1
ATOM 6417 C C . VAL C 1 242 ? 452.803 483.419 670.529 1.00 42.53 242 VAL F C 1
ATOM 6418 O O . VAL C 1 242 ? 451.643 483.316 670.894 1.00 42.53 242 VAL F O 1
ATOM 6422 N N . ASN C 1 243 ? 453.741 483.963 671.298 1.00 43.53 243 ASN F N 1
ATOM 6423 C CA . ASN C 1 243 ? 453.484 484.367 672.673 1.00 43.53 243 ASN F CA 1
ATOM 6424 C C . ASN C 1 243 ? 453.988 485.775 672.962 1.00 43.53 243 ASN F C 1
ATOM 6425 O O . ASN C 1 243 ? 454.159 486.140 674.128 1.00 43.53 243 ASN F O 1
ATOM 6430 N N . ARG C 1 244 ? 454.219 486.582 671.933 1.00 49.04 244 ARG F N 1
ATOM 6431 C CA . ARG C 1 244 ? 454.885 487.871 672.087 1.00 49.04 244 ARG F CA 1
ATOM 6432 C C . ARG C 1 244 ? 454.112 488.974 671.374 1.00 49.04 244 ARG F C 1
ATOM 6433 O O . ARG C 1 244 ? 454.670 489.737 670.585 1.00 49.04 244 ARG F O 1
ATOM 6441 N N . ASP C 1 245 ? 452.801 489.018 671.615 1.00 53.16 245 ASP F N 1
ATOM 6442 C CA . ASP C 1 245 ? 451.881 490.073 671.155 1.00 53.16 245 ASP F CA 1
ATOM 6443 C C . ASP C 1 245 ? 452.223 490.589 669.761 1.00 53.16 245 ASP F C 1
ATOM 6444 O O . ASP C 1 245 ? 452.246 491.792 669.499 1.00 53.16 245 ASP F O 1
ATOM 6449 N N . ARG C 1 246 ? 452.469 489.657 668.851 1.00 51.99 246 ARG F N 1
ATOM 6450 C CA . ARG C 1 246 ? 452.913 490.013 667.515 1.00 51.99 246 ARG F CA 1
ATOM 6451 C C . ARG C 1 246 ? 451.768 490.593 666.695 1.00 51.99 246 ARG F C 1
ATOM 6452 O O . ARG C 1 246 ? 450.601 490.244 666.883 1.00 51.99 246 ARG F O 1
ATOM 6460 N N . ASP C 1 247 ? 452.119 491.491 665.777 1.00 57.02 247 ASP F N 1
ATOM 6461 C CA . ASP C 1 247 ? 451.139 492.161 664.942 1.00 57.02 247 ASP F CA 1
ATOM 6462 C C . ASP C 1 247 ? 450.569 491.174 663.926 1.00 57.02 247 ASP F C 1
ATOM 6463 O O . ASP C 1 247 ? 451.116 490.089 663.734 1.00 57.02 247 ASP F O 1
ATOM 6468 N N . PRO C 1 248 ? 449.452 491.517 663.272 1.00 54.93 248 PRO F N 1
ATOM 6469 C CA . PRO C 1 248 ? 448.811 490.541 662.373 1.00 54.93 248 PRO F CA 1
ATOM 6470 C C . PRO C 1 248 ? 449.725 489.980 661.299 1.00 54.93 248 PRO F C 1
ATOM 6471 O O . PRO C 1 248 ? 449.610 488.794 660.970 1.00 54.93 248 PRO F O 1
ATOM 6475 N N . VAL C 1 249 ? 450.623 490.788 660.735 1.00 53.79 249 VAL F N 1
ATOM 6476 C CA . VAL C 1 249 ? 451.559 490.261 659.744 1.00 53.79 249 VAL F CA 1
ATOM 6477 C C . VAL C 1 249 ? 452.417 489.170 660.365 1.00 53.79 249 VAL F C 1
ATOM 6478 O O . VAL C 1 249 ? 452.580 488.080 659.802 1.00 53.79 249 VAL F O 1
ATOM 6482 N N . GLN C 1 250 ? 452.965 489.445 661.548 1.00 53.51 250 GLN F N 1
ATOM 6483 C CA . GLN C 1 250 ? 453.808 488.462 662.208 1.00 53.51 250 GLN F CA 1
ATOM 6484 C C . GLN C 1 250 ? 453.006 487.251 662.655 1.00 53.51 250 GLN F C 1
ATOM 6485 O O . GLN C 1 250 ? 453.540 486.143 662.693 1.00 53.51 250 GLN F O 1
ATOM 6491 N N . GLN C 1 251 ? 451.731 487.432 662.993 1.00 54.34 251 GLN F N 1
ATOM 6492 C CA . GLN C 1 251 ? 450.915 486.276 663.347 1.00 54.34 251 GLN F CA 1
ATOM 6493 C C . GLN C 1 251 ? 450.727 485.356 662.153 1.00 54.34 251 GLN F C 1
ATOM 6494 O O . GLN C 1 251 ? 450.753 484.131 662.299 1.00 54.34 251 GLN F O 1
ATOM 6500 N N . ILE C 1 252 ? 450.531 485.925 660.965 1.00 52.99 252 ILE F N 1
ATOM 6501 C CA . ILE C 1 252 ? 450.429 485.099 659.768 1.00 52.99 252 ILE F CA 1
ATOM 6502 C C . ILE C 1 252 ? 451.738 484.363 659.522 1.00 52.99 252 ILE F C 1
ATOM 6503 O O . ILE C 1 252 ? 451.754 483.161 659.219 1.00 52.99 252 ILE F O 1
ATOM 6508 N N . ALA C 1 253 ? 452.858 485.069 659.661 1.00 53.68 253 ALA F N 1
ATOM 6509 C CA . ALA C 1 253 ? 454.145 484.415 659.482 1.00 53.68 253 ALA F CA 1
ATOM 6510 C C . ALA C 1 253 ? 454.327 483.294 660.491 1.00 53.68 253 ALA F C 1
ATOM 6511 O O . ALA C 1 253 ? 454.806 482.214 660.141 1.00 53.68 253 ALA F O 1
ATOM 6513 N N . ALA C 1 254 ? 453.947 483.531 661.746 1.00 52.35 254 ALA F N 1
ATOM 6514 C CA . ALA C 1 254 ? 454.095 482.509 662.774 1.00 52.35 254 ALA F CA 1
ATOM 6515 C C . ALA C 1 254 ? 453.201 481.314 662.492 1.00 52.35 254 ALA F C 1
ATOM 6516 O O . ALA C 1 254 ? 453.616 480.165 662.657 1.00 52.35 254 ALA F O 1
ATOM 6518 N N . ASP C 1 255 ? 451.964 481.562 662.074 1.00 51.63 255 ASP F N 1
ATOM 6519 C CA . ASP C 1 255 ? 451.109 480.453 661.682 1.00 51.63 255 ASP F CA 1
ATOM 6520 C C . ASP C 1 255 ? 451.759 479.658 660.566 1.00 51.63 255 ASP F C 1
ATOM 6521 O O . ASP C 1 255 ? 451.685 478.428 660.546 1.00 51.63 255 ASP F O 1
ATOM 6526 N N . LEU C 1 256 ? 452.437 480.345 659.645 1.00 46.83 256 LEU F N 1
ATOM 6527 C CA . LEU C 1 256 ? 453.138 479.637 658.577 1.00 46.83 256 LEU F CA 1
ATOM 6528 C C . LEU C 1 256 ? 454.314 478.830 659.111 1.00 46.83 256 LEU F C 1
ATOM 6529 O O . LEU C 1 256 ? 454.515 477.678 658.711 1.00 46.83 256 LEU F O 1
ATOM 6534 N N . ILE C 1 257 ? 455.108 479.417 660.005 1.00 47.36 257 ILE F N 1
ATOM 6535 C CA . ILE C 1 257 ? 456.323 478.746 660.467 1.00 47.36 257 ILE F CA 1
ATOM 6536 C C . ILE C 1 257 ? 455.986 477.533 661.320 1.00 47.36 257 ILE F C 1
ATOM 6537 O O . ILE C 1 257 ? 456.591 476.469 661.167 1.00 47.36 257 ILE F O 1
ATOM 6542 N N . ILE C 1 258 ? 455.038 477.670 662.246 1.00 44.15 258 ILE F N 1
ATOM 6543 C CA . ILE C 1 258 ? 454.641 476.504 663.022 1.00 44.15 258 ILE F CA 1
ATOM 6544 C C . ILE C 1 258 ? 453.866 475.507 662.171 1.00 44.15 258 ILE F C 1
ATOM 6545 O O . ILE C 1 258 ? 453.915 474.303 662.440 1.00 44.15 258 ILE F O 1
ATOM 6550 N N . SER C 1 259 ? 453.179 475.964 661.124 1.00 46.22 259 SER F N 1
ATOM 6551 C CA . SER C 1 259 ? 452.478 475.035 660.246 1.00 46.22 259 SER F CA 1
ATOM 6552 C C . SER C 1 259 ? 453.453 474.069 659.586 1.00 46.22 259 SER F C 1
ATOM 6553 O O . SER C 1 259 ? 453.293 472.848 659.678 1.00 46.22 259 SER F O 1
ATOM 6556 N N . GLN C 1 260 ? 454.480 474.598 658.930 1.00 44.54 260 GLN F N 1
ATOM 6557 C CA . GLN C 1 260 ? 455.561 473.762 658.432 1.00 44.54 260 GLN F CA 1
ATOM 6558 C C . GLN C 1 260 ? 456.402 473.339 659.624 1.00 44.54 260 GLN F C 1
ATOM 6559 O O . GLN C 1 260 ? 456.361 473.982 660.672 1.00 44.54 260 GLN F O 1
ATOM 6565 N N . LYS C 1 261 ? 457.127 472.240 659.492 1.00 40.85 261 LYS F N 1
ATOM 6566 C CA . LYS C 1 261 ? 457.881 471.763 660.640 1.00 40.85 261 LYS F CA 1
ATOM 6567 C C . LYS C 1 261 ? 459.368 472.048 660.553 1.00 40.85 261 LYS F C 1
ATOM 6568 O O . LYS C 1 261 ? 460.117 471.545 661.390 1.00 40.85 261 LYS F O 1
ATOM 6574 N N . ARG C 1 262 ? 459.819 472.835 659.585 1.00 39.01 262 ARG F N 1
ATOM 6575 C CA . ARG C 1 262 ? 461.247 473.072 659.445 1.00 39.01 262 ARG F CA 1
ATOM 6576 C C . ARG C 1 262 ? 461.793 473.791 660.670 1.00 39.01 262 ARG F C 1
ATOM 6577 O O . ARG C 1 262 ? 461.234 474.795 661.117 1.00 39.01 262 ARG F O 1
ATOM 6585 N N . ILE C 1 263 ? 462.888 473.268 661.215 1.00 36.19 263 ILE F N 1
ATOM 6586 C CA . ILE C 1 263 ? 463.624 473.902 662.301 1.00 36.19 263 ILE F CA 1
ATOM 6587 C C . ILE C 1 263 ? 464.977 474.328 661.756 1.00 36.19 263 ILE F C 1
ATOM 6588 O O . ILE C 1 263 ? 465.656 473.546 661.081 1.00 36.19 263 ILE F O 1
ATOM 6593 N N . GLY C 1 264 ? 465.362 475.568 662.035 1.00 40.03 264 GLY F N 1
ATOM 6594 C CA . GLY C 1 264 ? 466.567 476.097 661.441 1.00 40.03 264 GLY F CA 1
ATOM 6595 C C . GLY C 1 264 ? 466.445 476.070 659.937 1.00 40.03 264 GLY F C 1
ATOM 6596 O O . GLY C 1 264 ? 465.716 476.868 659.343 1.00 40.03 264 GLY F O 1
ATOM 6597 N N . ASN C 1 265 ? 467.154 475.141 659.308 1.00 40.49 265 ASN F N 1
ATOM 6598 C CA . ASN C 1 265 ? 467.046 474.948 657.870 1.00 40.49 265 ASN F CA 1
ATOM 6599 C C . ASN C 1 265 ? 466.845 473.481 657.516 1.00 40.49 265 ASN F C 1
ATOM 6600 O O . ASN C 1 265 ? 467.101 473.085 656.376 1.00 40.49 265 ASN F O 1
ATOM 6605 N N . LEU C 1 266 ? 466.375 472.671 658.462 1.00 38.24 266 LEU F N 1
ATOM 6606 C CA . LEU C 1 266 ? 466.183 471.254 658.223 1.00 38.24 266 LEU F CA 1
ATOM 6607 C C . LEU C 1 266 ? 464.801 470.827 658.690 1.00 38.24 266 LEU F C 1
ATOM 6608 O O . LEU C 1 266 ? 464.291 471.352 659.684 1.00 38.24 266 LEU F O 1
ATOM 6613 N N . PRO C 1 267 ? 464.170 469.885 657.995 1.00 34.99 267 PRO F N 1
ATOM 6614 C CA . PRO C 1 267 ? 462.876 469.377 658.455 1.00 34.99 267 PRO F CA 1
ATOM 6615 C C . PRO C 1 267 ? 462.994 468.734 659.824 1.00 34.99 267 PRO F C 1
ATOM 6616 O O . PRO C 1 267 ? 464.003 468.113 660.160 1.00 34.99 267 PRO F O 1
ATOM 6620 N N . ALA C 1 268 ? 461.943 468.890 660.622 1.00 35.42 268 ALA F N 1
ATOM 6621 C CA . ALA C 1 268 ? 461.909 468.381 661.983 1.00 35.42 268 ALA F CA 1
ATOM 6622 C C . ALA C 1 268 ? 460.966 467.193 662.063 1.00 35.42 268 ALA F C 1
ATOM 6623 O O . ALA C 1 268 ? 459.867 467.229 661.502 1.00 35.42 268 ALA F O 1
ATOM 6625 N N . ILE C 1 269 ? 461.398 466.150 662.760 1.00 35.46 269 ILE F N 1
ATOM 6626 C CA . ILE C 1 269 ? 460.602 464.950 662.976 1.00 35.46 269 ILE F CA 1
ATOM 6627 C C . ILE C 1 269 ? 460.203 464.921 664.441 1.00 35.46 269 ILE F C 1
ATOM 6628 O O . ILE C 1 269 ? 461.054 465.060 665.326 1.00 35.46 269 ILE F O 1
ATOM 6633 N N . ARG C 1 270 ? 458.917 464.751 664.697 1.00 38.94 270 ARG F N 1
ATOM 6634 C CA . ARG C 1 270 ? 458.413 464.613 666.055 1.00 38.94 270 ARG F CA 1
ATOM 6635 C C . ARG C 1 270 ? 458.347 463.126 666.373 1.00 38.94 270 ARG F C 1
ATOM 6636 O O . ARG C 1 270 ? 457.679 462.365 665.669 1.00 38.94 270 ARG F O 1
ATOM 6644 N N . VAL C 1 271 ? 459.046 462.710 667.422 1.00 37.95 271 VAL F N 1
ATOM 6645 C CA . VAL C 1 271 ? 459.175 461.306 667.784 1.00 37.95 271 VAL F CA 1
ATOM 6646 C C . VAL C 1 271 ? 458.873 461.164 669.266 1.00 37.95 271 VAL F C 1
ATOM 6647 O O . VAL C 1 271 ? 459.476 461.866 670.080 1.00 37.95 271 VAL F O 1
ATOM 6651 N N . PRO C 1 272 ? 457.969 460.274 669.661 1.00 40.45 272 PRO F N 1
ATOM 6652 C CA . PRO C 1 272 ? 457.703 460.084 671.085 1.00 40.45 272 PRO F CA 1
ATOM 6653 C C . PRO C 1 272 ? 458.890 459.446 671.773 1.00 40.45 272 PRO F C 1
ATOM 6654 O O . PRO C 1 272 ? 459.702 458.761 671.151 1.00 40.45 272 PRO F O 1
ATOM 6658 N N . TYR C 1 273 ? 458.993 459.697 673.073 1.00 41.86 273 TYR F N 1
ATOM 6659 C CA . TYR C 1 273 ? 459.999 459.087 673.935 1.00 41.86 273 TYR F CA 1
ATOM 6660 C C . TYR C 1 273 ? 461.415 459.497 673.560 1.00 41.86 273 TYR F C 1
ATOM 6661 O O . TYR C 1 273 ? 462.382 458.900 674.033 1.00 41.86 273 TYR F O 1
ATOM 6670 N N . PHE C 1 274 ? 461.559 460.500 672.726 1.00 38.01 274 PHE F N 1
ATOM 6671 C CA . PHE C 1 274 ? 462.882 461.054 672.530 1.00 38.01 274 PHE F CA 1
ATOM 6672 C C . PHE C 1 274 ? 463.367 461.660 673.841 1.00 38.01 274 PHE F C 1
ATOM 6673 O O . PHE C 1 274 ? 462.566 462.186 674.615 1.00 38.01 274 PHE F O 1
ATOM 6681 N N . PRO C 1 275 ? 464.664 461.584 674.126 1.00 40.34 275 PRO F N 1
ATOM 6682 C CA . PRO C 1 275 ? 465.152 462.083 675.411 1.00 40.34 275 PRO F CA 1
ATOM 6683 C C . PRO C 1 275 ? 464.796 463.544 675.609 1.00 40.34 275 PRO F C 1
ATOM 6684 O O . PRO C 1 275 ? 464.701 464.320 674.658 1.00 40.34 275 PRO F O 1
ATOM 6688 N N . ALA C 1 276 ? 464.562 463.903 676.865 1.00 41.14 276 ALA F N 1
ATOM 6689 C CA . ALA C 1 276 ? 464.310 465.293 677.195 1.00 41.14 276 ALA F CA 1
ATOM 6690 C C . ALA C 1 276 ? 465.545 466.128 676.900 1.00 41.14 276 ALA F C 1
ATOM 6691 O O . ALA C 1 276 ? 466.653 465.797 677.330 1.00 41.14 276 ALA F O 1
ATOM 6693 N N . ASN C 1 277 ? 465.347 467.214 676.161 1.00 43.34 277 ASN F N 1
ATOM 6694 C CA . ASN C 1 277 ? 466.409 468.175 675.877 1.00 43.34 277 ASN F CA 1
ATOM 6695 C C . ASN C 1 277 ? 467.585 467.534 675.145 1.00 43.34 277 ASN F C 1
ATOM 6696 O O . ASN C 1 277 ? 468.747 467.876 675.374 1.00 43.34 277 ASN F O 1
ATOM 6701 N N . GLY C 1 278 ? 467.282 466.595 674.252 1.00 39.56 278 GLY F N 1
ATOM 6702 C CA . GLY C 1 278 ? 468.224 466.123 673.268 1.00 39.56 278 GLY F CA 1
ATOM 6703 C C . GLY C 1 278 ? 467.841 466.665 671.901 1.00 39.56 278 GLY F C 1
ATOM 6704 O O . GLY C 1 278 ? 466.780 467.254 671.716 1.00 39.56 278 GLY F O 1
ATOM 6705 N N . LEU C 1 279 ? 468.731 466.460 670.936 1.00 36.45 279 LEU F N 1
ATOM 6706 C CA . LEU C 1 279 ? 468.444 466.896 669.572 1.00 36.45 279 LEU F CA 1
ATOM 6707 C C . LEU C 1 279 ? 469.347 466.133 668.616 1.00 36.45 279 LEU F C 1
ATOM 6708 O O . LEU C 1 279 ? 470.551 466.382 668.582 1.00 36.45 279 LEU F O 1
ATOM 6713 N N . LEU C 1 280 ? 468.776 465.226 667.835 1.00 36.87 280 LEU F N 1
ATOM 6714 C CA . LEU C 1 280 ? 469.537 464.433 666.885 1.00 36.87 280 LEU F CA 1
ATOM 6715 C C . LEU C 1 280 ? 469.408 465.070 665.514 1.00 36.87 280 LEU F C 1
ATOM 6716 O O . LEU C 1 280 ? 468.322 465.512 665.141 1.00 36.87 280 LEU F O 1
ATOM 6721 N N . VAL C 1 281 ? 470.507 465.148 664.776 1.00 36.67 281 VAL F N 1
ATOM 6722 C CA . VAL C 1 281 ? 470.490 465.679 663.421 1.00 36.67 281 VAL F CA 1
ATOM 6723 C C . VAL C 1 281 ? 471.024 464.580 662.525 1.00 36.67 281 VAL F C 1
ATOM 6724 O O . VAL C 1 281 ? 472.207 464.228 662.611 1.00 36.67 281 VAL F O 1
ATOM 6728 N N . THR C 1 282 ? 470.170 464.031 661.671 1.00 38.51 282 THR F N 1
ATOM 6729 C CA . THR C 1 282 ? 470.645 462.935 660.843 1.00 38.51 282 THR F CA 1
ATOM 6730 C C . THR C 1 282 ? 469.707 462.746 659.674 1.00 38.51 282 THR F C 1
ATOM 6731 O O . THR C 1 282 ? 468.602 463.280 659.658 1.00 38.51 282 THR F O 1
ATOM 6735 N N . ARG C 1 283 ? 470.178 462.013 658.680 1.00 41.86 283 ARG F N 1
ATOM 6736 C CA . ARG C 1 283 ? 469.274 461.532 657.655 1.00 41.86 283 ARG F CA 1
ATOM 6737 C C . ARG C 1 283 ? 468.560 460.304 658.188 1.00 41.86 283 ARG F C 1
ATOM 6738 O O . ARG C 1 283 ? 469.175 459.437 658.808 1.00 41.86 283 ARG F O 1
ATOM 6746 N N . LEU C 1 284 ? 467.249 460.228 657.973 1.00 39.62 284 LEU F N 1
ATOM 6747 C CA . LEU C 1 284 ? 466.551 459.052 658.466 1.00 39.62 284 LEU F CA 1
ATOM 6748 C C . LEU C 1 284 ? 466.955 457.792 657.720 1.00 39.62 284 LEU F C 1
ATOM 6749 O O . LEU C 1 284 ? 466.708 456.691 658.212 1.00 39.62 284 LEU F O 1
ATOM 6754 N N . ASP C 1 285 ? 467.582 457.922 656.557 1.00 43.11 285 ASP F N 1
ATOM 6755 C CA . ASP C 1 285 ? 468.206 456.762 655.947 1.00 43.11 285 ASP F CA 1
ATOM 6756 C C . ASP C 1 285 ? 469.424 456.299 656.724 1.00 43.11 285 ASP F C 1
ATOM 6757 O O . ASP C 1 285 ? 469.934 455.211 656.452 1.00 43.11 285 ASP F O 1
ATOM 6762 N N . ASN C 1 286 ? 469.898 457.097 657.674 1.00 39.72 286 ASN F N 1
ATOM 6763 C CA . ASN C 1 286 ? 471.107 456.806 658.424 1.00 39.72 286 ASN F CA 1
ATOM 6764 C C . ASN C 1 286 ? 470.814 456.205 659.786 1.00 39.72 286 ASN F C 1
ATOM 6765 O O . ASN C 1 286 ? 471.698 456.173 660.641 1.00 39.72 286 ASN F O 1
ATOM 6770 N N . LEU C 1 287 ? 469.590 455.746 660.014 1.00 37.10 287 LEU F N 1
ATOM 6771 C CA . LEU C 1 287 ? 469.231 455.015 661.219 1.00 37.10 287 LEU F CA 1
ATOM 6772 C C . LEU C 1 287 ? 468.717 453.648 660.805 1.00 37.10 287 LEU F C 1
ATOM 6773 O O . LEU C 1 287 ? 467.833 453.552 659.948 1.00 37.10 287 LEU F O 1
ATOM 6778 N N . SER C 1 288 ? 469.255 452.589 661.401 1.00 36.89 288 SER F N 1
ATOM 6779 C CA . SER C 1 288 ? 468.842 451.278 660.939 1.00 36.89 288 SER F CA 1
ATOM 6780 C C . SER C 1 288 ? 468.805 450.292 662.089 1.00 36.89 288 SER F C 1
ATOM 6781 O O . SER C 1 288 ? 469.538 450.421 663.074 1.00 36.89 288 SER F O 1
ATOM 6784 N N . ILE C 1 289 ? 467.930 449.306 661.940 1.00 36.10 289 ILE F N 1
ATOM 6785 C CA . ILE C 1 289 ? 467.786 448.211 662.886 1.00 36.10 289 ILE F CA 1
ATOM 6786 C C . ILE C 1 289 ? 468.303 446.953 662.211 1.00 36.10 289 ILE F C 1
ATOM 6787 O O . ILE C 1 289 ? 467.748 446.506 661.199 1.00 36.10 289 ILE F O 1
ATOM 6792 N N . TYR C 1 290 ? 469.360 446.387 662.767 1.00 39.21 290 TYR F N 1
ATOM 6793 C CA . TYR C 1 290 ? 469.848 445.080 662.354 1.00 39.21 290 TYR F CA 1
ATOM 6794 C C . TYR C 1 290 ? 469.334 444.059 663.354 1.00 39.21 290 TYR F C 1
ATOM 6795 O O . TYR C 1 290 ? 469.891 443.898 664.441 1.00 39.21 290 TYR F O 1
ATOM 6804 N N . TYR C 1 291 ? 468.262 443.377 662.980 1.00 41.76 291 TYR F N 1
ATOM 6805 C CA . TYR C 1 291 ? 467.683 442.314 663.784 1.00 41.76 291 TYR F CA 1
ATOM 6806 C C . TYR C 1 291 ? 468.050 440.981 663.155 1.00 41.76 291 TYR F C 1
ATOM 6807 O O . TYR C 1 291 ? 467.886 440.793 661.946 1.00 41.76 291 TYR F O 1
ATOM 6816 N N . GLN C 1 292 ? 468.549 440.064 663.971 1.00 45.51 292 GLN F N 1
ATOM 6817 C CA . GLN C 1 292 ? 469.058 438.800 663.459 1.00 45.51 292 GLN F CA 1
ATOM 6818 C C . GLN C 1 292 ? 467.889 437.980 662.951 1.00 45.51 292 GLN F C 1
ATOM 6819 O O . GLN C 1 292 ? 467.185 437.338 663.729 1.00 45.51 292 GLN F O 1
ATOM 6825 N N . GLU C 1 293 ? 467.676 438.004 661.638 1.00 46.43 293 GLU F N 1
ATOM 6826 C CA . GLU C 1 293 ? 466.564 437.281 661.045 1.00 46.43 293 GLU F CA 1
ATOM 6827 C C . GLU C 1 293 ? 466.635 435.816 661.433 1.00 46.43 293 GLU F C 1
ATOM 6828 O O . GLU C 1 293 ? 467.664 435.162 661.256 1.00 46.43 293 GLU F O 1
ATOM 6834 N N . GLY C 1 294 ? 465.532 435.304 661.957 1.00 46.96 294 GLY F N 1
ATOM 6835 C CA . GLY C 1 294 ? 465.505 434.019 662.605 1.00 46.96 294 GLY F CA 1
ATOM 6836 C C . GLY C 1 294 ? 465.502 434.100 664.113 1.00 46.96 294 GLY F C 1
ATOM 6837 O O . GLY C 1 294 ? 465.129 433.125 664.771 1.00 46.96 294 GLY F O 1
ATOM 6838 N N . GLY C 1 295 ? 465.897 435.237 664.670 1.00 47.23 295 GLY F N 1
ATOM 6839 C CA . GLY C 1 295 ? 465.793 435.511 666.084 1.00 47.23 295 GLY F CA 1
ATOM 6840 C C . GLY C 1 295 ? 464.458 436.078 666.501 1.00 47.23 295 GLY F C 1
ATOM 6841 O O . GLY C 1 295 ? 464.283 436.438 667.670 1.00 47.23 295 GLY F O 1
ATOM 6842 N N . ARG C 1 296 ? 463.506 436.179 665.573 1.00 48.84 296 ARG F N 1
ATOM 6843 C CA . ARG C 1 296 ? 462.153 436.629 665.888 1.00 48.84 296 ARG F CA 1
ATOM 6844 C C . ARG C 1 296 ? 461.414 435.475 666.564 1.00 48.84 296 ARG F C 1
ATOM 6845 O O . ARG C 1 296 ? 460.575 434.788 665.981 1.00 48.84 296 ARG F O 1
ATOM 6853 N N . ARG C 1 297 ? 461.752 435.268 667.832 1.00 47.59 297 ARG F N 1
ATOM 6854 C CA . ARG C 1 297 ? 461.350 434.069 668.557 1.00 47.59 297 ARG F CA 1
ATOM 6855 C C . ARG C 1 297 ? 460.072 434.330 669.333 1.00 47.59 297 ARG F C 1
ATOM 6856 O O . ARG C 1 297 ? 460.091 434.951 670.398 1.00 47.59 297 ARG F O 1
ATOM 6864 N N . ARG C 1 298 ? 458.959 433.826 668.817 1.00 47.53 298 ARG F N 1
ATOM 6865 C CA . ARG C 1 298 ? 457.669 433.926 669.479 1.00 47.53 298 ARG F CA 1
ATOM 6866 C C . ARG C 1 298 ? 457.312 432.591 670.104 1.00 47.53 298 ARG F C 1
ATOM 6867 O O . ARG C 1 298 ? 457.272 431.571 669.411 1.00 47.53 298 ARG F O 1
ATOM 6875 N N . THR C 1 299 ? 457.044 432.598 671.405 1.00 46.98 299 THR F N 1
ATOM 6876 C CA . THR C 1 299 ? 456.607 431.389 672.088 1.00 46.98 299 THR F CA 1
ATOM 6877 C C . THR C 1 299 ? 455.410 431.707 672.965 1.00 46.98 299 THR F C 1
ATOM 6878 O O . THR C 1 299 ? 455.498 432.557 673.854 1.00 46.98 299 THR F O 1
ATOM 6882 N N . ILE C 1 300 ? 454.304 431.013 672.727 1.00 45.57 300 ILE F N 1
ATOM 6883 C CA . ILE C 1 300 ? 453.086 431.189 673.507 1.00 45.57 300 ILE F CA 1
ATOM 6884 C C . ILE C 1 300 ? 453.097 430.083 674.555 1.00 45.57 300 ILE F C 1
ATOM 6885 O O . ILE C 1 300 ? 452.589 428.983 674.340 1.00 45.57 300 ILE F O 1
ATOM 6890 N N . LEU C 1 301 ? 453.692 430.373 675.705 1.00 48.69 301 LEU F N 1
ATOM 6891 C CA . LEU C 1 301 ? 453.767 429.403 676.792 1.00 48.69 301 LEU F CA 1
ATOM 6892 C C . LEU C 1 301 ? 452.527 429.577 677.652 1.00 48.69 301 LEU F C 1
ATOM 6893 O O . LEU C 1 301 ? 452.464 430.475 678.493 1.00 48.69 301 LEU F O 1
ATOM 6898 N N . ASP C 1 302 ? 451.530 428.720 677.442 1.00 47.97 302 ASP F N 1
ATOM 6899 C CA . ASP C 1 302 ? 450.309 428.794 678.230 1.00 47.97 302 ASP F CA 1
ATOM 6900 C C . ASP C 1 302 ? 450.566 428.251 679.626 1.00 47.97 302 ASP F C 1
ATOM 6901 O O . ASP C 1 302 ? 450.097 427.167 679.977 1.00 47.97 302 ASP F O 1
ATOM 6906 N N . ASN C 1 303 ? 451.286 429.018 680.436 1.00 50.76 303 ASN F N 1
ATOM 6907 C CA . ASN C 1 303 ? 451.816 428.511 681.690 1.00 50.76 303 ASN F CA 1
ATOM 6908 C C . ASN C 1 303 ? 450.699 428.295 682.692 1.00 50.76 303 ASN F C 1
ATOM 6909 O O . ASN C 1 303 ? 450.509 429.110 683.599 1.00 50.76 303 ASN F O 1
ATOM 6914 N N . ALA C 1 304 ? 449.958 427.200 682.540 1.00 50.45 304 ALA F N 1
ATOM 6915 C CA . ALA C 1 304 ? 448.919 426.876 683.504 1.00 50.45 304 ALA F CA 1
ATOM 6916 C C . ALA C 1 304 ? 449.481 426.670 684.900 1.00 50.45 304 ALA F C 1
ATOM 6917 O O . ALA C 1 304 ? 448.772 426.907 685.882 1.00 50.45 304 ALA F O 1
ATOM 6919 N N . LYS C 1 305 ? 450.744 426.255 685.002 1.00 53.41 305 LYS F N 1
ATOM 6920 C CA . LYS C 1 305 ? 451.359 426.016 686.298 1.00 53.41 305 LYS F CA 1
ATOM 6921 C C . LYS C 1 305 ? 451.325 427.254 687.179 1.00 53.41 305 LYS F C 1
ATOM 6922 O O . LYS C 1 305 ? 451.294 427.129 688.405 1.00 53.41 305 LYS F O 1
ATOM 6928 N N . ARG C 1 306 ? 451.319 428.443 686.585 1.00 53.27 306 ARG F N 1
ATOM 6929 C CA . ARG C 1 306 ? 451.127 429.667 687.343 1.00 53.27 306 ARG F CA 1
ATOM 6930 C C . ARG C 1 306 ? 449.812 430.347 686.989 1.00 53.27 306 ARG F C 1
ATOM 6931 O O . ARG C 1 306 ? 449.591 431.486 687.406 1.00 53.27 306 ARG F O 1
ATOM 6939 N N . ASP C 1 307 ? 448.942 429.674 686.237 1.00 49.62 307 ASP F N 1
ATOM 6940 C CA . ASP C 1 307 ? 447.661 430.230 685.800 1.00 49.62 307 ASP F CA 1
ATOM 6941 C C . ASP C 1 307 ? 447.863 431.542 685.054 1.00 49.62 307 ASP F C 1
ATOM 6942 O O . ASP C 1 307 ? 447.081 432.484 685.176 1.00 49.62 307 ASP F O 1
ATOM 6944 N N . ARG C 1 308 ? 448.928 431.592 684.265 1.00 49.05 308 ARG F N 1
ATOM 6945 C CA . ARG C 1 308 ? 449.249 432.785 683.495 1.00 49.05 308 ARG F CA 1
ATOM 6946 C C . ARG C 1 308 ? 449.556 432.350 682.075 1.00 49.05 308 ARG F C 1
ATOM 6947 O O . ARG C 1 308 ? 450.571 431.691 681.845 1.00 49.05 308 ARG F O 1
ATOM 6955 N N . ILE C 1 309 ? 448.692 432.700 681.129 1.00 45.69 309 ILE F N 1
ATOM 6956 C CA . ILE C 1 309 ? 449.089 432.568 679.737 1.00 45.69 309 ILE F CA 1
ATOM 6957 C C . ILE C 1 309 ? 450.218 433.557 679.496 1.00 45.69 309 ILE F C 1
ATOM 6958 O O . ILE C 1 309 ? 450.193 434.683 680.002 1.00 45.69 309 ILE F O 1
ATOM 6963 N N . GLU C 1 310 ? 451.247 433.124 678.785 1.00 48.83 310 GLU F N 1
ATOM 6964 C CA . GLU C 1 310 ? 452.430 433.945 678.594 1.00 48.83 310 GLU F CA 1
ATOM 6965 C C . GLU C 1 310 ? 452.739 434.100 677.117 1.00 48.83 310 GLU F C 1
ATOM 6966 O O . GLU C 1 310 ? 452.173 433.417 676.263 1.00 48.83 310 GLU F O 1
ATOM 6972 N N . ASN C 1 311 ? 453.635 435.031 676.834 1.00 48.70 311 ASN F N 1
ATOM 6973 C CA . ASN C 1 311 ? 454.136 435.269 675.495 1.00 48.70 311 ASN F CA 1
ATOM 6974 C C . ASN C 1 311 ? 455.566 435.754 675.610 1.00 48.70 311 ASN F C 1
ATOM 6975 O O . ASN C 1 311 ? 455.818 436.829 676.163 1.00 48.70 311 ASN F O 1
ATOM 6980 N N . TYR C 1 312 ? 456.496 434.952 675.105 1.00 47.91 312 TYR F N 1
ATOM 6981 C CA . TYR C 1 312 ? 457.910 435.287 675.094 1.00 47.91 312 TYR F CA 1
ATOM 6982 C C . TYR C 1 312 ? 458.221 435.809 673.701 1.00 47.91 312 TYR F C 1
ATOM 6983 O O . TYR C 1 312 ? 458.324 435.039 672.743 1.00 47.91 312 TYR F O 1
ATOM 6992 N N . GLU C 1 313 ? 458.303 437.125 673.587 1.00 49.92 313 GLU F N 1
ATOM 6993 C CA . GLU C 1 313 ? 458.619 437.771 672.320 1.00 49.92 313 GLU F CA 1
ATOM 6994 C C . GLU C 1 313 ? 460.089 438.176 672.293 1.00 49.92 313 GLU F C 1
ATOM 6995 O O . GLU C 1 313 ? 460.440 439.353 672.276 1.00 49.92 313 GLU F O 1
ATOM 7001 N N . SER C 1 314 ? 460.957 437.174 672.291 1.00 48.71 314 SER F N 1
ATOM 7002 C CA . SER C 1 314 ? 462.383 437.451 672.237 1.00 48.71 314 SER F CA 1
ATOM 7003 C C . SER C 1 314 ? 462.758 437.996 670.867 1.00 48.71 314 SER F C 1
ATOM 7004 O O . SER C 1 314 ? 462.298 437.508 669.833 1.00 48.71 314 SER F O 1
ATOM 7007 N N . SER C 1 315 ? 463.601 439.022 670.860 1.00 47.66 315 SER F N 1
ATOM 7008 C CA . SER C 1 315 ? 463.992 439.622 669.596 1.00 47.66 315 SER F CA 1
ATOM 7009 C C . SER C 1 315 ? 465.438 440.082 669.648 1.00 47.66 315 SER F C 1
ATOM 7010 O O . SER C 1 315 ? 465.805 440.895 670.495 1.00 47.66 315 SER F O 1
ATOM 7013 N N . ASN C 1 316 ? 466.257 439.562 668.744 1.00 46.44 316 ASN F N 1
ATOM 7014 C CA . ASN C 1 316 ? 467.616 440.051 668.584 1.00 46.44 316 ASN F CA 1
ATOM 7015 C C . ASN C 1 316 ? 467.571 441.333 667.772 1.00 46.44 316 ASN F C 1
ATOM 7016 O O . ASN C 1 316 ? 466.922 441.382 666.726 1.00 46.44 316 ASN F O 1
ATOM 7021 N N . ASP C 1 317 ? 468.254 442.369 668.254 1.00 45.81 317 ASP F N 1
ATOM 7022 C CA . ASP C 1 317 ? 468.293 443.646 667.561 1.00 45.81 317 ASP F CA 1
ATOM 7023 C C . ASP C 1 317 ? 469.657 444.290 667.756 1.00 45.81 317 ASP F C 1
ATOM 7024 O O . ASP C 1 317 ? 470.423 443.912 668.643 1.00 45.81 317 ASP F O 1
ATOM 7029 N N . ALA C 1 318 ? 469.964 445.246 666.883 1.00 40.05 318 ALA F N 1
ATOM 7030 C CA . ALA C 1 318 ? 471.172 446.049 666.999 1.00 40.05 318 ALA F CA 1
ATOM 7031 C C . ALA C 1 318 ? 470.901 447.406 666.387 1.00 40.05 318 ALA F C 1
ATOM 7032 O O . ALA C 1 318 ? 470.529 447.494 665.215 1.00 40.05 318 ALA F O 1
ATOM 7034 N N . TYR C 1 319 ? 471.090 448.450 667.180 1.00 41.82 319 TYR F N 1
ATOM 7035 C CA . TYR C 1 319 ? 470.868 449.819 666.748 1.00 41.82 319 TYR F CA 1
ATOM 7036 C C . TYR C 1 319 ? 472.151 450.345 666.125 1.00 41.82 319 TYR F C 1
ATOM 7037 O O . TYR C 1 319 ? 473.189 450.394 666.791 1.00 41.82 319 TYR F O 1
ATOM 7046 N N . VAL C 1 320 ? 472.097 450.736 664.856 1.00 39.01 320 VAL F N 1
ATOM 7047 C CA . VAL C 1 320 ? 473.296 451.212 664.193 1.00 39.01 320 VAL F CA 1
ATOM 7048 C C . VAL C 1 320 ? 473.012 452.510 663.463 1.00 39.01 320 VAL F C 1
ATOM 7049 O O . VAL C 1 320 ? 471.889 452.794 663.039 1.00 39.01 320 VAL F O 1
ATOM 7053 N N . ILE C 1 321 ? 474.067 453.302 663.331 1.00 38.63 321 ILE F N 1
ATOM 7054 C CA . ILE C 1 321 ? 474.088 454.476 662.481 1.00 38.63 321 ILE F CA 1
ATOM 7055 C C . ILE C 1 321 ? 475.034 454.149 661.340 1.00 38.63 321 ILE F C 1
ATOM 7056 O O . ILE C 1 321 ? 476.220 453.886 661.566 1.00 38.63 321 ILE F O 1
ATOM 7061 N N . GLU C 1 322 ? 474.508 454.150 660.116 1.00 42.70 322 GLU F N 1
ATOM 7062 C CA . GLU C 1 322 ? 475.278 453.660 658.980 1.00 42.70 322 GLU F CA 1
ATOM 7063 C C . GLU C 1 322 ? 476.547 454.472 658.772 1.00 42.70 322 GLU F C 1
ATOM 7064 O O . GLU C 1 322 ? 477.624 453.912 658.539 1.00 42.70 322 GLU F O 1
ATOM 7070 N N . ASP C 1 323 ? 476.445 455.795 658.843 1.00 44.32 323 ASP F N 1
ATOM 7071 C CA . ASP C 1 323 ? 477.607 456.661 658.706 1.00 44.32 323 ASP F CA 1
ATOM 7072 C C . ASP C 1 323 ? 477.554 457.734 659.776 1.00 44.32 323 ASP F C 1
ATOM 7073 O O . ASP C 1 323 ? 476.541 458.421 659.917 1.00 44.32 323 ASP F O 1
ATOM 7078 N N . LEU C 1 324 ? 478.643 457.884 660.519 1.00 43.55 324 LEU F N 1
ATOM 7079 C CA . LEU C 1 324 ? 478.696 458.911 661.545 1.00 43.55 324 LEU F CA 1
ATOM 7080 C C . LEU C 1 324 ? 479.042 460.278 660.980 1.00 43.55 324 LEU F C 1
ATOM 7081 O O . LEU C 1 324 ? 479.116 461.247 661.743 1.00 43.55 324 LEU F O 1
ATOM 7086 N N . ALA C 1 325 ? 479.273 460.375 659.672 1.00 45.33 325 ALA F N 1
ATOM 7087 C CA . ALA C 1 325 ? 479.503 461.677 659.064 1.00 45.33 325 ALA F CA 1
ATOM 7088 C C . ALA C 1 325 ? 478.284 462.573 659.224 1.00 45.33 325 ALA F C 1
ATOM 7089 O O . ALA C 1 325 ? 478.398 463.732 659.634 1.00 45.33 325 ALA F O 1
ATOM 7091 N N . CYS C 1 326 ? 477.101 462.040 658.933 1.00 43.28 326 CYS F N 1
ATOM 7092 C CA . CYS C 1 326 ? 475.857 462.801 658.971 1.00 43.28 326 CYS F CA 1
ATOM 7093 C C . CYS C 1 326 ? 475.048 462.499 660.216 1.00 43.28 326 CYS F C 1
ATOM 7094 O O . CYS C 1 326 ? 473.823 462.423 660.165 1.00 43.28 326 CYS F O 1
ATOM 7097 N N . ALA C 1 327 ? 475.703 462.316 661.350 1.00 40.08 327 ALA F N 1
ATOM 7098 C CA . ALA C 1 327 ? 475.017 462.031 662.605 1.00 40.08 327 ALA F CA 1
ATOM 7099 C C . ALA C 1 327 ? 475.593 462.947 663.674 1.00 40.08 327 ALA F C 1
ATOM 7100 O O . ALA C 1 327 ? 476.590 462.629 664.320 1.00 40.08 327 ALA F O 1
ATOM 7102 N N . ALA C 1 328 ? 474.965 464.095 663.856 1.00 37.68 328 ALA F N 1
ATOM 7103 C CA . ALA C 1 328 ? 475.382 464.997 664.909 1.00 37.68 328 ALA F CA 1
ATOM 7104 C C . ALA C 1 328 ? 474.363 464.976 666.038 1.00 37.68 328 ALA F C 1
ATOM 7105 O O . ALA C 1 328 ? 473.235 464.513 665.882 1.00 37.68 328 ALA F O 1
ATOM 7107 N N . MET C 1 329 ? 474.759 465.494 667.191 1.00 41.63 329 MET F N 1
ATOM 7108 C CA . MET C 1 329 ? 473.849 465.459 668.322 1.00 41.63 329 MET F CA 1
ATOM 7109 C C . MET C 1 329 ? 474.113 466.653 669.219 1.00 41.63 329 MET F C 1
ATOM 7110 O O . MET C 1 329 ? 475.212 467.204 669.247 1.00 41.63 329 MET F O 1
ATOM 7115 N N . ALA C 1 330 ? 473.069 467.061 669.929 1.00 41.69 330 ALA F N 1
ATOM 7116 C CA . ALA C 1 330 ? 473.167 467.984 671.041 1.00 41.69 330 ALA F CA 1
ATOM 7117 C C . ALA C 1 330 ? 472.544 467.336 672.263 1.00 41.69 330 ALA F C 1
ATOM 7118 O O . ALA C 1 330 ? 471.488 466.705 672.180 1.00 41.69 330 ALA F O 1
ATOM 7120 N N . GLU C 1 331 ? 473.211 467.498 673.401 1.00 48.19 331 GLU F N 1
ATOM 7121 C CA . GLU C 1 331 ? 472.746 466.931 674.654 1.00 48.19 331 GLU F CA 1
ATOM 7122 C C . GLU C 1 331 ? 472.863 467.996 675.733 1.00 48.19 331 GLU F C 1
ATOM 7123 O O . GLU C 1 331 ? 473.687 468.906 675.631 1.00 48.19 331 GLU F O 1
ATOM 7129 N N . ASN C 1 332 ? 472.014 467.880 676.755 1.00 47.95 332 ASN F N 1
ATOM 7130 C CA . ASN C 1 332 ? 471.988 468.799 677.891 1.00 47.95 332 ASN F CA 1
ATOM 7131 C C . ASN C 1 332 ? 471.514 470.188 677.473 1.00 47.95 332 ASN F C 1
ATOM 7132 O O . ASN C 1 332 ? 472.070 471.200 677.898 1.00 47.95 332 ASN F O 1
ATOM 7137 N N . ILE C 1 333 ? 470.480 470.238 676.635 1.00 43.01 333 ILE F N 1
ATOM 7138 C CA . ILE C 1 333 ? 469.905 471.514 676.227 1.00 43.01 333 ILE F CA 1
ATOM 7139 C C . ILE C 1 333 ? 469.144 472.108 677.403 1.00 43.01 333 ILE F C 1
ATOM 7140 O O . ILE C 1 333 ? 468.159 471.533 677.876 1.00 43.01 333 ILE F O 1
ATOM 7145 N N . ALA C 1 334 ? 469.592 473.270 677.877 1.00 45.49 334 ALA F N 1
ATOM 7146 C CA . ALA C 1 334 ? 468.969 473.868 679.052 1.00 45.49 334 ALA F CA 1
ATOM 7147 C C . ALA C 1 334 ? 467.513 474.220 678.786 1.00 45.49 334 ALA F C 1
ATOM 7148 O O . ALA C 1 334 ? 466.618 473.811 679.534 1.00 45.49 334 ALA F O 1
ATOM 7150 N N . LEU C 1 335 ? 467.249 474.958 677.714 1.00 43.59 335 LEU F N 1
ATOM 7151 C CA . LEU C 1 335 ? 465.887 475.354 677.380 1.00 43.59 335 LEU F CA 1
ATOM 7152 C C . LEU C 1 335 ? 465.661 475.307 675.875 1.00 43.59 335 LEU F C 1
ATOM 7153 O O . LEU C 1 335 ? 464.900 474.485 675.378 1.00 43.59 335 LEU F O 1
ATOM 7158 N N . VAL D 1 31 ? 423.059 551.492 626.553 1.00 38.10 31 VAL B N 1
ATOM 7159 C CA . VAL D 1 31 ? 423.553 551.787 627.886 1.00 38.10 31 VAL B CA 1
ATOM 7160 C C . VAL D 1 31 ? 424.630 550.783 628.243 1.00 38.10 31 VAL B C 1
ATOM 7161 O O . VAL D 1 31 ? 425.809 551.118 628.300 1.00 38.10 31 VAL B O 1
ATOM 7165 N N . ALA D 1 32 ? 424.218 549.544 628.486 1.00 37.64 32 ALA B N 1
ATOM 7166 C CA . ALA D 1 32 ? 425.150 548.472 628.767 1.00 37.64 32 ALA B CA 1
ATOM 7167 C C . ALA D 1 32 ? 424.748 547.236 627.975 1.00 37.64 32 ALA B C 1
ATOM 7168 O O . ALA D 1 32 ? 423.555 547.004 627.755 1.00 37.64 32 ALA B O 1
ATOM 7170 N N . PRO D 1 33 ? 425.709 546.432 627.534 1.00 38.22 33 PRO B N 1
ATOM 7171 C CA . PRO D 1 33 ? 425.373 545.288 626.687 1.00 38.22 33 PRO B CA 1
ATOM 7172 C C . PRO D 1 33 ? 424.503 544.291 627.430 1.00 38.22 33 PRO B C 1
ATOM 7173 O O . PRO D 1 33 ? 424.621 544.123 628.644 1.00 38.22 33 PRO B O 1
ATOM 7177 N N . SER D 1 34 ? 423.622 543.629 626.689 1.00 43.54 34 SER B N 1
ATOM 7178 C CA . SER D 1 34 ? 422.827 542.563 627.275 1.00 43.54 34 SER B CA 1
ATOM 7179 C C . SER D 1 34 ? 423.729 541.411 627.680 1.00 43.54 34 SER B C 1
ATOM 7180 O O . SER D 1 34 ? 424.659 541.051 626.956 1.00 43.54 34 SER B O 1
ATOM 7183 N N . VAL D 1 35 ? 423.451 540.834 628.845 1.00 42.98 35 VAL B N 1
ATOM 7184 C CA . VAL D 1 35 ? 424.237 539.724 629.369 1.00 42.98 35 VAL B CA 1
ATOM 7185 C C . VAL D 1 35 ? 423.602 538.440 628.850 1.00 42.98 35 VAL B C 1
ATOM 7186 O O . VAL D 1 35 ? 422.573 538.003 629.356 1.00 42.98 35 VAL B O 1
ATOM 7190 N N . GLN D 1 36 ? 424.201 537.836 627.831 1.00 46.33 36 GLN B N 1
ATOM 7191 C CA . GLN D 1 36 ? 423.655 536.597 627.298 1.00 46.33 36 GLN B CA 1
ATOM 7192 C C . GLN D 1 36 ? 423.712 535.506 628.360 1.00 46.33 36 GLN B C 1
ATOM 7193 O O . GLN D 1 36 ? 424.668 535.414 629.133 1.00 46.33 36 GLN B O 1
ATOM 7199 N N . GLN D 1 37 ? 422.669 534.679 628.412 1.00 46.48 37 GLN B N 1
ATOM 7200 C CA . GLN D 1 37 ? 422.565 533.659 629.446 1.00 46.48 37 GLN B CA 1
ATOM 7201 C C . GLN D 1 37 ? 422.245 532.303 628.844 1.00 46.48 37 GLN B C 1
ATOM 7202 O O . GLN D 1 37 ? 421.398 532.190 627.955 1.00 46.48 37 GLN B O 1
ATOM 7208 N N . LYS D 1 38 ? 422.932 531.281 629.339 1.00 46.05 38 LYS B N 1
ATOM 7209 C CA . LYS D 1 38 ? 422.599 529.893 629.086 1.00 46.05 38 LYS B CA 1
ATOM 7210 C C . LYS D 1 38 ? 421.966 529.334 630.351 1.00 46.05 38 LYS B C 1
ATOM 7211 O O . LYS D 1 38 ? 421.840 530.033 631.356 1.00 46.05 38 LYS B O 1
ATOM 7217 N N . LEU D 1 39 ? 421.567 528.066 630.325 1.00 49.54 39 LEU B N 1
ATOM 7218 C CA . LEU D 1 39 ? 420.890 527.470 631.474 1.00 49.54 39 LEU B CA 1
ATOM 7219 C C . LEU D 1 39 ? 421.536 526.139 631.816 1.00 49.54 39 LEU B C 1
ATOM 7220 O O . LEU D 1 39 ? 421.373 525.161 631.082 1.00 49.54 39 LEU B O 1
ATOM 7225 N N . GLU D 1 40 ? 422.244 526.095 632.940 1.00 52.18 40 GLU B N 1
ATOM 7226 C CA . GLU D 1 40 ? 422.811 524.854 633.441 1.00 52.18 40 GLU B CA 1
ATOM 7227 C C . GLU D 1 40 ? 421.854 524.235 634.448 1.00 52.18 40 GLU B C 1
ATOM 7228 O O . GLU D 1 40 ? 421.341 524.926 635.332 1.00 52.18 40 GLU B O 1
ATOM 7234 N N . THR D 1 41 ? 421.611 522.938 634.307 1.00 50.75 41 THR B N 1
ATOM 7235 C CA . THR D 1 41 ? 420.854 522.197 635.306 1.00 50.75 41 THR B CA 1
ATOM 7236 C C . THR D 1 41 ? 421.816 521.830 636.425 1.00 50.75 41 THR B C 1
ATOM 7237 O O . THR D 1 41 ? 422.833 521.169 636.207 1.00 50.75 41 THR B O 1
ATOM 7241 N N . LYS D 1 42 ? 421.532 522.323 637.621 1.00 48.02 42 LYS B N 1
ATOM 7242 C CA . LYS D 1 42 ? 422.383 522.017 638.755 1.00 48.02 42 LYS B CA 1
ATOM 7243 C C . LYS D 1 42 ? 422.138 520.570 639.150 1.00 48.02 42 LYS B C 1
ATOM 7244 O O . LYS D 1 42 ? 421.044 520.220 639.601 1.00 48.02 42 LYS B O 1
ATOM 7250 N N . VAL D 1 43 ? 423.140 519.713 638.956 1.00 48.17 43 VAL B N 1
ATOM 7251 C CA . VAL D 1 43 ? 422.960 518.292 639.216 1.00 48.17 43 VAL B CA 1
ATOM 7252 C C . VAL D 1 43 ? 422.882 518.054 640.716 1.00 48.17 43 VAL B C 1
ATOM 7253 O O . VAL D 1 43 ? 423.705 518.558 641.493 1.00 48.17 43 VAL B O 1
ATOM 7257 N N . GLN D 1 44 ? 421.870 517.304 641.132 1.00 52.06 44 GLN B N 1
ATOM 7258 C CA . GLN D 1 44 ? 421.647 516.997 642.532 1.00 52.06 44 GLN B CA 1
ATOM 7259 C C . GLN D 1 44 ? 422.590 515.883 642.968 1.00 52.06 44 GLN B C 1
ATOM 7260 O O . GLN D 1 44 ? 423.332 515.313 642.167 1.00 52.06 44 GLN B O 1
ATOM 7266 N N . GLU D 1 45 ? 422.569 515.572 644.259 1.00 54.52 45 GLU B N 1
ATOM 7267 C CA . GLU D 1 45 ? 423.314 514.424 644.742 1.00 54.52 45 GLU B CA 1
ATOM 7268 C C . GLU D 1 45 ? 422.800 513.156 644.078 1.00 54.52 45 GLU B C 1
ATOM 7269 O O . GLU D 1 45 ? 421.595 512.970 643.911 1.00 54.52 45 GLU B O 1
ATOM 7275 N N . SER D 1 46 ? 423.719 512.285 643.677 1.00 54.05 46 SER B N 1
ATOM 7276 C CA . SER D 1 46 ? 423.314 511.045 643.033 1.00 54.05 46 SER B CA 1
ATOM 7277 C C . SER D 1 46 ? 422.578 510.161 644.027 1.00 54.05 46 SER B C 1
ATOM 7278 O O . SER D 1 46 ? 423.054 509.933 645.143 1.00 54.05 46 SER B O 1
ATOM 7281 N N . SER D 1 47 ? 421.413 509.663 643.626 1.00 50.03 47 SER B N 1
ATOM 7282 C CA . SER D 1 47 ? 420.624 508.769 644.466 1.00 50.03 47 SER B CA 1
ATOM 7283 C C . SER D 1 47 ? 420.404 507.480 643.692 1.00 50.03 47 SER B C 1
ATOM 7284 O O . SER D 1 47 ? 419.354 507.271 643.082 1.00 50.03 47 SER B O 1
ATOM 7287 N N . ASP D 1 48 ? 421.403 506.604 643.736 1.00 46.52 48 ASP B N 1
ATOM 7288 C CA . ASP D 1 48 ? 421.271 505.237 643.262 1.00 46.52 48 ASP B CA 1
ATOM 7289 C C . ASP D 1 48 ? 421.071 504.266 644.407 1.00 46.52 48 ASP B C 1
ATOM 7290 O O . ASP D 1 48 ? 420.846 503.077 644.166 1.00 46.52 48 ASP B O 1
ATOM 7295 N N . PHE D 1 49 ? 421.146 504.759 645.644 1.00 42.69 49 PHE B N 1
ATOM 7296 C CA . PHE D 1 49 ? 420.826 503.960 646.815 1.00 42.69 49 PHE B CA 1
ATOM 7297 C C . PHE D 1 49 ? 419.386 503.483 646.794 1.00 42.69 49 PHE B C 1
ATOM 7298 O O . PHE D 1 49 ? 419.049 502.528 647.497 1.00 42.69 49 PHE B O 1
ATOM 7306 N N . LEU D 1 50 ? 418.530 504.130 646.009 1.00 42.60 50 LEU B N 1
ATOM 7307 C CA . LEU D 1 50 ? 417.182 503.637 645.779 1.00 42.60 50 LEU B CA 1
ATOM 7308 C C . LEU D 1 50 ? 417.137 502.487 644.785 1.00 42.60 50 LEU B C 1
ATOM 7309 O O . LEU D 1 50 ? 416.068 501.905 644.584 1.00 42.60 50 LEU B O 1
ATOM 7314 N N . LYS D 1 51 ? 418.253 502.158 644.146 1.00 43.60 51 LYS B N 1
ATOM 7315 C CA . LYS D 1 51 ? 418.319 500.992 643.281 1.00 43.60 51 LYS B CA 1
ATOM 7316 C C . LYS D 1 51 ? 418.738 499.738 644.025 1.00 43.60 51 LYS B C 1
ATOM 7317 O O . LYS D 1 51 ? 418.930 498.694 643.395 1.00 43.60 51 LYS B O 1
ATOM 7323 N N . SER D 1 52 ? 418.912 499.819 645.342 1.00 41.54 52 SER B N 1
ATOM 7324 C CA . SER D 1 52 ? 419.163 498.648 646.161 1.00 41.54 52 SER B CA 1
ATOM 7325 C C . SER D 1 52 ? 418.161 498.472 647.285 1.00 41.54 52 SER B C 1
ATOM 7326 O O . SER D 1 52 ? 418.014 497.353 647.783 1.00 41.54 52 SER B O 1
ATOM 7329 N N . ILE D 1 53 ? 417.483 499.534 647.707 1.00 41.64 53 ILE B N 1
ATOM 7330 C CA . ILE D 1 53 ? 416.334 499.372 648.576 1.00 41.64 53 ILE B CA 1
ATOM 7331 C C . ILE D 1 53 ? 415.247 498.606 647.834 1.00 41.64 53 ILE B C 1
ATOM 7332 O O . ILE D 1 53 ? 415.109 498.695 646.609 1.00 41.64 53 ILE B O 1
ATOM 7337 N N . ASN D 1 54 ? 414.474 497.824 648.578 1.00 41.89 54 ASN B N 1
ATOM 7338 C CA . ASN D 1 54 ? 413.356 497.108 647.986 1.00 41.89 54 ASN B CA 1
ATOM 7339 C C . ASN D 1 54 ? 412.146 498.024 647.920 1.00 41.89 54 ASN B C 1
ATOM 7340 O O . ASN D 1 54 ? 411.998 498.923 648.746 1.00 41.89 54 ASN B O 1
ATOM 7345 N N . PHE D 1 55 ? 411.291 497.802 646.927 1.00 42.81 55 PHE B N 1
ATOM 7346 C CA . PHE D 1 55 ? 410.023 498.512 646.807 1.00 42.81 55 PHE B CA 1
ATOM 7347 C C . PHE D 1 55 ? 408.904 497.502 646.632 1.00 42.81 55 PHE B C 1
ATOM 7348 O O . PHE D 1 55 ? 408.947 496.681 645.709 1.00 42.81 55 PHE B O 1
ATOM 7356 N N . TYR D 1 56 ? 407.903 497.562 647.502 1.00 44.10 56 TYR B N 1
ATOM 7357 C CA . TYR D 1 56 ? 406.766 496.666 647.397 1.00 44.10 56 TYR B CA 1
ATOM 7358 C C . TYR D 1 56 ? 405.479 497.468 647.335 1.00 44.10 56 TYR B C 1
ATOM 7359 O O . TYR D 1 56 ? 405.293 498.424 648.092 1.00 44.10 56 TYR B O 1
ATOM 7368 N N . GLY D 1 57 ? 404.600 497.075 646.424 1.00 44.19 57 GLY B N 1
ATOM 7369 C CA . GLY D 1 57 ? 403.286 497.672 646.337 1.00 44.19 57 GLY B CA 1
ATOM 7370 C C . GLY D 1 57 ? 402.238 496.921 647.126 1.00 44.19 57 GLY B C 1
ATOM 7371 O O . GLY D 1 57 ? 401.350 496.299 646.540 1.00 44.19 57 GLY B O 1
ATOM 7372 N N . VAL D 1 58 ? 402.327 496.953 648.450 1.00 44.24 58 VAL B N 1
ATOM 7373 C CA . VAL D 1 58 ? 401.293 496.329 649.267 1.00 44.24 58 VAL B CA 1
ATOM 7374 C C . VAL D 1 58 ? 400.035 497.179 649.132 1.00 44.24 58 VAL B C 1
ATOM 7375 O O . VAL D 1 58 ? 400.097 498.407 649.277 1.00 44.24 58 VAL B O 1
ATOM 7379 N N . PRO D 1 59 ? 398.896 496.595 648.779 1.00 44.25 59 PRO B N 1
ATOM 7380 C CA . PRO D 1 59 ? 397.664 497.368 648.589 1.00 44.25 59 PRO B CA 1
ATOM 7381 C C . PRO D 1 59 ? 396.889 497.583 649.881 1.00 44.25 59 PRO B C 1
ATOM 7382 O O . PRO D 1 59 ? 395.679 497.361 649.947 1.00 44.25 59 PRO B O 1
ATOM 7386 N N . GLU D 1 60 ? 397.584 498.010 650.927 1.00 47.07 60 GLU B N 1
ATOM 7387 C CA . GLU D 1 60 ? 396.958 498.237 652.217 1.00 47.07 60 GLU B CA 1
ATOM 7388 C C . GLU D 1 60 ? 397.513 499.513 652.818 1.00 47.07 60 GLU B C 1
ATOM 7389 O O . GLU D 1 60 ? 398.715 499.767 652.739 1.00 47.07 60 GLU B O 1
ATOM 7395 N N . GLN D 1 61 ? 396.640 500.305 653.435 1.00 47.84 61 GLN B N 1
ATOM 7396 C CA . GLN D 1 61 ? 397.111 501.484 654.146 1.00 47.84 61 GLN B CA 1
ATOM 7397 C C . GLN D 1 61 ? 397.966 501.101 655.337 1.00 47.84 61 GLN B C 1
ATOM 7398 O O . GLN D 1 61 ? 398.683 501.946 655.880 1.00 47.84 61 GLN B O 1
ATOM 7404 N N . GLU D 1 62 ? 397.910 499.838 655.744 1.00 49.35 62 GLU B N 1
ATOM 7405 C CA . GLU D 1 62 ? 398.616 499.351 656.914 1.00 49.35 62 GLU B CA 1
ATOM 7406 C C . GLU D 1 62 ? 398.784 497.847 656.791 1.00 49.35 62 GLU B C 1
ATOM 7407 O O . GLU D 1 62 ? 397.911 497.164 656.255 1.00 49.35 62 GLU B O 1
ATOM 7413 N N . GLY D 1 63 ? 399.906 497.339 657.294 1.00 50.49 63 GLY B N 1
ATOM 7414 C CA . GLY D 1 63 ? 400.139 495.916 657.344 1.00 50.49 63 GLY B CA 1
ATOM 7415 C C . GLY D 1 63 ? 400.856 495.539 658.629 1.00 50.49 63 GLY B C 1
ATOM 7416 O O . GLY D 1 63 ? 401.318 496.396 659.384 1.00 50.49 63 GLY B O 1
ATOM 7417 N N . GLU D 1 64 ? 400.957 494.236 658.852 1.00 48.26 64 GLU B N 1
ATOM 7418 C CA . GLU D 1 64 ? 401.621 493.758 660.048 1.00 48.26 64 GLU B CA 1
ATOM 7419 C C . GLU D 1 64 ? 402.293 492.433 659.745 1.00 48.26 64 GLU B C 1
ATOM 7420 O O . GLU D 1 64 ? 401.844 491.675 658.884 1.00 48.26 64 GLU B O 1
ATOM 7426 N N . LYS D 1 65 ? 403.375 492.167 660.461 1.00 49.02 65 LYS B N 1
ATOM 7427 C CA . LYS D 1 65 ? 404.076 490.900 660.370 1.00 49.02 65 LYS B CA 1
ATOM 7428 C C . LYS D 1 65 ? 404.167 490.281 661.756 1.00 49.02 65 LYS B C 1
ATOM 7429 O O . LYS D 1 65 ? 404.217 490.989 662.764 1.00 49.02 65 LYS B O 1
ATOM 7435 N N . ILE D 1 66 ? 404.185 488.953 661.793 1.00 49.78 66 ILE B N 1
ATOM 7436 C CA . ILE D 1 66 ? 404.110 488.197 663.034 1.00 49.78 66 ILE B CA 1
ATOM 7437 C C . ILE D 1 66 ? 405.307 487.270 663.138 1.00 49.78 66 ILE B C 1
ATOM 7438 O O . ILE D 1 66 ? 405.646 486.567 662.181 1.00 49.78 66 ILE B O 1
ATOM 7443 N N . GLY D 1 67 ? 405.938 487.267 664.300 1.00 54.78 67 GLY B N 1
ATOM 7444 C CA . GLY D 1 67 ? 407.010 486.332 664.605 1.00 54.78 67 GLY B CA 1
ATOM 7445 C C . GLY D 1 67 ? 406.603 485.431 665.752 1.00 54.78 67 GLY B C 1
ATOM 7446 O O . GLY D 1 67 ? 406.002 485.890 666.728 1.00 54.78 67 GLY B O 1
ATOM 7447 N N . LEU D 1 68 ? 406.938 484.144 665.632 1.00 58.95 68 LEU B N 1
ATOM 7448 C CA . LEU D 1 68 ? 406.522 483.179 666.647 1.00 58.95 68 LEU B CA 1
ATOM 7449 C C . LEU D 1 68 ? 407.429 483.247 667.868 1.00 58.95 68 LEU B C 1
ATOM 7450 O O . LEU D 1 68 ? 407.024 483.721 668.931 1.00 58.95 68 LEU B O 1
ATOM 7455 N N . GLY D 1 69 ? 408.671 482.815 667.724 1.00 58.93 69 GLY B N 1
ATOM 7456 C CA . GLY D 1 69 ? 409.606 482.939 668.821 1.00 58.93 69 GLY B CA 1
ATOM 7457 C C . GLY D 1 69 ? 409.377 481.879 669.874 1.00 58.93 69 GLY B C 1
ATOM 7458 O O . GLY D 1 69 ? 408.260 481.728 670.374 1.00 58.93 69 GLY B O 1
ATOM 7459 N N . VAL D 1 70 ? 410.425 481.159 670.246 1.00 58.77 70 VAL B N 1
ATOM 7460 C CA . VAL D 1 70 ? 410.313 480.100 671.237 1.00 58.77 70 VAL B CA 1
ATOM 7461 C C . VAL D 1 70 ? 411.314 480.360 672.349 1.00 58.77 70 VAL B C 1
ATOM 7462 O O . VAL D 1 70 ? 411.881 479.419 672.915 1.00 58.77 70 VAL B O 1
ATOM 7466 N N . SER D 1 71 ? 411.521 481.641 672.667 1.00 63.13 71 SER B N 1
ATOM 7467 C CA . SER D 1 71 ? 412.643 482.113 673.474 1.00 63.13 71 SER B CA 1
ATOM 7468 C C . SER D 1 71 ? 412.986 481.197 674.642 1.00 63.13 71 SER B C 1
ATOM 7469 O O . SER D 1 71 ? 414.119 480.719 674.762 1.00 63.13 71 SER B O 1
ATOM 7472 N N . GLY D 1 72 ? 412.019 480.949 675.515 1.00 64.05 72 GLY B N 1
ATOM 7473 C CA . GLY D 1 72 ? 412.248 480.110 676.664 1.00 64.05 72 GLY B CA 1
ATOM 7474 C C . GLY D 1 72 ? 412.709 478.723 676.268 1.00 64.05 72 GLY B C 1
ATOM 7475 O O . GLY D 1 72 ? 412.098 478.058 675.428 1.00 64.05 72 GLY B O 1
ATOM 7476 N N . PRO D 1 73 ? 413.806 478.263 676.858 1.00 58.24 73 PRO B N 1
ATOM 7477 C CA . PRO D 1 73 ? 414.296 476.916 676.565 1.00 58.24 73 PRO B CA 1
ATOM 7478 C C . PRO D 1 73 ? 413.369 475.862 677.141 1.00 58.24 73 PRO B C 1
ATOM 7479 O O . PRO D 1 73 ? 412.457 476.139 677.919 1.00 58.24 73 PRO B O 1
ATOM 7483 N N . VAL D 1 74 ? 413.622 474.623 676.740 1.00 54.58 74 VAL B N 1
ATOM 7484 C CA . VAL D 1 74 ? 412.873 473.476 677.233 1.00 54.58 74 VAL B CA 1
ATOM 7485 C C . VAL D 1 74 ? 413.867 472.447 677.737 1.00 54.58 74 VAL B C 1
ATOM 7486 O O . VAL D 1 74 ? 415.062 472.734 677.858 1.00 54.58 74 VAL B O 1
ATOM 7490 N N . ALA D 1 75 ? 413.368 471.266 678.082 1.00 55.29 75 ALA B N 1
ATOM 7491 C CA . ALA D 1 75 ? 414.198 470.179 678.577 1.00 55.29 75 ALA B CA 1
ATOM 7492 C C . ALA D 1 75 ? 414.822 470.547 679.910 1.00 55.29 75 ALA B C 1
ATOM 7493 O O . ALA D 1 75 ? 416.044 470.526 680.064 1.00 55.29 75 ALA B O 1
ATOM 7495 N N . SER D 1 76 ? 413.984 470.892 680.876 1.00 55.48 76 SER B N 1
ATOM 7496 C CA . SER D 1 76 ? 414.416 471.092 682.249 1.00 55.48 76 SER B CA 1
ATOM 7497 C C . SER D 1 76 ? 413.974 469.884 683.064 1.00 55.48 76 SER B C 1
ATOM 7498 O O . SER D 1 76 ? 412.790 469.533 683.067 1.00 55.48 76 SER B O 1
ATOM 7501 N N . THR D 1 77 ? 414.925 469.245 683.737 1.00 60.36 77 THR B N 1
ATOM 7502 C CA . THR D 1 77 ? 414.617 468.046 684.500 1.00 60.36 77 THR B CA 1
ATOM 7503 C C . THR D 1 77 ? 413.806 468.391 685.742 1.00 60.36 77 THR B C 1
ATOM 7504 O O . THR D 1 77 ? 413.977 469.448 686.353 1.00 60.36 77 THR B O 1
ATOM 7508 N N . THR D 1 78 ? 412.902 467.488 686.108 1.00 62.84 78 THR B N 1
ATOM 7509 C CA . THR D 1 78 ? 412.059 467.688 687.274 1.00 62.84 78 THR B CA 1
ATOM 7510 C C . THR D 1 78 ? 411.932 466.390 688.049 1.00 62.84 78 THR B C 1
ATOM 7511 O O . THR D 1 78 ? 411.970 465.299 687.476 1.00 62.84 78 THR B O 1
ATOM 7515 N N . ASP D 1 79 ? 411.771 466.525 689.365 1.00 68.00 79 ASP B N 1
ATOM 7516 C CA . ASP D 1 79 ? 411.488 465.392 690.236 1.00 68.00 79 ASP B CA 1
ATOM 7517 C C . ASP D 1 79 ? 410.051 464.955 690.014 1.00 68.00 79 ASP B C 1
ATOM 7518 O O . ASP D 1 79 ? 409.133 465.475 690.652 1.00 68.00 79 ASP B O 1
ATOM 7523 N N . THR D 1 80 ? 409.847 463.992 689.117 1.00 63.25 80 THR B N 1
ATOM 7524 C CA . THR D 1 80 ? 408.493 463.663 688.693 1.00 63.25 80 THR B CA 1
ATOM 7525 C C . THR D 1 80 ? 407.737 462.880 689.751 1.00 63.25 80 THR B C 1
ATOM 7526 O O . THR D 1 80 ? 406.502 462.855 689.731 1.00 63.25 80 THR B O 1
ATOM 7530 N N . THR D 1 81 ? 408.445 462.236 690.673 1.00 67.81 81 THR B N 1
ATOM 7531 C CA . THR D 1 81 ? 407.769 461.400 691.658 1.00 67.81 81 THR B CA 1
ATOM 7532 C C . THR D 1 81 ? 407.072 462.219 692.737 1.00 67.81 81 THR B C 1
ATOM 7533 O O . THR D 1 81 ? 406.060 461.770 693.286 1.00 67.81 81 THR B O 1
ATOM 7537 N N . GLN D 1 82 ? 407.580 463.406 693.057 1.00 66.66 82 GLN B N 1
ATOM 7538 C CA . GLN D 1 82 ? 406.958 464.271 694.051 1.00 66.66 82 GLN B CA 1
ATOM 7539 C C . GLN D 1 82 ? 406.512 465.608 693.478 1.00 66.66 82 GLN B C 1
ATOM 7540 O O . GLN D 1 82 ? 406.472 466.599 694.212 1.00 66.66 82 GLN B O 1
ATOM 7546 N N . GLN D 1 83 ? 406.171 465.665 692.196 1.00 66.05 83 GLN B N 1
ATOM 7547 C CA . GLN D 1 83 ? 405.866 466.939 691.566 1.00 66.05 83 GLN B CA 1
ATOM 7548 C C . GLN D 1 83 ? 405.270 466.675 690.192 1.00 66.05 83 GLN B C 1
ATOM 7549 O O . GLN D 1 83 ? 405.634 465.703 689.525 1.00 66.05 83 GLN B O 1
ATOM 7555 N N . ASP D 1 84 ? 404.350 467.542 689.781 1.00 62.87 84 ASP B N 1
ATOM 7556 C CA . ASP D 1 84 ? 403.869 467.492 688.411 1.00 62.87 84 ASP B CA 1
ATOM 7557 C C . ASP D 1 84 ? 405.024 467.780 687.458 1.00 62.87 84 ASP B C 1
ATOM 7558 O O . ASP D 1 84 ? 406.098 468.229 687.862 1.00 62.87 84 ASP B O 1
ATOM 7563 N N . ARG D 1 85 ? 404.813 467.522 686.176 1.00 55.65 85 ARG B N 1
ATOM 7564 C CA . ARG D 1 85 ? 405.949 467.750 685.300 1.00 55.65 85 ARG B CA 1
ATOM 7565 C C . ARG D 1 85 ? 405.915 469.146 684.687 1.00 55.65 85 ARG B C 1
ATOM 7566 O O . ARG D 1 85 ? 406.865 469.530 683.999 1.00 55.65 85 ARG B O 1
ATOM 7574 N N . GLU D 1 86 ? 404.846 469.907 684.933 1.00 59.19 86 GLU B N 1
ATOM 7575 C CA . GLU D 1 86 ? 404.789 471.351 684.695 1.00 59.19 86 GLU B CA 1
ATOM 7576 C C . GLU D 1 86 ? 405.130 471.712 683.246 1.00 59.19 86 GLU B C 1
ATOM 7577 O O . GLU D 1 86 ? 406.173 472.293 682.945 1.00 59.19 86 GLU B O 1
ATOM 7583 N N . THR D 1 87 ? 404.219 471.337 682.355 1.00 54.33 87 THR B N 1
ATOM 7584 C CA . THR D 1 87 ? 404.318 471.785 680.974 1.00 54.33 87 THR B CA 1
ATOM 7585 C C . THR D 1 87 ? 404.446 473.303 680.917 1.00 54.33 87 THR B C 1
ATOM 7586 O O . THR D 1 87 ? 403.979 474.021 681.802 1.00 54.33 87 THR B O 1
ATOM 7590 N N . SER D 1 88 ? 405.098 473.792 679.865 1.00 53.31 88 SER B N 1
ATOM 7591 C CA . SER D 1 88 ? 405.345 475.219 679.711 1.00 53.31 88 SER B CA 1
ATOM 7592 C C . SER D 1 88 ? 405.121 475.612 678.263 1.00 53.31 88 SER B C 1
ATOM 7593 O O . SER D 1 88 ? 405.606 474.932 677.356 1.00 53.31 88 SER B O 1
ATOM 7595 N N . ASP D 1 89 ? 404.396 476.705 678.049 1.00 55.37 89 ASP B N 1
ATOM 7596 C CA . ASP D 1 89 ? 404.215 477.272 676.717 1.00 55.37 89 ASP B CA 1
ATOM 7597 C C . ASP D 1 89 ? 405.281 478.336 676.505 1.00 55.37 89 ASP B C 1
ATOM 7598 O O . ASP D 1 89 ? 405.256 479.385 677.156 1.00 55.37 89 ASP B O 1
ATOM 7603 N N . ILE D 1 90 ? 406.210 478.078 675.587 1.00 59.15 90 ILE B N 1
ATOM 7604 C CA . ILE D 1 90 ? 407.293 479.020 675.334 1.00 59.15 90 ILE B CA 1
ATOM 7605 C C . ILE D 1 90 ? 407.137 479.766 674.021 1.00 59.15 90 ILE B C 1
ATOM 7606 O O . ILE D 1 90 ? 407.829 480.777 673.812 1.00 59.15 90 ILE B O 1
ATOM 7611 N N . SER D 1 91 ? 406.263 479.312 673.127 1.00 58.12 91 SER B N 1
ATOM 7612 C CA . SER D 1 91 ? 406.080 479.989 671.851 1.00 58.12 91 SER B CA 1
ATOM 7613 C C . SER D 1 91 ? 405.469 481.360 672.097 1.00 58.12 91 SER B C 1
ATOM 7614 O O . SER D 1 91 ? 404.300 481.473 672.473 1.00 58.12 91 SER B O 1
ATOM 7617 N N . THR D 1 92 ? 406.260 482.404 671.886 1.00 60.53 92 THR B N 1
ATOM 7618 C CA . THR D 1 92 ? 405.801 483.767 672.102 1.00 60.53 92 THR B CA 1
ATOM 7619 C C . THR D 1 92 ? 404.937 484.212 670.925 1.00 60.53 92 THR B C 1
ATOM 7620 O O . THR D 1 92 ? 404.534 483.414 670.077 1.00 60.53 92 THR B O 1
ATOM 7624 N N . MET D 1 93 ? 404.641 485.506 670.877 1.00 58.54 93 MET B N 1
ATOM 7625 C CA . MET D 1 93 ? 403.978 486.133 669.741 1.00 58.54 93 MET B CA 1
ATOM 7626 C C . MET D 1 93 ? 404.430 487.580 669.700 1.00 58.54 93 MET B C 1
ATOM 7627 O O . MET D 1 93 ? 404.227 488.313 670.670 1.00 58.54 93 MET B O 1
ATOM 7632 N N . ASP D 1 94 ? 405.042 487.994 668.597 1.00 58.53 94 ASP B N 1
ATOM 7633 C CA . ASP D 1 94 ? 405.427 489.389 668.456 1.00 58.53 94 ASP B CA 1
ATOM 7634 C C . ASP D 1 94 ? 404.963 489.895 667.105 1.00 58.53 94 ASP B C 1
ATOM 7635 O O . ASP D 1 94 ? 404.933 489.142 666.132 1.00 58.53 94 ASP B O 1
ATOM 7640 N N . GLY D 1 95 ? 404.590 491.167 667.055 1.00 54.43 95 GLY B N 1
ATOM 7641 C CA . GLY D 1 95 ? 404.067 491.729 665.828 1.00 54.43 95 GLY B CA 1
ATOM 7642 C C . GLY D 1 95 ? 404.617 493.096 665.504 1.00 54.43 95 GLY B C 1
ATOM 7643 O O . GLY D 1 95 ? 404.695 493.972 666.369 1.00 54.43 95 GLY B O 1
ATOM 7644 N N . ARG D 1 96 ? 404.995 493.291 664.253 1.00 52.19 96 ARG B N 1
ATOM 7645 C CA . ARG D 1 96 ? 405.491 494.573 663.776 1.00 52.19 96 ARG B CA 1
ATOM 7646 C C . ARG D 1 96 ? 404.424 495.192 662.887 1.00 52.19 96 ARG B C 1
ATOM 7647 O O . ARG D 1 96 ? 404.070 494.623 661.849 1.00 52.19 96 ARG B O 1
ATOM 7655 N N . ARG D 1 97 ? 403.913 496.346 663.298 1.00 49.74 97 ARG B N 1
ATOM 7656 C CA . ARG D 1 97 ? 402.935 497.076 662.510 1.00 49.74 97 ARG B CA 1
ATOM 7657 C C . ARG D 1 97 ? 403.626 498.167 661.712 1.00 49.74 97 ARG B C 1
ATOM 7658 O O . ARG D 1 97 ? 404.632 498.733 662.144 1.00 49.74 97 ARG B O 1
ATOM 7666 N N . TYR D 1 98 ? 403.084 498.456 660.532 1.00 47.02 98 TYR B N 1
ATOM 7667 C CA . TYR D 1 98 ? 403.550 499.592 659.751 1.00 47.02 98 TYR B CA 1
ATOM 7668 C C . TYR D 1 98 ? 402.374 500.219 659.025 1.00 47.02 98 TYR B C 1
ATOM 7669 O O . TYR D 1 98 ? 401.633 499.528 658.321 1.00 47.02 98 TYR B O 1
ATOM 7678 N N . ARG D 1 99 ? 402.202 501.520 659.200 1.00 49.10 99 ARG B N 1
ATOM 7679 C CA . ARG D 1 99 ? 401.134 502.255 658.546 1.00 49.10 99 ARG B CA 1
ATOM 7680 C C . ARG D 1 99 ? 401.720 502.958 657.333 1.00 49.10 99 ARG B C 1
ATOM 7681 O O . ARG D 1 99 ? 402.549 503.861 657.479 1.00 49.10 99 ARG B O 1
ATOM 7689 N N . CYS D 1 100 ? 401.291 502.546 656.143 1.00 52.18 100 CYS B N 1
ATOM 7690 C CA . CYS D 1 100 ? 401.742 503.186 654.917 1.00 52.18 100 CYS B CA 1
ATOM 7691 C C . CYS D 1 100 ? 401.062 504.539 654.817 1.00 52.18 100 CYS B C 1
ATOM 7692 O O . CYS D 1 100 ? 400.127 504.712 654.036 1.00 52.18 100 CYS B O 1
ATOM 7695 N N . GLU D 1 101 ? 401.504 505.492 655.625 1.00 54.15 101 GLU B N 1
ATOM 7696 C CA . GLU D 1 101 ? 400.725 506.697 655.821 1.00 54.15 101 GLU B CA 1
ATOM 7697 C C . GLU D 1 101 ? 401.159 507.758 654.812 1.00 54.15 101 GLU B C 1
ATOM 7698 O O . GLU D 1 101 ? 402.212 507.657 654.183 1.00 54.15 101 GLU B O 1
ATOM 7704 N N . GLN D 1 102 ? 400.322 508.774 654.641 1.00 54.23 102 GLN B N 1
ATOM 7705 C CA . GLN D 1 102 ? 400.404 509.660 653.487 1.00 54.23 102 GLN B CA 1
ATOM 7706 C C . GLN D 1 102 ? 401.493 510.717 653.624 1.00 54.23 102 GLN B C 1
ATOM 7707 O O . GLN D 1 102 ? 401.662 511.323 654.685 1.00 54.23 102 GLN B O 1
ATOM 7713 N N . THR D 1 103 ? 402.216 510.937 652.526 1.00 55.72 103 THR B N 1
ATOM 7714 C CA . THR D 1 103 ? 403.210 511.994 652.387 1.00 55.72 103 THR B CA 1
ATOM 7715 C C . THR D 1 103 ? 402.752 512.913 651.265 1.00 55.72 103 THR B C 1
ATOM 7716 O O . THR D 1 103 ? 402.437 512.446 650.167 1.00 55.72 103 THR B O 1
ATOM 7720 N N . ASN D 1 104 ? 402.709 514.210 651.543 1.00 60.18 104 ASN B N 1
ATOM 7721 C CA . ASN D 1 104 ? 402.175 515.188 650.601 1.00 60.18 104 ASN B CA 1
ATOM 7722 C C . ASN D 1 104 ? 403.312 515.926 649.899 1.00 60.18 104 ASN B C 1
ATOM 7723 O O . ASN D 1 104 ? 403.670 517.048 650.248 1.00 60.18 104 ASN B O 1
ATOM 7728 N N . SER D 1 105 ? 403.899 515.278 648.896 1.00 56.43 105 SER B N 1
ATOM 7729 C CA . SER D 1 105 ? 404.858 515.982 648.057 1.00 56.43 105 SER B CA 1
ATOM 7730 C C . SER D 1 105 ? 404.101 516.953 647.166 1.00 56.43 105 SER B C 1
ATOM 7731 O O . SER D 1 105 ? 403.085 516.586 646.576 1.00 56.43 105 SER B O 1
ATOM 7734 N N . ASP D 1 106 ? 404.568 518.192 647.072 1.00 56.59 106 ASP B N 1
ATOM 7735 C CA . ASP D 1 106 ? 403.788 519.184 646.343 1.00 56.59 106 ASP B CA 1
ATOM 7736 C C . ASP D 1 106 ? 404.664 520.329 645.854 1.00 56.59 106 ASP B C 1
ATOM 7737 O O . ASP D 1 106 ? 405.458 520.892 646.609 1.00 56.59 106 ASP B O 1
ATOM 7742 N N . THR D 1 107 ? 404.523 520.646 644.570 1.00 52.85 107 THR B N 1
ATOM 7743 C CA . THR D 1 107 ? 405.369 521.627 643.911 1.00 52.85 107 THR B CA 1
ATOM 7744 C C . THR D 1 107 ? 404.499 522.554 643.084 1.00 52.85 107 THR B C 1
ATOM 7745 O O . THR D 1 107 ? 403.670 522.094 642.299 1.00 52.85 107 THR B O 1
ATOM 7749 N N . HIS D 1 108 ? 404.693 523.855 643.243 1.00 48.76 108 HIS B N 1
ATOM 7750 C CA . HIS D 1 108 ? 403.952 524.835 642.466 1.00 48.76 108 HIS B CA 1
ATOM 7751 C C . HIS D 1 108 ? 404.931 525.724 641.728 1.00 48.76 108 HIS B C 1
ATOM 7752 O O . HIS D 1 108 ? 405.961 526.115 642.274 1.00 48.76 108 HIS B O 1
ATOM 7759 N N . ILE D 1 109 ? 404.612 526.031 640.481 1.00 47.64 109 ILE B N 1
ATOM 7760 C CA . ILE D 1 109 ? 405.429 526.899 639.651 1.00 47.64 109 ILE B CA 1
ATOM 7761 C C . ILE D 1 109 ? 404.603 528.139 639.368 1.00 47.64 109 ILE B C 1
ATOM 7762 O O . ILE D 1 109 ? 403.588 528.064 638.666 1.00 47.64 109 ILE B O 1
ATOM 7767 N N . THR D 1 110 ? 405.017 529.276 639.911 1.00 48.92 110 THR B N 1
ATOM 7768 C CA . THR D 1 110 ? 404.261 530.493 639.683 1.00 48.92 110 THR B CA 1
ATOM 7769 C C . THR D 1 110 ? 404.287 530.847 638.203 1.00 48.92 110 THR B C 1
ATOM 7770 O O . THR D 1 110 ? 405.180 530.441 637.459 1.00 48.92 110 THR B O 1
ATOM 7774 N N . TYR D 1 111 ? 403.268 531.574 637.761 1.00 49.07 111 TYR B N 1
ATOM 7775 C CA . TYR D 1 111 ? 403.270 532.005 636.373 1.00 49.07 111 TYR B CA 1
ATOM 7776 C C . TYR D 1 111 ? 404.415 532.968 636.125 1.00 49.07 111 TYR B C 1
ATOM 7777 O O . TYR D 1 111 ? 404.949 533.038 635.017 1.00 49.07 111 TYR B O 1
ATOM 7786 N N . GLN D 1 112 ? 404.791 533.732 637.147 1.00 47.36 112 GLN B N 1
ATOM 7787 C CA . GLN D 1 112 ? 405.837 534.733 636.989 1.00 47.36 112 GLN B CA 1
ATOM 7788 C C . GLN D 1 112 ? 407.172 534.082 636.672 1.00 47.36 112 GLN B C 1
ATOM 7789 O O . GLN D 1 112 ? 407.912 534.549 635.800 1.00 47.36 112 GLN B O 1
ATOM 7795 N N . LYS D 1 113 ? 407.509 533.006 637.383 1.00 48.90 113 LYS B N 1
ATOM 7796 C CA . LYS D 1 113 ? 408.750 532.294 637.101 1.00 48.90 113 LYS B CA 1
ATOM 7797 C C . LYS D 1 113 ? 408.703 531.638 635.730 1.00 48.90 113 LYS B C 1
ATOM 7798 O O . LYS D 1 113 ? 409.702 531.614 635.008 1.00 48.90 113 LYS B O 1
ATOM 7804 N N . LEU D 1 114 ? 407.556 531.080 635.356 1.00 48.74 114 LEU B N 1
ATOM 7805 C CA . LEU D 1 114 ? 407.438 530.509 634.021 1.00 48.74 114 LEU B CA 1
ATOM 7806 C C . LEU D 1 114 ? 407.580 531.582 632.951 1.00 48.74 114 LEU B C 1
ATOM 7807 O O . LEU D 1 114 ? 408.201 531.351 631.909 1.00 48.74 114 LEU B O 1
ATOM 7812 N N . ASP D 1 115 ? 406.991 532.752 633.182 1.00 51.34 115 ASP B N 1
ATOM 7813 C CA . ASP D 1 115 ? 406.966 533.791 632.160 1.00 51.34 115 ASP B CA 1
ATOM 7814 C C . ASP D 1 115 ? 408.312 534.481 632.035 1.00 51.34 115 ASP B C 1
ATOM 7815 O O . ASP D 1 115 ? 408.783 534.733 630.922 1.00 51.34 115 ASP B O 1
ATOM 7820 N N . ALA D 1 116 ? 408.943 534.800 633.163 1.00 49.14 116 ALA B N 1
ATOM 7821 C CA . ALA D 1 116 ? 410.181 535.562 633.126 1.00 49.14 116 ALA B CA 1
ATOM 7822 C C . ALA D 1 116 ? 411.326 534.772 632.518 1.00 49.14 116 ALA B C 1
ATOM 7823 O O . ALA D 1 116 ? 412.279 535.377 632.020 1.00 49.14 116 ALA B O 1
ATOM 7825 N N . TRP D 1 117 ? 411.249 533.445 632.535 1.00 47.14 117 TRP B N 1
ATOM 7826 C CA . TRP D 1 117 ? 412.243 532.589 631.906 1.00 47.14 117 TRP B CA 1
ATOM 7827 C C . TRP D 1 117 ? 411.695 531.938 630.642 1.00 47.14 117 TRP B C 1
ATOM 7828 O O . TRP D 1 117 ? 412.103 530.838 630.273 1.00 47.14 117 TRP B O 1
ATOM 7839 N N . ALA D 1 118 ? 410.770 532.620 629.968 1.00 49.48 118 ALA B N 1
ATOM 7840 C CA . ALA D 1 118 ? 410.115 532.068 628.794 1.00 49.48 118 ALA B CA 1
ATOM 7841 C C . ALA D 1 118 ? 411.052 531.890 627.611 1.00 49.48 118 ALA B C 1
ATOM 7842 O O . ALA D 1 118 ? 410.704 531.156 626.681 1.00 49.48 118 ALA B O 1
ATOM 7844 N N . LYS D 1 119 ? 412.213 532.545 627.608 1.00 50.94 119 LYS B N 1
ATOM 7845 C CA . LYS D 1 119 ? 413.138 532.375 626.494 1.00 50.94 119 LYS B CA 1
ATOM 7846 C C . LYS D 1 119 ? 413.630 530.937 626.387 1.00 50.94 119 LYS B C 1
ATOM 7847 O O . LYS D 1 119 ? 413.701 530.392 625.280 1.00 50.94 119 LYS B O 1
ATOM 7853 N N . PHE D 1 120 ? 413.961 530.305 627.511 1.00 49.57 120 PHE B N 1
ATOM 7854 C CA . PHE D 1 120 ? 414.374 528.906 627.511 1.00 49.57 120 PHE B CA 1
ATOM 7855 C C . PHE D 1 120 ? 413.138 528.058 627.272 1.00 49.57 120 PHE B C 1
ATOM 7856 O O . PHE D 1 120 ? 412.284 527.937 628.155 1.00 49.57 120 PHE B O 1
ATOM 7864 N N . ALA D 1 121 ? 413.039 527.467 626.083 1.00 56.21 121 ALA B N 1
ATOM 7865 C CA . ALA D 1 121 ? 411.820 526.762 625.707 1.00 56.21 121 ALA B CA 1
ATOM 7866 C C . ALA D 1 121 ? 411.521 525.621 626.668 1.00 56.21 121 ALA B C 1
ATOM 7867 O O . ALA D 1 121 ? 410.390 525.474 627.141 1.00 56.21 121 ALA B O 1
ATOM 7869 N N . ASP D 1 122 ? 412.532 524.817 626.989 1.00 59.15 122 ASP B N 1
ATOM 7870 C CA . ASP D 1 122 ? 412.343 523.631 627.812 1.00 59.15 122 ASP B CA 1
ATOM 7871 C C . ASP D 1 122 ? 412.348 523.940 629.299 1.00 59.15 122 ASP B C 1
ATOM 7872 O O . ASP D 1 122 ? 412.232 523.013 630.112 1.00 59.15 122 ASP B O 1
ATOM 7877 N N . PHE D 1 123 ? 412.479 525.220 629.664 1.00 53.96 123 PHE B N 1
ATOM 7878 C CA . PHE D 1 123 ? 412.621 525.613 631.063 1.00 53.96 123 PHE B CA 1
ATOM 7879 C C . PHE D 1 123 ? 411.709 524.808 631.972 1.00 53.96 123 PHE B C 1
ATOM 7880 O O . PHE D 1 123 ? 412.179 524.070 632.847 1.00 53.96 123 PHE B O 1
ATOM 7888 N N . GLN D 1 124 ? 410.399 524.904 631.740 1.00 56.41 124 GLN B N 1
ATOM 7889 C CA . GLN D 1 124 ? 409.440 524.181 632.561 1.00 56.41 124 GLN B CA 1
ATOM 7890 C C . GLN D 1 124 ? 409.811 522.712 632.677 1.00 56.41 124 GLN B C 1
ATOM 7891 O O . GLN D 1 124 ? 410.065 522.221 633.784 1.00 56.41 124 GLN B O 1
ATOM 7897 N N . THR D 1 125 ? 409.933 522.019 631.543 1.00 58.23 125 THR B N 1
ATOM 7898 C CA . THR D 1 125 ? 410.210 520.588 631.592 1.00 58.23 125 THR B CA 1
ATOM 7899 C C . THR D 1 125 ? 411.413 520.296 632.474 1.00 58.23 125 THR B C 1
ATOM 7900 O O . THR D 1 125 ? 411.360 519.400 633.326 1.00 58.23 125 THR B O 1
ATOM 7904 N N . ARG D 1 126 ? 412.481 521.083 632.332 1.00 55.77 126 ARG B N 1
ATOM 7905 C CA . ARG D 1 126 ? 413.698 520.770 633.067 1.00 55.77 126 ARG B CA 1
ATOM 7906 C C . ARG D 1 126 ? 413.451 520.807 634.564 1.00 55.77 126 ARG B C 1
ATOM 7907 O O . ARG D 1 126 ? 413.889 519.902 635.285 1.00 55.77 126 ARG B O 1
ATOM 7915 N N . ILE D 1 127 ? 412.702 521.803 635.049 1.00 54.01 127 ILE B N 1
ATOM 7916 C CA . ILE D 1 127 ? 412.469 521.817 636.488 1.00 54.01 127 ILE B CA 1
ATOM 7917 C C . ILE D 1 127 ? 411.720 520.565 636.896 1.00 54.01 127 ILE B C 1
ATOM 7918 O O . ILE D 1 127 ? 412.056 519.943 637.912 1.00 54.01 127 ILE B O 1
ATOM 7923 N N . ARG D 1 128 ? 410.760 520.123 636.078 1.00 56.15 128 ARG B N 1
ATOM 7924 C CA . ARG D 1 128 ? 410.072 518.880 636.391 1.00 56.15 128 ARG B CA 1
ATOM 7925 C C . ARG D 1 128 ? 411.072 517.749 636.559 1.00 56.15 128 ARG B C 1
ATOM 7926 O O . ARG D 1 128 ? 411.110 517.102 637.613 1.00 56.15 128 ARG B O 1
ATOM 7934 N N . ASP D 1 129 ? 411.957 517.564 635.577 1.00 57.46 129 ASP B N 1
ATOM 7935 C CA . ASP D 1 129 ? 412.973 516.532 635.721 1.00 57.46 129 ASP B CA 1
ATOM 7936 C C . ASP D 1 129 ? 413.710 516.700 637.037 1.00 57.46 129 ASP B C 1
ATOM 7937 O O . ASP D 1 129 ? 413.753 515.770 637.852 1.00 57.46 129 ASP B O 1
ATOM 7942 N N . ALA D 1 130 ? 414.196 517.912 637.307 1.00 55.22 130 ALA B N 1
ATOM 7943 C CA . ALA D 1 130 ? 414.930 518.128 638.541 1.00 55.22 130 ALA B CA 1
ATOM 7944 C C . ALA D 1 130 ? 414.089 517.751 639.741 1.00 55.22 130 ALA B C 1
ATOM 7945 O O . ALA D 1 130 ? 414.553 516.999 640.607 1.00 55.22 130 ALA B O 1
ATOM 7947 N N . ILE D 1 131 ? 412.827 518.188 639.776 1.00 53.68 131 ILE B N 1
ATOM 7948 C CA . ILE D 1 131 ? 412.049 517.912 640.974 1.00 53.68 131 ILE B CA 1
ATOM 7949 C C . ILE D 1 131 ? 411.809 516.422 641.100 1.00 53.68 131 ILE B C 1
ATOM 7950 O O . ILE D 1 131 ? 411.876 515.873 642.206 1.00 53.68 131 ILE B O 1
ATOM 7955 N N . ILE D 1 132 ? 411.612 515.727 639.977 1.00 53.64 132 ILE B N 1
ATOM 7956 C CA . ILE D 1 132 ? 411.455 514.283 640.061 1.00 53.64 132 ILE B CA 1
ATOM 7957 C C . ILE D 1 132 ? 412.678 513.673 640.717 1.00 53.64 132 ILE B C 1
ATOM 7958 O O . ILE D 1 132 ? 412.565 512.928 641.698 1.00 53.64 132 ILE B O 1
ATOM 7963 N N . LYS D 1 133 ? 413.870 514.043 640.238 1.00 51.35 133 LYS B N 1
ATOM 7964 C CA . LYS D 1 133 ? 415.084 513.576 640.889 1.00 51.35 133 LYS B CA 1
ATOM 7965 C C . LYS D 1 133 ? 415.076 513.960 642.355 1.00 51.35 133 LYS B C 1
ATOM 7966 O O . LYS D 1 133 ? 415.241 513.099 643.225 1.00 51.35 133 LYS B O 1
ATOM 7972 N N . ARG D 1 134 ? 414.788 515.229 642.650 1.00 52.32 134 ARG B N 1
ATOM 7973 C CA . ARG D 1 134 ? 414.760 515.646 644.041 1.00 52.32 134 ARG B CA 1
ATOM 7974 C C . ARG D 1 134 ? 413.836 514.766 644.850 1.00 52.32 134 ARG B C 1
ATOM 7975 O O . ARG D 1 134 ? 414.235 514.254 645.903 1.00 52.32 134 ARG B O 1
ATOM 7983 N N . GLN D 1 135 ? 412.632 514.518 644.337 1.00 51.99 135 GLN B N 1
ATOM 7984 C CA . GLN D 1 135 ? 411.674 513.736 645.099 1.00 51.99 135 GLN B CA 1
ATOM 7985 C C . GLN D 1 135 ? 412.256 512.385 645.468 1.00 51.99 135 GLN B C 1
ATOM 7986 O O . GLN D 1 135 ? 412.258 512.013 646.647 1.00 51.99 135 GLN B O 1
ATOM 7992 N N . ALA D 1 136 ? 412.828 511.675 644.492 1.00 49.12 136 ALA B N 1
ATOM 7993 C CA . ALA D 1 136 ? 413.418 510.385 644.810 1.00 49.12 136 ALA B CA 1
ATOM 7994 C C . ALA D 1 136 ? 414.467 510.542 645.896 1.00 49.12 136 ALA B C 1
ATOM 7995 O O . ALA D 1 136 ? 414.383 509.891 646.942 1.00 49.12 136 ALA B O 1
ATOM 7997 N N . LEU D 1 137 ? 415.408 511.469 645.707 1.00 50.10 137 LEU B N 1
ATOM 7998 C CA . LEU D 1 137 ? 416.388 511.714 646.754 1.00 50.10 137 LEU B CA 1
ATOM 7999 C C . LEU D 1 137 ? 415.692 512.013 648.063 1.00 50.10 137 LEU B C 1
ATOM 8000 O O . LEU D 1 137 ? 415.996 511.398 649.091 1.00 50.10 137 LEU B O 1
ATOM 8005 N N . ASP D 1 138 ? 414.714 512.911 648.033 1.00 51.91 138 ASP B N 1
ATOM 8006 C CA . ASP D 1 138 ? 414.028 513.259 649.262 1.00 51.91 138 ASP B CA 1
ATOM 8007 C C . ASP D 1 138 ? 413.443 512.018 649.904 1.00 51.91 138 ASP B C 1
ATOM 8008 O O . ASP D 1 138 ? 413.528 511.857 651.129 1.00 51.91 138 ASP B O 1
ATOM 8013 N N . ARG D 1 139 ? 412.915 511.107 649.087 1.00 44.78 139 ARG B N 1
ATOM 8014 C CA . ARG D 1 139 ? 412.397 509.845 649.584 1.00 44.78 139 ARG B CA 1
ATOM 8015 C C . ARG D 1 139 ? 413.392 509.245 650.553 1.00 44.78 139 ARG B C 1
ATOM 8016 O O . ARG D 1 139 ? 413.141 509.190 651.762 1.00 44.78 139 ARG B O 1
ATOM 8024 N N . ILE D 1 140 ? 414.569 508.888 650.036 1.00 43.58 140 ILE B N 1
ATOM 8025 C CA . ILE D 1 140 ? 415.520 508.188 650.873 1.00 43.58 140 ILE B CA 1
ATOM 8026 C C . ILE D 1 140 ? 415.946 509.062 652.030 1.00 43.58 140 ILE B C 1
ATOM 8027 O O . ILE D 1 140 ? 416.224 508.552 653.119 1.00 43.58 140 ILE B O 1
ATOM 8032 N N . MET D 1 141 ? 415.926 510.377 651.842 1.00 47.38 141 MET B N 1
ATOM 8033 C CA . MET D 1 141 ? 416.313 511.269 652.919 1.00 47.38 141 MET B CA 1
ATOM 8034 C C . MET D 1 141 ? 415.425 511.052 654.130 1.00 47.38 141 MET B C 1
ATOM 8035 O O . MET D 1 141 ? 415.930 510.837 655.241 1.00 47.38 141 MET B O 1
ATOM 8040 N N . ILE D 1 142 ? 414.109 511.002 653.913 1.00 44.99 142 ILE B N 1
ATOM 8041 C CA . ILE D 1 142 ? 413.203 510.743 655.027 1.00 44.99 142 ILE B CA 1
ATOM 8042 C C . ILE D 1 142 ? 413.543 509.409 655.657 1.00 44.99 142 ILE B C 1
ATOM 8043 O O . ILE D 1 142 ? 413.629 509.285 656.885 1.00 44.99 142 ILE B O 1
ATOM 8048 N N . GLY D 1 143 ? 413.809 508.411 654.821 1.00 43.93 143 GLY B N 1
ATOM 8049 C CA . GLY D 1 143 ? 414.087 507.068 655.272 1.00 43.93 143 GLY B CA 1
ATOM 8050 C C . GLY D 1 143 ? 415.185 507.013 656.304 1.00 43.93 143 GLY B C 1
ATOM 8051 O O . GLY D 1 143 ? 415.358 505.993 656.973 1.00 43.93 143 GLY B O 1
ATOM 8052 N N . PHE D 1 144 ? 415.929 508.097 656.459 1.00 42.63 144 PHE B N 1
ATOM 8053 C CA . PHE D 1 144 ? 416.979 508.120 657.460 1.00 42.63 144 PHE B CA 1
ATOM 8054 C C . PHE D 1 144 ? 416.850 509.261 658.443 1.00 42.63 144 PHE B C 1
ATOM 8055 O O . PHE D 1 144 ? 417.457 509.205 659.512 1.00 42.63 144 PHE B O 1
ATOM 8063 N N . ASN D 1 145 ? 416.067 510.277 658.124 1.00 48.18 145 ASN B N 1
ATOM 8064 C CA . ASN D 1 145 ? 415.898 511.391 659.037 1.00 48.18 145 ASN B CA 1
ATOM 8065 C C . ASN D 1 145 ? 414.517 511.419 659.661 1.00 48.18 145 ASN B C 1
ATOM 8066 O O . ASN D 1 145 ? 414.315 512.119 660.657 1.00 48.18 145 ASN B O 1
ATOM 8071 N N . GLY D 1 146 ? 413.570 510.679 659.097 1.00 48.60 146 GLY B N 1
ATOM 8072 C CA . GLY D 1 146 ? 412.233 510.650 659.640 1.00 48.60 146 GLY B CA 1
ATOM 8073 C C . GLY D 1 146 ? 412.205 510.109 661.048 1.00 48.60 146 GLY B C 1
ATOM 8074 O O . GLY D 1 146 ? 412.409 508.914 661.267 1.00 48.60 146 GLY B O 1
ATOM 8075 N N . VAL D 1 147 ? 411.947 510.985 662.012 1.00 48.65 147 VAL B N 1
ATOM 8076 C CA . VAL D 1 147 ? 411.923 510.609 663.417 1.00 48.65 147 VAL B CA 1
ATOM 8077 C C . VAL D 1 147 ? 410.483 510.357 663.844 1.00 48.65 147 VAL B C 1
ATOM 8078 O O . VAL D 1 147 ? 410.222 509.611 664.792 1.00 48.65 147 VAL B O 1
ATOM 8082 N N . SER D 1 148 ? 409.535 510.958 663.133 1.00 53.44 148 SER B N 1
ATOM 8083 C CA . SER D 1 148 ? 408.133 510.845 663.496 1.00 53.44 148 SER B CA 1
ATOM 8084 C C . SER D 1 148 ? 407.324 511.412 662.344 1.00 53.44 148 SER B C 1
ATOM 8085 O O . SER D 1 148 ? 407.872 512.034 661.431 1.00 53.44 148 SER B O 1
ATOM 8088 N N . ARG D 1 149 ? 406.021 511.178 662.377 1.00 56.46 149 ARG B N 1
ATOM 8089 C CA . ARG D 1 149 ? 405.129 511.792 661.405 1.00 56.46 149 ARG B CA 1
ATOM 8090 C C . ARG D 1 149 ? 404.218 512.763 662.133 1.00 56.46 149 ARG B C 1
ATOM 8091 O O . ARG D 1 149 ? 403.225 512.355 662.743 1.00 56.46 149 ARG B O 1
ATOM 8099 N N . ALA D 1 150 ? 404.549 514.041 662.061 1.00 64.65 150 ALA B N 1
ATOM 8100 C CA . ALA D 1 150 ? 403.723 515.081 662.642 1.00 64.65 150 ALA B CA 1
ATOM 8101 C C . ALA D 1 150 ? 402.567 515.385 661.703 1.00 64.65 150 ALA B C 1
ATOM 8102 O O . ALA D 1 150 ? 402.676 515.231 660.486 1.00 64.65 150 ALA B O 1
ATOM 8104 N N . ALA D 1 151 ? 401.445 515.806 662.287 1.00 71.75 151 ALA B N 1
ATOM 8105 C CA . ALA D 1 151 ? 400.290 516.160 661.473 1.00 71.75 151 ALA B CA 1
ATOM 8106 C C . ALA D 1 151 ? 400.587 517.353 660.575 1.00 71.75 151 ALA B C 1
ATOM 8107 O O . ALA D 1 151 ? 399.948 517.518 659.530 1.00 71.75 151 ALA B O 1
ATOM 8109 N N . THR D 1 152 ? 401.543 518.191 660.961 1.00 72.52 152 THR B N 1
ATOM 8110 C CA . THR D 1 152 ? 401.959 519.337 660.170 1.00 72.52 152 THR B CA 1
ATOM 8111 C C . THR D 1 152 ? 403.478 519.375 660.092 1.00 72.52 152 THR B C 1
ATOM 8112 O O . THR D 1 152 ? 404.168 519.176 661.095 1.00 72.52 152 THR B O 1
ATOM 8116 N N . SER D 1 153 ? 403.992 519.641 658.899 1.00 70.66 153 SER B N 1
ATOM 8117 C CA . SER D 1 153 ? 405.426 519.671 658.649 1.00 70.66 153 SER B CA 1
ATOM 8118 C C . SER D 1 153 ? 405.911 521.110 658.753 1.00 70.66 153 SER B C 1
ATOM 8119 O O . SER D 1 153 ? 405.345 522.011 658.125 1.00 70.66 153 SER B O 1
ATOM 8122 N N . ASP D 1 154 ? 406.953 521.327 659.547 1.00 72.24 154 ASP B N 1
ATOM 8123 C CA . ASP D 1 154 ? 407.573 522.642 659.666 1.00 72.24 154 ASP B CA 1
ATOM 8124 C C . ASP D 1 154 ? 408.898 522.606 658.921 1.00 72.24 154 ASP B C 1
ATOM 8125 O O . ASP D 1 154 ? 409.892 522.079 659.424 1.00 72.24 154 ASP B O 1
ATOM 8130 N N . ARG D 1 155 ? 408.914 523.176 657.715 1.00 66.85 155 ARG B N 1
ATOM 8131 C CA . ARG D 1 155 ? 410.129 523.185 656.910 1.00 66.85 155 ARG B CA 1
ATOM 8132 C C . ARG D 1 155 ? 411.254 523.961 657.570 1.00 66.85 155 ARG B C 1
ATOM 8133 O O . ARG D 1 155 ? 412.412 523.809 657.171 1.00 66.85 155 ARG B O 1
ATOM 8141 N N . VAL D 1 156 ? 410.946 524.793 658.559 1.00 68.74 156 VAL B N 1
ATOM 8142 C CA . VAL D 1 156 ? 411.986 525.536 659.255 1.00 68.74 156 VAL B CA 1
ATOM 8143 C C . VAL D 1 156 ? 412.466 524.813 660.509 1.00 68.74 156 VAL B C 1
ATOM 8144 O O . VAL D 1 156 ? 413.657 524.863 660.830 1.00 68.74 156 VAL B O 1
ATOM 8148 N N . ALA D 1 157 ? 411.567 524.142 661.229 1.00 69.65 157 ALA B N 1
ATOM 8149 C CA . ALA D 1 157 ? 411.974 523.462 662.453 1.00 69.65 157 ALA B CA 1
ATOM 8150 C C . ALA D 1 157 ? 412.742 522.187 662.141 1.00 69.65 157 ALA B C 1
ATOM 8151 O O . ALA D 1 157 ? 413.737 521.871 662.804 1.00 69.65 157 ALA B O 1
ATOM 8153 N N . ASN D 1 158 ? 412.299 521.440 661.139 1.00 64.82 158 ASN B N 1
ATOM 8154 C CA . ASN D 1 158 ? 412.906 520.161 660.782 1.00 64.82 158 ASN B CA 1
ATOM 8155 C C . ASN D 1 158 ? 413.202 520.163 659.291 1.00 64.82 158 ASN B C 1
ATOM 8156 O O . ASN D 1 158 ? 412.552 519.460 658.509 1.00 64.82 158 ASN B O 1
ATOM 8161 N N . PRO D 1 159 ? 414.184 520.956 658.861 1.00 58.73 159 PRO B N 1
ATOM 8162 C CA . PRO D 1 159 ? 414.538 520.975 657.437 1.00 58.73 159 PRO B CA 1
ATOM 8163 C C . PRO D 1 159 ? 415.084 519.656 656.960 1.00 58.73 159 PRO B C 1
ATOM 8164 O O . PRO D 1 159 ? 415.097 519.406 655.751 1.00 58.73 159 PRO B O 1
ATOM 8168 N N . MET D 1 160 ? 415.543 518.808 657.870 1.00 56.12 160 MET B N 1
ATOM 8169 C CA . MET D 1 160 ? 415.974 517.464 657.532 1.00 56.12 160 MET B CA 1
ATOM 8170 C C . MET D 1 160 ? 414.804 516.513 657.338 1.00 56.12 160 MET B C 1
ATOM 8171 O O . MET D 1 160 ? 415.027 515.313 657.155 1.00 56.12 160 MET B O 1
ATOM 8176 N N . LEU D 1 161 ? 413.574 517.027 657.356 1.00 54.89 161 LEU B N 1
ATOM 8177 C CA . LEU D 1 161 ? 412.368 516.205 657.295 1.00 54.89 161 LEU B CA 1
ATOM 8178 C C . LEU D 1 161 ? 412.368 515.143 658.379 1.00 54.89 161 LEU B C 1
ATOM 8179 O O . LEU D 1 161 ? 412.224 513.950 658.118 1.00 54.89 161 LEU B O 1
ATOM 8184 N N . GLN D 1 162 ? 412.529 515.586 659.611 1.00 56.87 162 GLN B N 1
ATOM 8185 C CA . GLN D 1 162 ? 412.488 514.687 660.745 1.00 56.87 162 GLN B CA 1
ATOM 8186 C C . GLN D 1 162 ? 411.070 514.409 661.220 1.00 56.87 162 GLN B C 1
ATOM 8187 O O . GLN D 1 162 ? 410.893 513.623 662.155 1.00 56.87 162 GLN B O 1
ATOM 8193 N N . ASP D 1 163 ? 410.062 515.028 660.609 1.00 61.21 163 ASP B N 1
ATOM 8194 C CA . ASP D 1 163 ? 408.684 514.877 661.055 1.00 61.21 163 ASP B CA 1
ATOM 8195 C C . ASP D 1 163 ? 407.760 514.630 659.877 1.00 61.21 163 ASP B C 1
ATOM 8196 O O . ASP D 1 163 ? 406.702 515.252 659.756 1.00 61.21 163 ASP B O 1
ATOM 8201 N N . VAL D 1 164 ? 408.147 513.733 658.980 1.00 53.12 164 VAL B N 1
ATOM 8202 C CA . VAL D 1 164 ? 407.303 513.375 657.857 1.00 53.12 164 VAL B CA 1
ATOM 8203 C C . VAL D 1 164 ? 406.920 511.900 657.868 1.00 53.12 164 VAL B C 1
ATOM 8204 O O . VAL D 1 164 ? 405.859 511.543 657.342 1.00 53.12 164 VAL B O 1
ATOM 8208 N N . ASN D 1 165 ? 407.727 511.049 658.475 1.00 50.50 165 ASN B N 1
ATOM 8209 C CA . ASN D 1 165 ? 407.480 509.615 658.522 1.00 50.50 165 ASN B CA 1
ATOM 8210 C C . ASN D 1 165 ? 408.472 509.030 659.518 1.00 50.50 165 ASN B C 1
ATOM 8211 O O . ASN D 1 165 ? 409.168 509.763 660.230 1.00 50.50 165 ASN B O 1
ATOM 8216 N N . LYS D 1 166 ? 408.525 507.715 659.596 1.00 45.54 166 LYS B N 1
ATOM 8217 C CA . LYS D 1 166 ? 409.500 507.039 660.436 1.00 45.54 166 LYS B CA 1
ATOM 8218 C C . LYS D 1 166 ? 410.481 506.329 659.522 1.00 45.54 166 LYS B C 1
ATOM 8219 O O . LYS D 1 166 ? 410.153 505.300 658.924 1.00 45.54 166 LYS B O 1
ATOM 8225 N N . GLY D 1 167 ? 411.674 506.877 659.410 1.00 45.10 167 GLY B N 1
ATOM 8226 C CA . GLY D 1 167 ? 412.707 506.219 658.651 1.00 45.10 167 GLY B CA 1
ATOM 8227 C C . GLY D 1 167 ? 413.137 504.938 659.326 1.00 45.10 167 GLY B C 1
ATOM 8228 O O . GLY D 1 167 ? 412.829 504.672 660.488 1.00 45.10 167 GLY B O 1
ATOM 8229 N N . TRP D 1 168 ? 413.873 504.127 658.567 1.00 40.73 168 TRP B N 1
ATOM 8230 C CA . TRP D 1 168 ? 414.341 502.854 659.091 1.00 40.73 168 TRP B CA 1
ATOM 8231 C C . TRP D 1 168 ? 415.058 503.034 660.417 1.00 40.73 168 TRP B C 1
ATOM 8232 O O . TRP D 1 168 ? 414.910 502.217 661.335 1.00 40.73 168 TRP B O 1
ATOM 8243 N N . LEU D 1 169 ? 415.824 504.114 660.544 1.00 44.92 169 LEU B N 1
ATOM 8244 C CA . LEU D 1 169 ? 416.557 504.354 661.777 1.00 44.92 169 LEU B CA 1
ATOM 8245 C C . LEU D 1 169 ? 415.609 504.544 662.949 1.00 44.92 169 LEU B C 1
ATOM 8246 O O . LEU D 1 169 ? 415.854 504.030 664.049 1.00 44.92 169 LEU B O 1
ATOM 8251 N N . GLN D 1 170 ? 414.512 505.266 662.742 1.00 46.09 170 GLN B N 1
ATOM 8252 C CA . GLN D 1 170 ? 413.569 505.428 663.838 1.00 46.09 170 GLN B CA 1
ATOM 8253 C C . GLN D 1 170 ? 412.900 504.114 664.194 1.00 46.09 170 GLN B C 1
ATOM 8254 O O . GLN D 1 170 ? 412.629 503.866 665.371 1.00 46.09 170 GLN B O 1
ATOM 8260 N N . ASN D 1 171 ? 412.630 503.260 663.207 1.00 45.08 171 ASN B N 1
ATOM 8261 C CA . ASN D 1 171 ? 412.065 501.954 663.526 1.00 45.08 171 ASN B CA 1
ATOM 8262 C C . ASN D 1 171 ? 412.982 501.187 664.464 1.00 45.08 171 ASN B C 1
ATOM 8263 O O . ASN D 1 171 ? 412.519 500.564 665.425 1.00 45.08 171 ASN B O 1
ATOM 8268 N N . LEU D 1 172 ? 414.293 501.242 664.221 1.00 45.80 172 LEU B N 1
ATOM 8269 C CA . LEU D 1 172 ? 415.226 500.646 665.171 1.00 45.80 172 LEU B CA 1
ATOM 8270 C C . LEU D 1 172 ? 415.103 501.292 666.538 1.00 45.80 172 LEU B C 1
ATOM 8271 O O . LEU D 1 172 ? 415.070 500.598 667.559 1.00 45.80 172 LEU B O 1
ATOM 8276 N N . ARG D 1 173 ? 415.021 502.618 666.583 1.00 49.13 173 ARG B N 1
ATOM 8277 C CA . ARG D 1 173 ? 414.924 503.281 667.875 1.00 49.13 173 ARG B CA 1
ATOM 8278 C C . ARG D 1 173 ? 413.603 503.004 668.581 1.00 49.13 173 ARG B C 1
ATOM 8279 O O . ARG D 1 173 ? 413.490 503.299 669.775 1.00 49.13 173 ARG B O 1
ATOM 8287 N N . GLU D 1 174 ? 412.606 502.460 667.884 1.00 50.42 174 GLU B N 1
ATOM 8288 C CA . GLU D 1 174 ? 411.347 502.080 668.519 1.00 50.42 174 GLU B CA 1
ATOM 8289 C C . GLU D 1 174 ? 411.257 500.578 668.758 1.00 50.42 174 GLU B C 1
ATOM 8290 O O . GLU D 1 174 ? 411.099 500.141 669.900 1.00 50.42 174 GLU B O 1
ATOM 8296 N N . GLN D 1 175 ? 411.360 499.777 667.702 1.00 46.58 175 GLN B N 1
ATOM 8297 C CA . GLN D 1 175 ? 411.289 498.329 667.840 1.00 46.58 175 GLN B CA 1
ATOM 8298 C C . GLN D 1 175 ? 412.703 497.764 667.910 1.00 46.58 175 GLN B C 1
ATOM 8299 O O . GLN D 1 175 ? 413.543 498.065 667.058 1.00 46.58 175 GLN B O 1
ATOM 8305 N N . ALA D 1 176 ? 412.968 496.974 668.943 1.00 48.31 176 ALA B N 1
ATOM 8306 C CA . ALA D 1 176 ? 414.298 496.479 669.273 1.00 48.31 176 ALA B CA 1
ATOM 8307 C C . ALA D 1 176 ? 415.269 497.633 669.484 1.00 48.31 176 ALA B C 1
ATOM 8308 O O . ALA D 1 176 ? 416.175 497.836 668.669 1.00 48.31 176 ALA B O 1
ATOM 8310 N N . PRO D 1 177 ? 415.122 498.412 670.560 1.00 49.11 177 PRO B N 1
ATOM 8311 C CA . PRO D 1 177 ? 416.068 499.503 670.815 1.00 49.11 177 PRO B CA 1
ATOM 8312 C C . PRO D 1 177 ? 417.393 499.048 671.402 1.00 49.11 177 PRO B C 1
ATOM 8313 O O . PRO D 1 177 ? 418.246 499.900 671.675 1.00 49.11 177 PRO B O 1
ATOM 8317 N N . GLN D 1 178 ? 417.599 497.753 671.635 1.00 51.13 178 GLN B N 1
ATOM 8318 C CA . GLN D 1 178 ? 418.937 497.302 671.987 1.00 51.13 178 GLN B CA 1
ATOM 8319 C C . GLN D 1 178 ? 419.853 497.285 670.773 1.00 51.13 178 GLN B C 1
ATOM 8320 O O . GLN D 1 178 ? 421.078 497.306 670.932 1.00 51.13 178 GLN B O 1
ATOM 8326 N N . ARG D 1 179 ? 419.285 497.238 669.567 1.00 48.25 179 ARG B N 1
ATOM 8327 C CA . ARG D 1 179 ? 420.091 497.357 668.361 1.00 48.25 179 ARG B CA 1
ATOM 8328 C C . ARG D 1 179 ? 420.732 498.727 668.263 1.00 48.25 179 ARG B C 1
ATOM 8329 O O . ARG D 1 179 ? 421.829 498.864 667.715 1.00 48.25 179 ARG B O 1
ATOM 8337 N N . VAL D 1 180 ? 420.062 499.751 668.780 1.00 53.55 180 VAL B N 1
ATOM 8338 C CA . VAL D 1 180 ? 420.543 501.120 668.689 1.00 53.55 180 VAL B CA 1
ATOM 8339 C C . VAL D 1 180 ? 421.536 501.315 669.828 1.00 53.55 180 VAL B C 1
ATOM 8340 O O . VAL D 1 180 ? 421.148 501.550 670.973 1.00 53.55 180 VAL B O 1
ATOM 8344 N N . MET D 1 181 ? 422.824 501.220 669.516 1.00 61.34 181 MET B N 1
ATOM 8345 C CA . MET D 1 181 ? 423.835 501.481 670.526 1.00 61.34 181 MET B CA 1
ATOM 8346 C C . MET D 1 181 ? 423.886 502.979 670.779 1.00 61.34 181 MET B C 1
ATOM 8347 O O . MET D 1 181 ? 424.715 503.686 670.199 1.00 61.34 181 MET B O 1
ATOM 8352 N N . LYS D 1 182 ? 422.987 503.472 671.632 1.00 64.92 182 LYS B N 1
ATOM 8353 C CA . LYS D 1 182 ? 422.872 504.911 671.843 1.00 64.92 182 LYS B CA 1
ATOM 8354 C C . LYS D 1 182 ? 424.130 505.500 672.463 1.00 64.92 182 LYS B C 1
ATOM 8355 O O . LYS D 1 182 ? 424.558 506.588 672.068 1.00 64.92 182 LYS B O 1
ATOM 8361 N N . GLU D 1 183 ? 424.724 504.813 673.433 1.00 77.87 183 GLU B N 1
ATOM 8362 C CA . GLU D 1 183 ? 425.908 505.315 674.109 1.00 77.87 183 GLU B CA 1
ATOM 8363 C C . GLU D 1 183 ? 426.934 504.199 674.192 1.00 77.87 183 GLU B C 1
ATOM 8364 O O . GLU D 1 183 ? 426.591 503.015 674.149 1.00 77.87 183 GLU B O 1
ATOM 8370 N N . GLY D 1 184 ? 428.200 504.589 674.300 1.00 85.09 184 GLY B N 1
ATOM 8371 C CA . GLY D 1 184 ? 429.294 503.648 674.364 1.00 85.09 184 GLY B CA 1
ATOM 8372 C C . GLY D 1 184 ? 429.628 503.251 675.787 1.00 85.09 184 GLY B C 1
ATOM 8373 O O . GLY D 1 184 ? 428.948 503.609 676.748 1.00 85.09 184 GLY B O 1
ATOM 8374 N N . LYS D 1 185 ? 430.719 502.505 675.913 1.00 89.35 185 LYS B N 1
ATOM 8375 C CA . LYS D 1 185 ? 431.085 501.885 677.182 1.00 89.35 185 LYS B CA 1
ATOM 8376 C C . LYS D 1 185 ? 431.531 502.960 678.166 1.00 89.35 185 LYS B C 1
ATOM 8377 O O . LYS D 1 185 ? 432.665 503.441 678.113 1.00 89.35 185 LYS B O 1
ATOM 8383 N N . ALA D 1 186 ? 430.619 503.345 679.063 1.00 98.25 186 ALA B N 1
ATOM 8384 C CA . ALA D 1 186 ? 430.902 504.247 680.179 1.00 98.25 186 ALA B CA 1
ATOM 8385 C C . ALA D 1 186 ? 431.246 505.663 679.728 1.00 98.25 186 ALA B C 1
ATOM 8386 O O . ALA D 1 186 ? 431.882 506.417 680.467 1.00 98.25 186 ALA B O 1
ATOM 8388 N N . ALA D 1 187 ? 430.821 506.050 678.529 1.00 97.29 187 ALA B N 1
ATOM 8389 C CA . ALA D 1 187 ? 431.021 507.416 678.063 1.00 97.29 187 ALA B CA 1
ATOM 8390 C C . ALA D 1 187 ? 429.934 508.307 678.662 1.00 97.29 187 ALA B C 1
ATOM 8391 O O . ALA D 1 187 ? 429.194 507.901 679.562 1.00 97.29 187 ALA B O 1
ATOM 8393 N N . ALA D 1 188 ? 429.827 509.545 678.180 1.00 97.27 188 ALA B N 1
ATOM 8394 C CA . ALA D 1 188 ? 428.814 510.475 678.676 1.00 97.27 188 ALA B CA 1
ATOM 8395 C C . ALA D 1 188 ? 427.776 510.723 677.582 1.00 97.27 188 ALA B C 1
ATOM 8396 O O . ALA D 1 188 ? 427.851 511.684 676.818 1.00 97.27 188 ALA B O 1
ATOM 8398 N N . GLY D 1 189 ? 426.782 509.841 677.526 1.00 90.71 189 GLY B N 1
ATOM 8399 C CA . GLY D 1 189 ? 425.675 509.999 676.589 1.00 90.71 189 GLY B CA 1
ATOM 8400 C C . GLY D 1 189 ? 426.068 510.043 675.126 1.00 90.71 189 GLY B C 1
ATOM 8401 O O . GLY D 1 189 ? 425.493 510.824 674.358 1.00 90.71 189 GLY B O 1
ATOM 8402 N N . LYS D 1 190 ? 427.025 509.212 674.721 1.00 81.02 190 LYS B N 1
ATOM 8403 C CA . LYS D 1 190 ? 427.582 509.231 673.374 1.00 81.02 190 LYS B CA 1
ATOM 8404 C C . LYS D 1 190 ? 428.574 508.082 673.269 1.00 81.02 190 LYS B C 1
ATOM 8405 O O . LYS D 1 190 ? 428.876 507.412 674.259 1.00 81.02 190 LYS B O 1
ATOM 8411 N N . ILE D 1 191 ? 429.085 507.867 672.063 1.00 70.61 191 ILE B N 1
ATOM 8412 C CA . ILE D 1 191 ? 430.091 506.844 671.801 1.00 70.61 191 ILE B CA 1
ATOM 8413 C C . ILE D 1 191 ? 431.386 507.562 671.465 1.00 70.61 191 ILE B C 1
ATOM 8414 O O . ILE D 1 191 ? 431.529 508.123 670.373 1.00 70.61 191 ILE B O 1
ATOM 8419 N N . THR D 1 192 ? 432.340 507.546 672.387 1.00 71.64 192 THR B N 1
ATOM 8420 C CA . THR D 1 192 ? 433.638 508.122 672.082 1.00 71.64 192 THR B CA 1
ATOM 8421 C C . THR D 1 192 ? 434.524 507.101 671.386 1.00 71.64 192 THR B C 1
ATOM 8422 O O . THR D 1 192 ? 434.240 505.903 671.357 1.00 71.64 192 THR B O 1
ATOM 8426 N N . VAL D 1 193 ? 435.615 507.598 670.821 1.00 73.32 193 VAL B N 1
ATOM 8427 C CA . VAL D 1 193 ? 436.578 506.746 670.144 1.00 73.32 193 VAL B CA 1
ATOM 8428 C C . VAL D 1 193 ? 437.913 506.860 670.863 1.00 73.32 193 VAL B C 1
ATOM 8429 O O . VAL D 1 193 ? 438.041 507.607 671.838 1.00 73.32 193 VAL B O 1
ATOM 8433 N N . GLY D 1 194 ? 438.922 506.143 670.364 1.00 80.74 194 GLY B N 1
ATOM 8434 C CA . GLY D 1 194 ? 440.192 505.979 671.053 1.00 80.74 194 GLY B CA 1
ATOM 8435 C C . GLY D 1 194 ? 440.894 507.266 671.430 1.00 80.74 194 GLY B C 1
ATOM 8436 O O . GLY D 1 194 ? 441.893 507.210 672.157 1.00 80.74 194 GLY B O 1
ATOM 8437 N N . GLY D 1 195 ? 440.410 508.415 670.958 1.00 87.20 195 GLY B N 1
ATOM 8438 C CA . GLY D 1 195 ? 441.003 509.673 671.377 1.00 87.20 195 GLY B CA 1
ATOM 8439 C C . GLY D 1 195 ? 440.850 509.920 672.865 1.00 87.20 195 GLY B C 1
ATOM 8440 O O . GLY D 1 195 ? 441.788 510.364 673.532 1.00 87.20 195 GLY B O 1
ATOM 8441 N N . ALA D 1 196 ? 439.670 509.627 673.407 1.00 91.27 196 ALA B N 1
ATOM 8442 C CA . ALA D 1 196 ? 439.389 509.787 674.832 1.00 91.27 196 ALA B CA 1
ATOM 8443 C C . ALA D 1 196 ? 439.647 508.452 675.519 1.00 91.27 196 ALA B C 1
ATOM 8444 O O . ALA D 1 196 ? 438.758 507.601 675.605 1.00 91.27 196 ALA B O 1
ATOM 8446 N N . GLY D 1 197 ? 440.867 508.277 676.015 1.00 91.50 197 GLY B N 1
ATOM 8447 C CA . GLY D 1 197 ? 441.223 507.058 676.710 1.00 91.50 197 GLY B CA 1
ATOM 8448 C C . GLY D 1 197 ? 441.121 505.839 675.825 1.00 91.50 197 GLY B C 1
ATOM 8449 O O . GLY D 1 197 ? 441.935 505.653 674.918 1.00 91.50 197 GLY B O 1
ATOM 8450 N N . ALA D 1 198 ? 440.119 505.001 676.076 1.00 87.84 198 ALA B N 1
ATOM 8451 C CA . ALA D 1 198 ? 439.945 503.776 675.301 1.00 87.84 198 ALA B CA 1
ATOM 8452 C C . ALA D 1 198 ? 438.470 503.409 675.286 1.00 87.84 198 ALA B C 1
ATOM 8453 O O . ALA D 1 198 ? 437.925 502.988 676.311 1.00 87.84 198 ALA B O 1
ATOM 8455 N N . ASP D 1 199 ? 437.828 503.572 674.131 1.00 72.84 199 ASP B N 1
ATOM 8456 C CA . ASP D 1 199 ? 436.483 503.043 673.932 1.00 72.84 199 ASP B CA 1
ATOM 8457 C C . ASP D 1 199 ? 436.289 502.834 672.440 1.00 72.84 199 ASP B C 1
ATOM 8458 O O . ASP D 1 199 ? 436.153 503.804 671.691 1.00 72.84 199 ASP B O 1
ATOM 8463 N N . TYR D 1 200 ? 436.292 501.574 672.020 1.00 60.69 200 TYR B N 1
ATOM 8464 C CA . TYR D 1 200 ? 436.114 501.148 670.637 1.00 60.69 200 TYR B CA 1
ATOM 8465 C C . TYR D 1 200 ? 437.223 501.618 669.712 1.00 60.69 200 TYR B C 1
ATOM 8466 O O . TYR D 1 200 ? 437.137 501.387 668.507 1.00 60.69 200 TYR B O 1
ATOM 8475 N N . GLY D 1 201 ? 438.263 502.258 670.236 1.00 59.01 201 GLY B N 1
ATOM 8476 C CA . GLY D 1 201 ? 439.415 502.568 669.405 1.00 59.01 201 GLY B CA 1
ATOM 8477 C C . GLY D 1 201 ? 439.010 503.312 668.157 1.00 59.01 201 GLY B C 1
ATOM 8478 O O . GLY D 1 201 ? 438.329 504.338 668.215 1.00 59.01 201 GLY B O 1
ATOM 8479 N N . ASN D 1 202 ? 439.399 502.781 667.005 1.00 50.40 202 ASN B N 1
ATOM 8480 C CA . ASN D 1 202 ? 439.011 503.371 665.738 1.00 50.40 202 ASN B CA 1
ATOM 8481 C C . ASN D 1 202 ? 437.548 503.055 665.433 1.00 50.40 202 ASN B C 1
ATOM 8482 O O . ASN D 1 202 ? 436.804 502.547 666.270 1.00 50.40 202 ASN B O 1
ATOM 8487 N N . LEU D 1 203 ? 437.118 503.389 664.218 1.00 46.65 203 LEU B N 1
ATOM 8488 C CA . LEU D 1 203 ? 435.767 503.047 663.787 1.00 46.65 203 LEU B CA 1
ATOM 8489 C C . LEU D 1 203 ? 435.642 501.575 663.418 1.00 46.65 203 LEU B C 1
ATOM 8490 O O . LEU D 1 203 ? 434.543 501.008 663.504 1.00 46.65 203 LEU B O 1
ATOM 8495 N N . ASP D 1 204 ? 436.750 500.951 663.022 1.00 46.88 204 ASP B N 1
ATOM 8496 C CA . ASP D 1 204 ? 436.727 499.546 662.642 1.00 46.88 204 ASP B CA 1
ATOM 8497 C C . ASP D 1 204 ? 436.292 498.672 663.809 1.00 46.88 204 ASP B C 1
ATOM 8498 O O . ASP D 1 204 ? 435.487 497.751 663.640 1.00 46.88 204 ASP B O 1
ATOM 8503 N N . ALA D 1 205 ? 436.809 498.948 665.004 1.00 46.16 205 ALA B N 1
ATOM 8504 C CA . ALA D 1 205 ? 436.425 498.148 666.157 1.00 46.16 205 ALA B CA 1
ATOM 8505 C C . ALA D 1 205 ? 434.963 498.354 666.506 1.00 46.16 205 ALA B C 1
ATOM 8506 O O . ALA D 1 205 ? 434.288 497.418 666.936 1.00 46.16 205 ALA B O 1
ATOM 8508 N N . LEU D 1 206 ? 434.455 499.572 666.330 1.00 47.67 206 LEU B N 1
ATOM 8509 C CA . LEU D 1 206 ? 433.053 499.830 666.638 1.00 47.67 206 LEU B CA 1
ATOM 8510 C C . LEU D 1 206 ? 432.137 499.072 665.691 1.00 47.67 206 LEU B C 1
ATOM 8511 O O . LEU D 1 206 ? 431.167 498.436 666.123 1.00 47.67 206 LEU B O 1
ATOM 8516 N N . VAL D 1 207 ? 432.426 499.119 664.390 1.00 42.30 207 VAL B N 1
ATOM 8517 C CA . VAL D 1 207 ? 431.590 498.351 663.476 1.00 42.30 207 VAL B CA 1
ATOM 8518 C C . VAL D 1 207 ? 431.785 496.858 663.692 1.00 42.30 207 VAL B C 1
ATOM 8519 O O . VAL D 1 207 ? 430.837 496.081 663.553 1.00 42.30 207 VAL B O 1
ATOM 8523 N N . TYR D 1 208 ? 432.994 496.426 664.055 1.00 43.24 208 TYR B N 1
ATOM 8524 C CA . TYR D 1 208 ? 433.214 495.012 664.335 1.00 43.24 208 TYR B CA 1
ATOM 8525 C C . TYR D 1 208 ? 432.392 494.555 665.530 1.00 43.24 208 TYR B C 1
ATOM 8526 O O . TYR D 1 208 ? 431.783 493.480 665.509 1.00 43.24 208 TYR B O 1
ATOM 8535 N N . ASP D 1 209 ? 432.383 495.353 666.594 1.00 45.20 209 ASP B N 1
ATOM 8536 C CA . ASP D 1 209 ? 431.598 495.001 667.766 1.00 45.20 209 ASP B CA 1
ATOM 8537 C C . ASP D 1 209 ? 430.117 494.971 667.441 1.00 45.20 209 ASP B C 1
ATOM 8538 O O . ASP D 1 209 ? 429.400 494.070 667.881 1.00 45.20 209 ASP B O 1
ATOM 8543 N N . ILE D 1 210 ? 429.636 495.952 666.680 1.00 42.22 210 ILE B N 1
ATOM 8544 C CA . ILE D 1 210 ? 428.239 495.921 666.264 1.00 42.22 210 ILE B CA 1
ATOM 8545 C C . ILE D 1 210 ? 427.951 494.658 665.471 1.00 42.22 210 ILE B C 1
ATOM 8546 O O . ILE D 1 210 ? 426.922 494.004 665.668 1.00 42.22 210 ILE B O 1
ATOM 8551 N N . THR D 1 211 ? 428.856 494.287 664.570 1.00 41.89 211 THR B N 1
ATOM 8552 C CA . THR D 1 211 ? 428.607 493.132 663.722 1.00 41.89 211 THR B CA 1
ATOM 8553 C C . THR D 1 211 ? 428.578 491.839 664.517 1.00 41.89 211 THR B C 1
ATOM 8554 O O . THR D 1 211 ? 427.823 490.926 664.176 1.00 41.89 211 THR B O 1
ATOM 8558 N N . ASN D 1 212 ? 429.392 491.727 665.564 1.00 42.45 212 ASN B N 1
ATOM 8559 C CA . ASN D 1 212 ? 429.478 490.476 666.309 1.00 42.45 212 ASN B CA 1
ATOM 8560 C C . ASN D 1 212 ? 428.851 490.556 667.695 1.00 42.45 212 ASN B C 1
ATOM 8561 O O . ASN D 1 212 ? 429.090 489.678 668.525 1.00 42.45 212 ASN B O 1
ATOM 8566 N N . HIS D 1 213 ? 428.070 491.593 667.975 1.00 42.88 213 HIS B N 1
ATOM 8567 C CA . HIS D 1 213 ? 427.330 491.634 669.228 1.00 42.88 213 HIS B CA 1
ATOM 8568 C C . HIS D 1 213 ? 425.914 492.168 669.111 1.00 42.88 213 HIS B C 1
ATOM 8569 O O . HIS D 1 213 ? 425.145 492.005 670.059 1.00 42.88 213 HIS B O 1
ATOM 8576 N N . LEU D 1 214 ? 425.544 492.804 668.012 1.00 42.38 214 LEU B N 1
ATOM 8577 C CA . LEU D 1 214 ? 424.202 493.336 667.831 1.00 42.38 214 LEU B CA 1
ATOM 8578 C C . LEU D 1 214 ? 423.468 492.706 666.664 1.00 42.38 214 LEU B C 1
ATOM 8579 O O . LEU D 1 214 ? 422.288 492.383 666.789 1.00 42.38 214 LEU B O 1
ATOM 8584 N N . VAL D 1 215 ? 424.132 492.531 665.524 1.00 42.76 215 VAL B N 1
ATOM 8585 C CA . VAL D 1 215 ? 423.547 491.744 664.456 1.00 42.76 215 VAL B CA 1
ATOM 8586 C C . VAL D 1 215 ? 423.394 490.313 664.938 1.00 42.76 215 VAL B C 1
ATOM 8587 O O . VAL D 1 215 ? 424.220 489.807 665.706 1.00 42.76 215 VAL B O 1
ATOM 8591 N N . GLU D 1 216 ? 422.317 489.658 664.512 1.00 47.89 216 GLU B N 1
ATOM 8592 C CA . GLU D 1 216 ? 422.094 488.272 664.895 1.00 47.89 216 GLU B CA 1
ATOM 8593 C C . GLU D 1 216 ? 423.205 487.385 664.350 1.00 47.89 216 GLU B C 1
ATOM 8594 O O . GLU D 1 216 ? 423.806 487.671 663.311 1.00 47.89 216 GLU B O 1
ATOM 8596 N N . PRO D 1 217 ? 423.468 486.292 665.067 1.00 49.40 217 PRO B N 1
ATOM 8597 C CA . PRO D 1 217 ? 424.635 485.471 664.773 1.00 49.40 217 PRO B CA 1
ATOM 8598 C C . PRO D 1 217 ? 424.619 484.959 663.341 1.00 49.40 217 PRO B C 1
ATOM 8599 O O . PRO D 1 217 ? 425.640 485.014 662.647 1.00 49.40 217 PRO B O 1
ATOM 8601 N N . TRP D 1 218 ? 423.475 484.461 662.875 1.00 51.22 218 TRP B N 1
ATOM 8602 C CA . TRP D 1 218 ? 423.432 483.869 661.545 1.00 51.22 218 TRP B CA 1
ATOM 8603 C C . TRP D 1 218 ? 423.516 484.907 660.440 1.00 51.22 218 TRP B C 1
ATOM 8604 O O . TRP D 1 218 ? 423.626 484.531 659.268 1.00 51.22 218 TRP B O 1
ATOM 8615 N N . TYR D 1 219 ? 423.463 486.192 660.778 1.00 53.61 219 TYR B N 1
ATOM 8616 C CA . TYR D 1 219 ? 423.677 487.255 659.811 1.00 53.61 219 TYR B CA 1
ATOM 8617 C C . TYR D 1 219 ? 425.005 487.975 659.976 1.00 53.61 219 TYR B C 1
ATOM 8618 O O . TYR D 1 219 ? 425.454 488.626 659.029 1.00 53.61 219 TYR B O 1
ATOM 8627 N N . ALA D 1 220 ? 425.639 487.872 661.146 1.00 53.13 220 ALA B N 1
ATOM 8628 C CA . ALA D 1 220 ? 426.923 488.532 661.360 1.00 53.13 220 ALA B CA 1
ATOM 8629 C C . ALA D 1 220 ? 427.973 488.052 660.371 1.00 53.13 220 ALA B C 1
ATOM 8630 O O . ALA D 1 220 ? 428.912 488.791 660.056 1.00 53.13 220 ALA B O 1
ATOM 8632 N N . GLU D 1 221 ? 427.836 486.827 659.873 1.00 55.98 221 GLU B N 1
ATOM 8633 C CA . GLU D 1 221 ? 428.751 486.285 658.879 1.00 55.98 221 GLU B CA 1
ATOM 8634 C C . GLU D 1 221 ? 428.110 486.176 657.504 1.00 55.98 221 GLU B C 1
ATOM 8635 O O . GLU D 1 221 ? 428.579 485.406 656.664 1.00 55.98 221 GLU B O 1
ATOM 8641 N N . ASP D 1 222 ? 427.041 486.915 657.266 1.00 54.51 222 ASP B N 1
ATOM 8642 C CA . ASP D 1 222 ? 426.473 486.977 655.931 1.00 54.51 222 ASP B CA 1
ATOM 8643 C C . ASP D 1 222 ? 427.412 487.771 655.032 1.00 54.51 222 ASP B C 1
ATOM 8644 O O . ASP D 1 222 ? 427.829 488.874 655.401 1.00 54.51 222 ASP B O 1
ATOM 8649 N N . PRO D 1 223 ? 427.790 487.243 653.868 1.00 53.65 223 PRO B N 1
ATOM 8650 C CA . PRO D 1 223 ? 428.654 488.013 652.962 1.00 53.65 223 PRO B CA 1
ATOM 8651 C C . PRO D 1 223 ? 428.023 489.292 652.444 1.00 53.65 223 PRO B C 1
ATOM 8652 O O . PRO D 1 223 ? 428.755 490.197 652.030 1.00 53.65 223 PRO B O 1
ATOM 8656 N N . ASP D 1 224 ? 426.698 489.399 652.446 1.00 51.15 224 ASP B N 1
ATOM 8657 C CA . ASP D 1 224 ? 426.019 490.560 651.888 1.00 51.15 224 ASP B CA 1
ATOM 8658 C C . ASP D 1 224 ? 425.814 491.674 652.900 1.00 51.15 224 ASP B C 1
ATOM 8659 O O . ASP D 1 224 ? 425.228 492.703 652.551 1.00 51.15 224 ASP B O 1
ATOM 8664 N N . LEU D 1 225 ? 426.263 491.495 654.136 1.00 42.17 225 LEU B N 1
ATOM 8665 C CA . LEU D 1 225 ? 426.079 492.517 655.152 1.00 42.17 225 LEU B CA 1
ATOM 8666 C C . LEU D 1 225 ? 426.943 493.727 654.828 1.00 42.17 225 LEU B C 1
ATOM 8667 O O . LEU D 1 225 ? 428.148 493.591 654.606 1.00 42.17 225 LEU B O 1
ATOM 8672 N N . VAL D 1 226 ? 426.335 494.909 654.799 1.00 38.41 226 VAL B N 1
ATOM 8673 C CA . VAL D 1 226 ? 427.047 496.130 654.457 1.00 38.41 226 VAL B CA 1
ATOM 8674 C C . VAL D 1 226 ? 426.817 497.158 655.551 1.00 38.41 226 VAL B C 1
ATOM 8675 O O . VAL D 1 226 ? 426.012 496.968 656.459 1.00 38.41 226 VAL B O 1
ATOM 8679 N N . VAL D 1 227 ? 427.549 498.260 655.453 1.00 38.62 227 VAL B N 1
ATOM 8680 C CA . VAL D 1 227 ? 427.496 499.331 656.432 1.00 38.62 227 VAL B CA 1
ATOM 8681 C C . VAL D 1 227 ? 427.187 500.624 655.710 1.00 38.62 227 VAL B C 1
ATOM 8682 O O . VAL D 1 227 ? 428.020 501.127 654.949 1.00 38.62 227 VAL B O 1
ATOM 8686 N N . VAL D 1 228 ? 426.008 501.162 655.959 1.00 41.18 228 VAL B N 1
ATOM 8687 C CA . VAL D 1 228 ? 425.562 502.424 655.399 1.00 41.18 228 VAL B CA 1
ATOM 8688 C C . VAL D 1 228 ? 426.143 503.557 656.225 1.00 41.18 228 VAL B C 1
ATOM 8689 O O . VAL D 1 228 ? 425.990 503.579 657.459 1.00 41.18 228 VAL B O 1
ATOM 8693 N N . CYS D 1 229 ? 426.812 504.499 655.555 1.00 44.84 229 CYS B N 1
ATOM 8694 C CA . CYS D 1 229 ? 427.340 505.658 656.255 1.00 44.84 229 CYS B CA 1
ATOM 8695 C C . CYS D 1 229 ? 427.335 506.863 655.333 1.00 44.84 229 CYS B C 1
ATOM 8696 O O . CYS D 1 229 ? 427.358 506.733 654.107 1.00 44.84 229 CYS B O 1
ATOM 8699 N N . GLY D 1 230 ? 427.323 508.044 655.945 1.00 45.82 230 GLY B N 1
ATOM 8700 C CA . GLY D 1 230 ? 427.312 509.299 655.217 1.00 45.82 230 GLY B CA 1
ATOM 8701 C C . GLY D 1 230 ? 428.676 509.684 654.690 1.00 45.82 230 GLY B C 1
ATOM 8702 O O . GLY D 1 230 ? 429.464 508.837 654.257 1.00 45.82 230 GLY B O 1
ATOM 8703 N N . ARG D 1 231 ? 428.964 510.984 654.715 1.00 46.16 231 ARG B N 1
ATOM 8704 C CA . ARG D 1 231 ? 430.245 511.464 654.210 1.00 46.16 231 ARG B CA 1
ATOM 8705 C C . ARG D 1 231 ? 431.236 511.783 655.310 1.00 46.16 231 ARG B C 1
ATOM 8706 O O . ARG D 1 231 ? 432.443 511.603 655.123 1.00 46.16 231 ARG B O 1
ATOM 8714 N N . ASN D 1 232 ? 430.761 512.264 656.451 1.00 50.81 232 ASN B N 1
ATOM 8715 C CA . ASN D 1 232 ? 431.686 512.688 657.487 1.00 50.81 232 ASN B CA 1
ATOM 8716 C C . ASN D 1 232 ? 432.446 511.500 658.061 1.00 50.81 232 ASN B C 1
ATOM 8717 O O . ASN D 1 232 ? 433.679 511.511 658.130 1.00 50.81 232 ASN B O 1
ATOM 8722 N N . LEU D 1 233 ? 431.726 510.444 658.443 1.00 49.30 233 LEU B N 1
ATOM 8723 C CA . LEU D 1 233 ? 432.364 509.386 659.218 1.00 49.30 233 LEU B CA 1
ATOM 8724 C C . LEU D 1 233 ? 433.295 508.536 658.367 1.00 49.30 233 LEU B C 1
ATOM 8725 O O . LEU D 1 233 ? 434.416 508.243 658.784 1.00 49.30 233 LEU B O 1
ATOM 8730 N N . LEU D 1 234 ? 432.870 508.140 657.170 1.00 45.91 234 LEU B N 1
ATOM 8731 C CA . LEU D 1 234 ? 433.742 507.329 656.327 1.00 45.91 234 LEU B CA 1
ATOM 8732 C C . LEU D 1 234 ? 434.984 508.104 655.897 1.00 45.91 234 LEU B C 1
ATOM 8733 O O . LEU D 1 234 ? 436.118 507.603 655.989 1.00 45.91 234 LEU B O 1
ATOM 8738 N N . SER D 1 235 ? 434.785 509.321 655.394 1.00 46.35 235 SER B N 1
ATOM 8739 C CA . SER D 1 235 ? 435.916 510.129 654.969 1.00 46.35 235 SER B CA 1
ATOM 8740 C C . SER D 1 235 ? 436.835 510.422 656.140 1.00 46.35 235 SER B C 1
ATOM 8741 O O . SER D 1 235 ? 438.058 510.308 656.028 1.00 46.35 235 SER B O 1
ATOM 8744 N N . ASP D 1 236 ? 436.262 510.773 657.283 1.00 47.61 236 ASP B N 1
ATOM 8745 C CA . ASP D 1 236 ? 437.077 511.024 658.456 1.00 47.61 236 ASP B CA 1
ATOM 8746 C C . ASP D 1 236 ? 437.630 509.744 659.064 1.00 47.61 236 ASP B C 1
ATOM 8747 O O . ASP D 1 236 ? 438.543 509.813 659.891 1.00 47.61 236 ASP B O 1
ATOM 8752 N N . LYS D 1 237 ? 437.089 508.582 658.700 1.00 43.99 237 LYS B N 1
ATOM 8753 C CA . LYS D 1 237 ? 437.684 507.325 659.131 1.00 43.99 237 LYS B CA 1
ATOM 8754 C C . LYS D 1 237 ? 438.955 507.018 658.360 1.00 43.99 237 LYS B C 1
ATOM 8755 O O . LYS D 1 237 ? 439.951 506.590 658.945 1.00 43.99 237 LYS B O 1
ATOM 8761 N N . TYR D 1 238 ? 438.930 507.219 657.047 1.00 44.81 238 TYR B N 1
ATOM 8762 C CA . TYR D 1 238 ? 440.167 507.085 656.284 1.00 44.81 238 TYR B CA 1
ATOM 8763 C C . TYR D 1 238 ? 441.133 508.232 656.505 1.00 44.81 238 TYR B C 1
ATOM 8764 O O . TYR D 1 238 ? 442.322 508.081 656.211 1.00 44.81 238 TYR B O 1
ATOM 8773 N N . PHE D 1 239 ? 440.662 509.369 656.997 1.00 46.14 239 PHE B N 1
ATOM 8774 C CA . PHE D 1 239 ? 441.564 510.504 657.167 1.00 46.14 239 PHE B CA 1
ATOM 8775 C C . PHE D 1 239 ? 442.765 510.187 658.049 1.00 46.14 239 PHE B C 1
ATOM 8776 O O . PHE D 1 239 ? 443.899 510.433 657.606 1.00 46.14 239 PHE B O 1
ATOM 8784 N N . PRO D 1 240 ? 442.624 509.625 659.254 1.00 47.76 240 PRO B N 1
ATOM 8785 C CA . PRO D 1 240 ? 443.819 509.336 660.058 1.00 47.76 240 PRO B CA 1
ATOM 8786 C C . PRO D 1 240 ? 444.711 508.249 659.482 1.00 47.76 240 PRO B C 1
ATOM 8787 O O . PRO D 1 240 ? 445.763 507.973 660.066 1.00 47.76 240 PRO B O 1
ATOM 8791 N N . LEU D 1 241 ? 444.338 507.608 658.373 1.00 49.76 241 LEU B N 1
ATOM 8792 C CA . LEU D 1 241 ? 445.305 506.753 657.694 1.00 49.76 241 LEU B CA 1
ATOM 8793 C C . LEU D 1 241 ? 446.455 507.572 657.136 1.00 49.76 241 LEU B C 1
ATOM 8794 O O . LEU D 1 241 ? 447.613 507.143 657.194 1.00 49.76 241 LEU B O 1
ATOM 8799 N N . VAL D 1 242 ? 446.160 508.754 656.596 1.00 47.75 242 VAL B N 1
ATOM 8800 C CA . VAL D 1 242 ? 447.159 509.583 655.935 1.00 47.75 242 VAL B CA 1
ATOM 8801 C C . VAL D 1 242 ? 447.615 510.741 656.794 1.00 47.75 242 VAL B C 1
ATOM 8802 O O . VAL D 1 242 ? 448.671 511.320 656.516 1.00 47.75 242 VAL B O 1
ATOM 8806 N N . ASN D 1 243 ? 446.874 511.092 657.835 1.00 52.29 243 ASN B N 1
ATOM 8807 C CA . ASN D 1 243 ? 447.215 512.225 658.674 1.00 52.29 243 ASN B CA 1
ATOM 8808 C C . ASN D 1 243 ? 448.259 511.883 659.724 1.00 52.29 243 ASN B C 1
ATOM 8809 O O . ASN D 1 243 ? 448.678 512.764 660.477 1.00 52.29 243 ASN B O 1
ATOM 8814 N N . ARG D 1 244 ? 448.702 510.630 659.781 1.00 62.48 244 ARG B N 1
ATOM 8815 C CA . ARG D 1 244 ? 449.638 510.174 660.800 1.00 62.48 244 ARG B CA 1
ATOM 8816 C C . ARG D 1 244 ? 451.094 510.215 660.353 1.00 62.48 244 ARG B C 1
ATOM 8817 O O . ARG D 1 244 ? 451.973 509.817 661.125 1.00 62.48 244 ARG B O 1
ATOM 8825 N N . ASP D 1 245 ? 451.378 510.697 659.141 1.00 69.84 245 ASP B N 1
ATOM 8826 C CA . ASP D 1 245 ? 452.739 510.732 658.599 1.00 69.84 245 ASP B CA 1
ATOM 8827 C C . ASP D 1 245 ? 453.320 509.320 658.480 1.00 69.84 245 ASP B C 1
ATOM 8828 O O . ASP D 1 245 ? 454.315 508.961 659.112 1.00 69.84 245 ASP B O 1
ATOM 8833 N N . ARG D 1 246 ? 452.666 508.517 657.648 1.00 66.97 246 ARG B N 1
ATOM 8834 C CA . ARG D 1 246 ? 453.045 507.126 657.487 1.00 66.97 246 ARG B CA 1
ATOM 8835 C C . ARG D 1 246 ? 454.286 506.992 656.606 1.00 66.97 246 ARG B C 1
ATOM 8836 O O . ARG D 1 246 ? 454.651 507.896 655.850 1.00 66.97 246 ARG B O 1
ATOM 8844 N N . ASP D 1 247 ? 454.934 505.838 656.719 1.00 67.28 247 ASP B N 1
ATOM 8845 C CA . ASP D 1 247 ? 456.088 505.494 655.906 1.00 67.28 247 ASP B CA 1
ATOM 8846 C C . ASP D 1 247 ? 455.637 505.020 654.526 1.00 67.28 247 ASP B C 1
ATOM 8847 O O . ASP D 1 247 ? 454.464 504.702 654.325 1.00 67.28 247 ASP B O 1
ATOM 8852 N N . PRO D 1 248 ? 456.550 504.980 653.549 1.00 63.80 248 PRO B N 1
ATOM 8853 C CA . PRO D 1 248 ? 456.126 504.683 652.169 1.00 63.80 248 PRO B CA 1
ATOM 8854 C C . PRO D 1 248 ? 455.329 503.400 651.993 1.00 63.80 248 PRO B C 1
ATOM 8855 O O . PRO D 1 248 ? 454.333 503.410 651.261 1.00 63.80 248 PRO B O 1
ATOM 8859 N N . VAL D 1 249 ? 455.720 502.296 652.631 1.00 62.77 249 VAL B N 1
ATOM 8860 C CA . VAL D 1 249 ? 454.931 501.069 652.503 1.00 62.77 249 VAL B CA 1
ATOM 8861 C C . VAL D 1 249 ? 453.538 501.288 653.076 1.00 62.77 249 VAL B C 1
ATOM 8862 O O . VAL D 1 249 ? 452.521 500.941 652.460 1.00 62.77 249 VAL B O 1
ATOM 8866 N N . GLN D 1 250 ? 453.478 501.873 654.270 1.00 63.69 250 GLN B N 1
ATOM 8867 C CA . GLN D 1 250 ? 452.196 502.205 654.869 1.00 63.69 250 GLN B CA 1
ATOM 8868 C C . GLN D 1 250 ? 451.419 503.202 654.029 1.00 63.69 250 GLN B C 1
ATOM 8869 O O . GLN D 1 250 ? 450.191 503.191 654.058 1.00 63.69 250 GLN B O 1
ATOM 8875 N N . GLN D 1 251 ? 452.096 504.054 653.259 1.00 63.86 251 GLN B N 1
ATOM 8876 C CA . GLN D 1 251 ? 451.349 504.963 652.391 1.00 63.86 251 GLN B CA 1
ATOM 8877 C C . GLN D 1 251 ? 450.746 504.225 651.206 1.00 63.86 251 GLN B C 1
ATOM 8878 O O . GLN D 1 251 ? 449.614 504.513 650.799 1.00 63.86 251 GLN B O 1
ATOM 8884 N N . ILE D 1 252 ? 451.470 503.255 650.652 1.00 60.59 252 ILE B N 1
ATOM 8885 C CA . ILE D 1 252 ? 450.878 502.405 649.625 1.00 60.59 252 ILE B CA 1
ATOM 8886 C C . ILE D 1 252 ? 449.690 501.642 650.193 1.00 60.59 252 ILE B C 1
ATOM 8887 O O . ILE D 1 252 ? 448.620 501.561 649.573 1.00 60.59 252 ILE B O 1
ATOM 8892 N N . ALA D 1 253 ? 449.859 501.080 651.389 1.00 59.89 253 ALA B N 1
ATOM 8893 C CA . ALA D 1 253 ? 448.766 500.344 652.014 1.00 59.89 253 ALA B CA 1
ATOM 8894 C C . ALA D 1 253 ? 447.583 501.255 652.311 1.00 59.89 253 ALA B C 1
ATOM 8895 O O . ALA D 1 253 ? 446.430 500.860 652.130 1.00 59.89 253 ALA B O 1
ATOM 8897 N N . ALA D 1 254 ? 447.847 502.471 652.788 1.00 56.79 254 ALA B N 1
ATOM 8898 C CA . ALA D 1 254 ? 446.768 503.397 653.104 1.00 56.79 254 ALA B CA 1
ATOM 8899 C C . ALA D 1 254 ? 446.003 503.784 651.852 1.00 56.79 254 ALA B C 1
ATOM 8900 O O . ALA D 1 254 ? 444.776 503.909 651.881 1.00 56.79 254 ALA B O 1
ATOM 8902 N N . ASP D 1 255 ? 446.709 503.977 650.741 1.00 55.97 255 ASP B N 1
ATOM 8903 C CA . ASP D 1 255 ? 446.016 504.268 649.494 1.00 55.97 255 ASP B CA 1
ATOM 8904 C C . ASP D 1 255 ? 445.139 503.098 649.078 1.00 55.97 255 ASP B C 1
ATOM 8905 O O . ASP D 1 255 ? 444.010 503.293 648.609 1.00 55.97 255 ASP B O 1
ATOM 8910 N N . LEU D 1 256 ? 445.632 501.870 649.258 1.00 54.18 256 LEU B N 1
ATOM 8911 C CA . LEU D 1 256 ? 444.807 500.705 648.948 1.00 54.18 256 LEU B CA 1
ATOM 8912 C C . LEU D 1 256 ? 443.576 500.650 649.839 1.00 54.18 256 LEU B C 1
ATOM 8913 O O . LEU D 1 256 ? 442.460 500.407 649.367 1.00 54.18 256 LEU B O 1
ATOM 8918 N N . ILE D 1 257 ? 443.761 500.875 651.139 1.00 52.33 257 ILE B N 1
ATOM 8919 C CA . ILE D 1 257 ? 442.635 500.838 652.064 1.00 52.33 257 ILE B CA 1
ATOM 8920 C C . ILE D 1 257 ? 441.630 501.918 651.706 1.00 52.33 257 ILE B C 1
ATOM 8921 O O . ILE D 1 257 ? 440.418 501.689 651.726 1.00 52.33 257 ILE B O 1
ATOM 8926 N N . ILE D 1 258 ? 442.114 503.107 651.356 1.00 50.77 258 ILE B N 1
ATOM 8927 C CA . ILE D 1 258 ? 441.211 504.158 650.917 1.00 50.77 258 ILE B CA 1
ATOM 8928 C C . ILE D 1 258 ? 440.469 503.724 649.663 1.00 50.77 258 ILE B C 1
ATOM 8929 O O . ILE D 1 258 ? 439.278 504.018 649.504 1.00 50.77 258 ILE B O 1
ATOM 8934 N N . SER D 1 259 ? 441.142 503.001 648.768 1.00 50.87 259 SER B N 1
ATOM 8935 C CA . SER D 1 259 ? 440.456 502.486 647.590 1.00 50.87 259 SER B CA 1
ATOM 8936 C C . SER D 1 259 ? 439.337 501.530 647.976 1.00 50.87 259 SER B C 1
ATOM 8937 O O . SER D 1 259 ? 438.232 501.604 647.430 1.00 50.87 259 SER B O 1
ATOM 8940 N N . GLN D 1 260 ? 439.594 500.635 648.928 1.00 48.47 260 GLN B N 1
ATOM 8941 C CA . GLN D 1 260 ? 438.580 499.686 649.364 1.00 48.47 260 GLN B CA 1
ATOM 8942 C C . GLN D 1 260 ? 437.662 500.347 650.377 1.00 48.47 260 GLN B C 1
ATOM 8943 O O . GLN D 1 260 ? 438.092 500.712 651.472 1.00 48.47 260 GLN B O 1
ATOM 8949 N N . LYS D 1 261 ? 436.390 500.471 650.028 1.00 42.39 261 LYS B N 1
ATOM 8950 C CA . LYS D 1 261 ? 435.518 501.319 650.824 1.00 42.39 261 LYS B CA 1
ATOM 8951 C C . LYS D 1 261 ? 435.021 500.625 652.086 1.00 42.39 261 LYS B C 1
ATOM 8952 O O . LYS D 1 261 ? 434.254 501.222 652.843 1.00 42.39 261 LYS B O 1
ATOM 8958 N N . ARG D 1 262 ? 435.467 499.402 652.347 1.00 36.14 262 ARG B N 1
ATOM 8959 C CA . ARG D 1 262 ? 434.986 498.640 653.490 1.00 36.14 262 ARG B CA 1
ATOM 8960 C C . ARG D 1 262 ? 435.239 499.382 654.796 1.00 36.14 262 ARG B C 1
ATOM 8961 O O . ARG D 1 262 ? 436.318 499.938 655.007 1.00 36.14 262 ARG B O 1
ATOM 8969 N N . ILE D 1 263 ? 434.233 499.401 655.668 1.00 38.43 263 ILE B N 1
ATOM 8970 C CA . ILE D 1 263 ? 434.399 499.797 657.062 1.00 38.43 263 ILE B CA 1
ATOM 8971 C C . ILE D 1 263 ? 434.593 498.540 657.888 1.00 38.43 263 ILE B C 1
ATOM 8972 O O . ILE D 1 263 ? 433.766 497.620 657.833 1.00 38.43 263 ILE B O 1
ATOM 8977 N N . GLY D 1 264 ? 435.669 498.499 658.661 1.00 40.10 264 GLY B N 1
ATOM 8978 C CA . GLY D 1 264 ? 436.046 497.263 659.306 1.00 40.10 264 GLY B CA 1
ATOM 8979 C C . GLY D 1 264 ? 436.269 496.200 658.254 1.00 40.10 264 GLY B C 1
ATOM 8980 O O . GLY D 1 264 ? 437.249 496.239 657.504 1.00 40.10 264 GLY B O 1
ATOM 8981 N N . ASN D 1 265 ? 435.344 495.250 658.178 1.00 40.34 265 ASN B N 1
ATOM 8982 C CA . ASN D 1 265 ? 435.397 494.193 657.182 1.00 40.34 265 ASN B CA 1
ATOM 8983 C C . ASN D 1 265 ? 434.160 494.172 656.298 1.00 40.34 265 ASN B C 1
ATOM 8984 O O . ASN D 1 265 ? 433.989 493.232 655.514 1.00 40.34 265 ASN B O 1
ATOM 8989 N N . LEU D 1 266 ? 433.298 495.182 656.392 1.00 37.16 266 LEU B N 1
ATOM 8990 C CA . LEU D 1 266 ? 432.057 495.192 655.645 1.00 37.16 266 LEU B CA 1
ATOM 8991 C C . LEU D 1 266 ? 432.081 496.269 654.572 1.00 37.16 266 LEU B C 1
ATOM 8992 O O . LEU D 1 266 ? 432.559 497.379 654.824 1.00 37.16 266 LEU B O 1
ATOM 8997 N N . PRO D 1 267 ? 431.579 495.979 653.376 1.00 36.32 267 PRO B N 1
ATOM 8998 C CA . PRO D 1 267 ? 431.532 497.008 652.335 1.00 36.32 267 PRO B CA 1
ATOM 8999 C C . PRO D 1 267 ? 430.691 498.179 652.798 1.00 36.32 267 PRO B C 1
ATOM 9000 O O . PRO D 1 267 ? 429.668 497.998 653.452 1.00 36.32 267 PRO B O 1
ATOM 9004 N N . ALA D 1 268 ? 431.123 499.380 652.449 1.00 37.15 268 ALA B N 1
ATOM 9005 C CA . ALA D 1 268 ? 430.451 500.586 652.900 1.00 37.15 268 ALA B CA 1
ATOM 9006 C C . ALA D 1 268 ? 429.647 501.208 651.772 1.00 37.15 268 ALA B C 1
ATOM 9007 O O . ALA D 1 268 ? 429.985 501.085 650.595 1.00 37.15 268 ALA B O 1
ATOM 9009 N N . ILE D 1 269 ? 428.576 501.893 652.155 1.00 41.58 269 ILE B N 1
ATOM 9010 C CA . ILE D 1 269 ? 427.652 502.500 651.212 1.00 41.58 269 ILE B CA 1
ATOM 9011 C C . ILE D 1 269 ? 427.570 503.991 651.497 1.00 41.58 269 ILE B C 1
ATOM 9012 O O . ILE D 1 269 ? 427.193 504.408 652.606 1.00 41.58 269 ILE B O 1
ATOM 9017 N N . ARG D 1 270 ? 427.946 504.779 650.495 1.00 46.25 270 ARG B N 1
ATOM 9018 C CA . ARG D 1 270 ? 427.680 506.206 650.441 1.00 46.25 270 ARG B CA 1
ATOM 9019 C C . ARG D 1 270 ? 426.179 506.427 650.498 1.00 46.25 270 ARG B C 1
ATOM 9020 O O . ARG D 1 270 ? 425.432 505.790 649.753 1.00 46.25 270 ARG B O 1
ATOM 9028 N N . VAL D 1 271 ? 425.732 507.340 651.357 1.00 42.61 271 VAL B N 1
ATOM 9029 C CA . VAL D 1 271 ? 424.328 507.704 651.449 1.00 42.61 271 VAL B CA 1
ATOM 9030 C C . VAL D 1 271 ? 424.209 509.179 651.805 1.00 42.61 271 VAL B C 1
ATOM 9031 O O . VAL D 1 271 ? 424.691 509.599 652.860 1.00 42.61 271 VAL B O 1
ATOM 9035 N N . PRO D 1 272 ? 423.603 510.003 650.962 1.00 42.33 272 PRO B N 1
ATOM 9036 C CA . PRO D 1 272 ? 423.394 511.402 651.327 1.00 42.33 272 PRO B CA 1
ATOM 9037 C C . PRO D 1 272 ? 422.375 511.540 652.445 1.00 42.33 272 PRO B C 1
ATOM 9038 O O . PRO D 1 272 ? 421.470 510.719 652.599 1.00 42.33 272 PRO B O 1
ATOM 9042 N N . TYR D 1 273 ? 422.540 512.601 653.229 1.00 45.23 273 TYR B N 1
ATOM 9043 C CA . TYR D 1 273 ? 421.622 512.996 654.296 1.00 45.23 273 TYR B CA 1
ATOM 9044 C C . TYR D 1 273 ? 421.476 511.939 655.382 1.00 45.23 273 TYR B C 1
ATOM 9045 O O . TYR D 1 273 ? 420.476 511.927 656.100 1.00 45.23 273 TYR B O 1
ATOM 9054 N N . PHE D 1 274 ? 422.441 511.044 655.529 1.00 42.29 274 PHE B N 1
ATOM 9055 C CA . PHE D 1 274 ? 422.438 510.176 656.693 1.00 42.29 274 PHE B CA 1
ATOM 9056 C C . PHE D 1 274 ? 422.758 510.994 657.939 1.00 42.29 274 PHE B C 1
ATOM 9057 O O . PHE D 1 274 ? 423.593 511.898 657.888 1.00 42.29 274 PHE B O 1
ATOM 9065 N N . PRO D 1 275 ? 422.113 510.709 659.066 1.00 45.56 275 PRO B N 1
ATOM 9066 C CA . PRO D 1 275 ? 422.413 511.472 660.281 1.00 45.56 275 PRO B CA 1
ATOM 9067 C C . PRO D 1 275 ? 423.856 511.289 660.699 1.00 45.56 275 PRO B C 1
ATOM 9068 O O . PRO D 1 275 ? 424.256 510.187 661.081 1.00 45.56 275 PRO B O 1
ATOM 9072 N N . ALA D 1 276 ? 424.641 512.358 660.629 1.00 48.81 276 ALA B N 1
ATOM 9073 C CA . ALA D 1 276 ? 426.038 512.276 661.007 1.00 48.81 276 ALA B CA 1
ATOM 9074 C C . ALA D 1 276 ? 426.174 511.752 662.432 1.00 48.81 276 ALA B C 1
ATOM 9075 O O . ALA D 1 276 ? 425.229 511.769 663.224 1.00 48.81 276 ALA B O 1
ATOM 9077 N N . ASN D 1 277 ? 427.374 511.269 662.747 1.00 53.78 277 ASN B N 1
ATOM 9078 C CA . ASN D 1 277 ? 427.634 510.590 664.013 1.00 53.78 277 ASN B CA 1
ATOM 9079 C C . ASN D 1 277 ? 426.727 509.377 664.172 1.00 53.78 277 ASN B C 1
ATOM 9080 O O . ASN D 1 277 ? 426.395 508.969 665.286 1.00 53.78 277 ASN B O 1
ATOM 9085 N N . GLY D 1 278 ? 426.328 508.794 663.053 1.00 47.13 278 GLY B N 1
ATOM 9086 C CA . GLY D 1 278 ? 425.507 507.601 663.071 1.00 47.13 278 GLY B CA 1
ATOM 9087 C C . GLY D 1 278 ? 426.047 506.589 662.090 1.00 47.13 278 GLY B C 1
ATOM 9088 O O . GLY D 1 278 ? 426.764 506.926 661.148 1.00 47.13 278 GLY B O 1
ATOM 9089 N N . LEU D 1 279 ? 425.700 505.330 662.330 1.00 44.74 279 LEU B N 1
ATOM 9090 C CA . LEU D 1 279 ? 426.198 504.235 661.512 1.00 44.74 279 LEU B CA 1
ATOM 9091 C C . LEU D 1 279 ? 425.157 503.135 661.475 1.00 44.74 279 LEU B C 1
ATOM 9092 O O . LEU D 1 279 ? 424.637 502.755 662.526 1.00 44.74 279 LEU B O 1
ATOM 9097 N N . LEU D 1 280 ? 424.862 502.609 660.287 1.00 41.68 280 LEU B N 1
ATOM 9098 C CA . LEU D 1 280 ? 423.868 501.555 660.151 1.00 41.68 280 LEU B CA 1
ATOM 9099 C C . LEU D 1 280 ? 424.561 500.315 659.616 1.00 41.68 280 LEU B C 1
ATOM 9100 O O . LEU D 1 280 ? 425.385 500.412 658.709 1.00 41.68 280 LEU B O 1
ATOM 9105 N N . VAL D 1 281 ? 424.243 499.160 660.185 1.00 41.70 281 VAL B N 1
ATOM 9106 C CA . VAL D 1 281 ? 424.786 497.882 659.755 1.00 41.70 281 VAL B CA 1
ATOM 9107 C C . VAL D 1 281 ? 423.618 496.975 659.426 1.00 41.70 281 VAL B C 1
ATOM 9108 O O . VAL D 1 281 ? 422.881 496.560 660.325 1.00 41.70 281 VAL B O 1
ATOM 9112 N N . THR D 1 282 ? 423.453 496.661 658.153 1.00 42.95 282 THR B N 1
ATOM 9113 C CA . THR D 1 282 ? 422.306 495.876 657.723 1.00 42.95 282 THR B CA 1
ATOM 9114 C C . THR D 1 282 ? 422.565 495.409 656.305 1.00 42.95 282 THR B C 1
ATOM 9115 O O . THR D 1 282 ? 423.586 495.738 655.700 1.00 42.95 282 THR B O 1
ATOM 9119 N N . ARG D 1 283 ? 421.644 494.613 655.789 1.00 44.61 283 ARG B N 1
ATOM 9120 C CA . ARG D 1 283 ? 421.668 494.214 654.395 1.00 44.61 283 ARG B CA 1
ATOM 9121 C C . ARG D 1 283 ? 420.756 495.143 653.613 1.00 44.61 283 ARG B C 1
ATOM 9122 O O . ARG D 1 283 ? 419.666 495.483 654.070 1.00 44.61 283 ARG B O 1
ATOM 9130 N N . LEU D 1 284 ? 421.210 495.573 652.440 1.00 39.79 284 LEU B N 1
ATOM 9131 C CA . LEU D 1 284 ? 420.380 496.469 651.647 1.00 39.79 284 LEU B CA 1
ATOM 9132 C C . LEU D 1 284 ? 419.098 495.787 651.205 1.00 39.79 284 LEU B C 1
ATOM 9133 O O . LEU D 1 284 ? 418.087 496.451 650.961 1.00 39.79 284 LEU B O 1
ATOM 9138 N N . ASP D 1 285 ? 419.110 494.462 651.102 1.00 44.26 285 ASP B N 1
ATOM 9139 C CA . ASP D 1 285 ? 417.864 493.748 650.865 1.00 44.26 285 ASP B CA 1
ATOM 9140 C C . ASP D 1 285 ? 416.974 493.735 652.096 1.00 44.26 285 ASP B C 1
ATOM 9141 O O . ASP D 1 285 ? 415.798 493.375 651.996 1.00 44.26 285 ASP B O 1
ATOM 9146 N N . ASN D 1 286 ? 417.513 494.103 653.254 1.00 42.61 286 ASN B N 1
ATOM 9147 C CA . ASN D 1 286 ? 416.730 494.134 654.478 1.00 42.61 286 ASN B CA 1
ATOM 9148 C C . ASN D 1 286 ? 415.926 495.421 654.608 1.00 42.61 286 ASN B C 1
ATOM 9149 O O . ASN D 1 286 ? 415.068 495.516 655.487 1.00 42.61 286 ASN B O 1
ATOM 9154 N N . LEU D 1 287 ? 416.164 496.403 653.746 1.00 39.54 287 LEU B N 1
ATOM 9155 C CA . LEU D 1 287 ? 415.439 497.662 653.793 1.00 39.54 287 LEU B CA 1
ATOM 9156 C C . LEU D 1 287 ? 414.413 497.725 652.674 1.00 39.54 287 LEU B C 1
ATOM 9157 O O . LEU D 1 287 ? 414.662 497.274 651.550 1.00 39.54 287 LEU B O 1
ATOM 9162 N N . SER D 1 288 ? 413.258 498.315 652.971 1.00 41.12 288 SER B N 1
ATOM 9163 C CA . SER D 1 288 ? 412.209 498.318 651.973 1.00 41.12 288 SER B CA 1
ATOM 9164 C C . SER D 1 288 ? 411.344 499.554 652.107 1.00 41.12 288 SER B C 1
ATOM 9165 O O . SER D 1 288 ? 411.196 500.138 653.185 1.00 41.12 288 SER B O 1
ATOM 9168 N N . ILE D 1 289 ? 410.776 499.933 650.970 1.00 39.24 289 ILE B N 1
ATOM 9169 C CA . ILE D 1 289 ? 409.713 500.914 650.874 1.00 39.24 289 ILE B CA 1
ATOM 9170 C C . ILE D 1 289 ? 408.435 500.134 650.629 1.00 39.24 289 ILE B C 1
ATOM 9171 O O . ILE D 1 289 ? 408.280 499.492 649.580 1.00 39.24 289 ILE B O 1
ATOM 9176 N N . TYR D 1 290 ? 407.534 500.171 651.593 1.00 43.15 290 TYR B N 1
ATOM 9177 C CA . TYR D 1 290 ? 406.198 499.624 651.425 1.00 43.15 290 TYR B CA 1
ATOM 9178 C C . TYR D 1 290 ? 405.288 500.801 651.123 1.00 43.15 290 TYR B C 1
ATOM 9179 O O . TYR D 1 290 ? 404.820 501.484 652.035 1.00 43.15 290 TYR B O 1
ATOM 9188 N N . TYR D 1 291 ? 405.059 501.052 649.845 1.00 44.34 291 TYR B N 1
ATOM 9189 C CA . TYR D 1 291 ? 404.115 502.063 649.410 1.00 44.34 291 TYR B CA 1
ATOM 9190 C C . TYR D 1 291 ? 402.805 501.396 649.035 1.00 44.34 291 TYR B C 1
ATOM 9191 O O . TYR D 1 291 ? 402.797 500.289 648.493 1.00 44.34 291 TYR B O 1
ATOM 9200 N N . GLN D 1 292 ? 401.699 502.065 649.326 1.00 45.47 292 GLN B N 1
ATOM 9201 C CA . GLN D 1 292 ? 400.399 501.506 648.990 1.00 45.47 292 GLN B CA 1
ATOM 9202 C C . GLN D 1 292 ? 400.176 501.578 647.488 1.00 45.47 292 GLN B C 1
ATOM 9203 O O . GLN D 1 292 ? 400.151 502.668 646.911 1.00 45.47 292 GLN B O 1
ATOM 9209 N N . GLU D 1 293 ? 400.029 500.421 646.852 1.00 45.97 293 GLU B N 1
ATOM 9210 C CA . GLU D 1 293 ? 399.585 500.412 645.469 1.00 45.97 293 GLU B CA 1
ATOM 9211 C C . GLU D 1 293 ? 398.235 501.098 645.365 1.00 45.97 293 GLU B C 1
ATOM 9212 O O . GLU D 1 293 ? 397.352 500.893 646.198 1.00 45.97 293 GLU B O 1
ATOM 9218 N N . GLY D 1 294 ? 398.082 501.929 644.342 1.00 45.99 294 GLY B N 1
ATOM 9219 C CA . GLY D 1 294 ? 396.899 502.749 644.268 1.00 45.99 294 GLY B CA 1
ATOM 9220 C C . GLY D 1 294 ? 396.965 503.988 645.118 1.00 45.99 294 GLY B C 1
ATOM 9221 O O . GLY D 1 294 ? 395.991 504.740 645.171 1.00 45.99 294 GLY B O 1
ATOM 9222 N N . GLY D 1 295 ? 398.079 504.216 645.800 1.00 46.76 295 GLY B N 1
ATOM 9223 C CA . GLY D 1 295 ? 398.293 505.425 646.556 1.00 46.76 295 GLY B CA 1
ATOM 9224 C C . GLY D 1 295 ? 398.894 506.564 645.775 1.00 46.76 295 GLY B C 1
ATOM 9225 O O . GLY D 1 295 ? 399.188 507.609 646.358 1.00 46.76 295 GLY B O 1
ATOM 9226 N N . ARG D 1 296 ? 399.096 506.396 644.469 1.00 46.68 296 ARG B N 1
ATOM 9227 C CA . ARG D 1 296 ? 399.556 507.478 643.601 1.00 46.68 296 ARG B CA 1
ATOM 9228 C C . ARG D 1 296 ? 398.415 508.444 643.348 1.00 46.68 296 ARG B C 1
ATOM 9229 O O . ARG D 1 296 ? 397.700 508.352 642.351 1.00 46.68 296 ARG B O 1
ATOM 9237 N N . ARG D 1 297 ? 398.253 509.404 644.245 1.00 49.89 297 ARG B N 1
ATOM 9238 C CA . ARG D 1 297 ? 397.287 510.465 643.996 1.00 49.89 297 ARG B CA 1
ATOM 9239 C C . ARG D 1 297 ? 397.947 511.598 643.224 1.00 49.89 297 ARG B C 1
ATOM 9240 O O . ARG D 1 297 ? 397.904 512.762 643.613 1.00 49.89 297 ARG B O 1
ATOM 9248 N N . ARG D 1 298 ? 398.594 511.254 642.118 1.00 52.39 298 ARG B N 1
ATOM 9249 C CA . ARG D 1 298 ? 399.190 512.279 641.280 1.00 52.39 298 ARG B CA 1
ATOM 9250 C C . ARG D 1 298 ? 398.097 513.088 640.601 1.00 52.39 298 ARG B C 1
ATOM 9251 O O . ARG D 1 298 ? 397.108 512.539 640.110 1.00 52.39 298 ARG B O 1
ATOM 9259 N N . THR D 1 299 ? 398.271 514.404 640.586 1.00 50.85 299 THR B N 1
ATOM 9260 C CA . THR D 1 299 ? 397.353 515.265 639.864 1.00 50.85 299 THR B CA 1
ATOM 9261 C C . THR D 1 299 ? 398.070 516.550 639.486 1.00 50.85 299 THR B C 1
ATOM 9262 O O . THR D 1 299 ? 398.948 517.033 640.209 1.00 50.85 299 THR B O 1
ATOM 9266 N N . ILE D 1 300 ? 397.689 517.090 638.335 1.00 47.52 300 ILE B N 1
ATOM 9267 C CA . ILE D 1 300 ? 398.324 518.265 637.758 1.00 47.52 300 ILE B CA 1
ATOM 9268 C C . ILE D 1 300 ? 397.245 519.336 637.641 1.00 47.52 300 ILE B C 1
ATOM 9269 O O . ILE D 1 300 ? 396.304 519.222 636.849 1.00 47.52 300 ILE B O 1
ATOM 9274 N N . LEU D 1 301 ? 397.339 520.360 638.478 1.00 46.68 301 LEU B N 1
ATOM 9275 C CA . LEU D 1 301 ? 396.321 521.397 638.550 1.00 46.68 301 LEU B CA 1
ATOM 9276 C C . LEU D 1 301 ? 396.881 522.711 638.036 1.00 46.68 301 LEU B C 1
ATOM 9277 O O . LEU D 1 301 ? 397.966 523.129 638.449 1.00 46.68 301 LEU B O 1
ATOM 9282 N N . ASP D 1 302 ? 396.141 523.359 637.138 1.00 47.34 302 ASP B N 1
ATOM 9283 C CA . ASP D 1 302 ? 396.538 524.656 636.595 1.00 47.34 302 ASP B CA 1
ATOM 9284 C C . ASP D 1 302 ? 395.763 525.718 637.368 1.00 47.34 302 ASP B C 1
ATOM 9285 O O . ASP D 1 302 ? 394.782 526.291 636.899 1.00 47.34 302 ASP B O 1
ATOM 9290 N N . ASN D 1 303 ? 396.234 525.985 638.580 1.00 48.64 303 ASN B N 1
ATOM 9291 C CA . ASN D 1 303 ? 395.495 526.809 639.531 1.00 48.64 303 ASN B CA 1
ATOM 9292 C C . ASN D 1 303 ? 395.601 528.270 639.131 1.00 48.64 303 ASN B C 1
ATOM 9293 O O . ASN D 1 303 ? 396.423 529.016 639.664 1.00 48.64 303 ASN B O 1
ATOM 9298 N N . ALA D 1 304 ? 394.747 528.698 638.209 1.00 46.42 304 ALA B N 1
ATOM 9299 C CA . ALA D 1 304 ? 394.730 530.100 637.822 1.00 46.42 304 ALA B CA 1
ATOM 9300 C C . ALA D 1 304 ? 394.302 531.015 638.957 1.00 46.42 304 ALA B C 1
ATOM 9301 O O . ALA D 1 304 ? 394.798 532.141 639.035 1.00 46.42 304 ALA B O 1
ATOM 9303 N N . LYS D 1 305 ? 393.428 530.549 639.849 1.00 50.02 305 LYS B N 1
ATOM 9304 C CA . LYS D 1 305 ? 392.965 531.350 640.977 1.00 50.02 305 LYS B CA 1
ATOM 9305 C C . LYS D 1 305 ? 394.104 531.888 641.825 1.00 50.02 305 LYS B C 1
ATOM 9306 O O . LYS D 1 305 ? 393.946 532.934 642.461 1.00 50.02 305 LYS B O 1
ATOM 9312 N N . ARG D 1 306 ? 395.234 531.190 641.859 1.00 50.88 306 ARG B N 1
ATOM 9313 C CA . ARG D 1 306 ? 396.399 531.612 642.614 1.00 50.88 306 ARG B CA 1
ATOM 9314 C C . ARG D 1 306 ? 397.559 531.899 641.669 1.00 50.88 306 ARG B C 1
ATOM 9315 O O . ARG D 1 306 ? 398.630 532.320 642.116 1.00 50.88 306 ARG B O 1
ATOM 9323 N N . ASP D 1 307 ? 397.347 531.735 640.368 1.00 48.49 307 ASP B N 1
ATOM 9324 C CA . ASP D 1 307 ? 398.355 531.967 639.338 1.00 48.49 307 ASP B CA 1
ATOM 9325 C C . ASP D 1 307 ? 399.626 531.159 639.589 1.00 48.49 307 ASP B C 1
ATOM 9326 O O . ASP D 1 307 ? 400.705 531.693 639.842 1.00 48.49 307 ASP B O 1
ATOM 9328 N N . ARG D 1 308 ? 399.473 529.845 639.498 1.00 46.78 308 ARG B N 1
ATOM 9329 C CA . ARG D 1 308 ? 400.586 528.925 639.635 1.00 46.78 308 ARG B CA 1
ATOM 9330 C C . ARG D 1 308 ? 400.180 527.590 639.034 1.00 46.78 308 ARG B C 1
ATOM 9331 O O . ARG D 1 308 ? 399.018 527.192 639.112 1.00 46.78 308 ARG B O 1
ATOM 9339 N N . ILE D 1 309 ? 401.137 526.916 638.415 1.00 45.85 309 ILE B N 1
ATOM 9340 C CA . ILE D 1 309 ? 400.942 525.557 637.939 1.00 45.85 309 ILE B CA 1
ATOM 9341 C C . ILE D 1 309 ? 401.317 524.647 639.098 1.00 45.85 309 ILE B C 1
ATOM 9342 O O . ILE D 1 309 ? 402.481 524.566 639.494 1.00 45.85 309 ILE B O 1
ATOM 9347 N N . GLU D 1 310 ? 400.321 523.977 639.657 1.00 48.63 310 GLU B N 1
ATOM 9348 C CA . GLU D 1 310 ? 400.545 523.131 640.809 1.00 48.63 310 GLU B CA 1
ATOM 9349 C C . GLU D 1 310 ? 400.743 521.687 640.380 1.00 48.63 310 GLU B C 1
ATOM 9350 O O . GLU D 1 310 ? 400.541 521.319 639.222 1.00 48.63 310 GLU B O 1
ATOM 9356 N N . ASN D 1 311 ? 401.161 520.868 641.334 1.00 50.93 311 ASN B N 1
ATOM 9357 C CA . ASN D 1 311 ? 401.337 519.446 641.092 1.00 50.93 311 ASN B CA 1
ATOM 9358 C C . ASN D 1 311 ? 401.348 518.752 642.439 1.00 50.93 311 ASN B C 1
ATOM 9359 O O . ASN D 1 311 ? 402.237 519.010 643.255 1.00 50.93 311 ASN B O 1
ATOM 9364 N N . TYR D 1 312 ? 400.377 517.877 642.668 1.00 50.09 312 TYR B N 1
ATOM 9365 C CA . TYR D 1 312 ? 400.272 517.150 643.927 1.00 50.09 312 TYR B CA 1
ATOM 9366 C C . TYR D 1 312 ? 400.662 515.703 643.679 1.00 50.09 312 TYR B C 1
ATOM 9367 O O . TYR D 1 312 ? 400.280 515.118 642.663 1.00 50.09 312 TYR B O 1
ATOM 9376 N N . GLU D 1 313 ? 401.420 515.133 644.597 1.00 54.10 313 GLU B N 1
ATOM 9377 C CA . GLU D 1 313 ? 401.589 513.697 644.698 1.00 54.10 313 GLU B CA 1
ATOM 9378 C C . GLU D 1 313 ? 401.483 513.379 646.183 1.00 54.10 313 GLU B C 1
ATOM 9379 O O . GLU D 1 313 ? 402.390 513.659 646.970 1.00 54.10 313 GLU B O 1
ATOM 9385 N N . SER D 1 314 ? 400.333 512.858 646.572 1.00 51.75 314 SER B N 1
ATOM 9386 C CA . SER D 1 314 ? 400.254 512.163 647.839 1.00 51.75 314 SER B CA 1
ATOM 9387 C C . SER D 1 314 ? 400.754 510.748 647.640 1.00 51.75 314 SER B C 1
ATOM 9388 O O . SER D 1 314 ? 400.324 510.049 646.718 1.00 51.75 314 SER B O 1
ATOM 9391 N N . SER D 1 315 ? 401.694 510.340 648.481 1.00 51.26 315 SER B N 1
ATOM 9392 C CA . SER D 1 315 ? 402.261 509.006 648.408 1.00 51.26 315 SER B CA 1
ATOM 9393 C C . SER D 1 315 ? 402.152 508.359 649.773 1.00 51.26 315 SER B C 1
ATOM 9394 O O . SER D 1 315 ? 402.701 508.873 650.748 1.00 51.26 315 SER B O 1
ATOM 9397 N N . ASN D 1 316 ? 401.434 507.252 649.849 1.00 48.29 316 ASN B N 1
ATOM 9398 C CA . ASN D 1 316 ? 401.388 506.467 651.069 1.00 48.29 316 ASN B CA 1
ATOM 9399 C C . ASN D 1 316 ? 402.601 505.552 651.074 1.00 48.29 316 ASN B C 1
ATOM 9400 O O . ASN D 1 316 ? 402.731 504.696 650.196 1.00 48.29 316 ASN B O 1
ATOM 9405 N N . ASP D 1 317 ? 403.497 505.743 652.039 1.00 49.59 317 ASP B N 1
ATOM 9406 C CA . ASP D 1 317 ? 404.736 504.986 652.095 1.00 49.59 317 ASP B CA 1
ATOM 9407 C C . ASP D 1 317 ? 405.016 504.589 653.532 1.00 49.59 317 ASP B C 1
ATOM 9408 O O . ASP D 1 317 ? 404.411 505.105 654.471 1.00 49.59 317 ASP B O 1
ATOM 9413 N N . ALA D 1 318 ? 405.948 503.657 653.696 1.00 43.90 318 ALA B N 1
ATOM 9414 C CA . ALA D 1 318 ? 406.354 503.213 655.025 1.00 43.90 318 ALA B CA 1
ATOM 9415 C C . ALA D 1 318 ? 407.765 502.664 654.936 1.00 43.90 318 ALA B C 1
ATOM 9416 O O . ALA D 1 318 ? 408.017 501.716 654.186 1.00 43.90 318 ALA B O 1
ATOM 9418 N N . TYR D 1 319 ? 408.679 503.260 655.690 1.00 42.85 319 TYR B N 1
ATOM 9419 C CA . TYR D 1 319 ? 410.074 502.838 655.718 1.00 42.85 319 TYR B CA 1
ATOM 9420 C C . TYR D 1 319 ? 410.184 501.690 656.706 1.00 42.85 319 TYR B C 1
ATOM 9421 O O . TYR D 1 319 ? 410.111 501.893 657.918 1.00 42.85 319 TYR B O 1
ATOM 9430 N N . VAL D 1 320 ? 410.354 500.473 656.198 1.00 41.14 320 VAL B N 1
ATOM 9431 C CA . VAL D 1 320 ? 410.252 499.276 657.018 1.00 41.14 320 VAL B CA 1
ATOM 9432 C C . VAL D 1 320 ? 411.500 498.424 656.853 1.00 41.14 320 VAL B C 1
ATOM 9433 O O . VAL D 1 320 ? 411.994 498.225 655.738 1.00 41.14 320 VAL B O 1
ATOM 9437 N N . ILE D 1 321 ? 411.994 497.922 657.969 1.00 40.99 321 ILE B N 1
ATOM 9438 C CA . ILE D 1 321 ? 413.087 496.967 657.987 1.00 40.99 321 ILE B CA 1
ATOM 9439 C C . ILE D 1 321 ? 412.492 495.570 657.981 1.00 40.99 321 ILE B C 1
ATOM 9440 O O . ILE D 1 321 ? 411.694 495.227 658.858 1.00 40.99 321 ILE B O 1
ATOM 9445 N N . GLU D 1 322 ? 412.865 494.766 656.983 1.00 45.59 322 GLU B N 1
ATOM 9446 C CA . GLU D 1 322 ? 412.257 493.446 656.837 1.00 45.59 322 GLU B CA 1
ATOM 9447 C C . GLU D 1 322 ? 412.470 492.600 658.082 1.00 45.59 322 GLU B C 1
ATOM 9448 O O . GLU D 1 322 ? 411.532 491.980 658.592 1.00 45.59 322 GLU B O 1
ATOM 9454 N N . ASP D 1 323 ? 413.697 492.553 658.585 1.00 46.01 323 ASP B N 1
ATOM 9455 C CA . ASP D 1 323 ? 413.989 491.801 659.789 1.00 46.01 323 ASP B CA 1
ATOM 9456 C C . ASP D 1 323 ? 414.949 492.598 660.650 1.00 46.01 323 ASP B C 1
ATOM 9457 O O . ASP D 1 323 ? 415.910 493.177 660.141 1.00 46.01 323 ASP B O 1
ATOM 9462 N N . LEU D 1 324 ? 414.687 492.615 661.950 1.00 43.86 324 LEU B N 1
ATOM 9463 C CA . LEU D 1 324 ? 415.536 493.320 662.896 1.00 43.86 324 LEU B CA 1
ATOM 9464 C C . LEU D 1 324 ? 416.663 492.449 663.417 1.00 43.86 324 LEU B C 1
ATOM 9465 O O . LEU D 1 324 ? 417.470 492.917 664.224 1.00 43.86 324 LEU B O 1
ATOM 9470 N N . ALA D 1 325 ? 416.720 491.191 662.987 1.00 49.05 325 ALA B N 1
ATOM 9471 C CA . ALA D 1 325 ? 417.847 490.347 663.352 1.00 49.05 325 ALA B CA 1
ATOM 9472 C C . ALA D 1 325 ? 419.144 490.913 662.805 1.00 49.05 325 ALA B C 1
ATOM 9473 O O . ALA D 1 325 ? 420.196 490.807 663.444 1.00 49.05 325 ALA B O 1
ATOM 9475 N N . CYS D 1 326 ? 419.089 491.530 661.627 1.00 48.38 326 CYS B N 1
ATOM 9476 C CA . CYS D 1 326 ? 420.287 492.038 660.975 1.00 48.38 326 CYS B CA 1
ATOM 9477 C C . CYS D 1 326 ? 420.201 493.526 660.694 1.00 48.38 326 CYS B C 1
ATOM 9478 O O . CYS D 1 326 ? 420.548 493.970 659.597 1.00 48.38 326 CYS B O 1
ATOM 9481 N N . ALA D 1 327 ? 419.750 494.312 661.661 1.00 44.09 327 ALA B N 1
ATOM 9482 C CA . ALA D 1 327 ? 419.724 495.762 661.492 1.00 44.09 327 ALA B CA 1
ATOM 9483 C C . ALA D 1 327 ? 420.178 496.392 662.803 1.00 44.09 327 ALA B C 1
ATOM 9484 O O . ALA D 1 327 ? 419.366 496.665 663.686 1.00 44.09 327 ALA B O 1
ATOM 9486 N N . ALA D 1 328 ? 421.474 496.626 662.918 1.00 44.12 328 ALA B N 1
ATOM 9487 C CA . ALA D 1 328 ? 422.041 497.262 664.093 1.00 44.12 328 ALA B CA 1
ATOM 9488 C C . ALA D 1 328 ? 422.487 498.666 663.735 1.00 44.12 328 ALA B C 1
ATOM 9489 O O . ALA D 1 328 ? 422.532 499.041 662.565 1.00 44.12 328 ALA B O 1
ATOM 9491 N N . MET D 1 329 ? 422.819 499.451 664.750 1.00 49.27 329 MET B N 1
ATOM 9492 C CA . MET D 1 329 ? 423.272 500.804 664.477 1.00 49.27 329 MET B CA 1
ATOM 9493 C C . MET D 1 329 ? 423.952 501.373 665.707 1.00 49.27 329 MET B C 1
ATOM 9494 O O . MET D 1 329 ? 423.818 500.856 666.817 1.00 49.27 329 MET B O 1
ATOM 9499 N N . ALA D 1 330 ? 424.675 502.460 665.483 1.00 52.90 330 ALA B N 1
ATOM 9500 C CA . ALA D 1 330 ? 425.256 503.246 666.555 1.00 52.90 330 ALA B CA 1
ATOM 9501 C C . ALA D 1 330 ? 424.917 504.708 666.334 1.00 52.90 330 ALA B C 1
ATOM 9502 O O . ALA D 1 330 ? 424.833 505.184 665.197 1.00 52.90 330 ALA B O 1
ATOM 9504 N N . GLU D 1 331 ? 424.717 505.411 667.437 1.00 57.53 331 GLU B N 1
ATOM 9505 C CA . GLU D 1 331 ? 424.437 506.832 667.419 1.00 57.53 331 GLU B CA 1
ATOM 9506 C C . GLU D 1 331 ? 425.494 507.547 668.236 1.00 57.53 331 GLU B C 1
ATOM 9507 O O . GLU D 1 331 ? 426.099 506.964 669.138 1.00 57.53 331 GLU B O 1
ATOM 9513 N N . ASN D 1 332 ? 425.707 508.817 667.913 1.00 62.17 332 ASN B N 1
ATOM 9514 C CA . ASN D 1 332 ? 426.690 509.644 668.598 1.00 62.17 332 ASN B CA 1
ATOM 9515 C C . ASN D 1 332 ? 428.069 508.987 668.563 1.00 62.17 332 ASN B C 1
ATOM 9516 O O . ASN D 1 332 ? 428.644 508.611 669.583 1.00 62.17 332 ASN B O 1
ATOM 9521 N N . ILE D 1 333 ? 428.580 508.848 667.344 1.00 57.47 333 ILE B N 1
ATOM 9522 C CA . ILE D 1 333 ? 429.955 508.403 667.176 1.00 57.47 333 ILE B CA 1
ATOM 9523 C C . ILE D 1 333 ? 430.833 509.635 667.294 1.00 57.47 333 ILE B C 1
ATOM 9524 O O . ILE D 1 333 ? 431.161 510.275 666.290 1.00 57.47 333 ILE B O 1
ATOM 9529 N N . ALA D 1 334 ? 431.223 509.972 668.516 1.00 66.03 334 ALA B N 1
ATOM 9530 C CA . ALA D 1 334 ? 432.011 511.176 668.742 1.00 66.03 334 ALA B CA 1
ATOM 9531 C C . ALA D 1 334 ? 433.415 510.907 668.232 1.00 66.03 334 ALA B C 1
ATOM 9532 O O . ALA D 1 334 ? 434.306 510.513 668.985 1.00 66.03 334 ALA B O 1
ATOM 9534 N N . LEU D 1 335 ? 433.609 511.130 666.942 1.00 60.06 335 LEU B N 1
ATOM 9535 C CA . LEU D 1 335 ? 434.859 510.822 666.260 1.00 60.06 335 LEU B CA 1
ATOM 9536 C C . LEU D 1 335 ? 435.827 511.954 666.576 1.00 60.06 335 LEU B C 1
ATOM 9537 O O . LEU D 1 335 ? 435.832 512.992 665.919 1.00 60.06 335 LEU B O 1
ATOM 9542 N N . ALA D 1 336 ? 436.639 511.754 667.607 1.00 63.84 336 ALA B N 1
ATOM 9543 C CA . ALA D 1 336 ? 437.564 512.793 668.037 1.00 63.84 336 ALA B CA 1
ATOM 9544 C C . ALA D 1 336 ? 438.671 512.993 667.009 1.00 63.84 336 ALA B C 1
ATOM 9545 O O . ALA D 1 336 ? 439.117 512.048 666.354 1.00 63.84 336 ALA B O 1
ATOM 9547 N N . ALA D 1 337 ? 439.112 514.239 666.871 1.00 61.18 337 ALA B N 1
ATOM 9548 C CA . ALA D 1 337 ? 440.127 514.589 665.890 1.00 61.18 337 ALA B CA 1
ATOM 9549 C C . ALA D 1 337 ? 441.381 515.133 666.556 1.00 61.18 337 ALA B C 1
ATOM 9550 O O . ALA D 1 337 ? 442.256 515.684 665.887 1.00 61.18 337 ALA B O 1
ATOM 9552 N N . VAL E 1 31 ? 486.234 429.089 671.022 1.00 46.73 31 VAL E N 1
ATOM 9553 C CA . VAL E 1 31 ? 486.226 429.604 669.660 1.00 46.73 31 VAL E CA 1
ATOM 9554 C C . VAL E 1 31 ? 485.216 430.743 669.572 1.00 46.73 31 VAL E C 1
ATOM 9555 O O . VAL E 1 31 ? 484.327 430.846 670.415 1.00 46.73 31 VAL E O 1
ATOM 9559 N N . ALA E 1 32 ? 485.347 431.598 668.560 1.00 48.60 32 ALA E N 1
ATOM 9560 C CA . ALA E 1 32 ? 484.456 432.731 668.399 1.00 48.60 32 ALA E CA 1
ATOM 9561 C C . ALA E 1 32 ? 483.894 432.771 666.986 1.00 48.60 32 ALA E C 1
ATOM 9562 O O . ALA E 1 32 ? 484.571 432.377 666.032 1.00 48.60 32 ALA E O 1
ATOM 9564 N N . PRO E 1 33 ? 482.655 433.228 666.824 1.00 47.00 33 PRO E N 1
ATOM 9565 C CA . PRO E 1 33 ? 482.100 433.381 665.479 1.00 47.00 33 PRO E CA 1
ATOM 9566 C C . PRO E 1 33 ? 482.867 434.413 664.674 1.00 47.00 33 PRO E C 1
ATOM 9567 O O . PRO E 1 33 ? 483.374 435.398 665.210 1.00 47.00 33 PRO E O 1
ATOM 9571 N N . SER E 1 34 ? 482.942 434.175 663.373 1.00 47.20 34 SER E N 1
ATOM 9572 C CA . SER E 1 34 ? 483.538 435.134 662.462 1.00 47.20 34 SER E CA 1
ATOM 9573 C C . SER E 1 34 ? 482.529 436.225 662.151 1.00 47.20 34 SER E C 1
ATOM 9574 O O . SER E 1 34 ? 481.484 435.954 661.556 1.00 47.20 34 SER E O 1
ATOM 9577 N N . VAL E 1 35 ? 482.840 437.455 662.546 1.00 44.16 35 VAL E N 1
ATOM 9578 C CA . VAL E 1 35 ? 481.974 438.571 662.201 1.00 44.16 35 VAL E CA 1
ATOM 9579 C C . VAL E 1 35 ? 481.933 438.712 660.688 1.00 44.16 35 VAL E C 1
ATOM 9580 O O . VAL E 1 35 ? 482.933 438.490 659.995 1.00 44.16 35 VAL E O 1
ATOM 9584 N N . GLN E 1 36 ? 480.758 439.038 660.158 1.00 44.76 36 GLN E N 1
ATOM 9585 C CA . GLN E 1 36 ? 480.596 439.194 658.715 1.00 44.76 36 GLN E CA 1
ATOM 9586 C C . GLN E 1 36 ? 481.022 440.604 658.325 1.00 44.76 36 GLN E C 1
ATOM 9587 O O . GLN E 1 36 ? 480.208 441.508 658.128 1.00 44.76 36 GLN E O 1
ATOM 9593 N N . GLN E 1 37 ? 482.334 440.787 658.222 1.00 46.03 37 GLN E N 1
ATOM 9594 C CA . GLN E 1 37 ? 482.884 442.080 657.845 1.00 46.03 37 GLN E CA 1
ATOM 9595 C C . GLN E 1 37 ? 482.451 442.446 656.436 1.00 46.03 37 GLN E C 1
ATOM 9596 O O . GLN E 1 37 ? 482.483 441.610 655.530 1.00 46.03 37 GLN E O 1
ATOM 9602 N N . LYS E 1 38 ? 482.041 443.695 656.251 1.00 52.18 38 LYS E N 1
ATOM 9603 C CA . LYS E 1 38 ? 481.705 444.199 654.932 1.00 52.18 38 LYS E CA 1
ATOM 9604 C C . LYS E 1 38 ? 482.375 445.545 654.717 1.00 52.18 38 LYS E C 1
ATOM 9605 O O . LYS E 1 38 ? 482.425 446.377 655.627 1.00 52.18 38 LYS E O 1
ATOM 9611 N N . LEU E 1 39 ? 482.876 445.751 653.506 1.00 54.83 39 LEU E N 1
ATOM 9612 C CA . LEU E 1 39 ? 483.685 446.911 653.173 1.00 54.83 39 LEU E CA 1
ATOM 9613 C C . LEU E 1 39 ? 482.839 447.993 652.528 1.00 54.83 39 LEU E C 1
ATOM 9614 O O . LEU E 1 39 ? 481.973 447.708 651.695 1.00 54.83 39 LEU E O 1
ATOM 9619 N N . GLU E 1 40 ? 483.094 449.236 652.922 1.00 58.16 40 GLU E N 1
ATOM 9620 C CA . GLU E 1 40 ? 482.621 450.392 652.178 1.00 58.16 40 GLU E CA 1
ATOM 9621 C C . GLU E 1 40 ? 483.574 451.545 652.441 1.00 58.16 40 GLU E C 1
ATOM 9622 O O . GLU E 1 40 ? 484.047 451.733 653.564 1.00 58.16 40 GLU E O 1
ATOM 9628 N N . THR E 1 41 ? 483.855 452.309 651.392 1.00 58.68 41 THR E N 1
ATOM 9629 C CA . THR E 1 41 ? 484.796 453.412 651.470 1.00 58.68 41 THR E CA 1
ATOM 9630 C C . THR E 1 41 ? 484.149 454.606 652.155 1.00 58.68 41 THR E C 1
ATOM 9631 O O . THR E 1 41 ? 483.045 455.018 651.789 1.00 58.68 41 THR E O 1
ATOM 9635 N N . LYS E 1 42 ? 484.834 455.150 653.155 1.00 60.33 42 LYS E N 1
ATOM 9636 C CA . LYS E 1 42 ? 484.416 456.422 653.720 1.00 60.33 42 LYS E CA 1
ATOM 9637 C C . LYS E 1 42 ? 484.811 457.537 652.763 1.00 60.33 42 LYS E C 1
ATOM 9638 O O . LYS E 1 42 ? 485.973 457.640 652.357 1.00 60.33 42 LYS E O 1
ATOM 9644 N N . VAL E 1 43 ? 483.835 458.360 652.377 1.00 58.86 43 VAL E N 1
ATOM 9645 C CA . VAL E 1 43 ? 484.098 459.411 651.406 1.00 58.86 43 VAL E CA 1
ATOM 9646 C C . VAL E 1 43 ? 485.082 460.402 652.001 1.00 58.86 43 VAL E C 1
ATOM 9647 O O . VAL E 1 43 ? 484.929 460.843 653.146 1.00 58.86 43 VAL E O 1
ATOM 9651 N N . GLN E 1 44 ? 486.118 460.741 651.233 1.00 58.06 44 GLN E N 1
ATOM 9652 C CA . GLN E 1 44 ? 487.097 461.705 651.719 1.00 58.06 44 GLN E CA 1
ATOM 9653 C C . GLN E 1 44 ? 486.511 463.109 651.755 1.00 58.06 44 GLN E C 1
ATOM 9654 O O . GLN E 1 44 ? 486.391 463.715 652.824 1.00 58.06 44 GLN E O 1
ATOM 9660 N N . GLU E 1 45 ? 486.130 463.642 650.596 1.00 52.28 45 GLU E N 1
ATOM 9661 C CA . GLU E 1 45 ? 485.633 465.009 650.524 1.00 52.28 45 GLU E CA 1
ATOM 9662 C C . GLU E 1 45 ? 485.087 465.220 649.116 1.00 52.28 45 GLU E C 1
ATOM 9663 O O . GLU E 1 45 ? 485.081 464.282 648.315 1.00 52.28 45 GLU E O 1
ATOM 9669 N N . SER E 1 46 ? 484.623 466.422 648.792 1.00 47.34 46 SER E N 1
ATOM 9670 C CA . SER E 1 46 ? 484.205 466.764 647.441 1.00 47.34 46 SER E CA 1
ATOM 9671 C C . SER E 1 46 ? 485.229 467.698 646.817 1.00 47.34 46 SER E C 1
ATOM 9672 O O . SER E 1 46 ? 485.574 468.728 647.405 1.00 47.34 46 SER E O 1
ATOM 9675 N N . SER E 1 47 ? 485.712 467.341 645.630 1.00 46.58 47 SER E N 1
ATOM 9676 C CA . SER E 1 47 ? 486.705 468.128 644.910 1.00 46.58 47 SER E CA 1
ATOM 9677 C C . SER E 1 47 ? 486.147 468.661 643.595 1.00 46.58 47 SER E C 1
ATOM 9678 O O . SER E 1 47 ? 486.854 468.739 642.590 1.00 46.58 47 SER E O 1
ATOM 9681 N N . ASP E 1 48 ? 484.862 469.015 643.581 1.00 43.04 48 ASP E N 1
ATOM 9682 C CA . ASP E 1 48 ? 484.265 469.585 642.380 1.00 43.04 48 ASP E CA 1
ATOM 9683 C C . ASP E 1 48 ? 484.817 470.965 642.074 1.00 43.04 48 ASP E C 1
ATOM 9684 O O . ASP E 1 48 ? 484.910 471.336 640.901 1.00 43.04 48 ASP E O 1
ATOM 9689 N N . PHE E 1 49 ? 485.166 471.726 643.113 1.00 39.64 49 PHE E N 1
ATOM 9690 C CA . PHE E 1 49 ? 485.877 472.987 642.939 1.00 39.64 49 PHE E CA 1
ATOM 9691 C C . PHE E 1 49 ? 486.990 472.884 641.915 1.00 39.64 49 PHE E C 1
ATOM 9692 O O . PHE E 1 49 ? 487.097 473.720 641.013 1.00 39.64 49 PHE E O 1
ATOM 9700 N N . LEU E 1 50 ? 487.811 471.845 642.022 1.00 39.19 50 LEU E N 1
ATOM 9701 C CA . LEU E 1 50 ? 488.976 471.711 641.168 1.00 39.19 50 LEU E CA 1
ATOM 9702 C C . LEU E 1 50 ? 488.600 471.542 639.704 1.00 39.19 50 LEU E C 1
ATOM 9703 O O . LEU E 1 50 ? 489.460 471.712 638.835 1.00 39.19 50 LEU E O 1
ATOM 9708 N N . LYS E 1 51 ? 487.343 471.223 639.409 1.00 37.60 51 LYS E N 1
ATOM 9709 C CA . LYS E 1 51 ? 486.917 471.121 638.020 1.00 37.60 51 LYS E CA 1
ATOM 9710 C C . LYS E 1 51 ? 486.770 472.494 637.376 1.00 37.60 51 LYS E C 1
ATOM 9711 O O . LYS E 1 51 ? 487.050 472.655 636.185 1.00 37.60 51 LYS E O 1
ATOM 9717 N N . SER E 1 52 ? 486.336 473.493 638.140 1.00 38.90 52 SER E N 1
ATOM 9718 C CA . SER E 1 52 ? 486.159 474.830 637.589 1.00 38.90 52 SER E CA 1
ATOM 9719 C C . SER E 1 52 ? 487.459 475.614 637.501 1.00 38.90 52 SER E C 1
ATOM 9720 O O . SER E 1 52 ? 487.480 476.680 636.881 1.00 38.90 52 SER E O 1
ATOM 9723 N N . ILE E 1 53 ? 488.532 475.131 638.122 1.00 38.59 53 ILE E N 1
ATOM 9724 C CA . ILE E 1 53 ? 489.831 475.752 637.939 1.00 38.59 53 ILE E CA 1
ATOM 9725 C C . ILE E 1 53 ? 490.368 475.392 636.560 1.00 38.59 53 ILE E C 1
ATOM 9726 O O . ILE E 1 53 ? 489.895 474.465 635.897 1.00 38.59 53 ILE E O 1
ATOM 9731 N N . ASN E 1 54 ? 491.353 476.151 636.113 1.00 40.92 54 ASN E N 1
ATOM 9732 C CA . ASN E 1 54 ? 492.005 475.900 634.842 1.00 40.92 54 ASN E CA 1
ATOM 9733 C C . ASN E 1 54 ? 493.254 475.060 635.064 1.00 40.92 54 ASN E C 1
ATOM 9734 O O . ASN E 1 54 ? 494.009 475.293 636.008 1.00 40.92 54 ASN E O 1
ATOM 9739 N N . PHE E 1 55 ? 493.451 474.066 634.208 1.00 39.57 55 PHE E N 1
ATOM 9740 C CA . PHE E 1 55 ? 494.697 473.317 634.137 1.00 39.57 55 PHE E CA 1
ATOM 9741 C C . PHE E 1 55 ? 495.370 473.640 632.817 1.00 39.57 55 PHE E C 1
ATOM 9742 O O . PHE E 1 55 ? 494.809 473.365 631.752 1.00 39.57 55 PHE E O 1
ATOM 9750 N N . TYR E 1 56 ? 496.568 474.204 632.876 1.00 42.88 56 TYR E N 1
ATOM 9751 C CA . TYR E 1 56 ? 497.335 474.470 631.670 1.00 42.88 56 TYR E CA 1
ATOM 9752 C C . TYR E 1 56 ? 498.588 473.612 631.658 1.00 42.88 56 TYR E C 1
ATOM 9753 O O . TYR E 1 56 ? 499.323 473.556 632.652 1.00 42.88 56 TYR E O 1
ATOM 9762 N N . GLY E 1 57 ? 498.821 472.949 630.530 1.00 42.55 57 GLY E N 1
ATOM 9763 C CA . GLY E 1 57 ? 500.028 472.178 630.332 1.00 42.55 57 GLY E CA 1
ATOM 9764 C C . GLY E 1 57 ? 501.158 473.012 629.776 1.00 42.55 57 GLY E C 1
ATOM 9765 O O . GLY E 1 57 ? 501.556 472.842 628.622 1.00 42.55 57 GLY E O 1
ATOM 9766 N N . VAL E 1 58 ? 501.669 473.934 630.583 1.00 41.58 58 VAL E N 1
ATOM 9767 C CA . VAL E 1 58 ? 502.863 474.662 630.151 1.00 41.58 58 VAL E CA 1
ATOM 9768 C C . VAL E 1 58 ? 504.002 473.669 629.980 1.00 41.58 58 VAL E C 1
ATOM 9769 O O . VAL E 1 58 ? 504.127 472.728 630.788 1.00 41.58 58 VAL E O 1
ATOM 9773 N N . PRO E 1 59 ? 504.804 473.760 628.922 1.00 39.17 59 PRO E N 1
ATOM 9774 C CA . PRO E 1 59 ? 505.899 472.803 628.726 1.00 39.17 59 PRO E CA 1
ATOM 9775 C C . PRO E 1 59 ? 507.250 473.210 629.299 1.00 39.17 59 PRO E C 1
ATOM 9776 O O . PRO E 1 59 ? 508.246 472.565 628.968 1.00 39.17 59 PRO E O 1
ATOM 9780 N N . GLU E 1 60 ? 507.335 474.253 630.123 1.00 41.13 60 GLU E N 1
ATOM 9781 C CA . GLU E 1 60 ? 508.595 474.606 630.759 1.00 41.13 60 GLU E CA 1
ATOM 9782 C C . GLU E 1 60 ? 508.381 474.738 632.256 1.00 41.13 60 GLU E C 1
ATOM 9783 O O . GLU E 1 60 ? 507.378 475.294 632.707 1.00 41.13 60 GLU E O 1
ATOM 9789 N N . GLN E 1 61 ? 509.359 474.254 633.023 1.00 44.20 61 GLN E N 1
ATOM 9790 C CA . GLN E 1 61 ? 509.230 474.243 634.476 1.00 44.20 61 GLN E CA 1
ATOM 9791 C C . GLN E 1 61 ? 509.099 475.654 635.023 1.00 44.20 61 GLN E C 1
ATOM 9792 O O . GLN E 1 61 ? 508.334 475.904 635.958 1.00 44.20 61 GLN E O 1
ATOM 9798 N N . GLU E 1 62 ? 509.853 476.588 634.464 1.00 44.77 62 GLU E N 1
ATOM 9799 C CA . GLU E 1 62 ? 509.793 477.965 634.916 1.00 44.77 62 GLU E CA 1
ATOM 9800 C C . GLU E 1 62 ? 508.996 478.784 633.910 1.00 44.77 62 GLU E C 1
ATOM 9801 O O . GLU E 1 62 ? 508.868 478.396 632.747 1.00 44.77 62 GLU E O 1
ATOM 9807 N N . GLY E 1 63 ? 508.440 479.905 634.354 1.00 43.89 63 GLY E N 1
ATOM 9808 C CA . GLY E 1 63 ? 507.732 480.774 633.434 1.00 43.89 63 GLY E CA 1
ATOM 9809 C C . GLY E 1 63 ? 507.456 482.131 634.031 1.00 43.89 63 GLY E C 1
ATOM 9810 O O . GLY E 1 63 ? 507.428 482.296 635.254 1.00 43.89 63 GLY E O 1
ATOM 9811 N N . GLU E 1 64 ? 507.236 483.112 633.158 1.00 43.63 64 GLU E N 1
ATOM 9812 C CA . GLU E 1 64 ? 506.912 484.463 633.578 1.00 43.63 64 GLU E CA 1
ATOM 9813 C C . GLU E 1 64 ? 505.831 485.040 632.681 1.00 43.63 64 GLU E C 1
ATOM 9814 O O . GLU E 1 64 ? 505.712 484.678 631.509 1.00 43.63 64 GLU E O 1
ATOM 9820 N N . LYS E 1 65 ? 505.043 485.940 633.256 1.00 42.09 65 LYS E N 1
ATOM 9821 C CA . LYS E 1 65 ? 504.031 486.695 632.535 1.00 42.09 65 LYS E CA 1
ATOM 9822 C C . LYS E 1 65 ? 504.329 488.173 632.708 1.00 42.09 65 LYS E C 1
ATOM 9823 O O . LYS E 1 65 ? 504.593 488.626 633.826 1.00 42.09 65 LYS E O 1
ATOM 9829 N N . ILE E 1 66 ? 504.289 488.917 631.607 1.00 43.04 66 ILE E N 1
ATOM 9830 C CA . ILE E 1 66 ? 504.673 490.323 631.585 1.00 43.04 66 ILE E CA 1
ATOM 9831 C C . ILE E 1 66 ? 503.427 491.168 631.378 1.00 43.04 66 ILE E C 1
ATOM 9832 O O . ILE E 1 66 ? 502.859 491.197 630.282 1.00 43.04 66 ILE E O 1
ATOM 9837 N N . GLY E 1 67 ? 503.011 491.867 632.432 1.00 47.40 67 GLY E N 1
ATOM 9838 C CA . GLY E 1 67 ? 501.932 492.831 632.328 1.00 47.40 67 GLY E CA 1
ATOM 9839 C C . GLY E 1 67 ? 502.508 494.173 631.935 1.00 47.40 67 GLY E C 1
ATOM 9840 O O . GLY E 1 67 ? 503.547 494.586 632.452 1.00 47.40 67 GLY E O 1
ATOM 9841 N N . LEU E 1 68 ? 501.835 494.853 631.008 1.00 48.96 68 LEU E N 1
ATOM 9842 C CA . LEU E 1 68 ? 502.431 496.039 630.385 1.00 48.96 68 LEU E CA 1
ATOM 9843 C C . LEU E 1 68 ? 502.026 497.316 631.117 1.00 48.96 68 LEU E C 1
ATOM 9844 O O . LEU E 1 68 ? 502.858 497.963 631.755 1.00 48.96 68 LEU E O 1
ATOM 9849 N N . GLY E 1 69 ? 500.746 497.658 631.082 1.00 48.53 69 GLY E N 1
ATOM 9850 C CA . GLY E 1 69 ? 500.264 498.799 631.840 1.00 48.53 69 GLY E CA 1
ATOM 9851 C C . GLY E 1 69 ? 500.839 500.154 631.478 1.00 48.53 69 GLY E C 1
ATOM 9852 O O . GLY E 1 69 ? 501.700 500.271 630.604 1.00 48.53 69 GLY E O 1
ATOM 9853 N N . VAL E 1 70 ? 500.360 501.191 632.162 1.00 47.99 70 VAL E N 1
ATOM 9854 C CA . VAL E 1 70 ? 500.755 502.570 631.912 1.00 47.99 70 VAL E CA 1
ATOM 9855 C C . VAL E 1 70 ? 501.169 503.202 633.232 1.00 47.99 70 VAL E C 1
ATOM 9856 O O . VAL E 1 70 ? 500.518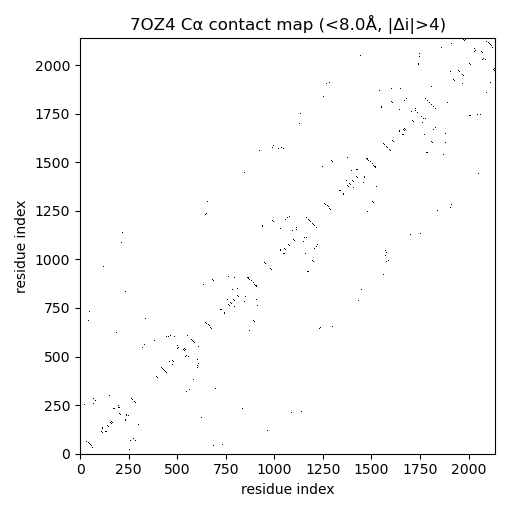 502.995 634.260 1.00 47.99 70 VAL E O 1
ATOM 9860 N N . SER E 1 71 ? 502.261 503.969 633.198 1.00 50.45 71 SER E N 1
ATOM 9861 C CA . SER E 1 71 ? 502.810 504.543 634.421 1.00 50.45 71 SER E CA 1
ATOM 9862 C C . SER E 1 71 ? 501.815 505.476 635.100 1.00 50.45 71 SER E C 1
ATOM 9863 O O . SER E 1 71 ? 501.676 505.453 636.327 1.00 50.45 71 SER E O 1
ATOM 9866 N N . GLY E 1 72 ? 501.118 506.304 634.328 1.00 49.67 72 GLY E N 1
ATOM 9867 C CA . GLY E 1 72 ? 500.146 507.203 634.899 1.00 49.67 72 GLY E CA 1
ATOM 9868 C C . GLY E 1 72 ? 499.643 508.260 633.938 1.00 49.67 72 GLY E C 1
ATOM 9869 O O . GLY E 1 72 ? 499.295 507.980 632.788 1.00 49.67 72 GLY E O 1
ATOM 9870 N N . PRO E 1 73 ? 499.580 509.501 634.410 1.00 53.29 73 PRO E N 1
ATOM 9871 C CA . PRO E 1 73 ? 499.039 510.581 633.580 1.00 53.29 73 PRO E CA 1
ATOM 9872 C C . PRO E 1 73 ? 499.929 510.865 632.386 1.00 53.29 73 PRO E C 1
ATOM 9873 O O . PRO E 1 73 ? 501.143 510.658 632.421 1.00 53.29 73 PRO E O 1
ATOM 9877 N N . VAL E 1 74 ? 499.304 511.346 631.316 1.00 51.18 74 VAL E N 1
ATOM 9878 C CA . VAL E 1 74 ? 499.998 511.651 630.076 1.00 51.18 74 VAL E CA 1
ATOM 9879 C C . VAL E 1 74 ? 499.978 513.141 629.772 1.00 51.18 74 VAL E C 1
ATOM 9880 O O . VAL E 1 74 ? 501.033 513.766 629.657 1.00 51.18 74 VAL E O 1
ATOM 9884 N N . ALA E 1 75 ? 498.793 513.723 629.647 1.00 54.45 75 ALA E N 1
ATOM 9885 C CA . ALA E 1 75 ? 498.642 515.090 629.175 1.00 54.45 75 ALA E CA 1
ATOM 9886 C C . ALA E 1 75 ? 499.264 516.073 630.151 1.00 54.45 75 ALA E C 1
ATOM 9887 O O . ALA E 1 75 ? 499.150 515.913 631.367 1.00 54.45 75 ALA E O 1
ATOM 9889 N N . SER E 1 76 ? 499.936 517.085 629.608 1.00 58.26 76 SER E N 1
ATOM 9890 C CA . SER E 1 76 ? 500.572 518.111 630.431 1.00 58.26 76 SER E CA 1
ATOM 9891 C C . SER E 1 76 ? 500.835 519.327 629.564 1.00 58.26 76 SER E C 1
ATOM 9892 O O . SER E 1 76 ? 501.621 519.245 628.617 1.00 58.26 76 SER E O 1
ATOM 9895 N N . THR E 1 77 ? 500.207 520.452 629.890 1.00 61.08 77 THR E N 1
ATOM 9896 C CA . THR E 1 77 ? 500.398 521.679 629.130 1.00 61.08 77 THR E CA 1
ATOM 9897 C C . THR E 1 77 ? 501.623 522.423 629.646 1.00 61.08 77 THR E C 1
ATOM 9898 O O . THR E 1 77 ? 501.793 522.596 630.857 1.00 61.08 77 THR E O 1
ATOM 9902 N N . THR E 1 78 ? 502.483 522.844 628.725 1.00 62.63 78 THR E N 1
ATOM 9903 C CA . THR E 1 78 ? 503.680 523.594 629.069 1.00 62.63 78 THR E CA 1
ATOM 9904 C C . THR E 1 78 ? 503.810 524.773 628.122 1.00 62.63 78 THR E C 1
ATOM 9905 O O . THR E 1 78 ? 503.713 524.601 626.904 1.00 62.63 78 THR E O 1
ATOM 9909 N N . ASP E 1 79 ? 504.016 525.964 628.677 1.00 67.33 79 ASP E N 1
ATOM 9910 C CA . ASP E 1 79 ? 504.277 527.128 627.842 1.00 67.33 79 ASP E CA 1
ATOM 9911 C C . ASP E 1 79 ? 505.596 526.936 627.119 1.00 67.33 79 ASP E C 1
ATOM 9912 O O . ASP E 1 79 ? 506.654 526.837 627.746 1.00 67.33 79 ASP E O 1
ATOM 9917 N N . THR E 1 80 ? 505.531 526.899 625.796 1.00 61.16 80 THR E N 1
ATOM 9918 C CA . THR E 1 80 ? 506.673 526.498 624.997 1.00 61.16 80 THR E CA 1
ATOM 9919 C C . THR E 1 80 ? 507.627 527.642 624.696 1.00 61.16 80 THR E C 1
ATOM 9920 O O . THR E 1 80 ? 508.667 527.412 624.073 1.00 61.16 80 THR E O 1
ATOM 9924 N N . THR E 1 81 ? 507.301 528.862 625.119 1.00 66.03 81 THR E N 1
ATOM 9925 C CA . THR E 1 81 ? 508.266 529.949 625.032 1.00 66.03 81 THR E CA 1
ATOM 9926 C C . THR E 1 81 ? 509.166 529.963 626.258 1.00 66.03 81 THR E C 1
ATOM 9927 O O . THR E 1 81 ? 510.394 529.901 626.144 1.00 66.03 81 THR E O 1
ATOM 9931 N N . GLN E 1 82 ? 508.565 530.026 627.444 1.00 69.33 82 GLN E N 1
ATOM 9932 C CA . GLN E 1 82 ? 509.331 530.108 628.679 1.00 69.33 82 GLN E CA 1
ATOM 9933 C C . GLN E 1 82 ? 509.889 528.766 629.128 1.00 69.33 82 GLN E C 1
ATOM 9934 O O . GLN E 1 82 ? 510.708 528.741 630.053 1.00 69.33 82 GLN E O 1
ATOM 9940 N N . GLN E 1 83 ? 509.479 527.661 628.510 1.00 64.89 83 GLN E N 1
ATOM 9941 C CA . GLN E 1 83 ? 509.946 526.346 628.921 1.00 64.89 83 GLN E CA 1
ATOM 9942 C C . GLN E 1 83 ? 509.832 525.387 627.745 1.00 64.89 83 GLN E C 1
ATOM 9943 O O . GLN E 1 83 ? 508.996 525.557 626.856 1.00 64.89 83 GLN E O 1
ATOM 9949 N N . ASP E 1 84 ? 510.682 524.372 627.751 1.00 56.56 84 ASP E N 1
ATOM 9950 C CA . ASP E 1 84 ? 510.637 523.325 626.746 1.00 56.56 84 ASP E CA 1
ATOM 9951 C C . ASP E 1 84 ? 509.402 522.449 626.949 1.00 56.56 84 ASP E C 1
ATOM 9952 O O . ASP E 1 84 ? 508.782 522.435 628.011 1.00 56.56 84 ASP E O 1
ATOM 9957 N N . ARG E 1 85 ? 509.028 521.732 625.894 1.00 50.69 85 ARG E N 1
ATOM 9958 C CA . ARG E 1 85 ? 507.905 520.798 625.948 1.00 50.69 85 ARG E CA 1
ATOM 9959 C C . ARG E 1 85 ? 508.431 519.378 626.163 1.00 50.69 85 ARG E C 1
ATOM 9960 O O . ARG E 1 85 ? 508.388 518.517 625.284 1.00 50.69 85 ARG E O 1
ATOM 9968 N N . GLU E 1 86 ? 508.955 519.143 627.364 1.00 53.93 86 GLU E N 1
ATOM 9969 C CA . GLU E 1 86 ? 509.604 517.868 627.639 1.00 53.93 86 GLU E CA 1
ATOM 9970 C C . GLU E 1 86 ? 508.569 516.754 627.741 1.00 53.93 86 GLU E C 1
ATOM 9971 O O . GLU E 1 86 ? 507.467 516.950 628.254 1.00 53.93 86 GLU E O 1
ATOM 9977 N N . THR E 1 87 ? 508.936 515.577 627.250 1.00 52.08 87 THR E N 1
ATOM 9978 C CA . THR E 1 87 ? 508.027 514.445 627.213 1.00 52.08 87 THR E CA 1
ATOM 9979 C C . THR E 1 87 ? 508.065 513.697 628.542 1.00 52.08 87 THR E C 1
ATOM 9980 O O . THR E 1 87 ? 508.653 514.156 629.525 1.00 52.08 87 THR E O 1
ATOM 9984 N N . SER E 1 88 ? 507.434 512.526 628.585 1.00 50.86 88 SER E N 1
ATOM 9985 C CA . SER E 1 88 ? 507.411 511.723 629.794 1.00 50.86 88 SER E CA 1
ATOM 9986 C C . SER E 1 88 ? 507.343 510.250 629.421 1.00 50.86 88 SER E C 1
ATOM 9987 O O . SER E 1 88 ? 506.651 509.864 628.478 1.00 50.86 88 SER E O 1
ATOM 9989 N N . ASP E 1 89 ? 508.074 509.437 630.177 1.00 52.52 89 ASP E N 1
ATOM 9990 C CA . ASP E 1 89 ? 508.050 507.983 630.034 1.00 52.52 89 ASP E CA 1
ATOM 9991 C C . ASP E 1 89 ? 506.804 507.406 630.703 1.00 52.52 89 ASP E C 1
ATOM 9992 O O . ASP E 1 89 ? 506.760 507.182 631.913 1.00 52.52 89 ASP E O 1
ATOM 9997 N N . ILE E 1 90 ? 505.785 507.125 629.898 1.00 51.62 90 ILE E N 1
ATOM 9998 C CA . ILE E 1 90 ? 504.462 506.860 630.443 1.00 51.62 90 ILE E CA 1
ATOM 9999 C C . ILE E 1 90 ? 504.151 505.379 630.246 1.00 51.62 90 ILE E C 1
ATOM 10000 O O . ILE E 1 90 ? 503.002 504.985 630.023 1.00 51.62 90 ILE E O 1
ATOM 10005 N N . SER E 1 91 ? 505.178 504.539 630.298 1.00 52.97 91 SER E N 1
ATOM 10006 C CA . SER E 1 91 ? 504.944 503.106 630.237 1.00 52.97 91 SER E CA 1
ATOM 10007 C C . SER E 1 91 ? 505.906 502.377 631.154 1.00 52.97 91 SER E C 1
ATOM 10008 O O . SER E 1 91 ? 507.093 502.704 631.219 1.00 52.97 91 SER E O 1
ATOM 10011 N N . THR E 1 92 ? 505.380 501.382 631.850 1.00 50.45 92 THR E N 1
ATOM 10012 C CA . THR E 1 92 ? 506.118 500.516 632.754 1.00 50.45 92 THR E CA 1
ATOM 10013 C C . THR E 1 92 ? 505.850 499.070 632.348 1.00 50.45 92 THR E C 1
ATOM 10014 O O . THR E 1 92 ? 505.366 498.804 631.245 1.00 50.45 92 THR E O 1
ATOM 10018 N N . MET E 1 93 ? 506.224 498.133 633.217 1.00 47.20 93 MET E N 1
ATOM 10019 C CA . MET E 1 93 ? 505.914 496.723 633.012 1.00 47.20 93 MET E CA 1
ATOM 10020 C C . MET E 1 93 ? 506.299 495.936 634.252 1.00 47.20 93 MET E C 1
ATOM 10021 O O . MET E 1 93 ? 507.207 496.324 634.992 1.00 47.20 93 MET E O 1
ATOM 10026 N N . ASP E 1 94 ? 505.594 494.826 634.466 1.00 47.18 94 ASP E N 1
ATOM 10027 C CA . ASP E 1 94 ? 505.802 493.963 635.617 1.00 47.18 94 ASP E CA 1
ATOM 10028 C C . ASP E 1 94 ? 505.913 492.521 635.153 1.00 47.18 94 ASP E C 1
ATOM 10029 O O . ASP E 1 94 ? 505.286 492.118 634.171 1.00 47.18 94 ASP E O 1
ATOM 10034 N N . GLY E 1 95 ? 506.716 491.747 635.872 1.00 45.67 95 GLY E N 1
ATOM 10035 C CA . GLY E 1 95 ? 506.877 490.346 635.557 1.00 45.67 95 GLY E CA 1
ATOM 10036 C C . GLY E 1 95 ? 506.538 489.449 636.725 1.00 45.67 95 GLY E C 1
ATOM 10037 O O . GLY E 1 95 ? 507.112 489.585 637.809 1.00 45.67 95 GLY E O 1
ATOM 10038 N N . ARG E 1 96 ? 505.605 488.532 636.520 1.00 44.03 96 ARG E N 1
ATOM 10039 C CA . ARG E 1 96 ? 505.199 487.584 637.546 1.00 44.03 96 ARG E CA 1
ATOM 10040 C C . ARG E 1 96 ? 505.741 486.215 637.178 1.00 44.03 96 ARG E C 1
ATOM 10041 O O . ARG E 1 96 ? 505.621 485.786 636.026 1.00 44.03 96 ARG E O 1
ATOM 10049 N N . ARG E 1 97 ? 506.334 485.537 638.152 1.00 44.11 97 ARG E N 1
ATOM 10050 C CA . ARG E 1 97 ? 507.088 484.317 637.920 1.00 44.11 97 ARG E CA 1
ATOM 10051 C C . ARG E 1 97 ? 506.378 483.123 638.543 1.00 44.11 97 ARG E C 1
ATOM 10052 O O . ARG E 1 97 ? 505.815 483.224 639.635 1.00 44.11 97 ARG E O 1
ATOM 10060 N N . TYR E 1 98 ? 506.412 481.989 637.852 1.00 42.70 98 TYR E N 1
ATOM 10061 C CA . TYR E 1 98 ? 505.911 480.741 638.409 1.00 42.70 98 TYR E CA 1
ATOM 10062 C C . TYR E 1 98 ? 506.882 479.616 638.100 1.00 42.70 98 TYR E C 1
ATOM 10063 O O . TYR E 1 98 ? 507.293 479.441 636.949 1.00 42.70 98 TYR E O 1
ATOM 10072 N N . ARG E 1 99 ? 507.230 478.850 639.125 1.00 43.99 99 ARG E N 1
ATOM 10073 C CA . ARG E 1 99 ? 508.132 477.715 639.000 1.00 43.99 99 ARG E CA 1
ATOM 10074 C C . ARG E 1 99 ? 507.342 476.433 639.202 1.00 43.99 99 ARG E C 1
ATOM 10075 O O . ARG E 1 99 ? 506.876 476.160 640.311 1.00 43.99 99 ARG E O 1
ATOM 10083 N N . CYS E 1 100 ? 507.211 475.638 638.141 1.00 45.93 100 CYS E N 1
ATOM 10084 C CA . CYS E 1 100 ? 506.429 474.403 638.198 1.00 45.93 100 CYS E CA 1
ATOM 10085 C C . CYS E 1 100 ? 507.211 473.357 638.989 1.00 45.93 100 CYS E C 1
ATOM 10086 O O . CYS E 1 100 ? 507.733 472.375 638.459 1.00 45.93 100 CYS E O 1
ATOM 10089 N N . GLU E 1 101 ? 507.273 473.581 640.294 1.00 45.33 101 GLU E N 1
ATOM 10090 C CA . GLU E 1 101 ? 508.120 472.768 641.147 1.00 45.33 101 GLU E CA 1
ATOM 10091 C C . GLU E 1 101 ? 507.576 471.347 641.241 1.00 45.33 101 GLU E C 1
ATOM 10092 O O . GLU E 1 101 ? 506.377 471.110 641.109 1.00 45.33 101 GLU E O 1
ATOM 10098 N N . GLN E 1 102 ? 508.480 470.394 641.460 1.00 44.19 102 GLN E N 1
ATOM 10099 C CA . GLN E 1 102 ? 508.123 468.980 641.539 1.00 44.19 102 GLN E CA 1
ATOM 10100 C C . GLN E 1 102 ? 507.558 468.656 642.913 1.00 44.19 102 GLN E C 1
ATOM 10101 O O . GLN E 1 102 ? 508.290 468.611 643.903 1.00 44.19 102 GLN E O 1
ATOM 10107 N N . THR E 1 103 ? 506.256 468.404 642.975 1.00 45.21 103 THR E N 1
ATOM 10108 C CA . THR E 1 103 ? 505.627 467.867 644.170 1.00 45.21 103 THR E CA 1
ATOM 10109 C C . THR E 1 103 ? 505.585 466.349 644.065 1.00 45.21 103 THR E C 1
ATOM 10110 O O . THR E 1 103 ? 505.102 465.795 643.068 1.00 45.21 103 THR E O 1
ATOM 10114 N N . ASN E 1 104 ? 506.106 465.689 645.090 1.00 48.33 104 ASN E N 1
ATOM 10115 C CA . ASN E 1 104 ? 506.219 464.241 645.132 1.00 48.33 104 ASN E CA 1
ATOM 10116 C C . ASN E 1 104 ? 505.045 463.697 645.923 1.00 48.33 104 ASN E C 1
ATOM 10117 O O . ASN E 1 104 ? 504.732 464.211 647.001 1.00 48.33 104 ASN E O 1
ATOM 10122 N N . SER E 1 105 ? 504.406 462.657 645.403 1.00 48.42 105 SER E N 1
ATOM 10123 C CA . SER E 1 105 ? 503.439 461.880 646.161 1.00 48.42 105 SER E CA 1
ATOM 10124 C C . SER E 1 105 ? 503.749 460.421 645.894 1.00 48.42 105 SER E C 1
ATOM 10125 O O . SER E 1 105 ? 504.121 460.063 644.776 1.00 48.42 105 SER E O 1
ATOM 10128 N N . ASP E 1 106 ? 503.627 459.585 646.915 1.00 53.94 106 ASP E N 1
ATOM 10129 C CA . ASP E 1 106 ? 503.902 458.171 646.729 1.00 53.94 106 ASP E CA 1
ATOM 10130 C C . ASP E 1 106 ? 503.333 457.389 647.894 1.00 53.94 106 ASP E C 1
ATOM 10131 O O . ASP E 1 106 ? 503.390 457.829 649.042 1.00 53.94 106 ASP E O 1
ATOM 10136 N N . THR E 1 107 ? 502.767 456.234 647.583 1.00 52.64 107 THR E N 1
ATOM 10137 C CA . THR E 1 107 ? 502.155 455.402 648.601 1.00 52.64 107 THR E CA 1
ATOM 10138 C C . THR E 1 107 ? 502.625 453.971 648.426 1.00 52.64 107 THR E C 1
ATOM 10139 O O . THR E 1 107 ? 502.696 453.462 647.304 1.00 52.64 107 THR E O 1
ATOM 10143 N N . HIS E 1 108 ? 502.958 453.334 649.538 1.00 51.13 108 HIS E N 1
ATOM 10144 C CA . HIS E 1 108 ? 503.357 451.940 649.538 1.00 51.13 108 HIS E CA 1
ATOM 10145 C C . HIS E 1 108 ? 502.301 451.126 650.259 1.00 51.13 108 HIS E C 1
ATOM 10146 O O . HIS E 1 108 ? 501.882 451.469 651.367 1.00 51.13 108 HIS E O 1
ATOM 10153 N N . ILE E 1 109 ? 501.862 450.064 649.608 1.00 50.00 109 ILE E N 1
ATOM 10154 C CA . ILE E 1 109 ? 500.866 449.152 650.151 1.00 50.00 109 ILE E CA 1
ATOM 10155 C C . ILE E 1 109 ? 501.606 447.859 650.444 1.00 50.00 109 ILE E C 1
ATOM 10156 O O . ILE E 1 109 ? 502.117 447.207 649.526 1.00 50.00 109 ILE E O 1
ATOM 10161 N N . THR E 1 110 ? 501.710 447.498 651.716 1.00 49.61 110 THR E N 1
ATOM 10162 C CA . THR E 1 110 ? 502.453 446.299 652.059 1.00 49.61 110 THR E CA 1
ATOM 10163 C C . THR E 1 110 ? 501.667 445.077 651.620 1.00 49.61 110 THR E C 1
ATOM 10164 O O . THR E 1 110 ? 500.465 444.970 651.874 1.00 49.61 110 THR E O 1
ATOM 10168 N N . TYR E 1 111 ? 502.347 444.154 650.951 1.00 49.93 111 TYR E N 1
ATOM 10169 C CA . TYR E 1 111 ? 501.642 443.032 650.355 1.00 49.93 111 TYR E CA 1
ATOM 10170 C C . TYR E 1 111 ? 501.087 442.088 651.410 1.00 49.93 111 TYR E C 1
ATOM 10171 O O . TYR E 1 111 ? 500.117 441.374 651.142 1.00 49.93 111 TYR E O 1
ATOM 10180 N N . GLN E 1 112 ? 501.651 442.092 652.616 1.00 50.12 112 GLN E N 1
ATOM 10181 C CA . GLN E 1 112 ? 501.005 441.360 653.698 1.00 50.12 112 GLN E CA 1
ATOM 10182 C C . GLN E 1 112 ? 499.628 441.944 653.985 1.00 50.12 112 GLN E C 1
ATOM 10183 O O . GLN E 1 112 ? 498.671 441.202 654.230 1.00 50.12 112 GLN E O 1
ATOM 10189 N N . LYS E 1 113 ? 499.505 443.271 653.934 1.00 48.64 113 LYS E N 1
ATOM 10190 C CA . LYS E 1 113 ? 498.215 443.905 654.169 1.00 48.64 113 LYS E CA 1
ATOM 10191 C C . LYS E 1 113 ? 497.244 443.608 653.035 1.00 48.64 113 LYS E C 1
ATOM 10192 O O . LYS E 1 113 ? 496.060 443.341 653.277 1.00 48.64 113 LYS E O 1
ATOM 10198 N N . LEU E 1 114 ? 497.724 443.641 651.793 1.00 48.81 114 LEU E N 1
ATOM 10199 C CA . LEU E 1 114 ? 496.888 443.228 650.672 1.00 48.81 114 LEU E CA 1
ATOM 10200 C C . LEU E 1 114 ? 496.348 441.825 650.878 1.00 48.81 114 LEU E C 1
ATOM 10201 O O . LEU E 1 114 ? 495.148 441.582 650.731 1.00 48.81 114 LEU E O 1
ATOM 10206 N N . ASP E 1 115 ? 497.223 440.886 651.227 1.00 49.69 115 ASP E N 1
ATOM 10207 C CA . ASP E 1 115 ? 496.762 439.520 651.430 1.00 49.69 115 ASP E CA 1
ATOM 10208 C C . ASP E 1 115 ? 495.781 439.435 652.586 1.00 49.69 115 ASP E C 1
ATOM 10209 O O . ASP E 1 115 ? 494.738 438.783 652.472 1.00 49.69 115 ASP E O 1
ATOM 10214 N N . ALA E 1 116 ? 496.078 440.105 653.698 1.00 46.09 116 ALA E N 1
ATOM 10215 C CA . ALA E 1 116 ? 495.160 440.080 654.825 1.00 46.09 116 ALA E CA 1
ATOM 10216 C C . ALA E 1 116 ? 493.818 440.691 654.473 1.00 46.09 116 ALA E C 1
ATOM 10217 O O . ALA E 1 116 ? 492.835 440.437 655.173 1.00 46.09 116 ALA E O 1
ATOM 10219 N N . TRP E 1 117 ? 493.748 441.484 653.406 1.00 46.20 117 TRP E N 1
ATOM 10220 C CA . TRP E 1 117 ? 492.495 442.061 652.941 1.00 46.20 117 TRP E CA 1
ATOM 10221 C C . TRP E 1 117 ? 492.155 441.574 651.545 1.00 46.20 117 TRP E C 1
ATOM 10222 O O . TRP E 1 117 ? 491.489 442.258 650.770 1.00 46.20 117 TRP E O 1
ATOM 10233 N N . ALA E 1 118 ? 492.595 440.368 651.210 1.00 44.54 118 ALA E N 1
ATOM 10234 C CA . ALA E 1 118 ? 492.249 439.802 649.919 1.00 44.54 118 ALA E CA 1
ATOM 10235 C C . ALA E 1 118 ? 490.849 439.216 649.894 1.00 44.54 118 ALA E C 1
ATOM 10236 O O . ALA E 1 118 ? 490.371 438.841 648.819 1.00 44.54 118 ALA E O 1
ATOM 10238 N N . LYS E 1 119 ? 490.189 439.116 651.048 1.00 46.24 119 LYS E N 1
ATOM 10239 C CA . LYS E 1 119 ? 488.816 438.626 651.073 1.00 46.24 119 LYS E CA 1
ATOM 10240 C C . LYS E 1 119 ? 487.883 439.580 650.341 1.00 46.24 119 LYS E C 1
ATOM 10241 O O . LYS E 1 119 ? 486.980 439.145 649.620 1.00 46.24 119 LYS E O 1
ATOM 10247 N N . PHE E 1 120 ? 488.088 440.881 650.513 1.00 47.47 120 PHE E N 1
ATOM 10248 C CA . PHE E 1 120 ? 487.325 441.863 649.767 1.00 47.47 120 PHE E CA 1
ATOM 10249 C C . PHE E 1 120 ? 487.768 441.843 648.315 1.00 47.47 120 PHE E C 1
ATOM 10250 O O . PHE E 1 120 ? 488.966 441.825 648.022 1.00 47.47 120 PHE E O 1
ATOM 10258 N N . ALA E 1 121 ? 486.799 441.844 647.405 1.00 52.14 121 ALA E N 1
ATOM 10259 C CA . ALA E 1 121 ? 487.116 441.620 646.002 1.00 52.14 121 ALA E CA 1
ATOM 10260 C C . ALA E 1 121 ? 487.989 442.731 645.437 1.00 52.14 121 ALA E C 1
ATOM 10261 O O . ALA E 1 121 ? 488.944 442.460 644.700 1.00 52.14 121 ALA E O 1
ATOM 10263 N N . ASP E 1 122 ? 487.690 443.982 645.773 1.00 55.03 122 ASP E N 1
ATOM 10264 C CA . ASP E 1 122 ? 488.301 445.134 645.123 1.00 55.03 122 ASP E CA 1
ATOM 10265 C C . ASP E 1 122 ? 489.017 446.032 646.120 1.00 55.03 122 ASP E C 1
ATOM 10266 O O . ASP E 1 122 ? 488.965 447.256 646.024 1.00 55.03 122 ASP E O 1
ATOM 10271 N N . PHE E 1 123 ? 489.719 445.432 647.080 1.00 48.63 123 PHE E N 1
ATOM 10272 C CA . PHE E 1 123 ? 490.483 446.219 648.043 1.00 48.63 123 PHE E CA 1
ATOM 10273 C C . PHE E 1 123 ? 491.559 447.043 647.350 1.00 48.63 123 PHE E C 1
ATOM 10274 O O . PHE E 1 123 ? 491.751 448.222 647.667 1.00 48.63 123 PHE E O 1
ATOM 10282 N N . GLN E 1 124 ? 492.274 446.436 646.403 1.00 50.03 124 GLN E N 1
ATOM 10283 C CA . GLN E 1 124 ? 493.329 447.145 645.692 1.00 50.03 124 GLN E CA 1
ATOM 10284 C C . GLN E 1 124 ? 492.764 448.326 644.915 1.00 50.03 124 GLN E C 1
ATOM 10285 O O . GLN E 1 124 ? 493.306 449.436 644.965 1.00 50.03 124 GLN E O 1
ATOM 10291 N N . THR E 1 125 ? 491.669 448.102 644.192 1.00 50.11 125 THR E N 1
ATOM 10292 C CA . THR E 1 125 ? 491.102 449.166 643.373 1.00 50.11 125 THR E CA 1
ATOM 10293 C C . THR E 1 125 ? 490.615 450.321 644.231 1.00 50.11 125 THR E C 1
ATOM 10294 O O . THR E 1 125 ? 490.791 451.489 643.869 1.00 50.11 125 THR E O 1
ATOM 10298 N N . ARG E 1 126 ? 489.983 450.021 645.368 1.00 53.71 126 ARG E N 1
ATOM 10299 C CA . ARG E 1 126 ? 489.522 451.091 646.243 1.00 53.71 126 ARG E CA 1
ATOM 10300 C C . ARG E 1 126 ? 490.692 451.914 646.766 1.00 53.71 126 ARG E C 1
ATOM 10301 O O . ARG E 1 126 ? 490.608 453.145 646.826 1.00 53.71 126 ARG E O 1
ATOM 10309 N N . ILE E 1 127 ? 491.799 451.261 647.130 1.00 50.23 127 ILE E N 1
ATOM 10310 C CA . ILE E 1 127 ? 492.984 452.011 647.542 1.00 50.23 127 ILE E CA 1
ATOM 10311 C C . ILE E 1 127 ? 493.361 453.023 646.475 1.00 50.23 127 ILE E C 1
ATOM 10312 O O . ILE E 1 127 ? 493.572 454.207 646.760 1.00 50.23 127 ILE E O 1
ATOM 10317 N N . ARG E 1 128 ? 493.444 452.569 645.226 1.00 47.94 128 ARG E N 1
ATOM 10318 C CA . ARG E 1 128 ? 493.927 453.458 644.180 1.00 47.94 128 ARG E CA 1
ATOM 10319 C C . ARG E 1 128 ? 492.974 454.618 643.948 1.00 47.94 128 ARG E C 1
ATOM 10320 O O . ARG E 1 128 ? 493.409 455.759 643.782 1.00 47.94 128 ARG E O 1
ATOM 10328 N N . ASP E 1 129 ? 491.672 454.356 643.946 1.00 50.27 129 ASP E N 1
ATOM 10329 C CA . ASP E 1 129 ? 490.739 455.442 643.682 1.00 50.27 129 ASP E CA 1
ATOM 10330 C C . ASP E 1 129 ? 490.623 456.384 644.870 1.00 50.27 129 ASP E C 1
ATOM 10331 O O . ASP E 1 129 ? 490.496 457.603 644.684 1.00 50.27 129 ASP E O 1
ATOM 10336 N N . ALA E 1 130 ? 490.699 455.859 646.094 1.00 49.89 130 ALA E N 1
ATOM 10337 C CA . ALA E 1 130 ? 490.753 456.744 647.247 1.00 49.89 130 ALA E CA 1
ATOM 10338 C C . ALA E 1 130 ? 491.991 457.623 647.193 1.00 49.89 130 ALA E C 1
ATOM 10339 O O . ALA E 1 130 ? 491.917 458.825 647.463 1.00 49.89 130 ALA E O 1
ATOM 10341 N N . ILE E 1 131 ? 493.136 457.051 646.823 1.00 47.05 131 ILE E N 1
ATOM 10342 C CA . ILE E 1 131 ? 494.350 457.851 646.741 1.00 47.05 131 ILE E CA 1
ATOM 10343 C C . ILE E 1 131 ? 494.238 458.891 645.640 1.00 47.05 131 ILE E C 1
ATOM 10344 O O . ILE E 1 131 ? 494.694 460.027 645.799 1.00 47.05 131 ILE E O 1
ATOM 10349 N N . ILE E 1 132 ? 493.647 458.530 644.502 1.00 45.31 132 ILE E N 1
ATOM 10350 C CA . ILE E 1 132 ? 493.497 459.500 643.422 1.00 45.31 132 ILE E CA 1
ATOM 10351 C C . ILE E 1 132 ? 492.638 460.670 643.873 1.00 45.31 132 ILE E C 1
ATOM 10352 O O . ILE E 1 132 ? 492.957 461.839 643.614 1.00 45.31 132 ILE E O 1
ATOM 10357 N N . LYS E 1 133 ? 491.530 460.383 644.555 1.00 49.66 133 LYS E N 1
ATOM 10358 C CA . LYS E 1 133 ? 490.679 461.496 644.946 1.00 49.66 133 LYS E CA 1
ATOM 10359 C C . LYS E 1 133 ? 491.329 462.306 646.059 1.00 49.66 133 LYS E C 1
ATOM 10360 O O . LYS E 1 133 ? 491.117 463.518 646.151 1.00 49.66 133 LYS E O 1
ATOM 10366 N N . ARG E 1 134 ? 492.181 461.676 646.867 1.00 46.84 134 ARG E N 1
ATOM 10367 C CA . ARG E 1 134 ? 492.964 462.442 647.826 1.00 46.84 134 ARG E CA 1
ATOM 10368 C C . ARG E 1 134 ? 493.984 463.334 647.133 1.00 46.84 134 ARG E C 1
ATOM 10369 O O . ARG E 1 134 ? 494.277 464.422 647.622 1.00 46.84 134 ARG E O 1
ATOM 10377 N N . GLN E 1 135 ? 494.563 462.890 646.022 1.00 45.67 135 GLN E N 1
ATOM 10378 C CA . GLN E 1 135 ? 495.442 463.778 645.269 1.00 45.67 135 GLN E CA 1
ATOM 10379 C C . GLN E 1 135 ? 494.656 464.952 644.708 1.00 45.67 135 GLN E C 1
ATOM 10380 O O . GLN E 1 135 ? 495.109 466.105 644.750 1.00 45.67 135 GLN E O 1
ATOM 10386 N N . ALA E 1 136 ? 493.464 464.674 644.181 1.00 44.78 136 ALA E N 1
ATOM 10387 C CA . ALA E 1 136 ? 492.589 465.751 643.738 1.00 44.78 136 ALA E CA 1
ATOM 10388 C C . ALA E 1 136 ? 492.273 466.706 644.877 1.00 44.78 136 ALA E C 1
ATOM 10389 O O . ALA E 1 136 ? 492.096 467.905 644.654 1.00 44.78 136 ALA E O 1
ATOM 10391 N N . LEU E 1 137 ? 492.181 466.192 646.095 1.00 45.42 137 LEU E N 1
ATOM 10392 C CA . LEU E 1 137 ? 491.974 467.043 647.258 1.00 45.42 137 LEU E CA 1
ATOM 10393 C C . LEU E 1 137 ? 493.230 467.787 647.678 1.00 45.42 137 LEU E C 1
ATOM 10394 O O . LEU E 1 137 ? 493.164 468.974 648.002 1.00 45.42 137 LEU E O 1
ATOM 10399 N N . ASP E 1 138 ? 494.377 467.110 647.698 1.00 47.12 138 ASP E N 1
ATOM 10400 C CA . ASP E 1 138 ? 495.580 467.734 648.228 1.00 47.12 138 ASP E CA 1
ATOM 10401 C C . ASP E 1 138 ? 496.105 468.798 647.287 1.00 47.12 138 ASP E C 1
ATOM 10402 O O . ASP E 1 138 ? 496.813 469.710 647.722 1.00 47.12 138 ASP E O 1
ATOM 10407 N N . ARG E 1 139 ? 495.763 468.705 646.003 1.00 42.36 139 ARG E N 1
ATOM 10408 C CA . ARG E 1 139 ? 496.035 469.820 645.106 1.00 42.36 139 ARG E CA 1
ATOM 10409 C C . ARG E 1 139 ? 495.438 471.108 645.659 1.00 42.36 139 ARG E C 1
ATOM 10410 O O . ARG E 1 139 ? 496.136 472.116 645.828 1.00 42.36 139 ARG E O 1
ATOM 10418 N N . ILE E 1 140 ? 494.150 471.068 645.998 1.00 40.57 140 ILE E N 1
ATOM 10419 C CA . ILE E 1 140 ? 493.475 472.224 646.573 1.00 40.57 140 ILE E CA 1
ATOM 10420 C C . ILE E 1 140 ? 494.058 472.574 647.935 1.00 40.57 140 ILE E C 1
ATOM 10421 O O . ILE E 1 140 ? 494.239 473.752 648.270 1.00 40.57 140 ILE E O 1
ATOM 10426 N N . MET E 1 141 ? 494.301 471.557 648.755 1.00 43.54 141 MET E N 1
ATOM 10427 C CA . MET E 1 141 ? 494.951 471.737 650.048 1.00 43.54 141 MET E CA 1
ATOM 10428 C C . MET E 1 141 ? 496.172 472.632 649.906 1.00 43.54 141 MET E C 1
ATOM 10429 O O . MET E 1 141 ? 496.297 473.664 650.575 1.00 43.54 141 MET E O 1
ATOM 10434 N N . ILE E 1 142 ? 497.075 472.244 649.007 1.00 42.73 142 ILE E N 1
ATOM 10435 C CA . ILE E 1 142 ? 498.305 472.994 648.782 1.00 42.73 142 ILE E CA 1
ATOM 10436 C C . ILE E 1 142 ? 497.983 474.393 648.295 1.00 42.73 142 ILE E C 1
ATOM 10437 O O . ILE E 1 142 ? 498.502 475.387 648.816 1.00 42.73 142 ILE E O 1
ATOM 10442 N N . GLY E 1 143 ? 497.107 474.492 647.295 1.00 41.13 143 GLY E N 1
ATOM 10443 C CA . GLY E 1 143 ? 496.825 475.782 646.696 1.00 41.13 143 GLY E CA 1
ATOM 10444 C C . GLY E 1 143 ? 496.256 476.793 647.666 1.00 41.13 143 GLY E C 1
ATOM 10445 O O . GLY E 1 143 ? 496.372 478.000 647.449 1.00 41.13 143 GLY E O 1
ATOM 10446 N N . PHE E 1 144 ? 495.628 476.327 648.734 1.00 40.06 144 PHE E N 1
ATOM 10447 C CA . PHE E 1 144 ? 495.107 477.240 649.733 1.00 40.06 144 PHE E CA 1
ATOM 10448 C C . PHE E 1 144 ? 495.868 477.199 651.046 1.00 40.06 144 PHE E C 1
ATOM 10449 O O . PHE E 1 144 ? 495.577 478.005 651.933 1.00 40.06 144 PHE E O 1
ATOM 10457 N N . ASN E 1 145 ? 496.844 476.309 651.194 1.00 43.23 145 ASN E N 1
ATOM 10458 C CA . ASN E 1 145 ? 497.645 476.270 652.407 1.00 43.23 145 ASN E CA 1
ATOM 10459 C C . ASN E 1 145 ? 499.128 476.495 652.185 1.00 43.23 145 ASN E C 1
ATOM 10460 O O . ASN E 1 145 ? 499.790 477.034 653.071 1.00 43.23 145 ASN E O 1
ATOM 10465 N N . GLY E 1 146 ? 499.665 476.094 651.039 1.00 42.69 146 GLY E N 1
ATOM 10466 C CA . GLY E 1 146 ? 501.097 476.106 650.825 1.00 42.69 146 GLY E CA 1
ATOM 10467 C C . GLY E 1 146 ? 501.745 477.462 650.965 1.00 42.69 146 GLY E C 1
ATOM 10468 O O . GLY E 1 146 ? 501.487 478.371 650.174 1.00 42.69 146 GLY E O 1
ATOM 10469 N N . VAL E 1 147 ? 502.614 477.597 651.962 1.00 42.98 147 VAL E N 1
ATOM 10470 C CA . VAL E 1 147 ? 503.311 478.849 652.221 1.00 42.98 147 VAL E CA 1
ATOM 10471 C C . VAL E 1 147 ? 504.600 478.882 651.416 1.00 42.98 147 VAL E C 1
ATOM 10472 O O . VAL E 1 147 ? 504.923 479.893 650.786 1.00 42.98 147 VAL E O 1
ATOM 10476 N N . SER E 1 148 ? 505.346 477.786 651.424 1.00 46.58 148 SER E N 1
ATOM 10477 C CA . SER E 1 148 ? 506.593 477.749 650.677 1.00 46.58 148 SER E CA 1
ATOM 10478 C C . SER E 1 148 ? 506.967 476.303 650.424 1.00 46.58 148 SER E C 1
ATOM 10479 O O . SER E 1 148 ? 506.520 475.397 651.129 1.00 46.58 148 SER E O 1
ATOM 10482 N N . ARG E 1 149 ? 507.808 476.096 649.420 1.00 46.76 149 ARG E N 1
ATOM 10483 C CA . ARG E 1 149 ? 508.348 474.771 649.143 1.00 46.76 149 ARG E CA 1
ATOM 10484 C C . ARG E 1 149 ? 509.725 474.681 649.784 1.00 46.76 149 ARG E C 1
ATOM 10485 O O . ARG E 1 149 ? 510.722 475.140 649.228 1.00 46.76 149 ARG E O 1
ATOM 10493 N N . ALA E 1 150 ? 509.778 474.091 650.972 1.00 49.09 150 ALA E N 1
ATOM 10494 C CA . ALA E 1 150 ? 511.068 473.732 651.525 1.00 49.09 150 ALA E CA 1
ATOM 10495 C C . ALA E 1 150 ? 511.540 472.427 650.900 1.00 49.09 150 ALA E C 1
ATOM 10496 O O . ALA E 1 150 ? 510.839 471.803 650.101 1.00 49.09 150 ALA E O 1
ATOM 10498 N N . ALA E 1 151 ? 512.748 472.013 651.265 1.00 54.80 151 ALA E N 1
ATOM 10499 C CA . ALA E 1 151 ? 513.309 470.798 650.695 1.00 54.80 151 ALA E CA 1
ATOM 10500 C C . ALA E 1 151 ? 512.447 469.590 651.038 1.00 54.80 151 ALA E C 1
ATOM 10501 O O . ALA E 1 151 ? 511.911 468.933 650.143 1.00 54.80 151 ALA E O 1
ATOM 10503 N N . THR E 1 152 ? 512.286 469.302 652.325 1.00 56.68 152 THR E N 1
ATOM 10504 C CA . THR E 1 152 ? 511.539 468.140 652.779 1.00 56.68 152 THR E CA 1
ATOM 10505 C C . THR E 1 152 ? 510.307 468.588 653.549 1.00 56.68 152 THR E C 1
ATOM 10506 O O . THR E 1 152 ? 510.396 469.451 654.427 1.00 56.68 152 THR E O 1
ATOM 10510 N N . SER E 1 153 ? 509.169 467.991 653.224 1.00 56.85 153 SER E N 1
ATOM 10511 C CA . SER E 1 153 ? 507.890 468.344 653.823 1.00 56.85 153 SER E CA 1
ATOM 10512 C C . SER E 1 153 ? 507.716 467.577 655.128 1.00 56.85 153 SER E C 1
ATOM 10513 O O . SER E 1 153 ? 507.492 466.364 655.116 1.00 56.85 153 SER E O 1
ATOM 10516 N N . ASP E 1 154 ? 507.818 468.282 656.249 1.00 63.70 154 ASP E N 1
ATOM 10517 C CA . ASP E 1 154 ? 507.540 467.685 657.553 1.00 63.70 154 ASP E CA 1
ATOM 10518 C C . ASP E 1 154 ? 506.035 467.690 657.774 1.00 63.70 154 ASP E C 1
ATOM 10519 O O . ASP E 1 154 ? 505.466 468.685 658.225 1.00 63.70 154 ASP E O 1
ATOM 10524 N N . ARG E 1 155 ? 505.385 466.566 657.460 1.00 63.94 155 ARG E N 1
ATOM 10525 C CA . ARG E 1 155 ? 503.927 466.504 657.526 1.00 63.94 155 ARG E CA 1
ATOM 10526 C C . ARG E 1 155 ? 503.424 466.743 658.940 1.00 63.94 155 ARG E C 1
ATOM 10527 O O . ARG E 1 155 ? 502.377 467.370 659.138 1.00 63.94 155 ARG E O 1
ATOM 10535 N N . VAL E 1 156 ? 504.144 466.231 659.938 1.00 63.98 156 VAL E N 1
ATOM 10536 C CA . VAL E 1 156 ? 503.716 466.416 661.319 1.00 63.98 156 VAL E CA 1
ATOM 10537 C C . VAL E 1 156 ? 503.715 467.894 661.685 1.00 63.98 156 VAL E C 1
ATOM 10538 O O . VAL E 1 156 ? 502.770 468.394 662.307 1.00 63.98 156 VAL E O 1
ATOM 10542 N N . ALA E 1 157 ? 504.762 468.622 661.295 1.00 63.85 157 ALA E N 1
ATOM 10543 C CA . ALA E 1 157 ? 504.826 470.054 661.552 1.00 63.85 157 ALA E CA 1
ATOM 10544 C C . ALA E 1 157 ? 504.111 470.873 660.487 1.00 63.85 157 ALA E C 1
ATOM 10545 O O . ALA E 1 157 ? 503.994 472.093 660.642 1.00 63.85 157 ALA E O 1
ATOM 10547 N N . ASN E 1 158 ? 503.645 470.238 659.416 1.00 60.07 158 ASN E N 1
ATOM 10548 C CA . ASN E 1 158 ? 502.856 470.902 658.379 1.00 60.07 158 ASN E CA 1
ATOM 10549 C C . ASN E 1 158 ? 501.662 470.015 658.065 1.00 60.07 158 ASN E C 1
ATOM 10550 O O . ASN E 1 158 ? 501.588 469.396 656.999 1.00 60.07 158 ASN E O 1
ATOM 10555 N N . PRO E 1 159 ? 500.714 469.905 658.996 1.00 53.99 159 PRO E N 1
ATOM 10556 C CA . PRO E 1 159 ? 499.588 468.989 658.772 1.00 53.99 159 PRO E CA 1
ATOM 10557 C C . PRO E 1 159 ? 498.819 469.314 657.515 1.00 53.99 159 PRO E C 1
ATOM 10558 O O . PRO E 1 159 ? 498.337 468.410 656.823 1.00 53.99 159 PRO E O 1
ATOM 10562 N N . MET E 1 160 ? 498.714 470.598 657.188 1.00 53.24 160 MET E N 1
ATOM 10563 C CA . MET E 1 160 ? 497.901 471.056 656.075 1.00 53.24 160 MET E CA 1
ATOM 10564 C C . MET E 1 160 ? 498.708 471.238 654.798 1.00 53.24 160 MET E C 1
ATOM 10565 O O . MET E 1 160 ? 498.260 471.929 653.880 1.00 53.24 160 MET E O 1
ATOM 10570 N N . LEU E 1 161 ? 499.883 470.615 654.719 1.00 49.86 161 LEU E N 1
ATOM 10571 C CA . LEU E 1 161 ? 500.806 470.810 653.602 1.00 49.86 161 LEU E CA 1
ATOM 10572 C C . LEU E 1 161 ? 501.169 472.280 653.439 1.00 49.86 161 LEU E C 1
ATOM 10573 O O . LEU E 1 161 ? 501.224 472.805 652.328 1.00 49.86 161 LEU E O 1
ATOM 10578 N N . GLN E 1 162 ? 501.418 472.957 654.560 1.00 50.97 162 GLN E N 1
ATOM 10579 C CA . GLN E 1 162 ? 501.846 474.346 654.488 1.00 50.97 162 GLN E CA 1
ATOM 10580 C C . GLN E 1 162 ? 503.175 474.495 653.770 1.00 50.97 162 GLN E C 1
ATOM 10581 O O . GLN E 1 162 ? 503.533 475.608 653.375 1.00 50.97 162 GLN E O 1
ATOM 10587 N N . ASP E 1 163 ? 503.913 473.406 653.592 1.00 49.56 163 ASP E N 1
ATOM 10588 C CA . ASP E 1 163 ? 505.302 473.456 653.167 1.00 49.56 163 ASP E CA 1
ATOM 10589 C C . ASP E 1 163 ? 505.568 472.524 651.996 1.00 49.56 163 ASP E C 1
ATOM 10590 O O . ASP E 1 163 ? 506.513 471.739 652.007 1.00 49.56 163 ASP E O 1
ATOM 10595 N N . VAL E 1 164 ? 504.734 472.585 650.959 1.00 44.77 164 VAL E N 1
ATOM 10596 C CA . VAL E 1 164 ? 504.928 471.776 649.769 1.00 44.77 164 VAL E CA 1
ATOM 10597 C C . VAL E 1 164 ? 505.083 472.629 648.518 1.00 44.77 164 VAL E C 1
ATOM 10598 O O . VAL E 1 164 ? 505.956 472.361 647.687 1.00 44.77 164 VAL E O 1
ATOM 10602 N N . ASN E 1 165 ? 504.262 473.662 648.362 1.00 41.67 165 ASN E N 1
ATOM 10603 C CA . ASN E 1 165 ? 504.331 474.503 647.180 1.00 41.67 165 ASN E CA 1
ATOM 10604 C C . ASN E 1 165 ? 503.795 475.886 647.524 1.00 41.67 165 ASN E C 1
ATOM 10605 O O . ASN E 1 165 ? 503.415 476.161 648.663 1.00 41.67 165 ASN E O 1
ATOM 10610 N N . LYS E 1 166 ? 503.778 476.764 646.526 1.00 40.06 166 LYS E N 1
ATOM 10611 C CA . LYS E 1 166 ? 503.236 478.107 646.680 1.00 40.06 166 LYS E CA 1
ATOM 10612 C C . LYS E 1 166 ? 501.753 478.071 646.349 1.00 40.06 166 LYS E C 1
ATOM 10613 O O . LYS E 1 166 ? 501.370 477.886 645.190 1.00 40.06 166 LYS E O 1
ATOM 10619 N N . GLY E 1 167 ? 500.919 478.247 647.359 1.00 40.09 167 GLY E N 1
ATOM 10620 C CA . GLY E 1 167 ? 499.498 478.299 647.126 1.00 40.09 167 GLY E CA 1
ATOM 10621 C C . GLY E 1 167 ? 499.065 479.593 646.468 1.00 40.09 167 GLY E C 1
ATOM 10622 O O . GLY E 1 167 ? 499.772 480.598 646.489 1.00 40.09 167 GLY E O 1
ATOM 10623 N N . TRP E 1 168 ? 497.877 479.547 645.864 1.00 36.61 168 TRP E N 1
ATOM 10624 C CA . TRP E 1 168 ? 497.306 480.739 645.251 1.00 36.61 168 TRP E CA 1
ATOM 10625 C C . TRP E 1 168 ? 497.304 481.893 646.235 1.00 36.61 168 TRP E C 1
ATOM 10626 O O . TRP E 1 168 ? 497.703 483.018 645.909 1.00 36.61 168 TRP E O 1
ATOM 10637 N N . LEU E 1 169 ? 496.836 481.625 647.451 1.00 41.24 169 LEU E N 1
ATOM 10638 C CA . LEU E 1 169 ? 496.882 482.614 648.515 1.00 41.24 169 LEU E CA 1
ATOM 10639 C C . LEU E 1 169 ? 498.294 483.147 648.702 1.00 41.24 169 LEU E C 1
ATOM 10640 O O . LEU E 1 169 ? 498.498 484.358 648.849 1.00 41.24 169 LEU E O 1
ATOM 10645 N N . GLN E 1 170 ? 499.286 482.262 648.683 1.00 39.84 170 GLN E N 1
ATOM 10646 C CA . GLN E 1 170 ? 500.657 482.709 648.875 1.00 39.84 170 GLN E CA 1
ATOM 10647 C C . GLN E 1 170 ? 501.140 483.552 647.708 1.00 39.84 170 GLN E C 1
ATOM 10648 O O . GLN E 1 170 ? 501.837 484.552 647.907 1.00 39.84 170 GLN E O 1
ATOM 10654 N N . ASN E 1 171 ? 500.793 483.164 646.480 1.00 40.04 171 ASN E N 1
ATOM 10655 C CA . ASN E 1 171 ? 501.172 483.984 645.338 1.00 40.04 171 ASN E CA 1
ATOM 10656 C C . ASN E 1 171 ? 500.567 485.375 645.447 1.00 40.04 171 ASN E C 1
ATOM 10657 O O . ASN E 1 171 ? 501.253 486.375 645.216 1.00 40.04 171 ASN E O 1
ATOM 10662 N N . LEU E 1 172 ? 499.293 485.462 6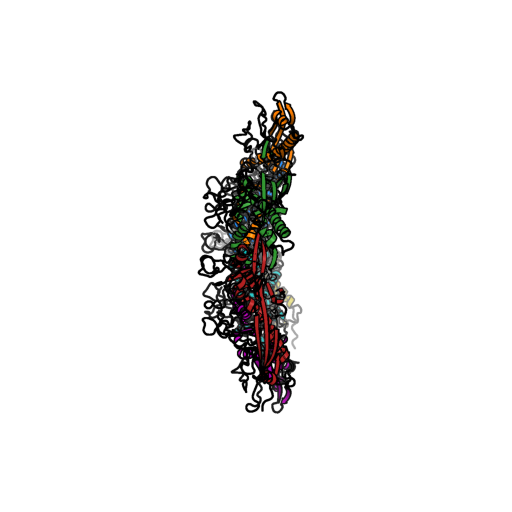45.823 1.00 40.49 172 LEU E N 1
ATOM 10663 C CA . LEU E 1 172 ? 498.700 486.780 646.003 1.00 40.49 172 LEU E CA 1
ATOM 10664 C C . LEU E 1 172 ? 499.349 487.539 647.147 1.00 40.49 172 LEU E C 1
ATOM 10665 O O . LEU E 1 172 ? 499.394 488.772 647.119 1.00 40.49 172 LEU E O 1
ATOM 10670 N N . ARG E 1 173 ? 499.848 486.836 648.162 1.00 43.72 173 ARG E N 1
ATOM 10671 C CA . ARG E 1 173 ? 500.562 487.530 649.225 1.00 43.72 173 ARG E CA 1
ATOM 10672 C C . ARG E 1 173 ? 501.851 488.159 648.720 1.00 43.72 173 ARG E C 1
ATOM 10673 O O . ARG E 1 173 ? 502.311 489.154 649.288 1.00 43.72 173 ARG E O 1
ATOM 10681 N N . GLU E 1 174 ? 502.455 487.599 647.669 1.00 42.54 174 GLU E N 1
ATOM 10682 C CA . GLU E 1 174 ? 503.749 488.075 647.201 1.00 42.54 174 GLU E CA 1
ATOM 10683 C C . GLU E 1 174 ? 503.711 488.832 645.885 1.00 42.54 174 GLU E C 1
ATOM 10684 O O . GLU E 1 174 ? 504.641 489.591 645.605 1.00 42.54 174 GLU E O 1
ATOM 10690 N N . GLN E 1 175 ? 502.687 488.646 645.073 1.00 39.55 175 GLN E N 1
ATOM 10691 C CA . GLN E 1 175 ? 502.528 489.405 643.841 1.00 39.55 175 GLN E CA 1
ATOM 10692 C C . GLN E 1 175 ? 501.491 490.473 644.138 1.00 39.55 175 GLN E C 1
ATOM 10693 O O . GLN E 1 175 ? 500.295 490.184 644.203 1.00 39.55 175 GLN E O 1
ATOM 10699 N N . ALA E 1 176 ? 501.952 491.701 644.335 1.00 41.73 176 ALA E N 1
ATOM 10700 C CA . ALA E 1 176 ? 501.087 492.815 644.702 1.00 41.73 176 ALA E CA 1
ATOM 10701 C C . ALA E 1 176 ? 500.365 492.541 646.014 1.00 41.73 176 ALA E C 1
ATOM 10702 O O . ALA E 1 176 ? 499.155 492.289 646.012 1.00 41.73 176 ALA E O 1
ATOM 10704 N N . PRO E 1 177 ? 501.064 492.579 647.156 1.00 41.92 177 PRO E N 1
ATOM 10705 C CA . PRO E 1 177 ? 500.384 492.408 648.448 1.00 41.92 177 PRO E CA 1
ATOM 10706 C C . PRO E 1 177 ? 499.429 493.546 648.761 1.00 41.92 177 PRO E C 1
ATOM 10707 O O . PRO E 1 177 ? 498.815 493.581 649.831 1.00 41.92 177 PRO E O 1
ATOM 10711 N N . GLN E 1 178 ? 499.309 494.489 647.832 1.00 44.68 178 GLN E N 1
ATOM 10712 C CA . GLN E 1 178 ? 498.292 495.525 647.889 1.00 44.68 178 GLN E CA 1
ATOM 10713 C C . GLN E 1 178 ? 496.880 494.971 647.763 1.00 44.68 178 GLN E C 1
ATOM 10714 O O . GLN E 1 178 ? 495.922 495.694 648.050 1.00 44.68 178 GLN E O 1
ATOM 10720 N N . ARG E 1 179 ? 496.735 493.721 647.337 1.00 42.31 179 ARG E N 1
ATOM 10721 C CA . ARG E 1 179 ? 495.445 493.070 647.179 1.00 42.31 179 ARG E CA 1
ATOM 10722 C C . ARG E 1 179 ? 494.985 492.335 648.428 1.00 42.31 179 ARG E C 1
ATOM 10723 O O . ARG E 1 179 ? 493.937 491.684 648.393 1.00 42.31 179 ARG E O 1
ATOM 10731 N N . VAL E 1 180 ? 495.735 492.406 649.521 1.00 48.75 180 VAL E N 1
ATOM 10732 C CA . VAL E 1 180 ? 495.466 491.613 650.713 1.00 48.75 180 VAL E CA 1
ATOM 10733 C C . VAL E 1 180 ? 495.202 492.551 651.878 1.00 48.75 180 VAL E C 1
ATOM 10734 O O . VAL E 1 180 ? 496.074 493.345 652.248 1.00 48.75 180 VAL E O 1
ATOM 10738 N N . MET E 1 181 ? 494.015 492.443 652.475 1.00 54.72 181 MET E N 1
ATOM 10739 C CA . MET E 1 181 ? 493.711 493.190 653.695 1.00 54.72 181 MET E CA 1
ATOM 10740 C C . MET E 1 181 ? 494.329 492.471 654.890 1.00 54.72 181 MET E C 1
ATOM 10741 O O . MET E 1 181 ? 493.650 491.909 655.750 1.00 54.72 181 MET E O 1
ATOM 10746 N N . LYS E 1 182 ? 495.660 492.501 654.937 1.00 63.08 182 LYS E N 1
ATOM 10747 C CA . LYS E 1 182 ? 496.381 491.867 656.034 1.00 63.08 182 LYS E CA 1
ATOM 10748 C C . LYS E 1 182 ? 495.989 492.435 657.385 1.00 63.08 182 LYS E C 1
ATOM 10749 O O . LYS E 1 182 ? 496.041 491.716 658.387 1.00 63.08 182 LYS E O 1
ATOM 10755 N N . GLU E 1 183 ? 495.608 493.707 657.435 1.00 74.27 183 GLU E N 1
ATOM 10756 C CA . GLU E 1 183 ? 495.342 494.386 658.691 1.00 74.27 183 GLU E CA 1
ATOM 10757 C C . GLU E 1 183 ? 494.045 495.171 658.583 1.00 74.27 183 GLU E C 1
ATOM 10758 O O . GLU E 1 183 ? 493.685 495.666 657.513 1.00 74.27 183 GLU E O 1
ATOM 10764 N N . GLY E 1 184 ? 493.340 495.270 659.701 1.00 81.26 184 GLY E N 1
ATOM 10765 C CA . GLY E 1 184 ? 492.097 496.003 659.771 1.00 81.26 184 GLY E CA 1
ATOM 10766 C C . GLY E 1 184 ? 492.309 497.453 660.138 1.00 81.26 184 GLY E C 1
ATOM 10767 O O . GLY E 1 184 ? 493.410 497.998 660.034 1.00 81.26 184 GLY E O 1
ATOM 10768 N N . LYS E 1 185 ? 491.224 498.088 660.563 1.00 93.68 185 LYS E N 1
ATOM 10769 C CA . LYS E 1 185 ? 491.238 499.467 661.035 1.00 93.68 185 LYS E CA 1
ATOM 10770 C C . LYS E 1 185 ? 490.919 499.438 662.523 1.00 93.68 185 LYS E C 1
ATOM 10771 O O . LYS E 1 185 ? 489.903 498.868 662.932 1.00 93.68 185 LYS E O 1
ATOM 10777 N N . ALA E 1 186 ? 491.794 500.043 663.326 1.00 101.35 186 ALA E N 1
ATOM 10778 C CA . ALA E 1 186 ? 491.662 500.083 664.782 1.00 101.35 186 ALA E CA 1
ATOM 10779 C C . ALA E 1 186 ? 491.571 498.665 665.357 1.00 101.35 186 ALA E C 1
ATOM 10780 O O . ALA E 1 186 ? 490.631 498.295 666.062 1.00 101.35 186 ALA E O 1
ATOM 10782 N N . ALA E 1 187 ? 492.588 497.878 665.021 1.00 97.39 187 ALA E N 1
ATOM 10783 C CA . ALA E 1 187 ? 492.729 496.523 665.533 1.00 97.39 187 ALA E CA 1
ATOM 10784 C C . ALA E 1 187 ? 494.177 496.089 665.340 1.00 97.39 187 ALA E C 1
ATOM 10785 O O . ALA E 1 187 ? 494.939 496.719 664.600 1.00 97.39 187 ALA E O 1
ATOM 10787 N N . ALA E 1 188 ? 494.554 494.999 666.000 1.00 91.31 188 ALA E N 1
ATOM 10788 C CA . ALA E 1 188 ? 495.914 494.462 665.920 1.00 91.31 188 ALA E CA 1
ATOM 10789 C C . ALA E 1 188 ? 496.085 493.527 664.726 1.00 91.31 188 ALA E C 1
ATOM 10790 O O . ALA E 1 188 ? 496.412 492.351 664.875 1.00 91.31 188 ALA E O 1
ATOM 10792 N N . GLY E 1 189 ? 495.864 494.045 663.523 1.00 80.78 189 GLY E N 1
ATOM 10793 C CA . GLY E 1 189 ? 496.028 493.235 662.333 1.00 80.78 189 GLY E CA 1
ATOM 10794 C C . GLY E 1 189 ? 494.938 492.217 662.093 1.00 80.78 189 GLY E C 1
ATOM 10795 O O . GLY E 1 189 ? 495.187 491.203 661.429 1.00 80.78 189 GLY E O 1
ATOM 10796 N N . LYS E 1 190 ? 493.736 492.453 662.608 1.00 72.01 190 LYS E N 1
ATOM 10797 C CA . LYS E 1 190 ? 492.625 491.527 662.460 1.00 72.01 190 LYS E CA 1
ATOM 10798 C C . LYS E 1 190 ? 491.444 492.234 661.811 1.00 72.01 190 LYS E C 1
ATOM 10799 O O . LYS E 1 190 ? 491.051 493.325 662.221 1.00 72.01 190 LYS E O 1
ATOM 10805 N N . ILE E 1 191 ? 490.858 491.591 660.805 1.00 65.13 191 ILE E N 1
ATOM 10806 C CA . ILE E 1 191 ? 489.710 492.154 660.096 1.00 65.13 191 ILE E CA 1
ATOM 10807 C C . ILE E 1 191 ? 488.496 491.856 660.971 1.00 65.13 191 ILE E C 1
ATOM 10808 O O . ILE E 1 191 ? 487.831 490.834 660.820 1.00 65.13 191 ILE E O 1
ATOM 10813 N N . THR E 1 192 ? 488.206 492.758 661.897 1.00 68.25 192 THR E N 1
ATOM 10814 C CA . THR E 1 192 ? 487.060 492.535 662.759 1.00 68.25 192 THR E CA 1
ATOM 10815 C C . THR E 1 192 ? 485.767 492.706 661.971 1.00 68.25 192 THR E C 1
ATOM 10816 O O . THR E 1 192 ? 485.753 493.194 660.842 1.00 68.25 192 THR E O 1
ATOM 10820 N N . VAL E 1 193 ? 484.668 492.279 662.580 1.00 69.58 193 VAL E N 1
ATOM 10821 C CA . VAL E 1 193 ? 483.351 492.509 662.005 1.00 69.58 193 VAL E CA 1
ATOM 10822 C C . VAL E 1 193 ? 482.568 493.376 662.979 1.00 69.58 193 VAL E C 1
ATOM 10823 O O . VAL E 1 193 ? 483.088 493.761 664.032 1.00 69.58 193 VAL E O 1
ATOM 10827 N N . GLY E 1 194 ? 481.316 493.687 662.638 1.00 74.33 194 GLY E N 1
ATOM 10828 C CA . GLY E 1 194 ? 480.553 494.667 663.393 1.00 74.33 194 GLY E CA 1
ATOM 10829 C C . GLY E 1 194 ? 480.440 494.369 664.871 1.00 74.33 194 GLY E C 1
ATOM 10830 O O . GLY E 1 194 ? 480.225 495.289 665.665 1.00 74.33 194 GLY E O 1
ATOM 10831 N N . GLY E 1 195 ? 480.581 493.102 665.262 1.00 81.05 195 GLY E N 1
ATOM 10832 C CA . GLY E 1 195 ? 480.501 492.769 666.672 1.00 81.05 195 GLY E CA 1
ATOM 10833 C C . GLY E 1 195 ? 481.612 493.407 667.482 1.00 81.05 195 GLY E C 1
ATOM 10834 O O . GLY E 1 195 ? 481.372 493.992 668.539 1.00 81.05 195 GLY E O 1
ATOM 10835 N N . ALA E 1 196 ? 482.842 493.316 666.987 1.00 85.11 196 ALA E N 1
ATOM 10836 C CA . ALA E 1 196 ? 483.995 493.861 667.688 1.00 85.11 196 ALA E CA 1
ATOM 10837 C C . ALA E 1 196 ? 484.124 495.343 667.357 1.00 85.11 196 ALA E C 1
ATOM 10838 O O . ALA E 1 196 ? 484.553 495.704 666.255 1.00 85.11 196 ALA E O 1
ATOM 10840 N N . GLY E 1 197 ? 483.764 496.196 668.316 1.00 90.92 197 GLY E N 1
ATOM 10841 C CA . GLY E 1 197 ? 483.789 497.627 668.064 1.00 90.92 197 GLY E CA 1
ATOM 10842 C C . GLY E 1 197 ? 482.845 497.961 666.934 1.00 90.92 197 GLY E C 1
ATOM 10843 O O . GLY E 1 197 ? 481.644 497.681 666.991 1.00 90.92 197 GLY E O 1
ATOM 10844 N N . ALA E 1 198 ? 483.387 498.578 665.887 1.00 87.75 198 ALA E N 1
ATOM 10845 C CA . ALA E 1 198 ? 482.620 498.816 664.667 1.00 87.75 198 ALA E CA 1
ATOM 10846 C C . ALA E 1 198 ? 483.616 498.947 663.519 1.00 87.75 198 ALA E C 1
ATOM 10847 O O . ALA E 1 198 ? 484.204 500.014 663.324 1.00 87.75 198 ALA E O 1
ATOM 10849 N N . ASP E 1 199 ? 483.793 497.867 662.764 1.00 71.74 199 ASP E N 1
ATOM 10850 C CA . ASP E 1 199 ? 484.693 497.884 661.617 1.00 71.74 199 ASP E CA 1
ATOM 10851 C C . ASP E 1 199 ? 484.184 496.894 660.587 1.00 71.74 199 ASP E C 1
ATOM 10852 O O . ASP E 1 199 ? 483.971 495.722 660.905 1.00 71.74 199 ASP E O 1
ATOM 10857 N N . TYR E 1 200 ? 483.975 497.369 659.368 1.00 60.54 200 TYR E N 1
ATOM 10858 C CA . TYR E 1 200 ? 483.586 496.555 658.224 1.00 60.54 200 TYR E CA 1
ATOM 10859 C C . TYR E 1 200 ? 482.273 495.821 658.431 1.00 60.54 200 TYR E C 1
ATOM 10860 O O . TYR E 1 200 ? 481.961 494.914 657.658 1.00 60.54 200 TYR E O 1
ATOM 10869 N N . GLY E 1 201 ? 481.500 496.180 659.453 1.00 57.34 201 GLY E N 1
ATOM 10870 C CA . GLY E 1 201 ? 480.175 495.624 659.657 1.00 57.34 201 GLY E CA 1
ATOM 10871 C C . GLY E 1 201 ? 480.107 494.115 659.576 1.00 57.34 201 GLY E C 1
ATOM 10872 O O . GLY E 1 201 ? 480.940 493.419 660.156 1.00 57.34 201 GLY E O 1
ATOM 10873 N N . ASN E 1 202 ? 479.118 493.596 658.860 1.00 49.22 202 ASN E N 1
ATOM 10874 C CA . ASN E 1 202 ? 479.065 492.173 658.585 1.00 49.22 202 ASN E CA 1
ATOM 10875 C C . ASN E 1 202 ? 480.001 491.828 657.432 1.00 49.22 202 ASN E C 1
ATOM 10876 O O . ASN E 1 202 ? 480.537 492.702 656.751 1.00 49.22 202 ASN E O 1
ATOM 10881 N N . LEU E 1 203 ? 480.180 490.526 657.198 1.00 46.96 203 LEU E N 1
ATOM 10882 C CA . LEU E 1 203 ? 481.057 490.092 656.117 1.00 46.96 203 LEU E CA 1
ATOM 10883 C C . LEU E 1 203 ? 480.614 490.632 654.771 1.00 46.96 203 LEU E C 1
ATOM 10884 O O . LEU E 1 203 ? 481.440 490.796 653.871 1.00 46.96 203 LEU E O 1
ATOM 10889 N N . ASP E 1 204 ? 479.320 490.895 654.602 1.00 51.31 204 ASP E N 1
ATOM 10890 C CA . ASP E 1 204 ? 478.862 491.445 653.336 1.00 51.31 204 ASP E CA 1
ATOM 10891 C C . ASP E 1 204 ? 479.521 492.785 653.056 1.00 51.31 204 ASP E C 1
ATOM 10892 O O . ASP E 1 204 ? 479.954 493.046 651.930 1.00 51.31 204 ASP E O 1
ATOM 10897 N N . ALA E 1 205 ? 479.626 493.639 654.072 1.00 49.36 205 ALA E N 1
ATOM 10898 C CA . ALA E 1 205 ? 480.315 494.908 653.887 1.00 49.36 205 ALA E CA 1
ATOM 10899 C C . ALA E 1 205 ? 481.782 494.689 653.566 1.00 49.36 205 ALA E C 1
ATOM 10900 O O . ALA E 1 205 ? 482.353 495.395 652.726 1.00 49.36 205 ALA E O 1
ATOM 10902 N N . LEU E 1 206 ? 482.415 493.725 654.231 1.00 47.02 206 LEU E N 1
ATOM 10903 C CA . LEU E 1 206 ? 483.829 493.483 653.982 1.00 47.02 206 LEU E CA 1
ATOM 10904 C C . LEU E 1 206 ? 484.066 493.099 652.532 1.00 47.02 206 LEU E C 1
ATOM 10905 O O . LEU E 1 206 ? 484.954 493.645 651.872 1.00 47.02 206 LEU E O 1
ATOM 10910 N N . VAL E 1 207 ? 483.273 492.166 652.014 1.00 44.75 207 VAL E N 1
ATOM 10911 C CA . VAL E 1 207 ? 483.461 491.757 650.630 1.00 44.75 207 VAL E CA 1
ATOM 10912 C C . VAL E 1 207 ? 483.030 492.858 649.683 1.00 44.75 207 VAL E C 1
ATOM 10913 O O . VAL E 1 207 ? 483.623 493.029 648.614 1.00 44.75 207 VAL E O 1
ATOM 10917 N N . TYR E 1 208 ? 482.019 493.639 650.049 1.00 47.62 208 TYR E N 1
ATOM 10918 C CA . TYR E 1 208 ? 481.653 494.753 649.191 1.00 47.62 208 TYR E CA 1
ATOM 10919 C C . TYR E 1 208 ? 482.811 495.729 649.056 1.00 47.62 208 TYR E C 1
ATOM 10920 O O . TYR E 1 208 ? 483.086 496.231 647.962 1.00 47.62 208 TYR E O 1
ATOM 10929 N N . ASP E 1 209 ? 483.515 495.992 650.154 1.00 47.46 209 ASP E N 1
ATOM 10930 C CA . ASP E 1 209 ? 484.696 496.841 650.081 1.00 47.46 209 ASP E CA 1
ATOM 10931 C C . ASP E 1 209 ? 485.783 496.204 649.232 1.00 47.46 209 ASP E C 1
ATOM 10932 O O . ASP E 1 209 ? 486.433 496.883 648.432 1.00 47.46 209 ASP E O 1
ATOM 10937 N N . ILE E 1 210 ? 485.987 494.899 649.384 1.00 43.86 210 ILE E N 1
ATOM 10938 C CA . ILE E 1 210 ? 487.039 494.230 648.630 1.00 43.86 210 ILE E CA 1
ATOM 10939 C C . ILE E 1 210 ? 486.777 494.341 647.140 1.00 43.86 210 ILE E C 1
ATOM 10940 O O . ILE E 1 210 ? 487.710 494.499 646.349 1.00 43.86 210 ILE E O 1
ATOM 10945 N N . THR E 1 211 ? 485.512 494.270 646.730 1.00 44.12 211 THR E N 1
ATOM 10946 C CA . THR E 1 211 ? 485.194 494.302 645.310 1.00 44.12 211 THR E CA 1
ATOM 10947 C C . THR E 1 211 ? 485.149 495.714 644.745 1.00 44.12 211 THR E C 1
ATOM 10948 O O . THR E 1 211 ? 485.372 495.897 643.545 1.00 44.12 211 THR E O 1
ATOM 10952 N N . ASN E 1 212 ? 484.845 496.713 645.564 1.00 43.61 212 ASN E N 1
ATOM 10953 C CA . ASN E 1 212 ? 484.804 498.089 645.088 1.00 43.61 212 ASN E CA 1
ATOM 10954 C C . ASN E 1 212 ? 486.088 498.853 645.352 1.00 43.61 212 ASN E C 1
ATOM 10955 O O . ASN E 1 212 ? 486.187 500.018 644.964 1.00 43.61 212 ASN E O 1
ATOM 10960 N N . HIS E 1 213 ? 487.068 498.245 646.010 1.00 42.68 213 HIS E N 1
ATOM 10961 C CA . HIS E 1 213 ? 488.297 498.967 646.312 1.00 42.68 213 HIS E CA 1
ATOM 10962 C C . HIS E 1 213 ? 489.573 498.195 646.036 1.00 42.68 213 HIS E C 1
ATOM 10963 O O . HIS E 1 213 ? 490.617 498.831 645.864 1.00 42.68 213 HIS E O 1
ATOM 10970 N N . LEU E 1 214 ? 489.551 496.867 645.983 1.00 39.36 214 LEU E N 1
ATOM 10971 C CA . LEU E 1 214 ? 490.719 496.090 645.600 1.00 39.36 214 LEU E CA 1
ATOM 10972 C C . LEU E 1 214 ? 490.568 495.465 644.224 1.00 39.36 214 LEU E C 1
ATOM 10973 O O . LEU E 1 214 ? 491.443 495.627 643.372 1.00 39.36 214 LEU E O 1
ATOM 10978 N N . VAL E 1 215 ? 489.469 494.750 643.988 1.00 39.22 215 VAL E N 1
ATOM 10979 C CA . VAL E 1 215 ? 489.198 494.230 642.657 1.00 39.22 215 VAL E CA 1
ATOM 10980 C C . VAL E 1 215 ? 489.057 495.398 641.698 1.00 39.22 215 VAL E C 1
ATOM 10981 O O . VAL E 1 215 ? 488.420 496.408 642.012 1.00 39.22 215 VAL E O 1
ATOM 10985 N N . GLU E 1 216 ? 489.668 495.268 640.528 1.00 42.76 216 GLU E N 1
ATOM 10986 C CA . GLU E 1 216 ? 489.697 496.360 639.574 1.00 42.76 216 GLU E CA 1
ATOM 10987 C C . GLU E 1 216 ? 488.303 496.653 639.036 1.00 42.76 216 GLU E C 1
ATOM 10988 O O . GLU E 1 216 ? 487.416 495.798 639.020 1.00 42.76 216 GLU E O 1
ATOM 10990 N N . PRO E 1 217 ? 488.124 497.894 638.583 1.00 44.37 217 PRO E N 1
ATOM 10991 C CA . PRO E 1 217 ? 486.818 498.335 638.110 1.00 44.37 217 PRO E CA 1
ATOM 10992 C C . PRO E 1 217 ? 486.296 497.429 637.006 1.00 44.37 217 PRO E C 1
ATOM 10993 O O . PRO E 1 217 ? 485.177 496.916 637.087 1.00 44.37 217 PRO E O 1
ATOM 10995 N N . TRP E 1 218 ? 487.106 497.197 635.984 1.00 45.61 218 TRP E N 1
ATOM 10996 C CA . TRP E 1 218 ? 486.676 496.459 634.806 1.00 45.61 218 TRP E CA 1
ATOM 10997 C C . TRP E 1 218 ? 486.555 494.964 635.053 1.00 45.61 218 TRP E C 1
ATOM 10998 O O . TRP E 1 218 ? 486.369 494.206 634.095 1.00 45.61 218 TRP E O 1
ATOM 11009 N N . TYR E 1 219 ? 486.666 494.520 636.299 1.00 45.81 219 TYR E N 1
ATOM 11010 C CA . TYR E 1 219 ? 486.450 493.125 636.635 1.00 45.81 219 TYR E CA 1
ATOM 11011 C C . TYR E 1 219 ? 485.377 492.917 637.685 1.00 45.81 219 TYR E C 1
ATOM 11012 O O . TYR E 1 219 ? 484.688 491.899 637.637 1.00 45.81 219 TYR E O 1
ATOM 11021 N N . ALA E 1 220 ? 485.215 493.849 638.630 1.00 46.64 220 ALA E N 1
ATOM 11022 C CA . ALA E 1 220 ? 484.233 493.679 639.695 1.00 46.64 220 ALA E CA 1
ATO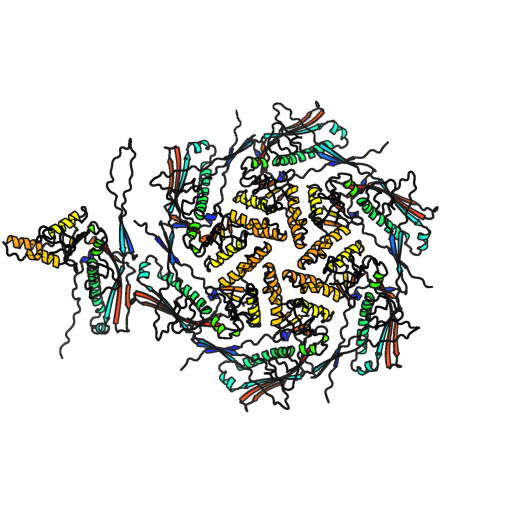M 11023 C C . ALA E 1 220 ? 482.821 493.539 639.158 1.00 46.64 220 ALA E C 1
ATOM 11024 O O . ALA E 1 220 ? 481.955 492.995 639.848 1.00 46.64 220 ALA E O 1
ATOM 11026 N N . GLU E 1 221 ? 482.573 494.023 637.946 1.00 50.89 221 GLU E N 1
ATOM 11027 C CA . GLU E 1 221 ? 481.256 493.917 637.343 1.00 50.89 221 GLU E CA 1
ATOM 11028 C C . GLU E 1 221 ? 480.991 492.541 636.751 1.00 50.89 221 GLU E C 1
ATOM 11029 O O . GLU E 1 221 ? 479.827 492.191 636.535 1.00 50.89 221 GLU E O 1
ATOM 11035 N N . ASP E 1 222 ? 482.035 491.755 636.499 1.00 51.24 222 ASP E N 1
ATOM 11036 C CA . ASP E 1 222 ? 481.868 490.490 635.798 1.00 51.24 222 ASP E CA 1
ATOM 11037 C C . ASP E 1 222 ? 481.029 489.524 636.628 1.00 51.24 222 ASP E C 1
ATOM 11038 O O . ASP E 1 222 ? 481.248 489.389 637.835 1.00 51.24 222 ASP E O 1
ATOM 11043 N N . PRO E 1 223 ? 480.053 488.857 636.015 1.00 50.92 223 PRO E N 1
ATOM 11044 C CA . PRO E 1 223 ? 479.204 487.938 636.784 1.00 50.92 223 PRO E CA 1
ATOM 11045 C C . PRO E 1 223 ? 479.979 486.814 637.436 1.00 50.92 223 PRO E C 1
ATOM 11046 O O . PRO E 1 223 ? 479.647 486.400 638.554 1.00 50.92 223 PRO E O 1
ATOM 11050 N N . ASP E 1 224 ? 481.019 486.317 636.772 1.00 51.03 224 ASP E N 1
ATOM 11051 C CA . ASP E 1 224 ? 481.714 485.134 637.256 1.00 51.03 224 ASP E CA 1
ATOM 11052 C C . ASP E 1 224 ? 482.486 485.385 638.538 1.00 51.03 224 ASP E C 1
ATOM 11053 O O . ASP E 1 224 ? 482.979 484.427 639.136 1.00 51.03 224 ASP E O 1
ATOM 11058 N N . LEU E 1 225 ? 482.625 486.636 638.955 1.00 43.45 225 LEU E N 1
ATOM 11059 C CA . LEU E 1 225 ? 483.334 486.918 640.188 1.00 43.45 225 LEU E CA 1
ATOM 11060 C C . LEU E 1 225 ? 482.642 486.200 641.336 1.00 43.45 225 LEU E C 1
ATOM 11061 O O . LEU E 1 225 ? 481.440 486.366 641.547 1.00 43.45 225 LEU E O 1
ATOM 11066 N N . VAL E 1 226 ? 483.395 485.372 642.055 1.00 41.60 226 VAL E N 1
ATOM 11067 C CA . VAL E 1 226 ? 482.877 484.576 643.156 1.00 41.60 226 VAL E CA 1
ATOM 11068 C C . VAL E 1 226 ? 483.767 484.779 644.366 1.00 41.60 226 VAL E C 1
ATOM 11069 O O . VAL E 1 226 ? 484.939 485.150 644.253 1.00 41.60 226 VAL E O 1
ATOM 11073 N N . VAL E 1 227 ? 483.200 484.508 645.531 1.00 40.81 227 VAL E N 1
ATOM 11074 C CA . VAL E 1 227 ? 483.898 484.627 646.799 1.00 40.81 227 VAL E CA 1
ATOM 11075 C C . VAL E 1 227 ? 484.239 483.222 647.260 1.00 40.81 227 VAL E C 1
ATOM 11076 O O . VAL E 1 227 ? 483.359 482.454 647.652 1.00 40.81 227 VAL E O 1
ATOM 11080 N N . VAL E 1 228 ? 485.515 482.881 647.202 1.00 40.75 228 VAL E N 1
ATOM 11081 C CA . VAL E 1 228 ? 486.001 481.598 647.680 1.00 40.75 228 VAL E CA 1
ATOM 11082 C C . VAL E 1 228 ? 486.242 481.707 649.174 1.00 40.75 228 VAL E C 1
ATOM 11083 O O . VAL E 1 228 ? 486.967 482.599 649.631 1.00 40.75 228 VAL E O 1
ATOM 11087 N N . CYS E 1 229 ? 485.634 480.806 649.940 1.00 46.12 229 CYS E N 1
ATOM 11088 C CA . CYS E 1 229 ? 485.805 480.844 651.383 1.00 46.12 229 CYS E CA 1
ATOM 11089 C C . CYS E 1 229 ? 485.617 479.454 651.966 1.00 46.12 229 CYS E C 1
ATOM 11090 O O . CYS E 1 229 ? 484.983 478.585 651.364 1.00 46.12 229 CYS E O 1
ATOM 11093 N N . GLY E 1 230 ? 486.170 479.262 653.156 1.00 43.00 230 GLY E N 1
ATOM 11094 C CA . GLY E 1 230 ? 486.052 477.992 653.833 1.00 43.00 230 GLY E CA 1
ATOM 11095 C C . GLY E 1 230 ? 484.669 477.780 654.405 1.00 43.00 230 GLY E C 1
ATOM 11096 O O . GLY E 1 230 ? 483.819 478.666 654.424 1.00 43.00 230 GLY E O 1
ATOM 11097 N N . ARG E 1 231 ? 484.438 476.554 654.871 1.00 45.59 231 ARG E N 1
ATOM 11098 C CA . ARG E 1 231 ? 483.166 476.232 655.504 1.00 45.59 231 ARG E CA 1
ATOM 11099 C C . ARG E 1 231 ? 482.861 477.207 656.631 1.00 45.59 231 ARG E C 1
ATOM 11100 O O . ARG E 1 231 ? 481.759 477.759 656.715 1.00 45.59 231 ARG E O 1
ATOM 11108 N N . ASN E 1 232 ? 483.846 477.441 657.498 1.00 45.02 232 ASN E N 1
ATOM 11109 C CA . ASN E 1 232 ? 483.603 478.175 658.730 1.00 45.02 232 ASN E CA 1
ATOM 11110 C C . ASN E 1 232 ? 483.239 479.628 658.472 1.00 45.02 232 ASN E C 1
ATOM 11111 O O . ASN E 1 232 ? 482.376 480.174 659.161 1.00 45.02 232 ASN E O 1
ATOM 11116 N N . LEU E 1 233 ? 483.879 480.270 657.499 1.00 44.60 233 LEU E N 1
ATOM 11117 C CA . LEU E 1 233 ? 483.580 481.673 657.236 1.00 44.60 233 LEU E CA 1
ATOM 11118 C C . LEU E 1 233 ? 482.146 481.854 656.768 1.00 44.60 233 LEU E C 1
ATOM 11119 O O . LEU E 1 233 ? 481.427 482.721 657.270 1.00 44.60 233 LEU E O 1
ATOM 11124 N N . LEU E 1 234 ? 481.717 481.060 655.792 1.00 44.12 234 LEU E N 1
ATOM 11125 C CA . LEU E 1 234 ? 480.350 481.177 655.299 1.00 44.12 234 LEU E CA 1
ATOM 11126 C C . LEU E 1 234 ? 479.336 480.791 656.372 1.00 44.12 234 LEU E C 1
ATOM 11127 O O . LEU E 1 234 ? 478.288 481.439 656.514 1.00 44.12 234 LEU E O 1
ATOM 11132 N N . SER E 1 235 ? 479.637 479.743 657.139 1.00 43.88 235 SER E N 1
ATOM 11133 C CA . SER E 1 235 ? 478.770 479.370 658.246 1.00 43.88 235 SER E CA 1
ATOM 11134 C C . SER E 1 235 ? 478.566 480.537 659.198 1.00 43.88 235 SER E C 1
ATOM 11135 O O . SER E 1 235 ? 477.430 480.900 659.514 1.00 43.88 235 SER E O 1
ATOM 11138 N N . ASP E 1 236 ? 479.654 481.156 659.652 1.00 45.39 236 ASP E N 1
ATOM 11139 C CA . ASP E 1 236 ? 479.524 482.252 660.599 1.00 45.39 236 ASP E CA 1
ATOM 11140 C C . ASP E 1 236 ? 478.886 483.485 659.991 1.00 45.39 236 ASP E C 1
ATOM 11141 O O . ASP E 1 236 ? 478.369 484.317 660.738 1.00 45.39 236 ASP E O 1
ATOM 11146 N N . LYS E 1 237 ? 478.921 483.639 658.669 1.00 44.40 237 LYS E N 1
ATOM 11147 C CA . LYS E 1 237 ? 478.187 484.738 658.060 1.00 44.40 237 LYS E CA 1
ATOM 11148 C C . LYS E 1 237 ? 476.696 484.549 658.250 1.00 44.40 237 LYS E C 1
ATOM 11149 O O . LYS E 1 237 ? 475.996 485.456 658.710 1.00 44.40 237 LYS E O 1
ATOM 11155 N N . TYR E 1 238 ? 476.189 483.372 657.899 1.00 44.03 238 TYR E N 1
ATOM 11156 C CA . TYR E 1 238 ? 474.769 483.127 658.081 1.00 44.03 238 TYR E CA 1
ATOM 11157 C C . TYR E 1 238 ? 474.385 482.950 659.539 1.00 44.03 238 TYR E C 1
ATOM 11158 O O . TYR E 1 238 ? 473.195 482.987 659.854 1.00 44.03 238 TYR E O 1
ATOM 11167 N N . PHE E 1 239 ? 475.359 482.756 660.426 1.00 41.56 239 PHE E N 1
ATOM 11168 C CA . PHE E 1 239 ? 475.025 482.444 661.814 1.00 41.56 239 PHE E CA 1
ATOM 11169 C C . PHE E 1 239 ? 474.245 483.550 662.513 1.00 41.56 239 PHE E C 1
ATOM 11170 O O . PHE E 1 239 ? 473.218 483.240 663.136 1.00 41.56 239 PHE E O 1
ATOM 11178 N N . PRO E 1 240 ? 474.646 484.825 662.471 1.00 42.89 240 PRO E N 1
ATOM 11179 C CA . PRO E 1 240 ? 473.850 485.851 663.165 1.00 42.89 240 PRO E CA 1
ATOM 11180 C C . PRO E 1 240 ? 472.459 486.031 662.597 1.00 42.89 240 PRO E C 1
ATOM 11181 O O . PRO E 1 240 ? 471.617 486.644 663.259 1.00 42.89 240 PRO E O 1
ATOM 11185 N N . LEU E 1 241 ? 472.189 485.535 661.389 1.00 43.96 241 LEU E N 1
ATOM 11186 C CA . LEU E 1 241 ? 470.831 485.599 660.865 1.00 43.96 241 LEU E CA 1
ATOM 11187 C C . LEU E 1 241 ? 469.858 484.843 661.749 1.00 43.96 241 LEU E C 1
ATOM 11188 O O . LEU E 1 241 ? 468.742 485.315 661.987 1.00 43.96 241 LEU E O 1
ATOM 11193 N N . VAL E 1 242 ? 470.253 483.675 662.244 1.00 42.24 242 VAL E N 1
ATOM 11194 C CA . VAL E 1 242 ? 469.374 482.862 663.069 1.00 42.24 242 VAL E CA 1
ATOM 11195 C C . VAL E 1 242 ? 469.686 482.974 664.552 1.00 42.24 242 VAL E C 1
ATOM 11196 O O . VAL E 1 242 ? 468.793 482.716 665.372 1.00 42.24 242 VAL E O 1
ATOM 11200 N N . ASN E 1 243 ? 470.906 483.348 664.926 1.00 43.72 243 ASN E N 1
ATOM 11201 C CA . ASN E 1 243 ? 471.254 483.426 666.338 1.00 43.72 243 ASN E CA 1
ATOM 11202 C C . ASN E 1 243 ? 470.497 484.541 667.037 1.00 43.72 243 ASN E C 1
ATOM 11203 O O . ASN E 1 243 ? 470.060 484.380 668.180 1.00 43.72 243 ASN E O 1
ATOM 11208 N N . ARG E 1 244 ? 470.347 485.682 666.379 1.00 48.74 244 ARG E N 1
ATOM 11209 C CA . ARG E 1 244 ? 469.649 486.797 666.994 1.00 48.74 244 ARG E CA 1
ATOM 11210 C C . ARG E 1 244 ? 468.149 486.541 666.997 1.00 48.74 244 ARG E C 1
ATOM 11211 O O . ARG E 1 244 ? 467.586 485.999 666.044 1.00 48.74 244 ARG E O 1
ATOM 11219 N N . ASP E 1 245 ? 467.498 486.935 668.086 1.00 49.52 245 ASP E N 1
ATOM 11220 C CA . ASP E 1 245 ? 466.054 486.786 668.204 1.00 49.52 245 ASP E CA 1
ATOM 11221 C C . ASP E 1 245 ? 465.372 487.767 667.261 1.00 49.52 245 ASP E C 1
ATOM 11222 O O . ASP E 1 245 ? 465.624 488.974 667.327 1.00 49.52 245 ASP E O 1
ATOM 11227 N N . ARG E 1 246 ? 464.504 487.259 666.390 1.00 51.40 246 ARG E N 1
ATOM 11228 C CA . ARG E 1 246 ? 463.871 488.096 665.384 1.00 51.40 246 ARG E CA 1
ATOM 11229 C C . ARG E 1 246 ? 462.419 487.693 665.197 1.00 51.40 246 ARG E C 1
ATOM 11230 O O . ARG E 1 246 ? 461.999 486.601 665.576 1.00 51.40 246 ARG E O 1
ATOM 11238 N N . ASP E 1 247 ? 461.660 488.604 664.591 1.00 55.37 247 ASP E N 1
ATOM 11239 C CA . ASP E 1 247 ? 460.261 488.364 664.299 1.00 55.37 247 ASP E CA 1
ATOM 11240 C C . ASP E 1 247 ? 460.119 487.278 663.238 1.00 55.37 247 ASP E C 1
ATOM 11241 O O . ASP E 1 247 ? 461.026 487.057 662.434 1.00 55.37 247 ASP E O 1
ATOM 11246 N N . PRO E 1 248 ? 458.981 486.581 663.224 1.00 53.88 248 PRO E N 1
ATOM 11247 C CA . PRO E 1 248 ? 458.820 485.459 662.287 1.00 53.88 248 PRO E CA 1
ATOM 11248 C C . PRO E 1 248 ? 458.996 485.829 660.821 1.00 53.88 248 PRO E C 1
ATOM 11249 O O . PRO E 1 248 ? 459.539 485.023 660.052 1.00 53.88 248 PRO E O 1
ATOM 11253 N N . VAL E 1 249 ? 458.563 487.021 660.401 1.00 52.36 249 VAL E N 1
ATOM 11254 C CA . VAL E 1 249 ? 458.801 487.417 659.016 1.00 52.36 249 VAL E CA 1
ATOM 11255 C C . VAL E 1 249 ? 460.293 487.463 658.735 1.00 52.36 249 VAL E C 1
ATOM 11256 O O . VAL E 1 249 ? 460.770 486.957 657.712 1.00 52.36 249 VAL E O 1
ATOM 11260 N N . GLN E 1 250 ? 461.054 488.057 659.648 1.00 54.58 250 GLN E N 1
ATOM 11261 C CA . GLN E 1 250 ? 462.497 488.094 659.487 1.00 54.58 250 GLN E CA 1
ATOM 11262 C C . GLN E 1 250 ? 463.114 486.707 659.588 1.00 54.58 250 GLN E C 1
ATOM 11263 O O . GLN E 1 250 ? 464.177 486.480 659.012 1.00 54.58 250 GLN E O 1
ATOM 11269 N N . GLN E 1 251 ? 462.462 485.765 660.272 1.00 53.63 251 GLN E N 1
ATOM 11270 C CA . GLN E 1 251 ? 462.974 484.397 660.281 1.00 53.63 251 GLN E CA 1
ATOM 11271 C C . GLN E 1 251 ? 462.767 483.725 658.931 1.00 53.63 251 GLN E C 1
ATOM 11272 O O . GLN E 1 251 ? 463.659 483.023 658.434 1.00 53.63 251 GLN E O 1
ATOM 11278 N N . ILE E 1 252 ? 461.610 483.946 658.306 1.00 54.38 252 ILE E N 1
ATOM 11279 C CA . ILE E 1 252 ? 461.413 483.461 656.940 1.00 54.38 252 ILE E CA 1
ATOM 11280 C C . ILE E 1 252 ? 462.407 484.118 655.992 1.00 54.38 252 ILE E C 1
ATOM 11281 O O . ILE E 1 252 ? 462.960 483.470 655.092 1.00 54.38 252 ILE E O 1
ATOM 11286 N N . ALA E 1 253 ? 462.653 485.413 656.180 1.00 55.24 253 ALA E N 1
ATOM 11287 C CA . ALA E 1 253 ? 463.629 486.102 655.345 1.00 55.24 253 ALA E CA 1
ATOM 11288 C C . ALA E 1 253 ? 465.028 485.533 655.539 1.00 55.24 253 ALA E C 1
ATOM 11289 O O . ALA E 1 253 ? 465.783 485.384 654.573 1.00 55.24 253 ALA E O 1
ATOM 11291 N N . ALA E 1 254 ? 465.401 485.236 656.782 1.00 52.06 254 ALA E N 1
ATOM 11292 C CA . ALA E 1 254 ? 466.717 484.666 657.038 1.00 52.06 254 ALA E CA 1
ATOM 11293 C C . ALA E 1 254 ? 466.838 483.283 656.421 1.00 52.06 254 ALA E C 1
ATOM 11294 O O . ALA E 1 254 ? 467.899 482.916 655.903 1.00 52.06 254 ALA E O 1
ATOM 11296 N N . ASP E 1 255 ? 465.761 482.497 656.464 1.00 51.83 255 ASP E N 1
ATOM 11297 C CA . ASP E 1 255 ? 465.762 481.231 655.741 1.00 51.83 255 ASP E CA 1
ATOM 11298 C C . ASP E 1 255 ? 466.026 481.456 654.256 1.00 51.83 255 ASP E C 1
ATOM 11299 O O . ASP E 1 255 ? 466.867 480.775 653.652 1.00 51.83 255 ASP E O 1
ATOM 11304 N N . LEU E 1 256 ? 465.340 482.432 653.657 1.00 51.26 256 LEU E N 1
ATOM 11305 C CA . LEU E 1 256 ? 465.560 482.711 652.240 1.00 51.26 256 LEU E CA 1
ATOM 11306 C C . LEU E 1 256 ? 467.002 483.114 651.964 1.00 51.26 256 LEU E C 1
ATOM 11307 O O . LEU E 1 256 ? 467.591 482.671 650.974 1.00 51.26 256 LEU E O 1
ATOM 11312 N N . ILE E 1 257 ? 467.586 483.958 652.812 1.00 48.33 257 ILE E N 1
ATOM 11313 C CA . ILE E 1 257 ? 468.963 484.384 652.578 1.00 48.33 257 ILE E CA 1
ATOM 11314 C C . ILE E 1 257 ? 469.914 483.202 652.684 1.00 48.33 257 ILE E C 1
ATOM 11315 O O . ILE E 1 257 ? 470.816 483.038 651.855 1.00 48.33 257 ILE E O 1
ATOM 11320 N N . ILE E 1 258 ? 469.733 482.358 653.702 1.00 45.64 258 ILE E N 1
ATOM 11321 C CA . ILE E 1 258 ? 470.588 481.182 653.826 1.00 45.64 258 ILE E CA 1
ATOM 11322 C C . ILE E 1 258 ? 470.390 480.244 652.647 1.00 45.64 258 ILE E C 1
ATOM 11323 O O . ILE E 1 258 ? 471.316 479.524 652.254 1.00 45.64 258 ILE E O 1
ATOM 11328 N N . SER E 1 259 ? 469.202 480.250 652.042 1.00 48.98 259 SER E N 1
ATOM 11329 C CA . SER E 1 259 ? 468.990 479.424 650.858 1.00 48.98 259 SER E CA 1
ATOM 11330 C C . SER E 1 259 ? 470.008 479.745 649.770 1.00 48.98 259 SER E C 1
ATOM 11331 O O . SER E 1 259 ? 470.658 478.845 649.230 1.00 48.98 259 SER E O 1
ATOM 11334 N N . GLN E 1 260 ? 470.172 481.022 649.443 1.00 48.82 260 GLN E N 1
ATOM 11335 C CA . GLN E 1 260 ? 471.141 481.437 648.435 1.00 48.82 260 GLN E CA 1
ATOM 11336 C C . GLN E 1 260 ? 472.466 481.776 649.100 1.00 48.82 260 GLN E C 1
ATOM 11337 O O . GLN E 1 260 ? 472.538 482.676 649.942 1.00 48.82 260 GLN E O 1
ATOM 11343 N N . LYS E 1 261 ? 473.506 481.073 648.701 1.00 47.61 261 LYS E N 1
ATOM 11344 C CA . LYS E 1 261 ? 474.820 481.034 649.317 1.00 47.61 261 LYS E CA 1
ATOM 11345 C C . LYS E 1 261 ? 475.601 482.331 649.167 1.00 47.61 261 LYS E C 1
ATOM 11346 O O . LYS E 1 261 ? 476.765 482.347 649.560 1.00 47.61 261 LYS E O 1
ATOM 11352 N N . ARG E 1 262 ? 475.029 483.417 648.662 1.00 44.29 262 ARG E N 1
ATOM 11353 C CA . ARG E 1 262 ? 475.821 484.578 648.286 1.00 44.29 262 ARG E CA 1
ATOM 11354 C C . ARG E 1 262 ? 476.423 485.281 649.497 1.00 44.29 262 ARG E C 1
ATOM 11355 O O . ARG E 1 262 ? 475.931 485.174 650.620 1.00 44.29 262 ARG E O 1
ATOM 11363 N N . ILE E 1 263 ? 477.513 486.006 649.245 1.00 43.99 263 ILE E N 1
ATOM 11364 C CA . ILE E 1 263 ? 478.142 486.897 650.210 1.00 43.99 263 ILE E CA 1
ATOM 11365 C C . ILE E 1 263 ? 478.179 488.286 649.599 1.00 43.99 263 ILE E C 1
ATOM 11366 O O . ILE E 1 263 ? 478.584 488.444 648.442 1.00 43.99 263 ILE E O 1
ATOM 11371 N N . GLY E 1 264 ? 477.779 489.289 650.370 1.00 45.74 264 GLY E N 1
ATOM 11372 C CA . GLY E 1 264 ? 477.693 490.613 649.785 1.00 45.74 264 GLY E CA 1
ATOM 11373 C C . GLY E 1 264 ? 476.664 490.574 648.678 1.00 45.74 264 GLY E C 1
ATOM 11374 O O . GLY E 1 264 ? 475.453 490.565 648.920 1.00 45.74 264 GLY E O 1
ATOM 11375 N N . ASN E 1 265 ? 477.147 490.567 647.440 1.00 48.00 265 ASN E N 1
ATOM 11376 C CA . ASN E 1 265 ? 476.305 490.262 646.297 1.00 48.00 265 ASN E CA 1
ATOM 11377 C C . ASN E 1 265 ? 476.780 489.012 645.568 1.00 48.00 265 ASN E C 1
ATOM 11378 O O . ASN E 1 265 ? 475.955 488.279 645.017 1.00 48.00 265 ASN E O 1
ATOM 11383 N N . LEU E 1 266 ? 478.073 488.727 645.627 1.00 43.33 266 LEU E N 1
ATOM 11384 C CA . LEU E 1 266 ? 478.677 487.688 644.812 1.00 43.33 266 LEU E CA 1
ATOM 11385 C C . LEU E 1 266 ? 478.235 486.295 645.244 1.00 43.33 266 LEU E C 1
ATOM 11386 O O . LEU E 1 266 ? 477.993 486.050 646.426 1.00 43.33 266 LEU E O 1
ATOM 11391 N N . PRO E 1 267 ? 478.150 485.358 644.305 1.00 42.79 267 PRO E N 1
ATOM 11392 C CA . PRO E 1 267 ? 477.994 483.954 644.684 1.00 42.79 267 PRO E CA 1
ATOM 11393 C C . PRO E 1 267 ? 479.193 483.509 645.495 1.00 42.79 267 PRO E C 1
ATOM 11394 O O . PRO E 1 267 ? 480.301 484.013 645.320 1.00 42.79 267 PRO E O 1
ATOM 11398 N N . ALA E 1 268 ? 478.962 482.568 646.402 1.00 41.27 268 ALA E N 1
ATOM 11399 C CA . ALA E 1 268 ? 480.017 482.040 647.250 1.00 41.27 268 ALA E CA 1
ATOM 11400 C C . ALA E 1 268 ? 480.326 480.604 646.865 1.00 41.27 268 ALA E C 1
ATOM 11401 O O . ALA E 1 268 ? 479.432 479.845 646.482 1.00 41.27 268 ALA E O 1
ATOM 11403 N N . ILE E 1 269 ? 481.600 480.250 646.953 1.00 41.96 269 ILE E N 1
ATOM 11404 C CA . ILE E 1 269 ? 482.075 478.902 646.697 1.00 41.96 269 ILE E CA 1
ATOM 11405 C C . ILE E 1 269 ? 482.723 478.410 647.980 1.00 41.96 269 ILE E C 1
ATOM 11406 O O . ILE E 1 269 ? 483.766 478.931 648.403 1.00 41.96 269 ILE E O 1
ATOM 11411 N N . ARG E 1 270 ? 482.105 477.422 648.610 1.00 46.31 270 ARG E N 1
ATOM 11412 C CA . ARG E 1 270 ? 482.712 476.790 649.763 1.00 46.31 270 ARG E CA 1
ATOM 11413 C C . ARG E 1 270 ? 483.727 475.768 649.281 1.00 46.31 270 ARG E C 1
ATOM 11414 O O . ARG E 1 270 ? 483.441 474.955 648.401 1.00 46.31 270 ARG E O 1
ATOM 11422 N N . VAL E 1 271 ? 484.925 475.827 649.848 1.00 40.69 271 VAL E N 1
ATOM 11423 C CA . VAL E 1 271 ? 486.032 475.018 649.358 1.00 40.69 271 VAL E CA 1
ATOM 11424 C C . VAL E 1 271 ? 486.686 474.277 650.512 1.00 40.69 271 VAL E C 1
ATOM 11425 O O . VAL E 1 271 ? 487.001 474.888 651.541 1.00 40.69 271 VAL E O 1
ATOM 11429 N N . PRO E 1 272 ? 486.909 472.974 650.390 1.00 42.52 272 PRO E N 1
ATOM 11430 C CA . PRO E 1 272 ? 487.615 472.252 651.446 1.00 42.52 272 PRO E CA 1
ATOM 11431 C C . PRO E 1 272 ? 489.016 472.795 651.642 1.00 42.52 272 PRO E C 1
ATOM 11432 O O . PRO E 1 272 ? 489.695 473.187 650.691 1.00 42.52 272 PRO E O 1
ATOM 11436 N N . TYR E 1 273 ? 489.436 472.830 652.904 1.00 42.73 273 TYR E N 1
ATOM 11437 C CA . TYR E 1 273 ? 490.809 473.098 653.311 1.00 42.73 273 TYR E CA 1
ATOM 11438 C C . TYR E 1 273 ? 491.243 474.542 653.127 1.00 42.73 273 TYR E C 1
ATOM 11439 O O . TYR E 1 273 ? 492.433 474.838 653.241 1.00 42.73 273 TYR E O 1
ATOM 11448 N N . PHE E 1 274 ? 490.322 475.443 652.835 1.00 41.45 274 PHE E N 1
ATOM 11449 C CA . PHE E 1 274 ? 490.645 476.858 652.842 1.00 41.45 274 PHE E CA 1
ATOM 11450 C C . PHE E 1 274 ? 490.986 477.291 654.267 1.00 41.45 274 PHE E C 1
ATOM 11451 O O . PHE E 1 274 ? 490.332 476.848 655.215 1.00 41.45 274 PHE E O 1
ATOM 11459 N N . PRO E 1 275 ? 492.003 478.129 654.459 1.00 43.41 275 PRO E N 1
ATOM 11460 C CA . PRO E 1 275 ? 492.345 478.559 655.818 1.00 43.41 275 PRO E CA 1
ATOM 11461 C C . PRO E 1 275 ? 491.188 479.296 656.469 1.00 43.41 275 PRO E C 1
ATOM 11462 O O . PRO E 1 275 ? 490.434 480.017 655.815 1.00 43.41 275 PRO E O 1
ATOM 11466 N N . ALA E 1 276 ? 491.044 479.096 657.774 1.00 44.16 276 ALA E N 1
ATOM 11467 C CA . ALA E 1 276 ? 490.005 479.794 658.507 1.00 44.16 276 ALA E CA 1
ATOM 11468 C C . ALA E 1 276 ? 490.329 481.278 658.586 1.00 44.16 276 ALA E C 1
ATOM 11469 O O . ALA E 1 276 ? 491.485 481.695 658.486 1.00 44.16 276 ALA E O 1
ATOM 11471 N N . ASN E 1 277 ? 489.281 482.079 658.745 1.00 47.98 277 ASN E N 1
ATOM 11472 C CA . ASN E 1 277 ? 489.414 483.526 658.869 1.00 47.98 277 ASN E CA 1
ATOM 11473 C C . ASN E 1 277 ? 490.081 484.136 657.643 1.00 47.98 277 ASN E C 1
ATOM 11474 O O . ASN E 1 277 ? 490.692 485.203 657.718 1.00 47.98 277 ASN E O 1
ATOM 11479 N N . GLY E 1 278 ? 489.964 483.469 656.507 1.00 45.20 278 GLY E N 1
ATOM 11480 C CA . GLY E 1 278 ? 490.476 484.002 655.260 1.00 45.20 278 GLY E CA 1
ATOM 11481 C C . GLY E 1 278 ? 489.379 484.001 654.221 1.00 45.20 278 GLY E C 1
ATOM 11482 O O . GLY E 1 278 ? 488.390 483.274 654.333 1.00 45.20 278 GLY E O 1
ATOM 11483 N N . LEU E 1 279 ? 489.562 484.828 653.199 1.00 42.25 279 LEU E N 1
ATOM 11484 C CA . LEU E 1 279 ? 488.498 485.040 652.223 1.00 42.25 279 LEU E CA 1
ATOM 11485 C C . LEU E 1 279 ? 489.122 485.487 650.914 1.00 42.25 279 LEU E C 1
ATOM 11486 O O . LEU E 1 279 ? 489.724 486.560 650.863 1.00 42.25 279 LEU E O 1
ATOM 11491 N N . LEU E 1 280 ? 488.960 484.695 649.862 1.00 39.43 280 LEU E N 1
ATOM 11492 C CA . LEU E 1 280 ? 489.429 485.063 648.536 1.00 39.43 280 LEU E CA 1
ATOM 11493 C C . LEU E 1 280 ? 488.249 485.565 647.722 1.00 39.43 280 LEU E C 1
ATOM 11494 O O . LEU E 1 280 ? 487.137 485.063 647.874 1.00 39.43 280 LEU E O 1
ATOM 11499 N N . VAL E 1 281 ? 488.483 486.565 646.884 1.00 40.19 281 VAL E N 1
ATOM 11500 C CA . VAL E 1 281 ? 487.513 487.021 645.902 1.00 40.19 281 VAL E CA 1
ATOM 11501 C C . VAL E 1 281 ? 488.199 487.040 644.549 1.00 40.19 281 VAL E C 1
ATOM 11502 O O . VAL E 1 281 ? 489.268 487.644 644.395 1.00 40.19 281 VAL E O 1
ATOM 11506 N N . THR E 1 282 ? 487.597 486.366 643.577 1.00 42.31 282 THR E N 1
ATOM 11507 C CA . THR E 1 282 ? 488.245 486.187 642.287 1.00 42.31 282 THR E CA 1
ATOM 11508 C C . THR E 1 282 ? 487.264 485.514 641.352 1.00 42.31 282 THR E C 1
ATOM 11509 O O . THR E 1 282 ? 486.238 484.985 641.778 1.00 42.31 282 THR E O 1
ATOM 11513 N N . ARG E 1 283 ? 487.585 485.539 640.071 1.00 44.58 283 ARG E N 1
ATOM 11514 C CA . ARG E 1 283 ? 486.917 484.669 639.126 1.00 44.58 283 ARG E CA 1
ATOM 11515 C C . ARG E 1 283 ? 487.610 483.323 639.197 1.00 44.58 283 ARG E C 1
ATOM 11516 O O . ARG E 1 283 ? 488.837 483.259 639.312 1.00 44.58 283 ARG E O 1
ATOM 11524 N N . LEU E 1 284 ? 486.828 482.247 639.164 1.00 40.29 284 LEU E N 1
ATOM 11525 C CA . LEU E 1 284 ? 487.437 480.929 639.280 1.00 40.29 284 LEU E CA 1
ATOM 11526 C C . LEU E 1 284 ? 488.429 480.682 638.157 1.00 40.29 284 LEU E C 1
ATOM 11527 O O . LEU E 1 284 ? 489.558 480.244 638.403 1.00 40.29 284 LEU E O 1
ATOM 11532 N N . ASP E 1 285 ? 488.048 481.005 636.924 1.00 41.23 285 ASP E N 1
ATOM 11533 C CA . ASP E 1 285 ? 488.960 480.815 635.810 1.00 41.23 285 ASP E CA 1
ATOM 11534 C C . ASP E 1 285 ? 490.207 481.675 635.921 1.00 41.23 285 ASP E C 1
ATOM 11535 O O . ASP E 1 285 ? 491.173 481.422 635.198 1.00 41.23 285 ASP E O 1
ATOM 11540 N N . ASN E 1 286 ? 490.211 482.686 636.792 1.00 40.11 286 ASN E N 1
ATOM 11541 C CA . ASN E 1 286 ? 491.450 483.404 637.054 1.00 40.11 286 ASN E CA 1
ATOM 11542 C C . ASN E 1 286 ? 492.428 482.547 637.844 1.00 40.11 286 ASN E C 1
ATOM 11543 O O . ASN E 1 286 ? 493.644 482.688 637.677 1.00 40.11 286 ASN E O 1
ATOM 11548 N N . LEU E 1 287 ? 491.928 481.676 638.715 1.00 37.69 287 LEU E N 1
ATOM 11549 C CA . LEU E 1 287 ? 492.777 480.695 639.372 1.00 37.69 287 LEU E CA 1
ATOM 11550 C C . LEU E 1 287 ? 493.144 479.600 638.388 1.00 37.69 287 LEU E C 1
ATOM 11551 O O . LEU E 1 287 ? 492.316 479.182 637.577 1.00 37.69 287 LEU E O 1
ATOM 11556 N N . SER E 1 288 ? 494.386 479.127 638.454 1.00 37.45 288 SER E N 1
ATOM 11557 C CA . SER E 1 288 ? 494.777 478.060 637.552 1.00 37.45 288 SER E CA 1
ATOM 11558 C C . SER E 1 288 ? 496.011 477.368 638.095 1.00 37.45 288 SER E C 1
ATOM 11559 O O . SER E 1 288 ? 496.735 477.900 638.942 1.00 37.45 288 SER E O 1
ATOM 11562 N N . ILE E 1 289 ? 496.235 476.165 637.580 1.00 37.33 289 ILE E N 1
ATOM 11563 C CA . ILE E 1 289 ? 497.404 475.362 637.890 1.00 37.33 289 ILE E CA 1
ATOM 11564 C C . ILE E 1 289 ? 498.134 475.075 636.591 1.00 37.33 289 ILE E C 1
ATOM 11565 O O . ILE E 1 289 ? 497.533 474.595 635.621 1.00 37.33 289 ILE E O 1
ATOM 11570 N N . TYR E 1 290 ? 499.421 475.381 636.573 1.00 39.13 290 TYR E N 1
ATOM 11571 C CA . TYR E 1 290 ? 500.294 474.995 635.482 1.00 39.13 290 TYR E CA 1
ATOM 11572 C C . TYR E 1 290 ? 500.968 473.687 635.856 1.00 39.13 290 TYR E C 1
ATOM 11573 O O . TYR E 1 290 ? 501.661 473.613 636.873 1.00 39.13 290 TYR E O 1
ATOM 11582 N N . TYR E 1 291 ? 500.757 472.660 635.053 1.00 41.89 291 TYR E N 1
ATOM 11583 C CA . TYR E 1 291 ? 501.495 471.417 635.197 1.00 41.89 291 TYR E CA 1
ATOM 11584 C C . TYR E 1 291 ? 502.501 471.321 634.065 1.00 41.89 291 TYR E C 1
ATOM 11585 O O . TYR E 1 291 ? 502.144 471.491 632.896 1.00 41.89 291 TYR E O 1
ATOM 11594 N N . GLN E 1 292 ? 503.763 471.100 634.414 1.00 44.43 292 GLN E N 1
ATOM 11595 C CA . GLN E 1 292 ? 504.803 470.983 633.405 1.00 44.43 292 GLN E CA 1
ATOM 11596 C C . GLN E 1 292 ? 504.545 469.735 632.581 1.00 44.43 292 GLN E C 1
ATOM 11597 O O . GLN E 1 292 ? 504.663 468.614 633.085 1.00 44.43 292 GLN E O 1
ATOM 11603 N N . GLU E 1 293 ? 504.175 469.931 631.322 1.00 46.48 293 GLU E N 1
ATOM 11604 C CA . GLU E 1 293 ? 503.847 468.813 630.456 1.00 46.48 293 GLU E CA 1
ATOM 11605 C C . GLU E 1 293 ? 505.019 467.847 630.390 1.00 46.48 293 GLU E C 1
ATOM 11606 O O . GLU E 1 293 ? 506.174 468.253 630.253 1.00 46.48 293 GLU E O 1
ATOM 11612 N N . GLY E 1 294 ? 504.716 466.560 630.514 1.00 47.85 294 GLY E N 1
ATOM 11613 C CA . GLY E 1 294 ? 505.732 465.538 630.551 1.00 47.85 294 GLY E CA 1
ATOM 11614 C C . GLY E 1 294 ? 506.377 465.333 631.904 1.00 47.85 294 GLY E C 1
ATOM 11615 O O . GLY E 1 294 ? 507.219 464.438 632.042 1.00 47.85 294 GLY E O 1
ATOM 11616 N N . GLY E 1 295 ? 506.008 466.128 632.905 1.00 49.83 295 GLY E N 1
ATOM 11617 C CA . GLY E 1 295 ? 506.531 465.956 634.244 1.00 49.83 295 GLY E CA 1
ATOM 11618 C C . GLY E 1 295 ? 505.604 465.107 635.085 1.00 49.83 295 GLY E C 1
ATOM 11619 O O . GLY E 1 295 ? 505.757 465.017 636.305 1.00 49.83 295 GLY E O 1
ATOM 11620 N N . ARG E 1 296 ? 504.624 464.493 634.433 1.00 52.01 296 ARG E N 1
ATOM 11621 C CA . ARG E 1 296 ? 503.728 463.540 635.075 1.00 52.01 296 ARG E CA 1
ATOM 11622 C C . ARG E 1 296 ? 504.449 462.200 635.187 1.00 52.01 296 ARG E C 1
ATOM 11623 O O . ARG E 1 296 ? 504.572 461.456 634.211 1.00 52.01 296 ARG E O 1
ATOM 11631 N N . ARG E 1 297 ? 504.959 461.906 636.373 1.00 47.78 297 ARG E N 1
ATOM 11632 C CA . ARG E 1 297 ? 505.833 460.759 636.571 1.00 47.78 297 ARG E CA 1
ATOM 11633 C C . ARG E 1 297 ? 505.092 459.700 637.371 1.00 47.78 297 ARG E C 1
ATOM 11634 O O . ARG E 1 297 ? 504.808 459.897 638.554 1.00 47.78 297 ARG E O 1
ATOM 11642 N N . ARG E 1 298 ? 504.805 458.576 636.730 1.00 48.22 298 ARG E N 1
ATOM 11643 C CA . ARG E 1 298 ? 503.982 457.505 637.283 1.00 48.22 298 ARG E CA 1
ATOM 11644 C C . ARG E 1 298 ? 504.792 456.220 637.189 1.00 48.22 298 ARG E C 1
ATOM 11645 O O . ARG E 1 298 ? 505.028 455.713 636.090 1.00 48.22 298 ARG E O 1
ATOM 11653 N N . THR E 1 299 ? 505.223 455.688 638.330 1.00 46.76 299 THR E N 1
ATOM 11654 C CA . THR E 1 299 ? 506.057 454.489 638.349 1.00 46.76 299 THR E CA 1
ATOM 11655 C C . THR E 1 299 ? 505.587 453.526 639.425 1.00 46.76 299 THR E C 1
ATOM 11656 O O . THR E 1 299 ? 505.535 453.888 640.601 1.00 46.76 299 THR E O 1
ATOM 11660 N N . ILE E 1 300 ? 505.305 452.287 639.037 1.00 44.15 300 ILE E N 1
ATOM 11661 C CA . ILE E 1 300 ? 504.832 451.270 639.970 1.00 44.15 300 ILE E CA 1
ATOM 11662 C C . ILE E 1 300 ? 505.791 450.095 639.913 1.00 44.15 300 ILE E C 1
ATOM 11663 O O . ILE E 1 300 ? 506.044 449.554 638.831 1.00 44.15 300 ILE E O 1
ATOM 11668 N N . LEU E 1 301 ? 506.317 449.693 641.067 1.00 48.19 301 LEU E N 1
ATOM 11669 C CA . LEU E 1 301 ? 507.155 448.505 641.117 1.00 48.19 301 LEU E CA 1
ATOM 11670 C C . LEU E 1 301 ? 506.793 447.636 642.311 1.00 48.19 301 LEU E C 1
ATOM 11671 O O . LEU E 1 301 ? 506.407 448.126 643.378 1.00 48.19 301 LEU E O 1
ATOM 11676 N N . ASP E 1 302 ? 506.924 446.328 642.106 1.00 51.59 302 ASP E N 1
ATOM 11677 C CA . ASP E 1 302 ? 506.780 445.334 643.162 1.00 51.59 302 ASP E CA 1
ATOM 11678 C C . ASP E 1 302 ? 508.108 445.275 643.897 1.00 51.59 302 ASP E C 1
ATOM 11679 O O . ASP E 1 302 ? 508.947 444.414 643.638 1.00 51.59 302 ASP E O 1
ATOM 11684 N N . ASN E 1 303 ? 508.308 446.201 644.825 1.00 52.55 303 ASN E N 1
ATOM 11685 C CA . ASN E 1 303 ? 509.556 446.205 645.562 1.00 52.55 303 ASN E CA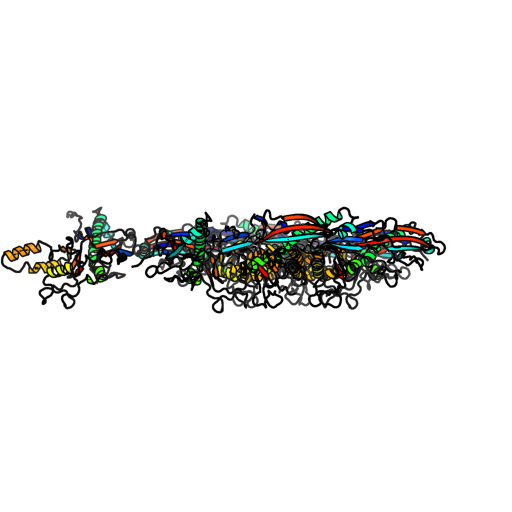 1
ATOM 11686 C C . ASN E 1 303 ? 509.537 444.977 646.454 1.00 52.55 303 ASN E C 1
ATOM 11687 O O . ASN E 1 303 ? 509.033 445.013 647.582 1.00 52.55 303 ASN E O 1
ATOM 11692 N N . ALA E 1 304 ? 510.060 443.872 645.931 1.00 54.29 304 ALA E N 1
ATOM 11693 C CA . ALA E 1 304 ? 510.039 442.604 646.635 1.00 54.29 304 ALA E CA 1
ATOM 11694 C C . ALA E 1 304 ? 511.195 442.456 647.608 1.00 54.29 304 ALA E C 1
ATOM 11695 O O . ALA E 1 304 ? 511.172 441.542 648.437 1.00 54.29 304 ALA E O 1
ATOM 11697 N N . LYS E 1 305 ? 512.200 443.327 647.539 1.00 57.57 305 LYS E N 1
ATOM 11698 C CA . LYS E 1 305 ? 513.114 443.456 648.661 1.00 57.57 305 LYS E CA 1
ATOM 11699 C C . LYS E 1 305 ? 512.370 443.807 649.935 1.00 57.57 305 LYS E C 1
ATOM 11700 O O . LYS E 1 305 ? 512.814 443.435 651.023 1.00 57.57 305 LYS E O 1
ATOM 11706 N N . ARG E 1 306 ? 511.247 444.507 649.813 1.00 57.30 306 ARG E N 1
ATOM 11707 C CA . ARG E 1 306 ? 510.404 444.848 650.939 1.00 57.30 306 ARG E CA 1
ATOM 11708 C C . ARG E 1 306 ? 509.017 444.232 650.851 1.00 57.30 306 ARG E C 1
ATOM 11709 O O . ARG E 1 306 ? 508.220 444.418 651.776 1.00 57.30 306 ARG E O 1
ATOM 11717 N N . ASP E 1 307 ? 508.709 443.516 649.771 1.00 54.13 307 ASP E N 1
ATOM 11718 C CA . ASP E 1 307 ? 507.444 442.798 649.616 1.00 54.13 307 ASP E CA 1
ATOM 11719 C C . ASP E 1 307 ? 506.252 443.749 649.623 1.00 54.13 307 ASP E C 1
ATOM 11720 O O . ASP E 1 307 ? 505.200 443.453 650.187 1.00 54.13 307 ASP E O 1
ATOM 11722 N N . ARG E 1 308 ? 506.410 444.888 648.953 1.00 50.26 308 ARG E N 1
ATOM 11723 C CA . ARG E 1 308 ? 505.368 445.901 648.967 1.00 50.26 308 ARG E CA 1
ATOM 11724 C C . ARG E 1 308 ? 505.316 446.590 647.617 1.00 50.26 308 ARG E C 1
ATOM 11725 O O . ARG E 1 308 ? 506.305 446.641 646.892 1.00 50.26 308 ARG E O 1
ATOM 11733 N N . ILE E 1 309 ? 504.151 447.128 647.288 1.00 46.75 309 ILE E N 1
ATOM 11734 C CA . ILE E 1 309 ? 503.956 447.838 646.033 1.00 46.75 309 ILE E CA 1
ATOM 11735 C C . ILE E 1 309 ? 504.212 449.317 646.276 1.00 46.75 309 ILE E C 1
ATOM 11736 O O . ILE E 1 309 ? 503.506 449.950 647.067 1.00 46.75 309 ILE E O 1
ATOM 11741 N N . GLU E 1 310 ? 505.213 449.871 645.595 1.00 47.63 310 GLU E N 1
ATOM 11742 C CA . GLU E 1 310 ? 505.530 451.291 645.690 1.00 47.63 310 GLU E CA 1
ATOM 11743 C C . GLU E 1 310 ? 505.002 451.980 644.445 1.00 47.63 310 GLU E C 1
ATOM 11744 O O . GLU E 1 310 ? 505.354 451.593 643.324 1.00 47.63 310 GLU E O 1
ATOM 11750 N N . ASN E 1 311 ? 504.142 452.975 644.637 1.00 47.78 311 ASN E N 1
ATOM 11751 C CA . ASN E 1 311 ? 503.596 453.735 643.523 1.00 47.78 311 ASN E CA 1
ATOM 11752 C C . ASN E 1 311 ? 503.980 455.189 643.751 1.00 47.78 311 ASN E C 1
ATOM 11753 O O . ASN E 1 311 ? 503.617 455.783 644.773 1.00 47.78 311 ASN E O 1
ATOM 11758 N N . TYR E 1 312 ? 504.692 455.748 642.779 1.00 48.27 312 TYR E N 1
ATOM 11759 C CA . TYR E 1 312 ? 505.268 457.081 642.826 1.00 48.27 312 TYR E CA 1
ATOM 11760 C C . TYR E 1 312 ? 504.574 457.972 641.810 1.00 48.27 312 TYR E C 1
ATOM 11761 O O . TYR E 1 312 ? 504.474 457.615 640.631 1.00 48.27 312 TYR E O 1
ATOM 11770 N N . GLU E 1 313 ? 504.102 459.128 642.267 1.00 48.86 313 GLU E N 1
ATOM 11771 C CA . GLU E 1 313 ? 503.450 460.118 641.422 1.00 48.86 313 GLU E CA 1
ATOM 11772 C C . GLU E 1 313 ? 504.083 461.470 641.715 1.00 48.86 313 GLU E C 1
ATOM 11773 O O . GLU E 1 313 ? 503.880 462.046 642.789 1.00 48.86 313 GLU E O 1
ATOM 11779 N N . SER E 1 314 ? 504.858 461.962 640.766 1.00 45.24 314 SER E N 1
ATOM 11780 C CA . SER E 1 314 ? 505.457 463.281 640.839 1.00 45.24 314 SER E CA 1
ATOM 11781 C C . SER E 1 314 ? 504.752 464.198 639.858 1.00 45.24 314 SER E C 1
ATOM 11782 O O . SER E 1 314 ? 504.442 463.793 638.733 1.00 45.24 314 SER E O 1
ATOM 11785 N N . SER E 1 315 ? 504.485 465.429 640.285 1.00 45.82 315 SER E N 1
ATOM 11786 C CA . SER E 1 315 ? 503.774 466.365 639.423 1.00 45.82 315 SER E CA 1
ATOM 11787 C C . SER E 1 315 ? 504.440 467.726 639.512 1.00 45.82 315 SER E C 1
ATOM 11788 O O . SER E 1 315 ? 504.534 468.301 640.596 1.00 45.82 315 SER E O 1
ATOM 11791 N N . ASN E 1 316 ? 504.893 468.244 638.376 1.00 45.56 316 ASN E N 1
ATOM 11792 C CA . ASN E 1 316 ? 505.502 469.567 638.340 1.00 45.56 316 ASN E CA 1
ATOM 11793 C C . ASN E 1 316 ? 504.382 470.594 638.241 1.00 45.56 316 ASN E C 1
ATOM 11794 O O . ASN E 1 316 ? 503.979 471.030 637.162 1.00 45.56 316 ASN E O 1
ATOM 11799 N N . ASP E 1 317 ? 503.873 470.981 639.402 1.00 43.79 317 ASP E N 1
ATOM 11800 C CA . ASP E 1 317 ? 502.770 471.921 639.478 1.00 43.79 317 ASP E CA 1
ATOM 11801 C C . ASP E 1 317 ? 503.236 473.279 639.979 1.00 43.79 317 ASP E C 1
ATOM 11802 O O . ASP E 1 317 ? 504.196 473.391 640.745 1.00 43.79 317 ASP E O 1
ATOM 11807 N N . ALA E 1 318 ? 502.544 474.317 639.520 1.00 39.03 318 ALA E N 1
ATOM 11808 C CA . ALA E 1 318 ? 502.690 475.669 640.031 1.00 39.03 318 ALA E CA 1
ATOM 11809 C C . ALA E 1 318 ? 501.307 476.280 640.117 1.00 39.03 318 ALA E C 1
ATOM 11810 O O . ALA E 1 318 ? 500.447 475.983 639.284 1.00 39.03 318 ALA E O 1
ATOM 11812 N N . TYR E 1 319 ? 501.085 477.117 641.120 1.00 38.94 319 TYR E N 1
ATOM 11813 C CA . TYR E 1 319 ? 499.781 477.719 641.344 1.00 38.94 319 TYR E CA 1
ATOM 11814 C C . TYR E 1 319 ? 499.883 479.202 641.038 1.00 38.94 319 TYR E C 1
ATOM 11815 O O . TYR E 1 319 ? 500.699 479.907 641.639 1.00 38.94 319 TYR E O 1
ATOM 11824 N N . VAL E 1 320 ? 499.078 479.670 640.088 1.00 38.24 320 VAL E N 1
ATOM 11825 C CA . VAL E 1 320 ? 499.224 481.021 639.568 1.00 38.24 320 VAL E CA 1
ATOM 11826 C C . VAL E 1 320 ? 497.862 481.675 639.455 1.00 38.24 320 VAL E C 1
ATOM 11827 O O . VAL E 1 320 ? 496.911 481.079 638.939 1.00 38.24 320 VAL E O 1
ATOM 11831 N N . ILE E 1 321 ? 497.773 482.910 639.927 1.00 35.21 321 ILE E N 1
ATOM 11832 C CA . ILE E 1 321 ? 496.657 483.769 639.573 1.00 35.21 321 ILE E CA 1
ATOM 11833 C C . ILE E 1 321 ? 496.946 484.348 638.199 1.00 35.21 321 ILE E C 1
ATOM 11834 O O . ILE E 1 321 ? 497.969 485.009 637.998 1.00 35.21 321 ILE E O 1
ATOM 11839 N N . GLU E 1 322 ? 496.053 484.097 637.244 1.00 40.49 322 GLU E N 1
ATOM 11840 C CA . GLU E 1 322 ? 496.317 484.510 635.872 1.00 40.49 322 GLU E CA 1
ATOM 11841 C C . GLU E 1 322 ? 496.435 486.026 635.760 1.00 40.49 322 GLU E C 1
ATOM 11842 O O . GLU E 1 322 ? 497.302 486.538 635.044 1.00 40.49 322 GLU E O 1
ATOM 11848 N N . ASP E 1 323 ? 495.569 486.762 636.453 1.00 38.21 323 ASP E N 1
ATOM 11849 C CA . ASP E 1 323 ? 495.597 488.217 636.421 1.00 38.21 323 ASP E CA 1
ATOM 11850 C C . ASP E 1 323 ? 495.168 488.757 637.773 1.00 38.21 323 ASP E C 1
ATOM 11851 O O . ASP E 1 323 ? 494.123 488.361 638.293 1.00 38.21 323 ASP E O 1
ATOM 11856 N N . LEU E 1 324 ? 495.961 489.670 638.331 1.00 36.93 324 LEU E N 1
ATOM 11857 C CA . LEU E 1 324 ? 495.724 490.172 639.678 1.00 36.93 324 LEU E CA 1
ATOM 11858 C C . LEU E 1 324 ? 494.664 491.261 639.745 1.00 36.93 324 LEU E C 1
ATOM 11859 O O . LEU E 1 324 ? 494.367 491.743 640.842 1.00 36.93 324 LEU E O 1
ATOM 11864 N N . ALA E 1 325 ? 494.097 491.673 638.615 1.00 41.45 325 ALA E N 1
ATOM 11865 C CA . ALA E 1 325 ? 493.047 492.679 638.657 1.00 41.45 325 ALA E CA 1
ATOM 11866 C C . ALA E 1 325 ? 491.774 492.160 639.305 1.00 41.45 325 ALA E C 1
ATOM 11867 O O . ALA E 1 325 ? 490.914 492.960 639.679 1.00 41.45 325 ALA E O 1
ATOM 11869 N N . CYS E 1 326 ? 491.628 490.847 639.440 1.00 42.30 326 CYS E N 1
ATOM 11870 C CA . CYS E 1 326 ? 490.431 490.260 640.024 1.00 42.30 326 CYS E CA 1
ATOM 11871 C C . CYS E 1 326 ? 490.806 489.180 641.023 1.00 42.30 326 CYS E C 1
ATOM 11872 O O . CYS E 1 326 ? 490.271 488.074 641.010 1.00 42.30 326 CYS E O 1
ATOM 11875 N N . ALA E 1 327 ? 491.743 489.490 641.906 1.00 39.02 327 ALA E N 1
ATOM 11876 C CA . ALA E 1 327 ? 492.111 488.561 642.966 1.00 39.02 327 ALA E CA 1
ATOM 11877 C C . ALA E 1 327 ? 492.450 489.394 644.191 1.00 39.02 327 ALA E C 1
ATOM 11878 O O . ALA E 1 327 ? 493.515 490.007 644.252 1.00 39.02 327 ALA E O 1
ATOM 11880 N N . ALA E 1 328 ? 491.536 489.430 645.151 1.00 40.93 328 ALA E N 1
ATOM 11881 C CA . ALA E 1 328 ? 491.786 490.129 646.399 1.00 40.93 328 ALA E CA 1
ATOM 11882 C C . ALA E 1 328 ? 491.370 489.217 647.532 1.00 40.93 328 ALA E C 1
ATOM 11883 O O . ALA E 1 328 ? 490.649 488.246 647.324 1.00 40.93 328 ALA E O 1
ATOM 11885 N N . MET E 1 329 ? 491.848 489.503 648.737 1.00 46.15 329 MET E N 1
ATOM 11886 C CA . MET E 1 329 ? 491.459 488.652 649.845 1.00 46.15 329 MET E CA 1
ATOM 11887 C C . MET E 1 329 ? 491.659 489.364 651.168 1.00 46.15 329 MET E C 1
ATOM 11888 O O . MET E 1 329 ? 492.332 490.392 651.261 1.00 46.15 329 MET E O 1
ATOM 11893 N N . ALA E 1 330 ? 491.064 488.780 652.192 1.00 46.47 330 ALA E N 1
ATOM 11894 C CA . ALA E 1 330 ? 491.128 489.281 653.548 1.00 46.47 330 ALA E CA 1
ATOM 11895 C C . ALA E 1 330 ? 491.584 488.162 654.462 1.00 46.47 330 ALA E C 1
ATOM 11896 O O . ALA E 1 330 ? 491.169 487.010 654.302 1.00 46.47 330 ALA E O 1
ATOM 11898 N N . GLU E 1 331 ? 492.435 488.507 655.416 1.00 53.07 331 GLU E N 1
ATOM 11899 C CA . GLU E 1 331 ? 493.008 487.552 656.343 1.00 53.07 331 GLU E CA 1
ATOM 11900 C C . GLU E 1 331 ? 492.831 488.062 657.766 1.00 53.07 331 GLU E C 1
ATOM 11901 O O . GLU E 1 331 ? 492.564 489.242 657.994 1.00 53.07 331 GLU E O 1
ATOM 11907 N N . ASN E 1 332 ? 492.976 487.147 658.725 1.00 59.55 332 ASN E N 1
ATOM 11908 C CA . ASN E 1 332 ? 492.817 487.451 660.146 1.00 59.55 332 ASN E CA 1
ATOM 11909 C C . ASN E 1 332 ? 491.436 488.026 660.447 1.00 59.55 332 ASN E C 1
ATOM 11910 O O . ASN E 1 332 ? 491.292 488.943 661.256 1.00 59.55 332 ASN E O 1
ATOM 11915 N N . ILE E 1 333 ? 490.411 487.489 659.793 1.00 53.71 333 ILE E N 1
ATOM 11916 C CA . ILE E 1 333 ? 489.059 488.009 659.962 1.00 53.71 333 ILE E CA 1
ATOM 11917 C C . ILE E 1 333 ? 488.516 487.622 661.326 1.00 53.71 333 ILE E C 1
ATOM 11918 O O . ILE E 1 333 ? 488.188 486.457 661.565 1.00 53.71 333 ILE E O 1
ATOM 11923 N N . ALA E 1 334 ? 488.412 488.590 662.229 1.00 61.90 334 ALA E N 1
ATOM 11924 C CA . ALA E 1 334 ? 487.855 488.332 663.549 1.00 61.90 334 ALA E CA 1
ATOM 11925 C C . ALA E 1 334 ? 486.337 488.382 663.468 1.00 61.90 334 ALA E C 1
ATOM 11926 O O . ALA E 1 334 ? 485.750 489.462 663.369 1.00 61.90 334 ALA E O 1
ATOM 11928 N N . LEU E 1 335 ? 485.699 487.215 663.528 1.00 58.86 335 LEU E N 1
ATOM 11929 C CA . LEU E 1 335 ? 484.256 487.097 663.379 1.00 58.86 335 LEU E CA 1
ATOM 11930 C C . LEU E 1 335 ? 483.523 487.149 664.711 1.00 58.86 335 LEU E C 1
ATOM 11931 O O . LEU E 1 335 ? 482.439 486.575 664.841 1.00 58.86 335 LEU E O 1
ATOM 11936 N N . ALA E 1 336 ? 484.087 487.826 665.702 1.00 64.93 336 ALA E N 1
ATOM 11937 C CA . ALA E 1 336 ? 483.424 487.946 666.994 1.00 64.93 336 ALA E CA 1
ATOM 11938 C C . ALA E 1 336 ? 482.168 488.800 666.868 1.00 64.93 336 ALA E C 1
ATOM 11939 O O . ALA E 1 336 ? 481.917 489.398 665.821 1.00 64.93 336 ALA E O 1
ATOM 11941 N N . ALA F 1 32 ? 493.801 540.397 618.013 1.00 42.81 32 ALA C N 1
ATOM 11942 C CA . ALA F 1 32 ? 492.432 540.896 617.999 1.00 42.81 32 ALA C CA 1
ATOM 11943 C C . ALA F 1 32 ? 491.478 539.972 617.232 1.00 42.81 32 ALA C C 1
ATOM 11944 O O . ALA F 1 32 ? 490.933 540.369 616.207 1.00 42.81 32 ALA C O 1
ATOM 11946 N N . PRO F 1 33 ? 491.265 538.742 617.727 1.00 38.62 33 PRO C N 1
ATOM 11947 C CA . PRO F 1 33 ? 490.445 537.785 616.977 1.00 38.62 33 PRO C CA 1
ATOM 11948 C C . PRO F 1 33 ? 488.967 537.928 617.283 1.00 38.62 33 PRO C C 1
ATOM 11949 O O . PRO F 1 33 ? 488.589 538.698 618.169 1.00 38.62 33 PRO C O 1
ATOM 11953 N N . SER F 1 34 ? 488.123 537.189 616.568 1.00 38.46 34 SER C N 1
ATOM 11954 C CA . SER F 1 34 ? 486.684 537.279 616.755 1.00 38.46 34 SER C CA 1
ATOM 11955 C C . SER F 1 34 ? 486.080 535.888 616.843 1.00 38.46 34 SER C C 1
ATOM 11956 O O . SER F 1 34 ? 486.573 534.948 616.217 1.00 38.46 34 SER C O 1
ATOM 11959 N N . VAL F 1 35 ? 484.989 535.777 617.595 1.00 37.30 35 VAL C N 1
ATOM 11960 C CA . VAL F 1 35 ? 484.436 534.494 618.012 1.00 37.30 35 VAL C CA 1
ATOM 11961 C C . VAL F 1 35 ? 483.217 534.151 617.172 1.00 37.30 35 VAL C C 1
ATOM 11962 O O . VAL F 1 35 ? 482.331 534.984 616.958 1.00 37.30 35 VAL C O 1
ATOM 11966 N N . GLN F 1 36 ? 483.183 532.918 616.679 1.00 37.88 36 GLN C N 1
ATOM 11967 C CA . GLN F 1 36 ? 482.065 532.439 615.883 1.00 37.88 36 GLN C CA 1
ATOM 11968 C C . GLN F 1 36 ? 480.881 532.142 616.790 1.00 37.88 36 GLN C C 1
ATOM 11969 O O . GLN F 1 36 ? 481.023 531.440 617.795 1.00 37.88 36 GLN C O 1
ATOM 11975 N N . GLN F 1 37 ? 479.710 532.668 616.437 1.00 38.20 37 GLN C N 1
ATOM 11976 C CA . GLN F 1 37 ? 478.524 532.537 617.271 1.00 38.20 37 GLN C CA 1
ATOM 11977 C C . GLN F 1 37 ? 477.441 531.745 616.560 1.00 38.20 37 GLN C C 1
ATOM 11978 O O . GLN F 1 37 ? 477.220 531.910 615.357 1.00 38.20 37 GLN C O 1
ATOM 11984 N N . LYS F 1 38 ? 476.771 530.885 617.321 1.00 37.41 38 LYS C N 1
ATOM 11985 C CA . LYS F 1 38 ? 475.688 530.048 616.832 1.00 37.41 38 LYS C CA 1
ATOM 11986 C C . LYS F 1 38 ? 474.447 530.327 617.662 1.00 37.41 38 LYS C C 1
ATOM 11987 O O . LYS F 1 38 ? 474.526 530.419 618.891 1.00 37.41 38 LYS C O 1
ATOM 11993 N N . LEU F 1 39 ? 473.309 530.460 616.995 1.00 42.90 39 LEU C N 1
ATOM 11994 C CA . LEU F 1 39 ? 472.068 530.864 617.639 1.00 42.90 39 LEU C CA 1
ATOM 11995 C C . LEU F 1 39 ? 471.146 529.667 617.765 1.00 42.90 39 LEU C C 1
ATOM 11996 O O . LEU F 1 39 ? 470.666 529.139 616.758 1.00 42.90 39 LEU C O 1
ATOM 12001 N N . GLU F 1 40 ? 470.899 529.246 618.998 1.00 45.88 40 GLU C N 1
ATOM 12002 C CA . GLU F 1 40 ? 469.898 528.238 619.300 1.00 45.88 40 GLU C CA 1
ATOM 12003 C C . GLU F 1 40 ? 468.927 528.827 620.309 1.00 45.88 40 GLU C C 1
ATOM 12004 O O . GLU F 1 40 ? 469.333 529.548 621.225 1.00 45.88 40 GLU C O 1
ATOM 12010 N N . THR F 1 41 ? 467.645 528.541 620.126 1.00 44.45 41 THR C N 1
ATOM 12011 C CA . THR F 1 41 ? 466.618 529.143 620.965 1.00 44.45 41 THR C CA 1
ATOM 12012 C C . THR F 1 41 ? 466.610 528.471 622.327 1.00 44.45 41 THR C C 1
ATOM 12013 O O . THR F 1 41 ? 466.444 527.251 622.422 1.00 44.45 41 THR C O 1
ATOM 12017 N N . LYS F 1 42 ? 466.802 529.261 623.376 1.00 44.84 42 LYS C N 1
ATOM 12018 C CA . LYS F 1 42 ? 466.683 528.739 624.726 1.00 44.84 42 LYS C CA 1
ATOM 12019 C C . LYS F 1 42 ? 465.253 528.273 624.947 1.00 44.84 42 LYS C C 1
ATOM 12020 O O . LYS F 1 42 ? 464.302 528.987 624.619 1.00 44.84 42 LYS C O 1
ATOM 12026 N N . VAL F 1 43 ? 465.099 527.071 625.488 1.00 45.67 43 VAL C N 1
ATOM 12027 C CA . VAL F 1 43 ? 463.785 526.454 625.608 1.00 45.67 43 VAL C CA 1
ATOM 12028 C C . VAL F 1 43 ? 463.098 526.978 626.859 1.00 45.67 43 VAL C C 1
ATOM 12029 O O . VAL F 1 43 ? 463.733 527.185 627.898 1.00 45.67 43 VAL C O 1
ATOM 12033 N N . GLN F 1 44 ? 461.798 527.210 626.758 1.00 49.10 44 GLN C N 1
ATOM 12034 C CA . GLN F 1 44 ? 461.009 527.709 627.869 1.00 49.10 44 GLN C CA 1
ATOM 12035 C C . GLN F 1 44 ? 460.219 526.577 628.506 1.00 49.10 44 GLN C C 1
ATOM 12036 O O . GLN F 1 44 ? 460.194 525.449 628.010 1.00 49.10 44 GLN C O 1
ATOM 12042 N N . GLU F 1 45 ? 459.565 526.895 629.619 1.00 50.07 45 GLU C N 1
ATOM 12043 C CA . GLU F 1 45 ? 458.743 525.910 630.305 1.00 50.07 45 GLU C CA 1
ATOM 12044 C C . GLU F 1 45 ? 457.697 525.360 629.352 1.00 50.07 45 GLU C C 1
ATOM 12045 O O . GLU F 1 45 ? 457.119 526.094 628.551 1.00 50.07 45 GLU C O 1
ATOM 12051 N N . SER F 1 46 ? 457.477 524.054 629.421 1.00 48.11 46 SER C N 1
ATOM 12052 C CA . SER F 1 46 ? 456.540 523.425 628.506 1.00 48.11 46 SER C CA 1
ATOM 12053 C C . SER F 1 46 ? 455.131 523.947 628.741 1.00 48.11 46 SER C C 1
ATOM 12054 O O . SER F 1 46 ? 454.699 524.130 629.882 1.00 48.11 46 SER C O 1
ATOM 12057 N N . SER F 1 47 ? 454.418 524.197 627.649 1.00 45.86 47 SER C N 1
ATOM 12058 C CA . SER F 1 47 ? 453.010 524.572 627.696 1.00 45.86 47 SER C CA 1
ATOM 12059 C C . SER F 1 47 ? 452.233 523.413 627.081 1.00 45.86 47 SER C C 1
ATOM 12060 O O . SER F 1 47 ? 451.885 523.416 625.902 1.00 45.86 47 SER C O 1
ATOM 12063 N N . ASP F 1 48 ? 451.966 522.409 627.908 1.00 44.20 48 ASP C N 1
ATOM 12064 C CA . ASP F 1 48 ? 451.158 521.266 627.523 1.00 44.20 48 ASP C CA 1
ATOM 12065 C C . ASP F 1 48 ? 449.972 521.053 628.437 1.00 44.20 48 ASP C C 1
ATOM 12066 O O . ASP F 1 48 ? 448.966 520.491 627.991 1.00 44.20 48 ASP C O 1
ATOM 12071 N N . PHE F 1 49 ? 450.066 521.461 629.701 1.00 36.58 49 PHE C N 1
ATOM 12072 C CA . PHE F 1 49 ? 448.882 521.686 630.517 1.00 36.58 49 PHE C CA 1
ATOM 12073 C C . PHE F 1 49 ? 447.815 522.440 629.740 1.00 36.58 49 PHE C C 1
ATOM 12074 O O . PHE F 1 49 ? 446.621 522.145 629.857 1.00 36.58 49 PHE C O 1
ATOM 12082 N N . LEU F 1 50 ? 448.234 523.405 628.923 1.00 39.36 50 LEU C N 1
ATOM 12083 C CA . LEU F 1 50 ? 447.297 524.231 628.180 1.00 39.36 50 LEU C CA 1
ATOM 12084 C C . LEU F 1 50 ? 446.582 523.451 627.084 1.00 39.36 50 LEU C C 1
ATOM 12085 O O . LEU F 1 50 ? 445.561 523.918 626.572 1.00 39.36 50 LEU C O 1
ATOM 12090 N N . LYS F 1 51 ? 447.083 522.273 626.712 1.00 38.24 51 LYS C N 1
ATOM 12091 C CA . LYS F 1 51 ? 446.349 521.447 625.763 1.00 38.24 51 LYS C CA 1
ATOM 12092 C C . LYS F 1 51 ? 445.120 520.814 626.391 1.00 38.24 51 LYS C C 1
ATOM 12093 O O . LYS F 1 51 ? 444.232 520.361 625.664 1.00 38.24 51 LYS C O 1
ATOM 12099 N N . SER F 1 52 ? 445.051 520.773 627.721 1.00 38.94 52 SER C N 1
ATOM 12100 C CA . SER F 1 52 ? 443.915 520.200 628.428 1.00 38.94 52 SER C CA 1
ATOM 12101 C C . SER F 1 52 ? 442.846 521.225 628.773 1.00 38.94 52 SER C C 1
ATOM 12102 O O . SER F 1 52 ? 441.686 520.851 628.967 1.00 38.94 52 SER C O 1
ATOM 12105 N N . ILE F 1 53 ? 443.210 522.505 628.861 1.00 37.72 53 ILE C N 1
ATOM 12106 C CA . ILE F 1 53 ? 442.223 523.543 629.082 1.00 37.72 53 ILE C CA 1
ATOM 12107 C C . ILE F 1 53 ? 441.252 523.574 627.908 1.00 37.72 53 ILE C C 1
ATOM 12108 O O . ILE F 1 53 ? 441.595 523.240 626.770 1.00 37.72 53 ILE C O 1
ATOM 12113 N N . ASN F 1 54 ? 440.018 523.970 628.191 1.00 38.03 54 ASN C N 1
ATOM 12114 C CA . ASN F 1 54 ? 439.015 524.131 627.148 1.00 38.03 54 ASN C CA 1
ATOM 12115 C C . ASN F 1 54 ? 439.144 525.512 626.520 1.00 38.03 54 ASN C C 1
ATOM 12116 O O . ASN F 1 54 ? 439.475 526.476 627.211 1.00 38.03 54 ASN C O 1
ATOM 12121 N N . PHE F 1 55 ? 438.895 525.604 625.220 1.00 41.45 55 PHE C N 1
ATOM 12122 C CA . PHE F 1 55 ? 438.879 526.874 624.502 1.00 41.45 55 PHE C CA 1
ATOM 12123 C C . PHE F 1 55 ? 437.539 527.039 623.810 1.00 41.45 55 PHE C C 1
ATOM 12124 O O . PHE F 1 55 ? 437.262 526.351 622.822 1.00 41.45 55 PHE C O 1
ATOM 12132 N N . TYR F 1 56 ? 436.709 527.947 624.313 1.00 39.63 56 TYR C N 1
ATOM 12133 C CA . TYR F 1 56 ? 435.401 528.190 623.719 1.00 39.63 56 TYR C CA 1
ATOM 12134 C C . TYR F 1 56 ? 435.346 529.578 623.102 1.00 39.63 56 TYR C C 1
ATOM 12135 O O . TYR F 1 56 ? 435.752 530.564 623.724 1.00 39.63 56 TYR C O 1
ATOM 12144 N N . GLY F 1 57 ? 434.835 529.637 621.877 1.00 44.94 57 GLY C N 1
ATOM 12145 C CA . GLY F 1 57 ? 434.683 530.872 621.136 1.00 44.94 57 GLY C CA 1
ATOM 12146 C C . GLY F 1 57 ? 433.377 531.587 621.407 1.00 44.94 57 GLY C C 1
ATOM 12147 O O . GLY F 1 57 ? 432.463 531.548 620.582 1.00 44.94 57 GLY C O 1
ATOM 12148 N N . VAL F 1 58 ? 433.272 532.234 622.559 1.00 45.15 58 VAL C N 1
ATOM 12149 C CA . VAL F 1 58 ? 432.020 532.884 622.939 1.00 45.15 58 VAL C CA 1
ATOM 12150 C C . VAL F 1 58 ? 431.881 534.184 622.159 1.00 45.15 58 VAL C C 1
ATOM 12151 O O . VAL F 1 58 ? 432.771 535.039 622.227 1.00 45.15 58 VAL C O 1
ATOM 12155 N N . PRO F 1 59 ? 430.809 534.378 621.412 1.00 45.64 59 PRO C N 1
ATOM 12156 C CA . PRO F 1 59 ? 430.600 535.625 620.668 1.00 45.64 59 PRO C CA 1
ATOM 12157 C C . PRO F 1 59 ? 429.959 536.746 621.483 1.00 45.64 59 PRO C C 1
ATOM 12158 O O . PRO F 1 59 ? 428.973 537.350 621.068 1.00 45.64 59 PRO C O 1
ATOM 12162 N N . GLU F 1 60 ? 430.517 537.010 622.664 1.00 45.14 60 GLU C N 1
ATOM 12163 C CA . GLU F 1 60 ? 430.136 538.167 623.465 1.00 45.14 60 GLU C CA 1
ATOM 12164 C C . GLU F 1 60 ? 431.095 538.297 624.632 1.00 45.14 60 GLU C C 1
ATOM 12165 O O . GLU F 1 60 ? 431.478 537.299 625.237 1.00 45.14 60 GLU C O 1
ATOM 12171 N N . GLN F 1 61 ? 431.458 539.539 624.952 1.00 45.72 61 GLN C N 1
ATOM 12172 C CA . GLN F 1 61 ? 432.373 539.786 626.058 1.00 45.72 61 GLN C CA 1
ATOM 12173 C C . GLN F 1 61 ? 431.824 539.243 627.366 1.00 45.72 61 GLN C C 1
ATOM 12174 O O . GLN F 1 61 ? 432.486 538.456 628.050 1.00 45.72 61 GLN C O 1
ATOM 12180 N N . GLU F 1 62 ? 430.614 539.635 627.728 1.00 48.90 62 GLU C N 1
ATOM 12181 C CA . GLU F 1 62 ? 430.043 539.269 629.013 1.00 48.90 62 GLU C CA 1
ATOM 12182 C C . GLU F 1 62 ? 429.140 538.056 628.843 1.00 48.90 62 GLU C C 1
ATOM 12183 O O . GLU F 1 62 ? 429.061 537.453 627.772 1.00 48.90 62 GLU C O 1
ATOM 12189 N N . GLY F 1 63 ? 428.458 537.698 629.914 1.00 46.84 63 GLY C N 1
ATOM 12190 C CA . GLY F 1 63 ? 427.517 536.603 629.852 1.00 46.84 63 GLY C CA 1
ATOM 12191 C C . GLY F 1 63 ? 427.537 535.792 631.128 1.00 46.84 63 GLY C C 1
ATOM 12192 O O . GLY F 1 63 ? 428.460 535.876 631.938 1.00 46.84 63 GLY C O 1
ATOM 12193 N N . GLU F 1 64 ? 426.497 534.976 631.273 1.00 45.33 64 GLU C N 1
ATOM 12194 C CA . GLU F 1 64 ? 426.313 534.172 632.465 1.00 45.33 64 GLU C CA 1
ATOM 12195 C C . GLU F 1 64 ? 425.879 532.772 632.077 1.00 45.33 64 GLU C C 1
ATOM 12196 O O . GLU F 1 64 ? 425.312 532.553 631.006 1.00 45.33 64 GLU C O 1
ATOM 12202 N N . LYS F 1 65 ? 426.166 531.828 632.963 1.00 44.02 65 LYS C N 1
ATOM 12203 C CA . LYS F 1 65 ? 425.552 530.509 632.940 1.00 44.02 65 LYS C CA 1
ATOM 12204 C C . LYS F 1 65 ? 424.866 530.317 634.281 1.00 44.02 65 LYS C C 1
ATOM 12205 O O . LYS F 1 65 ? 425.474 530.544 635.331 1.00 44.02 65 LYS C O 1
ATOM 12211 N N . ILE F 1 66 ? 423.595 529.943 634.250 1.00 46.37 66 ILE C N 1
ATOM 12212 C CA . ILE F 1 66 ? 422.769 529.926 635.446 1.00 46.37 66 ILE C CA 1
ATOM 12213 C C . ILE F 1 66 ? 422.471 528.479 635.813 1.00 46.37 66 ILE C C 1
ATOM 12214 O O . ILE F 1 66 ? 421.986 527.698 634.984 1.00 46.37 66 ILE C O 1
ATOM 12219 N N . GLY F 1 67 ? 422.821 528.105 637.040 1.00 49.54 67 GLY C N 1
ATOM 12220 C CA . GLY F 1 67 ? 422.555 526.777 637.535 1.00 49.54 67 GLY C CA 1
ATOM 12221 C C . GLY F 1 67 ? 421.164 526.705 638.136 1.00 49.54 67 GLY C C 1
ATOM 12222 O O . GLY F 1 67 ? 420.778 527.541 638.953 1.00 49.54 67 GLY C O 1
ATOM 12223 N N . LEU F 1 68 ? 420.423 525.689 637.710 1.00 50.78 68 LEU C N 1
ATOM 12224 C CA . LEU F 1 68 ? 419.021 525.493 638.058 1.00 50.78 68 LEU C CA 1
ATOM 12225 C C . LEU F 1 68 ? 418.933 524.392 639.103 1.00 50.78 68 LEU C C 1
ATOM 12226 O O . LEU F 1 68 ? 418.826 523.211 638.765 1.00 50.78 68 LEU C O 1
ATOM 12231 N N . GLY F 1 69 ? 418.975 524.776 640.376 1.00 53.03 69 GLY C N 1
ATOM 12232 C CA . GLY F 1 69 ? 418.884 523.839 641.465 1.00 53.03 69 GLY C CA 1
ATOM 12233 C C . GLY F 1 69 ? 417.537 523.891 642.155 1.00 53.03 69 GLY C C 1
ATOM 12234 O O . GLY F 1 69 ? 416.603 524.570 641.723 1.00 53.03 69 GLY C O 1
ATOM 12235 N N . VAL F 1 70 ? 417.450 523.155 643.254 1.00 55.16 70 VAL C N 1
ATOM 12236 C CA . VAL F 1 70 ? 416.275 523.178 644.109 1.00 55.16 70 VAL C CA 1
ATOM 12237 C C . VAL F 1 70 ? 416.737 523.518 645.516 1.00 55.16 70 VAL C C 1
ATOM 12238 O O . VAL F 1 70 ? 417.851 523.176 645.920 1.00 55.16 70 VAL C O 1
ATOM 12242 N N . SER F 1 71 ? 415.873 524.200 646.269 1.00 56.96 71 SER C N 1
ATOM 12243 C CA . SER F 1 71 ? 416.257 524.732 647.569 1.00 56.96 71 SER C CA 1
ATOM 12244 C C . SER F 1 71 ? 416.163 523.696 648.676 1.00 56.96 71 SER C C 1
ATOM 12245 O O . SER F 1 71 ? 416.045 524.061 649.852 1.00 56.96 71 SER C O 1
ATOM 12248 N N . GLY F 1 72 ? 416.206 522.415 648.335 1.00 58.11 72 GLY C N 1
ATOM 12249 C CA . GLY F 1 72 ? 416.246 521.372 649.328 1.00 58.11 72 GLY C CA 1
ATOM 12250 C C . GLY F 1 72 ? 415.044 520.457 649.276 1.00 58.11 72 GLY C C 1
ATOM 12251 O O . GLY F 1 72 ? 414.496 520.168 648.207 1.00 58.11 72 GLY C O 1
ATOM 12252 N N . PRO F 1 73 ? 414.621 519.968 650.440 1.00 56.75 73 PRO C N 1
ATOM 12253 C CA . PRO F 1 73 ? 413.529 518.994 650.474 1.00 56.75 73 PRO C CA 1
ATOM 12254 C C . PRO F 1 73 ? 412.236 519.606 649.970 1.00 56.75 73 PRO C C 1
ATOM 12255 O O . PRO F 1 73 ? 411.963 520.789 650.177 1.00 56.75 73 PRO C O 1
ATOM 12259 N N . VAL F 1 74 ? 411.428 518.786 649.307 1.00 56.31 74 VAL C N 1
ATOM 12260 C CA . VAL F 1 74 ? 410.166 519.273 648.768 1.00 56.31 74 VAL C CA 1
ATOM 12261 C C . VAL F 1 74 ? 409.000 518.450 649.295 1.00 56.31 74 VAL C C 1
ATOM 12262 O O . VAL F 1 74 ? 407.874 518.949 649.400 1.00 56.31 74 VAL C O 1
ATOM 12266 N N . ALA F 1 75 ? 409.260 517.197 649.656 1.00 56.16 75 ALA C N 1
ATOM 12267 C CA . ALA F 1 75 ? 408.210 516.293 650.098 1.00 56.16 75 ALA C CA 1
ATOM 12268 C C . ALA F 1 75 ? 408.011 516.429 651.597 1.00 56.16 75 ALA C C 1
ATOM 12269 O O . ALA F 1 75 ? 408.976 516.402 652.363 1.00 56.16 75 ALA C O 1
ATOM 12271 N N . SER F 1 76 ? 406.760 516.574 652.010 1.00 60.29 76 SER C N 1
ATOM 12272 C CA . SER F 1 76 ? 406.426 516.683 653.417 1.00 60.29 76 SER C CA 1
ATOM 12273 C C . SER F 1 76 ? 405.065 516.031 653.621 1.00 60.29 76 SER C C 1
ATOM 12274 O O . SER F 1 76 ? 404.550 515.342 652.737 1.00 60.29 76 SER C O 1
ATOM 12277 N N . THR F 1 77 ? 404.480 516.231 654.800 1.00 63.63 77 THR C N 1
ATOM 12278 C CA . THR F 1 77 ? 403.171 515.674 655.095 1.00 63.63 77 THR C CA 1
ATOM 12279 C C . THR F 1 77 ? 402.334 516.699 655.833 1.00 63.63 77 THR C C 1
ATOM 12280 O O . THR F 1 77 ? 402.842 517.479 656.640 1.00 63.63 77 THR C O 1
ATOM 12284 N N . THR F 1 78 ? 401.038 516.687 655.547 1.00 68.88 78 THR C N 1
ATOM 12285 C CA . THR F 1 78 ? 400.113 517.595 656.202 1.00 68.88 78 THR C CA 1
ATOM 12286 C C . THR F 1 78 ? 398.776 516.896 656.360 1.00 68.88 78 THR C C 1
ATOM 12287 O O . THR F 1 78 ? 398.268 516.297 655.407 1.00 68.88 78 THR C O 1
ATOM 12291 N N . ASP F 1 79 ? 398.218 516.967 657.562 1.00 75.46 79 ASP C N 1
ATOM 12292 C CA . ASP F 1 79 ? 396.885 516.439 657.821 1.00 75.46 79 ASP C CA 1
ATOM 12293 C C . ASP F 1 79 ? 395.874 517.477 657.360 1.00 75.46 79 ASP C C 1
ATOM 12294 O O . ASP F 1 79 ? 395.780 518.562 657.940 1.00 75.46 79 ASP C O 1
ATOM 12299 N N . THR F 1 80 ? 395.118 517.151 656.329 1.00 70.97 80 THR C N 1
ATOM 12300 C CA . THR F 1 80 ? 394.185 518.127 655.791 1.00 70.97 80 THR C CA 1
ATOM 12301 C C . THR F 1 80 ? 392.913 518.189 656.554 1.00 70.97 80 THR C C 1
ATOM 12302 O O . THR F 1 80 ? 391.932 518.680 655.987 1.00 70.97 80 THR C O 1
ATOM 12306 N N . THR F 1 81 ? 392.849 517.697 657.792 1.00 77.83 81 THR C N 1
ATOM 12307 C CA . THR F 1 81 ? 391.612 517.800 658.554 1.00 77.83 81 THR C CA 1
ATOM 12308 C C . THR F 1 81 ? 391.237 519.260 658.795 1.00 77.83 81 THR C C 1
ATOM 12309 O O . THR F 1 81 ? 390.117 519.680 658.489 1.00 77.83 81 THR C O 1
ATOM 12313 N N . GLN F 1 82 ? 392.169 520.060 659.331 1.00 75.71 82 GLN C N 1
ATOM 12314 C CA . GLN F 1 82 ? 392.002 521.510 659.400 1.00 75.71 82 GLN C CA 1
ATOM 12315 C C . GLN F 1 82 ? 393.331 522.132 658.974 1.00 75.71 82 GLN C C 1
ATOM 12316 O O . GLN F 1 82 ? 394.131 522.564 659.805 1.00 75.71 82 GLN C O 1
ATOM 12322 N N . GLN F 1 83 ? 393.540 522.194 657.661 1.00 68.22 83 GLN C N 1
ATOM 12323 C CA . GLN F 1 83 ? 394.740 522.765 657.061 1.00 68.22 83 GLN C CA 1
ATOM 12324 C C . GLN F 1 83 ? 394.631 522.630 655.552 1.00 68.22 83 GLN C C 1
ATOM 12325 O O . GLN F 1 83 ? 393.710 521.981 655.050 1.00 68.22 83 GLN C O 1
ATOM 12331 N N . ASP F 1 84 ? 395.565 523.213 654.817 1.00 62.60 84 ASP C N 1
ATOM 12332 C CA . ASP F 1 84 ? 395.688 522.972 653.391 1.00 62.60 84 ASP C CA 1
ATOM 12333 C C . ASP F 1 84 ? 396.996 522.245 653.123 1.00 62.60 84 ASP C C 1
ATOM 12334 O O . ASP F 1 84 ? 397.947 522.325 653.902 1.00 62.60 84 ASP C O 1
ATOM 12339 N N . ARG F 1 85 ? 397.055 521.532 652.001 1.00 56.02 85 ARG C N 1
ATOM 12340 C CA . ARG F 1 85 ? 398.334 521.006 651.534 1.00 56.02 85 ARG C CA 1
ATOM 12341 C C . ARG F 1 85 ? 399.135 522.150 650.918 1.00 56.02 85 ARG C C 1
ATOM 12342 O O . ARG F 1 85 ? 399.332 522.246 649.708 1.00 56.02 85 ARG C O 1
ATOM 12350 N N . GLU F 1 86 ? 399.575 523.046 651.801 1.00 60.75 86 GLU C N 1
ATOM 12351 C CA . GLU F 1 86 ? 400.336 524.218 651.400 1.00 60.75 86 GLU C CA 1
ATOM 12352 C C . GLU F 1 86 ? 401.525 523.817 650.549 1.00 60.75 86 GLU C C 1
ATOM 12353 O O . GLU F 1 86 ? 402.462 523.176 651.026 1.00 60.75 86 GLU C O 1
ATOM 12359 N N . THR F 1 87 ? 401.478 524.201 649.282 1.00 55.15 87 THR C N 1
ATOM 12360 C CA . THR F 1 87 ? 402.525 523.870 648.332 1.00 55.15 87 THR C CA 1
ATOM 12361 C C . THR F 1 87 ? 403.564 524.980 648.328 1.00 55.15 87 THR C C 1
ATOM 12362 O O . THR F 1 87 ? 403.225 526.166 648.348 1.00 55.15 87 THR C O 1
ATOM 12366 N N . SER F 1 88 ? 404.832 524.586 648.342 1.00 54.38 88 SER C N 1
ATOM 12367 C CA . SER F 1 88 ? 405.938 525.526 648.429 1.00 54.38 88 SER C CA 1
ATOM 12368 C C . SER F 1 88 ? 406.859 525.318 647.242 1.00 54.38 88 SER C C 1
ATOM 12369 O O . SER F 1 88 ? 407.034 524.186 646.783 1.00 54.38 88 SER C O 1
ATOM 12371 N N . ASP F 1 89 ? 407.429 526.407 646.739 1.00 56.26 89 ASP C N 1
ATOM 12372 C CA . ASP F 1 89 ? 408.382 526.340 645.644 1.00 56.26 89 ASP C CA 1
ATOM 12373 C C . ASP F 1 89 ? 409.796 526.369 646.198 1.00 56.26 89 ASP C C 1
ATOM 12374 O O . ASP F 1 89 ? 410.105 527.161 647.093 1.00 56.26 89 ASP C O 1
ATOM 12379 N N . ILE F 1 90 ? 410.652 525.508 645.656 1.00 57.74 90 ILE C N 1
ATOM 12380 C CA . ILE F 1 90 ? 412.024 525.385 646.129 1.00 57.74 90 ILE C CA 1
ATOM 12381 C C . ILE F 1 90 ? 412.989 525.628 644.985 1.00 57.74 90 ILE C C 1
ATOM 12382 O O . ILE F 1 90 ? 414.184 525.852 645.206 1.00 57.74 90 ILE C O 1
ATOM 12387 N N . SER F 1 91 ? 412.483 525.561 643.758 1.00 56.62 91 SER C N 1
ATOM 12388 C CA . SER F 1 91 ? 413.307 525.781 642.582 1.00 56.62 91 SER C CA 1
ATOM 12389 C C . SER F 1 91 ? 414.062 527.093 642.695 1.00 56.62 91 SER C C 1
ATOM 12390 O O . SER F 1 91 ? 413.459 528.166 642.750 1.00 56.62 91 SER C O 1
ATOM 12393 N N . THR F 1 92 ? 415.382 527.000 642.747 1.00 55.72 92 THR C N 1
ATOM 12394 C CA . THR F 1 92 ? 416.241 528.164 642.820 1.00 55.72 92 THR C CA 1
ATOM 12395 C C . THR F 1 92 ? 417.201 528.127 641.644 1.00 55.72 92 THR C C 1
ATOM 12396 O O . THR F 1 92 ? 417.390 527.091 641.005 1.00 55.72 92 THR C O 1
ATOM 12400 N N . MET F 1 93 ? 417.798 529.272 641.343 1.00 52.70 93 MET C N 1
ATOM 12401 C CA . MET F 1 93 ? 418.741 529.329 640.235 1.00 52.70 93 MET C CA 1
ATOM 12402 C C . MET F 1 93 ? 419.726 530.453 640.507 1.00 52.70 93 MET C C 1
ATOM 12403 O O . MET F 1 93 ? 419.327 531.560 640.873 1.00 52.70 93 MET C O 1
ATOM 12408 N N . ASP F 1 94 ? 421.007 530.154 640.357 1.00 49.54 94 ASP C N 1
ATOM 12409 C CA . ASP F 1 94 ? 422.059 531.135 640.569 1.00 49.54 94 ASP C CA 1
ATOM 12410 C C . ASP F 1 94 ? 423.097 531.004 639.468 1.00 49.54 94 ASP C C 1
ATOM 12411 O O . ASP F 1 94 ? 423.407 529.901 639.024 1.00 49.54 94 ASP C O 1
ATOM 12416 N N . GLY F 1 95 ? 423.631 532.130 639.024 1.00 47.74 95 GLY C N 1
ATOM 12417 C CA . GLY F 1 95 ? 424.436 532.146 637.819 1.00 47.74 95 GLY C CA 1
ATOM 12418 C C . GLY F 1 95 ? 425.822 532.698 638.055 1.00 47.74 95 GLY C C 1
ATOM 12419 O O . GLY F 1 95 ? 426.022 533.635 638.830 1.00 47.74 95 GLY C O 1
ATOM 12420 N N . ARG F 1 96 ? 426.782 532.098 637.369 1.00 45.40 96 ARG C N 1
ATOM 12421 C CA . ARG F 1 96 ? 428.120 532.642 637.245 1.00 45.40 96 ARG C CA 1
ATOM 12422 C C . ARG F 1 96 ? 428.176 533.575 636.046 1.00 45.40 96 ARG C C 1
ATOM 12423 O O . ARG F 1 96 ? 427.486 533.383 635.042 1.00 45.40 96 ARG C O 1
ATOM 12431 N N . ARG F 1 97 ? 429.010 534.600 636.161 1.00 44.21 97 ARG C N 1
ATOM 12432 C CA . ARG F 1 97 ? 429.113 535.643 635.151 1.00 44.21 97 ARG C CA 1
ATOM 12433 C C . ARG F 1 97 ? 430.514 535.595 634.568 1.00 44.21 97 ARG C C 1
ATOM 12434 O O . ARG F 1 97 ? 431.451 536.135 635.162 1.00 44.21 97 ARG C O 1
ATOM 12442 N N . TYR F 1 98 ? 430.667 534.968 633.411 1.00 44.26 98 TYR C N 1
ATOM 12443 C CA . TYR F 1 98 ? 431.960 535.031 632.752 1.00 44.26 98 TYR C CA 1
ATOM 12444 C C . TYR F 1 98 ? 432.127 536.428 632.177 1.00 44.26 98 TYR C C 1
ATOM 12445 O O . TYR F 1 98 ? 431.285 536.901 631.413 1.00 44.26 98 TYR C O 1
ATOM 12454 N N . ARG F 1 99 ? 433.182 537.114 632.591 1.00 46.64 99 ARG C N 1
ATOM 12455 C CA . ARG F 1 99 ? 433.408 538.497 632.194 1.00 46.64 99 ARG C CA 1
ATOM 12456 C C . ARG F 1 99 ? 434.718 538.539 631.424 1.00 46.64 99 ARG C C 1
ATOM 12457 O O . ARG F 1 99 ? 435.796 538.370 631.992 1.00 46.64 99 ARG C O 1
ATOM 12465 N N . CYS F 1 100 ? 434.628 538.738 630.116 1.00 47.75 100 CYS C N 1
ATOM 12466 C CA . CYS F 1 100 ? 435.845 538.821 629.325 1.00 47.75 100 CYS C CA 1
ATOM 12467 C C . CYS F 1 100 ? 436.444 540.218 629.423 1.00 47.75 100 CYS C C 1
ATOM 12468 O O . CYS F 1 100 ? 435.737 541.214 629.595 1.00 47.75 100 CYS C O 1
ATOM 12471 N N . GLU F 1 101 ? 437.768 540.280 629.344 1.00 49.16 101 GLU C N 1
ATOM 12472 C CA . GLU F 1 101 ? 438.482 541.542 629.328 1.00 49.16 101 GLU C CA 1
ATOM 12473 C C . GLU F 1 101 ? 439.609 541.468 628.316 1.00 49.16 101 GLU C C 1
ATOM 12474 O O . GLU F 1 101 ? 439.920 540.403 627.778 1.00 49.16 101 GLU C O 1
ATOM 12480 N N . GLN F 1 102 ? 440.226 542.616 628.081 1.00 48.52 102 GLN C N 1
ATOM 12481 C CA . GLN F 1 102 ? 441.245 542.764 627.058 1.00 48.52 102 GLN C CA 1
ATOM 12482 C C . GLN F 1 102 ? 442.625 542.626 627.688 1.00 48.52 102 GLN C C 1
ATOM 12483 O O . GLN F 1 102 ? 442.975 543.386 628.597 1.00 48.52 102 GLN C O 1
ATOM 12489 N N . THR F 1 103 ? 443.401 541.664 627.206 1.00 49.39 103 THR C N 1
ATOM 12490 C CA . THR F 1 103 ? 444.776 541.452 627.623 1.00 49.39 103 THR C CA 1
ATOM 12491 C C . THR F 1 103 ? 445.686 541.671 626.427 1.00 49.39 103 THR C C 1
ATOM 12492 O O . THR F 1 103 ? 445.445 541.123 625.350 1.00 49.39 103 THR C O 1
ATOM 12496 N N . ASN F 1 104 ? 446.735 542.460 626.613 1.00 50.62 104 ASN C N 1
ATOM 12497 C CA . ASN F 1 104 ? 447.590 542.884 625.512 1.00 50.62 104 ASN C CA 1
ATOM 12498 C C . ASN F 1 104 ? 448.924 542.164 625.613 1.00 50.62 104 ASN C C 1
ATOM 12499 O O . ASN F 1 104 ? 449.557 542.178 626.673 1.00 50.62 104 ASN C O 1
ATOM 12504 N N . SER F 1 105 ? 449.359 541.548 624.518 1.00 50.17 105 SER C N 1
ATOM 12505 C CA . SER F 1 105 ? 450.716 541.045 624.379 1.00 50.17 105 SER C CA 1
ATOM 12506 C C . SER F 1 105 ? 451.450 541.941 623.394 1.00 50.17 105 SER C C 1
ATOM 12507 O O . SER F 1 105 ? 451.248 541.834 622.180 1.00 50.17 105 SER C O 1
ATOM 12510 N N . ASP F 1 106 ? 452.290 542.820 623.914 1.00 51.95 106 ASP C N 1
ATOM 12511 C CA . ASP F 1 106 ? 452.913 543.860 623.113 1.00 51.95 106 ASP C CA 1
ATOM 12512 C C . ASP F 1 106 ? 454.410 543.628 623.036 1.00 51.95 106 ASP C C 1
ATOM 12513 O O . ASP F 1 106 ? 455.093 543.593 624.062 1.00 51.95 106 ASP C O 1
ATOM 12518 N N . THR F 1 107 ? 454.926 543.495 621.821 1.00 50.52 107 THR C N 1
ATOM 12519 C CA . THR F 1 107 ? 456.352 543.317 621.637 1.00 50.52 107 THR C CA 1
ATOM 12520 C C . THR F 1 107 ? 456.861 544.392 620.698 1.00 50.52 107 THR C C 1
ATOM 12521 O O . THR F 1 107 ? 456.116 544.947 619.892 1.00 50.52 107 THR C O 1
ATOM 12525 N N . HIS F 1 108 ? 458.145 544.695 620.824 1.00 47.42 108 HIS C N 1
ATOM 12526 C CA . HIS F 1 108 ? 458.751 545.683 619.954 1.00 47.42 108 HIS C CA 1
ATOM 12527 C C . HIS F 1 108 ? 460.219 545.346 619.816 1.00 47.42 108 HIS C C 1
ATOM 12528 O O . HIS F 1 108 ? 460.897 545.088 620.810 1.00 47.42 108 HIS C O 1
ATOM 12535 N N . ILE F 1 109 ? 460.693 545.334 618.580 1.00 44.42 109 ILE C N 1
ATOM 12536 C CA . ILE F 1 109 ? 462.072 545.010 618.264 1.00 44.42 109 ILE C CA 1
ATOM 12537 C C . ILE F 1 109 ? 462.703 546.279 617.723 1.00 44.42 109 ILE C C 1
ATOM 12538 O O . ILE F 1 109 ? 462.297 546.777 616.666 1.00 44.42 109 ILE C O 1
ATOM 12543 N N . THR F 1 110 ? 463.668 546.818 618.455 1.00 47.26 110 THR C N 1
ATOM 12544 C CA . THR F 1 110 ? 464.350 548.015 617.998 1.00 47.26 110 THR C CA 1
ATOM 12545 C C . THR F 1 110 ? 465.109 547.701 616.718 1.00 47.26 110 THR C C 1
ATOM 12546 O O . THR F 1 110 ? 465.564 546.576 616.510 1.00 47.26 110 THR C O 1
ATOM 12550 N N . TYR F 1 111 ? 465.213 548.694 615.839 1.00 47.05 111 TYR C N 1
ATOM 12551 C CA . TYR F 1 111 ? 465.972 548.496 614.614 1.00 47.05 111 TYR C CA 1
ATOM 12552 C C . TYR F 1 111 ? 467.419 548.153 614.926 1.00 47.05 111 TYR C C 1
ATOM 12553 O O . TYR F 1 111 ? 468.047 547.368 614.209 1.00 47.05 111 TYR C O 1
ATOM 12562 N N . GLN F 1 112 ? 467.965 548.725 615.999 1.00 48.23 112 GLN C N 1
ATOM 12563 C CA . GLN F 1 112 ? 469.333 548.404 616.386 1.00 48.23 112 GLN C CA 1
ATOM 12564 C C . GLN F 1 112 ? 469.480 546.916 616.675 1.00 48.23 112 GLN C C 1
ATOM 12565 O O . GLN F 1 112 ? 470.367 546.247 616.130 1.00 48.23 112 GLN C O 1
ATOM 12571 N N . LYS F 1 113 ? 468.610 546.377 617.531 1.00 44.52 113 LYS C N 1
ATOM 12572 C CA . LYS F 1 113 ? 468.674 544.957 617.850 1.00 44.52 113 LYS C CA 1
ATOM 12573 C C . LYS F 1 113 ? 468.306 544.100 616.655 1.00 44.52 113 LYS C C 1
ATOM 12574 O O . LYS F 1 113 ? 468.864 543.015 616.478 1.00 44.52 113 LYS C O 1
ATOM 12580 N N . LEU F 1 114 ? 467.372 544.562 615.831 1.00 43.30 114 LEU C N 1
ATOM 12581 C CA . LEU F 1 114 ? 466.989 543.785 614.664 1.00 43.30 114 LEU C CA 1
ATOM 12582 C C . LEU F 1 114 ? 468.114 543.707 613.646 1.00 43.30 114 LEU C C 1
ATOM 12583 O O . LEU F 1 114 ? 468.262 542.683 612.969 1.00 43.30 114 LEU C O 1
ATOM 12588 N N . ASP F 1 115 ? 468.909 544.766 613.516 1.00 45.16 115 ASP C N 1
ATOM 12589 C CA . ASP F 1 115 ? 469.941 544.803 612.487 1.00 45.16 115 ASP C CA 1
ATOM 12590 C C . ASP F 1 115 ? 471.300 544.346 612.984 1.00 45.16 115 ASP C C 1
ATOM 12591 O O . ASP F 1 115 ? 472.093 543.827 612.195 1.00 45.16 115 ASP C O 1
ATOM 12596 N N . ALA F 1 116 ? 471.597 544.525 614.271 1.00 41.98 116 ALA C N 1
ATOM 12597 C CA . ALA F 1 116 ? 472.910 544.124 614.764 1.00 41.98 116 ALA C CA 1
ATOM 12598 C C . ALA F 1 116 ? 473.147 542.638 614.539 1.00 41.98 116 ALA C C 1
ATOM 12599 O O . ALA F 1 116 ? 474.231 542.234 614.108 1.00 41.98 116 ALA C O 1
ATOM 12601 N N . TRP F 1 117 ? 472.138 541.812 614.803 1.00 42.47 117 TRP C N 1
ATOM 12602 C CA . TRP F 1 117 ? 472.227 540.376 614.585 1.00 42.47 117 TRP C CA 1
ATOM 12603 C C . TRP F 1 117 ? 471.569 539.950 613.286 1.00 42.47 117 TRP C C 1
ATOM 12604 O O . TRP F 1 117 ? 470.970 538.873 613.214 1.00 42.47 117 TRP C O 1
ATOM 12615 N N . ALA F 1 118 ? 471.671 540.777 612.250 1.00 42.22 118 ALA C N 1
ATOM 12616 C CA . ALA F 1 118 ? 471.108 540.397 610.966 1.00 42.22 118 ALA C CA 1
ATOM 12617 C C . ALA F 1 118 ? 471.871 539.265 610.303 1.00 42.22 118 ALA C C 1
ATOM 12618 O O . ALA F 1 118 ? 471.373 538.704 609.324 1.00 42.22 118 ALA C O 1
ATOM 12620 N N . LYS F 1 119 ? 473.063 538.917 610.795 1.00 42.68 119 LYS C N 1
ATOM 12621 C CA . LYS F 1 119 ? 473.777 537.781 610.222 1.00 42.68 119 LYS C CA 1
ATOM 12622 C C . LYS F 1 119 ? 473.044 536.478 610.484 1.00 42.68 119 LYS C C 1
ATOM 12623 O O . LYS F 1 119 ? 473.321 535.469 609.828 1.00 42.68 119 LYS C O 1
ATOM 12629 N N . PHE F 1 120 ? 472.122 536.470 611.437 1.00 42.99 120 PHE C N 1
ATOM 12630 C CA . PHE F 1 120 ? 471.253 535.323 611.646 1.00 42.99 120 PHE C CA 1
ATOM 12631 C C . PHE F 1 120 ? 470.017 535.499 610.780 1.00 42.99 120 PHE C C 1
ATOM 12632 O O . PHE F 1 120 ? 469.195 536.382 611.035 1.00 42.99 120 PHE C O 1
ATOM 12640 N N . ALA F 1 121 ? 469.889 534.652 609.762 1.00 48.03 121 ALA C N 1
ATOM 12641 C CA . ALA F 1 121 ? 468.852 534.812 608.756 1.00 48.03 121 ALA C CA 1
ATOM 12642 C C . ALA F 1 121 ? 467.447 534.611 609.308 1.00 48.03 121 ALA C C 1
ATOM 12643 O O . ALA F 1 121 ? 466.480 534.824 608.572 1.00 48.03 121 ALA C O 1
ATOM 12645 N N . ASP F 1 122 ? 467.308 534.213 610.573 1.00 49.81 122 ASP C N 1
ATOM 12646 C CA . ASP F 1 122 ? 465.994 533.903 611.116 1.00 49.81 122 ASP C CA 1
ATOM 12647 C C . ASP F 1 122 ? 465.812 534.458 612.521 1.00 49.81 122 ASP C C 1
ATOM 12648 O O . ASP F 1 122 ? 465.041 533.908 613.308 1.00 49.81 122 ASP C O 1
ATOM 12653 N N . PHE F 1 123 ? 466.501 535.551 612.846 1.00 44.62 123 PHE C N 1
ATOM 12654 C CA . PHE F 1 123 ? 466.364 536.137 614.175 1.00 44.62 123 PHE C CA 1
ATOM 12655 C C . PHE F 1 123 ? 464.919 536.521 614.457 1.00 44.62 123 PHE C C 1
ATOM 12656 O O . PHE F 1 123 ? 464.405 536.284 615.558 1.00 44.62 123 PHE C O 1
ATOM 12664 N N . GLN F 1 124 ? 464.246 537.102 613.464 1.00 47.77 124 GLN C N 1
ATOM 12665 C CA . GLN F 1 124 ? 462.854 537.497 613.633 1.00 47.77 124 GLN C CA 1
ATOM 12666 C C . GLN F 1 124 ? 461.965 536.293 613.921 1.00 47.77 124 GLN C C 1
ATOM 12667 O O . GLN F 1 124 ? 461.123 536.328 614.825 1.00 47.77 124 GLN C O 1
ATOM 12673 N N . THR F 1 125 ? 462.135 535.214 613.159 1.00 48.20 125 THR C N 1
ATOM 12674 C CA . THR F 1 125 ? 461.252 534.069 613.337 1.00 48.20 125 THR C CA 1
ATOM 12675 C C . THR F 1 125 ? 461.450 533.430 614.701 1.00 48.20 125 THR C C 1
ATOM 12676 O O . THR F 1 125 ? 460.475 533.083 615.381 1.00 48.20 125 THR C O 1
ATOM 12680 N N . ARG F 1 126 ? 462.704 533.259 615.119 1.00 48.15 126 ARG C N 1
ATOM 12681 C CA . ARG F 1 126 ? 462.964 532.627 616.406 1.00 48.15 126 ARG C CA 1
ATOM 12682 C C . ARG F 1 126 ? 462.381 533.445 617.543 1.00 48.15 126 ARG C C 1
ATOM 12683 O O . ARG F 1 126 ? 461.794 532.886 618.478 1.00 48.15 126 ARG C O 1
ATOM 12691 N N . ILE F 1 127 ? 462.531 534.766 617.495 1.00 45.93 127 ILE C N 1
ATOM 12692 C CA . ILE F 1 127 ? 461.988 535.560 618.587 1.00 45.93 127 ILE C CA 1
ATOM 12693 C C . ILE F 1 127 ? 460.465 535.550 618.550 1.00 45.93 127 ILE C C 1
ATOM 12694 O O . ILE F 1 127 ? 459.810 535.541 619.597 1.00 45.93 127 ILE C O 1
ATOM 12699 N N . ARG F 1 128 ? 459.874 535.519 617.353 1.00 50.05 128 ARG C N 1
ATOM 12700 C CA . ARG F 1 128 ? 458.421 535.422 617.272 1.00 50.05 128 ARG C CA 1
ATOM 12701 C C . ARG F 1 128 ? 457.906 534.130 617.892 1.00 50.05 128 ARG C C 1
ATOM 12702 O O . ARG F 1 128 ? 456.907 534.137 618.619 1.00 50.05 128 ARG C O 1
ATOM 12710 N N . ASP F 1 129 ? 458.565 533.009 617.613 1.00 47.40 129 ASP C N 1
ATOM 12711 C CA . ASP F 1 129 ? 458.087 531.754 618.177 1.00 47.40 129 ASP C CA 1
ATOM 12712 C C . ASP F 1 129 ? 458.253 531.739 619.689 1.00 47.40 129 ASP C C 1
ATOM 12713 O O . ASP F 1 129 ? 457.389 531.223 620.410 1.00 47.40 129 ASP C O 1
ATOM 12718 N N . ALA F 1 130 ? 459.349 532.312 620.190 1.00 47.72 130 ALA C N 1
ATOM 12719 C CA . ALA F 1 130 ? 459.520 532.422 621.634 1.00 47.72 130 ALA C CA 1
ATOM 12720 C C . ALA F 1 130 ? 458.427 533.283 622.247 1.00 47.72 130 ALA C C 1
ATOM 12721 O O . ALA F 1 130 ? 457.935 532.987 623.339 1.00 47.72 130 ALA C O 1
ATOM 12723 N N . ILE F 1 131 ? 458.024 534.347 621.553 1.00 46.64 131 ILE C N 1
ATOM 12724 C CA . ILE F 1 131 ? 456.957 535.198 622.069 1.00 46.64 131 ILE C CA 1
ATOM 12725 C C . ILE F 1 131 ? 455.621 534.465 622.045 1.00 46.64 131 ILE C C 1
ATOM 12726 O O . ILE F 1 131 ? 454.797 534.632 622.946 1.00 46.64 131 ILE C O 1
ATOM 12731 N N . ILE F 1 132 ? 455.379 533.651 621.021 1.00 47.65 132 ILE C N 1
ATOM 12732 C CA . ILE F 1 132 ? 454.143 532.867 620.979 1.00 47.65 132 ILE C CA 1
ATOM 12733 C C . ILE F 1 132 ? 454.092 531.892 622.153 1.00 47.65 132 ILE C C 1
ATOM 12734 O O . ILE F 1 132 ? 453.060 531.741 622.830 1.00 47.65 132 ILE C O 1
ATOM 12739 N N . LYS F 1 133 ? 455.209 531.216 622.411 1.00 47.95 133 LYS C N 1
ATOM 12740 C CA . LYS F 1 133 ? 455.265 530.332 623.567 1.00 47.95 133 LYS C CA 1
ATOM 12741 C C . LYS F 1 133 ? 455.035 531.110 624.853 1.00 47.95 133 LYS C C 1
ATOM 12742 O O . LYS F 1 133 ? 454.332 530.642 625.755 1.00 47.95 133 LYS C O 1
ATOM 12748 N N . ARG F 1 134 ? 455.606 532.308 624.950 1.00 45.84 134 ARG C N 1
ATOM 12749 C CA . ARG F 1 134 ? 455.379 533.130 626.130 1.00 45.84 134 ARG C CA 1
ATOM 12750 C C . ARG F 1 134 ? 453.909 533.478 626.286 1.00 45.84 134 ARG C C 1
ATOM 12751 O O . ARG F 1 134 ? 453.397 533.556 627.405 1.00 45.84 134 ARG C O 1
ATOM 12759 N N . GLN F 1 135 ? 453.216 533.707 625.175 1.00 46.56 135 GLN C N 1
ATOM 12760 C CA . GLN F 1 135 ? 451.802 534.040 625.252 1.00 46.56 135 GLN C CA 1
ATOM 12761 C C . GLN F 1 135 ? 451.001 532.876 625.801 1.00 46.56 135 GLN C C 1
ATOM 12762 O O . GLN F 1 135 ? 450.111 533.070 626.632 1.00 46.56 135 GLN C O 1
ATOM 12768 N N . ALA F 1 136 ? 451.297 531.659 625.352 1.00 44.51 136 ALA C N 1
ATOM 12769 C CA . ALA F 1 136 ? 450.614 530.503 625.927 1.00 44.51 136 ALA C CA 1
ATOM 12770 C C . ALA F 1 136 ? 450.920 530.371 627.418 1.00 44.51 136 ALA C C 1
ATOM 12771 O O . ALA F 1 136 ? 450.014 530.175 628.249 1.00 44.51 136 ALA C O 1
ATOM 12773 N N . LEU F 1 137 ? 452.200 530.488 627.778 1.00 43.33 137 LEU C N 1
ATOM 12774 C CA . LEU F 1 137 ? 452.569 530.388 629.183 1.00 43.33 137 LEU C CA 1
ATOM 12775 C C . LEU F 1 137 ? 451.851 531.422 630.023 1.00 43.33 137 LEU C C 1
ATOM 12776 O O . LEU F 1 137 ? 451.475 531.133 631.156 1.00 43.33 137 LEU C O 1
ATOM 12781 N N . ASP F 1 138 ? 451.625 532.616 629.491 1.00 44.95 138 ASP C N 1
ATOM 12782 C CA . ASP F 1 138 ? 450.973 533.637 630.296 1.00 44.95 138 ASP C CA 1
ATOM 12783 C C . ASP F 1 138 ? 449.462 533.478 630.342 1.00 44.95 138 ASP C C 1
ATOM 12784 O O . ASP F 1 138 ? 448.845 533.923 631.314 1.00 44.95 138 ASP C O 1
ATOM 12789 N N . ARG F 1 139 ? 448.858 532.845 629.337 1.00 39.75 139 ARG C N 1
ATOM 12790 C CA . ARG F 1 139 ? 447.492 532.362 629.493 1.00 39.75 139 ARG C CA 1
ATOM 12791 C C . ARG F 1 139 ? 447.367 531.611 630.806 1.00 39.75 139 ARG C C 1
ATOM 12792 O O . ARG F 1 139 ? 446.619 532.011 631.705 1.00 39.75 139 ARG C O 1
ATOM 12800 N N . ILE F 1 140 ? 448.145 530.537 630.939 1.00 37.42 140 ILE C N 1
ATOM 12801 C CA . ILE F 1 140 ? 448.103 529.743 632.168 1.00 37.42 140 ILE C CA 1
ATOM 12802 C C . ILE F 1 140 ? 448.549 530.572 633.369 1.00 37.42 140 ILE C C 1
ATOM 12803 O O . ILE F 1 140 ? 447.954 530.506 634.453 1.00 37.42 140 ILE C O 1
ATOM 12808 N N . MET F 1 141 ? 449.596 531.367 633.187 1.00 40.80 141 MET C N 1
ATOM 12809 C CA . MET F 1 141 ? 450.195 532.121 634.276 1.00 40.80 141 MET C CA 1
ATOM 12810 C C . MET F 1 141 ? 449.198 533.090 634.894 1.00 40.80 141 MET C C 1
ATOM 12811 O O . MET F 1 141 ? 449.066 533.164 636.118 1.00 40.80 141 MET C O 1
ATOM 12816 N N . ILE F 1 142 ? 448.481 533.843 634.060 1.00 38.75 142 ILE C N 1
ATOM 12817 C CA . ILE F 1 142 ? 447.494 534.777 634.591 1.00 38.75 142 ILE C CA 1
ATOM 12818 C C . ILE F 1 142 ? 446.261 534.027 635.066 1.00 38.75 142 ILE C C 1
ATOM 12819 O O . ILE F 1 142 ? 445.634 534.411 636.059 1.00 38.75 142 ILE C O 1
ATOM 12824 N N . GLY F 1 143 ? 445.898 532.938 634.380 1.00 38.54 143 GLY C N 1
ATOM 12825 C CA . GLY F 1 143 ? 444.766 532.148 634.815 1.00 38.54 143 GLY C CA 1
ATOM 12826 C C . GLY F 1 143 ? 444.924 531.593 636.208 1.00 38.54 143 GLY C C 1
ATOM 12827 O O . GLY F 1 143 ? 443.923 531.346 636.885 1.00 38.54 143 GLY C O 1
ATOM 12828 N N . PHE F 1 144 ? 446.159 531.392 636.656 1.00 35.09 144 PHE C N 1
ATOM 12829 C CA . PHE F 1 144 ? 446.379 530.895 638.004 1.00 35.09 144 PHE C CA 1
ATOM 12830 C C . PHE F 1 144 ? 446.825 531.962 638.983 1.00 35.09 144 PHE C C 1
ATOM 12831 O O . PHE F 1 144 ? 446.605 531.799 640.185 1.00 35.09 144 PHE C O 1
ATOM 12839 N N . ASN F 1 145 ? 447.435 533.041 638.510 1.00 37.85 145 ASN C N 1
ATOM 12840 C CA . ASN F 1 145 ? 447.908 534.097 639.388 1.00 37.85 145 ASN C CA 1
ATOM 12841 C C . ASN F 1 145 ? 446.996 535.306 639.425 1.00 37.85 145 ASN C C 1
ATOM 12842 O O . ASN F 1 145 ? 446.943 535.990 640.452 1.00 37.85 145 ASN C O 1
ATOM 12847 N N . GLY F 1 146 ? 446.285 535.586 638.336 1.00 39.90 146 GLY C N 1
ATOM 12848 C CA . GLY F 1 146 ? 445.502 536.801 638.239 1.00 39.90 146 GLY C CA 1
ATOM 12849 C C . GLY F 1 146 ? 444.518 536.956 639.372 1.00 39.90 146 GLY C C 1
ATOM 12850 O O . GLY F 1 146 ? 443.540 536.212 639.464 1.00 39.90 146 GLY C O 1
ATOM 12851 N N . VAL F 1 147 ? 444.773 537.928 640.241 1.00 41.55 147 VAL C N 1
ATOM 12852 C CA . VAL F 1 147 ? 443.942 538.144 641.413 1.00 41.55 147 VAL C CA 1
ATOM 12853 C C . VAL F 1 147 ? 442.901 539.231 641.197 1.00 41.55 147 VAL C C 1
ATOM 12854 O O . VAL F 1 147 ? 441.877 539.228 641.895 1.00 41.55 147 VAL C O 1
ATOM 12858 N N . SER F 1 148 ? 443.109 540.145 640.256 1.00 45.80 148 SER C N 1
ATOM 12859 C CA . SER F 1 148 ? 442.130 541.194 640.033 1.00 45.80 148 SER C CA 1
ATOM 12860 C C . SER F 1 148 ? 442.407 541.864 638.703 1.00 45.80 148 SER C C 1
ATOM 12861 O O . SER F 1 148 ? 443.535 542.278 638.439 1.00 45.80 148 SER C O 1
ATOM 12864 N N . ARG F 1 149 ? 441.374 541.964 637.881 1.00 48.02 149 ARG C N 1
ATOM 12865 C CA . ARG F 1 149 ? 441.461 542.756 636.666 1.00 48.02 149 ARG C CA 1
ATOM 12866 C C . ARG F 1 149 ? 441.686 544.209 637.040 1.00 48.02 149 ARG C C 1
ATOM 12867 O O . ARG F 1 149 ? 440.880 544.801 637.762 1.00 48.02 149 ARG C O 1
ATOM 12875 N N . ALA F 1 150 ? 442.781 544.783 636.565 1.00 50.54 150 ALA C N 1
ATOM 12876 C CA . ALA F 1 150 ? 443.164 546.134 636.933 1.00 50.54 150 ALA C CA 1
ATOM 12877 C C . ALA F 1 150 ? 443.254 547.012 635.695 1.00 50.54 150 ALA C C 1
ATOM 12878 O O . ALA F 1 150 ? 443.495 546.529 634.586 1.00 50.54 150 ALA C O 1
ATOM 12880 N N . ALA F 1 151 ? 443.042 548.313 635.900 1.00 58.85 151 ALA C N 1
ATOM 12881 C CA . ALA F 1 151 ? 443.118 549.257 634.794 1.00 58.85 151 ALA C CA 1
ATOM 12882 C C . ALA F 1 151 ? 444.512 549.277 634.184 1.00 58.85 151 ALA C C 1
ATOM 12883 O O . ALA F 1 151 ? 444.659 549.378 632.962 1.00 58.85 151 ALA C O 1
ATOM 12885 N N . THR F 1 152 ? 445.544 549.194 635.016 1.00 60.03 152 THR C N 1
ATOM 12886 C CA . THR F 1 152 ? 446.924 549.169 634.559 1.00 60.03 152 THR C CA 1
ATOM 12887 C C . THR F 1 152 ? 447.640 547.967 635.153 1.00 60.03 152 THR C C 1
ATOM 12888 O O . THR F 1 152 ? 447.523 547.683 636.347 1.00 60.03 152 THR C O 1
ATOM 12892 N N . SER F 1 153 ? 448.398 547.270 634.315 1.00 57.02 153 SER C N 1
ATOM 12893 C CA . SER F 1 153 ? 449.175 546.121 634.774 1.00 57.02 153 SER C CA 1
ATOM 12894 C C . SER F 1 153 ? 450.540 546.614 635.229 1.00 57.02 153 SER C C 1
ATOM 12895 O O . SER F 1 153 ? 451.516 546.608 634.477 1.00 57.02 153 SER C O 1
ATOM 12898 N N . ASP F 1 154 ? 450.608 547.026 636.492 1.00 60.08 154 ASP C N 1
ATOM 12899 C CA . ASP F 1 154 ? 451.834 547.552 637.087 1.00 60.08 154 ASP C CA 1
ATOM 12900 C C . ASP F 1 154 ? 452.788 546.382 637.300 1.00 60.08 154 ASP C C 1
ATOM 12901 O O . ASP F 1 154 ? 452.893 545.802 638.383 1.00 60.08 154 ASP C O 1
ATOM 12906 N N . ARG F 1 155 ? 453.507 546.033 636.231 1.00 55.14 155 ARG C N 1
ATOM 12907 C CA . ARG F 1 155 ? 454.354 544.848 636.263 1.00 55.14 155 ARG C CA 1
ATOM 12908 C C . ARG F 1 155 ? 455.526 544.990 637.224 1.00 55.14 155 ARG C C 1
ATOM 12909 O O . ARG F 1 155 ? 456.061 543.975 637.679 1.00 55.14 155 ARG C O 1
ATOM 12917 N N . VAL F 1 156 ? 455.934 546.215 637.553 1.00 58.35 156 VAL C N 1
ATOM 12918 C CA . VAL F 1 156 ? 456.958 546.391 638.580 1.00 58.35 156 VAL C CA 1
ATOM 12919 C C . VAL F 1 156 ? 456.464 545.856 639.916 1.00 58.35 156 VAL C C 1
ATOM 12920 O O . VAL F 1 156 ? 457.192 545.158 640.631 1.00 58.35 156 VAL C O 1
ATOM 12924 N N . ALA F 1 157 ? 455.220 546.164 640.268 1.00 58.04 157 ALA C N 1
ATOM 12925 C CA . ALA F 1 157 ? 454.623 545.665 641.497 1.00 58.04 157 ALA C CA 1
ATOM 12926 C C . ALA F 1 157 ? 453.936 544.315 641.330 1.00 58.04 157 ALA C C 1
ATOM 12927 O O . ALA F 1 157 ? 453.516 543.727 642.331 1.00 58.04 157 ALA C O 1
ATOM 12929 N N . ASN F 1 158 ? 453.808 543.813 640.106 1.00 54.18 158 ASN C N 1
ATOM 12930 C CA . ASN F 1 158 ? 453.131 542.547 639.837 1.00 54.18 158 ASN C CA 1
ATOM 12931 C C . ASN F 1 158 ? 453.989 541.700 638.909 1.00 54.18 158 ASN C C 1
ATOM 12932 O O . ASN F 1 158 ? 453.639 541.484 637.744 1.00 54.18 158 ASN C O 1
ATOM 12937 N N . PRO F 1 159 ? 455.122 541.196 639.394 1.00 52.50 159 PRO C N 1
ATOM 12938 C CA . PRO F 1 159 ? 455.987 540.396 638.520 1.00 52.50 159 PRO C CA 1
ATOM 12939 C C . PRO F 1 159 ? 455.320 539.140 638.024 1.00 52.50 159 PRO C C 1
ATOM 12940 O O . PRO F 1 159 ? 455.775 538.567 637.031 1.00 52.50 159 PRO C O 1
ATOM 12944 N N . MET F 1 160 ? 454.263 538.685 638.688 1.00 48.17 160 MET C N 1
ATOM 12945 C CA . MET F 1 160 ? 453.539 537.488 638.292 1.00 48.17 160 MET C CA 1
ATOM 12946 C C . MET F 1 160 ? 452.280 537.811 637.494 1.00 48.17 160 MET C C 1
ATOM 12947 O O . MET F 1 160 ? 451.546 536.892 637.118 1.00 48.17 160 MET C O 1
ATOM 12952 N N . LEU F 1 161 ? 452.029 539.093 637.218 1.00 45.41 161 LEU C N 1
ATOM 12953 C CA . LEU F 1 161 ? 450.819 539.555 636.531 1.00 45.41 161 LEU C CA 1
ATOM 12954 C C . LEU F 1 161 ? 449.558 539.248 637.326 1.00 45.41 161 LEU C C 1
ATOM 12955 O O . LEU F 1 161 ? 448.584 538.715 636.799 1.00 45.41 161 LEU C O 1
ATOM 12960 N N . GLN F 1 162 ? 449.559 539.616 638.600 1.00 46.05 162 GLN C N 1
ATOM 12961 C CA . GLN F 1 162 ? 448.369 539.417 639.406 1.00 46.05 162 GLN C CA 1
ATOM 12962 C C . GLN F 1 162 ? 447.240 540.360 639.020 1.00 46.05 162 GLN C C 1
ATOM 12963 O O . GLN F 1 162 ? 446.080 540.063 639.315 1.00 46.05 162 GLN C O 1
ATOM 12969 N N . ASP F 1 163 ? 447.540 541.475 638.364 1.00 49.92 163 ASP C N 1
ATOM 12970 C CA . ASP F 1 163 ? 446.574 542.544 638.150 1.00 49.92 163 ASP C CA 1
ATOM 12971 C C . ASP F 1 163 ? 446.149 542.646 636.691 1.00 49.92 163 ASP C C 1
ATOM 12972 O O . ASP F 1 163 ? 445.890 543.733 636.181 1.00 49.92 163 ASP C O 1
ATOM 12977 N N . VAL F 1 164 ? 446.070 541.518 635.995 1.00 42.72 164 VAL C N 1
ATOM 12978 C CA . VAL F 1 164 ? 445.658 541.523 634.606 1.00 42.72 164 VAL C CA 1
ATOM 12979 C C . VAL F 1 164 ? 444.276 540.913 634.409 1.00 42.72 164 VAL C C 1
ATOM 12980 O O . VAL F 1 164 ? 443.572 541.291 633.468 1.00 42.72 164 VAL C O 1
ATOM 12984 N N . ASN F 1 165 ? 443.865 539.993 635.266 1.00 41.13 165 ASN C N 1
ATOM 12985 C CA . ASN F 1 165 ? 442.590 539.327 635.092 1.00 41.13 165 ASN C CA 1
ATOM 12986 C C . ASN F 1 165 ? 442.183 538.738 636.436 1.00 41.13 165 ASN C C 1
ATOM 12987 O O . ASN F 1 165 ? 442.761 539.076 637.474 1.00 41.13 165 ASN C O 1
ATOM 12992 N N . LYS F 1 166 ? 441.177 537.875 636.421 1.00 39.93 166 LYS C N 1
ATOM 12993 C CA . LYS F 1 166 ? 440.821 537.067 637.580 1.00 39.93 166 LYS C CA 1
ATOM 12994 C C . LYS F 1 166 ? 440.809 535.630 637.078 1.00 39.93 166 LYS C C 1
ATOM 12995 O O . LYS F 1 166 ? 439.814 535.167 636.516 1.00 39.93 166 LYS C O 1
ATOM 13001 N N . GLY F 1 167 ? 441.920 534.932 637.269 1.00 38.55 167 GLY C N 1
ATOM 13002 C CA . GLY F 1 167 ? 442.043 533.580 636.789 1.00 38.55 167 GLY C CA 1
ATOM 13003 C C . GLY F 1 167 ? 441.084 532.647 637.496 1.00 38.55 167 GLY C C 1
ATOM 13004 O O . GLY F 1 167 ? 440.224 533.045 638.281 1.00 38.55 167 GLY C O 1
ATOM 13005 N N . TRP F 1 168 ? 441.245 531.358 637.200 1.00 35.97 168 TRP C N 1
ATOM 13006 C CA . TRP F 1 168 ? 440.349 530.361 637.773 1.00 35.97 168 TRP C CA 1
ATOM 13007 C C . TRP F 1 168 ? 440.401 530.393 639.289 1.00 35.97 168 TRP C C 1
ATOM 13008 O O . TRP F 1 168 ? 439.363 530.324 639.958 1.00 35.97 168 TRP C O 1
ATOM 13019 N N . LEU F 1 169 ? 441.601 530.510 639.848 1.00 39.32 169 LEU C N 1
ATOM 13020 C CA . LEU F 1 169 ? 441.728 530.510 641.295 1.00 39.32 169 LEU C CA 1
ATOM 13021 C C . LEU F 1 169 ? 441.083 531.738 641.910 1.00 39.32 169 LEU C C 1
ATOM 13022 O O . LEU F 1 169 ? 440.505 531.651 642.996 1.00 39.32 169 LEU C O 1
ATOM 13027 N N . GLN F 1 170 ? 441.154 532.885 641.243 1.00 39.31 170 GLN C N 1
ATOM 13028 C CA . GLN F 1 170 ? 440.438 534.032 641.777 1.00 39.31 170 GLN C CA 1
ATOM 13029 C C . GLN F 1 170 ? 438.936 533.815 641.726 1.00 39.31 170 GLN C C 1
ATOM 13030 O O . GLN F 1 170 ? 438.213 534.325 642.585 1.00 39.31 170 GLN C O 1
ATOM 13036 N N . ASN F 1 171 ? 438.444 533.058 640.744 1.00 40.21 171 ASN C N 1
ATOM 13037 C CA . ASN F 1 171 ? 437.019 532.752 640.711 1.00 40.21 171 ASN C CA 1
ATOM 13038 C C . ASN F 1 171 ? 436.601 531.974 641.950 1.00 40.21 171 ASN C C 1
ATOM 13039 O O . ASN F 1 171 ? 435.604 532.306 642.600 1.00 40.21 171 ASN C O 1
ATOM 13044 N N . LEU F 1 172 ? 437.366 530.940 642.306 1.00 40.67 172 LEU C N 1
ATOM 13045 C CA . LEU F 1 172 ? 437.036 530.172 643.503 1.00 40.67 172 LEU C CA 1
ATOM 13046 C C . LEU F 1 172 ? 437.174 531.011 644.762 1.00 40.67 172 LEU C C 1
ATOM 13047 O O . LEU F 1 172 ? 436.368 530.882 645.687 1.00 40.67 172 LEU C O 1
ATOM 13052 N N . ARG F 1 173 ? 438.199 531.860 644.831 1.00 43.82 173 ARG C N 1
ATOM 13053 C CA . ARG F 1 173 ? 438.319 532.756 645.973 1.00 43.82 173 ARG C CA 1
ATOM 13054 C C . ARG F 1 173 ? 437.141 533.714 646.044 1.00 43.82 173 ARG C C 1
ATOM 13055 O O . ARG F 1 173 ? 436.659 534.032 647.135 1.00 43.82 173 ARG C O 1
ATOM 13063 N N . GLU F 1 174 ? 436.669 534.188 644.895 1.00 43.77 174 GLU C N 1
ATOM 13064 C CA . GLU F 1 174 ? 435.585 535.161 644.869 1.00 43.77 174 GLU C CA 1
ATOM 13065 C C . GLU F 1 174 ? 434.225 534.486 644.727 1.00 43.77 174 GLU C C 1
ATOM 13066 O O . GLU F 1 174 ? 433.375 534.602 645.613 1.00 43.77 174 GLU C O 1
ATOM 13072 N N . GLN F 1 175 ? 434.007 533.778 643.625 1.00 42.53 175 GLN C N 1
ATOM 13073 C CA . GLN F 1 175 ? 432.768 533.035 643.458 1.00 42.53 175 GLN C CA 1
ATOM 13074 C C . GLN F 1 175 ? 432.844 531.771 644.299 1.00 42.53 175 GLN C C 1
ATOM 13075 O O . GLN F 1 175 ? 433.786 530.985 644.159 1.00 42.53 175 GLN C O 1
ATOM 13081 N N . ALA F 1 176 ? 431.867 531.584 645.173 1.00 41.81 176 ALA C N 1
ATOM 13082 C CA . ALA F 1 176 ? 431.802 530.436 646.065 1.00 41.81 176 ALA C CA 1
ATOM 13083 C C . ALA F 1 176 ? 433.045 530.318 646.936 1.00 41.81 176 ALA C C 1
ATOM 13084 O O . ALA F 1 176 ? 433.843 529.396 646.745 1.00 41.81 176 ALA C O 1
ATOM 13086 N N . PRO F 1 177 ? 433.250 531.217 647.903 1.00 42.27 177 PRO C N 1
ATOM 13087 C CA . PRO F 1 177 ? 434.393 531.068 648.812 1.00 42.27 177 PRO C CA 1
ATOM 13088 C C . PRO F 1 177 ? 434.249 529.929 649.806 1.00 42.27 177 PRO C C 1
ATOM 13089 O O . PRO F 1 177 ? 435.118 529.782 650.670 1.00 42.27 177 PRO C O 1
ATOM 13093 N N . GLN F 1 178 ? 433.180 529.134 649.744 1.00 42.03 178 GLN C N 1
ATOM 13094 C CA . GLN F 1 178 ? 433.150 527.897 650.511 1.00 42.03 178 GLN C CA 1
ATOM 13095 C C . GLN F 1 178 ? 433.894 526.774 649.810 1.00 42.03 178 GLN C C 1
ATOM 13096 O O . GLN F 1 178 ? 434.172 525.748 650.434 1.00 42.03 178 GLN C O 1
ATOM 13102 N N . ARG F 1 179 ? 434.210 526.944 648.532 1.00 41.50 179 ARG C N 1
ATOM 13103 C CA . ARG F 1 179 ? 435.035 525.998 647.806 1.00 41.50 179 ARG C CA 1
ATOM 13104 C C . ARG F 1 179 ? 436.518 526.255 648.014 1.00 41.50 179 ARG C C 1
ATOM 13105 O O . ARG F 1 179 ? 437.343 525.516 647.474 1.00 41.50 179 ARG C O 1
ATOM 13113 N N . VAL F 1 180 ? 436.874 527.285 648.770 1.00 46.67 180 VAL C N 1
ATOM 13114 C CA . VAL F 1 180 ? 438.259 527.596 649.085 1.00 46.67 180 VAL C CA 1
ATOM 13115 C C . VAL F 1 180 ? 438.386 527.709 650.589 1.00 46.67 180 VAL C C 1
ATOM 13116 O O . VAL F 1 180 ? 437.635 528.455 651.222 1.00 46.67 180 VAL C O 1
ATOM 13120 N N . MET F 1 181 ? 439.340 526.986 651.164 1.00 58.10 181 MET C N 1
ATOM 13121 C CA . MET F 1 181 ? 439.585 527.055 652.600 1.00 58.10 181 MET C CA 1
ATOM 13122 C C . MET F 1 181 ? 440.999 527.592 652.810 1.00 58.10 181 MET C C 1
ATOM 13123 O O . MET F 1 181 ? 441.992 526.871 652.777 1.00 58.10 181 MET C O 1
ATOM 13128 N N . LYS F 1 182 ? 441.072 528.913 652.977 1.00 66.28 182 LYS C N 1
ATOM 13129 C CA . LYS F 1 182 ? 442.334 529.618 653.131 1.00 66.28 182 LYS C CA 1
ATOM 13130 C C . LYS F 1 182 ? 442.933 529.419 654.510 1.00 66.28 182 LYS C C 1
ATOM 13131 O O . LYS F 1 182 ? 444.124 529.683 654.704 1.00 66.28 182 LYS C O 1
ATOM 13137 N N . GLU F 1 183 ? 442.130 528.978 655.469 1.00 79.73 183 GLU C N 1
ATOM 13138 C CA . GLU F 1 183 ? 442.567 528.736 656.832 1.00 79.73 183 GLU C CA 1
ATOM 13139 C C . GLU F 1 183 ? 442.303 527.283 657.188 1.00 79.73 183 GLU C C 1
ATOM 13140 O O . GLU F 1 183 ? 441.242 526.737 656.880 1.00 79.73 183 GLU C O 1
ATOM 13146 N N . GLY F 1 184 ? 443.274 526.664 657.847 1.00 81.66 184 GLY C N 1
ATOM 13147 C CA . GLY F 1 184 ? 443.163 525.288 658.280 1.00 81.66 184 GLY C CA 1
ATOM 13148 C C . GLY F 1 184 ? 442.226 525.153 659.458 1.00 81.66 184 GLY C C 1
ATOM 13149 O O . GLY F 1 184 ? 441.218 525.852 659.570 1.00 81.66 184 GLY C O 1
ATOM 13150 N N . LYS F 1 185 ? 442.557 524.221 660.343 1.00 84.43 185 LYS C N 1
ATOM 13151 C CA . LYS F 1 185 ? 441.745 524.024 661.541 1.00 84.43 185 LYS C CA 1
ATOM 13152 C C . LYS F 1 185 ? 442.362 524.831 662.676 1.00 84.43 185 LYS C C 1
ATOM 13153 O O . LYS F 1 185 ? 443.269 524.374 663.374 1.00 84.43 185 LYS C O 1
ATOM 13159 N N . ALA F 1 186 ? 441.853 526.052 662.861 1.00 88.78 186 ALA C N 1
ATOM 13160 C CA . ALA F 1 186 ? 442.253 526.944 663.948 1.00 88.78 186 ALA C CA 1
ATOM 13161 C C . ALA F 1 186 ? 443.750 527.268 663.879 1.00 88.78 186 ALA C C 1
ATOM 13162 O O . ALA F 1 186 ? 444.549 526.888 664.737 1.00 88.78 186 ALA C O 1
ATOM 13164 N N . ALA F 1 187 ? 444.107 527.979 662.812 1.00 86.32 187 ALA C N 1
ATOM 13165 C CA . ALA F 1 187 ? 445.470 528.463 662.626 1.00 86.32 187 ALA C CA 1
ATOM 13166 C C . ALA F 1 187 ? 445.466 529.964 662.379 1.00 86.32 187 ALA C C 1
ATOM 13167 O O . ALA F 1 187 ? 444.425 530.616 662.514 1.00 86.32 187 ALA C O 1
ATOM 13169 N N . ALA F 1 188 ? 446.621 530.526 662.027 1.00 86.54 188 ALA C N 1
ATOM 13170 C CA . ALA F 1 188 ? 446.753 531.972 661.842 1.00 86.54 188 ALA C CA 1
ATOM 13171 C C . ALA F 1 188 ? 446.590 532.336 660.365 1.00 86.54 188 ALA C C 1
ATOM 13172 O O . ALA F 1 188 ? 447.521 532.761 659.681 1.00 86.54 188 ALA C O 1
ATOM 13174 N N . GLY F 1 189 ? 445.363 532.168 659.882 1.00 80.84 189 GLY C N 1
ATOM 13175 C CA . GLY F 1 189 ? 445.057 532.493 658.497 1.00 80.84 189 GLY C CA 1
ATOM 13176 C C . GLY F 1 189 ? 445.926 531.762 657.498 1.00 80.84 189 GLY C C 1
ATOM 13177 O O . GLY F 1 189 ? 446.369 532.358 656.509 1.00 80.84 189 GLY C O 1
ATOM 13178 N N . LYS F 1 190 ? 446.188 530.485 657.738 1.00 75.85 190 LYS C N 1
ATOM 13179 C CA . LYS F 1 190 ? 447.081 529.683 656.908 1.00 75.85 190 LYS C CA 1
ATOM 13180 C C . LYS F 1 190 ? 446.741 528.217 657.140 1.00 75.85 190 LYS C C 1
ATOM 13181 O O . LYS F 1 190 ? 445.760 527.888 657.815 1.00 75.85 190 LYS C O 1
ATOM 13187 N N . ILE F 1 191 ? 447.553 527.332 656.575 1.00 67.57 191 ILE C N 1
ATOM 13188 C CA . ILE F 1 191 ? 447.432 525.898 656.779 1.00 67.57 191 ILE C CA 1
ATOM 13189 C C . ILE F 1 191 ? 448.803 525.378 657.162 1.00 67.57 191 ILE C C 1
ATOM 13190 O O . ILE F 1 191 ? 449.771 525.581 656.423 1.00 67.57 191 ILE C O 1
ATOM 13195 N N . THR F 1 192 ? 448.892 524.712 658.300 1.00 71.95 192 THR C N 1
ATOM 13196 C CA . THR F 1 192 ? 450.150 524.115 658.708 1.00 71.95 192 THR C CA 1
ATOM 13197 C C . THR F 1 192 ? 450.200 522.667 658.242 1.00 71.95 192 THR C C 1
ATOM 13198 O O . THR F 1 192 ? 449.314 522.175 657.542 1.00 71.95 192 THR C O 1
ATOM 13202 N N . VAL F 1 193 ? 451.272 521.982 658.617 1.00 71.76 193 VAL C N 1
ATOM 13203 C CA . VAL F 1 193 ? 451.464 520.583 658.305 1.00 71.76 193 VAL C CA 1
ATOM 13204 C C . VAL F 1 193 ? 452.001 519.884 659.548 1.00 71.76 193 VAL C C 1
ATOM 13205 O O . VAL F 1 193 ? 452.118 520.478 660.619 1.00 71.76 193 VAL C O 1
ATOM 13209 N N . GLY F 1 194 ? 452.339 518.610 659.390 1.00 79.62 194 GLY C N 1
ATOM 13210 C CA . GLY F 1 194 ? 452.676 517.762 660.517 1.00 79.62 194 GLY C CA 1
ATOM 13211 C C . GLY F 1 194 ? 453.959 518.091 661.252 1.00 79.62 194 GLY C C 1
ATOM 13212 O O . GLY F 1 194 ? 454.407 517.311 662.098 1.00 79.62 194 GLY C O 1
ATOM 13213 N N . GLY F 1 195 ? 454.575 519.226 660.929 1.00 86.02 195 GLY C N 1
ATOM 13214 C CA . GLY F 1 195 ? 455.741 519.648 661.684 1.00 86.02 195 GLY C CA 1
ATOM 13215 C C . GLY F 1 195 ? 455.422 519.890 663.146 1.00 86.02 195 GLY C C 1
ATOM 13216 O O . GLY F 1 195 ? 456.162 519.462 664.035 1.00 86.02 195 GLY C O 1
ATOM 13217 N N . ALA F 1 196 ? 454.310 520.571 663.414 1.00 85.95 196 ALA C N 1
ATOM 13218 C CA . ALA F 1 196 ? 453.865 520.870 664.765 1.00 85.95 196 ALA C CA 1
ATOM 13219 C C . ALA F 1 196 ? 452.438 520.375 664.941 1.00 85.95 196 ALA C C 1
ATOM 13220 O O . ALA F 1 196 ? 451.570 520.666 664.110 1.00 85.95 196 ALA C O 1
ATOM 13222 N N . GLY F 1 197 ? 452.201 519.635 666.019 1.00 87.05 197 GLY C N 1
ATOM 13223 C CA . GLY F 1 197 ? 450.862 519.141 666.282 1.00 87.05 197 GLY C CA 1
ATOM 13224 C C . GLY F 1 197 ? 450.399 518.203 665.189 1.00 87.05 197 GLY C C 1
ATOM 13225 O O . GLY F 1 197 ? 451.193 517.494 664.563 1.00 87.05 197 GLY C O 1
ATOM 13226 N N . ALA F 1 198 ? 449.086 518.192 664.954 1.00 82.91 198 ALA C N 1
ATOM 13227 C CA . ALA F 1 198 ? 448.507 517.401 663.866 1.00 82.91 198 ALA C CA 1
ATOM 13228 C C . ALA F 1 198 ? 447.432 518.260 663.201 1.00 82.91 198 ALA C C 1
ATOM 13229 O O . ALA F 1 198 ? 446.263 518.219 663.586 1.00 82.91 198 ALA C O 1
ATOM 13231 N N . ASP F 1 199 ? 447.846 519.026 662.190 1.00 69.71 199 ASP C N 1
ATOM 13232 C CA . ASP F 1 199 ? 446.945 519.883 661.417 1.00 69.71 199 ASP C CA 1
ATOM 13233 C C . ASP F 1 199 ? 447.126 519.517 659.952 1.00 69.71 199 ASP C C 1
ATOM 13234 O O . ASP F 1 199 ? 447.901 520.143 659.232 1.00 69.71 199 ASP C O 1
ATOM 13239 N N . TYR F 1 200 ? 446.393 518.495 659.527 1.00 57.67 200 TYR C N 1
ATOM 13240 C CA . TYR F 1 200 ? 446.412 517.952 658.176 1.00 57.67 200 TYR C CA 1
ATOM 13241 C C . TYR F 1 200 ? 447.728 517.275 657.836 1.00 57.67 200 TYR C C 1
ATOM 13242 O O . TYR F 1 200 ? 448.017 517.060 656.662 1.00 57.67 200 TYR C O 1
ATOM 13251 N N . GLY F 1 201 ? 448.523 516.938 658.854 1.00 57.39 201 GLY C N 1
ATOM 13252 C CA . GLY F 1 201 ? 449.705 516.105 658.716 1.00 57.39 201 GLY C CA 1
ATOM 13253 C C . GLY F 1 201 ? 450.530 516.355 657.474 1.00 57.39 201 GLY C C 1
ATOM 13254 O O . GLY F 1 201 ? 450.899 517.493 657.188 1.00 57.39 201 GLY C O 1
ATOM 13255 N N . ASN F 1 202 ? 450.820 515.301 656.724 1.00 49.24 202 ASN C N 1
ATOM 13256 C CA . ASN F 1 202 ? 451.471 515.468 655.441 1.00 49.24 202 ASN C CA 1
ATOM 13257 C C . ASN F 1 202 ? 450.470 515.966 654.405 1.00 49.24 202 ASN C C 1
ATOM 13258 O O . ASN F 1 202 ? 449.256 515.875 654.585 1.00 49.24 202 ASN C O 1
ATOM 13263 N N . LEU F 1 203 ? 451.004 516.472 653.291 1.00 46.23 203 LEU C N 1
ATOM 13264 C CA . LEU F 1 203 ? 450.169 517.129 652.291 1.00 46.23 203 LEU C CA 1
ATOM 13265 C C . LEU F 1 203 ? 449.083 516.212 651.749 1.00 46.23 203 LEU C C 1
ATOM 13266 O O . LEU F 1 203 ? 448.025 516.689 651.324 1.00 46.23 203 LEU C O 1
ATOM 13271 N N . ASP F 1 204 ? 449.319 514.901 651.745 1.00 47.41 204 ASP C N 1
ATOM 13272 C CA . ASP F 1 204 ? 448.301 513.982 651.252 1.00 47.41 204 ASP C CA 1
ATOM 13273 C C . ASP F 1 204 ? 447.062 514.003 652.130 1.00 47.41 204 ASP C C 1
ATOM 13274 O O . ASP F 1 204 ? 445.943 513.875 651.624 1.00 47.41 204 ASP C O 1
ATOM 13279 N N . ALA F 1 205 ? 447.229 514.171 653.440 1.00 45.52 205 ALA C N 1
ATOM 13280 C CA . ALA F 1 205 ? 446.064 514.297 654.304 1.00 45.52 205 ALA C CA 1
ATOM 13281 C C . ALA F 1 205 ? 445.267 515.545 653.964 1.00 45.52 205 ALA C C 1
ATOM 13282 O O . ALA F 1 205 ? 444.031 515.521 653.943 1.00 45.52 205 ALA C O 1
ATOM 13284 N N . LEU F 1 206 ? 445.963 516.651 653.698 1.00 43.61 206 LEU C N 1
ATOM 13285 C CA . LEU F 1 206 ? 445.280 517.875 653.298 1.00 43.61 206 LEU C CA 1
ATOM 13286 C C . LEU F 1 206 ? 444.525 517.682 651.995 1.00 43.61 206 LEU C C 1
ATOM 13287 O O . LEU F 1 206 ? 443.388 518.143 651.859 1.00 43.61 206 LEU C O 1
ATOM 13292 N N . VAL F 1 207 ? 445.143 517.022 651.019 1.00 39.55 207 VAL C N 1
ATOM 13293 C CA . VAL F 1 207 ? 444.451 516.801 649.756 1.00 39.55 207 VAL C CA 1
ATOM 13294 C C . VAL F 1 207 ? 443.225 515.932 649.971 1.00 39.55 207 VAL C C 1
ATOM 13295 O O . VAL F 1 207 ? 442.174 516.153 649.361 1.00 39.55 207 VAL C O 1
ATOM 13299 N N . TYR F 1 208 ? 443.329 514.941 650.854 1.00 41.94 208 TYR C N 1
ATOM 13300 C CA . TYR F 1 208 ? 442.178 514.085 651.125 1.00 41.94 208 TYR C CA 1
ATOM 13301 C C . TYR F 1 208 ? 441.034 514.866 651.754 1.00 41.94 208 TYR C C 1
ATOM 13302 O O . TYR F 1 208 ? 439.875 514.709 651.352 1.00 41.94 208 TYR C O 1
ATOM 13311 N N . ASP F 1 209 ? 441.336 515.707 652.745 1.00 45.00 209 ASP C N 1
ATOM 13312 C CA . ASP F 1 209 ? 440.284 516.511 653.358 1.00 45.00 209 ASP C CA 1
ATOM 13313 C C . ASP F 1 209 ? 439.655 517.460 652.356 1.00 45.00 209 ASP C C 1
ATOM 13314 O O . ASP F 1 209 ? 438.432 517.631 652.333 1.00 45.00 209 ASP C O 1
ATOM 13319 N N . ILE F 1 210 ? 440.473 518.099 651.527 1.00 41.20 210 ILE C N 1
ATOM 13320 C CA . ILE F 1 210 ? 439.947 519.033 650.541 1.00 41.20 210 ILE C CA 1
ATOM 13321 C C . ILE F 1 210 ? 439.031 518.309 649.569 1.00 41.20 210 ILE C C 1
ATOM 13322 O O . ILE F 1 210 ? 437.959 518.804 649.207 1.00 41.20 210 ILE C O 1
ATOM 13327 N N . THR F 1 211 ? 439.432 517.115 649.145 1.00 41.39 211 THR C N 1
ATOM 13328 C CA . THR F 1 211 ? 438.625 516.363 648.198 1.00 41.39 211 THR C CA 1
ATOM 13329 C C . THR F 1 211 ? 437.301 515.925 648.809 1.00 41.39 211 THR C C 1
ATOM 13330 O O . THR F 1 211 ? 436.257 515.997 648.155 1.00 41.39 211 THR C O 1
ATOM 13334 N N . ASN F 1 212 ? 437.314 515.473 650.061 1.00 40.16 212 ASN C N 1
ATOM 13335 C CA . ASN F 1 212 ? 436.144 514.824 650.640 1.00 40.16 212 ASN C CA 1
ATOM 13336 C C . ASN F 1 212 ? 435.324 515.735 651.544 1.00 40.16 212 ASN C C 1
ATOM 13337 O O . ASN F 1 212 ? 434.395 515.259 652.200 1.00 40.16 212 ASN C O 1
ATOM 13342 N N . HIS F 1 213 ? 435.641 517.021 651.606 1.00 44.05 213 HIS C N 1
ATOM 13343 C CA . HIS F 1 213 ? 434.852 517.932 652.422 1.00 44.05 213 HIS C CA 1
ATOM 13344 C C . HIS F 1 213 ? 434.425 519.152 651.625 1.00 44.05 213 HIS C C 1
ATOM 13345 O O . HIS F 1 213 ? 433.382 519.748 651.908 1.00 44.05 213 HIS C O 1
ATOM 13352 N N . LEU F 1 214 ? 435.214 519.534 650.627 1.00 39.81 214 LEU C N 1
ATOM 13353 C CA . LEU F 1 214 ? 434.926 520.714 649.827 1.00 39.81 214 LEU C CA 1
ATOM 13354 C C . LEU F 1 214 ? 434.439 520.369 648.430 1.00 39.81 214 LEU C C 1
ATOM 13355 O O . LEU F 1 214 ? 433.447 520.933 647.969 1.00 39.81 214 LEU C O 1
ATOM 13360 N N . VAL F 1 215 ? 435.121 519.457 647.737 1.00 40.87 215 VAL C N 1
ATOM 13361 C CA . VAL F 1 215 ? 434.627 518.987 646.452 1.00 40.87 215 VAL C CA 1
ATOM 13362 C C . VAL F 1 215 ? 433.257 518.364 646.648 1.00 40.87 215 VAL C C 1
ATOM 13363 O O . VAL F 1 215 ? 432.964 517.783 647.700 1.00 40.87 215 VAL C O 1
ATOM 13367 N N . GLU F 1 216 ? 432.399 518.508 645.644 1.00 45.37 216 GLU C N 1
ATOM 13368 C CA . GLU F 1 216 ? 431.067 517.933 645.721 1.00 45.37 216 GLU C CA 1
ATOM 13369 C C . GLU F 1 216 ? 431.158 516.438 645.987 1.00 45.37 216 GLU C C 1
ATOM 13370 O O . GLU F 1 216 ? 431.976 515.733 645.391 1.00 45.37 216 GLU C O 1
ATOM 13372 N N . PRO F 1 217 ? 430.302 515.960 646.891 1.00 46.35 217 PRO C N 1
ATOM 13373 C CA . PRO F 1 217 ? 430.417 514.589 647.368 1.00 46.35 217 PRO C CA 1
ATOM 13374 C C . PRO F 1 217 ? 430.199 513.580 646.255 1.00 46.35 217 PRO C C 1
ATOM 13375 O O . PRO F 1 217 ? 430.656 512.438 646.360 1.00 46.35 217 PRO C O 1
ATOM 13377 N N . TRP F 1 218 ? 429.511 513.967 645.187 1.00 46.48 218 TRP C N 1
ATOM 13378 C CA . TRP F 1 218 ? 429.281 513.023 644.103 1.00 46.48 218 TRP C CA 1
ATOM 13379 C C . TRP F 1 218 ? 430.383 513.040 643.054 1.00 46.48 218 TRP C C 1
ATOM 13380 O O . TRP F 1 218 ? 430.591 512.025 642.385 1.00 46.48 218 TRP C O 1
ATOM 13391 N N . TYR F 1 219 ? 431.102 514.151 642.908 1.00 49.61 219 TYR C N 1
ATOM 13392 C CA . TYR F 1 219 ? 432.276 514.218 642.048 1.00 49.61 219 TYR C CA 1
ATOM 13393 C C . TYR F 1 219 ? 433.570 513.898 642.771 1.00 49.61 219 TYR C C 1
ATOM 13394 O O . TYR F 1 219 ? 434.627 513.890 642.134 1.00 49.61 219 TYR C O 1
ATOM 13403 N N . ALA F 1 220 ? 433.517 513.617 644.072 1.00 48.49 220 ALA C N 1
ATOM 13404 C CA . ALA F 1 220 ? 434.737 513.346 644.824 1.00 48.49 220 ALA C CA 1
ATOM 13405 C C . ALA F 1 220 ? 435.477 512.124 644.304 1.00 48.49 220 ALA C C 1
ATOM 13406 O O . ALA F 1 220 ? 436.664 511.960 644.603 1.00 48.49 220 ALA C O 1
ATOM 13408 N N . GLU F 1 221 ? 434.812 511.262 643.540 1.00 51.60 221 GLU C N 1
ATOM 13409 C CA . GLU F 1 221 ? 435.435 510.060 643.012 1.00 51.60 221 GLU C CA 1
ATOM 13410 C C . GLU F 1 221 ? 435.415 509.995 641.492 1.00 51.60 221 GLU C C 1
ATOM 13411 O O . GLU F 1 221 ? 435.454 508.896 640.930 1.00 51.60 221 GLU C O 1
ATOM 13417 N N . ASP F 1 222 ? 435.350 511.125 640.814 1.00 50.62 222 ASP C N 1
ATOM 13418 C CA . ASP F 1 222 ? 435.512 511.110 639.369 1.00 50.62 222 ASP C CA 1
ATOM 13419 C C . ASP F 1 222 ? 436.955 510.723 639.077 1.00 50.62 222 ASP C C 1
ATOM 13420 O O . ASP F 1 222 ? 437.873 511.407 639.545 1.00 50.62 222 ASP C O 1
ATOM 13425 N N . PRO F 1 223 ? 437.210 509.650 638.325 1.00 50.55 223 PRO C N 1
ATOM 13426 C CA . PRO F 1 223 ? 438.601 509.211 638.128 1.00 50.55 223 PRO C CA 1
ATOM 13427 C C . PRO F 1 223 ? 439.491 510.271 637.522 1.00 50.55 223 PRO C C 1
ATOM 13428 O O . PRO F 1 223 ? 440.711 510.214 637.713 1.00 50.55 223 PRO C O 1
ATOM 13432 N N . ASP F 1 224 ? 438.931 511.240 636.809 1.00 46.21 224 ASP C N 1
ATOM 13433 C CA . ASP F 1 224 ? 439.715 512.321 636.236 1.00 46.21 224 ASP C CA 1
ATOM 13434 C C . ASP F 1 224 ? 439.913 513.479 637.197 1.00 46.21 224 ASP C C 1
ATOM 13435 O O . ASP F 1 224 ? 440.482 514.499 636.800 1.00 46.21 224 ASP C O 1
ATOM 13440 N N . LEU F 1 225 ? 439.462 513.359 638.439 1.00 40.65 225 LEU C N 1
ATOM 13441 C CA . LEU F 1 225 ? 439.716 514.410 639.413 1.00 40.65 225 LEU C CA 1
ATOM 13442 C C . LEU F 1 225 ? 441.208 514.457 639.690 1.00 40.65 225 LEU C C 1
ATOM 13443 O O . LEU F 1 225 ? 441.750 513.567 640.350 1.00 40.65 225 LEU C O 1
ATOM 13448 N N . VAL F 1 226 ? 441.879 515.474 639.174 1.00 36.27 226 VAL C N 1
ATOM 13449 C CA . VAL F 1 226 ? 443.320 515.595 639.322 1.00 36.27 226 VAL C CA 1
ATOM 13450 C C . VAL F 1 226 ? 443.624 516.775 640.223 1.00 36.27 226 VAL C C 1
ATOM 13451 O O . VAL F 1 226 ? 442.855 517.738 640.307 1.00 36.27 226 VAL C O 1
ATOM 13455 N N . VAL F 1 227 ? 444.757 516.694 640.901 1.00 34.72 227 VAL C N 1
ATOM 13456 C CA . VAL F 1 227 ? 445.209 517.734 641.808 1.00 34.72 227 VAL C CA 1
ATOM 13457 C C . VAL F 1 227 ? 446.211 518.588 641.062 1.00 34.72 227 VAL C C 1
ATOM 13458 O O . VAL F 1 227 ? 447.309 518.131 640.734 1.00 34.72 227 VAL C O 1
ATOM 13462 N N . VAL F 1 228 ? 445.847 519.834 640.816 1.00 34.56 228 VAL C N 1
ATOM 13463 C CA . VAL F 1 228 ? 446.711 520.783 640.136 1.00 34.56 228 VAL C CA 1
ATOM 13464 C C . VAL F 1 228 ? 447.521 521.524 641.187 1.00 34.56 228 VAL C C 1
ATOM 13465 O O . VAL F 1 228 ? 446.957 522.209 642.048 1.00 34.56 228 VAL C O 1
ATOM 13469 N N . CYS F 1 229 ? 448.840 521.389 641.125 1.00 39.52 229 CYS C N 1
ATOM 13470 C CA . CYS F 1 229 ? 449.713 522.089 642.051 1.00 39.52 229 CYS C CA 1
ATOM 13471 C C . CYS F 1 229 ? 451.068 522.286 641.395 1.00 39.52 229 CYS C C 1
ATOM 13472 O O . CYS F 1 229 ? 451.452 521.537 640.494 1.00 39.52 229 CYS C O 1
ATOM 13475 N N . GLY F 1 230 ? 451.789 523.299 641.863 1.00 43.43 230 GLY C N 1
ATOM 13476 C CA . GLY F 1 230 ? 453.065 523.624 641.262 1.00 43.43 230 GLY C CA 1
ATOM 13477 C C . GLY F 1 230 ? 454.084 522.520 641.455 1.00 43.43 230 GLY C C 1
ATOM 13478 O O . GLY F 1 230 ? 454.034 521.754 642.415 1.00 43.43 230 GLY C O 1
ATOM 13479 N N . ARG F 1 231 ? 455.023 522.442 640.511 1.00 46.59 231 ARG C N 1
ATOM 13480 C CA . ARG F 1 231 ? 456.063 521.422 640.570 1.00 46.59 231 ARG C CA 1
ATOM 13481 C C . ARG F 1 231 ? 456.811 521.480 641.894 1.00 46.59 231 ARG C C 1
ATOM 13482 O O . ARG F 1 231 ? 457.093 520.445 642.513 1.00 46.59 231 ARG C O 1
ATOM 13490 N N . ASN F 1 232 ? 457.129 522.689 642.349 1.00 45.86 232 ASN C N 1
ATOM 13491 C CA . ASN F 1 232 ? 457.912 522.836 643.566 1.00 45.86 232 ASN C CA 1
ATOM 13492 C C . ASN F 1 232 ? 457.192 522.260 644.775 1.00 45.86 232 ASN C C 1
ATOM 13493 O O . ASN F 1 232 ? 457.842 521.733 645.680 1.00 45.86 232 ASN C O 1
ATOM 13498 N N . LEU F 1 233 ? 455.861 522.344 644.813 1.00 44.46 233 LEU C N 1
ATOM 13499 C CA . LEU F 1 233 ? 455.137 521.808 645.962 1.00 44.46 233 LEU C CA 1
ATOM 13500 C C . LEU F 1 233 ? 455.253 520.293 646.036 1.00 44.46 233 LEU C C 1
ATOM 13501 O O . LEU F 1 233 ? 455.487 519.733 647.114 1.00 44.46 233 LEU C O 1
ATOM 13506 N N . LEU F 1 234 ? 455.080 519.611 644.904 1.00 44.60 234 LEU C N 1
ATOM 13507 C CA . LEU F 1 234 ? 455.243 518.165 644.897 1.00 44.60 234 LEU C CA 1
ATOM 13508 C C . LEU F 1 234 ? 456.649 517.778 645.313 1.00 44.60 234 LEU C C 1
ATOM 13509 O O . LEU F 1 234 ? 456.839 516.807 646.051 1.00 44.60 234 LEU C O 1
ATOM 13514 N N . SER F 1 235 ? 457.649 518.525 644.848 1.00 46.48 235 SER C N 1
ATOM 13515 C CA . SER F 1 235 ? 459.019 518.228 645.247 1.00 46.48 235 SER C CA 1
ATOM 13516 C C . SER F 1 235 ? 459.176 518.293 646.759 1.00 46.48 235 SER C C 1
ATOM 13517 O O . SER F 1 235 ? 459.784 517.409 647.369 1.00 46.48 235 SER C O 1
ATOM 13520 N N . ASP F 1 236 ? 458.616 519.328 647.383 1.00 46.86 236 ASP C N 1
ATOM 13521 C CA . ASP F 1 236 ? 458.769 519.515 648.818 1.00 46.86 236 ASP C CA 1
ATOM 13522 C C . ASP F 1 236 ? 457.970 518.510 649.627 1.00 46.86 236 ASP C C 1
ATOM 13523 O O . ASP F 1 236 ? 458.289 518.288 650.798 1.00 46.86 236 ASP C O 1
ATOM 13528 N N . LYS F 1 237 ? 456.932 517.911 649.051 1.00 47.70 237 LYS C N 1
ATOM 13529 C CA . LYS F 1 237 ? 456.224 516.882 649.801 1.00 47.70 237 LYS C CA 1
ATOM 13530 C C . LYS F 1 237 ? 456.851 515.508 649.624 1.00 47.70 237 LYS C C 1
ATOM 13531 O O . LYS F 1 237 ? 456.789 514.681 650.537 1.00 47.70 237 LYS C O 1
ATOM 13537 N N . TYR F 1 238 ? 457.432 515.233 648.460 1.00 47.43 238 TYR C N 1
ATOM 13538 C CA . TYR F 1 238 ? 458.111 513.965 648.265 1.00 47.43 238 TYR C CA 1
ATOM 13539 C C . TYR F 1 238 ? 459.527 513.981 648.804 1.00 47.43 238 TYR C C 1
ATOM 13540 O O . TYR F 1 238 ? 460.176 512.933 648.821 1.00 47.43 238 TYR C O 1
ATOM 13549 N N . PHE F 1 239 ? 460.020 515.138 649.221 1.00 50.06 239 PHE C N 1
ATOM 13550 C CA . PHE F 1 239 ? 461.362 515.196 649.788 1.00 50.06 239 PHE C CA 1
ATOM 13551 C C . PHE F 1 239 ? 461.501 514.363 651.053 1.00 50.06 239 PHE C C 1
ATOM 13552 O O . PHE F 1 239 ? 462.477 513.603 651.155 1.00 50.06 239 PHE C O 1
ATOM 13560 N N . PRO F 1 240 ? 460.594 514.428 652.031 1.00 51.54 240 PRO C N 1
ATOM 13561 C CA . PRO F 1 240 ? 460.784 513.603 653.232 1.00 51.54 240 PRO C CA 1
ATOM 13562 C C . PRO F 1 240 ? 460.887 512.122 652.945 1.00 51.54 240 PRO C C 1
ATOM 13563 O O . PRO F 1 240 ? 461.510 511.399 653.727 1.00 51.54 240 PRO C O 1
ATOM 13567 N N . LEU F 1 241 ? 460.308 511.641 651.848 1.00 53.90 241 LEU C N 1
ATOM 13568 C CA . LEU F 1 241 ? 460.406 510.220 651.547 1.00 53.90 241 LEU C CA 1
ATOM 13569 C C . LEU F 1 241 ? 461.845 509.757 651.380 1.00 53.90 241 LEU C C 1
ATOM 13570 O O . LEU F 1 241 ? 462.121 508.566 651.554 1.00 53.90 241 LEU C O 1
ATOM 13575 N N . VAL F 1 242 ? 462.765 510.656 651.045 1.00 52.71 242 VAL C N 1
ATOM 13576 C CA . VAL F 1 242 ? 464.161 510.289 650.847 1.00 52.71 242 VAL C CA 1
ATOM 13577 C C . VAL F 1 242 ? 465.099 510.956 651.837 1.00 52.71 242 VAL C C 1
ATOM 13578 O O . VAL F 1 242 ? 466.303 510.665 651.812 1.00 52.71 242 VAL C O 1
ATOM 13582 N N . ASN F 1 243 ? 464.607 511.826 652.709 1.00 55.95 243 ASN C N 1
ATOM 13583 C CA . ASN F 1 243 ? 465.495 512.591 653.569 1.00 55.95 243 ASN C CA 1
ATOM 13584 C C . ASN F 1 243 ? 465.623 512.024 654.970 1.00 55.95 243 ASN C C 1
ATOM 13585 O O . ASN F 1 243 ? 466.689 512.154 655.579 1.00 55.95 243 ASN C O 1
ATOM 13590 N N . ARG F 1 244 ? 464.579 511.399 655.504 1.00 65.08 244 ARG C N 1
ATOM 13591 C CA . ARG F 1 244 ? 464.560 511.037 656.914 1.00 65.08 244 ARG C CA 1
ATOM 13592 C C . ARG F 1 244 ? 465.230 509.699 657.203 1.00 65.08 244 ARG C C 1
ATOM 13593 O O . ARG F 1 244 ? 464.973 509.111 658.259 1.00 65.08 244 ARG C O 1
ATOM 13601 N N . ASP F 1 245 ? 466.081 509.211 656.299 1.00 72.14 245 ASP C N 1
ATOM 13602 C CA . ASP F 1 245 ? 466.921 508.039 656.546 1.00 72.14 245 ASP C CA 1
ATOM 13603 C C . ASP F 1 245 ? 466.076 506.821 656.935 1.00 72.14 245 ASP C C 1
ATOM 13604 O O . ASP F 1 245 ? 466.144 506.298 658.050 1.00 72.14 245 ASP C O 1
ATOM 13609 N N . ARG F 1 246 ? 465.262 506.391 655.981 1.00 70.65 246 ARG C N 1
ATOM 13610 C CA . ARG F 1 246 ? 464.395 505.244 656.189 1.00 70.65 246 ARG C CA 1
ATOM 13611 C C . ARG F 1 246 ? 465.102 503.959 655.773 1.00 70.65 246 ARG C C 1
ATOM 13612 O O . ARG F 1 246 ? 466.109 503.976 655.062 1.00 70.65 246 ARG C O 1
ATOM 13620 N N . ASP F 1 247 ? 464.557 502.836 656.228 1.00 70.70 247 ASP C N 1
ATOM 13621 C CA . ASP F 1 247 ? 465.166 501.540 655.987 1.00 70.70 247 ASP C CA 1
ATOM 13622 C C . ASP F 1 247 ? 465.103 501.172 654.506 1.00 70.70 247 ASP C C 1
ATOM 13623 O O . ASP F 1 247 ? 464.247 501.667 653.769 1.00 70.70 247 ASP C O 1
ATOM 13628 N N . PRO F 1 248 ? 466.007 500.300 654.048 1.00 64.55 248 PRO C N 1
ATOM 13629 C CA . PRO F 1 248 ? 466.101 500.029 652.603 1.00 64.55 248 PRO C CA 1
ATOM 13630 C C . PRO F 1 248 ? 464.806 499.576 651.950 1.00 64.55 248 PRO C C 1
ATOM 13631 O O . PRO F 1 248 ? 464.510 499.997 650.823 1.00 64.55 248 PRO C O 1
ATOM 13635 N N . VAL F 1 249 ? 464.016 498.732 652.610 1.00 61.07 249 VAL C N 1
ATOM 13636 C CA . VAL F 1 249 ? 462.750 498.344 652.006 1.00 61.07 249 VAL C CA 1
ATOM 13637 C C . VAL F 1 249 ? 461.813 499.542 651.945 1.00 61.07 249 VAL C C 1
ATOM 13638 O O . VAL F 1 249 ? 461.076 499.728 650.966 1.00 61.07 249 VAL C O 1
ATOM 13642 N N . GLN F 1 250 ? 461.865 500.408 652.956 1.00 63.46 250 GLN C N 1
ATOM 13643 C CA . GLN F 1 250 ? 461.118 501.652 652.867 1.00 63.46 250 GLN C CA 1
ATOM 13644 C C . GLN F 1 250 ? 461.672 502.537 651.766 1.00 63.46 250 GLN C C 1
ATOM 13645 O O . GLN F 1 250 ? 460.934 503.329 651.184 1.00 63.46 250 GLN C O 1
ATOM 13651 N N . GLN F 1 251 ? 462.957 502.399 651.438 1.00 64.04 251 GLN C N 1
ATOM 13652 C CA . GLN F 1 251 ? 463.514 503.193 650.348 1.00 64.04 251 GLN C CA 1
ATOM 13653 C C . GLN F 1 251 ? 462.943 502.766 649.002 1.00 64.04 251 GLN C C 1
ATOM 13654 O O . GLN F 1 251 ? 462.587 503.619 648.176 1.00 64.04 251 GLN C O 1
ATOM 13660 N N . ILE F 1 252 ? 462.845 501.459 648.755 1.00 59.24 252 ILE C N 1
ATOM 13661 C CA . ILE F 1 252 ? 462.269 501.029 647.485 1.00 59.24 252 ILE C CA 1
ATOM 13662 C C . ILE F 1 252 ? 460.796 501.412 647.419 1.00 59.24 252 ILE C C 1
ATOM 13663 O O . ILE F 1 252 ? 460.290 501.803 646.359 1.00 59.24 252 ILE C O 1
ATOM 13668 N N . ALA F 1 253 ? 460.088 501.342 648.551 1.00 60.60 253 ALA C N 1
ATOM 13669 C CA . ALA F 1 253 ? 458.711 501.821 648.570 1.00 60.60 253 ALA C CA 1
ATOM 13670 C C . ALA F 1 253 ? 458.640 503.309 648.250 1.00 60.60 253 ALA C C 1
ATOM 13671 O O . ALA F 1 253 ? 457.748 503.755 647.518 1.00 60.60 253 ALA C O 1
ATOM 13673 N N . ALA F 1 254 ? 459.565 504.093 648.805 1.00 59.29 254 ALA C N 1
ATOM 13674 C CA . ALA F 1 254 ? 459.585 505.524 648.540 1.00 59.29 254 ALA C CA 1
ATOM 13675 C C . ALA F 1 254 ? 459.796 505.799 647.063 1.00 59.29 254 ALA C C 1
ATOM 13676 O O . ALA F 1 254 ? 459.135 506.668 646.486 1.00 59.29 254 ALA C O 1
ATOM 13678 N N . ASP F 1 255 ? 460.716 505.066 646.436 1.00 59.19 255 ASP C N 1
ATOM 13679 C CA . ASP F 1 255 ? 460.940 505.243 645.005 1.00 59.19 255 ASP C CA 1
ATOM 13680 C C . ASP F 1 255 ? 459.676 504.937 644.219 1.00 59.19 255 ASP C C 1
ATOM 13681 O O . ASP F 1 255 ? 459.335 505.651 643.265 1.00 59.19 255 ASP C O 1
ATOM 13686 N N . LEU F 1 256 ? 458.958 503.887 644.617 1.00 59.27 256 LEU C N 1
ATOM 13687 C CA . LEU F 1 256 ? 457.709 503.549 643.945 1.00 59.27 256 LEU C CA 1
ATOM 13688 C C . LEU F 1 256 ? 456.702 504.685 644.049 1.00 59.27 256 LEU C C 1
ATOM 13689 O O . LEU F 1 256 ? 456.022 505.011 643.071 1.00 59.27 256 LEU C O 1
ATOM 13694 N N . ILE F 1 257 ? 456.585 505.292 645.230 1.00 56.34 257 ILE C N 1
ATOM 13695 C CA . ILE F 1 257 ? 455.653 506.406 645.396 1.00 56.34 257 ILE C CA 1
ATOM 13696 C C . ILE F 1 257 ? 456.078 507.593 644.547 1.00 56.34 257 ILE C C 1
ATOM 13697 O O . ILE F 1 257 ? 455.253 508.219 643.875 1.00 56.34 257 ILE C O 1
ATOM 13702 N N . ILE F 1 258 ? 457.368 507.930 644.571 1.00 54.68 258 ILE C N 1
ATOM 13703 C CA . ILE F 1 258 ? 457.821 509.063 643.768 1.00 54.68 258 ILE C CA 1
ATOM 13704 C C . ILE F 1 258 ? 457.568 508.791 642.296 1.00 54.68 258 ILE C C 1
ATOM 13705 O O . ILE F 1 258 ? 457.332 509.720 641.517 1.00 54.68 258 ILE C O 1
ATOM 13710 N N . SER F 1 259 ? 457.607 507.521 641.886 1.00 54.58 259 SER C N 1
ATOM 13711 C CA . SER F 1 259 ? 457.246 507.192 640.512 1.00 54.58 259 SER C CA 1
ATOM 13712 C C . SER F 1 259 ? 455.793 507.542 640.221 1.00 54.58 259 SER C C 1
ATOM 13713 O O . SER F 1 259 ? 455.478 508.071 639.150 1.00 54.58 259 SER C O 1
ATOM 13716 N N . GLN F 1 260 ? 454.894 507.251 641.156 1.00 55.37 260 GLN C N 1
ATOM 13717 C CA . GLN F 1 260 ? 453.497 507.648 641.016 1.00 55.37 260 GLN C CA 1
ATOM 13718 C C . GLN F 1 260 ? 453.369 509.130 641.330 1.00 55.37 260 GLN C C 1
ATOM 13719 O O . GLN F 1 260 ? 453.514 509.542 642.484 1.00 55.37 260 GLN C O 1
ATOM 13725 N N . LYS F 1 261 ? 453.069 509.941 640.318 1.00 50.77 261 LYS C N 1
ATOM 13726 C CA . LYS F 1 261 ? 452.811 511.349 640.586 1.00 50.77 261 LYS C CA 1
ATOM 13727 C C . LYS F 1 261 ? 451.566 511.554 641.431 1.00 50.77 261 LYS C C 1
ATOM 13728 O O . LYS F 1 261 ? 451.280 512.694 641.808 1.00 50.77 261 LYS C O 1
ATOM 13734 N N . ARG F 1 262 ? 450.833 510.487 641.741 1.00 42.90 262 ARG C N 1
ATOM 13735 C CA . ARG F 1 262 ? 449.573 510.615 642.455 1.00 42.90 262 ARG C CA 1
ATOM 13736 C C . ARG F 1 262 ? 449.791 511.201 643.841 1.00 42.90 262 ARG C C 1
ATOM 13737 O O . ARG F 1 262 ? 450.672 510.771 644.584 1.00 42.90 262 ARG C O 1
ATOM 13745 N N . ILE F 1 263 ? 448.976 512.192 644.177 1.00 38.72 263 ILE C N 1
ATOM 13746 C CA . ILE F 1 263 ? 449.014 512.859 645.467 1.00 38.72 263 ILE C CA 1
ATOM 13747 C C . ILE F 1 263 ? 447.708 512.558 646.179 1.00 38.72 263 ILE C C 1
ATOM 13748 O O . ILE F 1 263 ? 446.674 512.317 645.550 1.00 38.72 263 ILE C O 1
ATOM 13753 N N . GLY F 1 264 ? 447.754 512.566 647.510 1.00 40.69 264 GLY C N 1
ATOM 13754 C CA . GLY F 1 264 ? 446.578 512.160 648.250 1.00 40.69 264 GLY C CA 1
ATOM 13755 C C . GLY F 1 264 ? 446.242 510.759 647.807 1.00 40.69 264 GLY C C 1
ATOM 13756 O O . GLY F 1 264 ? 446.907 509.793 648.187 1.00 40.69 264 GLY C O 1
ATOM 13757 N N . ASN F 1 265 ? 445.198 510.645 646.995 1.00 41.55 265 ASN C N 1
ATOM 13758 C CA . ASN F 1 265 ? 444.973 509.455 646.187 1.00 41.55 265 ASN C CA 1
ATOM 13759 C C . ASN F 1 265 ? 444.697 509.815 644.735 1.00 41.55 265 ASN C C 1
ATOM 13760 O O . ASN F 1 265 ? 444.177 508.988 643.984 1.00 41.55 265 ASN C O 1
ATOM 13765 N N . LEU F 1 266 ? 445.057 511.033 644.320 1.00 37.95 266 LEU C N 1
ATOM 13766 C CA . LEU F 1 266 ? 444.662 511.610 643.046 1.00 37.95 266 LEU C CA 1
ATOM 13767 C C . LEU F 1 266 ? 445.881 511.945 642.204 1.00 37.95 266 LEU C C 1
ATOM 13768 O O . LEU F 1 266 ? 446.904 512.374 642.747 1.00 37.95 266 LEU C O 1
ATOM 13773 N N . PRO F 1 267 ? 445.805 511.773 640.888 1.00 36.46 267 PRO C N 1
ATOM 13774 C CA . PRO F 1 267 ? 446.916 512.191 640.031 1.00 36.46 267 PRO C CA 1
ATOM 13775 C C . PRO F 1 267 ? 447.199 513.670 640.208 1.00 36.46 267 PRO C C 1
ATOM 13776 O O . PRO F 1 267 ? 446.284 514.480 640.348 1.00 36.46 267 PRO C O 1
ATOM 13780 N N . ALA F 1 268 ? 448.477 514.020 640.212 1.00 36.47 268 ALA C N 1
ATOM 13781 C CA . ALA F 1 268 ? 448.905 515.395 640.404 1.00 36.47 268 ALA C CA 1
ATOM 13782 C C . ALA F 1 268 ? 449.417 515.941 639.087 1.00 36.47 268 ALA C C 1
ATOM 13783 O O . ALA F 1 268 ? 450.211 515.285 638.409 1.00 36.47 268 ALA C O 1
ATOM 13785 N N . ILE F 1 269 ? 448.961 517.133 638.729 1.00 35.73 269 ILE C N 1
ATOM 13786 C CA . ILE F 1 269 ? 449.363 517.786 637.493 1.00 35.73 269 ILE C CA 1
ATOM 13787 C C . ILE F 1 269 ? 450.392 518.851 637.834 1.00 35.73 269 ILE C C 1
ATOM 13788 O O . ILE F 1 269 ? 450.071 519.858 638.473 1.00 35.73 269 ILE C O 1
ATOM 13793 N N . ARG F 1 270 ? 451.626 518.629 637.409 1.00 40.76 270 ARG C N 1
ATOM 13794 C CA . ARG F 1 270 ? 452.697 519.597 637.588 1.00 40.76 270 ARG C CA 1
ATOM 13795 C C . ARG F 1 270 ? 452.455 520.723 636.594 1.00 40.76 270 ARG C C 1
ATOM 13796 O O . ARG F 1 270 ? 452.435 520.493 635.383 1.00 40.76 270 ARG C O 1
ATOM 13804 N N . VAL F 1 271 ? 452.251 521.935 637.098 1.00 37.08 271 VAL C N 1
ATOM 13805 C CA . VAL F 1 271 ? 451.929 523.061 636.227 1.00 37.08 271 VAL C CA 1
ATOM 13806 C C . VAL F 1 271 ? 452.862 524.224 636.549 1.00 37.08 271 VAL C C 1
ATOM 13807 O O . VAL F 1 271 ? 453.111 524.516 637.727 1.00 37.08 271 VAL C O 1
ATOM 13811 N N . PRO F 1 272 ? 453.425 524.891 635.550 1.00 37.62 272 PRO C N 1
ATOM 13812 C CA . PRO F 1 272 ? 454.334 526.002 635.829 1.00 37.62 272 PRO C CA 1
ATOM 13813 C C . PRO F 1 272 ? 453.584 527.214 636.348 1.00 37.62 272 PRO C C 1
ATOM 13814 O O . PRO F 1 272 ? 452.383 527.378 636.129 1.00 37.62 272 PRO C O 1
ATOM 13818 N N . TYR F 1 273 ? 454.316 528.060 637.064 1.00 39.75 273 TYR C N 1
ATOM 13819 C CA . TYR F 1 273 ? 453.854 529.368 637.512 1.00 39.75 273 TYR C CA 1
ATOM 13820 C C . TYR F 1 273 ? 452.698 529.286 638.494 1.00 39.75 273 TYR C C 1
ATOM 13821 O O . TYR F 1 273 ? 452.065 530.303 638.787 1.00 39.75 273 TYR C O 1
ATOM 13830 N N . PHE F 1 274 ? 452.411 528.102 639.013 1.00 36.94 274 PHE C N 1
ATOM 13831 C CA . PHE F 1 274 ? 451.370 527.957 640.011 1.00 36.94 274 PHE C CA 1
ATOM 13832 C C . PHE F 1 274 ? 451.762 528.696 641.288 1.00 36.94 274 PHE C C 1
ATOM 13833 O O . PHE F 1 274 ? 452.949 528.825 641.596 1.00 36.94 274 PHE C O 1
ATOM 13841 N N . PRO F 1 275 ? 450.787 529.207 642.039 1.00 37.25 275 PRO C N 1
ATOM 13842 C CA . PRO F 1 275 ? 451.117 529.940 643.263 1.00 37.25 275 PRO C CA 1
ATOM 13843 C C . PRO F 1 275 ? 451.893 529.072 644.234 1.00 37.25 275 PRO C C 1
ATOM 13844 O O . PRO F 1 275 ? 451.663 527.868 644.343 1.00 37.25 275 PRO C O 1
ATOM 13848 N N . ALA F 1 276 ? 452.831 529.690 644.935 1.00 42.36 276 ALA C N 1
ATOM 13849 C CA . ALA F 1 276 ? 453.498 528.988 646.012 1.00 42.36 276 ALA C CA 1
ATOM 13850 C C . ALA F 1 276 ? 452.512 528.743 647.143 1.00 42.36 276 ALA C C 1
ATOM 13851 O O . ALA F 1 276 ? 451.626 529.559 647.408 1.00 42.36 276 ALA C O 1
ATOM 13853 N N . ASN F 1 277 ? 452.666 527.599 647.800 1.00 47.58 277 ASN C N 1
ATOM 13854 C CA . ASN F 1 277 ? 451.821 527.241 648.934 1.00 47.58 277 ASN C CA 1
ATOM 13855 C C . ASN F 1 277 ? 450.345 527.289 648.555 1.00 47.58 277 ASN C C 1
ATOM 13856 O O . ASN F 1 277 ? 449.514 527.865 649.257 1.00 47.58 277 ASN C O 1
ATOM 13861 N N . GLY F 1 278 ? 450.027 526.694 647.409 1.00 40.63 278 GLY C N 1
ATOM 13862 C CA . GLY F 1 278 ? 448.654 526.577 646.971 1.00 40.63 278 GLY C CA 1
ATOM 13863 C C . GLY F 1 278 ? 448.442 525.222 646.331 1.00 40.63 278 GLY C C 1
ATOM 13864 O O . GLY F 1 278 ? 449.393 524.541 645.946 1.00 40.63 278 GLY C O 1
ATOM 13865 N N . LEU F 1 279 ? 447.176 524.837 646.227 1.00 36.40 279 LEU C N 1
ATOM 13866 C CA . LEU F 1 279 ? 446.845 523.515 645.718 1.00 36.40 279 LEU C CA 1
ATOM 13867 C C . LEU F 1 279 ? 445.414 523.513 645.219 1.00 36.40 279 LEU C C 1
ATOM 13868 O O . LEU F 1 279 ? 444.486 523.645 646.017 1.00 36.40 279 LEU C O 1
ATOM 13873 N N . LEU F 1 280 ? 445.227 523.348 643.919 1.00 34.67 280 LEU C N 1
ATOM 13874 C CA . LEU F 1 280 ? 443.898 523.284 643.336 1.00 34.67 280 LEU C CA 1
ATOM 13875 C C . LEU F 1 280 ? 443.565 521.824 643.103 1.00 34.67 280 LEU C C 1
ATOM 13876 O O . LEU F 1 280 ? 444.465 521.012 642.903 1.00 34.67 280 LEU C O 1
ATOM 13881 N N . VAL F 1 281 ? 442.286 521.472 643.169 1.00 34.43 281 VAL C N 1
ATOM 13882 C CA . VAL F 1 281 ? 441.826 520.154 642.753 1.00 34.43 281 VAL C CA 1
ATOM 13883 C C . VAL F 1 281 ? 440.565 520.328 641.929 1.00 34.43 281 VAL C C 1
ATOM 13884 O O . VAL F 1 281 ? 439.616 520.990 642.364 1.00 34.43 281 VAL C O 1
ATOM 13888 N N . THR F 1 282 ? 440.573 519.759 640.727 1.00 34.75 282 THR C N 1
ATOM 13889 C CA . THR F 1 282 ? 439.450 519.825 639.804 1.00 34.75 282 THR C CA 1
ATOM 13890 C C . THR F 1 282 ? 439.760 518.962 638.602 1.00 34.75 282 THR C C 1
ATOM 13891 O O . THR F 1 282 ? 440.919 518.816 638.219 1.00 34.75 282 THR C O 1
ATOM 13895 N N . ARG F 1 283 ? 438.717 518.386 638.017 1.00 37.79 283 ARG C N 1
ATOM 13896 C CA . ARG F 1 283 ? 438.885 517.755 636.720 1.00 37.79 283 ARG C CA 1
ATOM 13897 C C . ARG F 1 283 ? 439.257 518.828 635.712 1.00 37.79 283 ARG C C 1
ATOM 13898 O O . ARG F 1 283 ? 438.671 519.911 635.697 1.00 37.79 283 ARG C O 1
ATOM 13906 N N . LEU F 1 284 ? 440.243 518.532 634.874 1.00 37.49 284 LEU C N 1
ATOM 13907 C CA . LEU F 1 284 ? 440.801 519.548 633.995 1.00 37.49 284 LEU C CA 1
ATOM 13908 C C . LEU F 1 284 ? 439.854 519.962 632.887 1.00 37.49 284 LEU C C 1
ATOM 13909 O O . LEU F 1 284 ? 440.270 520.697 631.991 1.00 37.49 284 LEU C O 1
ATOM 13914 N N . ASP F 1 285 ? 438.610 519.505 632.912 1.00 37.89 285 ASP C N 1
ATOM 13915 C CA . ASP F 1 285 ? 437.616 520.024 631.992 1.00 37.89 285 ASP C CA 1
ATOM 13916 C C . ASP F 1 285 ? 436.676 521.032 632.640 1.00 37.89 285 ASP C C 1
ATOM 13917 O O . ASP F 1 285 ? 435.822 521.591 631.947 1.00 37.89 285 ASP C O 1
ATOM 13922 N N . ASN F 1 286 ? 436.803 521.273 633.945 1.00 38.66 286 ASN C N 1
ATOM 13923 C CA . ASN F 1 286 ? 436.193 522.462 634.525 1.00 38.66 286 ASN C CA 1
ATOM 13924 C C . ASN F 1 286 ? 436.809 523.716 633.937 1.00 38.66 286 ASN C C 1
ATOM 13925 O O . ASN F 1 286 ? 436.114 524.703 633.675 1.00 38.66 286 ASN C O 1
ATOM 13930 N N . LEU F 1 287 ? 438.116 523.695 633.725 1.00 35.94 287 LEU C N 1
ATOM 13931 C CA . LEU F 1 287 ? 438.864 524.911 633.442 1.00 35.94 287 LEU C CA 1
ATOM 13932 C C . LEU F 1 287 ? 438.721 525.257 631.969 1.00 35.94 287 LEU C C 1
ATOM 13933 O O . LEU F 1 287 ? 439.185 524.528 631.086 1.00 35.94 287 LEU C O 1
ATOM 13938 N N . SER F 1 288 ? 438.074 526.378 631.694 1.00 36.77 288 SER C N 1
ATOM 13939 C CA . SER F 1 288 ? 437.819 526.814 630.339 1.00 36.77 288 SER C CA 1
ATOM 13940 C C . SER F 1 288 ? 438.315 528.236 630.185 1.00 36.77 288 SER C C 1
ATOM 13941 O O . SER F 1 288 ? 438.281 529.024 631.133 1.00 36.77 288 SER C O 1
ATOM 13944 N N . ILE F 1 289 ? 438.804 528.544 628.998 1.00 37.12 289 ILE C N 1
ATOM 13945 C CA . ILE F 1 289 ? 439.134 529.898 628.602 1.00 37.12 289 ILE C CA 1
ATOM 13946 C C . ILE F 1 289 ? 438.143 530.279 627.516 1.00 37.12 289 ILE C C 1
ATOM 13947 O O . ILE F 1 289 ? 438.145 529.702 626.419 1.00 37.12 289 ILE C O 1
ATOM 13952 N N . TYR F 1 290 ? 437.258 531.209 627.836 1.00 39.66 290 TYR C N 1
ATOM 13953 C CA . TYR F 1 290 ? 436.326 531.743 626.860 1.00 39.66 290 TYR C CA 1
ATOM 13954 C C . TYR F 1 290 ? 437.031 532.895 626.176 1.00 39.66 290 TYR C C 1
ATOM 13955 O O . TYR F 1 290 ? 437.174 533.969 626.759 1.00 39.66 290 TYR C O 1
ATOM 13964 N N . TYR F 1 291 ? 437.495 532.676 624.961 1.00 43.93 291 TYR C N 1
ATOM 13965 C CA . TYR F 1 291 ? 438.040 533.760 624.169 1.00 43.93 291 TYR C CA 1
ATOM 13966 C C . TYR F 1 291 ? 436.939 534.251 623.250 1.00 43.93 291 TYR C C 1
ATOM 13967 O O . TYR F 1 291 ? 436.078 533.469 622.832 1.00 43.93 291 TYR C O 1
ATOM 13976 N N . GLN F 1 292 ? 436.925 535.550 622.993 1.00 49.99 292 GLN C N 1
ATOM 13977 C CA . GLN F 1 292 ? 435.891 536.102 622.138 1.00 49.99 292 GLN C CA 1
ATOM 13978 C C . GLN F 1 292 ? 436.283 535.919 620.679 1.00 49.99 292 GLN C C 1
ATOM 13979 O O . GLN F 1 292 ? 437.388 536.295 620.276 1.00 49.99 292 GLN C O 1
ATOM 13985 N N . GLU F 1 293 ? 435.392 535.326 619.892 1.00 53.18 293 GLU C N 1
ATOM 13986 C CA . GLU F 1 293 ? 435.620 535.254 618.459 1.00 53.18 293 GLU C CA 1
ATOM 13987 C C . GLU F 1 293 ? 435.743 536.659 617.893 1.00 53.18 293 GLU C C 1
ATOM 13988 O O . GLU F 1 293 ? 434.971 537.555 618.241 1.00 53.18 293 GLU C O 1
ATOM 13994 N N . GLY F 1 294 ? 436.734 536.858 617.034 1.00 57.15 294 GLY C N 1
ATOM 13995 C CA . GLY F 1 294 ? 436.985 538.172 616.498 1.00 57.15 294 GLY C CA 1
ATOM 13996 C C . GLY F 1 294 ? 437.604 539.138 617.478 1.00 57.15 294 GLY C C 1
ATOM 13997 O O . GLY F 1 294 ? 437.830 540.299 617.119 1.00 57.15 294 GLY C O 1
ATOM 13998 N N . GLY F 1 295 ? 437.881 538.703 618.701 1.00 55.23 295 GLY C N 1
ATOM 13999 C CA . GLY F 1 295 ? 438.549 539.502 619.700 1.00 55.23 295 GLY C CA 1
ATOM 14000 C C . GLY F 1 295 ? 440.053 539.385 619.684 1.00 55.23 295 GLY C C 1
ATOM 14001 O O . GLY F 1 295 ? 440.711 539.897 620.594 1.00 55.23 295 GLY C O 1
ATOM 14002 N N . ARG F 1 296 ? 440.619 538.718 618.683 1.00 51.94 296 ARG C N 1
ATOM 14003 C CA . ARG F 1 296 ? 442.062 538.552 618.556 1.00 51.94 296 ARG C CA 1
ATOM 14004 C C . ARG F 1 296 ? 442.593 539.639 617.630 1.00 51.94 296 ARG C C 1
ATOM 14005 O O . ARG F 1 296 ? 442.456 539.544 616.407 1.00 51.94 296 ARG C O 1
ATOM 14013 N N . ARG F 1 297 ? 443.209 540.658 618.218 1.00 53.72 297 ARG C N 1
ATOM 14014 C CA . ARG F 1 297 ? 443.656 541.839 617.492 1.00 53.72 297 ARG C CA 1
ATOM 14015 C C . ARG F 1 297 ? 445.131 541.673 617.165 1.00 53.72 297 ARG C C 1
ATOM 14016 O O . ARG F 1 297 ? 445.983 541.755 618.053 1.00 53.72 297 ARG C O 1
ATOM 14024 N N . ARG F 1 298 ? 445.427 541.451 615.891 1.00 54.13 298 ARG C N 1
ATOM 14025 C CA . ARG F 1 298 ? 446.773 541.168 615.412 1.00 54.13 298 ARG C CA 1
ATOM 14026 C C . ARG F 1 298 ? 447.237 542.367 614.593 1.00 54.13 298 ARG C C 1
ATOM 14027 O O . ARG F 1 298 ? 447.055 542.425 613.378 1.00 54.13 298 ARG C O 1
ATOM 14035 N N . THR F 1 299 ? 447.834 543.339 615.270 1.00 53.89 299 THR C N 1
ATOM 14036 C CA . THR F 1 299 ? 448.215 544.602 614.645 1.00 53.89 299 THR C CA 1
ATOM 14037 C C . THR F 1 299 ? 449.728 544.651 614.497 1.00 53.89 299 THR C C 1
ATOM 14038 O O . THR F 1 299 ? 450.456 544.803 615.478 1.00 53.89 299 THR C O 1
ATOM 14042 N N . ILE F 1 300 ? 450.200 544.528 613.261 1.00 50.16 300 ILE C N 1
ATOM 14043 C CA . ILE F 1 300 ? 451.623 544.633 612.969 1.00 50.16 300 ILE C CA 1
ATOM 14044 C C . ILE F 1 300 ? 451.916 546.093 612.651 1.00 50.16 300 ILE C C 1
ATOM 14045 O O . ILE F 1 300 ? 451.644 546.559 611.544 1.00 50.16 300 ILE C O 1
ATOM 14050 N N . LEU F 1 301 ? 452.466 546.818 613.614 1.00 50.53 301 LEU C N 1
ATOM 14051 C CA . LEU F 1 301 ? 452.708 548.244 613.458 1.00 50.53 301 LEU C CA 1
ATOM 14052 C C . LEU F 1 301 ? 454.183 548.444 613.162 1.00 50.53 301 LEU C C 1
ATOM 14053 O O . LEU F 1 301 ? 455.018 548.337 614.063 1.00 50.53 301 LEU C O 1
ATOM 14058 N N . ASP F 1 302 ? 454.503 548.738 611.906 1.00 50.29 302 ASP C N 1
ATOM 14059 C CA . ASP F 1 302 ? 455.886 548.987 611.507 1.00 50.29 302 ASP C CA 1
ATOM 14060 C C . ASP F 1 302 ? 456.299 550.408 611.891 1.00 50.29 302 ASP C C 1
ATOM 14061 O O . ASP F 1 302 ? 456.648 551.238 611.056 1.00 50.29 302 ASP C O 1
ATOM 14066 N N . ASN F 1 303 ? 456.239 550.669 613.193 1.00 48.59 303 ASN C N 1
ATOM 14067 C CA . ASN F 1 303 ? 456.548 551.986 613.721 1.00 48.59 303 ASN C CA 1
ATOM 14068 C C . ASN F 1 303 ? 457.948 552.401 613.322 1.00 48.59 303 ASN C C 1
ATOM 14069 O O . ASN F 1 303 ? 458.906 551.652 613.510 1.00 48.59 303 ASN C O 1
ATOM 14074 N N . ALA F 1 304 ? 458.058 553.598 612.750 1.00 48.70 304 ALA C N 1
ATOM 14075 C CA . ALA F 1 304 ? 459.349 554.204 612.484 1.00 48.70 304 ALA C CA 1
ATOM 14076 C C . ALA F 1 304 ? 459.596 555.442 613.318 1.00 48.70 304 ALA C C 1
ATOM 14077 O O . ALA F 1 304 ? 460.731 555.919 613.356 1.00 48.70 304 ALA C O 1
ATOM 14079 N N . LYS F 1 305 ? 458.567 555.975 613.973 1.00 49.18 305 LYS C N 1
ATOM 14080 C CA . LYS F 1 305 ? 458.788 557.101 614.867 1.00 49.18 305 LYS C CA 1
ATOM 14081 C C . LYS F 1 305 ? 459.828 556.758 615.919 1.00 49.18 305 LYS C C 1
ATOM 14082 O O . LYS F 1 305 ? 460.826 557.466 616.076 1.00 49.18 305 LYS C O 1
ATOM 14088 N N . ARG F 1 306 ? 459.628 555.657 616.626 1.00 51.02 306 ARG C N 1
ATOM 14089 C CA . ARG F 1 306 ? 460.566 555.204 617.634 1.00 51.02 306 ARG C CA 1
ATOM 14090 C C . ARG F 1 306 ? 461.577 554.222 617.077 1.00 51.02 306 ARG C C 1
ATOM 14091 O O . ARG F 1 306 ? 462.392 553.694 617.835 1.00 51.02 306 ARG C O 1
ATOM 14099 N N . ASP F 1 307 ? 461.533 553.961 615.772 1.00 49.77 307 ASP C N 1
ATOM 14100 C CA . ASP F 1 307 ? 462.410 552.994 615.117 1.00 49.77 307 ASP C CA 1
ATOM 14101 C C . ASP F 1 307 ? 462.322 551.632 615.800 1.00 49.77 307 ASP C C 1
ATOM 14102 O O . ASP F 1 307 ? 463.314 551.078 616.266 1.00 49.77 307 ASP C O 1
ATOM 14104 N N . ARG F 1 308 ? 461.106 551.099 615.852 1.00 48.04 308 ARG C N 1
ATOM 14105 C CA . ARG F 1 308 ? 460.844 549.828 616.514 1.00 48.04 308 ARG C CA 1
ATOM 14106 C C . ARG F 1 308 ? 459.769 549.101 615.733 1.00 48.04 308 ARG C C 1
ATOM 14107 O O . ARG F 1 308 ? 458.662 549.620 615.594 1.00 48.04 308 ARG C O 1
ATOM 14115 N N . ILE F 1 309 ? 460.072 547.909 615.230 1.00 45.53 309 ILE C N 1
ATOM 14116 C CA . ILE F 1 309 ? 459.007 547.119 614.620 1.00 45.53 309 ILE C CA 1
ATOM 14117 C C . ILE F 1 309 ? 458.149 546.543 615.742 1.00 45.53 309 ILE C C 1
ATOM 14118 O O . ILE F 1 309 ? 458.637 545.804 616.600 1.00 45.53 309 ILE C O 1
ATOM 14123 N N . GLU F 1 310 ? 456.875 546.895 615.748 1.00 50.12 310 GLU C N 1
ATOM 14124 C CA . GLU F 1 310 ? 455.973 546.574 616.842 1.00 50.12 310 GLU C CA 1
ATOM 14125 C C . GLU F 1 310 ? 454.930 545.559 616.402 1.00 50.12 310 GLU C C 1
ATOM 14126 O O . GLU F 1 310 ? 454.509 545.518 615.243 1.00 50.12 310 GLU C O 1
ATOM 14132 N N . ASN F 1 311 ? 454.484 544.759 617.361 1.00 48.69 311 ASN C N 1
ATOM 14133 C CA . ASN F 1 311 ? 453.477 543.748 617.077 1.00 48.69 311 ASN C CA 1
ATOM 14134 C C . ASN F 1 311 ? 452.556 543.668 618.285 1.00 48.69 311 ASN C C 1
ATOM 14135 O O . ASN F 1 311 ? 453.021 543.409 619.400 1.00 48.69 311 ASN C O 1
ATOM 14140 N N . TYR F 1 312 ? 451.264 543.891 618.067 1.00 49.52 312 TYR C N 1
ATOM 14141 C CA . TYR F 1 312 ? 450.265 543.857 619.125 1.00 49.52 312 TYR C CA 1
ATOM 14142 C C . TYR F 1 312 ? 449.382 542.633 618.939 1.00 49.52 312 TYR C C 1
ATOM 14143 O O . TYR F 1 312 ? 448.802 542.439 617.867 1.00 49.52 312 TYR C O 1
ATOM 14152 N N . GLU F 1 313 ? 449.274 541.813 619.977 1.00 51.78 313 GLU C N 1
ATOM 14153 C CA . GLU F 1 313 ? 448.351 540.685 619.996 1.00 51.78 313 GLU C CA 1
ATOM 14154 C C . GLU F 1 313 ? 447.439 540.936 621.188 1.00 51.78 313 GLU C C 1
ATOM 14155 O O . GLU F 1 313 ? 447.755 540.601 622.328 1.00 51.78 313 GLU C O 1
ATOM 14161 N N . SER F 1 314 ? 446.320 541.591 620.929 1.00 49.69 314 SER C N 1
ATOM 14162 C CA . SER F 1 314 ? 445.406 541.975 621.992 1.00 49.69 314 SER C CA 1
ATOM 14163 C C . SER F 1 314 ? 444.162 541.106 621.930 1.00 49.69 314 SER C C 1
ATOM 14164 O O . SER F 1 314 ? 443.379 541.198 620.982 1.00 49.69 314 SER C O 1
ATOM 14167 N N . SER F 1 315 ? 443.981 540.273 622.948 1.00 48.27 315 SER C N 1
ATOM 14168 C CA . SER F 1 315 ? 442.968 539.234 622.933 1.00 48.27 315 SER C CA 1
ATOM 14169 C C . SER F 1 315 ? 441.959 539.466 624.045 1.00 48.27 315 SER C C 1
ATOM 14170 O O . SER F 1 315 ? 442.319 539.870 625.152 1.00 48.27 315 SER C O 1
ATOM 14173 N N . ASN F 1 316 ? 440.697 539.205 623.742 1.00 48.35 316 ASN C N 1
ATOM 14174 C CA . ASN F 1 316 ? 439.611 539.309 624.705 1.00 48.35 316 ASN C CA 1
ATOM 14175 C C . ASN F 1 316 ? 439.269 537.907 625.188 1.00 48.35 316 ASN C C 1
ATOM 14176 O O . ASN F 1 316 ? 438.923 537.035 624.382 1.00 48.35 316 ASN C O 1
ATOM 14181 N N . ASP F 1 317 ? 439.364 537.691 626.498 1.00 45.50 317 ASP C N 1
ATOM 14182 C CA . ASP F 1 317 ? 439.181 536.351 627.039 1.00 45.50 317 ASP C CA 1
ATOM 14183 C C . ASP F 1 317 ? 438.727 536.425 628.489 1.00 45.50 317 ASP C C 1
ATOM 14184 O O . ASP F 1 317 ? 438.754 537.479 629.123 1.00 45.50 317 ASP C O 1
ATOM 14189 N N . ALA F 1 318 ? 438.308 535.272 629.001 1.00 40.11 318 ALA C N 1
ATOM 14190 C CA . ALA F 1 318 ? 437.918 535.124 630.392 1.00 40.11 318 ALA C CA 1
ATOM 14191 C C . ALA F 1 318 ? 438.286 533.728 630.862 1.00 40.11 318 ALA C C 1
ATOM 14192 O O . ALA F 1 318 ? 438.343 532.785 630.068 1.00 40.11 318 ALA C O 1
ATOM 14194 N N . TYR F 1 319 ? 438.526 533.607 632.161 1.00 36.66 319 TYR C N 1
ATOM 14195 C CA . TYR F 1 319 ? 438.907 532.350 632.787 1.00 36.66 319 TYR C CA 1
ATOM 14196 C C . TYR F 1 319 ? 437.724 531.849 633.598 1.00 36.66 319 TYR C C 1
ATOM 14197 O O . TYR F 1 319 ? 437.324 532.487 634.576 1.00 36.66 319 TYR C O 1
ATOM 14206 N N . VAL F 1 320 ? 437.161 530.714 633.200 1.00 35.91 320 VAL C N 1
ATOM 14207 C CA . VAL F 1 320 ? 435.899 530.246 633.743 1.00 35.91 320 VAL C CA 1
ATOM 14208 C C . VAL F 1 320 ? 436.061 528.824 634.237 1.00 35.91 320 VAL C C 1
ATOM 14209 O O . VAL F 1 320 ? 436.558 527.959 633.509 1.00 35.91 320 VAL C O 1
ATOM 14213 N N . ILE F 1 321 ? 435.623 528.577 635.459 1.00 34.91 321 ILE C N 1
ATOM 14214 C CA . ILE F 1 321 ? 435.475 527.219 635.946 1.00 34.91 321 ILE C CA 1
ATOM 14215 C C . ILE F 1 321 ? 434.054 526.769 635.658 1.00 34.91 321 ILE C C 1
ATOM 14216 O O . ILE F 1 321 ? 433.092 527.472 635.986 1.00 34.91 321 ILE C O 1
ATOM 14221 N N . GLU F 1 322 ? 433.915 525.611 635.020 1.00 40.08 322 GLU C N 1
ATOM 14222 C CA . GLU F 1 322 ? 432.590 525.176 634.597 1.00 40.08 322 GLU C CA 1
ATOM 14223 C C . GLU F 1 322 ? 431.672 524.954 635.790 1.00 40.08 322 GLU C C 1
ATOM 14224 O O . GLU F 1 322 ? 430.580 525.528 635.864 1.00 40.08 322 GLU C O 1
ATOM 14230 N N . ASP F 1 323 ? 432.109 524.146 636.752 1.00 40.01 323 ASP C N 1
ATOM 14231 C CA . ASP F 1 323 ? 431.308 523.823 637.923 1.00 40.01 323 ASP C CA 1
ATOM 14232 C C . ASP F 1 323 ? 432.100 524.198 639.158 1.00 40.01 323 ASP C C 1
ATOM 14233 O O . ASP F 1 323 ? 433.133 523.585 639.438 1.00 40.01 323 ASP C O 1
ATOM 14238 N N . LEU F 1 324 ? 431.622 525.191 639.896 1.00 38.73 324 LEU C N 1
ATOM 14239 C CA . LEU F 1 324 ? 432.291 525.516 641.145 1.00 38.73 324 LEU C CA 1
ATOM 14240 C C . LEU F 1 324 ? 432.193 524.382 642.152 1.00 38.73 324 LEU C C 1
ATOM 14241 O O . LEU F 1 324 ? 432.998 524.334 643.087 1.00 38.73 324 LEU C O 1
ATOM 14246 N N . ALA F 1 325 ? 431.242 523.465 641.976 1.00 40.53 325 ALA C N 1
ATOM 14247 C CA . ALA F 1 325 ? 431.137 522.337 642.889 1.00 40.53 325 ALA C CA 1
ATOM 14248 C C . ALA F 1 325 ? 432.281 521.359 642.707 1.00 40.53 325 ALA C C 1
ATOM 14249 O O . ALA F 1 325 ? 432.556 520.557 643.602 1.00 40.53 325 ALA C O 1
ATOM 14251 N N . CYS F 1 326 ? 432.964 521.409 641.568 1.00 39.81 326 CYS C N 1
ATOM 14252 C CA . CYS F 1 326 ? 433.963 520.400 641.258 1.00 39.81 326 CYS C CA 1
ATOM 14253 C C . CYS F 1 326 ? 435.360 520.997 641.239 1.00 39.81 326 CYS C C 1
ATOM 14254 O O . CYS F 1 326 ? 436.172 520.667 640.371 1.00 39.81 326 CYS C O 1
ATOM 14257 N N . ALA F 1 327 ? 435.651 521.881 642.184 1.00 37.02 327 ALA C N 1
ATOM 14258 C CA . ALA F 1 327 ? 436.960 522.513 642.247 1.00 37.02 327 ALA C CA 1
ATOM 14259 C C . ALA F 1 327 ? 437.143 523.079 643.639 1.00 37.02 327 ALA C C 1
ATOM 14260 O O . ALA F 1 327 ? 436.314 523.867 644.101 1.00 37.02 327 ALA C O 1
ATOM 14262 N N . ALA F 1 328 ? 438.216 522.690 644.298 1.00 36.74 328 ALA C N 1
ATOM 14263 C CA . ALA F 1 328 ? 438.494 523.183 645.634 1.00 36.74 328 ALA C CA 1
ATOM 14264 C C . ALA F 1 328 ? 439.946 523.611 645.730 1.00 36.74 328 ALA C C 1
ATOM 14265 O O . ALA F 1 328 ? 440.843 522.905 645.270 1.00 36.74 328 ALA C O 1
ATOM 14267 N N . MET F 1 329 ? 440.168 524.764 646.338 1.00 44.35 329 MET C N 1
ATOM 14268 C CA . MET F 1 329 ? 441.484 525.372 646.415 1.00 44.35 329 MET C CA 1
ATOM 14269 C C . MET F 1 329 ? 441.913 525.483 647.867 1.00 44.35 329 MET C C 1
ATOM 14270 O O . MET F 1 329 ? 441.177 526.014 648.701 1.00 44.35 329 MET C O 1
ATOM 14275 N N . ALA F 1 330 ? 443.103 524.981 648.167 1.00 44.87 330 ALA C N 1
ATOM 14276 C CA . ALA F 1 330 ? 443.692 525.068 649.495 1.00 44.87 330 ALA C CA 1
ATOM 14277 C C . ALA F 1 330 ? 444.905 525.972 649.382 1.00 44.87 330 ALA C C 1
ATOM 14278 O O . ALA F 1 330 ? 445.866 525.644 648.682 1.00 44.87 330 ALA C O 1
ATOM 14280 N N . GLU F 1 331 ? 444.860 527.101 650.064 1.00 51.55 331 GLU C N 1
ATOM 14281 C CA . GLU F 1 331 ? 445.867 528.131 649.923 1.00 51.55 331 GLU C CA 1
ATOM 14282 C C . GLU F 1 331 ? 446.592 528.332 651.241 1.00 51.55 331 GLU C C 1
ATOM 14283 O O . GLU F 1 331 ? 446.177 527.832 652.287 1.00 51.55 331 GLU C O 1
ATOM 14289 N N . ASN F 1 332 ? 447.701 529.063 651.169 1.00 58.05 332 ASN C N 1
ATOM 14290 C CA . ASN F 1 332 ? 448.453 529.469 652.351 1.00 58.05 332 ASN C CA 1
ATOM 14291 C C . ASN F 1 332 ? 449.054 528.269 653.078 1.00 58.05 332 ASN C C 1
ATOM 14292 O O . ASN F 1 332 ? 449.133 528.252 654.305 1.00 58.05 332 ASN C O 1
ATOM 14297 N N . ILE F 1 333 ? 449.472 527.257 652.320 1.00 53.08 333 ILE C N 1
ATOM 14298 C CA . ILE F 1 333 ? 450.059 526.069 652.922 1.00 53.08 333 ILE C CA 1
ATOM 14299 C C . ILE F 1 333 ? 451.391 526.418 653.567 1.00 53.08 333 ILE C C 1
ATOM 14300 O O . ILE F 1 333 ? 452.235 527.090 652.965 1.00 53.08 333 ILE C O 1
ATOM 14305 N N . ALA F 1 334 ? 451.592 525.951 654.797 1.00 58.39 334 ALA C N 1
ATOM 14306 C CA . ALA F 1 334 ? 452.818 526.247 655.525 1.00 58.39 334 ALA C CA 1
ATOM 14307 C C . ALA F 1 334 ? 453.752 525.048 655.508 1.00 58.39 334 ALA C C 1
ATOM 14308 O O . ALA F 1 334 ? 454.405 524.747 656.512 1.00 58.39 334 ALA C O 1
ATOM 14310 N N . LEU F 1 335 ? 453.811 524.357 654.375 1.00 57.30 335 LEU C N 1
ATOM 14311 C CA . LEU F 1 335 ? 454.672 523.191 654.216 1.00 57.30 335 LEU C CA 1
ATOM 14312 C C . LEU F 1 335 ? 456.137 523.502 654.495 1.00 57.30 335 LEU C C 1
ATOM 14313 O O . LEU F 1 335 ? 456.738 522.925 655.399 1.00 57.30 335 LEU C O 1
ATOM 14318 N N . VAL G 1 31 ? 524.291 478.051 636.036 1.00 43.79 31 VAL D N 1
ATOM 14319 C CA . VAL G 1 31 ? 523.532 478.244 634.809 1.00 43.79 31 VAL D CA 1
ATOM 14320 C C . VAL G 1 31 ? 522.082 477.853 635.011 1.00 43.79 31 VAL D C 1
ATOM 14321 O O . VAL G 1 31 ? 521.759 476.678 635.160 1.00 43.79 31 VAL D O 1
ATOM 14325 N N . ALA G 1 32 ? 521.214 478.834 635.008 1.00 42.35 32 ALA D N 1
ATOM 14326 C CA . ALA G 1 32 ? 519.807 478.562 635.181 1.00 42.35 32 ALA D CA 1
ATOM 14327 C C . ALA G 1 32 ? 519.081 478.676 633.853 1.00 42.35 32 ALA D C 1
ATOM 14328 O O . ALA G 1 32 ? 519.499 479.450 632.988 1.00 42.35 32 ALA D O 1
ATOM 14330 N N . PRO G 1 33 ? 518.002 477.927 633.658 1.00 42.55 33 PRO D N 1
ATOM 14331 C CA . PRO G 1 33 ? 517.240 478.048 632.416 1.00 42.55 33 PRO D CA 1
ATOM 14332 C C . PRO G 1 33 ? 516.681 479.449 632.250 1.00 42.55 33 PRO D C 1
ATOM 14333 O O . PRO G 1 33 ? 516.418 480.158 633.222 1.00 42.55 33 PRO D O 1
ATOM 14337 N N . SER G 1 34 ? 516.530 479.853 630.994 1.00 44.06 34 SER D N 1
ATOM 14338 C CA . SER G 1 34 ? 515.912 481.131 630.684 1.00 44.06 34 SER D CA 1
ATOM 14339 C C . SER G 1 34 ? 514.438 481.106 631.044 1.00 44.06 34 SER D C 1
ATOM 14340 O O . SER G 1 34 ? 513.680 480.274 630.539 1.00 44.06 34 SER D O 1
ATOM 14343 N N . VAL G 1 35 ? 514.032 482.028 631.905 1.00 42.89 35 VAL D N 1
ATOM 14344 C CA . VAL G 1 35 ? 512.639 482.138 632.308 1.00 42.89 35 VAL D CA 1
ATOM 14345 C C . VAL G 1 35 ? 511.812 482.549 631.099 1.00 42.89 35 VAL D C 1
ATOM 14346 O O . VAL G 1 35 ? 511.929 483.673 630.601 1.00 42.89 35 VAL D O 1
ATOM 14350 N N . GLN G 1 36 ? 510.996 481.629 630.599 1.00 41.98 36 GLN D N 1
ATOM 14351 C CA . GLN G 1 36 ? 510.115 481.933 629.479 1.00 41.98 36 GLN D CA 1
ATOM 14352 C C . GLN G 1 36 ? 509.242 483.132 629.815 1.00 41.98 36 GLN D C 1
ATOM 14353 O O . GLN G 1 36 ? 508.683 483.220 630.910 1.00 41.98 36 GLN D O 1
ATOM 14359 N N . GLN G 1 37 ? 509.139 484.065 628.879 1.00 41.93 37 GLN D N 1
ATOM 14360 C CA . GLN G 1 37 ? 508.368 485.279 629.091 1.00 41.93 37 GLN D CA 1
ATOM 14361 C C . GLN G 1 37 ? 507.414 485.520 627.932 1.00 41.93 37 GLN D C 1
ATOM 14362 O O . GLN G 1 37 ? 507.787 485.389 626.764 1.00 41.93 37 GLN D O 1
ATOM 14368 N N . LYS G 1 38 ? 506.181 485.875 628.270 1.00 43.93 38 LYS D N 1
ATOM 14369 C CA . LYS G 1 38 ? 505.154 486.208 627.301 1.00 43.93 38 LYS D CA 1
ATOM 14370 C C . LYS G 1 38 ? 504.549 487.546 627.688 1.00 43.93 38 LYS D C 1
ATOM 14371 O O . LYS G 1 38 ? 504.505 487.897 628.869 1.00 43.93 38 LYS D O 1
ATOM 14377 N N . LEU G 1 39 ? 504.097 488.299 626.694 1.00 48.05 39 LEU D N 1
ATOM 14378 C CA . LEU G 1 39 ? 503.698 489.687 626.890 1.00 48.05 39 LEU D CA 1
ATOM 14379 C C . LEU G 1 39 ? 502.186 489.807 626.776 1.00 48.05 39 LEU D C 1
ATOM 14380 O O . LEU G 1 39 ? 501.624 489.642 625.689 1.00 48.05 39 LEU D O 1
ATOM 14385 N N . GLU G 1 40 ? 501.531 490.106 627.890 1.00 49.78 40 GLU D N 1
ATOM 14386 C CA . GLU G 1 40 ? 500.108 490.409 627.911 1.00 49.78 40 GLU D CA 1
ATOM 14387 C C . GLU G 1 40 ? 499.932 491.835 628.401 1.00 49.78 40 GLU D C 1
ATOM 14388 O O . GLU G 1 40 ? 500.482 492.206 629.441 1.00 49.78 40 GLU D O 1
ATOM 14394 N N . THR G 1 41 ? 499.176 492.630 627.655 1.00 48.75 41 THR D N 1
ATOM 14395 C CA . THR G 1 41 ? 498.951 494.013 628.050 1.00 48.75 41 THR D CA 1
ATOM 14396 C C . THR G 1 41 ? 498.086 494.070 629.301 1.00 48.75 41 THR D C 1
ATOM 14397 O O . THR G 1 41 ? 497.046 493.409 629.384 1.00 48.75 41 THR D O 1
ATOM 14401 N N . LYS G 1 42 ? 498.526 494.843 630.289 1.00 46.20 42 LYS D N 1
ATOM 14402 C CA . LYS G 1 42 ? 497.672 495.103 631.437 1.00 46.20 42 LYS D CA 1
ATOM 14403 C C . LYS G 1 42 ? 496.471 495.901 630.966 1.00 46.20 42 LYS D C 1
ATOM 14404 O O . LYS G 1 42 ? 496.620 496.904 630.264 1.00 46.20 42 LYS D O 1
ATOM 14410 N N . VAL G 1 43 ? 495.278 495.451 631.336 1.00 43.25 43 VAL D N 1
ATOM 14411 C CA . VAL G 1 43 ? 494.075 495.985 630.715 1.00 43.25 43 VAL D CA 1
ATOM 14412 C C . VAL G 1 43 ? 493.784 497.363 631.284 1.00 43.25 43 VAL D C 1
ATOM 14413 O O . VAL G 1 43 ? 493.656 497.538 632.500 1.00 43.25 43 VAL D O 1
ATOM 14417 N N . GLN G 1 44 ? 493.685 498.349 630.402 1.00 42.53 44 GLN D N 1
ATOM 14418 C CA . GLN G 1 44 ? 493.292 499.682 630.808 1.00 42.53 44 GLN D CA 1
ATOM 14419 C C . GLN G 1 44 ? 491.821 499.686 631.200 1.00 42.53 44 GLN D C 1
ATOM 14420 O O . GLN G 1 44 ? 491.038 498.828 630.785 1.00 42.53 44 GLN D O 1
ATOM 14426 N N . GLU G 1 45 ? 491.449 500.665 632.018 1.00 39.73 45 GLU D N 1
ATOM 14427 C CA . GLU G 1 45 ? 490.051 500.821 632.379 1.00 39.73 45 GLU D CA 1
ATOM 14428 C C . GLU G 1 45 ? 489.224 501.038 631.120 1.00 39.73 45 GLU D C 1
ATOM 14429 O O . GLU G 1 45 ? 489.681 501.646 630.151 1.00 39.73 45 GLU D O 1
ATOM 14435 N N . SER G 1 46 ? 487.993 500.522 631.143 1.00 38.99 46 SER D N 1
ATOM 14436 C CA . SER G 1 46 ? 487.205 500.386 629.920 1.00 38.99 46 SER D CA 1
ATOM 14437 C C . SER G 1 46 ? 487.050 501.713 629.190 1.00 38.99 46 SER D C 1
ATOM 14438 O O . SER G 1 46 ? 487.321 501.805 627.987 1.00 38.99 46 SER D O 1
ATOM 14441 N N . SER G 1 47 ? 486.630 502.754 629.902 1.00 38.66 47 SER D N 1
ATOM 14442 C CA . SER G 1 47 ? 486.371 504.060 629.299 1.00 38.66 47 SER D CA 1
ATOM 14443 C C . SER G 1 47 ? 485.387 503.947 628.139 1.00 38.66 47 SER D C 1
ATOM 14444 O O . SER G 1 47 ? 485.565 504.554 627.084 1.00 38.66 47 SER D O 1
ATOM 14447 N N . ASP G 1 48 ? 484.348 503.140 628.327 1.00 37.66 48 ASP D N 1
ATOM 14448 C CA . ASP G 1 48 ? 483.238 503.118 627.383 1.00 37.66 48 ASP D CA 1
ATOM 14449 C C . ASP G 1 48 ? 482.471 504.428 627.393 1.00 37.66 48 ASP D C 1
ATOM 14450 O O . ASP G 1 48 ? 481.733 504.724 626.448 1.00 37.66 48 ASP D O 1
ATOM 14455 N N . PHE G 1 49 ? 482.700 505.219 628.437 1.00 34.96 49 PHE D N 1
ATOM 14456 C CA . PHE G 1 49 ? 481.951 506.442 628.689 1.00 34.96 49 PHE D CA 1
ATOM 14457 C C . PHE G 1 49 ? 481.961 507.374 627.487 1.00 34.96 49 PHE D C 1
ATOM 14458 O O . PHE G 1 49 ? 480.955 508.031 627.195 1.00 34.96 49 PHE D O 1
ATOM 14466 N N . LEU G 1 50 ? 483.083 507.437 626.769 1.00 36.36 50 LEU D N 1
ATOM 14467 C CA . LEU G 1 50 ? 483.197 508.374 625.661 1.00 36.36 50 LEU D CA 1
ATOM 14468 C C . LEU G 1 50 ? 482.329 508.003 624.473 1.00 36.36 50 LEU D C 1
ATOM 14469 O O . LEU G 1 50 ? 482.039 508.872 623.647 1.00 36.36 50 LEU D O 1
ATOM 14474 N N . LYS G 1 51 ? 481.898 506.747 624.359 1.00 37.45 51 LYS D N 1
ATOM 14475 C CA . LYS G 1 51 ? 481.062 506.391 623.218 1.00 37.45 51 LYS D CA 1
ATOM 14476 C C . LYS G 1 51 ? 479.700 507.061 623.294 1.00 37.45 51 LYS D C 1
ATOM 14477 O O . LYS G 1 51 ? 478.957 507.067 622.307 1.00 37.45 51 LYS D O 1
ATOM 14483 N N . SER G 1 52 ? 479.355 507.633 624.449 1.00 35.94 52 SER D N 1
ATOM 14484 C CA . SER G 1 52 ? 478.117 508.390 624.592 1.00 35.94 52 SER D CA 1
ATOM 14485 C C . SER G 1 52 ? 478.334 509.894 624.525 1.00 35.94 52 SER D C 1
ATOM 14486 O O . SER G 1 52 ? 477.439 510.619 624.081 1.00 35.94 52 SER D O 1
ATOM 14489 N N . ILE G 1 53 ? 479.496 510.379 624.961 1.00 35.13 53 ILE D N 1
ATOM 14490 C CA . ILE G 1 53 ? 479.789 511.802 624.881 1.00 35.13 53 ILE D CA 1
ATOM 14491 C C . ILE G 1 53 ? 479.878 512.230 623.427 1.00 35.13 53 ILE D C 1
ATOM 14492 O O . ILE G 1 53 ? 480.298 511.458 622.556 1.00 35.13 53 ILE D O 1
ATOM 14497 N N . ASN G 1 54 ? 479.468 513.465 623.147 1.00 36.84 54 ASN D N 1
ATOM 14498 C CA . ASN G 1 54 ? 479.482 513.952 621.776 1.00 36.84 54 ASN D CA 1
ATOM 14499 C C . ASN G 1 54 ? 480.872 514.428 621.368 1.00 36.84 54 ASN D C 1
ATOM 14500 O O . ASN G 1 54 ? 481.611 514.994 622.174 1.00 36.84 54 ASN D O 1
ATOM 14505 N N . PHE G 1 55 ? 481.227 514.175 620.109 1.00 40.26 55 PHE D N 1
ATOM 14506 C CA . PHE G 1 55 ? 482.446 514.693 619.496 1.00 40.26 55 PHE D CA 1
ATOM 14507 C C . PHE G 1 55 ? 482.094 515.479 618.248 1.00 40.26 55 PHE D C 1
ATOM 14508 O O . PHE G 1 55 ? 481.321 515.007 617.409 1.00 40.26 55 PHE D O 1
ATOM 14516 N N . TYR G 1 56 ? 482.666 516.668 618.125 1.00 39.70 56 TYR D N 1
ATOM 14517 C CA . TYR G 1 56 ? 482.558 517.460 616.916 1.00 39.70 56 TYR D CA 1
ATOM 14518 C C . TYR G 1 56 ? 483.912 518.049 616.564 1.00 39.70 56 TYR D C 1
ATOM 14519 O O . TYR G 1 56 ? 484.747 518.317 617.435 1.00 39.70 56 TYR D O 1
ATOM 14528 N N . GLY G 1 57 ? 484.127 518.197 615.264 1.00 42.97 57 GLY D N 1
ATOM 14529 C CA . GLY G 1 57 ? 485.283 518.876 614.729 1.00 42.97 57 GLY D CA 1
ATOM 14530 C C . GLY G 1 57 ? 485.023 520.339 614.450 1.00 42.97 57 GLY D C 1
ATOM 14531 O O . GLY G 1 57 ? 484.862 520.725 613.290 1.00 42.97 57 GLY D O 1
ATOM 14532 N N . VAL G 1 58 ? 484.956 521.163 615.488 1.00 43.14 58 VAL D N 1
ATOM 14533 C CA . VAL G 1 58 ? 484.753 522.589 615.259 1.00 43.14 58 VAL D CA 1
ATOM 14534 C C . VAL G 1 58 ? 486.003 523.139 614.593 1.00 43.14 58 VAL D C 1
ATOM 14535 O O . VAL G 1 58 ? 487.096 523.036 615.164 1.00 43.14 58 VAL D O 1
ATOM 14539 N N . PRO G 1 59 ? 485.903 523.718 613.409 1.00 46.23 59 PRO D N 1
ATOM 14540 C CA . PRO G 1 59 ? 487.083 524.230 612.703 1.00 46.23 59 PRO D CA 1
ATOM 14541 C C . PRO G 1 59 ? 487.508 525.627 613.148 1.00 46.23 59 PRO D C 1
ATOM 14542 O O . PRO G 1 59 ? 487.795 526.497 612.329 1.00 46.23 59 PRO D O 1
ATOM 14546 N N . GLU G 1 60 ? 487.567 525.838 614.460 1.00 46.68 60 GLU D N 1
ATOM 14547 C CA . GLU G 1 60 ? 487.933 527.141 614.995 1.00 46.68 60 GLU D CA 1
ATOM 14548 C C . GLU G 1 60 ? 488.208 527.021 616.481 1.00 46.68 60 GLU D C 1
ATOM 14549 O O . GLU G 1 60 ? 487.433 526.396 617.205 1.00 46.68 60 GLU D O 1
ATOM 14555 N N . GLN G 1 61 ? 489.296 527.649 616.930 1.00 45.35 61 GLN D N 1
ATOM 14556 C CA . GLN G 1 61 ? 489.689 527.537 618.328 1.00 45.35 61 GLN D CA 1
ATOM 14557 C C . GLN G 1 61 ? 488.672 528.185 619.256 1.00 45.35 61 GLN D C 1
ATOM 14558 O O . GLN G 1 61 ? 488.597 527.829 620.436 1.00 45.35 61 GLN D O 1
ATOM 14564 N N . GLU G 1 62 ? 487.898 529.138 618.759 1.00 44.64 62 GLU D N 1
ATOM 14565 C CA . GLU G 1 62 ? 486.921 529.836 619.578 1.00 44.64 62 GLU D CA 1
ATOM 14566 C C . GLU G 1 62 ? 485.519 529.336 619.272 1.00 44.64 62 GLU D C 1
ATOM 14567 O O . GLU G 1 62 ? 485.302 528.502 618.394 1.00 44.64 62 GLU D O 1
ATOM 14573 N N . GLY G 1 63 ? 484.562 529.856 620.021 1.00 41.40 63 GLY D N 1
ATOM 14574 C CA . GLY G 1 63 ? 483.182 529.489 619.813 1.00 41.40 63 GLY D CA 1
ATOM 14575 C C . GLY G 1 63 ? 482.325 530.048 620.925 1.00 41.40 63 GLY D C 1
ATOM 14576 O O . GLY G 1 63 ? 482.743 530.125 622.085 1.00 41.40 63 GLY D O 1
ATOM 14577 N N . GLU G 1 64 ? 481.114 530.444 620.545 1.00 39.65 64 GLU D N 1
ATOM 14578 C CA . GLU G 1 64 ? 480.166 530.997 621.497 1.00 39.65 64 GLU D CA 1
ATOM 14579 C C . GLU G 1 64 ? 478.767 530.618 621.056 1.00 39.65 64 GLU D C 1
ATOM 14580 O O . GLU G 1 64 ? 478.382 530.878 619.914 1.00 39.65 64 GLU D O 1
ATOM 14586 N N . LYS G 1 65 ? 478.016 530.006 621.961 1.00 38.42 65 LYS D N 1
ATOM 14587 C CA . LYS G 1 65 ? 476.631 529.641 621.701 1.00 38.42 65 LYS D CA 1
ATOM 14588 C C . LYS G 1 65 ? 475.723 530.736 622.243 1.00 38.42 65 LYS D C 1
ATOM 14589 O O . LYS G 1 65 ? 475.865 531.152 623.398 1.00 38.42 65 LYS D O 1
ATOM 14595 N N . ILE G 1 66 ? 474.807 531.211 621.406 1.00 40.18 66 ILE D N 1
ATOM 14596 C CA . ILE G 1 66 ? 473.895 532.287 621.774 1.00 40.18 66 ILE D CA 1
ATOM 14597 C C . ILE G 1 66 ? 472.560 531.669 622.162 1.00 40.18 66 ILE D C 1
ATOM 14598 O O . ILE G 1 66 ? 471.822 531.165 621.313 1.00 40.18 66 ILE D O 1
ATOM 14603 N N . GLY G 1 67 ? 472.256 531.707 623.451 1.00 43.51 67 GLY D N 1
ATOM 14604 C CA . GLY G 1 67 ? 470.965 531.274 623.932 1.00 43.51 67 GLY D CA 1
ATOM 14605 C C . GLY G 1 67 ? 469.950 532.385 623.820 1.00 43.51 67 GLY D C 1
ATOM 14606 O O . GLY G 1 67 ? 470.145 533.468 624.378 1.00 43.51 67 GLY D O 1
ATOM 14607 N N . LEU G 1 68 ? 468.870 532.125 623.095 1.00 45.46 68 LEU D N 1
ATOM 14608 C CA . LEU G 1 68 ? 467.833 533.109 622.823 1.00 45.46 68 LEU D CA 1
ATOM 14609 C C . LEU G 1 68 ? 466.593 532.784 623.639 1.00 45.46 68 LEU D C 1
ATOM 14610 O O . LEU G 1 68 ? 466.077 531.665 623.564 1.00 45.46 68 LEU D O 1
ATOM 14615 N N . GLY G 1 69 ? 466.104 533.758 624.397 1.00 50.57 69 GLY D N 1
ATOM 14616 C CA . GLY G 1 69 ? 464.917 533.537 625.200 1.00 50.57 69 GLY D CA 1
ATOM 14617 C C . GLY G 1 69 ? 464.206 534.845 625.453 1.00 50.57 69 GLY D C 1
ATOM 14618 O O . GLY G 1 69 ? 464.425 535.844 624.764 1.00 50.57 69 GLY D O 1
ATOM 14619 N N . VAL G 1 70 ? 463.352 534.830 626.469 1.00 53.00 70 VAL D N 1
ATOM 14620 C CA . VAL G 1 70 ? 462.619 536.019 626.875 1.00 53.00 70 VAL D CA 1
ATOM 14621 C C . VAL G 1 70 ? 462.845 536.268 628.357 1.00 53.00 70 VAL D C 1
ATOM 14622 O O . VAL G 1 70 ? 463.037 535.341 629.149 1.00 53.00 70 VAL D O 1
ATOM 14626 N N . SER G 1 71 ? 462.818 537.549 628.724 1.00 58.18 71 SER D N 1
ATOM 14627 C CA . SER G 1 71 ? 463.068 537.941 630.105 1.00 58.18 71 SER D CA 1
ATOM 14628 C C . SER G 1 71 ? 462.003 537.386 631.042 1.00 58.18 71 SER D C 1
ATOM 14629 O O . SER G 1 71 ? 462.312 536.909 632.139 1.00 58.18 71 SER D O 1
ATOM 14632 N N . GLY G 1 72 ? 460.741 537.447 630.631 1.00 55.23 72 GLY D N 1
ATOM 14633 C CA . GLY G 1 72 ? 459.659 537.005 631.477 1.00 55.23 72 GLY D CA 1
ATOM 14634 C C . GLY G 1 72 ? 458.290 537.305 630.906 1.00 55.23 72 GLY D C 1
ATOM 14635 O O . GLY G 1 72 ? 457.999 537.026 629.741 1.00 55.23 72 GLY D O 1
ATOM 14636 N N . PRO G 1 73 ? 457.411 537.859 631.736 1.00 50.86 73 PRO D N 1
ATOM 14637 C CA . PRO G 1 73 ? 456.037 538.106 631.297 1.00 50.86 73 PRO D CA 1
ATOM 14638 C C . PRO G 1 73 ? 455.994 539.043 630.103 1.00 50.86 73 PRO D C 1
ATOM 14639 O O . PRO G 1 73 ? 456.805 539.962 629.978 1.00 50.86 73 PRO D O 1
ATOM 14643 N N . VAL G 1 74 ? 455.038 538.793 629.215 1.00 48.68 74 VAL D N 1
ATOM 14644 C CA . VAL G 1 74 ? 454.832 539.619 628.039 1.00 48.68 74 VAL D CA 1
ATOM 14645 C C . VAL G 1 74 ? 453.517 540.385 628.111 1.00 48.68 74 VAL D C 1
ATOM 14646 O O . VAL G 1 74 ? 453.438 541.529 627.662 1.00 48.68 74 VAL D O 1
ATOM 14650 N N . ALA G 1 75 ? 452.489 539.786 628.695 1.00 49.83 75 ALA D N 1
ATOM 14651 C CA . ALA G 1 75 ? 451.164 540.376 628.672 1.00 49.83 75 ALA D CA 1
ATOM 14652 C C . ALA G 1 75 ? 451.042 541.494 629.696 1.00 49.83 75 ALA D C 1
ATOM 14653 O O . ALA G 1 75 ? 451.648 541.452 630.767 1.00 49.83 75 ALA D O 1
ATOM 14655 N N . SER G 1 76 ? 450.244 542.501 629.353 1.00 53.52 76 SER D N 1
ATOM 14656 C CA . SER G 1 76 ? 450.022 543.636 630.244 1.00 53.52 76 SER D CA 1
ATOM 14657 C C . SER G 1 76 ? 448.791 544.378 629.762 1.00 53.52 76 SER D C 1
ATOM 14658 O O . SER G 1 76 ? 448.701 544.711 628.578 1.00 53.52 76 SER D O 1
ATOM 14661 N N . THR G 1 77 ? 447.856 544.646 630.665 1.00 53.29 77 THR D N 1
ATOM 14662 C CA . THR G 1 77 ? 446.656 545.385 630.311 1.00 53.29 77 THR D CA 1
ATOM 14663 C C . THR G 1 77 ? 446.757 546.823 630.799 1.00 53.29 77 THR D C 1
ATOM 14664 O O . THR G 1 77 ? 447.273 547.090 631.888 1.00 53.29 77 THR D O 1
ATOM 14668 N N . THR G 1 78 ? 446.284 547.751 629.973 1.00 59.87 78 THR D N 1
ATOM 14669 C CA . THR G 1 78 ? 446.365 549.166 630.285 1.00 59.87 78 THR D CA 1
ATOM 14670 C C . THR G 1 78 ? 445.035 549.840 629.999 1.00 59.87 78 THR D C 1
ATOM 14671 O O . THR G 1 78 ? 444.256 549.398 629.152 1.00 59.87 78 THR D O 1
ATOM 14675 N N . ASP G 1 79 ? 444.795 550.932 630.725 1.00 65.08 79 ASP D N 1
ATOM 14676 C CA . ASP G 1 79 ? 443.622 551.784 630.545 1.00 65.08 79 ASP D CA 1
ATOM 14677 C C . ASP G 1 79 ? 443.941 552.790 629.447 1.00 65.08 79 ASP D C 1
ATOM 14678 O O . ASP G 1 79 ? 444.441 553.886 629.693 1.00 65.08 79 ASP D O 1
ATOM 14683 N N . THR G 1 80 ? 443.627 552.414 628.212 1.00 61.52 80 THR D N 1
ATOM 14684 C CA . THR G 1 80 ? 444.010 553.222 627.068 1.00 61.52 80 THR D CA 1
ATOM 14685 C C . THR G 1 80 ? 443.277 554.552 627.010 1.00 61.52 80 THR D C 1
ATOM 14686 O O . THR G 1 80 ? 443.656 555.409 626.205 1.00 61.52 80 THR D O 1
ATOM 14690 N N . THR G 1 81 ? 442.243 554.746 627.832 1.00 64.36 81 THR D N 1
ATOM 14691 C CA . THR G 1 81 ? 441.551 556.029 627.882 1.00 64.36 81 THR D CA 1
ATOM 14692 C C . THR G 1 81 ? 442.492 557.184 628.184 1.00 64.36 81 THR D C 1
ATOM 14693 O O . THR G 1 81 ? 442.236 558.310 627.745 1.00 64.36 81 THR D O 1
ATOM 14697 N N . GLN G 1 82 ? 443.573 556.935 628.922 1.00 65.38 82 GLN D N 1
ATOM 14698 C CA . GLN G 1 82 ? 444.475 558.012 629.305 1.00 65.38 82 GLN D CA 1
ATOM 14699 C C . GLN G 1 82 ? 445.940 557.612 629.176 1.00 65.38 82 GLN D C 1
ATOM 14700 O O . GLN G 1 82 ? 446.813 558.326 629.684 1.00 65.38 82 GLN D O 1
ATOM 14706 N N . GLN G 1 83 ? 446.235 556.494 628.523 1.00 61.60 83 GLN D N 1
ATOM 14707 C CA . GLN G 1 83 ? 447.614 556.053 628.401 1.00 61.60 83 GLN D CA 1
ATOM 14708 C C . GLN G 1 83 ? 447.767 555.224 627.140 1.00 61.60 83 GLN D C 1
ATOM 14709 O O . GLN G 1 83 ? 446.904 554.416 626.793 1.00 61.60 83 GLN D O 1
ATOM 14715 N N . ASP G 1 84 ? 448.886 555.428 626.465 1.00 55.76 84 ASP D N 1
ATOM 14716 C CA . ASP G 1 84 ? 449.254 554.608 625.328 1.00 55.76 84 ASP D CA 1
ATOM 14717 C C . ASP G 1 84 ? 449.859 553.297 625.817 1.00 55.76 84 ASP D C 1
ATOM 14718 O O . ASP G 1 84 ? 450.445 553.220 626.898 1.00 55.76 84 ASP D O 1
ATOM 14723 N N . ARG G 1 85 ? 449.701 552.255 625.011 1.00 50.78 85 ARG D N 1
ATOM 14724 C CA . ARG G 1 85 ? 450.255 550.954 625.361 1.00 50.78 85 ARG D CA 1
ATOM 14725 C C . ARG G 1 85 ? 451.772 551.000 625.313 1.00 50.78 85 ARG D C 1
ATOM 14726 O O . ARG G 1 85 ? 452.363 551.156 624.240 1.00 50.78 85 ARG D O 1
ATOM 14734 N N . GLU G 1 86 ? 452.407 550.853 626.469 1.00 56.39 86 GLU D N 1
ATOM 14735 C CA . GLU G 1 86 ? 453.865 550.809 626.535 1.00 56.39 86 GLU D CA 1
ATOM 14736 C C . GLU G 1 86 ? 454.309 549.402 626.171 1.00 56.39 86 GLU D C 1
ATOM 14737 O O . GLU G 1 86 ? 454.405 548.517 627.021 1.00 56.39 86 GLU D O 1
ATOM 14743 N N . THR G 1 87 ? 454.574 549.189 624.885 1.00 53.68 87 THR D N 1
ATOM 14744 C CA . THR G 1 87 ? 455.064 547.893 624.444 1.00 53.68 87 THR D CA 1
ATOM 14745 C C . THR G 1 87 ? 456.433 547.625 625.051 1.00 53.68 87 THR D C 1
ATOM 14746 O O . THR G 1 87 ? 457.255 548.532 625.206 1.00 53.68 87 THR D O 1
ATOM 14750 N N . SER G 1 88 ? 456.670 546.373 625.422 1.00 53.51 88 SER D N 1
ATOM 14751 C CA . SER G 1 88 ? 457.871 545.986 626.141 1.00 53.51 88 SER D CA 1
ATOM 14752 C C . SER G 1 88 ? 458.623 544.939 625.342 1.00 53.51 88 SER D C 1
ATOM 14753 O O . SER G 1 88 ? 458.020 543.985 624.841 1.00 53.51 88 SER D O 1
ATOM 14755 N N . ASP G 1 89 ? 459.935 545.117 625.221 1.00 56.10 89 ASP D N 1
ATOM 14756 C CA . ASP G 1 89 ? 460.790 544.146 624.553 1.00 56.10 89 ASP D CA 1
ATOM 14757 C C . ASP G 1 89 ? 461.299 543.158 625.590 1.00 56.10 89 ASP D C 1
ATOM 14758 O O . ASP G 1 89 ? 462.109 543.513 626.453 1.00 56.10 89 ASP D O 1
ATOM 14763 N N . ILE G 1 90 ? 460.826 541.914 625.502 1.00 57.16 90 ILE D N 1
ATOM 14764 C CA . ILE G 1 90 ? 461.255 540.869 626.423 1.00 57.16 90 ILE D CA 1
ATOM 14765 C C . ILE G 1 90 ? 462.325 539.972 625.831 1.00 57.16 90 ILE D C 1
ATOM 14766 O O . ILE G 1 90 ? 462.813 539.070 626.527 1.00 57.16 90 ILE D O 1
ATOM 14771 N N . SER G 1 91 ? 462.705 540.183 624.574 1.00 57.46 91 SER D N 1
ATOM 14772 C CA . SER G 1 91 ? 463.726 539.353 623.952 1.00 57.46 91 SER D CA 1
ATOM 14773 C C . SER G 1 91 ? 465.064 539.532 624.653 1.00 57.46 91 SER D C 1
ATOM 14774 O O . SER G 1 91 ? 465.518 540.660 624.871 1.00 57.46 91 SER D O 1
ATOM 14777 N N . THR G 1 92 ? 465.701 538.419 625.008 1.00 54.28 92 THR D N 1
ATOM 14778 C CA . THR G 1 92 ? 467.024 538.447 625.608 1.00 54.28 92 THR D CA 1
ATOM 14779 C C . THR G 1 92 ? 467.857 537.335 625.000 1.00 54.28 92 THR D C 1
ATOM 14780 O O . THR G 1 92 ? 467.323 536.323 624.541 1.00 54.28 92 THR D O 1
ATOM 14784 N N . MET G 1 93 ? 469.171 537.537 624.985 1.00 48.91 93 MET D N 1
ATOM 14785 C CA . MET G 1 93 ? 470.103 536.527 624.510 1.00 48.91 93 MET D CA 1
ATOM 14786 C C . MET G 1 93 ? 471.375 536.568 625.335 1.00 48.91 93 MET D C 1
ATOM 14787 O O . MET G 1 93 ? 471.840 537.644 625.721 1.00 48.91 93 MET D O 1
ATOM 14792 N N . ASP G 1 94 ? 471.922 535.388 625.602 1.00 47.01 94 ASP D N 1
ATOM 14793 C CA . ASP G 1 94 ? 473.162 535.230 626.347 1.00 47.01 94 ASP D CA 1
ATOM 14794 C C . ASP G 1 94 ? 474.165 534.461 625.504 1.00 47.01 94 ASP D C 1
ATOM 14795 O O . ASP G 1 94 ? 473.803 533.748 624.569 1.00 47.01 94 ASP D O 1
ATOM 14800 N N . GLY G 1 95 ? 475.430 534.600 625.847 1.00 43.23 95 GLY D N 1
ATOM 14801 C CA . GLY G 1 95 ? 476.496 533.952 625.101 1.00 43.23 95 GLY D CA 1
ATOM 14802 C C . GLY G 1 95 ? 477.322 533.037 625.975 1.00 43.23 95 GLY D C 1
ATOM 14803 O O . GLY G 1 95 ? 477.647 533.373 627.113 1.00 43.23 95 GLY D O 1
ATOM 14804 N N . ARG G 1 96 ? 477.659 531.876 625.429 1.00 42.31 96 ARG D N 1
ATOM 14805 C CA . ARG G 1 96 ? 478.525 530.914 626.102 1.00 42.31 96 ARG D CA 1
ATOM 14806 C C . ARG G 1 96 ? 479.735 530.670 625.212 1.00 42.31 96 ARG D C 1
ATOM 14807 O O . ARG G 1 96 ? 479.619 530.027 624.167 1.00 42.31 96 ARG D O 1
ATOM 14815 N N . ARG G 1 97 ? 480.886 531.194 625.619 1.00 39.77 97 ARG D N 1
ATOM 14816 C CA . ARG G 1 97 ? 482.110 530.974 624.872 1.00 39.77 97 ARG D CA 1
ATOM 14817 C C . ARG G 1 97 ? 482.756 529.656 625.279 1.00 39.77 97 ARG D C 1
ATOM 14818 O O . ARG G 1 97 ? 482.426 529.061 626.307 1.00 39.77 97 ARG D O 1
ATOM 14826 N N . TYR G 1 98 ? 483.689 529.196 624.451 1.00 37.65 98 TYR D N 1
ATOM 14827 C CA . TYR G 1 98 ? 484.563 528.105 624.850 1.00 37.65 98 TYR D CA 1
ATOM 14828 C C . TYR G 1 98 ? 485.879 528.214 624.103 1.00 37.65 98 TYR D C 1
ATOM 14829 O O . TYR G 1 98 ? 485.900 528.309 622.875 1.00 37.65 98 TYR D O 1
ATOM 14838 N N . ARG G 1 99 ? 486.967 528.212 624.858 1.00 44.64 99 ARG D N 1
ATOM 14839 C CA . ARG G 1 99 ? 488.318 528.273 624.330 1.00 44.64 99 ARG D CA 1
ATOM 14840 C C . ARG G 1 99 ? 488.798 526.851 624.091 1.00 44.64 99 ARG D C 1
ATOM 14841 O O . ARG G 1 99 ? 488.883 526.062 625.034 1.00 44.64 99 ARG D O 1
ATOM 14849 N N . CYS G 1 100 ? 489.103 526.514 622.843 1.00 47.74 100 CYS D N 1
ATOM 14850 C CA . CYS G 1 100 ? 489.594 525.175 622.528 1.00 47.74 100 CYS D CA 1
ATOM 14851 C C . CYS G 1 100 ? 491.106 525.122 622.730 1.00 47.74 100 CYS D C 1
ATOM 14852 O O . CYS G 1 100 ? 491.885 524.982 621.792 1.00 47.74 100 CYS D O 1
ATOM 14855 N N . GLU G 1 101 ? 491.514 525.216 623.994 1.00 49.73 101 GLU D N 1
ATOM 14856 C CA . GLU G 1 101 ? 492.932 525.307 624.302 1.00 49.73 101 GLU D CA 1
ATOM 14857 C C . GLU G 1 101 ? 493.666 524.025 623.911 1.00 49.73 101 GLU D C 1
ATOM 14858 O O . GLU G 1 101 ? 493.083 523.054 623.429 1.00 49.73 101 GLU D O 1
ATOM 14864 N N . GLN G 1 102 ? 494.977 524.040 624.134 1.00 50.18 102 GLN D N 1
ATOM 14865 C CA . GLN G 1 102 ? 495.870 523.012 623.616 1.00 50.18 102 GLN D CA 1
ATOM 14866 C C . GLN G 1 102 ? 496.201 521.998 624.700 1.00 50.18 102 GLN D C 1
ATOM 14867 O O . GLN G 1 102 ? 497.105 522.224 625.509 1.00 50.18 102 GLN D O 1
ATOM 14873 N N . THR G 1 103 ? 495.479 520.884 624.715 1.00 52.48 103 THR D N 1
ATOM 14874 C CA . THR G 1 103 ? 495.843 519.726 625.513 1.00 52.48 103 THR D CA 1
ATOM 14875 C C . THR G 1 103 ? 497.113 519.137 624.922 1.00 52.48 103 THR D C 1
ATOM 14876 O O . THR G 1 103 ? 497.280 519.117 623.700 1.00 52.48 103 THR D O 1
ATOM 14880 N N . ASN G 1 104 ? 498.003 518.664 625.782 1.00 52.61 104 ASN D N 1
ATOM 14881 C CA . ASN G 1 104 ? 499.356 518.305 625.385 1.00 52.61 104 ASN D CA 1
ATOM 14882 C C . ASN G 1 104 ? 499.714 516.952 625.983 1.00 52.61 104 ASN D C 1
ATOM 14883 O O . ASN G 1 104 ? 499.988 516.857 627.183 1.00 52.61 104 ASN D O 1
ATOM 14888 N N . SER G 1 105 ? 499.727 515.914 625.150 1.00 51.10 105 SER D N 1
ATOM 14889 C CA . SER G 1 105 ? 500.115 514.567 625.552 1.00 51.10 105 SER D CA 1
ATOM 14890 C C . SER G 1 105 ? 501.450 514.224 624.909 1.00 51.10 105 SER D C 1
ATOM 14891 O O . SER G 1 105 ? 501.531 514.074 623.688 1.00 51.10 105 SER D O 1
ATOM 14894 N N . ASP G 1 106 ? 502.484 514.069 625.728 1.00 51.80 106 ASP D N 1
ATOM 14895 C CA . ASP G 1 106 ? 503.855 513.983 625.235 1.00 51.80 106 ASP D CA 1
ATOM 14896 C C . ASP G 1 106 ? 504.549 512.757 625.812 1.00 51.80 106 ASP D C 1
ATOM 14897 O O . ASP G 1 106 ? 504.950 512.750 626.977 1.00 51.80 106 ASP D O 1
ATOM 14902 N N . THR G 1 107 ? 504.717 511.730 624.988 1.00 47.30 107 THR D N 1
ATOM 14903 C CA . THR G 1 107 ? 505.282 510.465 625.427 1.00 47.30 107 THR D CA 1
ATOM 14904 C C . THR G 1 107 ? 506.621 510.228 624.745 1.00 47.30 107 THR D C 1
ATOM 14905 O O . THR G 1 107 ? 506.883 510.761 623.666 1.00 47.30 107 THR D O 1
ATOM 14909 N N . HIS G 1 108 ? 507.470 509.420 625.376 1.00 44.12 108 HIS D N 1
ATOM 14910 C CA . HIS G 1 108 ? 508.707 509.007 624.728 1.00 44.12 108 HIS D CA 1
ATOM 14911 C C . HIS G 1 108 ? 509.050 507.596 625.161 1.00 44.12 108 HIS D C 1
ATOM 14912 O O . HIS G 1 108 ? 508.889 507.246 626.331 1.00 44.12 108 HIS D O 1
ATOM 14919 N N . ILE G 1 109 ? 509.529 506.796 624.219 1.00 40.77 109 ILE D N 1
ATOM 14920 C CA . ILE G 1 109 ? 509.946 505.433 624.510 1.00 40.77 109 ILE D CA 1
ATOM 14921 C C . ILE G 1 109 ? 511.443 505.304 624.266 1.00 40.77 109 ILE D C 1
ATOM 14922 O O . ILE G 1 109 ? 511.922 505.497 623.144 1.00 40.77 109 ILE D O 1
ATOM 14927 N N . THR G 1 110 ? 512.199 505.025 625.323 1.00 38.25 110 THR D N 1
ATOM 14928 C CA . THR G 1 110 ? 513.644 504.915 625.192 1.00 38.25 110 THR D CA 1
ATOM 14929 C C . THR G 1 110 ? 513.992 503.741 624.297 1.00 38.25 110 THR D C 1
ATOM 14930 O O . THR G 1 110 ? 513.400 502.667 624.407 1.00 38.25 110 THR D O 1
ATOM 14934 N N . TYR G 1 111 ? 514.948 503.951 623.396 1.00 42.11 111 TYR D N 1
ATOM 14935 C CA . TYR G 1 111 ? 515.337 502.863 622.517 1.00 42.11 111 TYR D CA 1
ATOM 14936 C C . TYR G 1 111 ? 515.996 501.719 623.267 1.00 42.11 111 TYR D C 1
ATOM 14937 O O . TYR G 1 111 ? 515.877 500.570 622.840 1.00 42.11 111 TYR D O 1
ATOM 14946 N N . GLN G 1 112 ? 516.676 501.995 624.375 1.00 39.58 112 GLN D N 1
ATOM 14947 C CA . GLN G 1 112 ? 517.184 500.898 625.186 1.00 39.58 112 GLN D CA 1
ATOM 14948 C C . GLN G 1 112 ? 516.040 500.041 625.710 1.00 39.58 112 GLN D C 1
ATOM 14949 O O . GLN G 1 112 ? 516.098 498.807 625.661 1.00 39.58 112 GLN D O 1
ATOM 14955 N N . LYS G 1 113 ? 514.971 500.681 626.183 1.00 40.97 113 LYS D N 1
ATOM 14956 C CA . LYS G 1 113 ? 513.804 499.928 626.627 1.00 40.97 113 LYS D CA 1
ATOM 14957 C C . LYS G 1 113 ? 513.023 499.377 625.443 1.00 40.97 113 LYS D C 1
ATOM 14958 O O . LYS G 1 113 ? 512.297 498.387 625.577 1.00 40.97 113 LYS D O 1
ATOM 14964 N N . LEU G 1 114 ? 513.155 500.002 624.275 1.00 41.07 114 LEU D N 1
ATOM 14965 C CA . LEU G 1 114 ? 512.418 499.525 623.111 1.00 41.07 114 LEU D CA 1
ATOM 14966 C C . LEU G 1 114 ? 513.081 498.298 622.509 1.00 41.07 114 LEU D C 1
ATOM 14967 O O . LEU G 1 114 ? 512.400 497.425 621.960 1.00 41.07 114 LEU D O 1
ATOM 14972 N N . ASP G 1 115 ? 514.410 498.223 622.579 1.00 42.37 115 ASP D N 1
ATOM 14973 C CA . ASP G 1 115 ? 515.100 497.119 621.926 1.00 42.37 115 ASP D CA 1
ATOM 14974 C C . ASP G 1 115 ? 515.456 496.023 622.917 1.00 42.37 115 ASP D C 1
ATOM 14975 O O . ASP G 1 115 ? 515.518 494.848 622.546 1.00 42.37 115 ASP D O 1
ATOM 14980 N N . ALA G 1 116 ? 515.684 496.374 624.185 1.00 39.44 116 ALA D N 1
ATOM 14981 C CA . ALA G 1 116 ? 515.992 495.331 625.152 1.00 39.44 116 ALA D CA 1
ATOM 14982 C C . ALA G 1 116 ? 514.875 494.306 625.225 1.00 39.44 116 ALA D C 1
ATOM 14983 O O . ALA G 1 116 ? 515.116 493.164 625.629 1.00 39.44 116 ALA D O 1
ATOM 14985 N N . TRP G 1 117 ? 513.668 494.690 624.812 1.00 39.44 117 TRP D N 1
ATOM 14986 C CA . TRP G 1 117 ? 512.497 493.830 624.744 1.00 39.44 117 TRP D CA 1
ATOM 14987 C C . TRP G 1 117 ? 512.134 493.473 623.312 1.00 39.44 117 TRP D C 1
ATOM 14988 O O . TRP G 1 117 ? 510.973 493.171 623.029 1.00 39.44 117 TRP D O 1
ATOM 14999 N N . ALA G 1 118 ? 513.106 493.501 622.401 1.00 40.83 118 ALA D N 1
ATOM 15000 C CA . ALA G 1 118 ? 512.812 493.322 620.987 1.00 40.83 118 ALA D CA 1
ATOM 15001 C C . ALA G 1 118 ? 512.256 491.949 620.651 1.00 40.83 118 ALA D C 1
ATOM 15002 O O . ALA G 1 118 ? 511.648 491.802 619.588 1.00 40.83 118 ALA D O 1
ATOM 15004 N N . LYS G 1 119 ? 512.445 490.946 621.510 1.00 43.56 119 LYS D N 1
ATOM 15005 C CA . LYS G 1 119 ? 511.977 489.610 621.160 1.00 43.56 119 LYS D CA 1
ATOM 15006 C C . LYS G 1 119 ? 510.466 489.572 621.000 1.00 43.56 119 LYS D C 1
ATOM 15007 O O . LYS G 1 119 ? 509.938 488.686 620.321 1.00 43.56 119 LYS D O 1
ATOM 15013 N N . PHE G 1 120 ? 509.756 490.520 621.601 1.00 44.52 120 PHE D N 1
ATOM 15014 C CA . PHE G 1 120 ? 508.319 490.621 621.409 1.00 44.52 120 PHE D CA 1
ATOM 15015 C C . PHE G 1 120 ? 508.028 491.438 620.158 1.00 44.52 120 PHE D C 1
ATOM 15016 O O . PHE G 1 120 ? 508.408 492.609 620.069 1.00 44.52 120 PHE D O 1
ATOM 15024 N N . ALA G 1 121 ? 507.347 490.822 619.193 1.00 48.57 121 ALA D N 1
ATOM 15025 C CA . ALA G 1 121 ? 507.148 491.471 617.903 1.00 48.57 121 ALA D CA 1
ATOM 15026 C C . ALA G 1 121 ? 506.121 492.594 617.979 1.00 48.57 121 ALA D C 1
ATOM 15027 O O . ALA G 1 121 ? 506.224 493.579 617.239 1.00 48.57 121 ALA D O 1
ATOM 15029 N N . ASP G 1 122 ? 505.121 492.470 618.852 1.00 49.85 122 ASP D N 1
ATOM 15030 C CA . ASP G 1 122 ? 504.089 493.491 618.985 1.00 49.85 122 ASP D CA 1
ATOM 15031 C C . ASP G 1 122 ? 504.331 494.423 620.160 1.00 49.85 122 ASP D C 1
ATOM 15032 O O . ASP G 1 122 ? 503.371 494.972 620.715 1.00 49.85 122 ASP D O 1
ATOM 15037 N N . PHE G 1 123 ? 505.582 494.607 620.572 1.00 42.72 123 PHE D N 1
ATOM 15038 C CA . PHE G 1 123 ? 505.836 495.464 621.721 1.00 42.72 123 PHE D CA 1
ATOM 15039 C C . PHE G 1 123 ? 505.482 496.914 621.418 1.00 42.72 123 PHE D C 1
ATOM 15040 O O . PHE G 1 123 ? 504.842 497.586 622.234 1.00 42.72 123 PHE D O 1
ATOM 15048 N N . GLN G 1 124 ? 505.875 497.410 620.244 1.00 46.73 124 GLN D N 1
ATOM 15049 C CA . GLN G 1 124 ? 505.546 498.786 619.889 1.00 46.73 124 GLN D CA 1
ATOM 15050 C C . GLN G 1 124 ? 504.044 498.981 619.758 1.00 46.73 124 GLN D C 1
ATOM 15051 O O . GLN G 1 124 ? 503.501 499.985 620.232 1.00 46.73 124 GLN D O 1
ATOM 15057 N N . THR G 1 125 ? 503.359 498.040 619.115 1.00 47.20 125 THR D N 1
ATOM 15058 C CA . THR G 1 125 ? 501.921 498.181 618.931 1.00 47.20 125 THR D CA 1
ATOM 15059 C C . THR G 1 125 ? 501.196 498.213 620.269 1.00 47.20 125 THR D C 1
ATOM 15060 O O . THR G 1 125 ? 500.282 499.021 620.469 1.00 47.20 125 THR D O 1
ATOM 15064 N N . ARG G 1 126 ? 501.592 497.347 621.203 1.00 48.51 126 ARG D N 1
ATOM 15065 C CA . ARG G 1 126 ? 500.939 497.350 622.505 1.00 48.51 126 ARG D CA 1
ATOM 15066 C C . ARG G 1 126 ? 501.213 498.643 623.257 1.00 48.51 126 ARG D C 1
ATOM 15067 O O . ARG G 1 126 ? 500.331 499.151 623.958 1.00 48.51 126 ARG D O 1
ATOM 15075 N N . ILE G 1 127 ? 502.419 499.196 623.133 1.00 45.79 127 ILE D N 1
ATOM 15076 C CA . ILE G 1 127 ? 502.694 500.465 623.795 1.00 45.79 127 ILE D CA 1
ATOM 15077 C C . ILE G 1 127 ? 501.809 501.565 623.234 1.00 45.79 127 ILE D C 1
ATOM 15078 O O . ILE G 1 127 ? 501.261 502.380 623.981 1.00 45.79 127 ILE D O 1
ATOM 15083 N N . ARG G 1 128 ? 501.652 501.611 621.912 1.00 47.86 128 ARG D N 1
ATOM 15084 C CA . ARG G 1 128 ? 500.773 502.617 621.329 1.00 47.86 128 ARG D CA 1
ATOM 15085 C C . ARG G 1 128 ? 499.328 502.382 621.736 1.00 47.86 128 ARG D C 1
ATOM 15086 O O . ARG G 1 128 ? 498.591 503.336 622.007 1.00 47.86 128 ARG D O 1
ATOM 15094 N N . ASP G 1 129 ? 498.898 501.123 621.779 1.00 49.84 129 ASP D N 1
ATOM 15095 C CA . ASP G 1 129 ? 497.536 500.842 622.214 1.00 49.84 129 ASP D CA 1
ATOM 15096 C C . ASP G 1 129 ? 497.325 501.262 623.659 1.00 49.84 129 ASP D C 1
ATOM 15097 O O . ASP G 1 129 ? 496.304 501.872 623.994 1.00 49.84 129 ASP D O 1
ATOM 15102 N N . ALA G 1 130 ? 498.285 500.951 624.529 1.00 48.24 130 ALA D N 1
ATOM 15103 C CA . ALA G 1 130 ? 498.167 501.368 625.920 1.00 48.24 130 ALA D CA 1
ATOM 15104 C C . ALA G 1 130 ? 498.113 502.881 626.024 1.00 48.24 130 ALA D C 1
ATOM 15105 O O . ALA G 1 130 ? 497.311 503.432 626.787 1.00 48.24 130 ALA D O 1
ATOM 15107 N N . ILE G 1 131 ? 498.931 503.573 625.235 1.00 46.14 131 ILE D N 1
ATOM 15108 C CA . ILE G 1 131 ? 498.943 505.026 625.302 1.00 46.14 131 ILE D CA 1
ATOM 15109 C C . ILE G 1 131 ? 497.649 505.617 624.763 1.00 46.14 131 ILE D C 1
ATOM 15110 O O . ILE G 1 131 ? 497.150 506.599 625.307 1.00 46.14 131 ILE D O 1
ATOM 15115 N N . ILE G 1 132 ? 497.067 505.046 623.709 1.00 46.34 132 ILE D N 1
ATOM 15116 C CA . ILE G 1 132 ? 495.829 505.621 623.182 1.00 46.34 132 ILE D CA 1
ATOM 15117 C C . ILE G 1 132 ? 494.654 505.367 624.124 1.00 46.34 132 ILE D C 1
ATOM 15118 O O . ILE G 1 132 ? 493.776 506.230 624.294 1.00 46.34 132 ILE D O 1
ATOM 15123 N N . LYS G 1 133 ? 494.602 504.190 624.750 1.00 44.35 133 LYS D N 1
ATOM 15124 C CA . LYS G 1 133 ? 493.561 503.971 625.744 1.00 44.35 133 LYS D CA 1
ATOM 15125 C C . LYS G 1 133 ? 493.726 504.936 626.906 1.00 44.35 133 LYS D C 1
ATOM 15126 O O . LYS G 1 133 ? 492.747 505.528 627.380 1.00 44.35 133 LYS D O 1
ATOM 15132 N N . ARG G 1 134 ? 494.961 505.127 627.364 1.00 42.89 134 ARG D N 1
ATOM 15133 C CA . ARG G 1 134 ? 495.196 506.101 628.415 1.00 42.89 134 ARG D CA 1
ATOM 15134 C C . ARG G 1 134 ? 494.874 507.504 627.938 1.00 42.89 134 ARG D C 1
ATOM 15135 O O . ARG G 1 134 ? 494.481 508.352 628.736 1.00 42.89 134 ARG D O 1
ATOM 15143 N N . GLN G 1 135 ? 495.023 507.765 626.644 1.00 45.06 135 GLN D N 1
ATOM 15144 C CA . GLN G 1 135 ? 494.681 509.071 626.096 1.00 45.06 135 GLN D CA 1
ATOM 15145 C C . GLN G 1 135 ? 493.193 509.334 626.241 1.00 45.06 135 GLN D C 1
ATOM 15146 O O . GLN G 1 135 ? 492.779 510.379 626.753 1.00 45.06 135 GLN D O 1
ATOM 15152 N N . ALA G 1 136 ? 492.371 508.386 625.791 1.00 41.79 136 ALA D N 1
ATOM 15153 C CA . ALA G 1 136 ? 490.924 508.545 625.933 1.00 41.79 136 ALA D CA 1
ATOM 15154 C C . ALA G 1 136 ? 490.533 508.664 627.403 1.00 41.79 136 ALA D C 1
ATOM 15155 O O . ALA G 1 136 ? 489.748 509.544 627.796 1.00 41.79 136 ALA D O 1
ATOM 15157 N N . LEU G 1 137 ? 491.098 507.792 628.234 1.00 40.05 137 LEU D N 1
ATOM 15158 C CA . LEU G 1 137 ? 490.808 507.844 629.659 1.00 40.05 137 LEU D CA 1
ATOM 15159 C C . LEU G 1 137 ? 491.220 509.178 630.265 1.00 40.05 137 LEU D C 1
ATOM 15160 O O . LEU G 1 137 ? 490.524 509.716 631.131 1.00 40.05 137 LEU D O 1
ATOM 15165 N N . ASP G 1 138 ? 492.344 509.736 629.824 1.00 44.22 138 ASP D N 1
ATOM 15166 C CA . ASP G 1 138 ? 492.781 511.013 630.365 1.00 44.22 138 ASP D CA 1
ATOM 15167 C C . ASP G 1 138 ? 491.900 512.146 629.878 1.00 44.22 138 ASP D C 1
ATOM 15168 O O . ASP G 1 138 ? 491.781 513.164 630.559 1.00 44.22 138 ASP D O 1
ATOM 15173 N N . ARG G 1 139 ? 491.266 511.991 628.718 1.00 41.03 139 ARG D N 1
ATOM 15174 C CA . ARG G 1 139 ? 490.271 512.982 628.323 1.00 41.03 139 ARG D CA 1
ATOM 15175 C C . ARG G 1 139 ? 489.124 513.019 629.320 1.00 41.03 139 ARG D C 1
ATOM 15176 O O . ARG G 1 139 ? 488.704 514.098 629.750 1.00 41.03 139 ARG D O 1
ATOM 15184 N N . ILE G 1 140 ? 488.622 511.852 629.724 1.00 37.00 140 ILE D N 1
ATOM 15185 C CA . ILE G 1 140 ? 487.625 511.821 630.800 1.00 37.00 140 ILE D CA 1
ATOM 15186 C C . ILE G 1 140 ? 488.190 512.438 632.073 1.00 37.00 140 ILE D C 1
ATOM 15187 O O . ILE G 1 140 ? 487.532 513.232 632.759 1.00 37.00 140 ILE D O 1
ATOM 15192 N N . MET G 1 141 ? 489.414 512.053 632.414 1.00 44.91 141 MET D N 1
ATOM 15193 C CA . MET G 1 141 ? 490.025 512.472 633.665 1.00 44.91 141 MET D CA 1
ATOM 15194 C C . MET G 1 141 ? 490.184 513.982 633.720 1.00 44.91 141 MET D C 1
ATOM 15195 O O . MET G 1 141 ? 489.919 514.604 634.754 1.00 44.91 141 MET D O 1
ATOM 15200 N N . ILE G 1 142 ? 490.601 514.588 632.611 1.00 43.41 142 ILE D N 1
ATOM 15201 C CA . ILE G 1 142 ? 490.718 516.040 632.535 1.00 43.41 142 ILE D CA 1
ATOM 15202 C C . ILE G 1 142 ? 489.344 516.689 632.565 1.00 43.41 142 ILE D C 1
ATOM 15203 O O . ILE G 1 142 ? 489.117 517.664 633.289 1.00 43.41 142 ILE D O 1
ATOM 15208 N N . GLY G 1 143 ? 488.410 516.165 631.768 1.00 41.00 143 GLY D N 1
ATOM 15209 C CA . GLY G 1 143 ? 487.094 516.758 631.673 1.00 41.00 143 GLY D CA 1
ATOM 15210 C C . GLY G 1 143 ? 486.341 516.785 632.977 1.00 41.00 143 GLY D C 1
ATOM 15211 O O . GLY G 1 143 ? 485.396 517.564 633.123 1.00 41.00 143 GLY D O 1
ATOM 15212 N N . PHE G 1 144 ? 486.721 515.946 633.929 1.00 38.87 144 PHE D N 1
ATOM 15213 C CA . PHE G 1 144 ? 486.064 516.012 635.224 1.00 38.87 144 PHE D CA 1
ATOM 15214 C C . PHE G 1 144 ? 486.903 516.678 636.299 1.00 38.87 144 PHE D C 1
ATOM 15215 O O . PHE G 1 144 ? 486.341 517.303 637.200 1.00 38.87 144 PHE D O 1
ATOM 15223 N N . ASN G 1 145 ? 488.226 516.579 636.226 1.00 45.21 145 ASN D N 1
ATOM 15224 C CA . ASN G 1 145 ? 489.065 517.176 637.254 1.00 45.21 145 ASN D CA 1
ATOM 15225 C C . ASN G 1 145 ? 489.442 518.610 636.932 1.00 45.21 145 ASN D C 1
ATOM 15226 O O . ASN G 1 145 ? 489.400 519.467 637.819 1.00 45.21 145 ASN D O 1
ATOM 15231 N N . GLY G 1 146 ? 489.808 518.876 635.678 1.00 48.52 146 GLY D N 1
ATOM 15232 C CA . GLY G 1 146 ? 490.360 520.153 635.266 1.00 48.52 146 GLY D CA 1
ATOM 15233 C C . GLY G 1 146 ? 489.619 521.345 635.823 1.00 48.52 146 GLY D C 1
ATOM 15234 O O . GLY G 1 146 ? 488.428 521.523 635.561 1.00 48.52 146 GLY D O 1
ATOM 15235 N N . VAL G 1 147 ? 490.321 522.165 636.597 1.00 48.74 147 VAL D N 1
ATOM 15236 C CA . VAL G 1 147 ? 489.698 523.285 637.286 1.00 48.74 147 VAL D CA 1
ATOM 15237 C C . VAL G 1 147 ? 490.354 524.588 636.862 1.00 48.74 147 VAL D C 1
ATOM 15238 O O . VAL G 1 147 ? 489.732 525.654 636.908 1.00 48.74 147 VAL D O 1
ATOM 15242 N N . SER G 1 148 ? 491.609 524.516 636.435 1.00 54.52 148 SER D N 1
ATOM 15243 C CA . SER G 1 148 ? 492.350 525.709 636.057 1.00 54.52 148 SER D CA 1
ATOM 15244 C C . SER G 1 148 ? 493.180 525.421 634.819 1.00 54.52 148 SER D C 1
ATOM 15245 O O . SER G 1 148 ? 493.715 524.322 634.666 1.00 54.52 148 SER D O 1
ATOM 15248 N N . ARG G 1 149 ? 493.285 526.414 633.940 1.00 52.18 149 ARG D N 1
ATOM 15249 C CA . ARG G 1 149 ? 494.110 526.311 632.742 1.00 52.18 149 ARG D CA 1
ATOM 15250 C C . ARG G 1 149 ? 495.419 527.042 633.019 1.00 52.18 149 ARG D C 1
ATOM 15251 O O . ARG G 1 149 ? 495.538 528.254 632.847 1.00 52.18 149 ARG D O 1
ATOM 15259 N N . ALA G 1 150 ? 496.412 526.285 633.472 1.00 60.40 150 ALA D N 1
ATOM 15260 C CA . ALA G 1 150 ? 497.708 526.861 633.791 1.00 60.40 150 ALA D CA 1
ATOM 15261 C C . ALA G 1 150 ? 498.600 526.882 632.559 1.00 60.40 150 ALA D C 1
ATOM 15262 O O . ALA G 1 150 ? 498.503 526.024 631.681 1.00 60.40 150 ALA D O 1
ATOM 15264 N N . ALA G 1 151 ? 499.471 527.890 632.496 1.00 64.40 151 ALA D N 1
ATOM 15265 C CA . ALA G 1 151 ? 500.408 527.980 631.383 1.00 64.40 151 ALA D CA 1
ATOM 15266 C C . ALA G 1 151 ? 501.363 526.797 631.374 1.00 64.40 151 ALA D C 1
ATOM 15267 O O . ALA G 1 151 ? 501.684 526.258 630.311 1.00 64.40 151 ALA D O 1
ATOM 15269 N N . THR G 1 152 ? 501.834 526.383 632.547 1.00 65.50 152 THR D N 1
ATOM 15270 C CA . THR G 1 152 ? 502.688 525.213 632.687 1.00 65.50 152 THR D CA 1
ATOM 15271 C C . THR G 1 152 ? 502.050 524.243 633.666 1.00 65.50 152 THR D C 1
ATOM 15272 O O . THR G 1 152 ? 501.630 524.636 634.756 1.00 65.50 152 THR D O 1
ATOM 15276 N N . SER G 1 153 ? 501.996 522.974 633.281 1.00 65.79 153 SER D N 1
ATOM 15277 C CA . SER G 1 153 ? 501.329 521.953 634.079 1.00 65.79 153 SER D CA 1
ATOM 15278 C C . SER G 1 153 ? 502.301 521.406 635.113 1.00 65.79 153 SER D C 1
ATOM 15279 O O . SER G 1 153 ? 503.300 520.773 634.763 1.00 65.79 153 SER D O 1
ATOM 15282 N N . ASP G 1 154 ? 502.005 521.646 636.386 1.00 74.04 154 ASP D N 1
ATOM 15283 C CA . ASP G 1 154 ? 502.780 521.083 637.489 1.00 74.04 154 ASP D CA 1
ATOM 15284 C C . ASP G 1 154 ? 502.185 519.724 637.829 1.00 74.04 154 ASP D C 1
ATOM 15285 O O . ASP G 1 154 ? 501.091 519.635 638.390 1.00 74.04 154 ASP D O 1
ATOM 15290 N N . ARG G 1 155 ? 502.907 518.658 637.493 1.00 71.29 155 ARG D N 1
ATOM 15291 C CA . ARG G 1 155 ? 502.432 517.320 637.821 1.00 71.29 155 ARG D CA 1
ATOM 15292 C C . ARG G 1 155 ? 502.451 517.066 639.320 1.00 71.29 155 ARG D C 1
ATOM 15293 O O . ARG G 1 155 ? 501.536 516.428 639.848 1.00 71.29 155 ARG D O 1
ATOM 15301 N N . VAL G 1 156 ? 503.480 517.551 640.017 1.00 74.18 156 VAL D N 1
ATOM 15302 C CA . VAL G 1 156 ? 503.603 517.285 641.448 1.00 74.18 156 VAL D CA 1
ATOM 15303 C C . VAL G 1 156 ? 502.441 517.904 642.212 1.00 74.18 156 VAL D C 1
ATOM 15304 O O . VAL G 1 156 ? 501.818 517.254 643.060 1.00 74.18 156 VAL D O 1
ATOM 15308 N N . ALA G 1 157 ? 502.124 519.163 641.921 1.00 74.31 157 ALA D N 1
ATOM 15309 C CA . ALA G 1 157 ? 501.056 519.841 642.644 1.00 74.31 157 ALA D CA 1
ATOM 15310 C C . ALA G 1 157 ? 499.673 519.399 642.189 1.00 74.31 157 ALA D C 1
ATOM 15311 O O . ALA G 1 157 ? 498.718 519.472 642.969 1.00 74.31 157 ALA D O 1
ATOM 15313 N N . ASN G 1 158 ? 499.535 518.946 640.947 1.00 67.89 158 ASN D N 1
ATOM 15314 C CA . ASN G 1 158 ? 498.238 518.583 640.384 1.00 67.89 158 ASN D CA 1
ATOM 15315 C C . ASN G 1 158 ? 498.333 517.195 639.771 1.00 67.89 158 ASN D C 1
ATOM 15316 O O . ASN G 1 158 ? 498.325 517.039 638.543 1.00 67.89 158 ASN D O 1
ATOM 15321 N N . PRO G 1 159 ? 498.416 516.157 640.604 1.00 63.74 159 PRO D N 1
ATOM 15322 C CA . PRO G 1 159 ? 498.513 514.795 640.067 1.00 63.74 159 PRO D CA 1
ATOM 15323 C C . PRO G 1 159 ? 497.281 514.365 639.305 1.00 63.74 159 PRO D C 1
ATOM 15324 O O . PRO G 1 159 ? 497.352 513.400 638.535 1.00 63.74 159 PRO D O 1
ATOM 15328 N N . MET G 1 160 ? 496.156 515.046 639.489 1.00 57.29 160 MET D N 1
ATOM 15329 C CA . MET G 1 160 ? 494.898 514.656 638.878 1.00 57.29 160 MET D CA 1
ATOM 15330 C C . MET G 1 160 ? 494.630 515.367 637.561 1.00 57.29 160 MET D C 1
ATOM 15331 O O . MET G 1 160 ? 493.520 515.255 637.031 1.00 57.29 160 MET D O 1
ATOM 15336 N N . LEU G 1 161 ? 495.613 516.088 637.022 1.00 54.70 161 LEU D N 1
ATOM 15337 C CA . LEU G 1 161 ? 495.451 516.882 635.805 1.00 54.70 161 LEU D CA 1
ATOM 15338 C C . LEU G 1 161 ? 494.378 517.949 635.997 1.00 54.70 161 LEU D C 1
ATOM 15339 O O . LEU G 1 161 ? 493.364 517.988 635.304 1.00 54.70 161 LEU D O 1
ATOM 15344 N N . GLN G 1 162 ? 494.622 518.824 636.966 1.00 57.17 162 GLN D N 1
ATOM 15345 C CA . GLN G 1 162 ? 493.679 519.885 637.277 1.00 57.17 162 GLN D CA 1
ATOM 15346 C C . GLN G 1 162 ? 494.136 521.252 636.801 1.00 57.17 162 GLN D C 1
ATOM 15347 O O . GLN G 1 162 ? 493.310 522.166 636.710 1.00 57.17 162 GLN D O 1
ATOM 15353 N N . ASP G 1 163 ? 495.419 521.410 636.474 1.00 61.38 163 ASP D N 1
ATOM 15354 C CA . ASP G 1 163 ? 495.956 522.654 635.940 1.00 61.38 163 ASP D CA 1
ATOM 15355 C C . ASP G 1 163 ? 495.991 522.658 634.418 1.00 61.38 163 ASP D C 1
ATOM 15356 O O . ASP G 1 163 ? 496.884 523.266 633.817 1.00 61.38 163 ASP D O 1
ATOM 15361 N N . VAL G 1 164 ? 495.036 521.985 633.786 1.00 51.59 164 VAL D N 1
ATOM 15362 C CA . VAL G 1 164 ? 494.953 521.859 632.338 1.00 51.59 164 VAL D CA 1
ATOM 15363 C C . VAL G 1 164 ? 493.554 522.262 631.897 1.00 51.59 164 VAL D C 1
ATOM 15364 O O . VAL G 1 164 ? 492.785 522.817 632.687 1.00 51.59 164 VAL D O 1
ATOM 15368 N N . ASN G 1 165 ? 493.244 522.033 630.621 1.00 47.39 165 ASN D N 1
ATOM 15369 C CA . ASN G 1 165 ? 492.002 522.488 630.002 1.00 47.39 165 ASN D CA 1
ATOM 15370 C C . ASN G 1 165 ? 490.806 522.328 630.929 1.00 47.39 165 ASN D C 1
ATOM 15371 O O . ASN G 1 165 ? 490.688 521.340 631.652 1.00 47.39 165 ASN D O 1
ATOM 15376 N N . LYS G 1 166 ? 489.922 523.322 630.899 1.00 46.80 166 LYS D N 1
ATOM 15377 C CA . LYS G 1 166 ? 488.813 523.384 631.841 1.00 46.80 166 LYS D CA 1
ATOM 15378 C C . LYS G 1 166 ? 487.867 522.211 631.637 1.00 46.80 166 LYS D C 1
ATOM 15379 O O . LYS G 1 166 ? 487.464 521.912 630.511 1.00 46.80 166 LYS D O 1
ATOM 15385 N N . GLY G 1 167 ? 487.501 521.562 632.729 1.00 44.25 167 GLY D N 1
ATOM 15386 C CA . GLY G 1 167 ? 486.581 520.452 632.652 1.00 44.25 167 GLY D CA 1
ATOM 15387 C C . GLY G 1 167 ? 485.129 520.887 632.670 1.00 44.25 167 GLY D C 1
ATOM 15388 O O . GLY G 1 167 ? 484.794 522.052 632.884 1.00 44.25 167 GLY D O 1
ATOM 15389 N N . TRP G 1 168 ? 484.251 519.909 632.446 1.00 35.92 168 TRP D N 1
ATOM 15390 C CA . TRP G 1 168 ? 482.819 520.175 632.456 1.00 35.92 168 TRP D CA 1
ATOM 15391 C C . TRP G 1 168 ? 482.380 520.750 633.793 1.00 35.92 168 TRP D C 1
ATOM 15392 O O . TRP G 1 168 ? 481.675 521.767 633.844 1.00 35.92 168 TRP D O 1
ATOM 15403 N N . LEU G 1 169 ? 482.795 520.117 634.888 1.00 43.45 169 LEU D N 1
ATOM 15404 C CA . LEU G 1 169 ? 482.401 520.610 636.198 1.00 43.45 169 LEU D CA 1
ATOM 15405 C C . LEU G 1 169 ? 482.876 522.034 636.408 1.00 43.45 169 LEU D C 1
ATOM 15406 O O . LEU G 1 169 ? 482.200 522.822 637.074 1.00 43.45 169 LEU D O 1
ATOM 15411 N N . GLN G 1 170 ? 484.024 522.392 635.838 1.00 45.56 170 GLN D N 1
ATOM 15412 C CA . GLN G 1 170 ? 484.473 523.771 635.955 1.00 45.56 170 GLN D CA 1
ATOM 15413 C C . GLN G 1 170 ? 483.577 524.709 635.165 1.00 45.56 170 GLN D C 1
ATOM 15414 O O . GLN G 1 170 ? 483.338 525.845 635.586 1.00 45.56 170 GLN D O 1
ATOM 15420 N N . ASN G 1 171 ? 483.069 524.255 634.021 1.00 43.15 171 ASN D N 1
ATOM 15421 C CA . ASN G 1 171 ? 482.140 525.091 633.275 1.00 43.15 171 ASN D CA 1
ATOM 15422 C C . ASN G 1 171 ? 480.905 525.405 634.105 1.00 43.15 171 ASN D C 1
ATOM 15423 O O . ASN G 1 171 ? 480.430 526.544 634.116 1.00 43.15 171 ASN D O 1
ATOM 15428 N N . LEU G 1 172 ? 480.385 524.417 634.832 1.00 42.05 172 LEU D N 1
ATOM 15429 C CA . LEU G 1 172 ? 479.265 524.705 635.723 1.00 42.05 172 LEU D CA 1
ATOM 15430 C C . LEU G 1 172 ? 479.658 525.706 636.796 1.00 42.05 172 LEU D C 1
ATOM 15431 O O . LEU G 1 172 ? 478.888 526.619 637.112 1.00 42.05 172 LEU D O 1
ATOM 15436 N N . ARG G 1 173 ? 480.851 525.560 637.367 1.00 46.46 173 ARG D N 1
ATOM 15437 C CA . ARG G 1 173 ? 481.294 526.507 638.383 1.00 46.46 173 ARG D CA 1
ATOM 15438 C C . ARG G 1 173 ? 481.425 527.912 637.820 1.00 46.46 173 ARG D C 1
ATOM 15439 O O . ARG G 1 173 ? 481.314 528.888 638.568 1.00 46.46 173 ARG D O 1
ATOM 15447 N N . GLU G 1 174 ? 481.664 528.044 636.517 1.00 49.10 174 GLU D N 1
ATOM 15448 C CA . GLU G 1 174 ? 481.877 529.363 635.937 1.00 49.10 174 GLU D CA 1
ATOM 15449 C C . GLU G 1 174 ? 480.646 529.905 635.219 1.00 49.10 174 GLU D C 1
ATOM 15450 O O . GLU G 1 174 ? 480.306 531.077 635.391 1.00 49.10 174 GLU D O 1
ATOM 15456 N N . GLN G 1 175 ? 479.953 529.086 634.434 1.00 45.17 175 GLN D N 1
ATOM 15457 C CA . GLN G 1 175 ? 478.726 529.510 633.777 1.00 45.17 175 GLN D CA 1
ATOM 15458 C C . GLN G 1 175 ? 477.542 528.798 634.416 1.00 45.17 175 GLN D C 1
ATOM 15459 O O . GLN G 1 175 ? 477.551 527.572 634.560 1.00 45.17 175 GLN D O 1
ATOM 15465 N N . ALA G 1 176 ? 476.536 529.578 634.804 1.00 43.01 176 ALA D N 1
ATOM 15466 C CA . ALA G 1 176 ? 475.406 529.168 635.630 1.00 43.01 176 ALA D CA 1
ATOM 15467 C C . ALA G 1 176 ? 475.886 528.675 636.987 1.00 43.01 176 ALA D C 1
ATOM 15468 O O . ALA G 1 176 ? 475.718 527.495 637.308 1.00 43.01 176 ALA D O 1
ATOM 15470 N N . PRO G 1 177 ? 476.474 529.544 637.816 1.00 45.32 177 PRO D N 1
ATOM 15471 C CA . PRO G 1 177 ? 476.923 529.111 639.141 1.00 45.32 177 PRO D CA 1
ATOM 15472 C C . PRO G 1 177 ? 475.802 528.942 640.150 1.00 45.32 177 PRO D C 1
ATOM 15473 O O . PRO G 1 177 ? 476.086 528.667 641.320 1.00 45.32 177 PRO D O 1
ATOM 15477 N N . GLN G 1 178 ? 474.542 529.130 639.762 1.00 44.31 178 GLN D N 1
ATOM 15478 C CA . GLN G 1 178 ? 473.446 528.679 640.607 1.00 44.31 178 GLN D CA 1
ATOM 15479 C C . GLN G 1 178 ? 473.144 527.206 640.403 1.00 44.31 178 GLN D C 1
ATOM 15480 O O . GLN G 1 178 ? 472.403 526.624 641.199 1.00 44.31 178 GLN D O 1
ATOM 15486 N N . ARG G 1 179 ? 473.693 526.599 639.352 1.00 41.66 179 ARG D N 1
ATOM 15487 C CA . ARG G 1 179 ? 473.587 525.162 639.166 1.00 41.66 179 ARG D CA 1
ATOM 15488 C C . ARG G 1 179 ? 474.425 524.393 640.170 1.00 41.66 179 ARG D C 1
ATOM 15489 O O . ARG G 1 179 ? 474.183 523.202 640.378 1.00 41.66 179 ARG D O 1
ATOM 15497 N N . VAL G 1 180 ? 475.404 525.042 640.787 1.00 48.58 180 VAL D N 1
ATOM 15498 C CA . VAL G 1 180 ? 476.391 524.379 641.626 1.00 48.58 180 VAL D CA 1
ATOM 15499 C C . VAL G 1 180 ? 475.971 524.549 643.076 1.00 48.58 180 VAL D C 1
ATOM 15500 O O . VAL G 1 180 ? 475.983 525.664 643.608 1.00 48.58 180 VAL D O 1
ATOM 15504 N N . MET G 1 181 ? 475.619 523.447 643.734 1.00 58.52 181 MET D N 1
ATOM 15505 C CA . MET G 1 181 ? 475.309 523.497 645.160 1.00 58.52 181 MET D CA 1
ATOM 15506 C C . MET G 1 181 ? 476.629 523.473 645.919 1.00 58.52 181 MET D C 1
ATOM 15507 O O . MET G 1 181 ? 477.126 522.429 646.349 1.00 58.52 181 MET D O 1
ATOM 15512 N N . LYS G 1 182 ? 477.222 524.657 646.060 1.00 69.72 182 LYS D N 1
ATOM 15513 C CA . LYS G 1 182 ? 478.499 524.763 646.754 1.00 69.72 182 LYS D CA 1
ATOM 15514 C C . LYS G 1 182 ? 478.353 524.436 648.233 1.00 69.72 182 LYS D C 1
ATOM 15515 O O . LYS G 1 182 ? 479.176 523.708 648.797 1.00 69.72 182 LYS D O 1
ATOM 15521 N N . GLU G 1 183 ? 477.316 524.966 648.877 1.00 82.39 183 GLU D N 1
ATOM 15522 C CA . GLU G 1 183 ? 477.094 524.740 650.296 1.00 82.39 183 GLU D CA 1
ATOM 15523 C C . GLU G 1 183 ? 475.641 524.362 650.524 1.00 82.39 183 GLU D C 1
ATOM 15524 O O . GLU G 1 183 ? 474.761 524.670 649.717 1.00 82.39 183 GLU D O 1
ATOM 15530 N N . GLY G 1 184 ? 475.400 523.679 651.642 1.00 93.17 184 GLY D N 1
ATOM 15531 C CA . GLY G 1 184 ? 474.078 523.227 652.005 1.00 93.17 184 GLY D CA 1
ATOM 15532 C C . GLY G 1 184 ? 473.466 524.045 653.127 1.00 93.17 184 GLY D C 1
ATOM 15533 O O . GLY G 1 184 ? 473.854 525.183 653.399 1.00 93.17 184 GLY D O 1
ATOM 15534 N N . LYS G 1 185 ? 472.490 523.434 653.794 1.00 104.86 185 LYS D N 1
ATOM 15535 C CA . LYS G 1 185 ? 471.741 524.101 654.853 1.00 104.86 185 LYS D CA 1
ATOM 15536 C C . LYS G 1 185 ? 472.674 524.619 655.933 1.00 104.86 185 LYS D C 1
ATOM 15537 O O . LYS G 1 185 ? 473.252 523.836 656.694 1.00 104.86 185 LYS D O 1
ATOM 15543 N N . ALA G 1 186 ? 472.819 525.944 655.993 1.00 108.32 186 ALA D N 1
ATOM 15544 C CA . ALA G 1 186 ? 473.680 526.617 656.968 1.00 108.32 186 ALA D CA 1
ATOM 15545 C C . ALA G 1 186 ? 475.057 525.971 657.050 1.00 108.32 186 ALA D C 1
ATOM 15546 O O . ALA G 1 186 ? 475.742 526.074 658.072 1.00 108.32 186 ALA D O 1
ATOM 15548 N N . ALA G 1 187 ? 475.471 525.302 655.980 1.00 103.71 187 ALA D N 1
ATOM 15549 C CA . ALA G 1 187 ? 476.668 524.480 655.994 1.00 103.71 187 ALA D CA 1
ATOM 15550 C C . ALA G 1 187 ? 477.913 525.334 655.807 1.00 103.71 187 ALA D C 1
ATOM 15551 O O . ALA G 1 187 ? 477.914 526.317 655.062 1.00 103.71 187 ALA D O 1
ATOM 15553 N N . ALA G 1 188 ? 478.986 524.942 656.493 1.00 102.25 188 ALA D N 1
ATOM 15554 C CA . ALA G 1 188 ? 480.242 525.686 656.458 1.00 102.25 188 ALA D CA 1
ATOM 15555 C C . ALA G 1 188 ? 480.999 525.347 655.174 1.00 102.25 188 ALA D C 1
ATOM 15556 O O . ALA G 1 188 ? 482.036 524.683 655.172 1.00 102.25 188 ALA D O 1
ATOM 15558 N N . GLY G 1 189 ? 480.451 525.824 654.060 1.00 91.57 189 GLY D N 1
ATOM 15559 C CA . GLY G 1 189 ? 481.075 525.599 652.768 1.00 91.57 189 GLY D CA 1
ATOM 15560 C C . GLY G 1 189 ? 481.142 524.145 652.358 1.00 91.57 189 GLY D C 1
ATOM 15561 O O . GLY G 1 189 ? 482.138 523.713 651.765 1.00 91.57 189 GLY D O 1
ATOM 15562 N N . LYS G 1 190 ? 480.101 523.378 652.658 1.00 80.22 190 LYS D N 1
ATOM 15563 C CA . LYS G 1 190 ? 480.029 521.981 652.258 1.00 80.22 190 LYS D CA 1
ATOM 15564 C C . LYS G 1 190 ? 478.570 521.557 652.307 1.00 80.22 190 LYS D C 1
ATOM 15565 O O . LYS G 1 190 ? 477.670 522.375 652.499 1.00 80.22 190 LYS D O 1
ATOM 15571 N N . ILE G 1 191 ? 478.337 520.268 652.100 1.00 73.81 191 ILE D N 1
ATOM 15572 C CA . ILE G 1 191 ? 477.013 519.683 652.244 1.00 73.81 191 ILE D CA 1
ATOM 15573 C C . ILE G 1 191 ? 477.158 518.421 653.072 1.00 73.81 191 ILE D C 1
ATOM 15574 O O . ILE G 1 191 ? 477.884 517.501 652.680 1.00 73.81 191 ILE D O 1
ATOM 15579 N N . THR G 1 192 ? 476.480 518.375 654.210 1.00 76.05 192 THR D N 1
ATOM 15580 C CA . THR G 1 192 ? 476.549 517.181 655.029 1.00 76.05 192 THR D CA 1
ATOM 15581 C C . THR G 1 192 ? 475.516 516.170 654.547 1.00 76.05 192 THR D C 1
ATOM 15582 O O . THR G 1 192 ? 474.934 516.294 653.468 1.00 76.05 192 THR D O 1
ATOM 15586 N N . VAL G 1 193 ? 475.312 515.131 655.344 1.00 78.23 193 VAL D N 1
ATOM 15587 C CA . VAL G 1 193 ? 474.288 514.139 655.099 1.00 78.23 193 VAL D CA 1
ATOM 15588 C C . VAL G 1 193 ? 473.583 513.849 656.418 1.00 78.23 193 VAL D C 1
ATOM 15589 O O . VAL G 1 193 ? 473.859 514.473 657.441 1.00 78.23 193 VAL D O 1
ATOM 15593 N N . GLY G 1 194 ? 472.682 512.873 656.390 1.00 85.75 194 GLY D N 1
ATOM 15594 C CA . GLY G 1 194 ? 471.768 512.622 657.489 1.00 85.75 194 GLY D CA 1
ATOM 15595 C C . GLY G 1 194 ? 472.371 512.322 658.845 1.00 85.75 194 GLY D C 1
ATOM 15596 O O . GLY G 1 194 ? 471.635 512.082 659.806 1.00 85.75 194 GLY D O 1
ATOM 15597 N N . GLY G 1 195 ? 473.697 512.318 658.941 1.00 91.46 195 GLY D N 1
ATOM 15598 C CA . GLY G 1 195 ? 474.353 511.982 660.186 1.00 91.46 195 GLY D CA 1
ATOM 15599 C C . GLY G 1 195 ? 473.965 512.846 661.368 1.00 91.46 195 GLY D C 1
ATOM 15600 O O . GLY G 1 195 ? 473.672 512.328 662.448 1.00 91.46 195 GLY D O 1
ATOM 15601 N N . ALA G 1 196 ? 473.944 514.160 661.180 1.00 99.10 196 ALA D N 1
ATOM 15602 C CA . ALA G 1 196 ? 473.682 515.101 662.260 1.00 99.10 196 ALA D CA 1
ATOM 15603 C C . ALA G 1 196 ? 472.608 516.095 661.843 1.00 99.10 196 ALA D C 1
ATOM 15604 O O . ALA G 1 196 ? 472.582 516.542 660.691 1.00 99.10 196 ALA D O 1
ATOM 15606 N N . GLY G 1 197 ? 471.735 516.438 662.787 1.00 106.26 197 GLY D N 1
ATOM 15607 C CA . GLY G 1 197 ? 470.687 517.408 662.551 1.00 106.26 197 GLY D CA 1
ATOM 15608 C C . GLY G 1 197 ? 469.786 517.034 661.394 1.00 106.26 197 GLY D C 1
ATOM 15609 O O . GLY G 1 197 ? 469.121 515.994 661.422 1.00 106.26 197 GLY D O 1
ATOM 15610 N N . ALA G 1 198 ? 469.761 517.879 660.367 1.00 101.72 198 ALA D N 1
ATOM 15611 C CA . ALA G 1 198 ? 468.933 517.630 659.192 1.00 101.72 198 ALA D CA 1
ATOM 15612 C C . ALA G 1 198 ? 469.559 518.360 658.015 1.00 101.72 198 ALA D C 1
ATOM 15613 O O . ALA G 1 198 ? 469.490 519.589 657.946 1.00 101.72 198 ALA D O 1
ATOM 15615 N N . ASP G 1 199 ? 470.179 517.612 657.100 1.00 77.18 199 ASP D N 1
ATOM 15616 C CA . ASP G 1 199 ? 470.701 518.218 655.880 1.00 77.18 199 ASP D CA 1
ATOM 15617 C C . ASP G 1 199 ? 470.782 517.137 654.804 1.00 77.18 199 ASP D C 1
ATOM 15618 O O . ASP G 1 199 ? 471.699 516.316 654.819 1.00 77.18 199 ASP D O 1
ATOM 15623 N N . TYR G 1 200 ? 469.812 517.141 653.896 1.00 63.97 200 TYR D N 1
ATOM 15624 C CA . TYR G 1 200 ? 469.821 516.324 652.687 1.00 63.97 200 TYR D CA 1
ATOM 15625 C C . TYR G 1 200 ? 469.915 514.830 652.955 1.00 63.97 200 TYR D C 1
ATOM 15626 O O . TYR G 1 200 ? 470.195 514.068 652.030 1.00 63.97 200 TYR D O 1
ATOM 15635 N N . GLY G 1 201 ? 469.692 514.387 654.193 1.00 62.86 201 GLY D N 1
ATOM 15636 C CA . GLY G 1 201 ? 469.545 512.970 654.482 1.00 62.86 201 GLY D CA 1
ATOM 15637 C C . GLY G 1 201 ? 470.543 512.059 653.799 1.00 62.86 201 GLY D C 1
ATOM 15638 O O . GLY G 1 201 ? 471.744 512.128 654.064 1.00 62.86 201 GLY D O 1
ATOM 15639 N N . ASN G 1 202 ? 470.057 511.202 652.914 1.00 54.58 202 ASN D N 1
ATOM 15640 C CA . ASN G 1 202 ? 470.908 510.372 652.080 1.00 54.58 202 ASN D CA 1
ATOM 15641 C C . ASN G 1 202 ? 471.140 511.038 650.728 1.00 54.58 202 ASN D C 1
ATOM 15642 O O . ASN G 1 202 ? 470.472 512.006 650.368 1.00 54.58 202 ASN D O 1
ATOM 15647 N N . LEU G 1 203 ? 472.089 510.491 649.967 1.00 50.10 203 LEU D N 1
ATOM 15648 C CA . LEU G 1 203 ? 472.404 511.074 648.668 1.00 50.10 203 LEU D CA 1
ATOM 15649 C C . LEU G 1 203 ? 471.221 511.032 647.717 1.00 50.10 203 LEU D C 1
ATOM 15650 O O . LEU G 1 203 ? 471.125 511.870 646.815 1.00 50.10 203 LEU D O 1
ATOM 15655 N N . ASP G 1 204 ? 470.327 510.060 647.882 1.00 51.02 204 ASP D N 1
ATOM 15656 C CA . ASP G 1 204 ? 469.092 510.073 647.112 1.00 51.02 204 ASP D CA 1
ATOM 15657 C C . ASP G 1 204 ? 468.360 511.390 647.301 1.00 51.02 204 ASP D C 1
ATOM 15658 O O . ASP G 1 204 ? 467.857 511.975 646.339 1.00 51.02 204 ASP D O 1
ATOM 15663 N N . ALA G 1 205 ? 468.322 511.890 648.535 1.00 51.84 205 ALA D N 1
ATOM 15664 C CA . ALA G 1 205 ? 467.670 513.168 648.791 1.00 51.84 205 ALA D CA 1
ATOM 15665 C C . ALA G 1 205 ? 468.428 514.317 648.148 1.00 51.84 205 ALA D C 1
ATOM 15666 O O . ALA G 1 205 ? 467.811 515.242 647.610 1.00 51.84 205 ALA D O 1
ATOM 15668 N N . LEU G 1 206 ? 469.758 514.298 648.210 1.00 48.91 206 LEU D N 1
ATOM 15669 C CA . LEU G 1 206 ? 470.526 515.374 647.597 1.00 48.91 206 LEU D CA 1
ATOM 15670 C C . LEU G 1 206 ? 470.301 515.413 646.096 1.00 48.91 206 LEU D C 1
ATOM 15671 O O . LEU G 1 206 ? 470.078 516.479 645.515 1.00 48.91 206 LEU D O 1
ATOM 15676 N N . VAL G 1 207 ? 470.344 514.250 645.450 1.00 46.15 207 VAL D N 1
ATOM 15677 C CA . VAL G 1 207 ? 470.065 514.190 644.020 1.00 46.15 207 VAL D CA 1
ATOM 15678 C C . VAL G 1 207 ? 468.642 514.635 643.734 1.00 46.15 207 VAL D C 1
ATOM 15679 O O . VAL G 1 207 ? 468.376 515.325 642.744 1.00 46.15 207 VAL D O 1
ATOM 15683 N N . TYR G 1 208 ? 467.700 514.244 644.588 1.00 48.19 208 TYR D N 1
ATOM 15684 C CA . TYR G 1 208 ? 466.309 514.597 644.352 1.00 48.19 208 TYR D CA 1
ATOM 15685 C C . TYR G 1 208 ? 466.125 516.109 644.373 1.00 48.19 208 TYR D C 1
ATOM 15686 O O . TYR G 1 208 ? 465.449 516.678 643.507 1.00 48.19 208 TYR D O 1
ATOM 15695 N N . ASP G 1 209 ? 466.743 516.779 645.343 1.00 49.75 209 ASP D N 1
ATOM 15696 C CA . ASP G 1 209 ? 466.674 518.234 645.391 1.00 49.75 209 ASP D CA 1
ATOM 15697 C C . ASP G 1 209 ? 467.427 518.865 644.231 1.00 49.75 209 ASP D C 1
ATOM 15698 O O . ASP G 1 209 ? 466.980 519.871 643.673 1.00 49.75 209 ASP D O 1
ATOM 15703 N N . ILE G 1 210 ? 468.576 518.307 643.866 1.00 45.81 210 ILE D N 1
ATOM 15704 C CA . ILE G 1 210 ? 469.315 518.839 642.728 1.00 45.81 210 ILE D CA 1
ATOM 15705 C C . ILE G 1 210 ? 468.473 518.749 641.466 1.00 45.81 210 ILE D C 1
ATOM 15706 O O . ILE G 1 210 ? 468.424 519.687 640.662 1.00 45.81 210 ILE D O 1
ATOM 15711 N N . THR G 1 211 ? 467.784 517.626 641.279 1.00 45.15 211 THR D N 1
ATOM 15712 C CA . THR G 1 211 ? 466.917 517.468 640.118 1.00 45.15 211 THR D CA 1
ATOM 15713 C C . THR G 1 211 ? 465.733 518.422 640.167 1.00 45.15 211 THR D C 1
ATOM 15714 O O . THR G 1 211 ? 465.341 518.989 639.141 1.00 45.15 211 THR D O 1
ATOM 15718 N N . ASN G 1 212 ? 465.139 518.607 641.343 1.00 44.86 212 ASN D N 1
ATOM 15719 C CA . ASN G 1 212 ? 463.917 519.395 641.435 1.00 44.86 212 ASN D CA 1
ATOM 15720 C C . ASN G 1 212 ? 464.143 520.862 641.759 1.00 44.86 212 ASN D C 1
ATOM 15721 O O . ASN G 1 212 ? 463.181 521.632 641.743 1.00 44.86 212 ASN D O 1
ATOM 15726 N N . HIS G 1 213 ? 465.367 521.275 642.052 1.00 45.63 213 HIS D N 1
ATOM 15727 C CA . HIS G 1 213 ? 465.625 522.668 642.377 1.00 45.63 213 HIS D CA 1
ATOM 15728 C C . HIS G 1 213 ? 466.766 523.294 641.600 1.00 45.63 213 HIS D C 1
ATOM 15729 O O . HIS G 1 213 ? 466.805 524.525 641.495 1.00 45.63 213 HIS D O 1
ATOM 15736 N N . LEU G 1 214 ? 467.693 522.508 641.056 1.00 44.04 214 LEU D N 1
ATOM 15737 C CA . LEU G 1 214 ? 468.792 523.045 640.275 1.00 44.04 214 LEU D CA 1
ATOM 15738 C C . LEU G 1 214 ? 468.713 522.709 638.798 1.00 44.04 214 LEU D C 1
ATOM 15739 O O . LEU G 1 214 ? 469.596 523.121 638.045 1.00 44.04 214 LEU D O 1
ATOM 15744 N N . VAL G 1 215 ? 467.718 521.989 638.373 1.00 41.87 215 VAL D N 1
ATOM 15745 C CA . VAL G 1 215 ? 467.564 521.661 636.964 1.00 41.87 215 VAL D CA 1
ATOM 15746 C C . VAL G 1 215 ? 466.348 522.391 636.416 1.00 41.87 215 VAL D C 1
ATOM 15747 O O . VAL G 1 215 ? 465.378 522.658 637.134 1.00 41.87 215 VAL D O 1
ATOM 15751 N N . GLU G 1 216 ? 466.410 522.742 635.133 1.00 45.38 216 GLU D N 1
ATOM 15752 C CA . GLU G 1 216 ? 465.263 523.332 634.461 1.00 45.38 216 GLU D CA 1
ATOM 15753 C C . GLU G 1 216 ? 464.073 522.388 634.539 1.00 45.38 216 GLU D C 1
ATOM 15754 O O . GLU G 1 216 ? 464.209 521.174 634.376 1.00 45.38 216 GLU D O 1
ATOM 15756 N N . PRO G 1 217 ? 462.894 522.961 634.785 1.00 47.15 217 PRO D N 1
ATOM 15757 C CA . PRO G 1 217 ? 461.727 522.164 635.138 1.00 47.15 217 PRO D CA 1
ATOM 15758 C C . PRO G 1 217 ? 461.361 521.160 634.057 1.00 47.15 217 PRO D C 1
ATOM 15759 O O . PRO G 1 217 ? 460.850 520.081 634.367 1.00 47.15 217 PRO D O 1
ATOM 15761 N N . TRP G 1 218 ? 461.612 521.483 632.794 1.00 49.97 218 TRP D N 1
ATOM 15762 C CA . TRP G 1 218 ? 461.208 520.618 631.694 1.00 49.97 218 TRP D CA 1
ATOM 15763 C C . TRP G 1 218 ? 462.192 519.486 631.444 1.00 49.97 218 TRP D C 1
ATOM 15764 O O . TRP G 1 218 ? 461.978 518.688 630.528 1.00 49.97 218 TRP D O 1
ATOM 15775 N N . TYR G 1 219 ? 463.273 519.412 632.209 1.00 48.54 219 TYR D N 1
ATOM 15776 C CA . TYR G 1 219 ? 464.172 518.278 632.129 1.00 48.54 219 TYR D CA 1
ATOM 15777 C C . TYR G 1 219 ? 464.165 517.400 633.368 1.00 48.54 219 TYR D C 1
ATOM 15778 O O . TYR G 1 219 ? 464.683 516.284 633.308 1.00 48.54 219 TYR D O 1
ATOM 15787 N N . ALA G 1 220 ? 463.600 517.861 634.484 1.00 51.27 220 ALA D N 1
ATOM 15788 C CA . ALA G 1 220 ? 463.576 517.033 635.684 1.00 51.27 220 ALA D CA 1
ATOM 15789 C C . ALA G 1 220 ? 462.819 515.734 635.457 1.00 51.27 220 ALA D C 1
ATOM 15790 O O . ALA G 1 220 ? 463.076 514.738 636.139 1.00 51.27 220 ALA D O 1
ATOM 15792 N N . GLU G 1 221 ? 461.890 515.717 634.508 1.00 53.12 221 GLU D N 1
ATOM 15793 C CA . GLU G 1 221 ? 461.152 514.508 634.183 1.00 53.12 221 GLU D CA 1
ATOM 15794 C C . GLU G 1 221 ? 461.819 513.703 633.082 1.00 53.12 221 GLU D C 1
ATOM 15795 O O . GLU G 1 221 ? 461.251 512.702 632.636 1.00 53.12 221 GLU D O 1
ATOM 15801 N N . ASP G 1 222 ? 462.992 514.122 632.627 1.00 51.87 222 ASP D N 1
ATOM 15802 C CA . ASP G 1 222 ? 463.616 513.480 631.485 1.00 51.87 222 ASP D CA 1
ATOM 15803 C C . ASP G 1 222 ? 463.967 512.038 631.835 1.00 51.87 222 ASP D C 1
ATOM 15804 O O . ASP G 1 222 ? 464.495 511.774 632.919 1.00 51.87 222 ASP D O 1
ATOM 15809 N N . PRO G 1 223 ? 463.681 511.089 630.959 1.00 53.37 223 PRO D N 1
ATOM 15810 C CA . PRO G 1 223 ? 463.951 509.686 631.281 1.00 53.37 223 PRO D CA 1
ATOM 15811 C C . PRO G 1 223 ? 465.389 509.294 630.994 1.00 53.37 223 PRO D C 1
ATOM 15812 O O . PRO G 1 223 ? 465.707 508.105 630.893 1.00 53.37 223 PRO D O 1
ATOM 15816 N N . ASP G 1 224 ? 466.271 510.278 630.855 1.00 48.03 224 ASP D N 1
ATOM 15817 C CA . ASP G 1 224 ? 467.647 510.006 630.493 1.00 48.03 224 ASP D CA 1
ATOM 15818 C C . ASP G 1 224 ? 468.652 510.685 631.415 1.00 48.03 224 ASP D C 1
ATOM 15819 O O . ASP G 1 224 ? 469.852 510.445 631.266 1.00 48.03 224 ASP D O 1
ATOM 15824 N N . LEU G 1 225 ? 468.211 511.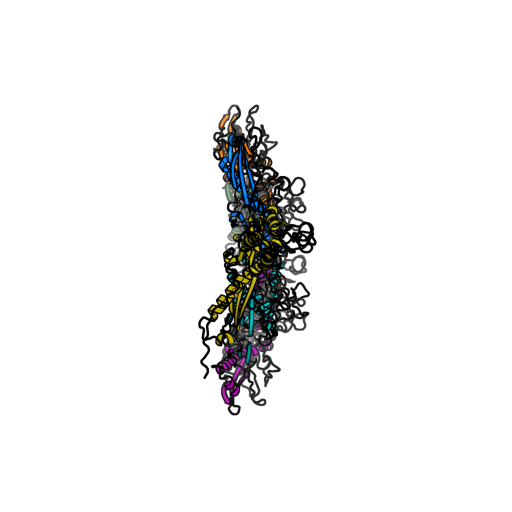510 632.366 1.00 41.14 225 LEU D N 1
ATOM 15825 C CA . LEU G 1 225 ? 469.158 512.090 633.309 1.00 41.14 225 LEU D CA 1
ATOM 15826 C C . LEU G 1 225 ? 469.937 510.993 634.004 1.00 41.14 225 LEU D C 1
ATOM 15827 O O . LEU G 1 225 ? 469.378 509.972 634.402 1.00 41.14 225 LEU D O 1
ATOM 15832 N N . VAL G 1 226 ? 471.238 511.197 634.138 1.00 36.05 226 VAL D N 1
ATOM 15833 C CA . VAL G 1 226 ? 472.071 510.248 634.848 1.00 36.05 226 VAL D CA 1
ATOM 15834 C C . VAL G 1 226 ? 472.881 510.994 635.887 1.00 36.05 226 VAL D C 1
ATOM 15835 O O . VAL G 1 226 ? 473.168 512.189 635.755 1.00 36.05 226 VAL D O 1
ATOM 15839 N N . VAL G 1 227 ? 473.239 510.278 636.935 1.00 37.52 227 VAL D N 1
ATOM 15840 C CA . VAL G 1 227 ? 474.080 510.803 637.993 1.00 37.52 227 VAL D CA 1
ATOM 15841 C C . VAL G 1 227 ? 475.497 510.292 637.769 1.00 37.52 227 VAL D C 1
ATOM 15842 O O . VAL G 1 227 ? 475.791 509.105 637.937 1.00 37.52 227 VAL D O 1
ATOM 15846 N N . VAL G 1 228 ? 476.369 511.189 637.329 1.00 37.43 228 VAL D N 1
ATOM 15847 C CA . VAL G 1 228 ? 477.773 510.880 637.113 1.00 37.43 228 VAL D CA 1
ATOM 15848 C C . VAL G 1 228 ? 478.501 511.082 638.428 1.00 37.43 228 VAL D C 1
ATOM 15849 O O . VAL G 1 228 ? 478.418 512.156 639.033 1.00 37.43 228 VAL D O 1
ATOM 15853 N N . CYS G 1 229 ? 479.209 510.052 638.880 1.00 39.71 229 CYS D N 1
ATOM 15854 C CA . CYS G 1 229 ? 479.958 510.170 640.120 1.00 39.71 229 CYS D CA 1
ATOM 15855 C C . CYS G 1 229 ? 481.043 509.113 640.139 1.00 39.71 229 CYS D C 1
ATOM 15856 O O . CYS G 1 229 ? 481.026 508.167 639.351 1.00 39.71 229 CYS D O 1
ATOM 15859 N N . GLY G 1 230 ? 481.992 509.289 641.042 1.00 40.34 230 GLY D N 1
ATOM 15860 C CA . GLY G 1 230 ? 483.061 508.329 641.174 1.00 40.34 230 GLY D CA 1
ATOM 15861 C C . GLY G 1 230 ? 482.621 507.079 641.894 1.00 40.34 230 GLY D C 1
ATOM 15862 O O . GLY G 1 230 ? 481.598 507.045 642.575 1.00 40.34 230 GLY D O 1
ATOM 15863 N N . ARG G 1 231 ? 483.420 506.023 641.731 1.00 43.29 231 ARG D N 1
ATOM 15864 C CA . ARG G 1 231 ? 483.138 504.780 642.436 1.00 43.29 231 ARG D CA 1
ATOM 15865 C C . ARG G 1 231 ? 483.089 504.999 643.938 1.00 43.29 231 ARG D C 1
ATOM 15866 O O . ARG G 1 231 ? 482.315 504.340 644.637 1.00 43.29 231 ARG D O 1
ATOM 15874 N N . ASN G 1 232 ? 483.904 505.922 644.447 1.00 42.97 232 ASN D N 1
ATOM 15875 C CA . ASN G 1 232 ? 483.967 506.145 645.883 1.00 42.97 232 ASN D CA 1
ATOM 15876 C C . ASN G 1 232 ? 482.627 506.633 646.417 1.00 42.97 232 ASN D C 1
ATOM 15877 O O . ASN G 1 232 ? 482.155 506.144 647.450 1.00 42.97 232 ASN D O 1
ATOM 15882 N N . LEU G 1 233 ? 481.992 507.585 645.732 1.00 42.77 233 LEU D N 1
ATOM 15883 C CA . LEU G 1 233 ? 480.743 508.141 646.246 1.00 42.77 233 LEU D CA 1
ATOM 15884 C C . LEU G 1 233 ? 479.648 507.089 646.308 1.00 42.77 233 LEU D C 1
ATOM 15885 O O . LEU G 1 233 ? 479.011 506.899 647.350 1.00 42.77 233 LEU D O 1
ATOM 15890 N N . LEU G 1 234 ? 479.409 506.401 645.197 1.00 41.87 234 LEU D N 1
ATOM 15891 C CA . LEU G 1 234 ? 478.344 505.410 645.168 1.00 41.87 234 LEU D CA 1
ATOM 15892 C C . LEU G 1 234 ? 478.642 504.260 646.119 1.00 41.87 234 LEU D C 1
ATOM 15893 O O . LEU G 1 234 ? 477.729 503.708 646.744 1.00 41.87 234 LEU D O 1
ATOM 15898 N N . SER G 1 235 ? 479.913 503.875 646.233 1.00 43.77 235 SER D N 1
ATOM 15899 C CA . SER G 1 235 ? 480.279 502.829 647.178 1.00 43.77 235 SER D CA 1
ATOM 15900 C C . SER G 1 235 ? 479.978 503.246 648.607 1.00 43.77 235 SER D C 1
ATOM 15901 O O . SER G 1 235 ? 479.464 502.448 649.396 1.00 43.77 235 SER D O 1
ATOM 15904 N N . ASP G 1 236 ? 480.288 504.489 648.964 1.00 45.93 236 ASP D N 1
ATOM 15905 C CA . ASP G 1 236 ? 479.949 504.973 650.293 1.00 45.93 236 ASP D CA 1
ATOM 15906 C C . ASP G 1 236 ? 478.450 505.107 650.491 1.00 45.93 236 ASP D C 1
ATOM 15907 O O . ASP G 1 236 ? 477.974 505.003 651.624 1.00 45.93 236 ASP D O 1
ATOM 15912 N N . LYS G 1 237 ? 477.700 505.349 649.418 1.00 43.78 237 LYS D N 1
ATOM 15913 C CA . LYS G 1 237 ? 476.250 505.325 649.528 1.00 43.78 237 LYS D CA 1
ATOM 15914 C C . LYS G 1 237 ? 475.744 503.939 649.896 1.00 43.78 237 LYS D C 1
ATOM 15915 O O . LYS G 1 237 ? 474.946 503.793 650.825 1.00 43.78 237 LYS D O 1
ATOM 15921 N N . TYR G 1 238 ? 476.196 502.915 649.178 1.00 44.81 238 TYR D N 1
ATOM 15922 C CA . TYR G 1 238 ? 475.697 501.568 649.409 1.00 44.81 238 TYR D CA 1
ATOM 15923 C C . TYR G 1 238 ? 476.383 500.861 650.564 1.00 44.81 238 TYR D C 1
ATOM 15924 O O . TYR G 1 238 ? 475.902 499.807 650.988 1.00 44.81 238 TYR D O 1
ATOM 15933 N N . PHE G 1 239 ? 477.491 501.393 651.072 1.00 48.67 239 PHE D N 1
ATOM 15934 C CA . PHE G 1 239 ? 478.146 500.753 652.210 1.00 48.67 239 PHE D CA 1
ATOM 15935 C C . PHE G 1 239 ? 477.222 500.615 653.412 1.00 48.67 239 PHE D C 1
ATOM 15936 O O . PHE G 1 239 ? 477.073 499.488 653.916 1.00 48.67 239 PHE D O 1
ATOM 15944 N N . PRO G 1 240 ? 476.544 501.662 653.893 1.00 49.07 240 PRO D N 1
ATOM 15945 C CA . PRO G 1 240 ? 475.659 501.469 655.050 1.00 49.07 240 PRO D CA 1
ATOM 15946 C C . PRO G 1 240 ? 474.510 500.525 654.778 1.00 49.07 240 PRO D C 1
ATOM 15947 O O . PRO G 1 240 ? 473.892 500.041 655.731 1.00 49.07 240 PRO D O 1
ATOM 15951 N N . LEU G 1 241 ? 474.192 500.250 653.514 1.00 48.47 241 LEU D N 1
ATOM 15952 C CA . LEU G 1 241 ? 473.153 499.270 653.226 1.00 48.47 241 LEU D CA 1
ATOM 15953 C C . LEU G 1 241 ? 473.558 497.865 653.638 1.00 48.47 241 LEU D C 1
ATOM 15954 O O . LEU G 1 241 ? 472.683 497.015 653.822 1.00 48.47 241 LEU D O 1
ATOM 15959 N N . VAL G 1 242 ? 474.855 497.601 653.783 1.00 46.21 242 VAL D N 1
ATOM 15960 C CA . VAL G 1 242 ? 475.323 496.275 654.161 1.00 46.21 242 VAL D CA 1
ATOM 15961 C C . VAL G 1 242 ? 476.244 496.360 655.363 1.00 46.21 242 VAL D C 1
ATOM 15962 O O . VAL G 1 242 ? 476.985 495.417 655.646 1.00 46.21 242 VAL D O 1
ATOM 15966 N N . ASN G 1 243 ? 476.217 497.462 656.065 1.00 51.04 243 ASN D N 1
ATOM 15967 C CA . ASN G 1 243 ? 477.107 497.569 657.213 1.00 51.04 243 ASN D CA 1
ATOM 15968 C C . ASN G 1 243 ? 476.387 497.878 658.513 1.00 51.04 243 ASN D C 1
ATOM 15969 O O . ASN G 1 243 ? 476.810 497.404 659.566 1.00 51.04 243 ASN D O 1
ATOM 15974 N N . ARG G 1 244 ? 475.318 498.638 658.470 1.00 57.38 244 ARG D N 1
ATOM 15975 C CA . ARG G 1 244 ? 474.716 499.068 659.725 1.00 57.38 244 ARG D CA 1
ATOM 15976 C C . ARG G 1 244 ? 473.869 498.001 660.377 1.00 57.38 244 ARG D C 1
ATOM 15977 O O . ARG G 1 244 ? 473.052 498.348 661.240 1.00 57.38 244 ARG D O 1
ATOM 15985 N N . ASP G 1 245 ? 474.051 496.742 659.977 1.00 58.51 245 ASP D N 1
ATOM 15986 C CA . ASP G 1 245 ? 473.407 495.604 660.623 1.00 58.51 245 ASP D CA 1
ATOM 15987 C C . ASP G 1 245 ? 471.889 495.698 660.537 1.00 58.51 245 ASP D C 1
ATOM 15988 O O . ASP G 1 245 ? 471.202 495.786 661.560 1.00 58.51 245 ASP D O 1
ATOM 15993 N N . ARG G 1 246 ? 471.367 495.685 659.317 1.00 57.81 246 ARG D N 1
ATOM 15994 C CA . ARG G 1 246 ? 469.933 495.763 659.103 1.00 57.81 246 ARG D CA 1
ATOM 15995 C C . ARG G 1 246 ? 469.274 494.417 659.389 1.00 57.81 246 ARG D C 1
ATOM 15996 O O . ARG G 1 246 ? 469.938 493.395 659.580 1.00 57.81 246 ARG D O 1
ATOM 16004 N N . ASP G 1 247 ? 467.946 494.430 659.422 1.00 60.68 247 ASP D N 1
ATOM 16005 C CA . ASP G 1 247 ? 467.180 493.203 659.555 1.00 60.68 247 ASP D CA 1
ATOM 16006 C C . ASP G 1 247 ? 467.200 492.427 658.241 1.00 60.68 247 ASP D C 1
ATOM 16007 O O . ASP G 1 247 ? 467.447 492.998 657.178 1.00 60.68 247 ASP D O 1
ATOM 16012 N N . PRO G 1 248 ? 466.946 491.118 658.288 1.00 55.88 248 PRO D N 1
ATOM 16013 C CA . PRO G 1 248 ? 467.021 490.313 657.056 1.00 55.88 248 PRO D CA 1
ATOM 16014 C C . PRO G 1 248 ? 466.120 490.788 655.930 1.00 55.88 248 PRO D C 1
ATOM 16015 O O . PRO G 1 248 ? 466.497 490.672 654.756 1.00 55.88 248 PRO D O 1
ATOM 16019 N N . VAL G 1 249 ? 464.933 491.307 656.240 1.00 55.61 249 VAL D N 1
ATOM 16020 C CA . VAL G 1 249 ? 464.081 491.843 655.185 1.00 55.61 249 VAL D CA 1
ATOM 16021 C C . VAL G 1 249 ? 464.750 493.044 654.534 1.00 55.61 249 VAL D C 1
ATOM 16022 O O . VAL G 1 249 ? 464.838 493.147 653.303 1.00 55.61 249 VAL D O 1
ATOM 16026 N N . GLN G 1 250 ? 465.248 493.967 655.355 1.00 57.64 250 GLN D N 1
ATOM 16027 C CA . GLN G 1 250 ? 466.021 495.068 654.812 1.00 57.64 250 GLN D CA 1
ATOM 16028 C C . GLN G 1 250 ? 467.301 494.591 654.152 1.00 57.64 250 GLN D C 1
ATOM 16029 O O . GLN G 1 250 ? 467.814 495.280 653.276 1.00 57.64 250 GLN D O 1
ATOM 16035 N N . GLN G 1 251 ? 467.827 493.425 654.529 1.00 55.88 251 GLN D N 1
ATOM 16036 C CA . GLN G 1 251 ? 468.995 492.909 653.823 1.00 55.88 251 GLN D CA 1
ATOM 16037 C C . GLN G 1 251 ? 468.637 492.473 652.410 1.00 55.88 251 GLN D C 1
ATOM 16038 O O . GLN G 1 251 ? 469.376 492.759 651.460 1.00 55.88 251 GLN D O 1
ATOM 16044 N N . ILE G 1 252 ? 467.503 491.795 652.240 1.00 55.86 252 ILE D N 1
ATOM 16045 C CA . ILE G 1 252 ? 467.045 491.483 650.889 1.00 55.86 252 ILE D CA 1
ATOM 16046 C C . ILE G 1 252 ? 466.797 492.767 650.106 1.00 55.86 252 ILE D C 1
ATOM 16047 O O . ILE G 1 252 ? 467.149 492.875 648.920 1.00 55.86 252 ILE D O 1
ATOM 16052 N N . ALA G 1 253 ? 466.187 493.760 650.755 1.00 57.84 253 ALA D N 1
ATOM 16053 C CA . ALA G 1 253 ? 465.947 495.038 650.089 1.00 57.84 253 ALA D CA 1
ATOM 16054 C C . ALA G 1 253 ? 467.251 495.724 649.702 1.00 57.84 253 ALA D C 1
ATOM 16055 O O . ALA G 1 253 ? 467.335 496.361 648.648 1.00 57.84 253 ALA D O 1
ATOM 16057 N N . ALA G 1 254 ? 468.268 495.628 650.557 1.00 56.13 254 ALA D N 1
ATOM 16058 C CA . ALA G 1 254 ? 469.571 496.190 650.232 1.00 56.13 254 ALA D CA 1
ATOM 16059 C C . ALA G 1 254 ? 470.149 495.523 648.998 1.00 56.13 254 ALA D C 1
ATOM 16060 O O . ALA G 1 254 ? 470.723 496.191 648.131 1.00 56.13 254 ALA D O 1
ATOM 16062 N N . ASP G 1 255 ? 470.009 494.202 648.908 1.00 55.59 255 ASP D N 1
ATOM 16063 C CA . ASP G 1 255 ? 470.443 493.492 647.713 1.00 55.59 255 ASP D CA 1
ATOM 16064 C C . ASP G 1 255 ? 469.812 494.103 646.473 1.00 55.59 255 ASP D C 1
ATOM 16065 O O . ASP G 1 255 ? 470.499 494.411 645.490 1.00 55.59 255 ASP D O 1
ATOM 16070 N N . LEU G 1 256 ? 468.498 494.319 646.524 1.00 54.14 256 LEU D N 1
ATOM 16071 C CA . LEU G 1 256 ? 467.805 494.895 645.376 1.00 54.14 256 LEU D CA 1
ATOM 16072 C C . LEU G 1 256 ? 468.316 496.292 645.058 1.00 54.14 256 LEU D C 1
ATOM 16073 O O . LEU G 1 256 ? 468.572 496.618 643.895 1.00 54.14 256 LEU D O 1
ATOM 16078 N N . ILE G 1 257 ? 468.476 497.134 646.077 1.00 52.92 257 ILE D N 1
ATOM 16079 C CA . ILE G 1 257 ? 468.834 498.520 645.811 1.00 52.92 257 ILE D CA 1
ATOM 16080 C C . ILE G 1 257 ? 470.231 498.607 645.211 1.00 52.92 257 ILE D C 1
ATOM 16081 O O . ILE G 1 257 ? 470.480 499.419 644.313 1.00 52.92 257 ILE D O 1
ATOM 16086 N N . ILE G 1 258 ? 471.158 497.763 645.666 1.00 49.01 258 ILE D N 1
ATOM 16087 C CA . ILE G 1 258 ? 472.496 497.829 645.092 1.00 49.01 258 ILE D CA 1
ATOM 16088 C C . ILE G 1 258 ? 472.577 497.088 643.767 1.00 49.01 258 ILE D C 1
ATOM 16089 O O . ILE G 1 258 ? 473.527 497.301 643.006 1.00 49.01 258 ILE D O 1
ATOM 16094 N N . SER G 1 259 ? 471.613 496.219 643.460 1.00 49.43 259 SER D N 1
ATOM 16095 C CA . SER G 1 259 ? 471.560 495.675 642.109 1.00 49.43 259 SER D CA 1
ATOM 16096 C C . SER G 1 259 ? 471.176 496.746 641.100 1.00 49.43 259 SER D C 1
ATOM 16097 O O . SER G 1 259 ? 471.605 496.693 639.942 1.00 49.43 259 SER D O 1
ATOM 16100 N N . GLN G 1 260 ? 470.367 497.718 641.514 1.00 51.23 260 GLN D N 1
ATOM 16101 C CA . GLN G 1 260 ? 469.984 498.851 640.673 1.00 51.23 260 GLN D CA 1
ATOM 16102 C C . GLN G 1 260 ? 470.843 500.033 641.104 1.00 51.23 260 GLN D C 1
ATOM 16103 O O . GLN G 1 260 ? 470.463 500.810 641.979 1.00 51.23 260 GLN D O 1
ATOM 16109 N N . LYS G 1 261 ? 472.005 500.183 640.464 1.00 46.72 261 LYS D N 1
ATOM 16110 C CA . LYS G 1 261 ? 472.976 501.186 640.891 1.00 46.72 261 LYS D CA 1
ATOM 16111 C C . LYS G 1 261 ? 472.428 502.604 640.867 1.00 46.72 261 LYS D C 1
ATOM 16112 O O . LYS G 1 261 ? 473.086 503.505 641.392 1.00 46.72 261 LYS D O 1
ATOM 16118 N N . ARG G 1 262 ? 471.245 502.815 640.299 1.00 43.62 262 ARG D N 1
ATOM 16119 C CA . ARG G 1 262 ? 470.711 504.158 640.128 1.00 43.62 262 ARG D CA 1
ATOM 16120 C C . ARG G 1 262 ? 470.563 504.884 641.461 1.00 43.62 262 ARG D C 1
ATOM 16121 O O . ARG G 1 262 ? 470.157 504.298 642.467 1.00 43.62 262 ARG D O 1
ATOM 16129 N N . ILE G 1 263 ? 470.904 506.170 641.459 1.00 39.07 263 ILE D N 1
ATOM 16130 C CA . ILE G 1 263 ? 470.769 507.037 642.624 1.00 39.07 263 ILE D CA 1
ATOM 16131 C C . ILE G 1 263 ? 469.486 507.835 642.473 1.00 39.07 263 ILE D C 1
ATOM 16132 O O . ILE G 1 263 ? 469.076 508.177 641.359 1.00 39.07 263 ILE D O 1
ATOM 16137 N N . GLY G 1 264 ? 468.844 508.141 643.598 1.00 43.96 264 GLY D N 1
ATOM 16138 C CA . GLY G 1 264 ? 467.570 508.833 643.521 1.00 43.96 264 GLY D CA 1
ATOM 16139 C C . GLY G 1 264 ? 466.624 507.967 642.724 1.00 43.96 264 GLY D C 1
ATOM 16140 O O . GLY G 1 264 ? 466.136 506.936 643.198 1.00 43.96 264 GLY D O 1
ATOM 16141 N N . ASN G 1 265 ? 466.351 508.384 641.494 1.00 43.10 265 ASN D N 1
ATOM 16142 C CA . ASN G 1 265 ? 465.771 507.497 640.497 1.00 43.10 265 ASN D CA 1
ATOM 16143 C C . ASN G 1 265 ? 466.595 507.502 639.219 1.00 43.10 265 ASN D C 1
ATOM 16144 O O . ASN G 1 265 ? 466.218 506.853 638.237 1.00 43.10 265 ASN D O 1
ATOM 16149 N N . LEU G 1 266 ? 467.706 508.189 639.219 1.00 40.15 266 LEU D N 1
ATOM 16150 C CA . LEU G 1 266 ? 468.528 508.410 638.041 1.00 40.15 266 LEU D CA 1
ATOM 16151 C C . LEU G 1 266 ? 469.572 507.311 637.922 1.00 40.15 266 LEU D C 1
ATOM 16152 O O . LEU G 1 266 ? 470.246 507.004 638.909 1.00 40.15 266 LEU D O 1
ATOM 16157 N N . PRO G 1 267 ? 469.737 506.702 636.750 1.00 37.41 267 PRO D N 1
ATOM 16158 C CA . PRO G 1 267 ? 470.769 505.670 636.594 1.00 37.41 267 PRO D CA 1
ATOM 16159 C C . PRO G 1 267 ? 472.136 506.209 636.972 1.00 37.41 267 PRO D C 1
ATOM 16160 O O . PRO G 1 267 ? 472.517 507.313 636.582 1.00 37.41 267 PRO D O 1
ATOM 16164 N N . ALA G 1 268 ? 472.881 505.415 637.729 1.00 38.59 268 ALA D N 1
ATOM 16165 C CA . ALA G 1 268 ? 474.184 505.843 638.205 1.00 38.59 268 ALA D CA 1
ATOM 16166 C C . ALA G 1 268 ? 475.281 505.417 637.245 1.00 38.59 268 ALA D C 1
ATOM 16167 O O . ALA G 1 268 ? 475.253 504.314 636.693 1.00 38.59 268 ALA D O 1
ATOM 16169 N N . ILE G 1 269 ? 476.253 506.303 637.049 1.00 37.49 269 ILE D N 1
ATOM 16170 C CA . ILE G 1 269 ? 477.397 506.049 636.189 1.00 37.49 269 ILE D CA 1
ATOM 16171 C C . ILE G 1 269 ? 478.653 506.339 636.992 1.00 37.49 269 ILE D C 1
ATOM 16172 O O . ILE G 1 269 ? 478.887 507.487 637.392 1.00 37.49 269 ILE D O 1
ATOM 16177 N N . ARG G 1 270 ? 479.459 505.313 637.221 1.00 40.21 270 ARG D N 1
ATOM 16178 C CA . ARG G 1 270 ? 480.734 505.460 637.908 1.00 40.21 270 ARG D CA 1
ATOM 16179 C C . ARG G 1 270 ? 481.832 505.590 636.862 1.00 40.21 270 ARG D C 1
ATOM 16180 O O . ARG G 1 270 ? 482.140 504.628 636.152 1.00 40.21 270 ARG D O 1
ATOM 16188 N N . VAL G 1 271 ? 482.417 506.778 636.764 1.00 36.86 271 VAL D N 1
ATOM 16189 C CA . VAL G 1 271 ? 483.481 507.036 635.799 1.00 36.86 271 VAL D CA 1
ATOM 16190 C C . VAL G 1 271 ? 484.794 507.232 636.546 1.00 36.86 271 VAL D C 1
ATOM 16191 O O . VAL G 1 271 ? 484.795 507.722 637.684 1.00 36.86 271 VAL D O 1
ATOM 16195 N N . PRO G 1 272 ? 485.924 506.866 635.955 1.00 36.99 272 PRO D N 1
ATOM 16196 C CA . PRO G 1 272 ? 487.198 506.973 636.668 1.00 36.99 272 PRO D CA 1
ATOM 16197 C C . PRO G 1 272 ? 487.622 508.412 636.913 1.00 36.99 272 PRO D C 1
ATOM 16198 O O . PRO G 1 272 ? 487.392 509.306 636.097 1.00 36.99 272 PRO D O 1
ATOM 16202 N N . TYR G 1 273 ? 488.254 508.620 638.069 1.00 39.64 273 TYR D N 1
ATOM 16203 C CA . TYR G 1 273 ? 488.859 509.887 638.476 1.00 39.64 273 TYR D CA 1
ATOM 16204 C C . TYR G 1 273 ? 487.871 511.035 638.547 1.00 39.64 273 TYR D C 1
ATOM 16205 O O . TYR G 1 273 ? 488.275 512.198 638.497 1.00 39.64 273 TYR D O 1
ATOM 16214 N N . PHE G 1 274 ? 486.589 510.749 638.672 1.00 40.86 274 PHE D N 1
ATOM 16215 C CA . PHE G 1 274 ? 485.654 511.811 638.986 1.00 40.86 274 PHE D CA 1
ATOM 16216 C C . PHE G 1 274 ? 486.009 512.399 640.348 1.00 40.86 274 PHE D C 1
ATOM 16217 O O . PHE G 1 274 ? 486.288 511.649 641.288 1.00 40.86 274 PHE D O 1
ATOM 16225 N N . PRO G 1 275 ? 486.019 513.722 640.487 1.00 41.91 275 PRO D N 1
ATOM 16226 C CA . PRO G 1 275 ? 486.530 514.331 641.720 1.00 41.91 275 PRO D CA 1
ATOM 16227 C C . PRO G 1 275 ? 485.782 513.843 642.949 1.00 41.91 275 PRO D C 1
ATOM 16228 O O . PRO G 1 275 ? 484.584 513.559 642.905 1.00 41.91 275 PRO D O 1
ATOM 16232 N N . ALA G 1 276 ? 486.516 513.735 644.051 1.00 48.45 276 ALA D N 1
ATOM 16233 C CA . ALA G 1 276 ? 485.973 513.128 645.257 1.00 48.45 276 ALA D CA 1
ATOM 16234 C C . ALA G 1 276 ? 484.820 513.950 645.808 1.00 48.45 276 ALA D C 1
ATOM 16235 O O . ALA G 1 276 ? 484.825 515.182 645.745 1.00 48.45 276 ALA D O 1
ATOM 16237 N N . ASN G 1 277 ? 483.823 513.250 646.347 1.00 50.69 277 ASN D N 1
ATOM 16238 C CA . ASN G 1 277 ? 482.651 513.875 646.952 1.00 50.69 277 ASN D CA 1
ATOM 16239 C C . ASN G 1 277 ? 481.963 514.821 645.973 1.00 50.69 277 ASN D C 1
ATOM 16240 O O . ASN G 1 277 ? 481.485 515.894 646.343 1.00 50.69 277 ASN D O 1
ATOM 16245 N N . GLY G 1 278 ? 481.919 514.414 644.707 1.00 44.11 278 GLY D N 1
ATOM 16246 C CA . GLY G 1 278 ? 481.270 515.198 643.685 1.00 44.11 278 GLY D CA 1
ATOM 16247 C C . GLY G 1 278 ? 480.156 514.398 643.043 1.00 44.11 278 GLY D C 1
ATOM 16248 O O . GLY G 1 278 ? 480.091 513.176 643.152 1.00 44.11 278 GLY D O 1
ATOM 16249 N N . LEU G 1 279 ? 479.268 515.117 642.367 1.00 40.73 279 LEU D N 1
ATOM 16250 C CA . LEU G 1 279 ? 478.080 514.481 641.811 1.00 40.73 279 LEU D CA 1
ATOM 16251 C C . LEU G 1 279 ? 477.541 515.368 640.708 1.00 40.73 279 LEU D C 1
ATOM 16252 O O . LEU G 1 279 ? 477.334 516.559 640.931 1.00 40.73 279 LEU D O 1
ATOM 16257 N N . LEU G 1 280 ? 477.313 514.807 639.527 1.00 36.82 280 LEU D N 1
ATOM 16258 C CA . LEU G 1 280 ? 476.920 515.592 638.362 1.00 36.82 280 LEU D CA 1
ATOM 16259 C C . LEU G 1 280 ? 475.619 515.033 637.807 1.00 36.82 280 LEU D C 1
ATOM 16260 O O . LEU G 1 280 ? 475.622 514.006 637.128 1.00 36.82 280 LEU D O 1
ATOM 16265 N N . VAL G 1 281 ? 474.506 515.693 638.092 1.00 37.91 281 VAL D N 1
ATOM 16266 C CA . VAL G 1 281 ? 473.219 515.301 637.541 1.00 37.91 281 VAL D CA 1
ATOM 16267 C C . VAL G 1 281 ? 473.103 515.929 636.161 1.00 37.91 281 VAL D C 1
ATOM 16268 O O . VAL G 1 281 ? 472.946 517.148 636.041 1.00 37.91 281 VAL D O 1
ATOM 16272 N N . THR G 1 282 ? 473.178 515.107 635.118 1.00 38.94 282 THR D N 1
ATOM 16273 C CA . THR G 1 282 ? 473.014 515.614 633.764 1.00 38.94 282 THR D CA 1
ATOM 16274 C C . THR G 1 282 ? 472.826 514.447 632.814 1.00 38.94 282 THR D C 1
ATOM 16275 O O . THR G 1 282 ? 473.188 513.312 633.122 1.00 38.94 282 THR D O 1
ATOM 16279 N N . ARG G 1 283 ? 472.257 514.742 631.653 1.00 39.25 283 ARG D N 1
ATOM 16280 C CA . ARG G 1 283 ? 472.240 513.765 630.581 1.00 39.25 283 ARG D CA 1
ATOM 16281 C C . ARG G 1 283 ? 473.655 513.591 630.041 1.00 39.25 283 ARG D C 1
ATOM 16282 O O . ARG G 1 283 ? 474.539 514.412 630.281 1.00 39.25 283 ARG D O 1
ATOM 16290 N N . LEU G 1 284 ? 473.886 512.499 629.314 1.00 34.89 284 LEU D N 1
ATOM 16291 C CA . LEU G 1 284 ? 475.198 512.342 628.698 1.00 34.89 284 LEU D CA 1
ATOM 16292 C C . LEU G 1 284 ? 475.273 513.032 627.347 1.00 34.89 284 LEU D C 1
ATOM 16293 O O . LEU G 1 284 ? 476.334 513.532 626.962 1.00 34.89 284 LEU D O 1
ATOM 16298 N N . ASP G 1 285 ? 474.164 513.085 626.616 1.00 37.78 285 ASP D N 1
ATOM 16299 C CA . ASP G 1 285 ? 474.157 513.850 625.377 1.00 37.78 285 ASP D CA 1
ATOM 16300 C C . ASP G 1 285 ? 474.490 515.308 625.641 1.00 37.78 285 ASP D C 1
ATOM 16301 O O . ASP G 1 285 ? 475.016 516.000 624.765 1.00 37.78 285 ASP D O 1
ATOM 16306 N N . ASN G 1 286 ? 474.211 515.783 626.852 1.00 36.22 286 ASN D N 1
ATOM 16307 C CA . ASN G 1 286 ? 474.412 517.173 627.218 1.00 36.22 286 ASN D CA 1
ATOM 16308 C C . ASN G 1 286 ? 475.882 517.528 627.369 1.00 36.22 286 ASN D C 1
ATOM 16309 O O . ASN G 1 286 ? 476.198 518.703 627.572 1.00 36.22 286 ASN D O 1
ATOM 16314 N N . LEU G 1 287 ? 476.777 516.552 627.293 1.00 34.77 287 LEU D N 1
ATOM 16315 C CA . LEU G 1 287 ? 478.205 516.798 627.395 1.00 34.77 287 LEU D CA 1
ATOM 16316 C C . LEU G 1 287 ? 478.865 516.600 626.038 1.00 34.77 287 LEU D C 1
ATOM 16317 O O . LEU G 1 287 ? 478.629 515.594 625.357 1.00 34.77 287 LEU D O 1
ATOM 16322 N N . SER G 1 288 ? 479.709 517.546 625.652 1.00 35.01 288 SER D N 1
ATOM 16323 C CA . SER G 1 288 ? 480.372 517.448 624.372 1.00 35.01 288 SER D CA 1
ATOM 16324 C C . SER G 1 288 ? 481.829 517.832 624.537 1.00 35.01 288 SER D C 1
ATOM 16325 O O . SER G 1 288 ? 482.183 518.657 625.380 1.00 35.01 288 SER D O 1
ATOM 16328 N N . ILE G 1 289 ? 482.667 517.193 623.738 1.00 38.35 289 ILE D N 1
ATOM 16329 C CA . ILE G 1 289 ? 484.072 517.526 623.622 1.00 38.35 289 ILE D CA 1
ATOM 16330 C C . ILE G 1 289 ? 484.243 518.093 622.228 1.00 38.35 289 ILE D C 1
ATOM 16331 O O . ILE G 1 289 ? 484.393 517.342 621.260 1.00 38.35 289 ILE D O 1
ATOM 16336 N N . TYR G 1 290 ? 484.177 519.411 622.110 1.00 38.69 290 TYR D N 1
ATOM 16337 C CA . TYR G 1 290 ? 484.353 520.069 620.826 1.00 38.69 290 TYR D CA 1
ATOM 16338 C C . TYR G 1 290 ? 485.845 520.197 620.598 1.00 38.69 290 TYR D C 1
ATOM 16339 O O . TYR G 1 290 ? 486.506 520.997 621.261 1.00 38.69 290 TYR D O 1
ATOM 16348 N N . TYR G 1 291 ? 486.388 519.397 619.698 1.00 45.03 291 TYR D N 1
ATOM 16349 C CA . TYR G 1 291 ? 487.804 519.498 619.409 1.00 45.03 291 TYR D CA 1
ATOM 16350 C C . TYR G 1 291 ? 488.006 520.270 618.118 1.00 45.03 291 TYR D C 1
ATOM 16351 O O . TYR G 1 291 ? 487.172 520.228 617.211 1.00 45.03 291 TYR D O 1
ATOM 16360 N N . GLN G 1 292 ? 489.104 521.012 618.062 1.00 48.99 292 GLN D N 1
ATOM 16361 C CA . GLN G 1 292 ? 489.373 521.858 616.912 1.00 48.99 292 GLN D CA 1
ATOM 16362 C C . GLN G 1 292 ? 489.882 520.999 615.768 1.00 48.99 292 GLN D C 1
ATOM 16363 O O . GLN G 1 292 ? 490.902 520.318 615.904 1.00 48.99 292 GLN D O 1
ATOM 16369 N N . GLU G 1 293 ? 489.166 521.023 614.649 1.00 53.55 293 GLU D N 1
ATOM 16370 C CA . GLU G 1 293 ? 489.564 520.233 613.495 1.00 53.55 293 GLU D CA 1
ATOM 16371 C C . GLU G 1 293 ? 490.948 520.653 613.022 1.00 53.55 293 GLU D C 1
ATOM 16372 O O . GLU G 1 293 ? 491.276 521.840 612.974 1.00 53.55 293 GLU D O 1
ATOM 16378 N N . GLY G 1 294 ? 491.774 519.664 612.691 1.00 55.90 294 GLY D N 1
ATOM 16379 C CA . GLY G 1 294 ? 493.127 519.916 612.259 1.00 55.90 294 GLY D CA 1
ATOM 16380 C C . GLY G 1 294 ? 494.069 520.395 613.333 1.00 55.90 294 GLY D C 1
ATOM 16381 O O . GLY G 1 294 ? 495.282 520.407 613.104 1.00 55.90 294 GLY D O 1
ATOM 16382 N N . GLY G 1 295 ? 493.565 520.782 614.496 1.00 56.96 295 GLY D N 1
ATOM 16383 C CA . GLY G 1 295 ? 494.427 521.140 615.593 1.00 56.96 295 GLY D CA 1
ATOM 16384 C C . GLY G 1 295 ? 495.015 519.963 616.329 1.00 56.96 295 GLY D C 1
ATOM 16385 O O . GLY G 1 295 ? 495.761 520.166 617.289 1.00 56.96 295 GLY D O 1
ATOM 16386 N N . ARG G 1 296 ? 494.701 518.736 615.913 1.00 53.95 296 ARG D N 1
ATOM 16387 C CA . ARG G 1 296 ? 495.246 517.524 616.521 1.00 53.95 296 ARG D CA 1
ATOM 16388 C C . ARG G 1 296 ? 496.515 517.156 615.772 1.00 53.95 296 ARG D C 1
ATOM 16389 O O . ARG G 1 296 ? 496.466 516.740 614.615 1.00 53.95 296 ARG D O 1
ATOM 16397 N N . ARG G 1 297 ? 497.658 517.311 616.426 1.00 52.08 297 ARG D N 1
ATOM 16398 C CA . ARG G 1 297 ? 498.923 517.155 615.735 1.00 52.08 297 ARG D CA 1
ATOM 16399 C C . ARG G 1 297 ? 499.742 516.031 616.350 1.00 52.08 297 ARG D C 1
ATOM 16400 O O . ARG G 1 297 ? 499.887 515.938 617.571 1.00 52.08 297 ARG D O 1
ATOM 16408 N N . ARG G 1 298 ? 500.272 515.172 615.476 1.00 49.08 298 ARG D N 1
ATOM 16409 C CA . ARG G 1 298 ? 501.036 513.987 615.866 1.00 49.08 298 ARG D CA 1
ATOM 16410 C C . ARG G 1 298 ? 502.432 514.083 615.263 1.00 49.08 298 ARG D C 1
ATOM 16411 O O . ARG G 1 298 ? 502.612 513.885 614.059 1.00 49.08 298 ARG D O 1
ATOM 16419 N N . THR G 1 299 ? 503.410 514.359 616.111 1.00 48.94 299 THR D N 1
ATOM 16420 C CA . THR G 1 299 ? 504.799 514.512 615.704 1.00 48.94 299 THR D CA 1
ATOM 16421 C C . THR G 1 299 ? 505.575 513.265 616.102 1.00 48.94 299 THR D C 1
ATOM 16422 O O . THR G 1 299 ? 505.571 512.880 617.276 1.00 48.94 299 THR D O 1
ATOM 16426 N N . ILE G 1 300 ? 506.232 512.639 615.128 1.00 47.93 300 ILE D N 1
ATOM 16427 C CA . ILE G 1 300 ? 507.134 511.516 615.391 1.00 47.93 300 ILE D CA 1
ATOM 16428 C C . ILE G 1 300 ? 508.549 512.072 615.293 1.00 47.93 300 ILE D C 1
ATOM 16429 O O . ILE G 1 300 ? 509.061 512.339 614.210 1.00 47.93 300 ILE D O 1
ATOM 16434 N N . LEU G 1 301 ? 509.193 512.239 616.439 1.00 45.34 301 LEU D N 1
ATOM 16435 C CA . LEU G 1 301 ? 510.553 512.756 616.473 1.00 45.34 301 LEU D CA 1
ATOM 16436 C C . LEU G 1 301 ? 511.486 511.664 616.968 1.00 45.34 301 LEU D C 1
ATOM 16437 O O . LEU G 1 301 ? 511.383 511.228 618.115 1.00 45.34 301 LEU D O 1
ATOM 16442 N N . ASP G 1 302 ? 512.397 511.222 616.107 1.00 45.66 302 ASP D N 1
ATOM 16443 C CA . ASP G 1 302 ? 513.329 510.162 616.478 1.00 45.66 302 ASP D CA 1
ATOM 16444 C C . ASP G 1 302 ? 514.508 510.822 617.182 1.00 45.66 302 ASP D C 1
ATOM 16445 O O . ASP G 1 302 ? 515.591 511.009 616.626 1.00 45.66 302 ASP D O 1
ATOM 16450 N N . ASN G 1 303 ? 514.282 511.191 618.439 1.00 42.53 303 ASN D N 1
ATOM 16451 C CA . ASN G 1 303 ? 515.261 511.984 619.162 1.00 42.53 303 ASN D CA 1
ATOM 16452 C C . ASN G 1 303 ? 516.457 511.118 619.516 1.00 42.53 303 ASN D C 1
ATOM 16453 O O . ASN G 1 303 ? 516.531 510.557 620.614 1.00 42.53 303 ASN D O 1
ATOM 16458 N N . ALA G 1 304 ? 517.390 510.995 618.579 1.00 41.63 304 ALA D N 1
ATOM 16459 C CA . ALA G 1 304 ? 518.617 510.257 618.815 1.00 41.63 304 ALA D CA 1
ATOM 16460 C C . ALA G 1 304 ? 519.528 510.943 619.817 1.00 41.63 304 ALA D C 1
ATOM 16461 O O . ALA G 1 304 ? 520.360 510.270 620.431 1.00 41.63 304 ALA D O 1
ATOM 16463 N N . LYS G 1 305 ? 519.389 512.255 620.000 1.00 45.00 305 LYS D N 1
ATOM 16464 C CA . LYS G 1 305 ? 520.179 512.959 621.001 1.00 45.00 305 LYS D CA 1
ATOM 16465 C C . LYS G 1 305 ? 519.927 512.415 622.400 1.00 45.00 305 LYS D C 1
ATOM 16466 O O . LYS G 1 305 ? 520.791 512.541 623.273 1.00 45.00 305 LYS D O 1
ATOM 16472 N N . ARG G 1 306 ? 518.767 511.805 622.632 1.00 46.71 306 ARG D N 1
ATOM 16473 C CA . ARG G 1 306 ? 518.502 511.127 623.890 1.00 46.71 306 ARG D CA 1
ATOM 16474 C C . ARG G 1 306 ? 518.227 509.642 623.679 1.00 46.71 306 ARG D C 1
ATOM 16475 O O . ARG G 1 306 ? 517.770 508.970 624.610 1.00 46.71 306 ARG D O 1
ATOM 16483 N N . ASP G 1 307 ? 518.495 509.121 622.482 1.00 42.56 307 ASP D N 1
ATOM 16484 C CA . ASP G 1 307 ? 518.342 507.703 622.164 1.00 42.56 307 ASP D CA 1
ATOM 16485 C C . ASP G 1 307 ? 516.929 507.209 622.453 1.00 42.56 307 ASP D C 1
ATOM 16486 O O . ASP G 1 307 ? 516.723 506.120 622.988 1.00 42.56 307 ASP D O 1
ATOM 16488 N N . ARG G 1 308 ? 515.940 508.015 622.079 1.00 40.19 308 ARG D N 1
ATOM 16489 C CA . ARG G 1 308 ? 514.566 507.684 622.421 1.00 40.19 308 ARG D CA 1
ATOM 16490 C C . ARG G 1 308 ? 513.631 508.119 621.306 1.00 40.19 308 ARG D C 1
ATOM 16491 O O . ARG G 1 308 ? 513.893 509.106 620.618 1.00 40.19 308 ARG D O 1
ATOM 16499 N N . ILE G 1 309 ? 512.545 507.378 621.132 1.00 40.86 309 ILE D N 1
ATOM 16500 C CA . ILE G 1 309 ? 511.546 507.696 620.120 1.00 40.86 309 ILE D CA 1
ATOM 16501 C C . ILE G 1 309 ? 510.444 508.498 620.795 1.00 40.86 309 ILE D C 1
ATOM 16502 O O . ILE G 1 309 ? 509.773 508.000 621.701 1.00 40.86 309 ILE D O 1
ATOM 16507 N N . GLU G 1 310 ? 510.251 509.737 620.357 1.00 45.39 310 GLU D N 1
ATOM 16508 C CA . GLU G 1 310 ? 509.302 510.642 620.974 1.00 45.39 310 GLU D CA 1
ATOM 16509 C C . GLU G 1 310 ? 508.046 510.777 620.131 1.00 45.39 310 GLU D C 1
ATOM 16510 O O . GLU G 1 310 ? 508.097 510.800 618.899 1.00 45.39 310 GLU D O 1
ATOM 16516 N N . ASN G 1 311 ? 506.915 510.891 620.815 1.00 49.76 311 ASN D N 1
ATOM 16517 C CA . ASN G 1 311 ? 505.662 511.287 620.203 1.00 49.76 311 ASN D CA 1
ATOM 16518 C C . ASN G 1 311 ? 505.145 512.524 620.910 1.00 49.76 311 ASN D C 1
ATOM 16519 O O . ASN G 1 311 ? 505.223 512.632 622.138 1.00 49.76 311 ASN D O 1
ATOM 16524 N N . TYR G 1 312 ? 504.642 513.465 620.123 1.00 49.33 312 TYR D N 1
ATOM 16525 C CA . TYR G 1 312 ? 503.975 514.647 620.640 1.00 49.33 312 TYR D CA 1
ATOM 16526 C C . TYR G 1 312 ? 502.548 514.652 620.122 1.00 49.33 312 TYR D C 1
ATOM 16527 O O . TYR G 1 312 ? 502.310 514.310 618.962 1.00 49.33 312 TYR D O 1
ATOM 16536 N N . GLU G 1 313 ? 501.606 515.041 620.975 1.00 53.03 313 GLU D N 1
ATOM 16537 C CA . GLU G 1 313 ? 500.186 515.038 620.641 1.00 53.03 313 GLU D CA 1
ATOM 16538 C C . GLU G 1 313 ? 499.596 516.332 621.181 1.00 53.03 313 GLU D C 1
ATOM 16539 O O . GLU G 1 313 ? 499.290 516.443 622.371 1.00 53.03 313 GLU D O 1
ATOM 16545 N N . SER G 1 314 ? 499.451 517.312 620.304 1.00 54.90 314 SER D N 1
ATOM 16546 C CA . SER G 1 314 ? 498.804 518.567 620.658 1.00 54.90 314 SER D CA 1
ATOM 16547 C C . SER G 1 314 ? 497.354 518.482 620.216 1.00 54.90 314 SER D C 1
ATOM 16548 O O . SER G 1 314 ? 497.056 518.578 619.024 1.00 54.90 314 SER D O 1
ATOM 16551 N N . SER G 1 315 ? 496.455 518.291 621.169 1.00 51.92 315 SER D N 1
ATOM 16552 C CA . SER G 1 315 ? 495.035 518.192 620.884 1.00 51.92 315 SER D CA 1
ATOM 16553 C C . SER G 1 315 ? 494.344 519.431 621.422 1.00 51.92 315 SER D C 1
ATOM 16554 O O . SER G 1 315 ? 494.420 519.713 622.618 1.00 51.92 315 SER D O 1
ATOM 16557 N N . ASN G 1 316 ? 493.683 520.173 620.547 1.00 48.68 316 ASN D N 1
ATOM 16558 C CA . ASN G 1 316 ? 492.955 521.369 620.951 1.00 48.68 316 ASN D CA 1
ATOM 16559 C C . ASN G 1 316 ? 491.489 520.992 621.113 1.00 48.68 316 ASN D C 1
ATOM 16560 O O . ASN G 1 316 ? 490.728 520.970 620.144 1.00 48.68 316 ASN D O 1
ATOM 16565 N N . ASP G 1 317 ? 491.105 520.677 622.344 1.00 47.38 317 ASP D N 1
ATOM 16566 C CA . ASP G 1 317 ? 489.737 520.328 622.676 1.00 47.38 317 ASP D CA 1
ATOM 16567 C C . ASP G 1 317 ? 489.276 521.111 623.895 1.00 47.38 317 ASP D C 1
ATOM 16568 O O . ASP G 1 317 ? 490.077 521.490 624.752 1.00 47.38 317 ASP D O 1
ATOM 16573 N N . ALA G 1 318 ? 487.979 521.373 623.946 1.00 40.18 318 ALA D N 1
ATOM 16574 C CA . ALA G 1 318 ? 487.358 522.066 625.058 1.00 40.18 318 ALA D CA 1
ATOM 16575 C C . ALA G 1 318 ? 486.160 521.264 625.517 1.00 40.18 318 ALA D C 1
ATOM 16576 O O . ALA G 1 318 ? 485.478 520.626 624.709 1.00 40.18 318 ALA D O 1
ATOM 16578 N N . TYR G 1 319 ? 485.911 521.296 626.812 1.00 40.82 319 TYR D N 1
ATOM 16579 C CA . TYR G 1 319 ? 484.824 520.546 627.418 1.00 40.82 319 TYR D CA 1
ATOM 16580 C C . TYR G 1 319 ? 483.642 521.483 627.609 1.00 40.82 319 TYR D C 1
ATOM 16581 O O . TYR G 1 319 ? 483.695 522.406 628.426 1.00 40.82 319 TYR D O 1
ATOM 16590 N N . VAL G 1 320 ? 482.579 521.246 626.851 1.00 36.63 320 VAL D N 1
ATOM 16591 C CA . VAL G 1 320 ? 481.447 522.151 626.753 1.00 36.63 320 VAL D CA 1
ATOM 16592 C C . VAL G 1 320 ? 480.195 521.398 627.151 1.00 36.63 320 VAL D C 1
ATOM 16593 O O . VAL G 1 320 ? 479.913 520.322 626.611 1.00 36.63 320 VAL D O 1
ATOM 16597 N N . ILE G 1 321 ? 479.432 521.968 628.071 1.00 36.77 321 ILE D N 1
ATOM 16598 C CA . ILE G 1 321 ? 478.147 521.407 628.459 1.00 36.77 321 ILE D CA 1
ATOM 16599 C C . ILE G 1 321 ? 477.099 522.084 627.589 1.00 36.77 321 ILE D C 1
ATOM 16600 O O . ILE G 1 321 ? 476.688 523.211 627.872 1.00 36.77 321 ILE D O 1
ATOM 16605 N N . GLU G 1 322 ? 476.655 521.396 626.534 1.00 36.70 322 GLU D N 1
ATOM 16606 C CA . GLU G 1 322 ? 475.897 522.054 625.476 1.00 36.70 322 GLU D CA 1
ATOM 16607 C C . GLU G 1 322 ? 474.636 522.740 625.972 1.00 36.70 322 GLU D C 1
ATOM 16608 O O . GLU G 1 322 ? 474.010 523.469 625.194 1.00 36.70 322 GLU D O 1
ATOM 16614 N N . ASP G 1 323 ? 474.239 522.523 627.221 1.00 37.89 323 ASP D N 1
ATOM 16615 C CA . ASP G 1 323 ? 473.045 523.166 627.762 1.00 37.89 323 ASP D CA 1
ATOM 16616 C C . ASP G 1 323 ? 473.122 523.110 629.277 1.00 37.89 323 ASP D C 1
ATOM 16617 O O . ASP G 1 323 ? 473.165 522.019 629.849 1.00 37.89 323 ASP D O 1
ATOM 16622 N N . LEU G 1 324 ? 473.133 524.270 629.923 1.00 38.31 324 LEU D N 1
ATOM 16623 C CA . LEU G 1 324 ? 473.220 524.336 631.373 1.00 38.31 324 LEU D CA 1
ATOM 16624 C C . LEU G 1 324 ? 471.873 524.171 632.052 1.00 38.31 324 LEU D C 1
ATOM 16625 O O . LEU G 1 324 ? 471.808 524.186 633.286 1.00 38.31 324 LEU D O 1
ATOM 16630 N N . ALA G 1 325 ? 470.797 524.033 631.282 1.00 43.04 325 ALA D N 1
ATOM 16631 C CA . ALA G 1 325 ? 469.492 523.801 631.883 1.00 43.04 325 ALA D CA 1
ATOM 16632 C C . ALA G 1 325 ? 469.448 522.463 632.603 1.00 43.04 325 ALA D C 1
ATOM 16633 O O . ALA G 1 325 ? 468.906 522.360 633.708 1.00 43.04 325 ALA D O 1
ATOM 16635 N N . CYS G 1 326 ? 470.028 521.431 632.005 1.00 43.86 326 CYS D N 1
ATOM 16636 C CA . CYS G 1 326 ? 469.941 520.070 632.518 1.00 43.86 326 CYS D CA 1
ATOM 16637 C C . CYS G 1 326 ? 471.290 519.554 632.988 1.00 43.86 326 CYS D C 1
ATOM 16638 O O . CYS G 1 326 ? 471.669 518.418 632.705 1.00 43.86 326 CYS D O 1
ATOM 16641 N N . ALA G 1 327 ? 472.039 520.382 633.701 1.00 39.94 327 ALA D N 1
ATOM 16642 C CA . ALA G 1 327 ? 473.343 519.977 634.220 1.00 39.94 327 ALA D CA 1
ATOM 16643 C C . ALA G 1 327 ? 473.541 520.696 635.546 1.00 39.94 327 ALA D C 1
ATOM 16644 O O . ALA G 1 327 ? 473.995 521.839 635.578 1.00 39.94 327 ALA D O 1
ATOM 16646 N N . ALA G 1 328 ? 473.196 520.027 636.635 1.00 39.39 328 ALA D N 1
ATOM 16647 C CA . ALA G 1 328 ? 473.437 520.565 637.957 1.00 39.39 328 ALA D CA 1
ATOM 16648 C C . ALA G 1 328 ? 474.434 519.666 638.658 1.00 39.39 328 ALA D C 1
ATOM 16649 O O . ALA G 1 328 ? 474.687 518.544 638.223 1.00 39.39 328 ALA D O 1
ATOM 16651 N N . MET G 1 329 ? 475.015 520.160 639.741 1.00 45.69 329 MET D N 1
ATOM 16652 C CA . MET G 1 329 ? 476.005 519.353 640.432 1.00 45.69 329 MET D CA 1
ATOM 16653 C C . MET G 1 329 ? 476.204 519.883 641.839 1.00 45.69 329 MET D C 1
ATOM 16654 O O . MET G 1 329 ? 475.810 521.001 642.171 1.00 45.69 329 MET D O 1
ATOM 16659 N N . ALA G 1 330 ? 476.822 519.046 642.663 1.00 47.17 330 ALA D N 1
ATOM 16660 C CA . ALA G 1 330 ? 477.162 519.376 644.033 1.00 47.17 330 ALA D CA 1
ATOM 16661 C C . ALA G 1 330 ? 478.598 518.977 644.313 1.00 47.17 330 ALA D C 1
ATOM 16662 O O . ALA G 1 330 ? 479.097 517.969 643.802 1.00 47.17 330 ALA D O 1
ATOM 16664 N N . GLU G 1 331 ? 479.248 519.778 645.146 1.00 56.84 331 GLU D N 1
ATOM 16665 C CA . GLU G 1 331 ? 480.631 519.572 645.533 1.00 56.84 331 GLU D CA 1
ATOM 16666 C C . GLU G 1 331 ? 480.731 519.580 647.046 1.00 56.84 331 GLU D C 1
ATOM 16667 O O . GLU G 1 331 ? 479.877 520.142 647.735 1.00 56.84 331 GLU D O 1
ATOM 16673 N N . ASN G 1 332 ? 481.792 518.960 647.555 1.00 64.53 332 ASN D N 1
ATOM 16674 C CA . ASN G 1 332 ? 482.078 518.938 648.984 1.00 64.53 332 ASN D CA 1
ATOM 16675 C C . ASN G 1 332 ? 480.931 518.285 649.762 1.00 64.53 332 ASN D C 1
ATOM 16676 O O . ASN G 1 332 ? 480.263 518.899 650.594 1.00 64.53 332 ASN D O 1
ATOM 16681 N N . ILE G 1 333 ? 480.714 517.016 649.447 1.00 58.76 333 ILE D N 1
ATOM 16682 C CA . ILE G 1 333 ? 479.777 516.197 650.201 1.00 58.76 333 ILE D CA 1
ATOM 16683 C C . ILE G 1 333 ? 480.529 515.546 651.353 1.00 58.76 333 ILE D C 1
ATOM 16684 O O . ILE G 1 333 ? 481.534 514.862 651.140 1.00 58.76 333 ILE D O 1
ATOM 16689 N N . ALA G 1 334 ? 480.051 515.760 652.578 1.00 66.46 334 ALA D N 1
ATOM 16690 C CA . ALA G 1 334 ? 480.777 515.261 653.741 1.00 66.46 334 ALA D CA 1
ATOM 16691 C C . ALA G 1 334 ? 480.726 513.739 653.827 1.00 66.46 334 ALA D C 1
ATOM 16692 O O . ALA G 1 334 ? 481.738 513.095 654.128 1.00 66.46 334 ALA D O 1
ATOM 16694 N N . LEU G 1 335 ? 479.558 513.150 653.576 1.00 63.98 335 LEU D N 1
ATOM 16695 C CA . LEU G 1 335 ? 479.354 511.703 653.685 1.00 63.98 335 LEU D CA 1
ATOM 16696 C C . LEU G 1 335 ? 479.650 511.197 655.095 1.00 63.98 335 LEU D C 1
ATOM 16697 O O . LEU G 1 335 ? 480.299 510.165 655.285 1.00 63.98 335 LEU D O 1
ATOM 16702 N N . ALA G 1 336 ? 479.169 511.936 656.090 1.00 67.05 336 ALA D N 1
ATOM 16703 C CA . ALA G 1 336 ? 479.279 511.518 657.486 1.00 67.05 336 ALA D CA 1
ATOM 16704 C C . ALA G 1 336 ? 478.240 512.231 658.339 1.00 67.05 336 ALA D C 1
ATOM 16705 O O . ALA G 1 336 ? 478.375 513.418 658.630 1.00 67.05 336 ALA D O 1
#

Foldseek 3Di:
DDDDDDDDDDAPDDDFLCLVVLAAEAADADFWDKAKAKFQPDDFDDDPPVVVDNNDGDPRIDIGMGIWGLAKFWDKDKAFLCNCVVPVVDVCPVVSVVVVVVRVVSLLLVLCQAQAQEADPDDDCVVCVSNNHRAHHVVNCCCPPVVVLEAQEFDPGDRFDEECLPDHGLDQCLSVVVCSLCPQQANVCSPPQQFEKEAALVVVVLSLVVQVVVPDDVVSVVVSVVVVVVCGGNNHHYDNRHNHDPQKIKTAHSHQWHKHKHDVQWDWDFDCPVVSNMTMTITTIGITTGGNDSSGIGMYHRHPRD/DDDDDDDDDDDPDDDDQCLVVLAAEDQDQDQKDKDWDWFFPDDDDDDDPVVPDPPDDDGTTDTDIGMWGLAKFKDKDKDFLVNVVVVVVDVCPVVRVVVVVVRVVSLLVVLQQQQQQAADVDFDCPVCVSSNHRHQHAVNSCCVPVVVLEAQQWPPDPRAQEAPVPPDTQHAVLSVVVCSLCPNQANVCSPPQQWEKEDAPVLLCVRLVVQQPPPDDDVSNVVSVVPNVQCDRNNHHYDHRPNHDDLKIKIAGSHQKHKYWNVVPWDFDWDCPVVRSMIMTMTMIGIITYGNDSSRMHMYPRYHD/DDPDDDDDDDDDDDDFLCLVVLAAEDQAQDQKDKDKDWDFDPDQDDDDDCPPDPDDHDPRTDMDMDMWGLDKFWDKDKQFLVNVVVPVVDPQPVVSVVVVVVRVVSLLVVLCQALQQAADPDDDCVVPVSNNHRAQHAVNCCCVPVVVLEAQDFDPHDRAHEAPVPDHGPPAPLSVVLVSLCPNAADVCSPPQQWAKEAAPVVQCVRLVVQCVPPDDPVSVVVSCVPVVAQDRNHHHYDHRPNHDPQKMKIARSHQKYKHWNVVQQDWDFCCPVVRSITMITRMTRITIGGNDSNGIHMYPRHPD/DDDDDDDDDDDDDDPDPCLVVLAAEDAAQDQKDKDKDFFQPDDDDDDDPVVPDPPDDDRRGHIDMDMWGLAKFKDKDKAFVCNCVVPVVPPCVVVSVVVVVVSVVSLLVVLCLAQQQEADPDDDCVVCVSNNHRAQHAVNCCCPPVVVLEAQDWDPDDRAQEEPVPPHTLHAQLSVVLCSLCPRAAPVCSPPLQKAKEDEDPRQVVSLVVQVVVPDDPVSVVVSVVVNVQSGRNNHGYDYRPNHPPQKMKIAGSHQKHKHKHVVQFPWDWDCPVVRRITMIIGIIRITTDGNDSNTIHMYHRHVYDD/DDDDDPDDDDDDDDDDLVLLVLEAEAAAQDQKDKDKDKDWQDDFDDDDDPPVDNPDGDRTIDMDIAMWGLAKFKDKDKFFVVVCVVVVVDPCPVVVVVVNVVVVVSQLVQLCQQQAQEADDDQPCVVVVSNNHRAQHVVNSCCPPPVVQEQQAFPPDDRAQEECVPPHGLHAQLSVVVCSLVPRQAPVPSPDQLKEKEDAPVNLCLRLVVQPVDDDDVVSVVVSVVVVVQSHRNHHGYDHGPNRDPQKMKIFRSHQKHKHWNPPQFDWDWDCPVVRNIIMIMTMISIIIDRNDSSTIHMYHNHHSD/DDDDDDDDDFDDDDDLPLLVLAAEAADADQKDKDKAWDFQDDQDDDDDVPPDDPDHDGGTDMGIDMFGKDKDKQKDKAFPCNCPVVVVPVCPVVSVVVVSVRVVSLLVVQCLQQQQEAAPDQPCVVVVSSNHRAQHPVNCCVPPVVLLEDQDFDPDDSAFEEQPDDHTLHAVLSVVLCSLCPRAANVCSPVQLWEKEDAPVVLCVRLVVQPPPDDDPVSVVVSVVVVVQCAGSNHRYDHRPNHDPQKMKIARSHQWHKHWHVVQFDWDFDCDPVSNIGMTMGMTIIGIGGNDSNGMHMYGRYPD/DDDDDDDDDDFDDDDPLPLVVLAAEAAAQDQKDKDKDKDFQDDQDDDDDVVPDDDPHDGGIDIDIDMWGLAWDKDKDWFFVCNVVVPVVDPCPVVSVVVVVVSVVSLLVVQCQQQAQAQAPDDDCVVCVSNNNHFHHPVNSCCVPVVVLECQAWDVGPRAFEEPPDDDTQHAVLSVVLCSLVPNAAPVCSPPLAWAKEDAPVRLCLRLVCQPPVDDDVVSVVVSVVCVVQSGRNNHRYDHRPNRDPQKIKTAGSHQKHKYWHHPQWDWDFDCPVVRNMTMIMTTTRIHIGRNDSNGIGMYHHYPSD

Radius of gyration: 54.75 Å; Cα contacts (8 Å, |Δi|>4): 4636; chains: 7; bounding box: 141×178×120 Å

InterPro domains:
  IPR006441 Bacteriophage P2, capsid [PF05125] (9-333)
  IPR006441 Bacteriophage P2, capsid [TIGR01551] (7-332)

Sequence (2139 aa):
VAPSVQQKLETKVQESSDFLKSINFYGVPEQEGEKIGLGVSGPVASTTDTTQQDRETSDISTMDGRRYRCEQTNSDTHITYQKLDAWAKFADFQTRIRDAIIKRQALDRIMIGFNGVSRAATSDRVANPMLQDVNKGWLQNLREQAPQRVMKEGKAAAGKITVGGAGADYGNLDALVYDITNHLVEPWYAEDPDLVVVCGRNLLSDKYFPLVNRDRDPVQQIAADLIISQKRIGNLPAIRVPYFPANGLLVTRLDNLSIYYQEGGRRRTILDNAKRDRIENYESSNDAYVIEDLACAAMAENIALAVAPSVQQKLETKVQESSDFLKSINFYGVPEQEGEKIGLGVSGPVASTTDTTQQDRETSDISTMDGRRYRCEQTNSDTHITYQKLDAWAKFADFQTRIRDAIIKRQALDRIMIGFNGVSRAATSDRVANPMLQDVNKGWLQNLREQAPQRVMKEGKAAAGKITVGGAGADYGNLDALVYDITNHLVEPWYAEDPDLVVVCGRNLLSDKYFPLVNRDRDPVQQIAADLIISQKRIGNLPAIRVPYFPANGLLVTRLDNLSIYYQEGGRRRTILDNAKRDRIENYESSNDAYVIEDLACAAMAENIALVAPSVQQKLETKVQESSDFLKSINFYGVPEQEGEKIGLGVSGPVASTTDTTQQDRETSDISTMDGRRYRCEQTNSDTHITYQKLDAWAKFADFQTRIRDAIIKRQALDRIMIGFNGVSRAATSDRVANPMLQDVNKGWLQNLREQAPQRVMKEGKAAAGKITVGGAGADYGNLDALVYDITNHLVEPWYAEDPDLVVVCGRNLLSDKYFPLVNRDRDPVQQIAADLIISQKRIGNLPAIRVPYFPANGLLVTRLDNLSIYYQEGGRRRTILDNAKRDRIENYESSNDAYVIEDLACAAMAENIALVAPSVQQKLETKVQESSDFLKSINFYGVPEQEGEKIGLGVSGPVASTTDTTQQDRETSDISTMDGRRYRCEQTNSDTHITYQKLDAWAKFADFQTRIRDAIIKRQALDRIMIGFNGVSRAATSDRVANPMLQDVNKGWLQNLREQAPQRVMKEGKAAAGKITVGGAGADYGNLDALVYDITNHLVEPWYAEDPDLVVVCGRNLLSDKYFPLVNRDRDPVQQIAADLIISQKRIGNLPAIRVPYFPANGLLVTRLDNLSIYYQEGGRRRTILDNAKRDRIENYESSNDAYVIEDLACAAMAENIALAAVAPSVQQKLETKVQESSDFLKSINFYGVPEQEGEKIGLGVSGPVASTTDTTQQDRETSDISTMDGRRYRCEQTNSDTHITYQKLDAWAKFADFQTRIRDAIIKRQALDRIMIGFNGVSRAATSDRVANPMLQDVNKGWLQNLREQAPQRVMKEGKAAAGKITVGGAGADYGNLDALVYDITNHLVEPWYAEDPDLVVVCGRNLLSDKYFPLVNRDRDPVQQIAADLIISQKRIGNLPAIRVPYFPANGLLVTRLDNLSIYYQEGGRRRTILDNAKRDRIENYESSNDAYVIEDLACAAMAENIALAAPSVQQKLETKVQESSDFLKSINFYGVPEQEGEKIGLGVSGPVASTTDTTQQDRETSDISTMDGRRYRCEQTNSDTHITYQKLDAWAKFADFQTRIRDAIIKRQALDRIMIGFNGVSRAATSDRVANPMLQDVNKGWLQNLREQAPQRVMKEGKAAAGKITVGGAGADYGNLDALVYDITNHLVEPWYAEDPDLVVVCGRNLLSDKYFPLVNRDRDPVQQIAADLIISQKRIGNLPAIRVPYFPANGLLVTRLDNLSIYYQEGGRRRTILDNAKRDRIENYESSNDAYVIEDLACAAMAENIALVAPSVQQKLETKVQESSDFLKSINFYGVPEQEGEKIGLGVSGPVASTTDTTQQDRETSDISTMDGRRYRCEQTNSDTHITYQKLDAWAKFADFQTRIRDAIIKRQALDRIMIGFNGVSRAATSDRVANPMLQDVNKGWLQNLREQAPQRVMKEGKAAAGKITVGGAGADYGNLDALVYDITNHLVEPWYAEDPDLVVVCGRNLLSDKYFPLVNRDRDPVQQIAADLIISQKRIGNLPAIRVPYFPANGLLVTRLDNLSIYYQEGGRRRTILDNAKRDRIENYESSNDAYVIEDLACAAMAENIALA

Nearest PDB structures (foldseek):
  7oz4-assembly1_C  TM=9.855E-01  e=5.707E-57  Aresaunavirus RSA1
  7jw1-assembly1_B  TM=7.810E-01  e=1.064E-33  Peduovirus P2
  7jw1-assembly1_A  TM=8.265E-01  e=7.000E-31  Peduovirus P2
  7jw1-assembly1_C  TM=8.297E-01  e=3.382E-28  Peduovirus P2
  8ec8-assembly1_A  TM=6.363E-01  e=1.952E-09  Mycobacterium phage Bobi

Secondary structure (DSSP, 8-state):
-----EEEEE-------HHHHHSEEE--SSSSEEEEEE---S--EE---TTTS----B-----EEEEE--EEEEEEEEEEHHHHHHTTTSTTHHHHHHHHHHHHHHHHHHHHHHH-----SS--TTT-TT-TTS---HHHHHHHSSGGGEE-S-TT-SSSEE-TTSSSSS-SHHHHHHHHHHHTS-HHHHT-TTEEEEEEHHHHHHHHGGGGTS---HHHHHHHHHHHHS--BTTB-EEEETTPPTT-EEEEEGGGEEEE--TT--EEEEEEETTTTEEEEEEEEEE-EEES-GGGEEEE--EE--/------EEEEE-------GGGTSEEEEESSSEEEEEE----S-------GGGS----------EEEEEE-EEEEEEEEEEHHHHHHTTTSTTHHHHHHHHHHHHHHHHHHHHHHH-EEE-SB--TTT-TT-TTEEE-HHHHHHHSSTTSEE-S-TT-SSSEE-TTSSSSS-SHHHHHHHHHHHTS-HHHHT-TT-EEEE-SHHHHHHHHHHHTT---HHHHHHHHHHHHS--BTTB-EEE-TT--SSEEEEE-GGGEEEEEETT--EEEEEEEGGGTEEEEEEEEEE-EEES-GGGEEEEE-EE---/-----EEEEEPPPPP--GGGTSEEEEESSSS-EEEEEEE-S--EE-B-GGGS-------EEEEEEE---EEEEEEEEEEHHHHHHTTTSTTHHHHHHHHHHHHHHHHHHHHHHH-B---SS--TTT-TT-TTS-B-HHHHHHHS-TTSEE-S-SS-SSSB--TTSS-SS-SHHHHHHHHHHHTS-TTTTT-TTEEEEEEHHHHHHHHSHHHHS---HHHHHHHHHHHHS--BTTB-EEEETTPPTTEEEEEETTTEEEEEEEEEEEEEEE--TTTTEEEEEEEEEEEEEES-GGGEEEEE-B--/------EEEEPPPPP--GGGGTSEEEEESSS--EEEEEEE-S--B----TTT--------EEEEEEE----EEEEEEEEEHHHHHTTTT-TTHHHHHHHHHHHHHHHHHHHHHHH-----SS--TTT-TTS-SSS--HHHHHHHSSTTSEE-S-TT-SSSB--TTSSSSS-SHHHHHHHHHHHSS-TTTTT-TT-EEEE-HHHHHHHHGGGGTS---HHHHHHHHHHHHS--BTTBPEEE-TTPPTT-EEEE-STTEEEEEETT--EEEEEEEGGGTEEEEEEEEEEEEEES-GGGEEEE--B---/--PPPEEEEEEPP-----HHHHSEEE--SSSEEEEEE----S--B----TTTS----B-----EEEEEE-EEEEEEEEEEHHHHHHT-SSTTHHHHHHHHHHHHHHHHHHHHHHH-----SS--TTT-TT-TTSS--HHHHHHHS-GGGEE-S-SSSSS-EE-TTSSSSS-SHHHHHHHHHHHTS-HHHHT-TTEEEEE-HHHHHHHHHHHHHS---HHHHHHHHHHHHS--BTTB-EEE-TTPPTT-EEEEEGGGEEEEE-TT--EEEEEEETTTTEEEEEEEEEEEEEES-GGGEEEE-SEE--/-----EEEEEEPPPPP-GGGGTSEEE--SSSEEEEEEE---S--B----SSSS----B----EEEEEEE--EEEEEEEEEHHHHHHTTTSTTHHHHHHHHHHHHHHHHHHHHHHH-B---SS--TTT-TT-TTTSB-HHHHHHHSSGGGEESS-TT-SSSB--TTSSSS-SSHHHHHHHHHHHTS-HHHHT-TTEEEEE-HHHHHHHHGGGGSS---HHHHHHHHHHHHS--BTTB-EEE-TTPPTT-EEEEEGGGEEEE--TT--EEE--EEGGGTEEEEEEEEE--EEES-STTEEEE--B--/-PPP--------------HHHHSEEEE---SEE--EE---SS-------TTTS----------EE--EE-EEEEEEEEEEHHHHHHTTT-TTHHHHHHHHHHHHHHHHHHHHHHH-B---SS--SSS-TT-TTTSB-HHHHHHHS-GGGEE-S-SS-SSSB--TTSSSS--SHHHHHHHIIIIIS-HHHHT-TT-EEEE-HHHHHHHHTTTSSS---HHHHHHHHHHHTS--BTTB-EEE-SSPPTT-EEEE-GGGEEEEE-TTS-EEEEE--GGGTEEEEEEEEEEEEEES-STTEEEE--B--

B-factor: mean 50.69, std 12.84, range [32.93, 134.04]

Organism: NCBI:txid2993856

Solvent-accessible surface area: 97476 Å² total; per-residue (Å²): 207,83,101,101,45,77,41,129,23,96,29,79,71,28,38,72,25,77,17,13,168,51,6,42,92,101,30,18,101,65,62,18,1,23,24,6,4,0,4,0,78,24,12,2,0,9,10,28,48,73,116,136,94,124,42,118,8,18,51,13,13,73,39,73,36,37,143,16,121,0,22,63,5,6,7,13,6,21,9,34,65,121,50,35,97,78,63,65,155,24,108,60,3,70,84,81,0,42,64,3,3,76,111,15,30,19,0,0,65,0,4,2,0,4,7,1,38,60,85,45,62,62,15,70,74,136,67,54,67,88,0,64,18,0,13,86,0,0,3,23,18,0,81,80,42,24,70,113,46,14,24,135,95,14,171,111,20,92,53,78,0,31,2,22,39,42,82,101,25,36,12,31,3,16,0,0,0,10,30,0,11,35,84,43,5,11,34,75,32,16,96,33,113,77,1,15,0,0,0,8,65,75,20,8,2,60,12,7,31,21,10,13,42,111,77,26,44,0,44,36,26,54,5,0,30,105,13,12,86,86,77,74,0,15,33,19,50,7,42,83,2,24,58,16,26,89,71,4,0,0,0,0,76,25,73,4,0,0,0,14,43,32,87,71,23,129,153,157,48,116,95,88,30,77,198,150,28,60,36,14,15,40,21,8,14,10,4,4,3,4,2,39,36,15,12,4,0,0,1,0,21,72,3,34,52,86,190,88,121,87,125,123,72,189,60,148,35,186,140,49,89,76,24,84,19,14,170,30,3,42,88,93,45,32,89,41,16,59,17,60,50,74,32,110,51,83,73,29,142,98,101,92,136,38,85,83,114,154,99,122,192,147,128,84,124,60,44,53,94,95,27,58,136,31,116,0,19,14,10,96,31,91,53,85,38,42,104,111,136,29,67,82,102,81,136,31,108,55,30,101,80,108,56,55,51,18,45,80,96,92,28,22,0,22,27,0,6,14,0,2,18,1,56,44,84,32,106,121,34,62,188,128,75,20,87,72,28,55,15,20,9,84,0,0,3,25,35,0,47,93,82,14,75,110,49,14,30,113,95,9,143,94,25,98,41,118,0,25,31,43,79,49,77,95,8,49,34,82,6,44,42,3,0,122,42,0,5,63,146,26,0,11,75,169,34,29,127,37,110,77,3,13,0,0,0,10,131,121,7,1,54,80,29,19,123,53,49,73,77,140,128,140,100,95,97,100,85,109,50,12,76,112,65,62,87,84,122,115,0,41,84,5,38,6,51,100,0,19,76,22,42,90,67,5,0,0,0,0,69,39,88,3,0,0,0,21,46,2,89,57,3,103,56,130,33,84,58,91,24,90,192,142,35,55,44,12,29,34,15,12,2,3,4,4,7,10,6,44,32,27,14,0,0,0,4,0,46,65,0,29,82,111,55,83,72,33,76,30,110,36,53,53,70,65,32,26,63,28,84,18,18,175,40,8,40,84,104,33,17,103,46,64,27,0,24,47,10,4,2,12,21,56,24,20,9,8,21,1,14,50,89,106,153,76,99,74,112,30,27,58,22,2,67,38,64,46,30,133,35,129,0,28,55,7,7,3,7,8,16,2,34,4,94,70,25,6,28,56,40,90,26,117,46,8,66,79,110,2,48,64,4,13,94,119,10,30,16,1,0,48,0,0,4,0,1,17,0,61,44,142,23,57,73,8,84,63,133,72,39,76,69,2,74,22,1,9,73,0,0,0,21,13,0,41,93,55,25,71,109,47,13,31,111,87,4,159,109,33,92,46,101,0,16,24,37,81,44,82,101,26,17,20,39,12,14,0,2,0,5,17,0,1,5,67,24,2,15,33,84,53,6,99,37,113,72,0,12,0,0,0,10,41,103,7,0,2,73,34,0,46,59,9,16,42,117,90,13,25,0,47,30,24,66,7,1,28,96,10,11,67,77,80,102,0,10,40,8,46,8,45,33,0,12,52,16,27,88,59,0,0,0,0,0,42,27,75,5,0,2,2,30,44,42,69,57,4,155,150,136,72,98,72,53,26,10,122,140,22,28,33,3,14,43,42,6,12,19,7,4,15,16,0,62,47,25,11,4,0,0,0,0,33,63,3,32,128,212,79,86,91,46,74,55,131,18,52,43,80,80,24,52,70,31,78,15,23,171,36,9,34,84,97,32,22,94,61,52,10,2,21,35,6,16,0,1,0,72,21,13,5,13,22,1,16,46,70,113,155,67,116,44,111,30,40,52,15,6,48,54,72,40,45,137,28,107,0,42,61,8,5,10,6,12,16,18,32,54,115,43,43,94,85,63,71,169,38,105,72,3,76,82,54,3,66,73,6,3,82,126,5,32,36,2,0,78,0,3,4,0,2,7,1,61,47,75,36,59,79,22,66,76,136,67,38,70,65,3,70,12,0,8,85,0,0,2,22,21,0,56,75,60,23,69,109,43,6,46,112,96,8,135,110,33,84,53,81,0,19,8,34,64,62,72,96,11,9,10,36,2,8,0,1,0,11,13,0,2,23,61,21,3,12,41,80,36,12,79,27,121,93,0,16,0,0,0,13,94,68,6,18,12,43,17,6,38,59,7,12,23,127,65,20,23,0,47,24,27,77,6,1,51,91,21,16,70,89,91,79,0,11,52,11,59,10,41,90,3,28,63,16,44,61,70,5,0,0,0,0,54,31,98,4,0,0,0,14,61,41,76,67,14,164,162,146,61,127,87,95,28,73,194,142,33,34,34,8,19,42,25,4,30,26,7,5,6,9,0,47,46,21,15,0,0,0,3,0,37,69,0,32,52,63,120,208,90,117,96,28,80,32,121,26,87,38,95,81,26,41,51,29,88,16,15,170,43,8,31,85,95,34,22,104,52,76,12,0,22,27,3,20,0,1,26,76,14,48,1,1,15,10,20,48,85,116,161,92,112,50,104,12,26,56,4,10,57,40,76,43,31,125,24,105,0,30,68,12,2,11,19,6,22,7,47,117,130,50,18,68,69,54,70,154,26,113,59,6,78,79,72,6,58,68,6,12,76,127,13,38,24,1,1,68,0,4,6,0,2,21,2,67,58,92,44,62,60,10,73,88,138,70,23,76,66,0,54,20,0,4,70,0,1,12,20,1,0,76,94,38,32,70,123,45,13,30,94,126,18,142,117,46,97,15,115,0,17,16,35,63,37,73,98,18,23,3,44,5,13,0,0,1,22,22,0,12,13,94,36,1,14,28,76,40,20,109,40,119,79,0,12,0,0,0,6,65,56,3,3,2,52,19,0,49,62,10,12,43,116,78,18,43,0,49,31,41,49,6,2,46,106,23,9,80,110,68,71,0,8,74,19,62,13,48,64,2,23,59,16,40,68,68,6,1,1,0,0,63,29,77,11,0,0,0,22,57,34,73,46,3,140,154,175,78,106,74,113,24,85,193,157,58,47,38,12,20,45,25,10,22,21,7,3,6,2,0,35,48,25,11,1,0,0,0,0,27,80,0,24,48,91,150,125,100,37,87,52,114,15,91,42,103,72,19,50,57,30,79,20,12,160,38,6,28,88,105,30,25,118,48,72,28,0,21,55,9,3,2,2,18,73,15,25,0,8,11,1,19,64,76,106,165,93,102,30,124,10,29,46,12,12,54,39,75,41,34,134,28,132,0,24,52,18,1,10,4,9,22,4,35,75,152,57,44,90,76,71,67,138,28,112,54,6,82,82,74,2,55,67,2,5,85,103,9,36,19,2,3,108,4,4,4,0,2,14,1,68,52,67,28,67,60,10,71,61,148,72,24,82,61,0,52,16,0,7,73,0,0,0,20,21,0,64,90,48,22,87,104,45,17,42,136,73,12,133,99,31,86,42,84,0,35,23,40,79,79,74,79,20,26,3,33,1,19,0,1,0,9,19,0,3,25,58,25,0,10,20,76,64,7,86,28,122,84,0,15,0,0,0,10,45,83,14,2,2,65,21,2,45,40,11,11,28,134,72,46,47,0,50,31,25,48,5,1,42,100,22,23,82,102,90,113,0,6,42,15,37,0,30,78,2,32,49,18,37,94,72,2,0,0,0,0,89,29,76,6,0,0,6,18,57,42,84,56,0,157,110,174,72,114,79,96,27,76,198,164,43,34,44,3,20,28,26,1,34,19,14,3,12,16,2,35,36,23,28,6,0,0,1,0,25,66,2,44,77,206,84,92,97,32,78,42,135,15,92,34,92,66,22,36,67,17,93,20,15,185,43,6,34,89,110,31,14,114,56,74,19,4,29,42,8,14,0,5,27,97,13,26,2,5,17,1,22,45,77,127,153,63,110,56,118,12,35,40,7,13,64,44,63,39,35,124,32,133,0,35,60,5,3,1,7,1,20,10,35,118,129,77,34,58,84,64,68,140,25,111,58,10,80,83,67,2,44,64,1,4,85,106,18,20,30,4,1,40,0,6,2,0,2,8,1,62,56,65,29,69,55,13,69,82,140,69,36,81,66,3,57,8,2,4,84,0,0,2,21,23,0,65,80,54,20,73,113,46,9,22,103,104,13,144,111,16,96,44,86,0,35,22,34,64,79,84,60,10,43,5,34,6,11,0,2,1,23,11,0,9,18,90,28,8,12,33,73,30,19,116,32,122,87,4,15,0,0,0,10,61,92,4,2,2,68,23,0,55,44,10,14,34,131,78,39,44,0,44,22,28,59,4,1,29,103,20,7,63,102,66,113,0,8,54,22,61,22,40,63,3,23,80,12,28,85,56,5,0,0,0,0,52,34,86,0,0,0,0,27,41,39,95,55,4,129,143,148,68,121,85,96,28,82,192,144,47,19,40,1,15,38,23,9,6,7,1,5,5,15,0,53,42,20,16,0,0,0,1,0,30,75,1,37,47,94